Protein 8SAO (pdb70)

Organism: NCBI:txid257985

Sequence (1718 aa):
AMNTVLELQKLAHDAMNTVLELQKLAHDNMLYHRYLKPNSEYYKKIEVIYELNDIPDTYAVFLDNESVWKHYHVKGSTLPEQGWKIHVTSSLEDSKDVLDKVARLCIDKKIEFKHLKDKDSFMKMNSKNANRASSGKFITIYPTNNEVFVELLEMISLAIQDFKKGPYILNDKRWKNSNVFYRYGGFKGIFNEHGEHCIRDKEGNLIKDQRNPFYQVPDFVKDFDDYLNTINNSRLGKYKIETALSFSNAGGVYLATRKKDNLKVIIKEARPSAGLDGAAQDALARQKIEYDALKKLKDVSGVVNLIEYFQEWEHYFLVEEFIEGRDLRQWIAQEFPFFEDNNGMSNHIKDVKMILLQLLDLIDSMHNQGVAMGDLQPANIMVTEDLTVRIIDFETAMPVNSDDRPAMLTTGFVSHEMKVSGARDWFGFKRLVRYLALPVLTSEDLEGYLQYNHLNWIKENYGYEFYSFIVDLQEKCDKRIKDYQTFIPKEINLNDQTSDFNLTSIINKLIIGVESSLTNDERFINGDIRQFEMNGGKFNFLTGGSGAAFTLTKNKSSIAEVDKWIQSVLLDNLPLIEEDGLFTGKTGILALLYDKGYKEVVLNELKILKDNINQTDISIRSGLSGIGLFVISLYLETENKEYLKLAKDLERMIKLNRAKDKQLKVKDWMAVDIGVIDGLSGVSLFYSALYSVTQNQKYLEEAEVLIKEDLESTKKDDVTGVLQTVDNKNRLLPYLSGGSIGVAISIWFLNHVSGQDLYREEMNSILKLSKTRCTISGGLFDGAGSFLLIPSMVKNDKNREVILNEVLNLLNIFLIEKNSYYVYPGQFSYRLADDVYTGSSGIILALMGVIKGNPLYWLPLVNSDEFLARTKVNMLYHRYLKPNSEYYKKIEVIYELNDIPDTYAVFLDNESVWKHYHVKGSTLPEQGWKIHVTSSLEDSKDVLDKVARLCIDKKIEFKHLKDKDSFMKMNSKNANRASSGKFITIYPTNNEVFVELLEMISLAIQDFKKGPYILNDKRWKNSNVFYRYGGFKGIFNEHGEHCIRDKEGNLIKDQRNPFYQVPDFVKDFDDYLNTINNSRLGKYKIETALSFSNAGGVYLATRKKDNLKVIIKEARPSAGLDGAAQDALARQKIEYDALKKLKDVSGVVNLIEYFQEWEHYFLVEEFIEGRDLRQWIAQEFPFFEDNNGMSNHIKDVKMILLQLLDLIDSMHNQGVAMGDLQPANIMVTEDLTVRIIDFETAMPVNSDDRPAMLTTGFVSHEMKVSGARDWFGFKRLVRYLALPVLTSEDLEGYLQYNHLNWIKENYGYEFYSFIVDLQEKCDKRIKDYQTFIPKEINLNDQTSDFNLTSIINKLIIGVESSLTNDERFINGDIRQFEMNGGKFNFLTGGSGAAFTLTKNKSSIAEVDKWIQSVLLDNLPLIEEDGLFTGKTGILALLYDKGYKEVVLNELKILKDNINQTDISIRSGLSGIGLFVISLYLETENKEYLKLAKDLERMIKLNRAKDKQLKVKDWMAVDIGVIDGLSGVSLFYSALYSVTQNQKYLEEAEVLIKEDLESTKKDDVTGVLQTVDNKNRLLPYLSGGSIGVAISIWFLNHVSGQDLYREEMNSILKLSKTRCTISGGLFDGAGSFLLIPSMVKNDKNREVILNEVLNLLNIFLIEKNSYYVYPGQFSYRLADDVYTGSSGIILALMGVIKGNPLYWLPLVNSDEFLARTKV

Secondary structure (DSSP, 8-state):
-HHHHTTGGG----/-GGGGGGB-TT-SB-B------------TT-EEE--SS-SEEEEE-SS----SSEEEEEE---TTTHHHHHHHHHHHHHTTT-EEEEE-SHHHHHHHHBTTS-TTTTT--EEEE-SSHHHHHHHHHHHHTTTTTS---PPPSSSEE-TTSSEEEEEE-SS--B-TTSSBB---SSS---B---SSS----STTHHHHHHHHTT----SSSEEEEEE----TT--EEEEEETTTTB--EEEE--TT-SB-TTS--TTHHHHHHHHHHHTTSS-SSS--B------TTS-EEEE----SEEHHHHHHHHS--B--SS-SHHHHHHHHHHHHHHHHHHHHHTTTTEE----STTSEEE-SS--EEE---TT-EETT--PPPSS--TTS--TT--SHHHHHHHHHHHHHHHHHS-----TTTHHHHHHHHHHHHHHHH-HHHHHHHHHHHHHHHHHHHTTS--------GGG------HHHHHHHHHHHHHT---SSTTSS---THHHHSTTTTTSTTTSHHHHHHHHHHTT--HHHHHHHIIIIIHHHGGG-----TTTSHHHHHHHHHHTT-HHHHHHHHHHHHHH---S---TTTSHHHHHHHHHHHHHHH--HHHHHHHHHHHHHHHHHHHH-S-----STT--SSSTTTSHHHHHHHHHHHHHHH--HHHHHHHHHHHHHHHTTEEE-SSS--EEEE-TT--EE-STTTSHHHHHHHHHHHHHHHT--TTHHHHHHHHGGGGB---S---TTTSGGGGGGGGGG---SHHHHHHHHHHHHHHHTT-EEETTEEE-B-GGGSSB--SSSSSHHHHHHHHHHHHHT-TTTTS--TTTTTHHHHH--/-TTHHHHTTS----/-GGGGGGB-TT-SB-B--------S---TTEEEEE-TTSSEEEEEETT----SEEEEEEE---TTTHHHHHHHHHHTTTTTT-EEEEE-SHHHHHHHHBTTS-TTTTT--EEEE-STTTTHHHHHHHHHHHTSSS---PPPSSSEE-TTSSEEEEEEESS----SSS-S--EE-SSSEE----SSS----GGGHHHHHHHHHH---TTSSEEEEEEEEEETTEEEEEEEETTT--EEEEE---TT-SB-TTS--TTHHHHHTTTTTSTTSSSSSS--EEEEE--TTS-EEEEE---SEEHHHHHHHHS--B--SS-HHHHHHHHHHHHHHHHHHHHHHHTTTEE-S--STTSEEE-TT--EEE---TT-EETT--SPPS---TTS--TT--SHHHHHHHHHHHHHHHHHS-----TTTHHHHHHHHHHHHHHHH-HHHHHHHHHHHHHHHHHHHTTS---PPP--GGG------HHHHHHHHHHHHHT---SSTTSS---THHHHSTTTTTSTTTSHHHHHHHHHHTT--HHHHHHHIIIIIHHHGGG-----TTTSHHHHHHHHHHTT-HHHHHHHHHHHTTTT-SS---TTTSHHHHHHHHHHHHHHS--HHHHHHHHHHHHHHHHHHHH-SS----STT--SSSTTTSHHHHHHHHHHHHHHH--HHHHHHHHHHHHHHHTTEEE-SSS--EEEE-SS--EE-STTTSHHHHHHHHHHHHHHHS--TTHHHHHHHHGGGGB---S---TTTSGGGGGGGGGG---SHHHHHHHHHHHHHHHTT-EEETTEEE-B-GGGSSB--SSSSSHHHHHHHHHHHHHT-TTTTS--TTTTTHHHHH--

Structure (mmCIF, N/CA/C/O backbone):
data_8SAO
#
_entry.id   8SAO
#
_cell.length_a   81.028
_cell.length_b   52.899
_cell.length_c   233.417
_cell.angle_alpha   90.000
_cell.angle_beta   95.728
_cell.angle_gamma   90.000
#
_symmetry.space_group_name_H-M   'P 1 21 1'
#
loop_
_entity.id
_entity.type
_entity.pdbx_description
1 polymer 'Class III lanthipeptide'
2 polymer 'Class III lanthionine synthetase LanKC'
#
loop_
_atom_site.group_PDB
_atom_site.id
_atom_site.type_symbol
_atom_site.label_atom_id
_atom_site.label_alt_id
_atom_site.label_comp_id
_atom_site.label_asym_id
_atom_site.label_entity_id
_atom_site.label_seq_id
_atom_site.pdbx_PDB_ins_code
_atom_site.Cartn_x
_atom_site.Cartn_y
_atom_site.Cartn_z
_atom_site.occupancy
_atom_site.B_iso_or_equiv
_atom_site.auth_seq_id
_atom_site.auth_comp_id
_atom_site.auth_asym_id
_atom_site.auth_atom_id
_atom_site.pdbx_PDB_model_num
ATOM 1 N N . ALA A 1 1 ? 51.634 -7.849 53.371 1.000 79.649 -29 ALA A N 1
ATOM 2 C CA . ALA A 1 1 ? 50.405 -7.037 53.631 1.000 85.549 -29 ALA A CA 1
ATOM 3 C C . ALA A 1 1 ? 49.765 -6.625 52.303 1.000 89.175 -29 ALA A C 1
ATOM 4 O O . ALA A 1 1 ? 48.667 -7.075 51.974 1.000 85.793 -29 ALA A O 1
ATOM 6 N N . MET A 1 2 ? 50.465 -5.775 51.536 1.000 87.540 -28 MET A N 1
ATOM 7 C CA . MET A 1 2 ? 49.911 -5.269 50.292 1.000 89.131 -28 MET A CA 1
ATOM 8 C C . MET A 1 2 ? 50.047 -6.316 49.190 1.000 89.873 -28 MET A C 1
ATOM 9 O O . MET A 1 2 ? 49.631 -6.081 48.059 1.000 85.378 -28 MET A O 1
ATOM 14 N N . ASN A 1 3 ? 50.610 -7.479 49.543 1.000 98.135 -27 ASN A N 1
ATOM 15 C CA . ASN A 1 3 ? 50.640 -8.630 48.654 1.000 102.310 -27 ASN A CA 1
ATOM 16 C C . ASN A 1 3 ? 49.267 -9.302 48.590 1.000 104.830 -27 ASN A C 1
ATOM 17 O O . ASN A 1 3 ? 48.981 -9.983 47.610 1.000 103.383 -27 ASN A O 1
ATOM 22 N N . THR A 1 4 ? 48.436 -9.108 49.630 1.000 104.752 -26 THR A N 1
ATOM 23 C CA . THR A 1 4 ? 47.066 -9.603 49.618 1.000 98.790 -26 THR A CA 1
ATOM 24 C C . THR A 1 4 ? 46.130 -8.538 49.052 1.000 95.450 -26 THR A C 1
ATOM 25 O O . THR A 1 4 ? 45.407 -8.807 48.093 1.000 98.273 -26 THR A O 1
ATOM 29 N N . VAL A 1 5 ? 46.154 -7.340 49.656 1.000 83.389 -25 VAL A N 1
ATOM 30 C CA . VAL A 1 5 ? 45.273 -6.231 49.312 1.000 79.460 -25 VAL A CA 1
ATOM 31 C C . VAL A 1 5 ? 45.281 -5.968 47.803 1.000 81.633 -25 VAL A C 1
ATOM 32 O O . VAL A 1 5 ? 44.244 -5.664 47.218 1.000 82.658 -25 VAL A O 1
ATOM 36 N N . LEU A 1 6 ? 46.456 -6.104 47.177 1.000 81.333 -24 LEU A N 1
ATOM 37 C CA . LEU A 1 6 ? 46.596 -5.945 45.739 1.000 76.950 -24 LEU A CA 1
ATOM 38 C C . LEU A 1 6 ? 46.336 -7.262 45.018 1.000 78.369 -24 LEU A C 1
ATOM 39 O O . LEU A 1 6 ? 45.893 -7.245 43.873 1.000 82.844 -24 LEU A O 1
ATOM 44 N N . GLU A 1 7 ? 46.575 -8.393 45.691 1.000 81.294 -23 GLU A N 1
ATOM 45 C CA . GLU A 1 7 ? 46.355 -9.692 45.069 1.000 87.179 -23 GLU A CA 1
ATOM 46 C C . GLU A 1 7 ? 44.857 -9.989 44.973 1.000 87.874 -23 GLU A C 1
ATOM 47 O O . GLU A 1 7 ? 44.456 -10.895 44.242 1.000 91.394 -23 GLU A O 1
ATOM 53 N N . LEU A 1 8 ? 44.040 -9.226 45.718 1.000 83.452 -22 LEU A N 1
ATOM 54 C CA . LEU A 1 8 ? 42.596 -9.413 45.720 1.000 86.384 -22 LEU A CA 1
ATOM 55 C C . LEU A 1 8 ? 42.022 -8.951 44.381 1.000 87.091 -22 LEU A C 1
ATOM 56 O O . LEU A 1 8 ? 41.158 -9.613 43.797 1.000 78.495 -22 LEU A O 1
ATOM 61 N N . GLN A 1 9 ? 42.531 -7.805 43.915 1.000 86.214 -21 GLN A N 1
ATOM 62 C CA . GLN A 1 9 ? 42.182 -7.216 42.635 1.000 81.648 -21 GLN A CA 1
ATOM 63 C C . GLN A 1 9 ? 42.393 -8.234 41.517 1.000 75.993 -21 GLN A C 1
ATOM 64 O O . GLN A 1 9 ? 41.950 -8.025 40.390 1.000 75.877 -21 GLN A O 1
ATOM 70 N N . LYS A 1 10 ? 43.058 -9.342 41.858 1.000 79.050 -20 LYS A N 1
ATOM 71 C CA . LYS A 1 10 ? 43.490 -10.322 40.880 1.000 83.168 -20 LYS A CA 1
ATOM 72 C C . LYS A 1 10 ? 42.459 -11.445 40.802 1.000 90.434 -20 LYS A C 1
ATOM 73 O O . LYS A 1 10 ? 42.535 -12.273 39.896 1.000 89.458 -20 LYS A O 1
ATOM 79 N N . LEU A 1 11 ? 41.494 -11.447 41.734 1.000 105.306 -19 LEU A N 1
ATOM 80 C CA . LEU A 1 11 ? 40.780 -12.672 42.068 1.000 115.960 -19 LEU A CA 1
ATOM 81 C C . LEU A 1 11 ? 39.605 -12.975 41.136 1.000 122.420 -19 LEU A C 1
ATOM 82 O O . LEU A 1 11 ? 39.450 -12.368 40.077 1.000 120.294 -19 LEU A O 1
ATOM 87 N N . ALA A 1 12 ? 38.802 -13.955 41.574 1.000 130.162 -18 ALA A N 1
ATOM 88 C CA . ALA A 1 12 ? 37.950 -14.780 40.732 1.000 136.749 -18 ALA A CA 1
ATOM 89 C C . ALA A 1 12 ? 36.784 -13.975 40.165 1.000 143.781 -18 ALA A C 1
ATOM 90 O O . ALA A 1 12 ? 36.439 -12.916 40.682 1.000 141.056 -18 ALA A O 1
ATOM 92 N N . HIS A 1 13 ? 36.195 -14.510 39.087 1.000 149.866 -17 HIS A N 1
ATOM 93 C CA . HIS A 1 13 ? 35.107 -13.885 38.354 1.000 149.770 -17 HIS A CA 1
ATOM 94 C C . HIS A 1 13 ? 34.145 -14.972 37.872 1.000 147.037 -17 HIS A C 1
ATOM 95 O O . HIS A 1 13 ? 33.780 -15.867 38.638 1.000 136.156 -17 HIS A O 1
ATOM 102 N N . ASP A 1 14 ? 33.738 -14.886 36.600 1.000 141.290 -16 ASP A N 1
ATOM 103 C CA . ASP A 1 14 ? 32.905 -15.901 35.970 1.000 134.487 -16 ASP A CA 1
ATOM 104 C C . ASP A 1 14 ? 33.346 -16.085 34.512 1.000 130.817 -16 ASP A C 1
ATOM 105 O O . ASP A 1 14 ? 33.288 -17.240 34.036 1.000 120.563 -16 ASP A O 1
ATOM 110 N N . ALA B 1 1 ? 80.302 32.718 63.389 1.000 86.801 -29 ALA C N 1
ATOM 111 C CA . ALA B 1 1 ? 78.939 32.445 62.829 1.000 89.101 -29 ALA C CA 1
ATOM 112 C C . ALA B 1 1 ? 78.298 31.281 63.584 1.000 93.678 -29 ALA C C 1
ATOM 113 O O . ALA B 1 1 ? 77.325 31.474 64.312 1.000 100.695 -29 ALA C O 1
ATOM 115 N N . MET B 1 2 ? 78.862 30.079 63.427 1.000 96.847 -28 MET C N 1
ATOM 116 C CA . MET B 1 2 ? 78.513 28.943 64.267 1.000 100.415 -28 MET C CA 1
ATOM 117 C C . MET B 1 2 ? 78.694 29.310 65.743 1.000 101.445 -28 MET C C 1
ATOM 118 O O . MET B 1 2 ? 78.516 28.485 66.638 1.000 93.768 -28 MET C O 1
ATOM 123 N N . ASN B 1 3 ? 79.034 30.582 65.970 1.000 104.160 -27 ASN C N 1
ATOM 124 C CA . ASN B 1 3 ? 79.237 31.149 67.289 1.000 104.900 -27 ASN C CA 1
ATOM 125 C C . ASN B 1 3 ? 77.877 31.501 67.885 1.000 100.957 -27 ASN C C 1
ATOM 126 O O . ASN B 1 3 ? 77.602 31.188 69.041 1.000 102.515 -27 ASN C O 1
ATOM 131 N N . THR B 1 4 ? 77.028 32.148 67.078 1.000 96.418 -26 THR C N 1
ATOM 132 C CA . THR B 1 4 ? 75.894 32.922 67.568 1.000 93.711 -26 THR C CA 1
ATOM 133 C C . THR B 1 4 ? 74.785 32.000 68.078 1.000 85.165 -26 THR C C 1
ATOM 134 O O . THR B 1 4 ? 73.985 32.386 68.925 1.000 78.067 -26 THR C O 1
ATOM 138 N N . VAL B 1 5 ? 74.778 30.771 67.554 1.000 82.282 -25 VAL C N 1
ATOM 139 C CA . VAL B 1 5 ? 73.783 29.750 67.836 1.000 80.704 -25 VAL C CA 1
ATOM 140 C C . VAL B 1 5 ? 73.641 29.548 69.345 1.000 83.621 -25 VAL C C 1
ATOM 141 O O . VAL B 1 5 ? 72.523 29.385 69.839 1.000 92.731 -25 VAL C O 1
ATOM 145 N N . LEU B 1 6 ? 74.777 29.544 70.056 1.000 79.013 -24 LEU C N 1
ATOM 146 C CA . LEU B 1 6 ? 74.835 29.135 71.452 1.000 79.058 -24 LEU C CA 1
ATOM 147 C C . LEU B 1 6 ? 74.559 30.322 72.371 1.000 84.269 -24 LEU C C 1
ATOM 148 O O . LEU B 1 6 ? 74.060 30.137 73.478 1.000 94.100 -24 LEU C O 1
ATOM 153 N N . GLU B 1 7 ? 74.908 31.528 71.911 1.000 81.192 -23 GLU C N 1
ATOM 154 C CA . GLU B 1 7 ? 74.821 32.718 72.741 1.000 83.973 -23 GLU C CA 1
ATOM 155 C C . GLU B 1 7 ? 73.361 33.141 72.917 1.000 82.410 -23 GLU C C 1
ATOM 156 O O . GLU B 1 7 ? 73.052 33.940 73.801 1.000 73.395 -23 GLU C O 1
ATOM 162 N N . LEU B 1 8 ? 72.473 32.588 72.078 1.000 80.338 -22 LEU C N 1
ATOM 163 C CA . LEU B 1 8 ? 71.054 32.914 72.102 1.000 82.062 -22 LEU C CA 1
ATOM 164 C C . LEU B 1 8 ? 70.402 32.398 73.384 1.000 83.115 -22 LEU C C 1
ATOM 165 O O . LEU B 1 8 ? 69.196 32.540 73.560 1.000 83.503 -22 LEU C O 1
ATOM 170 N N . GLN B 1 9 ? 71.215 31.821 74.279 1.000 80.240 -21 GLN C N 1
ATOM 171 C CA . GLN B 1 9 ? 70.733 31.091 75.442 1.000 76.604 -21 GLN C CA 1
ATOM 172 C C . GLN B 1 9 ? 71.047 31.877 76.712 1.000 76.801 -21 GLN C C 1
ATOM 173 O O . GLN B 1 9 ? 70.567 31.545 77.794 1.000 85.353 -21 GLN C O 1
ATOM 179 N N . LYS B 1 10 ? 71.857 32.928 76.560 1.000 80.865 -20 LYS C N 1
ATOM 180 C CA . LYS B 1 10 ? 72.045 33.941 77.588 1.000 82.918 -20 LYS C CA 1
ATOM 181 C C . LYS B 1 10 ? 70.945 34.995 77.457 1.000 81.637 -20 LYS C C 1
ATOM 182 O O . LYS B 1 10 ? 70.907 35.979 78.197 1.000 79.282 -20 LYS C O 1
ATOM 188 N N . LEU B 1 11 ? 70.034 34.757 76.506 1.000 81.826 -19 LEU C N 1
ATOM 189 C CA . LEU B 1 11 ? 68.937 35.663 76.212 1.000 81.631 -19 LEU C CA 1
ATOM 190 C C . LEU B 1 11 ? 67.811 35.441 77.210 1.000 83.505 -19 LEU C C 1
ATOM 191 O O . LEU B 1 11 ? 67.224 34.361 77.241 1.000 73.258 -19 LEU C O 1
ATOM 196 N N . ALA B 1 12 ? 67.526 36.488 78.002 1.000 86.372 -18 ALA C N 1
ATOM 197 C CA . ALA B 1 12 ? 66.520 36.461 79.053 1.000 84.718 -18 ALA C CA 1
ATOM 198 C C . ALA B 1 12 ? 65.118 36.399 78.448 1.000 88.290 -18 ALA C C 1
ATOM 199 O O . ALA B 1 12 ? 64.923 36.745 77.280 1.000 85.022 -18 ALA C O 1
ATOM 201 N N . HIS B 1 13 ? 64.153 35.965 79.273 1.000 94.284 -17 HIS C N 1
ATOM 202 C CA . HIS B 1 13 ? 62.761 35.819 78.868 1.000 102.038 -17 HIS C CA 1
ATOM 203 C C . HIS B 1 13 ? 62.063 37.181 78.820 1.000 100.488 -17 HIS C C 1
ATOM 204 O O . HIS B 1 13 ? 62.299 37.961 77.900 1.000 99.504 -17 HIS C O 1
ATOM 211 N N . ASP B 1 14 ? 61.196 37.446 79.805 1.000 98.601 -16 ASP C N 1
ATOM 212 C CA . ASP B 1 14 ? 60.442 38.688 79.879 1.000 98.513 -16 ASP C CA 1
ATOM 213 C C . ASP B 1 14 ? 60.326 39.111 81.349 1.000 93.646 -16 ASP C C 1
ATOM 214 O O . ASP B 1 14 ? 59.349 39.811 81.670 1.000 88.069 -16 ASP C O 1
ATOM 219 N N . ASN C 2 1 ? 27.982 0.661 27.531 1.000 50.870 4 ASN B N 1
ATOM 220 C CA . ASN C 2 1 ? 26.521 0.716 27.832 1.000 58.414 4 ASN B CA 1
ATOM 221 C C . ASN C 2 1 ? 26.251 1.876 28.788 1.000 61.603 4 ASN B C 1
ATOM 222 O O . ASN C 2 1 ? 25.226 2.545 28.679 1.000 61.507 4 ASN B O 1
ATOM 227 N N . MET C 2 2 ? 27.191 2.114 29.710 1.000 66.725 5 MET B N 1
ATOM 228 C CA . MET C 2 2 ? 27.132 3.273 30.587 1.000 66.796 5 MET B CA 1
ATOM 229 C C . MET C 2 2 ? 27.366 4.552 29.782 1.000 59.665 5 MET B C 1
ATOM 230 O O . MET C 2 2 ? 27.245 5.656 30.312 1.000 56.251 5 MET B O 1
ATOM 235 N N . LEU C 2 3 ? 27.678 4.402 28.488 1.000 57.498 6 LEU B N 1
ATOM 236 C CA . LEU C 2 3 ? 28.050 5.528 27.649 1.000 54.283 6 LEU B CA 1
ATOM 237 C C . LEU C 2 3 ? 26.830 6.398 27.376 1.000 51.615 6 LEU B C 1
ATOM 238 O O . LEU C 2 3 ? 26.974 7.568 27.023 1.000 48.288 6 LEU B O 1
ATOM 243 N N . TYR C 2 4 ? 25.638 5.820 27.562 1.000 57.521 7 TYR B N 1
ATOM 244 C CA . TYR C 2 4 ? 24.392 6.504 27.235 1.000 57.279 7 TYR B CA 1
ATOM 245 C C . TYR C 2 4 ? 24.215 7.755 28.100 1.000 56.930 7 TYR B C 1
ATOM 246 O O . TYR C 2 4 ? 23.668 8.758 27.637 1.000 56.255 7 TYR B O 1
ATOM 255 N N . HIS C 2 5 ? 24.739 7.699 29.333 1.000 58.827 8 HIS B N 1
ATOM 256 C CA . HIS C 2 5 ? 24.735 8.818 30.268 1.000 62.695 8 HIS B CA 1
ATOM 257 C C . HIS C 2 5 ? 25.393 10.037 29.628 1.000 62.652 8 HIS B C 1
ATOM 258 O O . HIS C 2 5 ? 25.000 11.174 29.877 1.000 64.049 8 HIS B O 1
ATOM 265 N N . ARG C 2 6 ? 26.413 9.774 28.806 1.000 63.490 9 ARG B N 1
ATOM 266 C CA . ARG C 2 6 ? 27.263 10.802 28.228 1.000 56.859 9 ARG B CA 1
ATOM 267 C C . ARG C 2 6 ? 26.490 11.567 27.160 1.000 50.420 9 ARG B C 1
ATOM 268 O O . ARG C 2 6 ? 26.925 12.639 26.749 1.000 55.468 9 ARG B O 1
ATOM 276 N N . TYR C 2 7 ? 25.355 11.019 26.707 1.000 47.079 10 TYR B N 1
ATOM 277 C CA . TYR C 2 7 ? 24.715 11.575 25.522 1.000 48.444 10 TYR B CA 1
ATOM 278 C C . TYR C 2 7 ? 23.378 12.244 25.841 1.000 49.016 10 TYR B C 1
ATOM 279 O O . TYR C 2 7 ? 22.604 12.533 24.917 1.000 42.624 10 TYR B O 1
ATOM 288 N N . LEU C 2 8 ? 23.141 12.528 27.136 1.000 46.825 11 LEU B N 1
ATOM 289 C CA . LEU C 2 8 ? 21.875 13.100 27.572 1.000 47.980 11 LEU B CA 1
ATOM 290 C C . LEU C 2 8 ? 21.936 14.627 27.639 1.000 51.090 11 LEU B C 1
ATOM 291 O O . LEU C 2 8 ? 21.618 15.202 28.674 1.000 52.072 11 LEU B O 1
ATOM 296 N N . LYS C 2 9 ? 22.330 15.286 26.545 1.000 56.729 12 LYS B N 1
ATOM 297 C CA . LYS C 2 9 ? 22.233 16.737 26.503 1.000 64.906 12 LYS B CA 1
ATOM 298 C C . LYS C 2 9 ? 20.845 17.131 27.009 1.000 70.177 12 LYS B C 1
ATOM 299 O O . LYS C 2 9 ? 19.834 16.652 26.495 1.000 76.649 12 LYS B O 1
ATOM 305 N N . PRO C 2 10 ? 20.746 17.962 28.071 1.000 74.282 13 PRO B N 1
ATOM 306 C CA . PRO C 2 10 ? 19.443 18.386 28.594 1.000 73.081 13 PRO B CA 1
ATOM 307 C C . PRO C 2 10 ? 18.646 19.193 27.571 1.000 68.086 13 PRO B C 1
ATOM 308 O O . PRO C 2 10 ? 19.213 19.997 26.837 1.000 67.093 13 PRO B O 1
ATOM 312 N N . ASN C 2 11 ? 17.328 18.948 27.521 1.000 64.951 14 ASN B N 1
ATOM 313 C CA . ASN C 2 11 ? 16.393 19.704 26.693 1.000 65.652 14 ASN B CA 1
ATOM 314 C C . ASN C 2 11 ? 16.459 19.256 25.232 1.000 63.962 14 ASN B C 1
ATOM 315 O O . ASN C 2 11 ? 16.141 20.016 24.316 1.000 63.469 14 ASN B O 1
ATOM 320 N N . SER C 2 12 ? 16.929 18.029 25.018 1.000 66.227 15 SER B N 1
ATOM 321 C CA . SER C 2 12 ? 16.904 17.423 23.696 1.000 64.774 15 SER B CA 1
ATOM 322 C C . SER C 2 12 ? 16.155 16.105 23.799 1.000 61.545 15 SER B C 1
ATOM 323 O O . SER C 2 12 ? 16.196 15.442 24.837 1.000 64.018 15 SER B O 1
ATOM 326 N N . GLU C 2 13 ? 15.487 15.737 22.705 1.000 60.834 16 GLU B N 1
ATOM 327 C CA . GLU C 2 13 ? 14.751 14.484 22.657 1.000 60.697 16 GLU B CA 1
ATOM 328 C C . GLU C 2 13 ? 15.634 13.382 22.077 1.000 58.806 16 GLU B C 1
ATOM 329 O O . GLU C 2 13 ? 15.212 12.230 22.019 1.000 58.233 16 GLU B O 1
ATOM 335 N N . TYR C 2 14 ? 16.859 13.756 21.672 1.000 58.100 17 TYR B N 1
ATOM 336 C CA . TYR C 2 14 ? 17.798 12.886 20.980 1.000 56.611 17 TYR B CA 1
ATOM 337 C C . TYR C 2 14 ? 19.071 12.708 21.808 1.000 57.767 17 TYR B C 1
ATOM 338 O O . TYR C 2 14 ? 19.365 13.528 22.677 1.000 63.603 17 TYR B O 1
ATOM 347 N N . TYR C 2 15 ? 19.818 11.630 21.527 1.000 49.744 18 TYR B N 1
ATOM 348 C CA . TYR C 2 15 ? 21.144 11.424 22.087 1.000 47.448 18 TYR B CA 1
ATOM 349 C C . TYR C 2 15 ? 22.100 12.451 21.491 1.000 51.820 18 TYR B C 1
ATOM 350 O O . TYR C 2 15 ? 22.236 12.537 20.277 1.000 57.348 18 TYR B O 1
ATOM 359 N N . LYS C 2 16 ? 22.713 13.265 22.355 1.000 58.590 19 LYS B N 1
ATOM 360 C CA . LYS C 2 16 ? 23.568 14.352 21.916 1.000 62.423 19 LYS B CA 1
ATOM 361 C C . LYS C 2 16 ? 24.660 14.577 22.954 1.000 62.837 19 LYS B C 1
ATOM 362 O O . LYS C 2 16 ? 24.402 14.536 24.153 1.000 65.692 19 LYS B O 1
ATOM 368 N N . LYS C 2 17 ? 25.872 14.823 22.452 1.000 61.007 20 LYS B N 1
ATOM 369 C CA . LYS C 2 17 ? 27.088 14.917 23.243 1.000 62.694 20 LYS B CA 1
ATOM 370 C C . LYS C 2 17 ? 26.943 16.024 24.286 1.000 63.037 20 LYS B C 1
ATOM 371 O O . LYS C 2 17 ? 26.729 17.185 23.931 1.000 59.038 20 LYS B O 1
ATOM 377 N N . ILE C 2 18 ? 27.028 15.638 25.570 1.000 64.816 21 ILE B N 1
ATOM 378 C CA . ILE C 2 18 ? 27.129 16.578 26.681 1.000 66.744 21 ILE B CA 1
ATOM 379 C C . ILE C 2 18 ? 28.473 17.297 26.582 1.000 69.530 21 ILE B C 1
ATOM 380 O O . ILE C 2 18 ? 29.529 16.690 26.730 1.000 68.091 21 ILE B O 1
ATOM 385 N N . GLU C 2 19 ? 28.424 18.600 26.305 1.000 74.196 22 GLU B N 1
ATOM 386 C CA . GLU C 2 19 ? 29.626 19.419 26.320 1.000 79.984 22 GLU B CA 1
ATOM 387 C C . GLU C 2 19 ? 29.871 19.883 27.753 1.000 82.512 22 GLU B C 1
ATOM 388 O O . GLU C 2 19 ? 28.943 19.889 28.562 1.000 84.180 22 GLU B O 1
ATOM 394 N N . VAL C 2 20 ? 31.119 20.249 28.073 1.000 86.902 23 VAL B N 1
ATOM 395 C CA . VAL C 2 20 ? 31.458 20.552 29.458 1.000 88.502 23 VAL B CA 1
ATOM 396 C C . VAL C 2 20 ? 31.174 22.030 29.769 1.000 89.813 23 VAL B C 1
ATOM 397 O O . VAL C 2 20 ? 31.435 22.871 28.889 1.000 91.810 23 VAL B O 1
ATOM 401 N N . ILE C 2 26 ? 39.671 22.953 32.310 1.000 93.197 29 ILE B N 1
ATOM 402 C CA . ILE C 2 26 ? 41.002 23.216 31.674 1.000 97.969 29 ILE B CA 1
ATOM 403 C C . ILE C 2 26 ? 42.088 23.258 32.749 1.000 103.651 29 ILE B C 1
ATOM 404 O O . ILE C 2 26 ? 42.011 24.071 33.671 1.000 105.333 29 ILE B O 1
ATOM 409 N N . TYR C 2 27 ? 43.084 22.364 32.616 1.000 101.602 30 TYR B N 1
ATOM 410 C CA . TYR C 2 27 ? 44.303 22.423 33.410 1.000 101.071 30 TYR B CA 1
ATOM 411 C C . TYR C 2 27 ? 45.286 23.374 32.740 1.000 101.774 30 TYR B C 1
ATOM 412 O O . TYR C 2 27 ? 46.002 22.986 31.816 1.000 103.995 30 TYR B O 1
ATOM 421 N N . GLU C 2 28 ? 45.299 24.622 33.220 1.000 101.998 31 GLU B N 1
ATOM 422 C CA . GLU C 2 28 ? 46.107 25.667 32.613 1.000 101.347 31 GLU B CA 1
ATOM 423 C C . GLU C 2 28 ? 47.583 25.469 32.948 1.000 102.147 31 GLU B C 1
ATOM 424 O O . GLU C 2 28 ? 47.961 24.498 33.611 1.000 97.278 31 GLU B O 1
ATOM 430 N N . LEU C 2 29 ? 48.401 26.402 32.444 1.000 103.409 32 LEU B N 1
ATOM 431 C CA . LEU C 2 29 ? 49.847 26.431 32.617 1.000 105.625 32 LEU B CA 1
ATOM 432 C C . LEU C 2 29 ? 50.475 27.088 31.391 1.000 109.457 32 LEU B C 1
ATOM 433 O O . LEU C 2 29 ? 50.061 26.814 30.265 1.000 112.951 32 LEU B O 1
ATOM 438 N N . ASN C 2 30 ? 51.448 27.978 31.636 1.000 114.756 33 ASN B N 1
ATOM 439 C CA . ASN C 2 30 ? 52.347 28.470 30.598 1.000 119.169 33 ASN B CA 1
ATOM 440 C C . ASN C 2 30 ? 53.730 28.757 31.193 1.000 119.228 33 ASN B C 1
ATOM 441 O O . ASN C 2 30 ? 54.154 28.030 32.089 1.000 118.841 33 ASN B O 1
ATOM 446 N N . ASP C 2 31 ? 54.421 29.797 30.696 1.000 114.434 34 ASP B N 1
ATOM 447 C CA . ASP C 2 31 ? 55.871 29.923 30.792 1.000 108.870 34 ASP B CA 1
ATOM 448 C C . ASP C 2 31 ? 56.508 28.793 29.983 1.000 112.993 34 ASP B C 1
ATOM 449 O O . ASP C 2 31 ? 57.354 28.049 30.483 1.000 122.963 34 ASP B O 1
ATOM 454 N N . ILE C 2 32 ? 56.075 28.692 28.719 1.000 106.228 35 ILE B N 1
ATOM 455 C CA . ILE C 2 32 ? 56.361 27.572 27.836 1.000 96.035 35 ILE B CA 1
ATOM 456 C C . ILE C 2 32 ? 57.646 27.880 27.075 1.000 95.038 35 ILE B C 1
ATOM 457 O O . ILE C 2 32 ? 57.681 28.817 26.286 1.000 89.395 35 ILE B O 1
ATOM 462 N N . PRO C 2 33 ? 58.742 27.117 27.292 1.000 102.004 36 PRO B N 1
ATOM 463 C CA . PRO C 2 33 ? 59.935 27.217 26.446 1.000 109.001 36 PRO B CA 1
ATOM 464 C C . PRO C 2 33 ? 59.728 26.785 24.992 1.000 115.317 36 PRO B C 1
ATOM 465 O O . PRO C 2 33 ? 58.614 26.482 24.569 1.000 116.619 36 PRO B O 1
ATOM 469 N N . ASP C 2 34 ? 60.845 26.725 24.253 1.000 116.314 37 ASP B N 1
ATOM 470 C CA . ASP C 2 34 ? 60.876 26.568 22.805 1.000 113.289 37 ASP B CA 1
ATOM 471 C C . ASP C 2 34 ? 60.900 25.096 22.404 1.000 111.969 37 ASP B C 1
ATOM 472 O O . ASP C 2 34 ? 61.300 24.235 23.184 1.000 99.932 37 ASP B O 1
ATOM 477 N N . THR C 2 35 ? 60.535 24.848 21.136 1.000 121.662 38 THR B N 1
ATOM 478 C CA . THR C 2 35 ? 60.191 23.541 20.592 1.000 126.910 38 THR B CA 1
ATOM 479 C C . THR C 2 35 ? 59.417 22.718 21.620 1.000 127.591 38 THR B C 1
ATOM 480 O O . THR C 2 35 ? 59.234 21.517 21.438 1.000 130.198 38 THR B O 1
ATOM 484 N N . TYR C 2 36 ? 58.971 23.382 22.696 1.000 117.499 39 TYR B N 1
ATOM 485 C CA . TYR C 2 36 ? 57.808 22.899 23.419 1.000 114.131 39 TYR B CA 1
ATOM 486 C C . TYR C 2 36 ? 56.578 23.147 22.553 1.000 113.258 39 TYR B C 1
ATOM 487 O O . TYR C 2 36 ? 55.953 24.211 22.599 1.000 112.727 39 TYR B O 1
ATOM 496 N N . ALA C 2 37 ? 56.299 22.136 21.722 1.000 110.006 40 ALA B N 1
ATOM 497 C CA . ALA C 2 37 ? 55.082 22.078 20.940 1.000 100.824 40 ALA B CA 1
ATOM 498 C C . ALA C 2 37 ? 53.989 21.505 21.833 1.000 98.116 40 ALA B C 1
ATOM 499 O O . ALA C 2 37 ? 54.161 20.455 22.460 1.000 102.059 40 ALA B O 1
ATOM 501 N N . VAL C 2 38 ? 52.902 22.267 21.943 1.000 91.494 41 VAL B N 1
ATOM 502 C CA . VAL C 2 38 ? 51.787 21.880 22.788 1.000 94.252 41 VAL B CA 1
ATOM 503 C C . VAL C 2 38 ? 50.609 21.572 21.872 1.000 93.817 41 VAL B C 1
ATOM 504 O O . VAL C 2 38 ? 50.164 22.433 21.118 1.000 93.318 41 VAL B O 1
ATOM 508 N N . PHE C 2 39 ? 50.144 20.323 21.919 1.000 100.884 42 PHE B N 1
ATOM 509 C CA . PHE C 2 39 ? 49.050 19.889 21.069 1.000 111.490 42 PHE B CA 1
ATOM 510 C C . PHE C 2 39 ? 48.103 19.013 21.882 1.000 115.507 42 PHE B C 1
ATOM 511 O O . PHE C 2 39 ? 48.429 18.613 23.001 1.000 114.205 42 PHE B O 1
ATOM 519 N N . LEU C 2 40 ? 46.919 18.765 21.306 1.000 120.763 43 LEU B N 1
ATOM 520 C CA . LEU C 2 40 ? 45.960 17.782 21.787 1.000 115.854 43 LEU B CA 1
ATOM 521 C C . LEU C 2 40 ? 46.085 16.494 20.966 1.000 115.861 43 LEU B C 1
ATOM 522 O O . LEU C 2 40 ? 47.196 16.044 20.668 1.000 111.508 43 LEU B O 1
ATOM 527 N N . ASP C 2 41 ? 44.948 15.877 20.631 1.000 111.811 44 ASP B N 1
ATOM 528 C CA . ASP C 2 41 ? 44.966 14.690 19.790 1.000 113.890 44 ASP B CA 1
ATOM 529 C C . ASP C 2 41 ? 43.789 14.754 18.818 1.000 115.327 44 ASP B C 1
ATOM 530 O O . ASP C 2 41 ? 43.264 15.834 18.544 1.000 114.536 44 ASP B O 1
ATOM 535 N N . ASN C 2 42 ? 43.395 13.588 18.288 1.000 118.218 45 ASN B N 1
ATOM 536 C CA . ASN C 2 42 ? 42.208 13.467 17.451 1.000 117.693 45 ASN B CA 1
ATOM 537 C C . ASN C 2 42 ? 40.994 13.938 18.257 1.000 115.288 45 ASN B C 1
ATOM 538 O O . ASN C 2 42 ? 40.189 14.746 17.785 1.000 103.661 45 ASN B O 1
ATOM 543 N N . GLU C 2 43 ? 40.896 13.415 19.486 1.000 109.606 46 GLU B N 1
ATOM 544 C CA . GLU C 2 43 ? 40.023 13.937 20.526 1.000 98.319 46 GLU B CA 1
ATOM 545 C C . GLU C 2 43 ? 40.190 13.076 21.773 1.000 96.120 46 GLU B C 1
ATOM 546 O O . GLU C 2 43 ? 39.243 12.443 22.236 1.000 106.157 46 GLU B O 1
ATOM 552 N N . SER C 2 44 ? 41.422 13.038 22.289 1.000 90.930 47 SER B N 1
ATOM 553 C CA . SER C 2 44 ? 41.731 12.227 23.456 1.000 87.399 47 SER B CA 1
ATOM 554 C C . SER C 2 44 ? 41.848 13.101 24.700 1.000 80.404 47 SER B C 1
ATOM 555 O O . SER C 2 44 ? 41.562 14.297 24.668 1.000 76.832 47 SER B O 1
ATOM 558 N N . VAL C 2 45 ? 42.295 12.461 25.782 1.000 73.809 48 VAL B N 1
ATOM 559 C CA . VAL C 2 45 ? 42.271 13.017 27.119 1.000 68.251 48 VAL B CA 1
ATOM 560 C C . VAL C 2 45 ? 43.555 13.814 27.321 1.000 67.980 48 VAL B C 1
ATOM 561 O O . VAL C 2 45 ? 43.592 14.724 28.149 1.000 71.792 48 VAL B O 1
ATOM 565 N N . TRP C 2 46 ? 44.565 13.477 26.508 1.000 64.997 49 TRP B N 1
ATOM 566 C CA . TRP C 2 46 ? 45.943 13.843 26.778 1.000 63.094 49 TRP B CA 1
ATOM 567 C C . TRP C 2 46 ? 46.307 15.183 26.146 1.000 69.086 49 TRP B C 1
ATOM 568 O O . TRP C 2 46 ? 45.756 15.567 25.117 1.000 79.997 49 TRP B O 1
ATOM 579 N N . LYS C 2 47 ? 47.220 15.895 26.810 1.000 71.863 50 LYS B N 1
ATOM 580 C CA . LYS C 2 47 ? 47.845 17.088 26.271 1.000 73.432 50 LYS B CA 1
ATOM 581 C C . LYS C 2 47 ? 49.352 16.853 26.284 1.000 75.693 50 LYS B C 1
ATOM 582 O O . LYS C 2 47 ? 49.954 16.738 27.354 1.000 75.064 50 LYS B O 1
ATOM 588 N N . HIS C 2 48 ? 49.930 16.749 25.079 1.000 77.118 51 HIS B N 1
ATOM 589 C CA . HIS C 2 48 ? 51.328 16.394 24.885 1.000 78.464 51 HIS B CA 1
ATOM 590 C C . HIS C 2 48 ? 52.196 17.648 24.977 1.000 79.296 51 HIS B C 1
ATOM 591 O O . HIS C 2 48 ? 51.934 18.641 24.296 1.000 78.453 51 HIS B O 1
ATOM 598 N N . TYR C 2 49 ? 53.218 17.588 25.842 1.000 78.261 52 TYR B N 1
ATOM 599 C CA . TYR C 2 49 ? 54.277 18.581 25.863 1.000 82.039 52 TYR B CA 1
ATOM 600 C C . TYR C 2 49 ? 55.529 17.988 25.225 1.000 82.851 52 TYR B C 1
ATOM 601 O O . TYR C 2 49 ? 56.195 17.138 25.815 1.000 79.648 52 TYR B O 1
ATOM 610 N N . HIS C 2 50 ? 55.827 18.467 24.011 1.000 89.785 53 HIS B N 1
ATOM 611 C CA . HIS C 2 50 ? 56.840 17.889 23.142 1.000 89.519 53 HIS B CA 1
ATOM 612 C C . HIS C 2 50 ? 58.079 18.781 23.069 1.000 86.538 53 HIS B C 1
ATOM 613 O O . HIS C 2 50 ? 57.957 20.002 23.052 1.000 81.342 53 HIS B O 1
ATOM 620 N N . VAL C 2 51 ? 59.269 18.163 23.030 1.000 87.777 54 VAL B N 1
ATOM 621 C CA . VAL C 2 51 ? 60.534 18.884 22.940 1.000 86.472 54 VAL B CA 1
ATOM 622 C C . VAL C 2 51 ? 61.226 18.524 21.622 1.000 95.627 54 VAL B C 1
ATOM 623 O O . VAL C 2 51 ? 61.052 17.412 21.122 1.000 94.508 54 VAL B O 1
ATOM 627 N N . LYS C 2 52 ? 61.977 19.488 21.055 1.000 105.970 55 LYS B N 1
ATOM 628 C CA . LYS C 2 52 ? 63.070 19.246 20.114 1.000 106.164 55 LYS B CA 1
ATOM 629 C C . LYS C 2 52 ? 62.610 18.348 18.971 1.000 109.375 55 LYS B C 1
ATOM 630 O O . LYS C 2 52 ? 61.562 18.591 18.376 1.000 116.649 55 LYS B O 1
ATOM 636 N N . GLY C 2 53 ? 63.431 17.334 18.668 1.000 106.219 56 GLY B N 1
ATOM 637 C CA . GLY C 2 53 ? 63.032 16.222 17.828 1.000 106.344 56 GLY B CA 1
ATOM 638 C C . GLY C 2 53 ? 63.995 15.058 18.010 1.000 104.988 56 GLY B C 1
ATOM 639 O O . GLY C 2 53 ? 65.091 15.074 17.457 1.000 99.745 56 GLY B O 1
ATOM 640 N N . SER C 2 54 ? 63.578 14.066 18.807 1.000 105.537 57 SER B N 1
ATOM 641 C CA . SER C 2 54 ? 64.475 13.007 19.244 1.000 104.336 57 SER B CA 1
ATOM 642 C C . SER C 2 54 ? 63.712 11.703 19.457 1.000 106.466 57 SER B C 1
ATOM 643 O O . SER C 2 54 ? 62.766 11.662 20.242 1.000 102.647 57 SER B O 1
ATOM 646 N N . THR C 2 55 ? 64.154 10.647 18.757 1.000 113.880 58 THR B N 1
ATOM 647 C CA . THR C 2 55 ? 63.636 9.296 18.922 1.000 111.834 58 THR B CA 1
ATOM 648 C C . THR C 2 55 ? 63.548 8.971 20.414 1.000 109.928 58 THR B C 1
ATOM 649 O O . THR C 2 55 ? 64.564 8.720 21.068 1.000 114.284 58 THR B O 1
ATOM 653 N N . LEU C 2 56 ? 62.322 9.013 20.948 1.000 96.345 59 LEU B N 1
ATOM 654 C CA . LEU C 2 56 ? 62.060 8.433 22.255 1.000 91.923 59 LEU B CA 1
ATOM 655 C C . LEU C 2 56 ? 61.794 6.944 22.050 1.000 88.378 59 LEU B C 1
ATOM 656 O O . LEU C 2 56 ? 61.016 6.574 21.177 1.000 87.938 59 LEU B O 1
ATOM 661 N N . PRO C 2 57 ? 62.491 6.060 22.802 1.000 86.877 60 PRO B N 1
ATOM 662 C CA . PRO C 2 57 ? 62.604 4.637 22.477 1.000 96.114 60 PRO B CA 1
ATOM 663 C C . PRO C 2 57 ? 61.371 3.882 21.975 1.000 105.738 60 PRO B C 1
ATOM 664 O O . PRO C 2 57 ? 60.229 4.289 22.211 1.000 97.324 60 PRO B O 1
ATOM 668 N N . GLU C 2 58 ? 61.654 2.761 21.292 1.000 112.453 61 GLU B N 1
ATOM 669 C CA . GLU C 2 58 ? 60.683 1.870 20.672 1.000 115.125 61 GLU B CA 1
ATOM 670 C C . GLU C 2 58 ? 59.743 1.312 21.736 1.000 107.987 61 GLU B C 1
ATOM 671 O O . GLU C 2 58 ? 59.009 0.356 21.502 1.000 97.323 61 GLU B O 1
ATOM 677 N N . GLN C 2 59 ? 59.784 1.951 22.911 1.000 100.693 62 GLN B N 1
ATOM 678 C CA . GLN C 2 59 ? 59.247 1.501 24.183 1.000 99.927 62 GLN B CA 1
ATOM 679 C C . GLN C 2 59 ? 60.281 1.847 25.253 1.000 98.459 62 GLN B C 1
ATOM 680 O O . GLN C 2 59 ? 61.460 1.985 24.941 1.000 106.662 62 GLN B O 1
ATOM 686 N N . GLY C 2 60 ? 59.850 1.933 26.513 1.000 87.965 63 GLY B N 1
ATOM 687 C CA . GLY C 2 60 ? 60.823 1.990 27.591 1.000 86.423 63 GLY B CA 1
ATOM 688 C C . GLY C 2 60 ? 60.180 1.984 28.971 1.000 81.585 63 GLY B C 1
ATOM 689 O O . GLY C 2 60 ? 59.019 1.597 29.126 1.000 90.774 63 GLY B O 1
ATOM 690 N N . TRP C 2 61 ? 60.977 2.403 29.961 1.000 70.504 64 TRP B N 1
ATOM 691 C CA . TRP C 2 61 ? 60.508 2.612 31.319 1.000 66.693 64 TRP B CA 1
ATOM 692 C C . TRP C 2 61 ? 59.914 4.011 31.436 1.000 62.127 64 TRP B C 1
ATOM 693 O O . TRP C 2 61 ? 60.584 5.014 31.211 1.000 60.298 64 TRP B O 1
ATOM 704 N N . LYS C 2 62 ? 58.628 4.058 31.787 1.000 63.844 65 LYS B N 1
ATOM 705 C CA . LYS C 2 62 ? 57.885 5.308 31.843 1.000 65.556 65 LYS B CA 1
ATOM 706 C C . LYS C 2 62 ? 57.420 5.537 33.281 1.000 60.877 65 LYS B C 1
ATOM 707 O O . LYS C 2 62 ? 57.239 4.579 34.039 1.000 58.667 65 LYS B O 1
ATOM 713 N N . ILE C 2 63 ? 57.263 6.820 33.636 1.000 53.411 66 ILE B N 1
ATOM 714 C CA . ILE C 2 63 ? 56.817 7.257 34.949 1.000 54.530 66 ILE B CA 1
ATOM 715 C C . ILE C 2 63 ? 55.408 7.833 34.831 1.000 50.390 66 ILE B C 1
ATOM 716 O O . ILE C 2 63 ? 55.136 8.618 33.930 1.000 50.484 66 ILE B O 1
ATOM 721 N N . HIS C 2 64 ? 54.528 7.449 35.765 1.000 53.109 67 HIS B N 1
ATOM 722 C CA . HIS C 2 64 ? 53.243 8.110 35.960 1.000 53.231 67 HIS B CA 1
ATOM 723 C C . HIS C 2 64 ? 53.211 8.764 37.338 1.000 53.660 67 HIS B C 1
ATOM 724 O O . HIS C 2 64 ? 53.570 8.133 38.338 1.000 57.469 67 HIS B O 1
ATOM 731 N N . VAL C 2 65 ? 52.773 10.029 37.363 1.000 51.625 68 VAL B N 1
ATOM 732 C CA . VAL C 2 65 ? 52.446 10.725 38.597 1.000 57.235 68 VAL B CA 1
ATOM 733 C C . VAL C 2 65 ? 50.936 10.643 38.815 1.000 61.232 68 VAL B C 1
ATOM 734 O O . VAL C 2 65 ? 50.155 11.010 37.932 1.000 64.200 68 VAL B O 1
ATOM 738 N N . THR C 2 66 ? 50.539 10.168 40.004 1.000 67.511 69 THR B N 1
ATOM 739 C CA . THR C 2 66 ? 49.145 10.207 40.417 1.000 66.332 69 THR B CA 1
ATOM 740 C C . THR C 2 66 ? 48.909 11.430 41.298 1.000 69.355 69 THR B C 1
ATOM 741 O O . THR C 2 66 ? 49.793 11.852 42.037 1.000 75.567 69 THR B O 1
ATOM 745 N N . SER C 2 67 ? 47.706 11.995 41.188 1.000 72.548 70 SER B N 1
ATOM 746 C CA . SER C 2 67 ? 47.340 13.209 41.897 1.000 75.936 70 SER B CA 1
ATOM 747 C C . SER C 2 67 ? 45.868 13.130 42.293 1.000 79.027 70 SER B C 1
ATOM 748 O O . SER C 2 67 ? 45.143 12.254 41.828 1.000 82.855 70 SER B O 1
ATOM 751 N N . SER C 2 68 ? 45.432 14.054 43.157 1.000 80.403 71 SER B N 1
ATOM 752 C CA . SER C 2 68 ? 44.019 14.185 43.472 1.000 80.652 71 SER B CA 1
ATOM 753 C C . SER C 2 68 ? 43.506 15.524 42.942 1.000 81.666 71 SER B C 1
ATOM 754 O O . SER C 2 68 ? 44.294 16.428 42.650 1.000 75.881 71 SER B O 1
ATOM 757 N N . LEU C 2 69 ? 42.174 15.620 42.859 1.000 82.880 72 LEU B N 1
ATOM 758 C CA . LEU C 2 69 ? 41.476 16.520 41.956 1.000 86.193 72 LEU B CA 1
ATOM 759 C C . LEU C 2 69 ? 41.901 17.971 42.159 1.000 82.504 72 LEU B C 1
ATOM 760 O O . LEU C 2 69 ? 42.134 18.675 41.183 1.000 82.649 72 LEU B O 1
ATOM 765 N N . GLU C 2 70 ? 41.991 18.407 43.418 1.000 84.942 73 GLU B N 1
ATOM 766 C CA . GLU C 2 70 ? 42.250 19.804 43.742 1.000 92.086 73 GLU B CA 1
ATOM 767 C C . GLU C 2 70 ? 43.742 20.098 43.598 1.000 98.424 73 GLU B C 1
ATOM 768 O O . GLU C 2 70 ? 44.124 21.038 42.904 1.000 97.438 73 GLU B O 1
ATOM 774 N N . ASP C 2 71 ? 44.563 19.283 44.276 1.000 105.534 74 ASP B N 1
ATOM 775 C CA . ASP C 2 71 ? 46.015 19.354 44.231 1.000 104.636 74 ASP B CA 1
ATOM 776 C C . ASP C 2 71 ? 46.454 19.478 42.775 1.000 101.780 74 ASP B C 1
ATOM 777 O O . ASP C 2 71 ? 47.159 20.419 42.419 1.000 96.022 74 ASP B O 1
ATOM 782 N N . SER C 2 72 ? 46.018 18.504 41.966 1.000 98.220 75 SER B N 1
ATOM 783 C CA . SER C 2 72 ? 46.165 18.450 40.519 1.000 97.585 75 SER B CA 1
ATOM 784 C C . SER C 2 72 ? 46.748 19.724 39.917 1.000 94.562 75 SER B C 1
ATOM 785 O O . SER C 2 72 ? 47.749 19.638 39.215 1.000 93.890 75 SER B O 1
ATOM 788 N N . LYS C 2 73 ? 46.114 20.881 40.154 1.000 98.231 76 LYS B N 1
ATOM 789 C CA . LYS C 2 73 ? 46.500 22.138 39.524 1.000 101.097 76 LYS B CA 1
ATOM 790 C C . LYS C 2 73 ? 47.936 22.509 39.902 1.000 101.590 76 LYS B C 1
ATOM 791 O O . LYS C 2 73 ? 48.686 23.031 39.079 1.000 97.918 76 LYS B O 1
ATOM 797 N N . ASP C 2 74 ? 48.310 22.226 41.155 1.000 104.218 77 ASP B N 1
ATOM 798 C CA . ASP C 2 74 ? 49.653 22.496 41.638 1.000 104.333 77 ASP B CA 1
ATOM 799 C C . ASP C 2 74 ? 50.582 21.372 41.201 1.000 98.788 77 ASP B C 1
ATOM 800 O O . ASP C 2 74 ? 51.686 21.650 40.738 1.000 93.188 77 ASP B O 1
ATOM 805 N N . VAL C 2 75 ? 50.102 20.124 41.325 1.000 92.020 78 VAL B N 1
ATOM 806 C CA . VAL C 2 75 ? 50.876 18.933 40.998 1.000 88.976 78 VAL B CA 1
ATOM 807 C C . VAL C 2 75 ? 51.385 19.010 39.557 1.000 92.954 78 VAL B C 1
ATOM 808 O O . VAL C 2 75 ? 52.482 18.541 39.264 1.000 99.633 78 VAL B O 1
ATOM 812 N N . LEU C 2 76 ? 50.598 19.626 38.666 1.000 92.552 79 LEU B N 1
ATOM 813 C CA . LEU C 2 76 ? 51.026 19.814 37.289 1.000 94.285 79 LEU B CA 1
ATOM 814 C C . LEU C 2 76 ? 52.119 20.878 37.211 1.000 99.959 79 LEU B C 1
ATOM 815 O O . LEU C 2 76 ? 53.134 20.656 36.564 1.000 100.641 79 LEU B O 1
ATOM 820 N N . ASP C 2 77 ? 51.912 22.019 37.875 1.000 103.769 80 ASP B N 1
ATOM 821 C CA . ASP C 2 77 ? 52.854 23.130 37.813 1.000 103.228 80 ASP B CA 1
ATOM 822 C C . ASP C 2 77 ? 54.201 22.710 38.405 1.000 99.905 80 ASP B C 1
ATOM 823 O O . ASP C 2 77 ? 55.250 23.168 37.953 1.000 98.220 80 ASP B O 1
ATOM 828 N N . LYS C 2 78 ? 54.154 21.847 39.429 1.000 93.994 81 LYS B N 1
ATOM 829 C CA . LYS C 2 78 ? 55.342 21.424 40.154 1.000 88.957 81 LYS B CA 1
ATOM 830 C C . LYS C 2 78 ? 56.139 20.423 39.319 1.000 84.938 81 LYS B C 1
ATOM 831 O O . LYS C 2 78 ? 57.360 20.527 39.244 1.000 86.843 81 LYS B O 1
ATOM 837 N N . VAL C 2 79 ? 55.438 19.471 38.688 1.000 79.647 82 VAL B N 1
ATOM 838 C CA . VAL C 2 79 ? 56.073 18.414 37.916 1.000 75.850 82 VAL B CA 1
ATOM 839 C C . VAL C 2 79 ? 56.478 18.954 36.547 1.000 73.727 82 VAL B C 1
ATOM 840 O O . VAL C 2 79 ? 57.494 18.542 36.007 1.000 78.612 82 VAL B O 1
ATOM 844 N N . ALA C 2 80 ? 55.674 19.872 35.998 1.000 75.273 83 ALA B N 1
ATOM 845 C CA . ALA C 2 80 ? 55.913 20.431 34.679 1.000 79.217 83 ALA B CA 1
ATOM 846 C C . ALA C 2 80 ? 57.218 21.221 34.667 1.000 82.960 83 ALA B C 1
ATOM 847 O O . ALA C 2 80 ? 57.898 21.260 33.646 1.000 80.010 83 ALA B O 1
ATOM 849 N N . ARG C 2 81 ? 57.565 21.836 35.801 1.000 90.916 84 ARG B N 1
ATOM 850 C CA . ARG C 2 81 ? 58.778 22.632 35.876 1.000 99.069 84 ARG B CA 1
ATOM 851 C C . ARG C 2 81 ? 59.989 21.726 36.080 1.000 103.726 84 ARG B C 1
ATOM 852 O O . ARG C 2 81 ? 61.019 21.926 35.441 1.000 110.080 84 ARG B O 1
ATOM 860 N N . LEU C 2 82 ? 59.858 20.723 36.959 1.000 104.234 85 LEU B N 1
ATOM 861 C CA . LEU C 2 82 ? 60.929 19.748 37.124 1.000 100.581 85 LEU B CA 1
ATOM 862 C C . LEU C 2 82 ? 60.939 18.784 35.937 1.000 95.694 85 LEU B C 1
ATOM 863 O O . LEU C 2 82 ? 61.481 17.684 36.018 1.000 99.186 85 LEU B O 1
ATOM 868 N N . CYS C 2 83 ? 60.349 19.237 34.831 1.000 85.976 86 CYS B N 1
ATOM 869 C CA . CYS C 2 83 ? 60.328 18.510 33.573 1.000 85.812 86 CYS B CA 1
ATOM 870 C C . CYS C 2 83 ? 60.675 19.482 32.455 1.000 88.287 86 CYS B C 1
ATOM 871 O O . CYS C 2 83 ? 61.187 19.077 31.417 1.000 96.033 86 CYS B O 1
ATOM 874 N N . ILE C 2 84 ? 60.325 20.755 32.652 1.000 83.000 87 ILE B N 1
ATOM 875 C CA . ILE C 2 84 ? 60.583 21.789 31.668 1.000 84.306 87 ILE B CA 1
ATOM 876 C C . ILE C 2 84 ? 62.029 22.239 31.834 1.000 86.495 87 ILE B C 1
ATOM 877 O O . ILE C 2 84 ? 62.731 22.492 30.854 1.000 89.760 87 ILE B O 1
ATOM 882 N N . ASP C 2 85 ? 62.450 22.350 33.099 1.000 92.187 88 ASP B N 1
ATOM 883 C CA . ASP C 2 85 ? 63.800 22.788 33.411 1.000 92.787 88 ASP B CA 1
ATOM 884 C C . ASP C 2 85 ? 64.784 21.661 33.113 1.000 90.962 88 ASP B C 1
ATOM 885 O O . ASP C 2 85 ? 65.944 21.927 32.800 1.000 94.647 88 ASP B O 1
ATOM 890 N N . LYS C 2 86 ? 64.309 20.411 33.198 1.000 86.062 89 LYS B N 1
ATOM 891 C CA . LYS C 2 86 ? 65.146 19.264 32.868 1.000 84.098 89 LYS B CA 1
ATOM 892 C C . LYS C 2 86 ? 64.872 18.812 31.432 1.000 79.622 89 LYS B C 1
ATOM 893 O O . LYS C 2 86 ? 65.405 17.798 30.988 1.000 75.326 89 LYS B O 1
ATOM 899 N N . LYS C 2 87 ? 64.052 19.599 30.721 1.000 78.950 90 LYS B N 1
ATOM 900 C CA . LYS C 2 87 ? 63.756 19.443 29.304 1.000 83.613 90 LYS B CA 1
ATOM 901 C C . LYS C 2 87 ? 63.338 18.005 28.998 1.000 87.004 90 LYS B C 1
ATOM 902 O O . LYS C 2 87 ? 63.927 17.363 28.132 1.000 88.036 90 LYS B O 1
ATOM 908 N N . ILE C 2 88 ? 62.323 17.515 29.723 1.000 86.368 91 ILE B N 1
ATOM 909 C CA . ILE C 2 88 ? 61.800 16.164 29.593 1.000 84.139 91 ILE B CA 1
ATOM 910 C C . ILE C 2 88 ? 60.436 16.229 28.901 1.000 79.499 91 ILE B C 1
ATOM 911 O O . ILE C 2 88 ? 59.797 17.280 28.885 1.000 82.342 91 ILE B O 1
ATOM 916 N N . GLU C 2 89 ? 60.015 15.098 28.319 1.000 73.989 92 GLU B N 1
ATOM 917 C CA . GLU C 2 89 ? 58.795 14.997 27.534 1.000 74.588 92 GLU B CA 1
ATOM 918 C C . GLU C 2 89 ? 57.689 14.316 28.338 1.000 73.706 92 GLU B C 1
ATOM 919 O O . GLU C 2 89 ? 57.913 13.275 28.948 1.000 62.830 92 GLU B O 1
ATOM 925 N N . PHE C 2 90 ? 56.491 14.916 28.311 1.000 71.507 93 PHE B N 1
ATOM 926 C CA . PHE C 2 90 ? 55.385 14.481 29.147 1.000 69.195 93 PHE B CA 1
ATOM 927 C C . PHE C 2 90 ? 54.046 14.896 28.542 1.000 69.729 93 PHE B C 1
ATOM 928 O O . PHE C 2 90 ? 53.980 15.809 27.714 1.000 70.923 93 PHE B O 1
ATOM 936 N N . LYS C 2 91 ? 52.996 14.204 29.007 1.000 67.049 94 LYS B N 1
ATOM 937 C CA . LYS C 2 91 ? 51.605 14.477 28.676 1.000 65.068 94 LYS B CA 1
ATOM 938 C C . LYS C 2 91 ? 50.773 14.467 29.961 1.000 64.647 94 LYS B C 1
ATOM 939 O O . LYS C 2 91 ? 51.107 13.759 30.914 1.000 64.469 94 LYS B O 1
ATOM 945 N N . HIS C 2 92 ? 49.692 15.259 29.970 1.000 63.924 95 HIS B N 1
ATOM 946 C CA . HIS C 2 92 ? 48.756 15.272 31.082 1.000 63.694 95 HIS B CA 1
ATOM 947 C C . HIS C 2 92 ? 47.318 15.360 30.577 1.000 59.503 95 HIS B C 1
ATOM 948 O O . HIS C 2 92 ? 47.066 15.853 29.484 1.000 60.663 95 HIS B O 1
ATOM 955 N N . LEU C 2 93 ? 46.388 14.886 31.410 1.000 58.203 96 LEU B N 1
ATOM 956 C CA . LEU C 2 93 ? 44.966 14.955 31.124 1.000 57.900 96 LEU B CA 1
ATOM 957 C C . LEU C 2 93 ? 44.568 16.418 30.968 1.000 60.473 96 LEU B C 1
ATOM 958 O O . LEU C 2 93 ? 44.882 17.246 31.823 1.000 64.217 96 LEU B O 1
ATOM 963 N N . LYS C 2 94 ? 43.878 16.715 29.862 1.000 62.363 97 LYS B N 1
ATOM 964 C CA . LYS C 2 94 ? 43.841 18.065 29.324 1.000 66.149 97 LYS B CA 1
ATOM 965 C C . LYS C 2 94 ? 42.956 18.978 30.170 1.000 66.790 97 LYS B C 1
ATOM 966 O O . LYS C 2 94 ? 43.205 20.177 30.226 1.000 72.705 97 LYS B O 1
ATOM 972 N N . ASP C 2 95 ? 41.945 18.409 30.837 1.000 70.272 98 ASP B N 1
ATOM 973 C CA . ASP C 2 95 ? 40.995 19.210 31.599 1.000 71.592 98 ASP B CA 1
ATOM 974 C C . ASP C 2 95 ? 40.364 18.404 32.735 1.000 67.777 98 ASP B C 1
ATOM 975 O O . ASP C 2 95 ? 40.644 17.217 32.898 1.000 66.213 98 ASP B O 1
ATOM 980 N N . LYS C 2 96 ? 39.491 19.080 33.495 1.000 67.645 99 LYS B N 1
ATOM 981 C CA . LYS C 2 96 ? 38.766 18.522 34.628 1.000 78.074 99 LYS B CA 1
ATOM 982 C C . LYS C 2 96 ? 37.910 17.327 34.193 1.000 79.168 99 LYS B C 1
ATOM 983 O O . LYS C 2 96 ? 37.910 16.294 34.863 1.000 73.846 99 LYS B O 1
ATOM 989 N N . ASP C 2 97 ? 37.182 17.482 33.077 1.000 78.948 100 ASP B N 1
ATOM 990 C CA . ASP C 2 97 ? 36.321 16.428 32.562 1.000 75.433 100 ASP B CA 1
ATOM 991 C C . ASP C 2 97 ? 37.151 15.171 32.312 1.000 68.706 100 ASP B C 1
ATOM 992 O O . ASP C 2 97 ? 36.722 14.067 32.639 1.000 64.308 100 ASP B O 1
ATOM 997 N N . SER C 2 98 ? 38.354 15.364 31.761 1.000 67.644 101 SER B N 1
ATOM 998 C CA . SER C 2 98 ? 39.267 14.271 31.468 1.000 70.875 101 SER B CA 1
ATOM 999 C C . SER C 2 98 ? 39.669 13.531 32.744 1.000 68.615 101 SER B C 1
ATOM 1000 O O . SER C 2 98 ? 39.631 12.298 32.778 1.000 61.050 101 SER B O 1
ATOM 1003 N N . PHE C 2 99 ? 40.042 14.298 33.783 1.000 69.218 102 PHE B N 1
ATOM 1004 C CA . PHE C 2 99 ? 40.476 13.744 35.060 1.000 66.166 102 PHE B CA 1
ATOM 1005 C C . PHE C 2 99 ? 39.352 12.903 35.659 1.000 67.374 102 PHE B C 1
ATOM 1006 O O . PHE C 2 99 ? 39.600 11.795 36.133 1.000 67.870 102 PHE B O 1
ATOM 1014 N N . MET C 2 100 ? 38.124 13.446 35.621 1.000 67.220 103 MET B N 1
ATOM 1015 C CA . MET C 2 100 ? 36.929 12.794 36.128 1.000 67.934 103 MET B CA 1
ATOM 1016 C C . MET C 2 100 ? 36.727 11.436 35.464 1.000 68.926 103 MET B C 1
ATOM 1017 O O . MET C 2 100 ? 36.449 10.462 36.151 1.000 65.611 103 MET B O 1
ATOM 1022 N N . LYS C 2 101 ? 36.870 11.375 34.134 1.000 75.685 104 LYS B N 1
ATOM 1023 C CA . LYS C 2 101 ? 36.522 10.183 33.372 1.000 77.111 104 LYS B CA 1
ATOM 1024 C C . LYS C 2 101 ? 37.553 9.077 33.581 1.000 78.063 104 LYS B C 1
ATOM 1025 O O . LYS C 2 101 ? 37.200 7.902 33.534 1.000 81.268 104 LYS B O 1
ATOM 1031 N N . MET C 2 102 ? 38.809 9.464 33.836 1.000 75.092 105 MET B N 1
ATOM 1032 C CA . MET C 2 102 ? 39.900 8.513 33.991 1.000 73.351 105 MET B CA 1
ATOM 1033 C C . MET C 2 102 ? 39.970 7.982 35.424 1.000 73.906 105 MET B C 1
ATOM 1034 O O . MET C 2 102 ? 40.643 6.987 35.676 1.000 74.639 105 MET B O 1
ATOM 1039 N N . ASN C 2 103 ? 39.260 8.642 36.348 1.000 70.866 106 ASN B N 1
ATOM 1040 C CA . ASN C 2 103 ? 39.374 8.359 37.770 1.000 63.488 106 ASN B CA 1
ATOM 1041 C C . ASN C 2 103 ? 38.007 8.045 38.380 1.000 66.324 106 ASN B C 1
ATOM 1042 O O . ASN C 2 103 ? 37.934 7.690 39.557 1.000 69.682 106 ASN B O 1
ATOM 1047 N N . SER C 2 104 ? 36.941 8.161 37.573 1.000 60.141 107 SER B N 1
ATOM 1048 C CA . SER C 2 104 ? 35.573 8.022 38.047 1.000 58.510 107 SER B CA 1
ATOM 1049 C C . SER C 2 104 ? 35.334 6.614 38.579 1.000 61.035 107 SER B C 1
ATOM 1050 O O . SER C 2 104 ? 36.176 5.733 38.406 1.000 59.028 107 SER B O 1
ATOM 1053 N N . LYS C 2 105 ? 34.182 6.426 39.238 1.000 63.837 108 LYS B N 1
ATOM 1054 C CA . LYS C 2 105 ? 33.797 5.147 39.815 1.000 71.820 108 LYS B CA 1
ATOM 1055 C C . LYS C 2 105 ? 33.938 4.042 38.767 1.000 70.821 108 LYS B C 1
ATOM 1056 O O . LYS C 2 105 ? 34.348 2.926 39.076 1.000 70.278 108 LYS B O 1
ATOM 1062 N N . ASN C 2 106 ? 33.619 4.371 37.514 1.000 71.886 109 ASN B N 1
ATOM 1063 C CA . ASN C 2 106 ? 33.460 3.332 36.510 1.000 72.194 109 ASN B CA 1
ATOM 1064 C C . ASN C 2 106 ? 34.489 3.483 35.392 1.000 70.017 109 ASN B C 1
ATOM 1065 O O . ASN C 2 106 ? 34.217 3.132 34.246 1.000 76.935 109 ASN B O 1
ATOM 1070 N N . ALA C 2 107 ? 35.677 3.998 35.735 1.000 66.971 110 ALA B N 1
ATOM 1071 C CA . ALA C 2 107 ? 36.805 3.994 34.818 1.000 59.278 110 ALA B CA 1
ATOM 1072 C C . ALA C 2 107 ? 37.446 2.610 34.832 1.000 62.408 110 ALA B C 1
ATOM 1073 O O . ALA C 2 107 ? 37.283 1.868 35.798 1.000 64.965 110 ALA B O 1
ATOM 1075 N N . ASN C 2 108 ? 38.156 2.267 33.746 1.000 63.285 111 ASN B N 1
ATOM 1076 C CA . ASN C 2 108 ? 38.885 1.010 33.662 1.000 62.591 111 ASN B CA 1
ATOM 1077 C C . ASN C 2 108 ? 40.030 1.043 34.673 1.000 66.278 111 ASN B C 1
ATOM 1078 O O . ASN C 2 108 ? 40.712 2.061 34.812 1.000 61.902 111 ASN B O 1
ATOM 1083 N N . ARG C 2 109 ? 40.227 -0.088 35.365 1.000 64.158 112 ARG B N 1
ATOM 1084 C CA . ARG C 2 109 ? 41.144 -0.136 36.491 1.000 64.858 112 ARG B CA 1
ATOM 1085 C C . ARG C 2 109 ? 42.579 0.044 36.004 1.000 66.861 112 ARG B C 1
ATOM 1086 O O . ARG C 2 109 ? 43.393 0.685 36.672 1.000 69.042 112 ARG B O 1
ATOM 1094 N N . ALA C 2 110 ? 42.852 -0.493 34.810 1.000 63.453 113 ALA B N 1
ATOM 1095 C CA . ALA C 2 110 ? 44.204 -0.571 34.279 1.000 58.757 113 ALA B CA 1
ATOM 1096 C C . ALA C 2 110 ? 44.732 0.808 33.881 1.000 56.245 113 ALA B C 1
ATOM 1097 O O . ALA C 2 110 ? 45.938 0.969 33.693 1.000 60.209 113 ALA B O 1
ATOM 1099 N N . SER C 2 111 ? 43.843 1.804 33.788 1.000 49.003 114 SER B N 1
ATOM 1100 C CA . SER C 2 111 ? 44.259 3.077 33.226 1.000 51.109 114 SER B CA 1
ATOM 1101 C C . SER C 2 111 ? 44.119 4.241 34.208 1.000 51.589 114 SER B C 1
ATOM 1102 O O . SER C 2 111 ? 44.617 5.335 33.939 1.000 53.911 114 SER B O 1
ATOM 1105 N N . SER C 2 112 ? 43.470 3.989 35.351 1.000 53.442 115 SER B N 1
ATOM 1106 C CA . SER C 2 112 ? 43.084 5.049 36.273 1.000 51.656 115 SER B CA 1
ATOM 1107 C C . SER C 2 112 ? 44.288 5.526 37.078 1.000 51.221 115 SER B C 1
ATOM 1108 O O . SER C 2 112 ? 45.289 4.811 37.182 1.000 48.579 115 SER B O 1
ATOM 1111 N N . GLY C 2 113 ? 44.173 6.752 37.606 1.000 47.681 116 GLY B N 1
ATOM 1112 C CA . GLY C 2 113 ? 45.207 7.340 38.433 1.000 47.414 116 GLY B CA 1
ATOM 1113 C C . GLY C 2 113 ? 46.309 8.006 37.621 1.000 48.697 116 GLY B C 1
ATOM 1114 O O . GLY C 2 113 ? 47.015 8.867 38.132 1.000 53.952 116 GLY B O 1
ATOM 1115 N N . LYS C 2 114 ? 46.447 7.598 36.360 1.000 50.783 117 LYS B N 1
ATOM 1116 C CA . LYS C 2 114 ? 47.520 8.077 35.505 1.000 51.740 117 LYS B CA 1
ATOM 1117 C C . LYS C 2 114 ? 47.236 9.520 35.105 1.000 50.520 117 LYS B C 1
ATOM 1118 O O . LYS C 2 114 ? 46.525 9.752 34.136 1.000 55.760 117 LYS B O 1
ATOM 1124 N N . PHE C 2 115 ? 47.795 10.486 35.840 1.000 51.397 118 PHE B N 1
ATOM 1125 C CA . PHE C 2 115 ? 47.480 11.886 35.581 1.000 56.312 118 PHE B CA 1
ATOM 1126 C C . PHE C 2 115 ? 48.485 12.522 34.622 1.000 56.961 118 PHE B C 1
ATOM 1127 O O . PHE C 2 115 ? 48.094 13.204 33.671 1.000 54.589 118 PHE B O 1
ATOM 1135 N N . ILE C 2 116 ? 49.776 12.350 34.933 1.000 58.300 119 ILE B N 1
ATOM 1136 C CA . ILE C 2 116 ? 50.866 12.834 34.104 1.000 55.840 119 ILE B CA 1
ATOM 1137 C C . ILE C 2 116 ? 51.717 11.629 33.729 1.000 53.384 119 ILE B C 1
ATOM 1138 O O . ILE C 2 116 ? 52.045 10.814 34.591 1.000 52.978 119 ILE B O 1
ATOM 1143 N N . THR C 2 117 ? 52.059 11.521 32.438 1.000 52.096 120 THR B N 1
ATOM 1144 C CA . THR C 2 117 ? 53.015 10.512 32.009 1.000 53.435 120 THR B CA 1
ATOM 1145 C C . THR C 2 117 ? 54.329 11.198 31.650 1.000 59.628 120 THR B C 1
ATOM 1146 O O . THR C 2 117 ? 54.314 12.262 31.044 1.000 62.295 120 THR B O 1
ATOM 1150 N N . ILE C 2 118 ? 55.444 10.569 32.047 1.000 65.988 121 ILE B N 1
ATOM 1151 C CA . ILE C 2 118 ? 56.785 11.111 31.894 1.000 62.589 121 ILE B CA 1
ATOM 1152 C C . ILE C 2 118 ? 57.644 10.103 31.132 1.000 62.906 121 ILE B C 1
ATOM 1153 O O . ILE C 2 118 ? 57.671 8.914 31.459 1.000 63.234 121 ILE B O 1
ATOM 1158 N N . TYR C 2 119 ? 58.324 10.609 30.096 1.000 67.801 122 TYR B N 1
ATOM 1159 C CA . TYR C 2 119 ? 59.153 9.823 29.194 1.000 67.891 122 TYR B CA 1
ATOM 1160 C C . TYR C 2 119 ? 60.610 10.265 29.308 1.000 65.913 122 TYR B C 1
ATOM 1161 O O . TYR C 2 119 ? 61.036 11.213 28.649 1.000 64.171 122 TYR B O 1
ATOM 1170 N N . PRO C 2 120 ? 61.425 9.581 30.143 1.000 65.400 123 PRO B N 1
ATOM 1171 C CA . PRO C 2 120 ? 62.842 9.923 30.290 1.000 61.493 123 PRO B CA 1
ATOM 1172 C C . PRO C 2 120 ? 63.651 9.255 29.177 1.000 59.260 123 PRO B C 1
ATOM 1173 O O . PRO C 2 120 ? 63.328 8.130 28.781 1.000 52.283 123 PRO B O 1
ATOM 1177 N N . THR C 2 121 ? 64.676 9.961 28.666 1.000 57.055 124 THR B N 1
ATOM 1178 C CA . THR C 2 121 ? 65.499 9.495 27.551 1.000 59.535 124 THR B CA 1
ATOM 1179 C C . THR C 2 121 ? 65.907 8.027 27.717 1.000 61.610 124 THR B C 1
ATOM 1180 O O . THR C 2 121 ? 65.738 7.242 26.782 1.000 61.159 124 THR B O 1
ATOM 1184 N N . ASN C 2 122 ? 66.447 7.668 28.897 1.000 72.211 125 ASN B N 1
ATOM 1185 C CA . ASN C 2 122 ? 66.627 6.269 29.292 1.000 74.774 125 ASN B CA 1
ATOM 1186 C C . ASN C 2 122 ? 66.888 6.111 30.798 1.000 70.745 125 ASN B C 1
ATOM 1187 O O . ASN C 2 122 ? 66.763 7.070 31.558 1.000 65.018 125 ASN B O 1
ATOM 1192 N N . ASN C 2 123 ? 67.295 4.881 31.166 1.000 68.051 126 ASN B N 1
ATOM 1193 C CA . ASN C 2 123 ? 67.177 4.230 32.466 1.000 64.348 126 ASN B CA 1
ATOM 1194 C C . ASN C 2 123 ? 67.830 5.004 33.605 1.000 67.870 126 ASN B C 1
ATOM 1195 O O . ASN C 2 123 ? 67.489 4.778 34.769 1.000 69.060 126 ASN B O 1
ATOM 1200 N N . GLU C 2 124 ? 68.787 5.876 33.280 1.000 72.881 127 GLU B N 1
ATOM 1201 C CA . GLU C 2 124 ? 69.491 6.634 34.301 1.000 77.328 127 GLU B CA 1
ATOM 1202 C C . GLU C 2 124 ? 68.604 7.795 34.732 1.000 76.064 127 GLU B C 1
ATOM 1203 O O . GLU C 2 124 ? 68.336 7.948 35.917 1.000 76.617 127 GLU B O 1
ATOM 1209 N N . VAL C 2 125 ? 68.142 8.580 33.749 1.000 75.428 128 VAL B N 1
ATOM 1210 C CA . VAL C 2 125 ? 67.238 9.699 33.973 1.000 71.686 128 VAL B CA 1
ATOM 1211 C C . VAL C 2 125 ? 65.893 9.179 34.477 1.000 71.871 128 VAL B C 1
ATOM 1212 O O . VAL C 2 125 ? 65.123 9.940 35.054 1.000 73.886 128 VAL B O 1
ATOM 1216 N N . PHE C 2 126 ? 65.618 7.888 34.253 1.000 68.444 129 PHE B N 1
ATOM 1217 C CA . PHE C 2 126 ? 64.440 7.245 34.807 1.000 66.568 129 PHE B CA 1
ATOM 1218 C C . PHE C 2 126 ? 64.624 7.086 36.313 1.000 67.751 129 PHE B C 1
ATOM 1219 O O . PHE C 2 126 ? 63.922 7.728 37.095 1.000 67.891 129 PHE B O 1
ATOM 1227 N N . VAL C 2 127 ? 65.605 6.254 36.684 1.000 69.760 130 VAL B N 1
ATOM 1228 C CA . VAL C 2 127 ? 65.933 5.934 38.064 1.000 70.086 130 VAL B CA 1
ATOM 1229 C C . VAL C 2 127 ? 66.482 7.184 38.744 1.000 70.966 130 VAL B C 1
ATOM 1230 O O . VAL C 2 127 ? 67.245 7.084 39.697 1.000 77.929 130 VAL B O 1
ATOM 1234 N N . GLU C 2 128 ? 66.083 8.359 38.246 1.000 70.392 131 GLU B N 1
ATOM 1235 C CA . GLU C 2 128 ? 66.579 9.625 38.758 1.000 75.055 131 GLU B CA 1
ATOM 1236 C C . GLU C 2 128 ? 65.470 10.669 38.685 1.000 73.232 131 GLU B C 1
ATOM 1237 O O . GLU C 2 128 ? 65.486 11.656 39.416 1.000 72.181 131 GLU B O 1
ATOM 1243 N N . LEU C 2 129 ? 64.518 10.465 37.770 1.000 71.064 132 LEU B N 1
ATOM 1244 C CA . LEU C 2 129 ? 63.300 11.251 37.821 1.000 66.140 132 LEU B CA 1
ATOM 1245 C C . LEU C 2 129 ? 62.399 10.693 38.918 1.000 66.470 132 LEU B C 1
ATOM 1246 O O . LEU C 2 129 ? 61.757 11.462 39.632 1.000 68.431 132 LEU B O 1
ATOM 1251 N N . LEU C 2 130 ? 62.401 9.361 39.077 1.000 61.991 133 LEU B N 1
ATOM 1252 C CA . LEU C 2 130 ? 61.844 8.714 40.257 1.000 61.609 133 LEU B CA 1
ATOM 1253 C C . LEU C 2 130 ? 62.187 9.561 41.480 1.000 68.510 133 LEU B C 1
ATOM 1254 O O . LEU C 2 130 ? 61.314 9.885 42.270 1.000 80.046 133 LEU B O 1
ATOM 1259 N N . GLU C 2 131 ? 63.467 9.933 41.597 1.000 75.953 134 GLU B N 1
ATOM 1260 C CA . GLU C 2 131 ? 63.993 10.693 42.719 1.000 77.880 134 GLU B CA 1
ATOM 1261 C C . GLU C 2 131 ? 63.485 12.131 42.681 1.000 80.680 134 GLU B C 1
ATOM 1262 O O . GLU C 2 131 ? 62.775 12.546 43.594 1.000 83.927 134 GLU B O 1
ATOM 1268 N N . MET C 2 132 ? 63.837 12.864 41.616 1.000 83.588 135 MET B N 1
ATOM 1269 C CA . MET C 2 132 ? 63.704 14.315 41.571 1.000 82.367 135 MET B CA 1
ATOM 1270 C C . MET C 2 132 ? 62.235 14.735 41.484 1.000 83.275 135 MET B C 1
ATOM 1271 O O . MET C 2 132 ? 61.939 15.930 41.485 1.000 80.262 135 MET B O 1
ATOM 1276 N N . ILE C 2 133 ? 61.318 13.758 41.397 1.000 82.863 136 ILE B N 1
ATOM 1277 C CA . ILE C 2 133 ? 59.901 14.071 41.262 1.000 83.476 136 ILE B CA 1
ATOM 1278 C C . ILE C 2 133 ? 59.170 13.762 42.570 1.000 81.907 136 ILE B C 1
ATOM 1279 O O . ILE C 2 133 ? 58.339 14.547 43.019 1.000 83.317 136 ILE B O 1
ATOM 1284 N N . SER C 2 134 ? 59.493 12.624 43.192 1.000 81.759 137 SER B N 1
ATOM 1285 C CA . SER C 2 134 ? 58.972 12.330 44.515 1.000 85.519 137 SER B CA 1
ATOM 1286 C C . SER C 2 134 ? 59.192 13.538 45.419 1.000 89.164 137 SER B C 1
ATOM 1287 O O . SER C 2 134 ? 58.340 13.858 46.243 1.000 95.799 137 SER B O 1
ATOM 1290 N N . LEU C 2 135 ? 60.340 14.203 45.239 1.000 84.741 138 LEU B N 1
ATOM 1291 C CA . LEU C 2 135 ? 60.817 15.264 46.112 1.000 83.519 138 LEU B CA 1
ATOM 1292 C C . LEU C 2 135 ? 59.963 16.524 45.969 1.000 86.379 138 LEU B C 1
ATOM 1293 O O . LEU C 2 135 ? 59.559 17.107 46.976 1.000 86.923 138 LEU B O 1
ATOM 1298 N N . ALA C 2 136 ? 59.674 16.919 44.723 1.000 82.065 139 ALA B N 1
ATOM 1299 C CA . ALA C 2 136 ? 58.938 18.141 44.435 1.000 79.084 139 ALA B CA 1
ATOM 1300 C C . ALA C 2 136 ? 57.467 18.002 44.828 1.000 76.789 139 ALA B C 1
ATOM 1301 O O . ALA C 2 136 ? 56.756 18.997 44.948 1.000 71.676 139 ALA B O 1
ATOM 1303 N N . ILE C 2 137 ? 57.021 16.759 45.033 1.000 77.024 140 ILE B N 1
ATOM 1304 C CA . ILE C 2 137 ? 55.629 16.478 45.340 1.000 79.623 140 ILE B CA 1
ATOM 1305 C C . ILE C 2 137 ? 55.531 15.663 46.632 1.000 88.512 140 ILE B C 1
ATOM 1306 O O . ILE C 2 137 ? 54.655 14.810 46.762 1.000 93.235 140 ILE B O 1
ATOM 1311 N N . GLN C 2 138 ? 56.419 15.949 47.593 1.000 94.642 141 GLN B N 1
ATOM 1312 C CA . GLN C 2 138 ? 56.399 15.267 48.877 1.000 97.255 141 GLN B CA 1
ATOM 1313 C C . GLN C 2 138 ? 55.263 15.808 49.750 1.000 95.324 141 GLN B C 1
ATOM 1314 O O . GLN C 2 138 ? 54.736 15.093 50.600 1.000 90.505 141 GLN B O 1
ATOM 1320 N N . ASP C 2 139 ? 54.913 17.081 49.536 1.000 99.462 142 ASP B N 1
ATOM 1321 C CA . ASP C 2 139 ? 53.925 17.777 50.342 1.000 102.805 142 ASP B CA 1
ATOM 1322 C C . ASP C 2 139 ? 52.582 17.803 49.609 1.000 104.727 142 ASP B C 1
ATOM 1323 O O . ASP C 2 139 ? 51.960 18.861 49.505 1.000 101.792 142 ASP B O 1
ATOM 1328 N N . PHE C 2 140 ? 52.136 16.638 49.111 1.000 100.831 143 PHE B N 1
ATOM 1329 C CA . PHE C 2 140 ? 50.880 16.578 48.376 1.000 96.586 143 PHE B CA 1
ATOM 1330 C C . PHE C 2 140 ? 50.116 15.292 48.677 1.000 95.468 143 PHE B C 1
ATOM 1331 O O . PHE C 2 140 ? 50.697 14.212 48.756 1.000 98.472 143 PHE B O 1
ATOM 1339 N N . LYS C 2 141 ? 48.800 15.460 48.833 1.000 93.002 144 LYS B N 1
ATOM 1340 C CA . LYS C 2 141 ? 47.899 14.441 49.338 1.000 87.880 144 LYS B CA 1
ATOM 1341 C C . LYS C 2 141 ? 47.959 13.216 48.430 1.000 81.353 144 LYS B C 1
ATOM 1342 O O . LYS C 2 141 ? 47.875 13.344 47.210 1.000 83.623 144 LYS B O 1
ATOM 1348 N N . LYS C 2 142 ? 48.112 12.041 49.054 1.000 75.653 145 LYS B N 1
ATOM 1349 C CA . LYS C 2 142 ? 48.368 10.785 48.366 1.000 71.754 145 LYS B CA 1
ATOM 1350 C C . LYS C 2 142 ? 47.180 10.409 47.487 1.000 72.839 145 LYS B C 1
ATOM 1351 O O . LYS C 2 142 ? 46.119 10.056 47.997 1.000 78.634 145 LYS B O 1
ATOM 1357 N N . GLY C 2 143 ? 47.402 10.461 46.168 1.000 66.598 146 GLY B N 1
ATOM 1358 C CA . GLY C 2 143 ? 46.370 10.298 45.160 1.000 62.326 146 GLY B CA 1
ATOM 1359 C C . GLY C 2 143 ? 46.083 8.831 44.855 1.000 62.308 146 GLY B C 1
ATOM 1360 O O . GLY C 2 143 ? 46.645 7.935 45.479 1.000 59.130 146 GLY B O 1
ATOM 1361 N N . PRO C 2 144 ? 45.201 8.554 43.867 1.000 63.702 147 PRO B N 1
ATOM 1362 C CA . PRO C 2 144 ? 44.807 7.182 43.538 1.000 64.321 147 PRO B CA 1
ATOM 1363 C C . PRO C 2 144 ? 45.978 6.305 43.095 1.000 62.813 147 PRO B C 1
ATOM 1364 O O . PRO C 2 144 ? 46.816 6.723 42.300 1.000 67.002 147 PRO B O 1
ATOM 1368 N N . TYR C 2 145 ? 46.014 5.079 43.630 1.000 59.794 148 TYR B N 1
ATOM 1369 C CA . TYR C 2 145 ? 47.046 4.104 43.327 1.000 55.611 148 TYR B CA 1
ATOM 1370 C C . TYR C 2 145 ? 46.792 3.535 41.936 1.000 57.999 148 TYR B C 1
ATOM 1371 O O . TYR C 2 145 ? 45.667 3.141 41.628 1.000 61.599 148 TYR B O 1
ATOM 1380 N N . ILE C 2 146 ? 47.855 3.485 41.117 1.000 54.407 149 ILE B N 1
ATOM 1381 C CA . ILE C 2 146 ? 47.805 2.916 39.777 1.000 50.883 149 ILE B CA 1
ATOM 1382 C C . ILE C 2 146 ? 48.042 1.410 39.886 1.000 51.443 149 ILE B C 1
ATOM 1383 O O . ILE C 2 146 ? 49.088 0.987 40.359 1.000 59.168 149 ILE B O 1
ATOM 1388 N N . LEU C 2 147 ? 47.078 0.608 39.430 1.000 55.544 150 LEU B N 1
ATOM 1389 C CA . LEU C 2 147 ? 47.094 -0.830 39.662 1.000 64.697 150 LEU B CA 1
ATOM 1390 C C . LEU C 2 147 ? 47.944 -1.555 38.616 1.000 70.007 150 LEU B C 1
ATOM 1391 O O . LEU C 2 147 ? 48.304 -2.719 38.812 1.000 63.135 150 LEU B O 1
ATOM 1396 N N . ASN C 2 148 ? 48.258 -0.866 37.509 1.000 70.761 151 ASN B N 1
ATOM 1397 C CA . ASN C 2 148 ? 49.000 -1.486 36.423 1.000 71.110 151 ASN B CA 1
ATOM 1398 C C . ASN C 2 148 ? 50.500 -1.279 36.615 1.000 67.813 151 ASN B C 1
ATOM 1399 O O . ASN C 2 148 ? 51.305 -1.928 35.955 1.000 60.452 151 ASN B O 1
ATOM 1404 N N . ASP C 2 149 ? 50.850 -0.370 37.530 1.000 67.185 152 ASP B N 1
ATOM 1405 C CA . ASP C 2 149 ? 52.217 0.074 37.739 1.000 68.450 152 ASP B CA 1
ATOM 1406 C C . ASP C 2 149 ? 52.729 -0.410 39.092 1.000 68.622 152 ASP B C 1
ATOM 1407 O O . ASP C 2 149 ? 51.971 -0.938 39.900 1.000 70.793 152 ASP B O 1
ATOM 1412 N N . LYS C 2 150 ? 54.040 -0.236 39.300 1.000 67.228 153 LYS B N 1
ATOM 1413 C CA . LYS C 2 150 ? 54.677 -0.397 40.596 1.000 64.126 153 LYS B CA 1
ATOM 1414 C C . LYS C 2 150 ? 54.771 0.971 41.260 1.000 59.341 153 LYS B C 1
ATOM 1415 O O . LYS C 2 150 ? 55.001 1.978 40.597 1.000 59.696 153 LYS B O 1
ATOM 1421 N N . ARG C 2 151 ? 54.564 0.989 42.576 1.000 56.703 154 ARG B N 1
ATOM 1422 C CA . ARG C 2 151 ? 54.634 2.219 43.339 1.000 57.193 154 ARG B CA 1
ATOM 1423 C C . ARG C 2 151 ? 56.091 2.455 43.727 1.000 58.691 154 ARG B C 1
ATOM 1424 O O . ARG C 2 151 ? 56.813 1.511 44.041 1.000 53.027 154 ARG B O 1
ATOM 1432 N N . TRP C 2 152 ? 56.520 3.719 43.672 1.000 56.133 155 TRP B N 1
ATOM 1433 C CA . TRP C 2 152 ? 57.880 4.011 44.086 1.000 60.735 155 TRP B CA 1
ATOM 1434 C C . TRP C 2 152 ? 57.873 4.515 45.522 1.000 65.866 155 TRP B C 1
ATOM 1435 O O . TRP C 2 152 ? 57.361 5.601 45.799 1.000 64.559 155 TRP B O 1
ATOM 1446 N N . LYS C 2 153 ? 58.453 3.694 46.403 1.000 68.889 156 LYS B N 1
ATOM 1447 C CA . LYS C 2 153 ? 58.574 3.978 47.824 1.000 73.851 156 LYS B CA 1
ATOM 1448 C C . LYS C 2 153 ? 57.195 4.279 48.405 1.000 74.612 156 LYS B C 1
ATOM 1449 O O . LYS C 2 153 ? 56.339 3.393 48.429 1.000 74.906 156 LYS B O 1
ATOM 1455 N N . ASN C 2 154 ? 56.993 5.530 48.834 1.000 71.137 157 ASN B N 1
ATOM 1456 C CA . ASN C 2 154 ? 55.775 5.929 49.520 1.000 72.760 157 ASN B CA 1
ATOM 1457 C C . ASN C 2 154 ? 55.158 7.126 48.808 1.000 72.668 157 ASN B C 1
ATOM 1458 O O . ASN C 2 154 ? 54.489 7.947 49.427 1.000 74.986 157 ASN B O 1
ATOM 1463 N N . SER C 2 155 ? 55.390 7.217 47.497 1.000 74.460 158 SER B N 1
ATOM 1464 C CA . SER C 2 155 ? 55.032 8.424 46.773 1.000 69.500 158 SER B CA 1
ATOM 1465 C C . SER C 2 155 ? 53.829 8.196 45.861 1.000 64.801 158 SER B C 1
ATOM 1466 O O . SER C 2 155 ? 53.283 7.093 45.761 1.000 60.863 158 SER B O 1
ATOM 1469 N N . ASN C 2 156 ? 53.434 9.299 45.223 1.000 61.978 159 ASN B N 1
ATOM 1470 C CA . ASN C 2 156 ? 52.459 9.341 44.152 1.000 64.748 159 ASN B CA 1
ATOM 1471 C C . ASN C 2 156 ? 53.138 9.040 42.815 1.000 65.956 159 ASN B C 1
ATOM 1472 O O . ASN C 2 156 ? 52.540 9.239 41.753 1.000 66.184 159 ASN B O 1
ATOM 1477 N N . VAL C 2 157 ? 54.392 8.571 42.863 1.000 58.944 160 VAL B N 1
ATOM 1478 C CA . VAL C 2 157 ? 55.122 8.325 41.631 1.000 54.065 160 VAL B CA 1
ATOM 1479 C C . VAL C 2 157 ? 55.128 6.822 41.349 1.000 54.598 160 VAL B C 1
ATOM 1480 O O . VAL C 2 157 ? 55.413 6.006 42.231 1.000 56.083 160 VAL B O 1
ATOM 1484 N N . PHE C 2 158 ? 54.752 6.479 40.112 1.000 49.575 161 PHE B N 1
ATOM 1485 C CA . PHE C 2 158 ? 54.617 5.094 39.699 1.000 55.350 161 PHE B CA 1
ATOM 1486 C C . PHE C 2 158 ? 55.397 4.883 38.410 1.000 52.262 161 PHE B C 1
ATOM 1487 O O . PHE C 2 158 ? 55.625 5.827 37.668 1.000 55.032 161 PHE B O 1
ATOM 1495 N N . TYR C 2 159 ? 55.789 3.635 38.156 1.000 48.713 162 TYR B N 1
ATOM 1496 C CA . TYR C 2 159 ? 56.560 3.319 36.972 1.000 53.228 162 TYR B CA 1
ATOM 1497 C C . TYR C 2 159 ? 56.112 1.974 36.420 1.000 57.975 162 TYR B C 1
ATOM 1498 O O . TYR C 2 159 ? 55.600 1.134 37.155 1.000 53.424 162 TYR B O 1
ATOM 1507 N N . ARG C 2 160 ? 56.351 1.803 35.118 1.000 66.287 163 ARG B N 1
ATOM 1508 C CA . ARG C 2 160 ? 56.014 0.604 34.372 1.000 69.163 163 ARG B CA 1
ATOM 1509 C C . ARG C 2 160 ? 56.829 0.620 33.078 1.000 69.904 163 ARG B C 1
ATOM 1510 O O . ARG C 2 160 ? 57.260 1.680 32.622 1.000 65.439 163 ARG B O 1
ATOM 1518 N N . TYR C 2 161 ? 57.065 -0.566 32.510 1.000 72.665 164 TYR B N 1
ATOM 1519 C CA . TYR C 2 161 ? 57.638 -0.669 31.179 1.000 75.146 164 TYR B CA 1
ATOM 1520 C C . TYR C 2 161 ? 56.522 -0.896 30.161 1.000 70.158 164 TYR B C 1
ATOM 1521 O O . TYR C 2 161 ? 55.681 -1.773 30.349 1.000 62.898 164 TYR B O 1
ATOM 1530 N N . GLY C 2 162 ? 56.549 -0.099 29.084 1.000 68.398 165 GLY B N 1
ATOM 1531 C CA . GLY C 2 162 ? 55.540 -0.117 28.037 1.000 65.898 165 GLY B CA 1
ATOM 1532 C C . GLY C 2 162 ? 55.879 0.857 26.911 1.000 63.473 165 GLY B C 1
ATOM 1533 O O . GLY C 2 162 ? 56.950 1.455 26.911 1.000 66.352 165 GLY B O 1
ATOM 1534 N N . GLY C 2 163 ? 54.946 1.015 25.964 1.000 61.129 166 GLY B N 1
ATOM 1535 C CA . GLY C 2 163 ? 55.176 1.780 24.747 1.000 63.251 166 GLY B CA 1
ATOM 1536 C C . GLY C 2 163 ? 55.104 3.286 24.980 1.000 62.546 166 GLY B C 1
ATOM 1537 O O . GLY C 2 163 ? 54.449 3.742 25.908 1.000 66.143 166 GLY B O 1
ATOM 1538 N N . PHE C 2 164 ? 55.809 4.049 24.138 1.000 68.061 167 PHE B N 1
ATOM 1539 C CA . PHE C 2 164 ? 55.849 5.501 24.246 1.000 67.711 167 PHE B CA 1
ATOM 1540 C C . PHE C 2 164 ? 55.009 6.120 23.128 1.000 67.705 167 PHE B C 1
ATOM 1541 O O . PHE C 2 164 ? 54.763 7.325 23.132 1.000 56.150 167 PHE B O 1
ATOM 1549 N N . LYS C 2 165 ? 54.573 5.274 22.184 1.000 72.876 168 LYS B N 1
ATOM 1550 C CA . LYS C 2 165 ? 53.751 5.725 21.067 1.000 78.210 168 LYS B CA 1
ATOM 1551 C C . LYS C 2 165 ? 52.880 4.580 20.546 1.000 78.756 168 LYS B C 1
ATOM 1552 O O . LYS C 2 165 ? 52.039 4.086 21.290 1.000 78.867 168 LYS B O 1
ATOM 1558 N N . GLY C 2 166 ? 53.072 4.166 19.283 1.000 88.133 169 GLY B N 1
ATOM 1559 C CA . GLY C 2 166 ? 52.173 3.228 18.629 1.000 96.103 169 GLY B CA 1
ATOM 1560 C C . GLY C 2 166 ? 52.836 1.890 18.312 1.000 98.131 169 GLY B C 1
ATOM 1561 O O . GLY C 2 166 ? 53.865 1.855 17.642 1.000 96.479 169 GLY B O 1
ATOM 1562 N N . ILE C 2 167 ? 52.238 0.804 18.823 1.000 104.437 170 ILE B N 1
ATOM 1563 C CA . ILE C 2 167 ? 52.674 -0.566 18.592 1.000 113.666 170 ILE B CA 1
ATOM 1564 C C . ILE C 2 167 ? 51.460 -1.488 18.705 1.000 120.649 170 ILE B C 1
ATOM 1565 O O . ILE C 2 167 ? 51.025 -1.787 19.817 1.000 115.849 170 ILE B O 1
ATOM 1570 N N . PHE C 2 168 ? 50.960 -1.977 17.558 1.000 130.033 171 PHE B N 1
ATOM 1571 C CA . PHE C 2 168 ? 49.744 -2.780 17.501 1.000 135.104 171 PHE B CA 1
ATOM 1572 C C . PHE C 2 168 ? 50.016 -4.073 16.730 1.000 137.665 171 PHE B C 1
ATOM 1573 O O . PHE C 2 168 ? 50.809 -4.082 15.790 1.000 132.670 171 PHE B O 1
ATOM 1581 N N . ASN C 2 169 ? 49.351 -5.162 17.141 1.000 143.382 172 ASN B N 1
ATOM 1582 C CA . ASN C 2 169 ? 49.540 -6.470 16.532 1.000 146.709 172 ASN B CA 1
ATOM 1583 C C . ASN C 2 169 ? 48.301 -6.823 15.714 1.000 149.243 172 ASN B C 1
ATOM 1584 O O . ASN C 2 169 ? 47.377 -7.448 16.229 1.000 151.332 172 ASN B O 1
ATOM 1589 N N . GLU C 2 170 ? 48.308 -6.422 14.435 1.000 144.913 173 GLU B N 1
ATOM 1590 C CA . GLU C 2 170 ? 47.164 -6.553 13.544 1.000 140.097 173 GLU B CA 1
ATOM 1591 C C . GLU C 2 170 ? 45.967 -5.838 14.174 1.000 137.644 173 GLU B C 1
ATOM 1592 O O . GLU C 2 170 ? 45.825 -4.621 14.041 1.000 132.111 173 GLU B O 1
ATOM 1598 N N . HIS C 2 171 ? 45.134 -6.608 14.886 1.000 136.878 174 HIS B N 1
ATOM 1599 C CA . HIS C 2 171 ? 43.992 -6.100 15.628 1.000 138.211 174 HIS B CA 1
ATOM 1600 C C . HIS C 2 171 ? 44.199 -6.343 17.122 1.000 135.447 174 HIS B C 1
ATOM 1601 O O . HIS C 2 171 ? 43.306 -6.057 17.915 1.000 123.027 174 HIS B O 1
ATOM 1608 N N . GLY C 2 172 ? 45.381 -6.858 17.492 1.000 140.497 175 GLY B N 1
ATOM 1609 C CA . GLY C 2 172 ? 45.636 -7.400 18.818 1.000 141.950 175 GLY B CA 1
ATOM 1610 C C . GLY C 2 172 ? 46.128 -6.353 19.814 1.000 145.372 175 GLY B C 1
ATOM 1611 O O . GLY C 2 172 ? 47.295 -6.372 20.209 1.000 146.433 175 GLY B O 1
ATOM 1612 N N . GLU C 2 173 ? 45.207 -5.468 20.226 1.000 146.032 176 GLU B N 1
ATOM 1613 C CA . GLU C 2 173 ? 45.394 -4.515 21.315 1.000 143.339 176 GLU B CA 1
ATOM 1614 C C . GLU C 2 173 ? 46.680 -3.709 21.110 1.000 145.399 176 GLU B C 1
ATOM 1615 O O . GLU C 2 173 ? 46.999 -3.358 19.975 1.000 150.604 176 GLU B O 1
ATOM 1621 N N . HIS C 2 174 ? 47.400 -3.425 22.211 1.000 136.916 177 HIS B N 1
ATOM 1622 C CA . HIS C 2 174 ? 48.679 -2.731 22.170 1.000 129.598 177 HIS B CA 1
ATOM 1623 C C . HIS C 2 174 ? 49.834 -3.716 22.326 1.000 123.588 177 HIS B C 1
ATOM 1624 O O . HIS C 2 174 ? 49.622 -4.853 22.744 1.000 117.067 177 HIS B O 1
ATOM 1631 N N . CYS C 2 175 ? 51.052 -3.259 21.989 1.000 117.045 178 CYS B N 1
ATOM 1632 C CA . CYS C 2 175 ? 52.242 -4.104 21.997 1.000 123.734 178 CYS B CA 1
ATOM 1633 C C . CYS C 2 175 ? 53.501 -3.305 22.353 1.000 121.632 178 CYS B C 1
ATOM 1634 O O . CYS C 2 175 ? 53.427 -2.113 22.647 1.000 123.669 178 CYS B O 1
ATOM 1637 N N . ILE C 2 176 ? 54.650 -4.001 22.348 1.000 123.704 179 ILE B N 1
ATOM 1638 C CA . ILE C 2 176 ? 55.996 -3.440 22.447 1.000 123.814 179 ILE B CA 1
ATOM 1639 C C . ILE C 2 176 ? 56.982 -4.376 21.745 1.000 123.884 179 ILE B C 1
ATOM 1640 O O . ILE C 2 176 ? 57.111 -5.541 22.128 1.000 128.553 179 ILE B O 1
ATOM 1645 N N . ARG C 2 177 ? 57.705 -3.852 20.745 1.000 117.968 180 ARG B N 1
ATOM 1646 C CA . ARG C 2 177 ? 58.558 -4.668 19.889 1.000 122.111 180 ARG B CA 1
ATOM 1647 C C . ARG C 2 177 ? 59.607 -5.382 20.743 1.000 130.684 180 ARG B C 1
ATOM 1648 O O . ARG C 2 177 ? 60.390 -4.740 21.441 1.000 129.096 180 ARG B O 1
ATOM 1656 N N . ASP C 2 178 ? 59.589 -6.719 20.690 1.000 139.737 181 ASP B N 1
ATOM 1657 C CA . ASP C 2 178 ? 60.421 -7.588 21.509 1.000 146.107 181 ASP B CA 1
ATOM 1658 C C . ASP C 2 178 ? 61.820 -7.662 20.898 1.000 149.730 181 ASP B C 1
ATOM 1659 O O . ASP C 2 178 ? 62.518 -6.655 20.807 1.000 144.967 181 ASP B O 1
ATOM 1664 N N . LYS C 2 179 ? 62.219 -8.876 20.492 1.000 150.316 182 LYS B N 1
ATOM 1665 C CA . LYS C 2 179 ? 63.548 -9.162 19.979 1.000 144.658 182 LYS B CA 1
ATOM 1666 C C . LYS C 2 179 ? 63.429 -10.209 18.869 1.000 143.967 182 LYS B C 1
ATOM 1667 O O . LYS C 2 179 ? 63.597 -9.869 17.698 1.000 136.738 182 LYS B O 1
ATOM 1673 N N . GLU C 2 180 ? 63.128 -11.465 19.244 1.000 144.292 183 GLU B N 1
ATOM 1674 C CA . GLU C 2 180 ? 62.853 -12.525 18.283 1.000 135.632 183 GLU B CA 1
ATOM 1675 C C . GLU C 2 180 ? 61.452 -12.337 17.710 1.000 137.501 183 GLU B C 1
ATOM 1676 O O . GLU C 2 180 ? 61.285 -12.284 16.493 1.000 139.457 183 GLU B O 1
ATOM 1682 N N . GLY C 2 181 ? 60.450 -12.276 18.602 1.000 134.967 184 GLY B N 1
ATOM 1683 C CA . GLY C 2 181 ? 59.065 -12.025 18.232 1.000 130.557 184 GLY B CA 1
ATOM 1684 C C . GLY C 2 181 ? 58.856 -10.590 17.751 1.000 128.554 184 GLY B C 1
ATOM 1685 O O . GLY C 2 181 ? 58.088 -10.355 16.817 1.000 127.545 184 GLY B O 1
ATOM 1686 N N . ASN C 2 182 ? 59.553 -9.650 18.411 1.000 120.697 185 ASN B N 1
ATOM 1687 C CA . ASN C 2 182 ? 59.596 -8.237 18.059 1.000 118.404 185 ASN B CA 1
ATOM 1688 C C . ASN C 2 182 ? 58.184 -7.649 18.019 1.000 124.809 185 ASN B C 1
ATOM 1689 O O . ASN C 2 182 ? 57.864 -6.881 17.113 1.000 128.258 185 ASN B O 1
ATOM 1694 N N . LEU C 2 183 ? 57.350 -8.015 19.006 1.000 133.698 186 LEU B N 1
ATOM 1695 C CA . LEU C 2 183 ? 55.955 -7.592 19.040 1.000 135.867 186 LEU B CA 1
ATOM 1696 C C . LEU C 2 183 ? 55.472 -7.396 20.476 1.000 140.439 186 LEU B C 1
ATOM 1697 O O . LEU C 2 183 ? 55.026 -6.305 20.813 1.000 149.765 186 LEU B O 1
ATOM 1699 N N . ILE C 2 184 ? 55.530 -8.463 21.291 1.000 137.820 187 ILE B N 1
ATOM 1700 C CA . ILE C 2 184 ? 55.070 -8.517 22.678 1.000 131.334 187 ILE B CA 1
ATOM 1701 C C . ILE C 2 184 ? 53.940 -7.520 22.940 1.000 126.215 187 ILE B C 1
ATOM 1702 O O . ILE C 2 184 ? 54.194 -6.329 23.114 1.000 128.948 187 ILE B O 1
ATOM 1707 N N . LYS C 2 185 ? 52.700 -8.029 23.005 1.000 123.625 188 LYS B N 1
ATOM 1708 C CA . LYS C 2 185 ? 51.525 -7.219 23.294 1.000 125.546 188 LYS B CA 1
ATOM 1709 C C . LYS C 2 185 ? 51.669 -6.580 24.677 1.000 132.217 188 LYS B C 1
ATOM 1710 O O . LYS C 2 185 ? 52.345 -7.136 25.543 1.000 137.531 188 LYS B O 1
ATOM 1716 N N . ASP C 2 186 ? 51.024 -5.421 24.873 1.000 129.671 189 ASP B N 1
ATOM 1717 C CA . ASP C 2 186 ? 51.177 -4.639 26.092 1.000 120.740 189 ASP B CA 1
ATOM 1718 C C . ASP C 2 186 ? 50.115 -5.047 27.110 1.000 119.226 189 ASP B C 1
ATOM 1719 O O . ASP C 2 186 ? 48.920 -4.974 26.835 1.000 113.277 189 ASP B O 1
ATOM 1724 N N . GLN C 2 187 ? 50.587 -5.502 28.278 1.000 121.903 190 GLN B N 1
ATOM 1725 C CA . GLN C 2 187 ? 49.748 -5.980 29.361 1.000 118.082 190 GLN B CA 1
ATOM 1726 C C . GLN C 2 187 ? 49.254 -4.784 30.167 1.000 111.283 190 GLN B C 1
ATOM 1727 O O . GLN C 2 187 ? 49.872 -4.427 31.164 1.000 108.584 190 GLN B O 1
ATOM 1733 N N . ARG C 2 188 ? 48.140 -4.188 29.729 1.000 108.532 191 ARG B N 1
ATOM 1734 C CA . ARG C 2 188 ? 47.402 -3.250 30.556 1.000 103.762 191 ARG B CA 1
ATOM 1735 C C . ARG C 2 188 ? 46.296 -4.019 31.277 1.000 97.338 191 ARG B C 1
ATOM 1736 O O . ARG C 2 188 ? 45.326 -4.467 30.665 1.000 85.762 191 ARG B O 1
ATOM 1744 N N . ASN C 2 189 ? 46.512 -4.190 32.589 1.000 93.460 192 ASN B N 1
ATOM 1745 C CA . ASN C 2 189 ? 45.770 -5.101 33.444 1.000 85.011 192 ASN B CA 1
ATOM 1746 C C . ASN C 2 189 ? 45.718 -4.521 34.855 1.000 79.507 192 ASN B C 1
ATOM 1747 O O . ASN C 2 189 ? 46.509 -3.643 35.186 1.000 73.475 192 ASN B O 1
ATOM 1752 N N . PRO C 2 190 ? 44.828 -5.016 35.750 1.000 76.505 193 PRO B N 1
ATOM 1753 C CA . PRO C 2 190 ? 44.716 -4.486 37.109 1.000 79.805 193 PRO B CA 1
ATOM 1754 C C . PRO C 2 190 ? 45.854 -4.886 38.051 1.000 83.365 193 PRO B C 1
ATOM 1755 O O . PRO C 2 190 ? 45.820 -4.550 39.235 1.000 83.725 193 PRO B O 1
ATOM 1759 N N . PHE C 2 191 ? 46.852 -5.602 37.517 1.000 86.997 194 PHE B N 1
ATOM 1760 C CA . PHE C 2 191 ? 48.061 -5.909 38.267 1.000 87.931 194 PHE B CA 1
ATOM 1761 C C . PHE C 2 191 ? 49.285 -5.413 37.501 1.000 90.825 194 PHE B C 1
ATOM 1762 O O . PHE C 2 191 ? 49.153 -4.817 36.434 1.000 84.498 194 PHE B O 1
ATOM 1770 N N . TYR C 2 192 ? 50.473 -5.661 38.067 1.000 94.559 195 TYR B N 1
ATOM 1771 C CA . TYR C 2 192 ? 51.735 -5.228 37.486 1.000 95.243 195 TYR B CA 1
ATOM 1772 C C . TYR C 2 192 ? 52.363 -6.413 36.753 1.000 97.066 195 TYR B C 1
ATOM 1773 O O . TYR C 2 192 ? 52.744 -7.391 37.392 1.000 100.585 195 TYR B O 1
ATOM 1782 N N . GLN C 2 193 ? 52.389 -6.344 35.411 1.000 100.091 196 GLN B N 1
ATOM 1783 C CA . GLN C 2 193 ? 52.786 -7.451 34.554 1.000 100.223 196 GLN B CA 1
ATOM 1784 C C . GLN C 2 193 ? 53.987 -7.025 33.707 1.000 98.735 196 GLN B C 1
ATOM 1785 O O . GLN C 2 193 ? 53.859 -6.737 32.517 1.000 96.089 196 GLN B O 1
ATOM 1791 N N . VAL C 2 194 ? 55.145 -6.985 34.373 1.000 98.682 197 VAL B N 1
ATOM 1792 C CA . VAL C 2 194 ? 56.481 -6.837 33.818 1.000 97.804 197 VAL B CA 1
ATOM 1793 C C . VAL C 2 194 ? 56.608 -7.637 32.519 1.000 102.000 197 VAL B C 1
ATOM 1794 O O . VAL C 2 194 ? 56.097 -8.751 32.416 1.000 112.405 197 VAL B O 1
ATOM 1798 N N . PRO C 2 195 ? 57.322 -7.117 31.495 1.000 98.779 198 PRO B N 1
ATOM 1799 C CA . PRO C 2 195 ? 57.767 -7.939 30.365 1.000 102.268 198 PRO B CA 1
ATOM 1800 C C . PRO C 2 195 ? 58.634 -9.118 30.819 1.000 115.032 198 PRO B C 1
ATOM 1801 O O . PRO C 2 195 ? 58.414 -9.680 31.890 1.000 121.043 198 PRO B O 1
ATOM 1805 N N . ASP C 2 196 ? 59.620 -9.505 29.992 1.000 113.985 199 ASP B N 1
ATOM 1806 C CA . ASP C 2 196 ? 60.586 -10.523 30.385 1.000 103.282 199 ASP B CA 1
ATOM 1807 C C . ASP C 2 196 ? 61.986 -10.156 29.897 1.000 96.026 199 ASP B C 1
ATOM 1808 O O . ASP C 2 196 ? 62.972 -10.468 30.560 1.000 87.800 199 ASP B O 1
ATOM 1813 N N . PHE C 2 197 ? 62.063 -9.456 28.757 1.000 95.479 200 PHE B N 1
ATOM 1814 C CA . PHE C 2 197 ? 63.331 -9.099 28.140 1.000 96.021 200 PHE B CA 1
ATOM 1815 C C . PHE C 2 197 ? 63.959 -7.881 28.821 1.000 97.123 200 PHE B C 1
ATOM 1816 O O . PHE C 2 197 ? 65.063 -7.476 28.464 1.000 95.500 200 PHE B O 1
ATOM 1824 N N . VAL C 2 198 ? 63.249 -7.276 29.779 1.000 95.161 201 VAL B N 1
ATOM 1825 C CA . VAL C 2 198 ? 63.860 -6.251 30.611 1.000 96.205 201 VAL B CA 1
ATOM 1826 C C . VAL C 2 198 ? 63.674 -6.610 32.085 1.000 96.196 201 VAL B C 1
ATOM 1827 O O . VAL C 2 198 ? 63.695 -5.735 32.951 1.000 99.654 201 VAL B O 1
ATOM 1831 N N . LYS C 2 199 ? 63.509 -7.917 32.345 1.000 95.952 202 LYS B N 1
ATOM 1832 C CA . LYS C 2 199 ? 63.401 -8.490 33.679 1.000 103.117 202 LYS B CA 1
ATOM 1833 C C . LYS C 2 199 ? 64.612 -8.068 34.514 1.000 108.855 202 LYS B C 1
ATOM 1834 O O . LYS C 2 199 ? 64.487 -7.800 35.713 1.000 107.464 202 LYS B O 1
ATOM 1840 N N . ASP C 2 200 ? 65.769 -7.996 33.839 1.000 110.236 203 ASP B N 1
ATOM 1841 C CA . ASP C 2 200 ? 67.055 -7.672 34.435 1.000 106.289 203 ASP B CA 1
ATOM 1842 C C . ASP C 2 200 ? 66.966 -6.386 35.257 1.000 100.368 203 ASP B C 1
ATOM 1843 O O . ASP C 2 200 ? 67.328 -6.374 36.434 1.000 97.379 203 ASP B O 1
ATOM 1848 N N . PHE C 2 201 ? 66.462 -5.318 34.623 1.000 96.516 204 PHE B N 1
ATOM 1849 C CA . PHE C 2 201 ? 66.435 -3.980 35.196 1.000 85.525 204 PHE B CA 1
ATOM 1850 C C . PHE C 2 201 ? 65.326 -3.869 36.238 1.000 82.448 204 PHE B C 1
ATOM 1851 O O . PHE C 2 201 ? 65.368 -2.973 37.083 1.000 78.630 204 PHE B O 1
ATOM 1859 N N . ASP C 2 202 ? 64.345 -4.782 36.159 1.000 83.378 205 ASP B N 1
ATOM 1860 C CA . ASP C 2 202 ? 63.187 -4.755 37.034 1.000 87.057 205 ASP B CA 1
ATOM 1861 C C . ASP C 2 202 ? 63.608 -5.172 38.440 1.000 87.857 205 ASP B C 1
ATOM 1862 O O . ASP C 2 202 ? 63.281 -4.476 39.405 1.000 97.144 205 ASP B O 1
ATOM 1867 N N . ASP C 2 203 ? 64.341 -6.293 38.534 1.000 85.661 206 ASP B N 1
ATOM 1868 C CA . ASP C 2 203 ? 64.758 -6.820 39.826 1.000 82.695 206 ASP B CA 1
ATOM 1869 C C . ASP C 2 203 ? 65.668 -5.811 40.522 1.000 79.135 206 ASP B C 1
ATOM 1870 O O . ASP C 2 203 ? 65.623 -5.673 41.746 1.000 70.090 206 ASP B O 1
ATOM 1875 N N . TYR C 2 204 ? 66.462 -5.088 39.717 1.000 74.979 207 TYR B N 1
ATOM 1876 C CA . TYR C 2 204 ? 67.333 -4.052 40.244 1.000 71.953 207 TYR B CA 1
ATOM 1877 C C . TYR C 2 204 ? 66.498 -3.081 41.075 1.000 78.190 207 TYR B C 1
ATOM 1878 O O . TYR C 2 204 ? 66.903 -2.676 42.166 1.000 89.800 207 TYR B O 1
ATOM 1887 N N . LEU C 2 205 ? 65.333 -2.713 40.530 1.000 78.655 208 LEU B N 1
ATOM 1888 C CA . LEU C 2 205 ? 64.483 -1.698 41.129 1.000 74.561 208 LEU B CA 1
ATOM 1889 C C . LEU C 2 205 ? 63.733 -2.265 42.330 1.000 76.432 208 LEU B C 1
ATOM 1890 O O . LEU C 2 205 ? 63.238 -1.502 43.162 1.000 78.637 208 LEU B O 1
ATOM 1895 N N . ASN C 2 206 ? 63.682 -3.602 42.419 1.000 78.244 209 ASN B N 1
ATOM 1896 C CA . ASN C 2 206 ? 62.933 -4.285 43.463 1.000 87.353 209 ASN B CA 1
ATOM 1897 C C . ASN C 2 206 ? 63.702 -4.275 44.783 1.000 92.277 209 ASN B C 1
ATOM 1898 O O . ASN C 2 206 ? 63.117 -4.505 45.842 1.000 96.454 209 ASN B O 1
ATOM 1903 N N . THR C 2 207 ? 65.013 -4.018 44.715 1.000 89.338 210 THR B N 1
ATOM 1904 C CA . THR C 2 207 ? 65.819 -3.991 45.922 1.000 90.765 210 THR B CA 1
ATOM 1905 C C . THR C 2 207 ? 66.282 -2.565 46.205 1.000 89.266 210 THR B C 1
ATOM 1906 O O . THR C 2 207 ? 66.959 -2.328 47.208 1.000 94.232 210 THR B O 1
ATOM 1910 N N . ILE C 2 208 ? 65.899 -1.619 45.338 1.000 80.355 211 ILE B N 1
ATOM 1911 C CA . ILE C 2 208 ? 66.178 -0.214 45.610 1.000 80.269 211 ILE B CA 1
ATOM 1912 C C . ILE C 2 208 ? 64.890 0.515 45.992 1.000 78.415 211 ILE B C 1
ATOM 1913 O O . ILE C 2 208 ? 64.933 1.684 46.378 1.000 68.640 211 ILE B O 1
ATOM 1918 N N . ASN C 2 209 ? 63.754 -0.190 45.882 1.000 87.208 212 ASN B N 1
ATOM 1919 C CA . ASN C 2 209 ? 62.470 0.250 46.417 1.000 96.256 212 ASN B CA 1
ATOM 1920 C C . ASN C 2 209 ? 62.429 -0.063 47.917 1.000 99.264 212 ASN B C 1
ATOM 1921 O O . ASN C 2 209 ? 61.794 -1.028 48.340 1.000 95.439 212 ASN B O 1
ATOM 1926 N N . ASN C 2 210 ? 63.119 0.788 48.696 1.000 98.635 213 ASN B N 1
ATOM 1927 C CA . ASN C 2 210 ? 63.627 0.504 50.035 1.000 92.171 213 ASN B CA 1
ATOM 1928 C C . ASN C 2 210 ? 64.614 -0.670 49.982 1.000 84.065 213 ASN B C 1
ATOM 1929 O O . ASN C 2 210 ? 64.251 -1.756 50.471 1.000 82.433 213 ASN B O 1
ATOM 1934 N N . SER C 2 220 ? 46.731 -10.516 61.630 1.000 103.152 223 SER B N 1
ATOM 1935 C CA . SER C 2 220 ? 46.035 -11.298 60.572 1.000 107.853 223 SER B CA 1
ATOM 1936 C C . SER C 2 220 ? 44.574 -10.859 60.482 1.000 108.801 223 SER B C 1
ATOM 1937 O O . SER C 2 220 ? 43.720 -11.371 61.205 1.000 107.652 223 SER B O 1
ATOM 1940 N N . ARG C 2 221 ? 44.302 -9.907 59.577 1.000 107.400 224 ARG B N 1
ATOM 1941 C CA . ARG C 2 221 ? 43.048 -9.168 59.584 1.000 104.022 224 ARG B CA 1
ATOM 1942 C C . ARG C 2 221 ? 42.203 -9.460 58.344 1.000 101.726 224 ARG B C 1
ATOM 1943 O O . ARG C 2 221 ? 41.096 -8.941 58.238 1.000 101.518 224 ARG B O 1
ATOM 1951 N N . LEU C 2 222 ? 42.715 -10.289 57.424 1.000 97.853 225 LEU B N 1
ATOM 1952 C CA . LEU C 2 222 ? 41.947 -10.701 56.261 1.000 90.705 225 LEU B CA 1
ATOM 1953 C C . LEU C 2 222 ? 42.135 -12.199 56.003 1.000 93.461 225 LEU B C 1
ATOM 1954 O O . LEU C 2 222 ? 41.502 -12.766 55.114 1.000 92.494 225 LEU B O 1
ATOM 1959 N N . GLY C 2 223 ? 43.022 -12.827 56.787 1.000 92.704 226 GLY B N 1
ATOM 1960 C CA . GLY C 2 223 ? 42.954 -14.257 57.054 1.000 87.674 226 GLY B CA 1
ATOM 1961 C C . GLY C 2 223 ? 41.860 -14.545 58.082 1.000 85.046 226 GLY B C 1
ATOM 1962 O O . GLY C 2 223 ? 41.466 -15.690 58.287 1.000 69.608 226 GLY B O 1
ATOM 1963 N N . LYS C 2 224 ? 41.404 -13.458 58.724 1.000 91.458 227 LYS B N 1
ATOM 1964 C CA . LYS C 2 224 ? 40.206 -13.356 59.543 1.000 95.725 227 LYS B CA 1
ATOM 1965 C C . LYS C 2 224 ? 39.031 -13.995 58.808 1.000 102.310 227 LYS B C 1
ATOM 1966 O O . LYS C 2 224 ? 38.218 -14.704 59.408 1.000 102.790 227 LYS B O 1
ATOM 1972 N N . TYR C 2 225 ? 38.965 -13.704 57.497 1.000 100.875 228 TYR B N 1
ATOM 1973 C CA . TYR C 2 225 ? 37.958 -14.255 56.602 1.000 90.556 228 TYR B CA 1
ATOM 1974 C C . TYR C 2 225 ? 38.644 -15.029 55.475 1.000 88.330 228 TYR B C 1
ATOM 1975 O O . TYR C 2 225 ? 39.769 -14.710 55.098 1.000 95.194 228 TYR B O 1
ATOM 1984 N N . LYS C 2 226 ? 37.987 -16.079 54.978 1.000 84.395 229 LYS B N 1
ATOM 1985 C CA . LYS C 2 226 ? 38.393 -16.648 53.706 1.000 87.085 229 LYS B CA 1
ATOM 1986 C C . LYS C 2 226 ? 37.740 -15.808 52.617 1.000 92.166 229 LYS B C 1
ATOM 1987 O O . LYS C 2 226 ? 36.692 -15.205 52.844 1.000 97.439 229 LYS B O 1
ATOM 1993 N N . ILE C 2 227 ? 38.389 -15.754 51.451 1.000 93.394 230 ILE B N 1
ATOM 1994 C CA . ILE C 2 227 ? 37.892 -14.961 50.341 1.000 93.175 230 ILE B CA 1
ATOM 1995 C C . ILE C 2 227 ? 37.989 -15.800 49.067 1.000 107.399 230 ILE B C 1
ATOM 1996 O O . ILE C 2 227 ? 39.070 -15.982 48.510 1.000 108.806 230 ILE B O 1
ATOM 2001 N N . GLU C 2 228 ? 36.839 -16.332 48.634 1.000 118.798 231 GLU B N 1
ATOM 2002 C CA . GLU C 2 228 ? 36.782 -17.099 47.401 1.000 121.551 231 GLU B CA 1
ATOM 2003 C C . GLU C 2 228 ? 36.537 -16.140 46.242 1.000 126.484 231 GLU B C 1
ATOM 2004 O O . GLU C 2 228 ? 37.450 -15.447 45.795 1.000 129.814 231 GLU B O 1
ATOM 2010 N N . THR C 2 229 ? 35.279 -16.112 45.785 1.000 127.310 232 THR B N 1
ATOM 2011 C CA . THR C 2 229 ? 34.897 -15.473 44.537 1.000 117.662 232 THR B CA 1
ATOM 2012 C C . THR C 2 229 ? 34.867 -13.957 44.719 1.000 109.115 232 THR B C 1
ATOM 2013 O O . THR C 2 229 ? 34.736 -13.448 45.837 1.000 99.838 232 THR B O 1
ATOM 2017 N N . ALA C 2 230 ? 34.997 -13.244 43.595 1.000 103.406 233 ALA B N 1
ATOM 2018 C CA . ALA C 2 230 ? 34.637 -11.838 43.526 1.000 106.145 233 ALA B CA 1
ATOM 2019 C C . ALA C 2 230 ? 33.289 -11.704 42.819 1.000 97.541 233 ALA B C 1
ATOM 2020 O O . ALA C 2 230 ? 33.059 -12.330 41.783 1.000 90.451 233 ALA B O 1
ATOM 2022 N N . LEU C 2 231 ? 32.402 -10.886 43.397 1.000 93.700 234 LEU B N 1
ATOM 2023 C CA . LEU C 2 231 ? 31.123 -10.577 42.780 1.000 99.120 234 LEU B CA 1
ATOM 2024 C C . LEU C 2 231 ? 31.376 -9.623 41.617 1.000 96.886 234 LEU B C 1
ATOM 2025 O O . LEU C 2 231 ? 31.313 -10.027 40.456 1.000 90.507 234 LEU B O 1
ATOM 2030 N N . SER C 2 232 ? 31.663 -8.363 41.957 1.000 94.769 235 SER B N 1
ATOM 2031 C CA . SER C 2 232 ? 31.968 -7.336 40.974 1.000 94.314 235 SER B CA 1
ATOM 2032 C C . SER C 2 232 ? 33.314 -6.707 41.316 1.000 91.803 235 SER B C 1
ATOM 2033 O O . SER C 2 232 ? 33.792 -6.840 42.444 1.000 92.223 235 SER B O 1
ATOM 2036 N N . PHE C 2 233 ? 33.916 -6.035 40.325 1.000 86.519 236 PHE B N 1
ATOM 2037 C CA . PHE C 2 233 ? 35.066 -5.171 40.539 1.000 84.966 236 PHE B CA 1
ATOM 2038 C C . PHE C 2 233 ? 34.574 -3.725 40.619 1.000 82.680 236 PHE B C 1
ATOM 2039 O O . PHE C 2 233 ? 33.447 -3.479 41.051 1.000 88.998 236 PHE B O 1
ATOM 2047 N N . SER C 2 234 ? 35.451 -2.781 40.249 1.000 70.800 237 SER B N 1
ATOM 2048 C CA . SER C 2 234 ? 35.130 -1.394 39.924 1.000 62.420 237 SER B CA 1
ATOM 2049 C C . SER C 2 234 ? 36.144 -0.426 40.542 1.000 64.003 237 SER B C 1
ATOM 2050 O O . SER C 2 234 ? 36.711 -0.693 41.595 1.000 67.589 237 SER B O 1
ATOM 2053 N N . ASN C 2 235 ? 36.379 0.704 39.868 1.000 59.677 238 ASN B N 1
ATOM 2054 C CA . ASN C 2 235 ? 37.541 1.538 40.151 1.000 57.328 238 ASN B CA 1
ATOM 2055 C C . ASN C 2 235 ? 37.563 1.985 41.613 1.000 62.179 238 ASN B C 1
ATOM 2056 O O . ASN C 2 235 ? 38.619 2.358 42.134 1.000 56.819 238 ASN B O 1
ATOM 2061 N N . ALA C 2 236 ? 36.384 1.988 42.251 1.000 66.036 239 ALA B N 1
ATOM 2062 C CA . ALA C 2 236 ? 36.237 2.320 43.659 1.000 65.414 239 ALA B CA 1
ATOM 2063 C C . ALA C 2 236 ? 36.851 1.221 44.524 1.000 64.771 239 ALA B C 1
ATOM 2064 O O . ALA C 2 236 ? 37.274 1.500 45.645 1.000 68.797 239 ALA B O 1
ATOM 2066 N N . GLY C 2 237 ? 36.886 -0.013 44.003 1.000 56.921 240 GLY B N 1
ATOM 2067 C CA . GLY C 2 237 ? 37.337 -1.159 44.775 1.000 60.638 240 GLY B CA 1
ATOM 2068 C C . GLY C 2 237 ? 36.776 -2.467 44.224 1.000 67.281 240 GLY B C 1
ATOM 2069 O O . GLY C 2 237 ? 36.594 -2.595 43.019 1.000 68.147 240 GLY B O 1
ATOM 2070 N N . GLY C 2 238 ? 36.519 -3.436 45.111 1.000 69.896 241 GLY B N 1
ATOM 2071 C CA . GLY C 2 238 ? 35.893 -4.695 44.741 1.000 71.195 241 GLY B CA 1
ATOM 2072 C C . GLY C 2 238 ? 34.866 -5.141 45.782 1.000 73.563 241 GLY B C 1
ATOM 2073 O O . GLY C 2 238 ? 34.689 -4.479 46.806 1.000 72.625 241 GLY B O 1
ATOM 2074 N N . VAL C 2 239 ? 34.187 -6.260 45.487 1.000 69.867 242 VAL B N 1
ATOM 2075 C CA . VAL C 2 239 ? 33.180 -6.873 46.344 1.000 69.179 242 VAL B CA 1
ATOM 2076 C C . VAL C 2 239 ? 33.342 -8.390 46.237 1.000 72.319 242 VAL B C 1
ATOM 2077 O O . VAL C 2 239 ? 33.394 -8.944 45.135 1.000 67.778 242 VAL B O 1
ATOM 2081 N N . TYR C 2 240 ? 33.434 -9.052 47.398 1.000 79.845 243 TYR B N 1
ATOM 2082 C CA . TYR C 2 240 ? 33.927 -10.418 47.449 1.000 84.739 243 TYR B CA 1
ATOM 2083 C C . TYR C 2 240 ? 32.930 -11.348 48.138 1.000 88.824 243 TYR B C 1
ATOM 2084 O O . TYR C 2 240 ? 32.150 -10.918 48.990 1.000 88.098 243 TYR B O 1
ATOM 2093 N N . LEU C 2 241 ? 33.018 -12.637 47.774 1.000 96.577 244 LEU B N 1
ATOM 2094 C CA . LEU C 2 241 ? 32.299 -13.751 48.379 1.000 100.601 244 LEU B CA 1
ATOM 2095 C C . LEU C 2 241 ? 33.112 -14.296 49.556 1.000 103.636 244 LEU B C 1
ATOM 2096 O O . LEU C 2 241 ? 33.972 -15.159 49.384 1.000 97.999 244 LEU B O 1
ATOM 2101 N N . ALA C 2 242 ? 32.814 -13.788 50.758 1.000 114.934 245 ALA B N 1
ATOM 2102 C CA . ALA C 2 242 ? 33.596 -14.054 51.955 1.000 122.982 245 ALA B CA 1
ATOM 2103 C C . ALA C 2 242 ? 32.935 -15.145 52.796 1.000 127.765 245 ALA B C 1
ATOM 2104 O O . ALA C 2 242 ? 31.807 -15.554 52.517 1.000 128.643 245 ALA B O 1
ATOM 2106 N N . THR C 2 243 ? 33.667 -15.613 53.820 1.000 125.551 246 THR B N 1
ATOM 2107 C CA . THR C 2 243 ? 33.211 -16.630 54.758 1.000 118.533 246 THR B CA 1
ATOM 2108 C C . THR C 2 243 ? 34.037 -16.520 56.041 1.000 118.045 246 THR B C 1
ATOM 2109 O O . THR C 2 243 ? 35.109 -17.116 56.143 1.000 116.980 246 THR B O 1
ATOM 2113 N N . ARG C 2 244 ? 33.528 -15.752 57.013 1.000 115.493 247 ARG B N 1
ATOM 2114 C CA . ARG C 2 244 ? 34.206 -15.504 58.278 1.000 109.896 247 ARG B CA 1
ATOM 2115 C C . ARG C 2 244 ? 34.206 -16.793 59.098 1.000 108.634 247 ARG B C 1
ATOM 2116 O O . ARG C 2 244 ? 33.150 -17.211 59.564 1.000 105.238 247 ARG B O 1
ATOM 2124 N N . LYS C 2 245 ? 35.376 -17.427 59.305 1.000 109.155 248 LYS B N 1
ATOM 2125 C CA . LYS C 2 245 ? 35.418 -18.493 60.302 1.000 110.454 248 LYS B CA 1
ATOM 2126 C C . LYS C 2 245 ? 35.618 -17.879 61.687 1.000 105.944 248 LYS B C 1
ATOM 2127 O O . LYS C 2 245 ? 36.204 -16.808 61.815 1.000 95.329 248 LYS B O 1
ATOM 2133 N N . LYS C 2 246 ? 35.194 -18.629 62.710 1.000 106.113 249 LYS B N 1
ATOM 2134 C CA . LYS C 2 246 ? 34.656 -18.125 63.964 1.000 107.377 249 LYS B CA 1
ATOM 2135 C C . LYS C 2 246 ? 33.138 -18.099 63.802 1.000 112.877 249 LYS B C 1
ATOM 2136 O O . LYS C 2 246 ? 32.435 -17.659 64.705 1.000 112.424 249 LYS B O 1
ATOM 2142 N N . ASP C 2 247 ? 32.663 -18.591 62.644 1.000 118.538 250 ASP B N 1
ATOM 2143 C CA . ASP C 2 247 ? 31.253 -18.632 62.279 1.000 117.494 250 ASP B CA 1
ATOM 2144 C C . ASP C 2 247 ? 31.038 -19.597 61.109 1.000 120.369 250 ASP B C 1
ATOM 2145 O O . ASP C 2 247 ? 30.593 -20.725 61.311 1.000 120.594 250 ASP B O 1
ATOM 2150 N N . ASN C 2 248 ? 31.380 -19.131 59.896 1.000 117.162 251 ASN B N 1
ATOM 2151 C CA . ASN C 2 248 ? 30.887 -19.625 58.612 1.000 108.841 251 ASN B CA 1
ATOM 2152 C C . ASN C 2 248 ? 29.841 -18.650 58.063 1.000 100.441 251 ASN B C 1
ATOM 2153 O O . ASN C 2 248 ? 29.130 -18.945 57.102 1.000 97.257 251 ASN B O 1
ATOM 2158 N N . LEU C 2 249 ? 29.784 -17.466 58.684 1.000 95.625 252 LEU B N 1
ATOM 2159 C CA . LEU C 2 249 ? 28.873 -16.394 58.319 1.000 97.930 252 LEU B CA 1
ATOM 2160 C C . LEU C 2 249 ? 29.329 -15.782 56.996 1.000 105.763 252 LEU B C 1
ATOM 2161 O O . LEU C 2 249 ? 30.170 -14.887 56.999 1.000 119.537 252 LEU B O 1
ATOM 2166 N N . LYS C 2 250 ? 28.793 -16.280 55.870 1.000 101.613 253 LYS B N 1
ATOM 2167 C CA . LYS C 2 250 ? 29.037 -15.704 54.551 1.000 91.457 253 LYS B CA 1
ATOM 2168 C C . LYS C 2 250 ? 28.654 -14.223 54.574 1.000 93.031 253 LYS B C 1
ATOM 2169 O O . LYS C 2 250 ? 27.571 -13.896 55.047 1.000 102.248 253 LYS B O 1
ATOM 2175 N N . VAL C 2 251 ? 29.558 -13.345 54.109 1.000 98.809 254 VAL B N 1
ATOM 2176 C CA . VAL C 2 251 ? 29.348 -11.901 54.128 1.000 102.315 254 VAL B CA 1
ATOM 2177 C C . VAL C 2 251 ? 29.996 -11.260 52.901 1.000 101.711 254 VAL B C 1
ATOM 2178 O O . VAL C 2 251 ? 30.702 -11.927 52.142 1.000 106.310 254 VAL B O 1
ATOM 2182 N N . ILE C 2 252 ? 29.752 -9.953 52.733 1.000 100.624 255 ILE B N 1
ATOM 2183 C CA . ILE C 2 252 ? 30.085 -9.218 51.522 1.000 101.311 255 ILE B CA 1
ATOM 2184 C C . ILE C 2 252 ? 31.010 -8.068 51.912 1.000 104.326 255 ILE B C 1
ATOM 2185 O O . ILE C 2 252 ? 30.630 -7.229 52.726 1.000 100.817 255 ILE B O 1
ATOM 2190 N N . ILE C 2 253 ? 32.231 -8.050 51.359 1.000 101.340 256 ILE B N 1
ATOM 2191 C CA . ILE C 2 253 ? 33.222 -7.071 51.789 1.000 100.746 256 ILE B CA 1
ATOM 2192 C C . ILE C 2 253 ? 33.384 -6.000 50.712 1.000 94.891 256 ILE B C 1
ATOM 2193 O O . ILE C 2 253 ? 33.509 -6.333 49.535 1.000 91.039 256 ILE B O 1
ATOM 2198 N N . LYS C 2 254 ? 33.373 -4.727 51.145 1.000 85.469 257 LYS B N 1
ATOM 2199 C CA . LYS C 2 254 ? 33.383 -3.571 50.261 1.000 81.322 257 LYS B CA 1
ATOM 2200 C C . LYS C 2 254 ? 34.693 -2.799 50.400 1.000 85.986 257 LYS B C 1
ATOM 2201 O O . LYS C 2 254 ? 34.851 -1.986 51.314 1.000 83.847 257 LYS B O 1
ATOM 2207 N N . GLU C 2 255 ? 35.600 -3.046 49.441 1.000 82.360 258 GLU B N 1
ATOM 2208 C CA . GLU C 2 255 ? 36.887 -2.381 49.299 1.000 78.201 258 GLU B CA 1
ATOM 2209 C C . GLU C 2 255 ? 36.666 -0.906 48.963 1.000 79.646 258 GLU B C 1
ATOM 2210 O O . GLU C 2 255 ? 35.661 -0.547 48.349 1.000 84.435 258 GLU B O 1
ATOM 2216 N N . ALA C 2 256 ? 37.606 -0.046 49.373 1.000 77.314 259 ALA B N 1
ATOM 2217 C CA . ALA C 2 256 ? 37.492 1.373 49.062 1.000 77.157 259 ALA B CA 1
ATOM 2218 C C . ALA C 2 256 ? 38.873 2.014 48.958 1.000 77.013 259 ALA B C 1
ATOM 2219 O O . ALA C 2 256 ? 39.444 2.421 49.966 1.000 87.744 259 ALA B O 1
ATOM 2221 N N . ARG C 2 257 ? 39.381 2.111 47.724 1.000 72.436 260 ARG B N 1
ATOM 2222 C CA . ARG C 2 257 ? 40.690 2.679 47.446 1.000 70.456 260 ARG B CA 1
ATOM 2223 C C . ARG C 2 257 ? 40.596 4.204 47.514 1.000 68.937 260 ARG B C 1
ATOM 2224 O O . ARG C 2 257 ? 39.829 4.802 46.769 1.000 70.271 260 ARG B O 1
ATOM 2232 N N . PRO C 2 258 ? 41.349 4.890 48.403 1.000 67.180 261 PRO B N 1
ATOM 2233 C CA . PRO C 2 258 ? 41.166 6.329 48.608 1.000 67.499 261 PRO B CA 1
ATOM 2234 C C . PRO C 2 258 ? 41.671 7.161 47.434 1.000 68.313 261 PRO B C 1
ATOM 2235 O O . PRO C 2 258 ? 42.731 6.890 46.878 1.000 66.063 261 PRO B O 1
ATOM 2239 N N . SER C 2 259 ? 40.880 8.179 47.084 1.000 77.011 262 SER B N 1
ATOM 2240 C CA . SER C 2 259 ? 41.155 9.106 45.996 1.000 79.880 262 SER B CA 1
ATOM 2241 C C . SER C 2 259 ? 40.845 8.477 44.640 1.000 79.049 262 SER B C 1
ATOM 2242 O O . SER C 2 259 ? 41.019 9.125 43.611 1.000 86.058 262 SER B O 1
ATOM 2245 N N . ALA C 2 260 ? 40.332 7.239 44.656 1.000 76.421 263 ALA B N 1
ATOM 2246 C CA . ALA C 2 260 ? 39.932 6.524 43.450 1.000 82.844 263 ALA B CA 1
ATOM 2247 C C . ALA C 2 260 ? 38.513 6.918 43.035 1.000 90.956 263 ALA B C 1
ATOM 2248 O O . ALA C 2 260 ? 38.161 8.096 43.095 1.000 95.472 263 ALA B O 1
ATOM 2250 N N . GLY C 2 261 ? 37.722 5.915 42.626 1.000 92.956 264 GLY B N 1
ATOM 2251 C CA . GLY C 2 261 ? 36.413 6.063 42.006 1.000 90.556 264 GLY B CA 1
ATOM 2252 C C . GLY C 2 261 ? 35.683 7.372 42.315 1.000 87.977 264 GLY B C 1
ATOM 2253 O O . GLY C 2 261 ? 34.752 7.376 43.114 1.000 90.497 264 GLY B O 1
ATOM 2254 N N . LEU C 2 262 ? 36.075 8.463 41.639 1.000 82.973 265 LEU B N 1
ATOM 2255 C CA . LEU C 2 262 ? 35.418 9.752 41.798 1.000 76.932 265 LEU B CA 1
ATOM 2256 C C . LEU C 2 262 ? 34.008 9.691 41.212 1.000 81.567 265 LEU B C 1
ATOM 2257 O O . LEU C 2 262 ? 33.751 8.957 40.257 1.000 85.950 265 LEU B O 1
ATOM 2262 N N . ASP C 2 263 ? 33.094 10.453 41.820 1.000 81.140 266 ASP B N 1
ATOM 2263 C CA . ASP C 2 263 ? 31.757 10.651 41.285 1.000 78.929 266 ASP B CA 1
ATOM 2264 C C . ASP C 2 263 ? 31.629 12.107 40.840 1.000 80.788 266 ASP B C 1
ATOM 2265 O O . ASP C 2 263 ? 32.631 12.820 40.765 1.000 77.738 266 ASP B O 1
ATOM 2270 N N . GLY C 2 264 ? 30.391 12.545 40.572 1.000 80.245 267 GLY B N 1
ATOM 2271 C CA . GLY C 2 264 ? 30.147 13.851 39.982 1.000 76.915 267 GLY B CA 1
ATOM 2272 C C . GLY C 2 264 ? 30.151 14.992 40.998 1.000 77.731 267 GLY B C 1
ATOM 2273 O O . GLY C 2 264 ? 29.917 16.138 40.621 1.000 71.572 267 GLY B O 1
ATOM 2274 N N . ALA C 2 265 ? 30.423 14.673 42.274 1.000 85.609 268 ALA B N 1
ATOM 2275 C CA . ALA C 2 265 ? 30.294 15.639 43.355 1.000 88.989 268 ALA B CA 1
ATOM 2276 C C . ALA C 2 265 ? 31.655 16.005 43.942 1.000 95.437 268 ALA B C 1
ATOM 2277 O O . ALA C 2 265 ? 31.719 16.859 44.827 1.000 91.778 268 ALA B O 1
ATOM 2279 N N . ALA C 2 266 ? 32.723 15.374 43.422 1.000 97.213 269 ALA B N 1
ATOM 2280 C CA . ALA C 2 266 ? 34.095 15.532 43.894 1.000 94.703 269 ALA B CA 1
ATOM 2281 C C . ALA C 2 266 ? 34.367 14.574 45.054 1.000 92.914 269 ALA B C 1
ATOM 2282 O O . ALA C 2 266 ? 35.339 14.726 45.796 1.000 88.065 269 ALA B O 1
ATOM 2284 N N . GLN C 2 267 ? 33.487 13.580 45.189 1.000 91.859 270 GLN B N 1
ATOM 2285 C CA . GLN C 2 267 ? 33.560 12.627 46.283 1.000 93.212 270 GLN B CA 1
ATOM 2286 C C . GLN C 2 267 ? 34.304 11.385 45.802 1.000 88.228 270 GLN B C 1
ATOM 2287 O O . GLN C 2 267 ? 34.036 10.874 44.716 1.000 84.761 270 GLN B O 1
ATOM 2293 N N . ASP C 2 268 ? 35.234 10.907 46.633 1.000 84.492 271 ASP B N 1
ATOM 2294 C CA . ASP C 2 268 ? 36.063 9.755 46.318 1.000 80.075 271 ASP B CA 1
ATOM 2295 C C . ASP C 2 268 ? 35.451 8.497 46.931 1.000 75.660 271 ASP B C 1
ATOM 2296 O O . ASP C 2 268 ? 34.364 8.551 47.488 1.000 74.447 271 ASP B O 1
ATOM 2301 N N . ALA C 2 269 ? 36.149 7.361 46.810 1.000 75.825 272 ALA B N 1
ATOM 2302 C CA . ALA C 2 269 ? 35.628 6.093 47.300 1.000 80.643 272 ALA B CA 1
ATOM 2303 C C . ALA C 2 269 ? 35.858 5.970 48.806 1.000 90.965 272 ALA B C 1
ATOM 2304 O O . ALA C 2 269 ? 35.609 4.916 49.390 1.000 91.898 272 ALA B O 1
ATOM 2306 N N . LEU C 2 270 ? 36.339 7.056 49.428 1.000 98.777 273 LEU B N 1
ATOM 2307 C CA . LEU C 2 270 ? 36.430 7.145 50.878 1.000 101.589 273 LEU B CA 1
ATOM 2308 C C . LEU C 2 270 ? 35.104 7.688 51.400 1.000 97.980 273 LEU B C 1
ATOM 2309 O O . LEU C 2 270 ? 34.458 7.042 52.226 1.000 99.699 273 LEU B O 1
ATOM 2314 N N . ALA C 2 271 ? 34.708 8.860 50.886 1.000 88.981 274 ALA B N 1
ATOM 2315 C CA . ALA C 2 271 ? 33.430 9.462 51.228 1.000 85.314 274 ALA B CA 1
ATOM 2316 C C . ALA C 2 271 ? 32.334 8.399 51.244 1.000 83.817 274 ALA B C 1
ATOM 2317 O O . ALA C 2 271 ? 31.722 8.182 52.285 1.000 92.026 274 ALA B O 1
ATOM 2319 N N . ARG C 2 272 ? 32.150 7.688 50.125 1.000 76.920 275 ARG B N 1
ATOM 2320 C CA . ARG C 2 272 ? 31.013 6.789 49.962 1.000 74.259 275 ARG B CA 1
ATOM 2321 C C . ARG C 2 272 ? 31.221 5.487 50.738 1.000 73.536 275 ARG B C 1
ATOM 2322 O O . ARG C 2 272 ? 30.629 4.457 50.417 1.000 66.869 275 ARG B O 1
ATOM 2330 N N . GLN C 2 273 ? 32.050 5.538 51.782 1.000 78.539 276 GLN B N 1
ATOM 2331 C CA . GLN C 2 273 ? 32.153 4.424 52.715 1.000 90.359 276 GLN B CA 1
ATOM 2332 C C . GLN C 2 273 ? 31.913 4.947 54.128 1.000 91.852 276 GLN B C 1
ATOM 2333 O O . GLN C 2 273 ? 31.414 4.221 54.982 1.000 85.243 276 GLN B O 1
ATOM 2339 N N . LYS C 2 274 ? 32.260 6.225 54.346 1.000 102.466 277 LYS B N 1
ATOM 2340 C CA . LYS C 2 274 ? 31.948 6.970 55.560 1.000 108.450 277 LYS B CA 1
ATOM 2341 C C . LYS C 2 274 ? 30.715 7.868 55.366 1.000 106.927 277 LYS B C 1
ATOM 2342 O O . LYS C 2 274 ? 30.418 8.704 56.219 1.000 109.457 277 LYS B O 1
ATOM 2348 N N . ILE C 2 275 ? 30.024 7.724 54.224 1.000 102.121 278 ILE B N 1
ATOM 2349 C CA . ILE C 2 275 ? 28.664 8.212 54.025 1.000 91.289 278 ILE B CA 1
ATOM 2350 C C . ILE C 2 275 ? 27.722 7.009 53.935 1.000 89.095 278 ILE B C 1
ATOM 2351 O O . ILE C 2 275 ? 26.596 7.069 54.419 1.000 95.870 278 ILE B O 1
ATOM 2356 N N . GLU C 2 276 ? 28.211 5.891 53.382 1.000 85.999 279 GLU B N 1
ATOM 2357 C CA . GLU C 2 276 ? 27.637 4.586 53.687 1.000 91.881 279 GLU B CA 1
ATOM 2358 C C . GLU C 2 276 ? 28.087 4.147 55.084 1.000 102.529 279 GLU B C 1
ATOM 2359 O O . GLU C 2 276 ? 28.160 2.957 55.379 1.000 104.673 279 GLU B O 1
ATOM 2365 N N . TYR C 2 277 ? 28.374 5.129 55.950 1.000 107.816 280 TYR B N 1
ATOM 2366 C CA . TYR C 2 277 ? 28.649 4.882 57.356 1.000 112.557 280 TYR B CA 1
ATOM 2367 C C . TYR C 2 277 ? 27.770 5.792 58.212 1.000 106.821 280 TYR B C 1
ATOM 2368 O O . TYR C 2 277 ? 26.969 5.304 59.002 1.000 100.782 280 TYR B O 1
ATOM 2377 N N . ASP C 2 278 ? 27.922 7.111 58.033 1.000 100.832 281 ASP B N 1
ATOM 2378 C CA . ASP C 2 278 ? 27.123 8.100 58.738 1.000 104.017 281 ASP B CA 1
ATOM 2379 C C . ASP C 2 278 ? 25.635 7.802 58.573 1.000 103.829 281 ASP B C 1
ATOM 2380 O O . ASP C 2 278 ? 24.849 8.091 59.473 1.000 110.002 281 ASP B O 1
ATOM 2385 N N . ALA C 2 279 ? 25.281 7.177 57.441 1.000 96.657 282 ALA B N 1
ATOM 2386 C CA . ALA C 2 279 ? 23.894 6.976 57.063 1.000 86.763 282 ALA B CA 1
ATOM 2387 C C . ALA C 2 279 ? 23.566 5.486 56.978 1.000 81.295 282 ALA B C 1
ATOM 2388 O O . ALA C 2 279 ? 22.453 5.121 56.627 1.000 88.815 282 ALA B O 1
ATOM 2390 N N . LEU C 2 280 ? 24.533 4.624 57.307 1.000 78.839 283 LEU B N 1
ATOM 2391 C CA . LEU C 2 280 ? 24.243 3.222 57.565 1.000 79.692 283 LEU B CA 1
ATOM 2392 C C . LEU C 2 280 ? 23.973 3.055 59.058 1.000 86.995 283 LEU B C 1
ATOM 2393 O O . LEU C 2 280 ? 23.325 2.092 59.472 1.000 92.498 283 LEU B O 1
ATOM 2398 N N . LYS C 2 281 ? 24.499 4.013 59.836 1.000 88.763 284 LYS B N 1
ATOM 2399 C CA . LYS C 2 281 ? 24.472 4.081 61.290 1.000 88.904 284 LYS B CA 1
ATOM 2400 C C . LYS C 2 281 ? 23.057 4.414 61.759 1.000 89.497 284 LYS B C 1
ATOM 2401 O O . LYS C 2 281 ? 22.468 3.716 62.588 1.000 87.056 284 LYS B O 1
ATOM 2407 N N . LYS C 2 282 ? 22.529 5.510 61.206 1.000 89.365 285 LYS B N 1
ATOM 2408 C CA . LYS C 2 282 ? 21.214 6.012 61.567 1.000 87.790 285 LYS B CA 1
ATOM 2409 C C . LYS C 2 282 ? 20.158 4.979 61.181 1.000 94.541 285 LYS B C 1
ATOM 2410 O O . LYS C 2 282 ? 19.070 4.952 61.761 1.000 107.285 285 LYS B O 1
ATOM 2416 N N . LEU C 2 283 ? 20.497 4.129 60.202 1.000 96.471 286 LEU B N 1
ATOM 2417 C CA . LEU C 2 283 ? 19.544 3.181 59.646 1.000 96.390 286 LEU B CA 1
ATOM 2418 C C . LEU C 2 283 ? 19.901 1.759 60.071 1.000 90.186 286 LEU B C 1
ATOM 2419 O O . LEU C 2 283 ? 19.671 0.799 59.334 1.000 85.418 286 LEU B O 1
ATOM 2424 N N . LYS C 2 284 ? 20.443 1.635 61.285 1.000 89.758 287 LYS B N 1
ATOM 2425 C CA . LYS C 2 284 ? 20.707 0.315 61.838 1.000 98.202 287 LYS B CA 1
ATOM 2426 C C . LYS C 2 284 ? 19.404 -0.257 62.394 1.000 99.127 287 LYS B C 1
ATOM 2427 O O . LYS C 2 284 ? 19.276 -1.473 62.552 1.000 91.188 287 LYS B O 1
ATOM 2433 N N . ASP C 2 285 ? 18.445 0.643 62.661 1.000 107.267 288 ASP B N 1
ATOM 2434 C CA . ASP C 2 285 ? 17.237 0.355 63.429 1.000 108.244 288 ASP B CA 1
ATOM 2435 C C . ASP C 2 285 ? 16.068 -0.075 62.539 1.000 113.419 288 ASP B C 1
ATOM 2436 O O . ASP C 2 285 ? 14.918 0.191 62.893 1.000 116.265 288 ASP B O 1
ATOM 2441 N N . VAL C 2 286 ? 16.350 -0.747 61.409 1.000 111.440 289 VAL B N 1
ATOM 2442 C CA . VAL C 2 286 ? 15.352 -1.153 60.425 1.000 99.610 289 VAL B CA 1
ATOM 2443 C C . VAL C 2 286 ? 15.86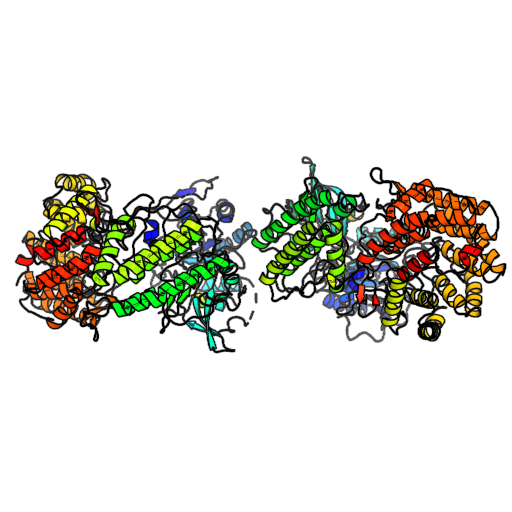2 -2.421 59.737 1.000 99.407 289 VAL B C 1
ATOM 2444 O O . VAL C 2 286 ? 16.935 -2.404 59.141 1.000 104.257 289 VAL B O 1
ATOM 2448 N N . SER C 2 287 ? 15.086 -3.512 59.813 1.000 97.886 290 SER B N 1
ATOM 2449 C CA . SER C 2 287 ? 15.584 -4.837 59.469 1.000 100.619 290 SER B CA 1
ATOM 2450 C C . SER C 2 287 ? 15.280 -5.195 58.015 1.000 97.839 290 SER B C 1
ATOM 2451 O O . SER C 2 287 ? 15.505 -6.330 57.595 1.000 89.490 290 SER B O 1
ATOM 2454 N N . GLY C 2 288 ? 14.738 -4.228 57.270 1.000 98.666 291 GLY B N 1
ATOM 2455 C CA . GLY C 2 288 ? 14.759 -4.306 55.819 1.000 100.547 291 GLY B CA 1
ATOM 2456 C C . GLY C 2 288 ? 16.143 -3.907 55.312 1.000 99.536 291 GLY B C 1
ATOM 2457 O O . GLY C 2 288 ? 16.791 -4.662 54.590 1.000 92.183 291 GLY B O 1
ATOM 2458 N N . VAL C 2 289 ? 16.582 -2.724 55.766 1.000 91.478 292 VAL B N 1
ATOM 2459 C CA . VAL C 2 289 ? 17.866 -2.111 55.466 1.000 80.596 292 VAL B CA 1
ATOM 2460 C C . VAL C 2 289 ? 18.983 -3.082 55.835 1.000 84.952 292 VAL B C 1
ATOM 2461 O O . VAL C 2 289 ? 18.774 -4.026 56.593 1.000 84.445 292 VAL B O 1
ATOM 2465 N N . VAL C 2 290 ? 20.171 -2.820 55.288 1.000 96.874 293 VAL B N 1
ATOM 2466 C CA . VAL C 2 290 ? 21.369 -3.596 55.559 1.000 107.408 293 VAL B CA 1
ATOM 2467 C C . VAL C 2 290 ? 22.058 -3.039 56.806 1.000 114.802 293 VAL B C 1
ATOM 2468 O O . VAL C 2 290 ? 21.998 -1.840 57.076 1.000 112.371 293 VAL B O 1
ATOM 2472 N N . ASN C 2 291 ? 22.689 -3.942 57.569 1.000 122.270 294 ASN B N 1
ATOM 2473 C CA . ASN C 2 291 ? 23.504 -3.593 58.722 1.000 120.857 294 ASN B CA 1
ATOM 2474 C C . ASN C 2 291 ? 24.947 -4.027 58.451 1.000 121.162 294 ASN B C 1
ATOM 2475 O O . ASN C 2 291 ? 25.191 -4.988 57.719 1.000 117.765 294 ASN B O 1
ATOM 2480 N N . LEU C 2 292 ? 25.901 -3.318 59.066 1.000 122.651 295 LEU B N 1
ATOM 2481 C CA . LEU C 2 292 ? 27.324 -3.546 58.856 1.000 126.331 295 LEU B CA 1
ATOM 2482 C C . LEU C 2 292 ? 27.872 -4.577 59.847 1.000 125.695 295 LEU B C 1
ATOM 2483 O O . LEU C 2 292 ? 27.209 -4.921 60.825 1.000 124.074 295 LEU B O 1
ATOM 2488 N N . ILE C 2 293 ? 29.089 -5.068 59.572 1.000 123.597 296 ILE B N 1
ATOM 2489 C CA . ILE C 2 293 ? 29.827 -5.907 60.502 1.000 113.257 296 ILE B CA 1
ATOM 2490 C C . ILE C 2 293 ? 30.782 -5.041 61.322 1.000 123.817 296 ILE B C 1
ATOM 2491 O O . ILE C 2 293 ? 30.736 -5.078 62.549 1.000 133.639 296 ILE B O 1
ATOM 2496 N N . GLU C 2 294 ? 31.637 -4.258 60.644 1.000 133.099 297 GLU B N 1
ATOM 2497 C CA . GLU C 2 294 ? 32.652 -3.450 61.311 1.000 127.274 297 GLU B CA 1
ATOM 2498 C C . GLU C 2 294 ? 32.938 -2.174 60.515 1.000 124.431 297 GLU B C 1
ATOM 2499 O O . GLU C 2 294 ? 32.074 -1.304 60.439 1.000 124.943 297 GLU B O 1
ATOM 2505 N N . TYR C 2 295 ? 34.127 -2.111 59.902 1.000 114.508 298 TYR B N 1
ATOM 2506 C CA . TYR C 2 295 ? 34.768 -0.933 59.336 1.000 108.721 298 TYR B CA 1
ATOM 2507 C C . TYR C 2 295 ? 36.151 -0.833 59.974 1.000 110.295 298 TYR B C 1
ATOM 2508 O O . TYR C 2 295 ? 36.314 -1.157 61.148 1.000 118.673 298 TYR B O 1
ATOM 2517 N N . PHE C 2 296 ? 37.133 -0.389 59.181 1.000 103.850 299 PHE B N 1
ATOM 2518 C CA . PHE C 2 296 ? 38.530 -0.362 59.582 1.000 93.517 299 PHE B CA 1
ATOM 2519 C C . PHE C 2 296 ? 39.392 0.132 58.422 1.000 89.807 299 PHE B C 1
ATOM 2520 O O . PHE C 2 296 ? 39.009 0.001 57.260 1.000 88.041 299 PHE B O 1
ATOM 2528 N N . GLN C 2 297 ? 40.579 0.655 58.754 1.000 87.042 300 GLN B N 1
ATOM 2529 C CA . GLN C 2 297 ? 41.521 1.128 57.756 1.000 78.749 300 GLN B CA 1
ATOM 2530 C C . GLN C 2 297 ? 42.621 0.101 57.501 1.000 77.078 300 GLN B C 1
ATOM 2531 O O . GLN C 2 297 ? 43.793 0.436 57.640 1.000 80.229 300 GLN B O 1
ATOM 2537 N N . GLU C 2 298 ? 42.256 -1.127 57.100 1.000 79.395 301 GLU B N 1
ATOM 2538 C CA . GLU C 2 298 ? 43.268 -2.141 56.847 1.000 88.164 301 GLU B CA 1
ATOM 2539 C C . GLU C 2 298 ? 44.042 -1.789 55.577 1.000 98.636 301 GLU B C 1
ATOM 2540 O O . GLU C 2 298 ? 43.448 -1.418 54.568 1.000 105.800 301 GLU B O 1
ATOM 2546 N N . TRP C 2 299 ? 45.375 -1.922 55.661 1.000 103.836 302 TRP B N 1
ATOM 2547 C CA . TRP C 2 299 ? 46.343 -1.407 54.699 1.000 97.055 302 TRP B CA 1
ATOM 2548 C C . TRP C 2 299 ? 46.201 0.106 54.518 1.000 94.913 302 TRP B C 1
ATOM 2549 O O . TRP C 2 299 ? 46.085 0.856 55.487 1.000 89.389 302 TRP B O 1
ATOM 2560 N N . GLU C 2 300 ? 46.211 0.547 53.256 1.000 90.881 303 GLU B N 1
ATOM 2561 C CA . GLU C 2 300 ? 45.950 1.927 52.882 1.000 80.428 303 GLU B CA 1
ATOM 2562 C C . GLU C 2 300 ? 44.491 2.058 52.450 1.000 73.481 303 GLU B C 1
ATOM 2563 O O . GLU C 2 300 ? 43.984 3.171 52.326 1.000 64.830 303 GLU B O 1
ATOM 2569 N N . HIS C 2 301 ? 43.847 0.900 52.228 1.000 66.680 304 HIS B N 1
ATOM 2570 C CA . HIS C 2 301 ? 42.478 0.780 51.758 1.000 74.814 304 HIS B CA 1
ATOM 2571 C C . HIS C 2 301 ? 41.477 0.966 52.906 1.000 85.448 304 HIS B C 1
ATOM 2572 O O . HIS C 2 301 ? 41.700 1.756 53.832 1.000 76.218 304 HIS B O 1
ATOM 2579 N N . TYR C 2 302 ? 40.362 0.219 52.809 1.000 90.331 305 TYR B N 1
ATOM 2580 C CA . TYR C 2 302 ? 39.270 0.172 53.768 1.000 90.439 305 TYR B CA 1
ATOM 2581 C C . TYR C 2 302 ? 38.388 -1.023 53.430 1.000 93.282 305 TYR B C 1
ATOM 2582 O O . TYR C 2 302 ? 38.126 -1.276 52.258 1.000 96.307 305 TYR B O 1
ATOM 2591 N N . PHE C 2 303 ? 37.900 -1.719 54.461 1.000 96.786 306 PHE B N 1
ATOM 2592 C CA . PHE C 2 303 ? 36.955 -2.804 54.260 1.000 106.166 306 PHE B CA 1
ATOM 2593 C C . PHE C 2 303 ? 35.788 -2.652 55.234 1.000 117.178 306 PHE B C 1
ATOM 2594 O O . PHE C 2 303 ? 35.922 -2.947 56.422 1.000 131.336 306 PHE B O 1
ATOM 2602 N N . LEU C 2 304 ? 34.660 -2.147 54.722 1.000 124.338 307 LEU B N 1
ATOM 2603 C CA . LEU C 2 304 ? 33.418 -2.108 55.473 1.000 121.940 307 LEU B CA 1
ATOM 2604 C C . LEU C 2 304 ? 32.635 -3.377 55.156 1.000 119.362 307 LEU B C 1
ATOM 2605 O O . LEU C 2 304 ? 31.985 -3.466 54.117 1.000 110.260 307 LEU B O 1
ATOM 2610 N N . VAL C 2 305 ? 32.740 -4.360 56.058 1.000 126.047 308 VAL B N 1
ATOM 2611 C CA . VAL C 2 305 ? 32.125 -5.664 55.868 1.000 124.225 308 VAL B CA 1
ATOM 2612 C C . VAL C 2 305 ? 30.615 -5.497 56.007 1.000 129.659 308 VAL B C 1
ATOM 2613 O O . VAL C 2 305 ? 30.147 -4.766 56.883 1.000 137.520 308 VAL B O 1
ATOM 2617 N N . GLU C 2 306 ? 29.868 -6.164 55.122 1.000 119.155 309 GLU B N 1
ATOM 2618 C CA . GLU C 2 306 ? 28.433 -5.962 55.011 1.000 108.850 309 GLU B CA 1
ATOM 2619 C C . GLU C 2 306 ? 27.720 -7.259 55.379 1.000 102.661 309 GLU B C 1
ATOM 2620 O O . GLU C 2 306 ? 28.232 -8.351 55.108 1.000 95.465 309 GLU B O 1
ATOM 2626 N N . GLU C 2 307 ? 26.550 -7.096 56.016 1.000 98.858 310 GLU B N 1
ATOM 2627 C CA . GLU C 2 307 ? 25.629 -8.178 56.326 1.000 98.224 310 GLU B CA 1
ATOM 2628 C C . GLU C 2 307 ? 25.190 -8.829 55.014 1.000 104.744 310 GLU B C 1
ATOM 2629 O O . GLU C 2 307 ? 24.628 -8.152 54.154 1.000 116.472 310 GLU B O 1
ATOM 2635 N N . PHE C 2 308 ? 25.480 -10.127 54.853 1.000 96.789 311 PHE B N 1
ATOM 2636 C CA . PHE C 2 308 ? 25.157 -10.787 53.598 1.000 97.035 311 PHE B CA 1
ATOM 2637 C C . PHE C 2 308 ? 23.673 -11.130 53.576 1.000 109.638 311 PHE B C 1
ATOM 2638 O O . PHE C 2 308 ? 23.092 -11.440 54.615 1.000 113.975 311 PHE B O 1
ATOM 2646 N N . ILE C 2 309 ? 23.084 -11.049 52.375 1.000 109.451 312 ILE B N 1
ATOM 2647 C CA . ILE C 2 309 ? 21.671 -11.298 52.145 1.000 102.583 312 ILE B CA 1
ATOM 2648 C C . ILE C 2 309 ? 21.541 -12.179 50.905 1.000 100.537 312 ILE B C 1
ATOM 2649 O O . ILE C 2 309 ? 21.775 -11.721 49.789 1.000 102.055 312 ILE B O 1
ATOM 2654 N N . GLU C 2 310 ? 21.170 -13.447 51.116 1.000 97.849 313 GLU B N 1
ATOM 2655 C CA . GLU C 2 310 ? 20.892 -14.363 50.023 1.000 91.619 313 GLU B CA 1
ATOM 2656 C C . GLU C 2 310 ? 19.668 -13.873 49.255 1.000 94.417 313 GLU B C 1
ATOM 2657 O O . GLU C 2 310 ? 18.864 -13.106 49.784 1.000 94.515 313 GLU B O 1
ATOM 2663 N N . GLY C 2 311 ? 19.557 -14.312 47.996 1.000 95.732 314 GLY B N 1
ATOM 2664 C CA . GLY C 2 311 ? 18.390 -14.042 47.170 1.000 92.714 314 GLY B CA 1
ATOM 2665 C C . GLY C 2 311 ? 18.763 -13.745 45.718 1.000 93.547 314 GLY B C 1
ATOM 2666 O O . GLY C 2 311 ? 19.558 -14.462 45.116 1.000 92.393 314 GLY B O 1
ATOM 2667 N N . ARG C 2 312 ? 18.146 -12.688 45.170 1.000 91.118 315 ARG B N 1
ATOM 2668 C CA . ARG C 2 312 ? 18.429 -12.118 43.859 1.000 82.357 315 ARG B CA 1
ATOM 2669 C C . ARG C 2 312 ? 18.059 -10.637 43.905 1.000 81.863 315 ARG B C 1
ATOM 2670 O O . ARG C 2 312 ? 17.164 -10.247 44.651 1.000 78.654 315 ARG B O 1
ATOM 2678 N N . ASP C 2 313 ? 18.736 -9.812 43.102 1.000 90.006 316 ASP B N 1
ATOM 2679 C CA . ASP C 2 313 ? 18.286 -8.443 42.911 1.000 96.155 316 ASP B CA 1
ATOM 2680 C C . ASP C 2 313 ? 17.028 -8.455 42.040 1.000 96.845 316 ASP B C 1
ATOM 2681 O O . ASP C 2 313 ? 16.779 -9.419 41.312 1.000 95.616 316 ASP B O 1
ATOM 2686 N N . LEU C 2 314 ? 16.236 -7.378 42.125 1.000 89.996 317 LEU B N 1
ATOM 2687 C CA . LEU C 2 314 ? 14.933 -7.354 41.481 1.000 89.526 317 LEU B CA 1
ATOM 2688 C C . LEU C 2 314 ? 15.086 -7.627 39.987 1.000 90.819 317 LEU B C 1
ATOM 2689 O O . LEU C 2 314 ? 14.310 -8.388 39.417 1.000 81.317 317 LEU B O 1
ATOM 2694 N N . ARG C 2 315 ? 16.114 -7.021 39.379 1.000 88.788 318 ARG B N 1
ATOM 2695 C CA . ARG C 2 315 ? 16.415 -7.144 37.963 1.000 83.654 318 ARG B CA 1
ATOM 2696 C C . ARG C 2 315 ? 16.540 -8.617 37.595 1.000 81.590 318 ARG B C 1
ATOM 2697 O O . ARG C 2 315 ? 16.002 -9.043 36.576 1.000 79.186 318 ARG B O 1
ATOM 2705 N N . GLN C 2 316 ? 17.249 -9.374 38.444 1.000 83.521 319 GLN B N 1
ATOM 2706 C CA . GLN C 2 316 ? 17.533 -10.783 38.222 1.000 83.452 319 GLN B CA 1
ATOM 2707 C C . GLN C 2 316 ? 16.250 -11.594 38.391 1.000 79.973 319 GLN B C 1
ATOM 2708 O O . GLN C 2 316 ? 16.047 -12.594 37.700 1.000 81.966 319 GLN B O 1
ATOM 2714 N N . TRP C 2 317 ? 15.392 -11.140 39.313 1.000 78.384 320 TRP B N 1
ATOM 2715 C CA . TRP C 2 317 ? 14.102 -11.764 39.566 1.000 86.249 320 TRP B CA 1
ATOM 2716 C C . TRP C 2 317 ? 13.172 -11.553 38.372 1.000 80.733 320 TRP B C 1
ATOM 2717 O O . TRP C 2 317 ? 12.615 -12.521 37.850 1.000 67.147 320 TRP B O 1
ATOM 2728 N N . ILE C 2 318 ? 13.052 -10.289 37.934 1.000 77.751 321 ILE B N 1
ATOM 2729 C CA . ILE C 2 318 ? 12.325 -9.911 36.729 1.000 75.359 321 ILE B CA 1
ATOM 2730 C C . ILE C 2 318 ? 12.765 -10.810 35.573 1.000 74.514 321 ILE B C 1
ATOM 2731 O O . ILE C 2 318 ? 11.938 -11.429 34.903 1.000 79.157 321 ILE B O 1
ATOM 2736 N N . ALA C 2 319 ? 14.083 -10.884 35.365 1.000 69.488 322 ALA B N 1
ATOM 2737 C CA . ALA C 2 319 ? 14.661 -11.619 34.254 1.000 72.110 322 ALA B CA 1
ATOM 2738 C C . ALA C 2 319 ? 14.201 -13.074 34.263 1.000 75.235 322 ALA B C 1
ATOM 2739 O O . ALA C 2 319 ? 13.937 -13.643 33.203 1.000 74.941 322 ALA B O 1
ATOM 2741 N N . GLN C 2 320 ? 14.100 -13.675 35.456 1.000 78.673 323 GLN B N 1
ATOM 2742 C CA . GLN C 2 320 ? 13.882 -15.112 35.517 1.000 83.425 323 GLN B CA 1
ATOM 2743 C C . GLN C 2 320 ? 12.437 -15.456 35.862 1.000 81.286 323 GLN B C 1
ATOM 2744 O O . GLN C 2 320 ? 11.999 -16.567 35.561 1.000 75.664 323 GLN B O 1
ATOM 2750 N N . GLU C 2 321 ? 11.706 -14.512 36.472 1.000 80.579 324 GLU B N 1
ATOM 2751 C CA . GLU C 2 321 ? 10.414 -14.856 37.053 1.000 85.719 324 GLU B CA 1
ATOM 2752 C C . GLU C 2 321 ? 9.247 -14.132 36.376 1.000 81.902 324 GLU B C 1
ATOM 2753 O O . GLU C 2 321 ? 8.189 -14.738 36.200 1.000 80.002 324 GLU B O 1
ATOM 2759 N N . PHE C 2 322 ? 9.439 -12.855 36.008 1.000 73.903 325 PHE B N 1
ATOM 2760 C CA . PHE C 2 322 ? 8.430 -12.130 35.250 1.000 73.645 325 PHE B CA 1
ATOM 2761 C C . PHE C 2 322 ? 8.063 -12.956 34.017 1.000 76.232 325 PHE B C 1
ATOM 2762 O O . PHE C 2 322 ? 8.943 -13.466 33.329 1.000 84.597 325 PHE B O 1
ATOM 2770 N N . PRO C 2 323 ? 6.759 -13.148 33.711 1.000 76.360 326 PRO B N 1
ATOM 2771 C CA . PRO C 2 323 ? 6.360 -13.963 32.563 1.000 74.813 326 PRO B CA 1
ATOM 2772 C C . PRO C 2 323 ? 6.412 -13.176 31.250 1.000 77.928 326 PRO B C 1
ATOM 2773 O O . PRO C 2 323 ? 5.909 -12.053 31.155 1.000 68.953 326 PRO B O 1
ATOM 2777 N N . PHE C 2 324 ? 7.079 -13.773 30.257 1.000 77.386 327 PHE B N 1
ATOM 2778 C CA . PHE C 2 324 ? 7.256 -13.158 28.950 1.000 76.803 327 PHE B CA 1
ATOM 2779 C C . PHE C 2 324 ? 6.411 -13.901 27.920 1.000 77.145 327 PHE B C 1
ATOM 2780 O O . PHE C 2 324 ? 5.869 -13.277 27.015 1.000 74.862 327 PHE B O 1
ATOM 2788 N N . PHE C 2 325 ? 6.277 -15.224 28.083 1.000 79.703 328 PHE B N 1
ATOM 2789 C CA . PHE C 2 325 ? 5.500 -16.034 27.161 1.000 87.781 328 PHE B CA 1
ATOM 2790 C C . PHE C 2 325 ? 4.009 -15.865 27.437 1.000 99.472 328 PHE B C 1
ATOM 2791 O O . PHE C 2 325 ? 3.571 -15.999 28.581 1.000 97.417 328 PHE B O 1
ATOM 2799 N N . GLU C 2 326 ? 3.248 -15.594 26.361 1.000 109.450 329 GLU B N 1
ATOM 2800 C CA . GLU C 2 326 ? 1.799 -15.434 26.426 1.000 112.801 329 GLU B CA 1
ATOM 2801 C C . GLU C 2 326 ? 1.176 -16.781 26.789 1.000 111.651 329 GLU B C 1
ATOM 2802 O O . GLU C 2 326 ? 0.901 -17.600 25.913 1.000 102.976 329 GLU B O 1
ATOM 2808 N N . ASP C 2 327 ? 0.961 -16.978 28.098 1.000 119.967 330 ASP B N 1
ATOM 2809 C CA . ASP C 2 327 ? 0.744 -18.291 28.690 1.000 127.844 330 ASP B CA 1
ATOM 2810 C C . ASP C 2 327 ? -0.728 -18.484 29.045 1.000 129.395 330 ASP B C 1
ATOM 2811 O O . ASP C 2 327 ? -1.083 -19.513 29.617 1.000 128.502 330 ASP B O 1
ATOM 2816 N N . ASN C 2 328 ? -1.557 -17.484 28.705 1.000 131.024 331 ASN B N 1
ATOM 2817 C CA . ASN C 2 328 ? -3.009 -17.587 28.757 1.000 130.812 331 ASN B CA 1
ATOM 2818 C C . ASN C 2 328 ? -3.446 -17.930 30.182 1.000 130.431 331 ASN B C 1
ATOM 2819 O O . ASN C 2 328 ? -3.635 -19.101 30.521 1.000 129.771 331 ASN B O 1
ATOM 2824 N N . ASN C 2 329 ? -3.598 -16.882 31.008 1.000 125.526 332 ASN B N 1
ATOM 2825 C CA . ASN C 2 329 ? -4.055 -16.981 32.387 1.000 123.166 332 ASN B CA 1
ATOM 2826 C C . ASN C 2 329 ? -2.858 -17.272 33.293 1.000 119.757 332 ASN B C 1
ATOM 2827 O O . ASN C 2 329 ? -2.286 -18.362 33.238 1.000 115.683 332 ASN B O 1
ATOM 2832 N N . GLY C 2 330 ? -2.474 -16.279 34.109 1.000 117.375 333 GLY B N 1
ATOM 2833 C CA . GLY C 2 330 ? -1.468 -16.495 35.137 1.000 115.887 333 GLY B CA 1
ATOM 2834 C C . GLY C 2 330 ? -0.547 -15.294 35.342 1.000 110.425 333 GLY B C 1
ATOM 2835 O O . GLY C 2 330 ? 0.577 -15.450 35.818 1.000 113.091 333 GLY B O 1
ATOM 2836 N N . MET C 2 331 ? -1.039 -14.103 34.978 1.000 100.699 334 MET B N 1
ATOM 2837 C CA . MET C 2 331 ? -0.333 -12.858 35.250 1.000 95.802 334 MET B CA 1
ATOM 2838 C C . MET C 2 331 ? -0.639 -12.386 36.673 1.000 94.528 334 MET B C 1
ATOM 2839 O O . MET C 2 331 ? 0.088 -11.575 37.250 1.000 92.324 334 MET B O 1
ATOM 2844 N N . SER C 2 332 ? -1.739 -12.910 37.226 1.000 99.089 335 SER B N 1
ATOM 2845 C CA . SER C 2 332 ? -2.152 -12.648 38.595 1.000 98.290 335 SER B CA 1
ATOM 2846 C C . SER C 2 332 ? -1.095 -13.168 39.567 1.000 104.363 335 SER B C 1
ATOM 2847 O O . SER C 2 332 ? -0.852 -12.550 40.601 1.000 97.718 335 SER B O 1
ATOM 2850 N N . ASN C 2 333 ? -0.489 -14.311 39.215 1.000 102.287 336 ASN B N 1
ATOM 2851 C CA . ASN C 2 333 ? 0.660 -14.857 39.916 1.000 94.511 336 ASN B CA 1
ATOM 2852 C C . ASN C 2 333 ? 1.657 -13.736 40.185 1.000 93.736 336 ASN B C 1
ATOM 2853 O O . ASN C 2 333 ? 2.037 -13.511 41.333 1.000 96.654 336 ASN B O 1
ATOM 2858 N N . HIS C 2 334 ? 2.026 -13.021 39.113 1.000 90.287 337 HIS B N 1
ATOM 2859 C CA . HIS C 2 334 ? 3.014 -11.955 39.178 1.000 85.550 337 HIS B CA 1
ATOM 2860 C C . HIS C 2 334 ? 2.426 -10.729 39.878 1.000 81.874 337 HIS B C 1
ATOM 2861 O O . HIS C 2 334 ? 3.172 -9.900 40.399 1.000 81.072 337 HIS B O 1
ATOM 2868 N N . ILE C 2 335 ? 1.086 -10.639 39.895 1.000 81.495 338 ILE B N 1
ATOM 2869 C CA . ILE C 2 335 ? 0.400 -9.483 40.462 1.000 84.496 338 ILE B CA 1
ATOM 2870 C C . ILE C 2 335 ? 0.618 -9.449 41.974 1.000 84.679 338 ILE B C 1
ATOM 2871 O O . ILE C 2 335 ? 0.996 -8.417 42.525 1.000 77.936 338 ILE B O 1
ATOM 2876 N N . LYS C 2 336 ? 0.368 -10.591 42.629 1.000 86.944 339 LYS B N 1
ATOM 2877 C CA . LYS C 2 336 ? 0.459 -10.684 44.078 1.000 91.018 339 LYS B CA 1
ATOM 2878 C C . LYS C 2 336 ? 1.903 -10.429 44.494 1.000 92.399 339 LYS B C 1
ATOM 2879 O O . LYS C 2 336 ? 2.152 -9.818 45.531 1.000 82.466 339 LYS B O 1
ATOM 2885 N N . ASP C 2 337 ? 2.841 -10.870 43.649 1.000 93.026 340 ASP B N 1
ATOM 2886 C CA . ASP C 2 337 ? 4.263 -10.691 43.887 1.000 84.931 340 ASP B CA 1
ATOM 2887 C C . ASP C 2 337 ? 4.602 -9.203 43.867 1.000 77.652 340 ASP B C 1
ATOM 2888 O O . ASP C 2 337 ? 5.202 -8.687 44.805 1.000 79.203 340 ASP B O 1
ATOM 2893 N N . VAL C 2 338 ? 4.169 -8.507 42.815 1.000 73.140 341 VAL B N 1
ATOM 2894 C CA . VAL C 2 338 ? 4.350 -7.065 42.773 1.000 72.641 341 VAL B CA 1
ATOM 2895 C C . VAL C 2 338 ? 3.630 -6.442 43.968 1.000 76.147 341 VAL B C 1
ATOM 2896 O O . VAL C 2 338 ? 3.933 -5.314 44.351 1.000 77.605 341 VAL B O 1
ATOM 2900 N N . LYS C 2 339 ? 2.695 -7.199 44.560 1.000 80.613 342 LYS B N 1
ATOM 2901 C CA . LYS C 2 339 ? 1.922 -6.739 45.707 1.000 81.883 342 LYS B CA 1
ATOM 2902 C C . LYS C 2 339 ? 2.702 -6.966 47.004 1.000 77.038 342 LYS B C 1
ATOM 2903 O O . LYS C 2 339 ? 2.968 -6.014 47.739 1.000 66.986 342 LYS B O 1
ATOM 2909 N N . MET C 2 340 ? 3.093 -8.222 47.253 1.000 80.046 343 MET B N 1
ATOM 2910 C CA . MET C 2 340 ? 3.984 -8.580 48.348 1.000 89.584 343 MET B CA 1
ATOM 2911 C C . MET C 2 340 ? 5.111 -7.548 48.465 1.000 91.368 343 MET B C 1
ATOM 2912 O O . MET C 2 340 ? 5.284 -6.951 49.525 1.000 92.270 343 MET B O 1
ATOM 2917 N N . ILE C 2 341 ? 5.838 -7.322 47.358 1.000 89.105 344 ILE B N 1
ATOM 2918 C CA . ILE C 2 341 ? 7.078 -6.559 47.340 1.000 83.350 344 ILE B CA 1
ATOM 2919 C C . ILE C 2 341 ? 6.804 -5.073 47.566 1.000 90.246 344 ILE B C 1
ATOM 2920 O O . ILE C 2 341 ? 7.326 -4.480 48.513 1.000 107.387 344 ILE B O 1
ATOM 2925 N N . LEU C 2 342 ? 6.036 -4.463 46.655 1.000 88.251 345 LEU B N 1
ATOM 2926 C CA . LEU C 2 342 ? 5.985 -3.013 46.549 1.000 90.236 345 LEU B CA 1
ATOM 2927 C C . LEU C 2 342 ? 5.331 -2.402 47.784 1.000 87.426 345 LEU B C 1
ATOM 2928 O O . LEU C 2 342 ? 5.651 -1.269 48.143 1.000 81.870 345 LEU B O 1
ATOM 2933 N N . LEU C 2 343 ? 4.414 -3.163 48.401 1.000 93.678 346 LEU B N 1
ATOM 2934 C CA . LEU C 2 343 ? 3.685 -2.761 49.596 1.000 99.757 346 LEU B CA 1
ATOM 2935 C C . LEU C 2 343 ? 4.672 -2.476 50.729 1.000 100.636 346 LEU B C 1
ATOM 2936 O O . LEU C 2 343 ? 4.625 -1.422 51.367 1.000 98.854 346 LEU B O 1
ATOM 2941 N N . GLN C 2 344 ? 5.546 -3.457 50.984 1.000 100.454 347 GLN B N 1
ATOM 2942 C CA . GLN C 2 344 ? 6.604 -3.332 51.974 1.000 88.364 347 GLN B CA 1
ATOM 2943 C C . GLN C 2 344 ? 7.412 -2.079 51.656 1.000 83.540 347 GLN B C 1
ATOM 2944 O O . GLN C 2 344 ? 7.290 -1.077 52.355 1.000 76.017 347 GLN B O 1
ATOM 2950 N N . LEU C 2 345 ? 8.190 -2.156 50.568 1.000 82.600 348 LEU B N 1
ATOM 2951 C CA . LEU C 2 345 ? 9.096 -1.110 50.127 1.000 84.502 348 LEU B CA 1
ATOM 2952 C C . LEU C 2 345 ? 8.520 0.274 50.409 1.000 89.788 348 LEU B C 1
ATOM 2953 O O . LEU C 2 345 ? 9.276 1.192 50.722 1.000 87.847 348 LEU B O 1
ATOM 2958 N N . LEU C 2 346 ? 7.186 0.392 50.337 1.000 92.614 349 LEU B N 1
ATOM 2959 C CA . LEU C 2 346 ? 6.472 1.652 50.503 1.000 91.689 349 LEU B CA 1
ATOM 2960 C C . LEU C 2 346 ? 6.557 2.135 51.953 1.000 92.668 349 LEU B C 1
ATOM 2961 O O . LEU C 2 346 ? 6.642 3.341 52.196 1.000 90.342 349 LEU B O 1
ATOM 2966 N N . ASP C 2 347 ? 6.525 1.189 52.906 1.000 94.816 350 ASP B N 1
ATOM 2967 C CA . ASP C 2 347 ? 6.715 1.489 54.317 1.000 95.116 350 ASP B CA 1
ATOM 2968 C C . ASP C 2 347 ? 8.200 1.479 54.679 1.000 95.261 350 ASP B C 1
ATOM 2969 O O . ASP C 2 347 ? 8.638 2.273 55.504 1.000 90.343 350 ASP B O 1
ATOM 2974 N N . LEU C 2 348 ? 8.976 0.598 54.034 1.000 99.067 351 LEU B N 1
ATOM 2975 C CA . LEU C 2 348 ? 10.415 0.531 54.244 1.000 93.656 351 LEU B CA 1
ATOM 2976 C C . LEU C 2 348 ? 11.054 1.889 53.941 1.000 88.852 351 LEU B C 1
ATOM 2977 O O . LEU C 2 348 ? 12.068 2.248 54.528 1.000 98.500 351 LEU B O 1
ATOM 2982 N N . ILE C 2 349 ? 10.438 2.653 53.034 1.000 84.659 352 ILE B N 1
ATOM 2983 C CA . ILE C 2 349 ? 10.913 3.990 52.718 1.000 86.595 352 ILE B CA 1
ATOM 2984 C C . ILE C 2 349 ? 10.348 4.971 53.742 1.000 92.800 352 ILE B C 1
ATOM 2985 O O . ILE C 2 349 ? 10.965 5.999 54.014 1.000 98.585 352 ILE B O 1
ATOM 2990 N N . ASP C 2 350 ? 9.175 4.639 54.298 1.000 95.686 353 ASP B N 1
ATOM 2991 C CA . ASP C 2 350 ? 8.572 5.413 55.373 1.000 89.242 353 ASP B CA 1
ATOM 2992 C C . ASP C 2 350 ? 9.431 5.284 56.632 1.000 90.537 353 ASP B C 1
ATOM 2993 O O . ASP C 2 350 ? 9.767 6.291 57.253 1.000 93.766 353 ASP B O 1
ATOM 2998 N N . SER C 2 351 ? 9.793 4.037 56.986 1.000 84.479 354 SER B N 1
ATOM 2999 C CA . SER C 2 351 ? 10.707 3.743 58.082 1.000 87.284 354 SER B CA 1
ATOM 3000 C C . SER C 2 351 ? 11.920 4.677 58.027 1.000 93.897 354 SER B C 1
ATOM 3001 O O . SER C 2 351 ? 12.150 5.467 58.940 1.000 101.727 354 SER B O 1
ATOM 3004 N N . MET C 2 352 ? 12.661 4.589 56.916 1.000 97.324 355 MET B N 1
ATOM 3005 C CA . MET C 2 352 ? 13.917 5.277 56.674 1.000 97.886 355 MET B CA 1
ATOM 3006 C C . MET C 2 352 ? 13.787 6.776 56.932 1.000 105.012 355 MET B C 1
ATOM 3007 O O . MET C 2 352 ? 14.731 7.393 57.413 1.000 117.894 355 MET B O 1
ATOM 3012 N N . HIS C 2 353 ? 12.627 7.346 56.588 1.000 110.764 356 HIS B N 1
ATOM 3013 C CA . HIS C 2 353 ? 12.459 8.791 56.516 1.000 115.124 356 HIS B CA 1
ATOM 3014 C C . HIS C 2 353 ? 12.314 9.424 57.901 1.000 118.231 356 HIS B C 1
ATOM 3015 O O . HIS C 2 353 ? 12.329 10.649 58.016 1.000 117.385 356 HIS B O 1
ATOM 3022 N N . ASN C 2 354 ? 12.162 8.595 58.945 1.000 119.903 357 ASN B N 1
ATOM 3023 C CA . ASN C 2 354 ? 12.094 9.100 60.311 1.000 116.126 357 ASN B CA 1
ATOM 3024 C C . ASN C 2 354 ? 13.484 9.120 60.947 1.000 110.629 357 ASN B C 1
ATOM 3025 O O . ASN C 2 354 ? 13.623 9.479 62.118 1.000 103.094 357 ASN B O 1
ATOM 3030 N N . GLN C 2 355 ? 14.507 8.766 60.154 1.000 104.039 358 GLN B N 1
ATOM 3031 C CA . GLN C 2 355 ? 15.896 8.907 60.566 1.000 94.742 358 GLN B CA 1
ATOM 3032 C C . GLN C 2 355 ? 16.456 10.211 59.994 1.000 94.049 358 GLN B C 1
ATOM 3033 O O . GLN C 2 355 ? 17.486 10.696 60.454 1.000 89.698 358 GLN B O 1
ATOM 3039 N N . GLY C 2 356 ? 15.750 10.770 58.999 1.000 105.809 359 GLY B N 1
ATOM 3040 C CA . GLY C 2 356 ? 16.134 12.015 58.341 1.000 109.142 359 GLY B CA 1
ATOM 3041 C C . GLY C 2 356 ? 17.034 11.809 57.119 1.000 112.232 359 GLY B C 1
ATOM 3042 O O . GLY C 2 356 ? 17.620 12.762 56.599 1.000 107.865 359 GLY B O 1
ATOM 3043 N N . VAL C 2 357 ? 17.111 10.556 56.647 1.000 116.760 360 VAL B N 1
ATOM 3044 C CA . VAL C 2 357 ? 18.124 10.128 55.690 1.000 119.663 360 VAL B CA 1
ATOM 3045 C C . VAL C 2 357 ? 17.480 9.500 54.449 1.000 120.918 360 VAL B C 1
ATOM 3046 O O . VAL C 2 357 ? 16.637 8.608 54.555 1.000 120.445 360 VAL B O 1
ATOM 3050 N N . ALA C 2 358 ? 17.956 9.928 53.270 1.000 119.860 361 ALA B N 1
ATOM 3051 C CA . ALA C 2 358 ? 17.420 9.540 51.974 1.000 116.281 361 ALA B CA 1
ATOM 3052 C C . ALA C 2 358 ? 18.230 8.395 51.369 1.000 117.486 361 ALA B C 1
ATOM 3053 O O . ALA C 2 358 ? 19.457 8.440 51.348 1.000 123.911 361 ALA B O 1
ATOM 3055 N N . MET C 2 359 ? 17.508 7.412 50.810 1.000 110.584 362 MET B N 1
ATOM 3056 C CA . MET C 2 359 ? 18.050 6.192 50.224 1.000 102.695 362 MET B CA 1
ATOM 3057 C C . MET C 2 359 ? 18.894 6.467 48.973 1.000 94.464 362 MET B C 1
ATOM 3058 O O . MET C 2 359 ? 19.679 5.613 48.566 1.000 85.733 362 MET B O 1
ATOM 3063 N N . GLY C 2 360 ? 18.690 7.633 48.347 1.000 96.361 363 GLY B N 1
ATOM 3064 C CA . GLY C 2 360 ? 19.650 8.218 47.423 1.000 95.529 363 GLY B CA 1
ATOM 3065 C C . GLY C 2 360 ? 19.512 7.748 45.971 1.000 94.348 363 GLY B C 1
ATOM 3066 O O . GLY C 2 360 ? 19.607 8.561 45.049 1.000 91.494 363 GLY B O 1
ATOM 3067 N N . ASP C 2 361 ? 19.349 6.432 45.779 1.000 84.844 364 ASP B N 1
ATOM 3068 C CA . ASP C 2 361 ? 19.366 5.824 44.457 1.000 80.606 364 ASP B CA 1
ATOM 3069 C C . ASP C 2 361 ? 18.516 4.551 44.469 1.000 81.635 364 ASP B C 1
ATOM 3070 O O . ASP C 2 361 ? 19.029 3.442 44.649 1.000 83.101 364 ASP B O 1
ATOM 3075 N N . LEU C 2 362 ? 17.208 4.730 44.248 1.000 81.420 365 LEU B N 1
ATOM 3076 C CA . LEU C 2 362 ? 16.231 3.657 44.372 1.000 78.214 365 LEU B CA 1
ATOM 3077 C C . LEU C 2 362 ? 15.931 3.071 42.994 1.000 71.275 365 LEU B C 1
ATOM 3078 O O . LEU C 2 362 ? 15.370 3.769 42.148 1.000 63.921 365 LEU B O 1
ATOM 3083 N N . GLN C 2 363 ? 16.305 1.797 42.789 1.000 61.273 366 GLN B N 1
ATOM 3084 C CA . GLN C 2 363 ? 16.052 1.121 41.520 1.000 61.939 366 GLN B CA 1
ATOM 3085 C C . GLN C 2 363 ? 16.224 -0.389 41.678 1.000 59.295 366 GLN B C 1
ATOM 3086 O O . GLN C 2 363 ? 16.758 -0.836 42.682 1.000 64.051 366 GLN B O 1
ATOM 3092 N N . PRO C 2 364 ? 15.756 -1.217 40.714 1.000 58.662 367 PRO B N 1
ATOM 3093 C CA . PRO C 2 364 ? 15.749 -2.679 40.854 1.000 62.831 367 PRO B CA 1
ATOM 3094 C C . PRO C 2 364 ? 17.085 -3.391 41.076 1.000 67.879 367 PRO B C 1
ATOM 3095 O O . PRO C 2 364 ? 17.110 -4.608 41.268 1.000 65.269 367 PRO B O 1
ATOM 3099 N N . ALA C 2 365 ? 18.190 -2.633 41.042 1.000 73.913 368 ALA B N 1
ATOM 3100 C CA . ALA C 2 365 ? 19.513 -3.194 41.286 1.000 75.953 368 ALA B CA 1
ATOM 3101 C C . ALA C 2 365 ? 19.778 -3.263 42.789 1.000 80.165 368 ALA B C 1
ATOM 3102 O O . ALA C 2 365 ? 20.324 -4.248 43.285 1.000 72.176 368 ALA B O 1
ATOM 3104 N N . ASN C 2 366 ? 19.357 -2.199 43.488 1.000 83.490 369 ASN B N 1
ATOM 3105 C CA . ASN C 2 366 ? 19.633 -1.948 44.893 1.000 85.420 369 ASN B CA 1
ATOM 3106 C C . ASN C 2 366 ? 18.474 -2.432 45.769 1.000 84.678 369 ASN B C 1
ATOM 3107 O O . ASN C 2 366 ? 18.251 -1.884 46.848 1.000 81.022 369 ASN B O 1
ATOM 3112 N N . ILE C 2 367 ? 17.712 -3.422 45.286 1.000 82.646 370 ILE B N 1
ATOM 3113 C CA . ILE C 2 367 ? 16.674 -4.057 46.086 1.000 81.689 370 ILE B CA 1
ATOM 3114 C C . ILE C 2 367 ? 16.707 -5.554 45.791 1.000 84.128 370 ILE B C 1
ATOM 3115 O O . ILE C 2 367 ? 16.831 -5.945 44.627 1.000 84.610 370 ILE B O 1
ATOM 3120 N N . MET C 2 368 ? 16.568 -6.382 46.836 1.000 82.442 371 MET B N 1
ATOM 3121 C CA . MET C 2 368 ? 16.759 -7.819 46.708 1.000 83.234 371 MET B CA 1
ATOM 3122 C C . MET C 2 368 ? 15.483 -8.552 47.114 1.000 84.378 371 MET B C 1
ATOM 3123 O O . MET C 2 368 ? 14.603 -7.966 47.743 1.000 82.012 371 MET B O 1
ATOM 3128 N N . VAL C 2 369 ? 15.408 -9.840 46.749 1.000 80.522 372 VAL B N 1
ATOM 3129 C CA . VAL C 2 369 ? 14.191 -10.629 46.866 1.000 79.768 372 VAL B CA 1
ATOM 3130 C C . VAL C 2 369 ? 14.559 -12.109 46.961 1.000 80.633 372 VAL B C 1
ATOM 3131 O O . VAL C 2 369 ? 15.142 -12.683 46.041 1.000 73.595 372 VAL B O 1
ATOM 3135 N N . THR C 2 370 ? 14.188 -12.716 48.095 1.000 79.721 373 THR B N 1
ATOM 3136 C CA . THR C 2 370 ? 14.593 -14.068 48.446 1.000 83.892 373 THR B CA 1
ATOM 3137 C C . THR C 2 370 ? 13.704 -15.075 47.723 1.000 84.389 373 THR B C 1
ATOM 3138 O O . THR C 2 370 ? 13.136 -14.762 46.679 1.000 88.708 373 THR B O 1
ATOM 3142 N N . GLU C 2 371 ? 13.617 -16.297 48.269 1.000 85.210 374 GLU B N 1
ATOM 3143 C CA . GLU C 2 371 ? 12.710 -17.314 47.759 1.000 95.414 374 GLU B CA 1
ATOM 3144 C C . GLU C 2 371 ? 11.413 -17.335 48.573 1.000 93.920 374 GLU B C 1
ATOM 3145 O O . GLU C 2 371 ? 10.801 -18.384 48.734 1.000 97.824 374 GLU B O 1
ATOM 3151 N N . ASP C 2 372 ? 11.002 -16.167 49.081 1.000 93.439 375 ASP B N 1
ATOM 3152 C CA . ASP C 2 372 ? 9.789 -16.000 49.864 1.000 98.219 375 ASP B CA 1
ATOM 3153 C C . ASP C 2 372 ? 9.435 -14.511 49.880 1.000 95.645 375 ASP B C 1
ATOM 3154 O O . ASP C 2 372 ? 8.619 -14.053 50.684 1.000 96.076 375 ASP B O 1
ATOM 3159 N N . LEU C 2 373 ? 10.090 -13.770 48.979 1.000 88.594 376 LEU B N 1
ATOM 3160 C CA . LEU C 2 373 ? 9.753 -12.394 48.643 1.000 90.886 376 LEU B CA 1
ATOM 3161 C C . LEU C 2 373 ? 10.026 -11.479 49.839 1.000 90.803 376 LEU B C 1
ATOM 3162 O O . LEU C 2 373 ? 9.170 -10.684 50.233 1.000 85.568 376 LEU B O 1
ATOM 3167 N N . THR C 2 374 ? 11.230 -11.600 50.410 1.000 90.210 377 THR B N 1
ATOM 3168 C CA . THR C 2 374 ? 11.667 -10.668 51.440 1.000 89.260 377 THR B CA 1
ATOM 3169 C C . THR C 2 374 ? 12.533 -9.589 50.797 1.000 89.946 377 THR B C 1
ATOM 3170 O O . THR C 2 374 ? 13.436 -9.900 50.028 1.000 89.963 377 THR B O 1
ATOM 3174 N N . VAL C 2 375 ? 12.241 -8.325 51.139 1.000 94.355 378 VAL B N 1
ATOM 3175 C CA . VAL C 2 375 ? 12.754 -7.139 50.465 1.000 104.563 378 VAL B CA 1
ATOM 3176 C C . VAL C 2 375 ? 13.732 -6.386 51.372 1.000 118.356 378 VAL B C 1
ATOM 3177 O O . VAL C 2 375 ? 13.422 -6.105 52.531 1.000 127.130 378 VAL B O 1
ATOM 3181 N N . ARG C 2 376 ? 14.906 -6.027 50.823 1.000 120.571 379 ARG B N 1
ATOM 3182 C CA . ARG C 2 376 ? 15.901 -5.254 51.557 1.000 107.538 379 ARG B CA 1
ATOM 3183 C C . ARG C 2 376 ? 16.706 -4.351 50.627 1.000 103.841 379 ARG B C 1
ATOM 3184 O O . ARG C 2 376 ? 17.053 -4.745 49.514 1.000 108.160 379 ARG B O 1
ATOM 3192 N N . ILE C 2 377 ? 17.019 -3.151 51.131 1.000 101.095 380 ILE B N 1
ATOM 3193 C CA . ILE C 2 377 ? 17.724 -2.119 50.384 1.000 107.756 380 ILE B CA 1
ATOM 3194 C C . ILE C 2 377 ? 19.215 -2.123 50.753 1.000 110.367 380 ILE B C 1
ATOM 3195 O O . ILE C 2 377 ? 19.596 -1.779 51.877 1.000 106.232 380 ILE B O 1
ATOM 3200 N N . ILE C 2 378 ? 20.062 -2.493 49.775 1.000 108.723 381 ILE B N 1
ATOM 3201 C CA . ILE C 2 378 ? 21.508 -2.537 49.949 1.000 104.221 381 ILE B CA 1
ATOM 3202 C C . ILE C 2 378 ? 22.108 -1.252 49.377 1.000 106.212 381 ILE B C 1
ATOM 3203 O O . ILE C 2 378 ? 21.360 -0.387 48.919 1.000 101.354 381 ILE B O 1
ATOM 3208 N N . ASP C 2 379 ? 23.446 -1.121 49.455 1.000 103.579 382 ASP B N 1
ATOM 3209 C CA . ASP C 2 379 ? 24.213 -0.083 48.770 1.000 98.063 382 ASP B CA 1
ATOM 3210 C C . ASP C 2 379 ? 23.758 1.304 49.241 1.000 87.195 382 ASP B C 1
ATOM 3211 O O . ASP C 2 379 ? 22.635 1.712 48.947 1.000 91.737 382 ASP B O 1
ATOM 3216 N N . PHE C 2 380 ? 24.634 2.040 49.942 1.000 76.881 383 PHE B N 1
ATOM 3217 C CA . PHE C 2 380 ? 24.257 3.343 50.475 1.000 75.727 383 PHE B CA 1
ATOM 3218 C C . PHE C 2 380 ? 25.296 4.429 50.194 1.000 81.191 383 PHE B C 1
ATOM 3219 O O . PHE C 2 380 ? 25.507 5.309 51.027 1.000 87.948 383 PHE B O 1
ATOM 3227 N N . GLU C 2 381 ? 25.847 4.433 48.977 1.000 81.621 384 GLU B N 1
ATOM 3228 C CA . GLU C 2 381 ? 26.851 5.407 48.578 1.000 80.201 384 GLU B CA 1
ATOM 3229 C C . GLU C 2 381 ? 26.209 6.785 48.377 1.000 88.635 384 GLU B C 1
ATOM 3230 O O . GLU C 2 381 ? 26.917 7.790 48.261 1.000 75.696 384 GLU B O 1
ATOM 3236 N N . THR C 2 382 ? 24.868 6.820 48.329 1.000 97.414 385 THR B N 1
ATOM 3237 C CA . THR C 2 382 ? 24.157 7.986 47.827 1.000 97.120 385 THR B CA 1
ATOM 3238 C C . THR C 2 382 ? 23.377 8.665 48.951 1.000 103.296 385 THR B C 1
ATOM 3239 O O . THR C 2 382 ? 22.842 9.762 48.764 1.000 96.528 385 THR B O 1
ATOM 3243 N N . ALA C 2 383 ? 23.311 7.982 50.103 1.000 106.198 386 ALA B N 1
ATOM 3244 C CA . ALA C 2 383 ? 22.485 8.398 51.225 1.000 107.639 386 ALA B CA 1
ATOM 3245 C C . ALA C 2 383 ? 22.755 9.862 51.556 1.000 112.079 386 ALA B C 1
ATOM 3246 O O . ALA C 2 383 ? 23.910 10.275 51.644 1.000 114.729 386 ALA B O 1
ATOM 3248 N N . MET C 2 384 ? 21.674 10.633 51.730 1.000 112.194 387 MET B N 1
ATOM 3249 C CA . MET C 2 384 ? 21.769 12.076 51.907 1.000 113.844 387 MET B CA 1
ATOM 3250 C C . MET C 2 384 ? 20.873 12.536 53.061 1.000 114.997 387 MET B C 1
ATOM 3251 O O . MET C 2 384 ? 20.221 11.712 53.702 1.000 111.006 387 MET B O 1
ATOM 3256 N N . PRO C 2 385 ? 20.851 13.849 53.408 1.000 111.200 388 PRO B N 1
ATOM 3257 C CA . PRO C 2 385 ? 19.841 14.394 54.318 1.000 110.204 388 PRO B CA 1
ATOM 3258 C C . PRO C 2 385 ? 18.581 14.867 53.593 1.000 106.330 388 PRO B C 1
ATOM 3259 O O . PRO C 2 385 ? 18.640 15.750 52.733 1.000 97.498 388 PRO B O 1
ATOM 3263 N N . VAL C 2 386 ? 17.439 14.258 53.949 1.000 97.928 389 VAL B N 1
ATOM 3264 C CA . VAL C 2 386 ? 16.141 14.687 53.449 1.000 88.323 389 VAL B CA 1
ATOM 3265 C C . VAL C 2 386 ? 15.988 16.175 53.749 1.000 89.866 389 VAL B C 1
ATOM 3266 O O . VAL C 2 386 ? 16.382 16.629 54.819 1.000 93.669 389 VAL B O 1
ATOM 3270 N N . ASN C 2 387 ? 15.441 16.918 52.781 1.000 91.666 390 ASN B N 1
ATOM 3271 C CA . ASN C 2 387 ? 15.193 18.349 52.896 1.000 96.170 390 ASN B CA 1
ATOM 3272 C C . ASN C 2 387 ? 16.356 19.126 52.273 1.000 100.213 390 ASN B C 1
ATOM 3273 O O . ASN C 2 387 ? 16.179 20.260 51.824 1.000 98.742 390 ASN B O 1
ATOM 3278 N N . SER C 2 388 ? 17.538 18.500 52.222 1.000 102.097 391 SER B N 1
ATOM 3279 C CA . SER C 2 388 ? 18.727 19.079 51.617 1.000 103.333 391 SER B CA 1
ATOM 3280 C C . SER C 2 388 ? 18.660 18.914 50.103 1.000 100.920 391 SER B C 1
ATOM 3281 O O . SER C 2 388 ? 18.292 17.849 49.607 1.000 96.542 391 SER B O 1
ATOM 3284 N N . ASP C 2 389 ? 19.019 19.979 49.375 1.000 104.697 392 ASP B N 1
ATOM 3285 C CA . ASP C 2 389 ? 19.239 19.861 47.938 1.000 113.850 392 ASP B CA 1
ATOM 3286 C C . ASP C 2 389 ? 20.686 20.155 47.542 1.000 114.179 392 ASP B C 1
ATOM 3287 O O . ASP C 2 389 ? 20.979 21.159 46.889 1.000 99.914 392 ASP B O 1
ATOM 3292 N N . ASP C 2 390 ? 21.577 19.208 47.868 1.000 125.136 393 ASP B N 1
ATOM 3293 C CA . ASP C 2 390 ? 22.820 19.025 47.126 1.000 133.841 393 ASP B CA 1
ATOM 3294 C C . ASP C 2 390 ? 22.526 18.082 45.957 1.000 132.600 393 ASP B C 1
ATOM 3295 O O . ASP C 2 390 ? 21.804 17.098 46.138 1.000 132.112 393 ASP B O 1
ATOM 3300 N N . ARG C 2 391 ? 23.062 18.398 44.768 1.000 121.206 394 ARG B N 1
ATOM 3301 C CA . ARG C 2 391 ? 22.846 17.559 43.600 1.000 115.194 394 ARG B CA 1
ATOM 3302 C C . ARG C 2 391 ? 23.312 16.146 43.936 1.000 105.854 394 ARG B C 1
ATOM 3303 O O . ARG C 2 391 ? 24.418 15.976 44.438 1.000 110.337 394 ARG B O 1
ATOM 3311 N N . PRO C 2 392 ? 22.478 15.103 43.717 1.000 96.232 395 PRO B N 1
ATOM 3312 C CA . PRO C 2 392 ? 22.820 13.729 44.096 1.000 98.550 395 PRO B CA 1
ATOM 3313 C C . PRO C 2 392 ? 24.057 13.177 43.392 1.000 99.837 395 PRO B C 1
ATOM 3314 O O . PRO C 2 392 ? 24.521 13.754 42.409 1.000 106.810 395 PRO B O 1
ATOM 3318 N N . ALA C 2 393 ? 24.578 12.057 43.915 1.000 96.582 396 ALA B N 1
ATOM 3319 C CA . ALA C 2 393 ? 25.863 11.517 43.494 1.000 92.083 396 ALA B CA 1
ATOM 3320 C C . ALA C 2 393 ? 25.750 10.861 42.119 1.000 84.978 396 ALA B C 1
ATOM 3321 O O . ALA C 2 393 ? 26.126 11.469 41.121 1.000 81.005 396 ALA B O 1
ATOM 3323 N N . MET C 2 394 ? 25.247 9.621 42.074 1.000 84.071 397 MET B N 1
ATOM 3324 C CA . MET C 2 394 ? 24.978 8.973 40.803 1.000 90.652 397 MET B CA 1
ATOM 3325 C C . MET C 2 394 ? 23.472 8.984 40.548 1.000 90.913 397 MET B C 1
ATOM 3326 O O . MET C 2 394 ? 22.703 8.523 41.386 1.000 90.346 397 MET B O 1
ATOM 3331 N N . LEU C 2 395 ? 23.070 9.547 39.398 1.000 90.090 398 LEU B N 1
ATOM 3332 C CA . LEU C 2 395 ? 21.687 9.530 38.942 1.000 84.030 398 LEU B CA 1
ATOM 3333 C C . LEU C 2 395 ? 21.431 8.266 38.126 1.000 76.940 398 LEU B C 1
ATOM 3334 O O . LEU C 2 395 ? 22.190 7.962 37.209 1.000 78.460 398 LEU B O 1
ATOM 3339 N N . THR C 2 396 ? 20.363 7.534 38.468 1.000 77.160 399 THR B N 1
ATOM 3340 C CA . THR C 2 396 ? 19.978 6.386 37.664 1.000 77.121 399 THR B CA 1
ATOM 3341 C C . THR C 2 396 ? 18.800 6.748 36.766 1.000 75.806 399 THR B C 1
ATOM 3342 O O . THR C 2 396 ? 17.649 6.462 37.089 1.000 76.001 399 THR B O 1
ATOM 3346 N N . THR C 2 397 ? 19.135 7.374 35.630 1.000 76.565 400 THR B N 1
ATOM 3347 C CA . THR C 2 397 ? 18.238 7.621 34.512 1.000 71.574 400 THR B CA 1
ATOM 3348 C C . THR C 2 397 ? 17.276 6.446 34.372 1.000 66.004 400 THR B C 1
ATOM 3349 O O . THR C 2 397 ? 17.660 5.284 34.480 1.000 67.745 400 THR B O 1
ATOM 3353 N N . GLY C 2 398 ? 16.005 6.766 34.149 1.000 63.088 401 GLY B N 1
ATOM 3354 C CA . GLY C 2 398 ? 14.998 5.729 34.033 1.000 63.854 401 GLY B CA 1
ATOM 3355 C C . GLY C 2 398 ? 14.197 5.574 35.320 1.000 63.744 401 GLY B C 1
ATOM 3356 O O . GLY C 2 398 ? 13.156 4.926 35.315 1.000 61.501 401 GLY B O 1
ATOM 3357 N N . PHE C 2 399 ? 14.718 6.147 36.413 1.000 68.124 402 PHE B N 1
ATOM 3358 C CA . PHE C 2 399 ? 14.041 6.136 37.701 1.000 67.372 402 PHE B CA 1
ATOM 3359 C C . PHE C 2 399 ? 14.252 7.463 38.428 1.000 64.893 402 PHE B C 1
ATOM 3360 O O . PHE C 2 399 ? 14.075 7.519 39.643 1.000 70.573 402 PHE B O 1
ATOM 3368 N N . VAL C 2 400 ? 14.620 8.518 37.688 1.000 58.522 403 VAL B N 1
ATOM 3369 C CA . VAL C 2 400 ? 14.814 9.830 38.287 1.000 65.626 403 VAL B CA 1
ATOM 3370 C C . VAL C 2 400 ? 14.306 10.902 37.319 1.000 70.427 403 VAL B C 1
ATOM 3371 O O . VAL C 2 400 ? 13.996 10.595 36.168 1.000 78.358 403 VAL B O 1
ATOM 3375 N N . SER C 2 401 ? 14.210 12.154 37.790 1.000 72.839 404 SER B N 1
ATOM 3376 C CA . SER C 2 401 ? 13.885 13.267 36.911 1.000 75.256 404 SER B CA 1
ATOM 3377 C C . SER C 2 401 ? 14.543 14.549 37.406 1.000 82.580 404 SER B C 1
ATOM 3378 O O . SER C 2 401 ? 14.586 14.797 38.607 1.000 77.802 404 SER B O 1
ATOM 3381 N N . HIS C 2 402 ? 15.052 15.336 36.449 1.000 93.274 405 HIS B N 1
ATOM 3382 C CA . HIS C 2 402 ? 15.840 16.522 36.752 1.000 101.387 405 HIS B CA 1
ATOM 3383 C C . HIS C 2 402 ? 14.929 17.734 36.946 1.000 102.043 405 HIS B C 1
ATOM 3384 O O . HIS C 2 402 ? 15.272 18.844 36.533 1.000 109.491 405 HIS B O 1
ATOM 3391 N N . GLU C 2 403 ? 13.765 17.514 37.569 1.000 99.956 406 GLU B N 1
ATOM 3392 C CA . GLU C 2 403 ? 12.969 18.632 38.058 1.000 99.574 406 GLU B CA 1
ATOM 3393 C C . GLU C 2 403 ? 12.623 18.448 39.536 1.000 101.902 406 GLU B C 1
ATOM 3394 O O . GLU C 2 403 ? 12.041 19.344 40.148 1.000 94.683 406 GLU B O 1
ATOM 3400 N N . MET C 2 404 ? 13.003 17.299 40.112 1.000 104.796 407 MET B N 1
ATOM 3401 C CA . MET C 2 404 ? 12.993 17.148 41.562 1.000 97.942 407 MET B CA 1
ATOM 3402 C C . MET C 2 404 ? 14.187 17.905 42.140 1.000 96.249 407 MET B C 1
ATOM 3403 O O . MET C 2 404 ? 15.326 17.679 41.726 1.000 99.020 407 MET B O 1
ATOM 3408 N N . LYS C 2 405 ? 13.911 18.796 43.098 1.000 89.648 408 LYS B N 1
ATOM 3409 C CA . LYS C 2 405 ? 14.950 19.659 43.634 1.000 93.637 408 LYS B CA 1
ATOM 3410 C C . LYS C 2 405 ? 15.429 19.147 44.989 1.000 96.292 408 LYS B C 1
ATOM 3411 O O . LYS C 2 405 ? 16.614 19.269 45.300 1.000 102.137 408 LYS B O 1
ATOM 3417 N N . VAL C 2 406 ? 14.514 18.544 45.758 1.000 89.766 409 VAL B N 1
ATOM 3418 C CA . VAL C 2 406 ? 14.789 18.231 47.153 1.000 85.714 409 VAL B CA 1
ATOM 3419 C C . VAL C 2 406 ? 15.095 16.741 47.293 1.000 79.338 409 VAL B C 1
ATOM 3420 O O . VAL C 2 406 ? 14.509 15.914 46.603 1.000 78.078 409 VAL B O 1
ATOM 3424 N N . SER C 2 407 ? 16.035 16.428 48.190 1.000 77.212 410 SER B N 1
ATOM 3425 C CA . SER C 2 407 ? 16.502 15.069 48.408 1.000 76.243 410 SER B CA 1
ATOM 3426 C C . SER C 2 407 ? 15.331 14.092 48.472 1.000 67.521 410 SER B C 1
ATOM 3427 O O . SER C 2 407 ? 15.153 13.284 47.570 1.000 60.416 410 SER B O 1
ATOM 3430 N N . GLY C 2 408 ? 14.527 14.200 49.534 1.000 77.246 411 GLY B N 1
ATOM 3431 C CA . GLY C 2 408 ? 13.490 13.226 49.848 1.000 83.341 411 GLY B CA 1
ATOM 3432 C C . GLY C 2 408 ? 12.581 12.907 48.660 1.000 81.711 411 GLY B C 1
ATOM 3433 O O . GLY C 2 408 ? 12.238 11.743 48.430 1.000 78.711 411 GLY B O 1
ATOM 3434 N N . ALA C 2 409 ? 12.174 13.965 47.941 1.000 78.789 412 ALA B N 1
ATOM 3435 C CA . ALA C 2 409 ? 11.307 13.860 46.778 1.000 79.660 412 ALA B CA 1
ATOM 3436 C C . ALA C 2 409 ? 11.844 12.796 45.824 1.000 86.530 412 ALA B C 1
ATOM 3437 O O . ALA C 2 409 ? 11.107 11.880 45.460 1.000 82.862 412 ALA B O 1
ATOM 3439 N N . ARG C 2 410 ? 13.141 12.919 45.484 1.000 88.033 413 ARG B N 1
ATOM 3440 C CA . ARG C 2 410 ? 13.856 12.078 44.533 1.000 82.001 413 ARG B CA 1
ATOM 3441 C C . ARG C 2 410 ? 13.755 10.604 44.921 1.000 82.638 413 ARG B C 1
ATOM 3442 O O . ARG C 2 410 ? 13.591 9.742 44.055 1.000 90.031 413 ARG B O 1
ATOM 3450 N N . ASP C 2 411 ? 13.851 10.324 46.223 1.000 77.314 414 ASP B N 1
ATOM 3451 C CA . ASP C 2 411 ? 13.793 8.961 46.721 1.000 77.264 414 ASP B CA 1
ATOM 3452 C C . ASP C 2 411 ? 12.435 8.349 46.387 1.000 80.417 414 ASP B C 1
ATOM 3453 O O . ASP C 2 411 ? 12.352 7.175 46.032 1.000 80.643 414 ASP B O 1
ATOM 3458 N N . TRP C 2 412 ? 11.372 9.155 46.532 1.000 85.658 415 TRP B N 1
ATOM 3459 C CA . TRP C 2 412 ? 10.019 8.669 46.324 1.000 88.344 415 TRP B CA 1
ATOM 3460 C C . TRP C 2 412 ? 9.706 8.557 44.831 1.000 91.250 415 TRP B C 1
ATOM 3461 O O . TRP C 2 412 ? 9.008 7.637 44.414 1.000 93.530 415 TRP B O 1
ATOM 3472 N N . PHE C 2 413 ? 10.232 9.493 44.032 1.000 85.541 416 PHE B N 1
ATOM 3473 C CA . PHE C 2 413 ? 10.044 9.438 42.591 1.000 82.431 416 PHE B CA 1
ATOM 3474 C C . PHE C 2 413 ? 10.633 8.143 42.034 1.000 81.538 416 PHE B C 1
ATOM 3475 O O . PHE C 2 413 ? 10.058 7.536 41.127 1.000 91.169 416 PHE B O 1
ATOM 3483 N N . GLY C 2 414 ? 11.781 7.725 42.580 1.000 75.595 417 GLY B N 1
ATOM 3484 C CA . GLY C 2 414 ? 12.384 6.457 42.200 1.000 70.624 417 GLY B CA 1
ATOM 3485 C C . GLY C 2 414 ? 11.385 5.314 42.347 1.000 67.759 417 GLY B C 1
ATOM 3486 O O . GLY C 2 414 ? 11.218 4.513 41.436 1.000 73.873 417 GLY B O 1
ATOM 3487 N N . PHE C 2 415 ? 10.716 5.276 43.504 1.000 74.714 418 PHE B N 1
ATOM 3488 C CA . PHE C 2 415 ? 9.694 4.291 43.823 1.000 73.997 418 PHE B CA 1
ATOM 3489 C C . PHE C 2 415 ? 8.530 4.381 42.834 1.000 67.955 418 PHE B C 1
ATOM 3490 O O . PHE C 2 415 ? 8.062 3.362 42.325 1.000 60.436 418 PHE B O 1
ATOM 3498 N N . LYS C 2 416 ? 8.084 5.614 42.568 1.000 65.947 419 LYS B N 1
ATOM 3499 C CA . LYS C 2 416 ? 7.000 5.886 41.631 1.000 71.772 419 LYS B CA 1
ATOM 3500 C C . LYS C 2 416 ? 7.260 5.159 40.310 1.000 76.842 419 LYS B C 1
ATOM 3501 O O . LYS C 2 416 ? 6.521 4.237 39.950 1.000 76.403 419 LYS B O 1
ATOM 3507 N N . ARG C 2 417 ? 8.344 5.557 39.624 1.000 79.560 420 ARG B N 1
ATOM 3508 C CA . ARG C 2 417 ? 8.725 4.968 38.350 1.000 80.323 420 ARG B CA 1
ATOM 3509 C C . ARG C 2 417 ? 8.886 3.451 38.484 1.000 76.987 420 ARG B C 1
ATOM 3510 O O . ARG C 2 417 ? 8.485 2.699 37.592 1.000 84.453 420 ARG B O 1
ATOM 3518 N N . LEU C 2 418 ? 9.438 3.014 39.621 1.000 72.933 421 LEU B N 1
ATOM 3519 C CA . LEU C 2 418 ? 9.719 1.607 39.890 1.000 69.245 421 LEU B CA 1
ATOM 3520 C C . LEU C 2 418 ? 8.424 0.820 40.090 1.000 67.529 421 LEU B C 1
ATOM 3521 O O . LEU C 2 418 ? 8.403 -0.395 39.866 1.000 61.667 421 LEU B O 1
ATOM 3526 N N . VAL C 2 419 ? 7.355 1.519 40.519 1.000 69.764 422 VAL B N 1
ATOM 3527 C CA . VAL C 2 419 ? 6.055 0.895 40.735 1.000 72.882 422 VAL B CA 1
ATOM 3528 C C . VAL C 2 419 ? 5.596 0.259 39.422 1.000 71.247 422 VAL B C 1
ATOM 3529 O O . VAL C 2 419 ? 5.313 -0.942 39.366 1.000 66.214 422 VAL B O 1
ATOM 3533 N N . ARG C 2 420 ? 5.556 1.081 38.365 1.000 70.928 423 ARG B N 1
ATOM 3534 C CA . ARG C 2 420 ? 5.130 0.609 37.059 1.000 68.305 423 ARG B CA 1
ATOM 3535 C C . ARG C 2 420 ? 6.142 -0.393 36.505 1.000 70.878 423 ARG B C 1
ATOM 3536 O O . ARG C 2 420 ? 5.741 -1.390 35.898 1.000 71.008 423 ARG B O 1
ATOM 3544 N N . TYR C 2 421 ? 7.443 -0.129 36.740 1.000 64.695 424 TYR B N 1
ATOM 3545 C CA . TYR C 2 421 ? 8.501 -0.963 36.189 1.000 59.930 424 TYR B CA 1
ATOM 3546 C C . TYR C 2 421 ? 8.266 -2.446 36.493 1.000 57.800 424 TYR B C 1
ATOM 3547 O O . TYR C 2 421 ? 8.506 -3.296 35.639 1.000 58.491 424 TYR B O 1
ATOM 3556 N N . LEU C 2 422 ? 7.812 -2.767 37.708 1.000 59.791 425 LEU B N 1
ATOM 3557 C CA . LEU C 2 422 ? 7.692 -4.173 38.058 1.000 58.483 425 LEU B CA 1
ATOM 3558 C C . LEU C 2 422 ? 6.497 -4.784 37.336 1.000 56.828 425 LEU B C 1
ATOM 3559 O O . LEU C 2 422 ? 6.453 -5.993 37.123 1.000 57.895 425 LEU B O 1
ATOM 3564 N N . ALA C 2 423 ? 5.539 -3.933 36.956 1.000 57.770 426 ALA B N 1
ATOM 3565 C CA . ALA C 2 423 ? 4.346 -4.372 36.243 1.000 57.504 426 ALA B CA 1
ATOM 3566 C C . ALA C 2 423 ? 4.661 -4.555 34.761 1.000 52.355 426 ALA B C 1
ATOM 3567 O O . ALA C 2 423 ? 4.327 -5.590 34.186 1.000 47.420 426 ALA B O 1
ATOM 3569 N N . LEU C 2 424 ? 5.302 -3.541 34.159 1.000 46.973 427 LEU B N 1
ATOM 3570 C CA . LEU C 2 424 ? 5.849 -3.663 32.815 1.000 43.767 427 LEU B CA 1
ATOM 3571 C C . LEU C 2 424 ? 7.311 -3.218 32.820 1.000 42.137 427 LEU B C 1
ATOM 3572 O O . LEU C 2 424 ? 7.585 -2.017 32.923 1.000 43.978 427 LEU B O 1
ATOM 3577 N N . PRO C 2 425 ? 8.278 -4.165 32.695 1.000 42.088 428 PRO B N 1
ATOM 3578 C CA . PRO C 2 425 ? 9.704 -3.865 32.799 1.000 45.242 428 PRO B CA 1
ATOM 3579 C C . PRO C 2 425 ? 10.245 -3.386 31.455 1.000 50.497 428 PRO B C 1
ATOM 3580 O O . PRO C 2 425 ? 10.765 -4.168 30.650 1.000 49.563 428 PRO B O 1
ATOM 3584 N N . VAL C 2 426 ? 10.080 -2.080 31.232 1.000 49.901 429 VAL B N 1
ATOM 3585 C CA . VAL C 2 426 ? 10.564 -1.400 30.051 1.000 49.268 429 VAL B CA 1
ATOM 3586 C C . VAL C 2 426 ? 11.138 -0.080 30.540 1.000 48.336 429 VAL B C 1
ATOM 3587 O O . VAL C 2 426 ? 10.416 0.740 31.099 1.000 51.775 429 VAL B O 1
ATOM 3591 N N . LEU C 2 427 ? 12.451 0.084 30.368 1.000 53.152 430 LEU B N 1
ATOM 3592 C CA . LEU C 2 427 ? 13.112 1.287 30.840 1.000 56.816 430 LEU B CA 1
ATOM 3593 C C . LEU C 2 427 ? 12.546 2.479 30.077 1.000 58.762 430 LEU B C 1
ATOM 3594 O O . LEU C 2 427 ? 12.015 2.329 28.975 1.000 60.185 430 LEU B O 1
ATOM 3599 N N . THR C 2 428 ? 12.670 3.655 30.691 1.000 57.382 431 THR B N 1
ATOM 3600 C CA . THR C 2 428 ? 12.309 4.908 30.060 1.000 58.182 431 THR B CA 1
ATOM 3601 C C . THR C 2 428 ? 13.101 5.994 30.773 1.000 56.021 431 THR B C 1
ATOM 3602 O O . THR C 2 428 ? 13.563 5.760 31.885 1.000 56.856 431 THR B O 1
ATOM 3606 N N . SER C 2 429 ? 13.264 7.154 30.128 1.000 54.656 432 SER B N 1
ATOM 3607 C CA . SER C 2 429 ? 13.876 8.304 30.773 1.000 57.704 432 SER B CA 1
ATOM 3608 C C . SER C 2 429 ? 12.877 9.458 30.826 1.000 62.419 432 SER B C 1
ATOM 3609 O O . SER C 2 429 ? 11.937 9.505 30.039 1.000 62.733 432 SER B O 1
ATOM 3612 N N . GLU C 2 430 ? 13.112 10.399 31.745 1.000 63.622 433 GLU B N 1
ATOM 3613 C CA . GLU C 2 430 ? 12.228 11.527 31.989 1.000 63.778 433 GLU B CA 1
ATOM 3614 C C . GLU C 2 430 ? 12.134 12.413 30.750 1.000 63.067 433 GLU B C 1
ATOM 3615 O O . GLU C 2 430 ? 11.514 13.472 30.790 1.000 70.143 433 GLU B O 1
ATOM 3621 N N . ASP C 2 431 ? 12.750 11.980 29.650 1.000 63.345 434 ASP B N 1
ATOM 3622 C CA . ASP C 2 431 ? 12.688 12.731 28.407 1.000 60.536 434 ASP B CA 1
ATOM 3623 C C . ASP C 2 431 ? 11.564 12.202 27.520 1.000 56.715 434 ASP B C 1
ATOM 3624 O O . ASP C 2 431 ? 11.037 12.942 26.695 1.000 53.699 434 ASP B O 1
ATOM 3629 N N . LEU C 2 432 ? 11.229 10.919 27.694 1.000 52.300 435 LEU B N 1
ATOM 3630 C CA . LEU C 2 432 ? 10.308 10.219 26.815 1.000 55.367 435 LEU B CA 1
ATOM 3631 C C . LEU C 2 432 ? 9.112 9.692 27.609 1.000 58.607 435 LEU B C 1
ATOM 3632 O O . LEU C 2 432 ? 8.083 9.336 27.029 1.000 59.940 435 LEU B O 1
ATOM 3637 N N . GLU C 2 433 ? 9.267 9.649 28.939 1.000 60.373 436 GLU B N 1
ATOM 3638 C CA . GLU C 2 433 ? 8.284 9.119 29.873 1.000 59.787 436 GLU B CA 1
ATOM 3639 C C . GLU C 2 433 ? 6.965 9.872 29.718 1.000 60.135 436 GLU B C 1
ATOM 3640 O O . GLU C 2 433 ? 5.896 9.285 29.857 1.000 58.613 436 GLU B O 1
ATOM 3646 N N . GLY C 2 434 ? 7.054 11.171 29.405 1.000 59.016 437 GLY B N 1
ATOM 3647 C CA . GLY C 2 434 ? 5.893 11.967 29.044 1.000 57.356 437 GLY B CA 1
ATOM 3648 C C . GLY C 2 434 ? 4.986 11.237 28.056 1.000 57.173 437 GLY B C 1
ATOM 3649 O O . GLY C 2 434 ? 3.775 11.163 28.258 1.000 61.035 437 GLY B O 1
ATOM 3650 N N . TYR C 2 435 ? 5.589 10.680 26.998 1.000 51.452 438 TYR B N 1
ATOM 3651 C CA . TYR C 2 435 ? 4.823 10.065 25.929 1.000 48.097 438 TYR B CA 1
ATOM 3652 C C . TYR C 2 435 ? 4.479 8.623 26.283 1.000 48.934 438 TYR B C 1
ATOM 3653 O O . TYR C 2 435 ? 3.379 8.164 25.982 1.000 45.479 438 TYR B O 1
ATOM 3662 N N . LEU C 2 436 ? 5.430 7.916 26.905 1.000 48.937 439 LEU B N 1
ATOM 3663 C CA . LEU C 2 436 ? 5.316 6.470 27.008 1.000 52.383 439 LEU B CA 1
ATOM 3664 C C . LEU C 2 436 ? 4.524 6.044 28.247 1.000 51.230 439 LEU B C 1
ATOM 3665 O O . LEU C 2 436 ? 4.104 4.892 28.338 1.000 52.797 439 LEU B O 1
ATOM 3670 N N . GLN C 2 437 ? 4.319 6.963 29.198 1.000 49.617 440 GLN B N 1
ATOM 3671 C CA . GLN C 2 437 ? 3.473 6.664 30.345 1.000 50.754 440 GLN B CA 1
ATOM 3672 C C . GLN C 2 437 ? 2.136 6.154 29.820 1.000 50.011 440 GLN B C 1
ATOM 3673 O O . GLN C 2 437 ? 1.667 5.087 30.221 1.000 52.730 440 GLN B O 1
ATOM 3679 N N . TYR C 2 438 ? 1.580 6.912 28.865 1.000 47.383 441 TYR B N 1
ATOM 3680 C CA . TYR C 2 438 ? 0.366 6.542 28.168 1.000 43.800 441 TYR B CA 1
ATOM 3681 C C . TYR C 2 438 ? 0.490 5.100 27.688 1.000 42.641 441 TYR B C 1
ATOM 3682 O O . TYR C 2 438 ? -0.396 4.284 27.937 1.000 41.320 441 TYR B O 1
ATOM 3691 N N . ASN C 2 439 ? 1.604 4.798 27.013 1.000 43.104 442 ASN B N 1
ATOM 3692 C CA . ASN C 2 439 ? 1.781 3.497 26.385 1.000 47.471 442 ASN B CA 1
ATOM 3693 C C . ASN C 2 439 ? 1.737 2.386 27.437 1.000 46.825 442 ASN B C 1
ATOM 3694 O O . ASN C 2 439 ? 1.026 1.403 27.257 1.000 40.670 442 ASN B O 1
ATOM 3699 N N . HIS C 2 440 ? 2.470 2.550 28.549 1.000 52.796 443 HIS B N 1
ATOM 3700 C CA . HIS C 2 440 ? 2.633 1.449 29.492 1.000 57.171 443 HIS B CA 1
ATOM 3701 C C . HIS C 2 440 ? 1.384 1.265 30.352 1.000 58.077 443 HIS B C 1
ATOM 3702 O O . HIS C 2 440 ? 1.004 0.135 30.661 1.000 57.910 443 HIS B O 1
ATOM 3709 N N . LEU C 2 441 ? 0.763 2.377 30.761 1.000 52.578 444 LEU B N 1
ATOM 3710 C CA . LEU C 2 441 ? -0.430 2.275 31.583 1.000 53.568 444 LEU B CA 1
ATOM 3711 C C . LEU C 2 441 ? -1.515 1.524 30.809 1.000 58.121 444 LEU B C 1
ATOM 3712 O O . LEU C 2 441 ? -2.119 0.589 31.332 1.000 61.821 444 LEU B O 1
ATOM 3717 N N . ASN C 2 442 ? -1.718 1.909 29.541 1.000 60.335 445 ASN B N 1
ATOM 3718 C CA . ASN C 2 442 ? -2.693 1.258 28.680 1.000 59.117 445 ASN B CA 1
ATOM 3719 C C . ASN C 2 442 ? -2.335 -0.212 28.497 1.000 60.567 445 ASN B C 1
ATOM 3720 O O . ASN C 2 442 ? -3.232 -1.051 28.466 1.000 61.649 445 ASN B O 1
ATOM 3725 N N . TRP C 2 443 ? -1.029 -0.514 28.399 1.000 57.813 446 TRP B N 1
ATOM 3726 C CA . TRP C 2 443 ? -0.583 -1.896 28.272 1.000 52.527 446 TRP B CA 1
ATOM 3727 C C . TRP C 2 443 ? -0.985 -2.681 29.517 1.000 55.266 446 TRP B C 1
ATOM 3728 O O . TRP C 2 443 ? -1.439 -3.818 29.403 1.000 56.773 446 TRP B O 1
ATOM 3739 N N . ILE C 2 444 ? -0.781 -2.069 30.693 1.000 54.988 447 ILE B N 1
ATOM 3740 C CA . ILE C 2 444 ? -0.998 -2.716 31.977 1.000 56.829 447 ILE B CA 1
ATOM 3741 C C . ILE C 2 444 ? -2.495 -2.995 32.132 1.000 61.700 447 ILE B C 1
ATOM 3742 O O . ILE C 2 444 ? -2.897 -4.132 32.386 1.000 56.379 447 ILE B O 1
ATOM 3747 N N . LYS C 2 445 ? -3.306 -1.949 31.929 1.000 63.690 448 LYS B N 1
ATOM 3748 C CA . LYS C 2 445 ? -4.757 -2.032 31.951 1.000 63.784 448 LYS B CA 1
ATOM 3749 C C . LYS C 2 445 ? -5.221 -3.202 31.084 1.000 65.889 448 LYS B C 1
ATOM 3750 O O . LYS C 2 445 ? -6.125 -3.942 31.470 1.000 65.935 448 LYS B O 1
ATOM 3756 N N . GLU C 2 446 ? -4.554 -3.387 29.937 1.000 63.583 449 GLU B N 1
ATOM 3757 C CA . GLU C 2 446 ? -4.968 -4.346 28.928 1.000 70.283 449 GLU B CA 1
ATOM 3758 C C . GLU C 2 446 ? -4.600 -5.781 29.306 1.000 69.561 449 GLU B C 1
ATOM 3759 O O . GLU C 2 446 ? -5.232 -6.718 28.825 1.000 73.817 449 GLU B O 1
ATOM 3765 N N . ASN C 2 447 ? -3.559 -5.965 30.125 1.000 71.573 450 ASN B N 1
ATOM 3766 C CA . ASN C 2 447 ? -3.004 -7.299 30.297 1.000 73.372 450 ASN B CA 1
ATOM 3767 C C . ASN C 2 447 ? -3.212 -7.793 31.724 1.000 72.127 450 ASN B C 1
ATOM 3768 O O . ASN C 2 447 ? -3.150 -8.995 31.972 1.000 71.967 450 ASN B O 1
ATOM 3773 N N . TYR C 2 448 ? -3.460 -6.857 32.642 1.000 70.206 451 TYR B N 1
ATOM 3774 C CA . TYR C 2 448 ? -3.598 -7.187 34.049 1.000 73.962 451 TYR B CA 1
ATOM 3775 C C . TYR C 2 448 ? -5.051 -7.041 34.501 1.000 77.568 451 TYR B C 1
ATOM 3776 O O . TYR C 2 448 ? -5.523 -7.819 35.332 1.000 83.708 451 TYR B O 1
ATOM 3785 N N . GLY C 2 449 ? -5.743 -6.031 33.955 1.000 74.430 452 GLY B N 1
ATOM 3786 C CA . GLY C 2 449 ? -7.082 -5.658 34.373 1.000 65.668 452 GLY B CA 1
ATOM 3787 C C . GLY C 2 449 ? -7.098 -4.252 34.966 1.000 64.918 452 GLY B C 1
ATOM 3788 O O . GLY C 2 449 ? -6.046 -3.677 35.236 1.000 64.768 452 GLY B O 1
ATOM 3789 N N . TYR C 2 450 ? -8.303 -3.715 35.195 1.000 69.273 453 TYR B N 1
ATOM 3790 C CA . TYR C 2 450 ? -8.444 -2.409 35.822 1.000 66.949 453 TYR B CA 1
ATOM 3791 C C . TYR C 2 450 ? -7.961 -2.458 37.275 1.000 69.076 453 TYR B C 1
ATOM 3792 O O . TYR C 2 450 ? -7.517 -1.445 37.809 1.000 60.720 453 TYR B O 1
ATOM 3801 N N . GLU C 2 451 ? -8.038 -3.647 37.890 1.000 70.615 454 GLU B N 1
ATOM 3802 C CA . GLU C 2 451 ? -7.620 -3.895 39.263 1.000 77.184 454 GLU B CA 1
ATOM 3803 C C . GLU C 2 451 ? -6.171 -3.449 39.464 1.000 76.846 454 GLU B C 1
ATOM 3804 O O . GLU C 2 451 ? -5.892 -2.546 40.259 1.000 68.192 454 GLU B O 1
ATOM 3810 N N . PHE C 2 452 ? -5.254 -4.091 38.726 1.000 74.307 455 PHE B N 1
ATOM 3811 C CA . PHE C 2 452 ? -3.829 -3.838 38.876 1.000 70.454 455 PHE B CA 1
ATOM 3812 C C . PHE C 2 452 ? -3.512 -2.419 38.420 1.000 67.796 455 PHE B C 1
ATOM 3813 O O . PHE C 2 452 ? -2.684 -1.738 39.028 1.000 78.037 455 PHE B O 1
ATOM 3821 N N . TYR C 2 453 ? -4.186 -1.971 37.354 1.000 57.528 456 TYR B N 1
ATOM 3822 C CA . TYR C 2 453 ? -3.986 -0.608 36.905 1.000 56.102 456 TYR B CA 1
ATOM 3823 C C . TYR C 2 453 ? -4.228 0.369 38.063 1.000 59.224 456 TYR B C 1
ATOM 3824 O O . TYR C 2 453 ? -3.440 1.289 38.266 1.000 56.965 456 TYR B O 1
ATOM 3833 N N . SER C 2 454 ? -5.307 0.147 38.830 1.000 68.789 457 SER B N 1
ATOM 3834 C CA . SER C 2 454 ? -5.744 1.059 39.883 1.000 70.782 457 SER B CA 1
ATOM 3835 C C . SER C 2 454 ? -4.737 1.102 41.028 1.000 70.860 457 SER B C 1
ATOM 3836 O O . SER C 2 454 ? -4.349 2.184 41.476 1.000 67.499 457 SER B O 1
ATOM 3839 N N . PHE C 2 455 ? -4.324 -0.087 41.489 1.000 74.078 458 PHE B N 1
ATOM 3840 C CA . PHE C 2 455 ? -3.228 -0.265 42.433 1.000 76.728 458 PHE B CA 1
ATOM 3841 C C . PHE C 2 455 ? -2.069 0.670 42.075 1.000 79.504 458 PHE B C 1
ATOM 3842 O O . PHE C 2 455 ? -1.625 1.470 42.908 1.000 74.683 458 PHE B O 1
ATOM 3850 N N . ILE C 2 456 ? -1.616 0.569 40.814 1.000 73.674 459 ILE B N 1
ATOM 3851 C CA . ILE C 2 456 ? -0.478 1.324 40.320 1.000 69.158 459 ILE B CA 1
ATOM 3852 C C . ILE C 2 456 ? -0.760 2.817 40.446 1.000 71.968 459 ILE B C 1
ATOM 3853 O O . ILE C 2 456 ? 0.040 3.526 41.045 1.000 83.435 459 ILE B O 1
ATOM 3858 N N . VAL C 2 457 ? -1.896 3.279 39.904 1.000 68.660 460 VAL B N 1
ATOM 3859 C CA . VAL C 2 457 ? -2.187 4.705 39.793 1.000 65.274 460 VAL B CA 1
ATOM 3860 C C . VAL C 2 457 ? -2.051 5.381 41.154 1.000 62.911 460 VAL B C 1
ATOM 3861 O O . VAL C 2 457 ? -1.482 6.473 41.245 1.000 62.110 460 VAL B O 1
ATOM 3865 N N . ASP C 2 458 ? -2.598 4.716 42.185 1.000 66.014 461 ASP B N 1
ATOM 3866 C CA . ASP C 2 458 ? -2.743 5.267 43.526 1.000 68.865 461 ASP B CA 1
ATOM 3867 C C . ASP C 2 458 ? -1.379 5.318 44.211 1.000 68.010 461 ASP B C 1
ATOM 3868 O O . ASP C 2 458 ? -0.976 6.351 44.743 1.000 54.023 461 ASP B O 1
ATOM 3873 N N . LEU C 2 459 ? -0.697 4.164 44.206 1.000 73.413 462 LEU B N 1
ATOM 3874 C CA . LEU C 2 459 ? 0.646 4.013 44.742 1.000 70.473 462 LEU B CA 1
ATOM 3875 C C . LEU C 2 459 ? 1.530 5.115 44.175 1.000 73.180 462 LEU B C 1
ATOM 3876 O O . LEU C 2 459 ? 2.464 5.553 44.846 1.000 73.849 462 LEU B O 1
ATOM 3881 N N . GLN C 2 460 ? 1.187 5.559 42.954 1.000 77.094 463 GLN B N 1
ATOM 3882 C CA . GLN C 2 460 ? 1.946 6.565 42.227 1.000 81.739 463 GLN B CA 1
ATOM 3883 C C . GLN C 2 460 ? 1.453 7.962 42.597 1.000 86.517 463 GLN B C 1
ATOM 3884 O O . GLN C 2 460 ? 2.176 8.941 42.424 1.000 87.589 463 GLN B O 1
ATOM 3890 N N . GLU C 2 461 ? 0.208 8.033 43.080 1.000 97.832 464 GLU B N 1
ATOM 3891 C CA . GLU C 2 461 ? -0.343 9.267 43.609 1.000 104.017 464 GLU B CA 1
ATOM 3892 C C . GLU C 2 461 ? 0.046 9.394 45.081 1.000 101.699 464 GLU B C 1
ATOM 3893 O O . GLU C 2 461 ? 0.178 10.499 45.601 1.000 98.940 464 GLU B O 1
ATOM 3899 N N . LYS C 2 462 ? 0.237 8.238 45.724 1.000 100.113 465 LYS B N 1
ATOM 3900 C CA . LYS C 2 462 ? 0.790 8.122 47.064 1.000 107.408 465 LYS B CA 1
ATOM 3901 C C . LYS C 2 462 ? 2.151 8.810 47.124 1.000 106.690 465 LYS B C 1
ATOM 3902 O O . LYS C 2 462 ? 2.346 9.713 47.933 1.000 104.374 465 LYS B O 1
ATOM 3908 N N . CYS C 2 463 ? 3.063 8.403 46.228 1.000 101.820 466 CYS B N 1
ATOM 3909 C CA . CYS C 2 463 ? 4.393 8.983 46.110 1.000 94.875 466 CYS B CA 1
ATOM 3910 C C . CYS C 2 463 ? 4.289 10.485 45.868 1.000 100.319 466 CYS B C 1
ATOM 3911 O O . CYS C 2 463 ? 5.107 11.242 46.376 1.000 100.427 466 CYS B O 1
ATOM 3914 N N . ASP C 2 464 ? 3.272 10.893 45.100 1.000 107.998 467 ASP B N 1
ATOM 3915 C CA . ASP C 2 464 ? 3.017 12.297 44.818 1.000 113.961 467 ASP B CA 1
ATOM 3916 C C . ASP C 2 464 ? 2.727 13.057 46.111 1.000 116.623 467 ASP B C 1
ATOM 3917 O O . ASP C 2 464 ? 3.050 14.239 46.210 1.000 116.692 467 ASP B O 1
ATOM 3922 N N . LYS C 2 465 ? 2.128 12.367 47.092 1.000 114.111 468 LYS B N 1
ATOM 3923 C CA . LYS C 2 465 ? 1.852 12.929 48.407 1.000 108.135 468 LYS B CA 1
ATOM 3924 C C . LYS C 2 465 ? 3.172 13.207 49.118 1.000 104.329 468 LYS B C 1
ATOM 3925 O O . LYS C 2 465 ? 3.480 14.336 49.495 1.000 98.045 468 LYS B O 1
ATOM 3931 N N . ARG C 2 466 ? 3.932 12.119 49.271 1.000 101.198 469 ARG B N 1
ATOM 3932 C CA . ARG C 2 466 ? 5.169 12.055 50.028 1.000 93.855 469 ARG B CA 1
ATOM 3933 C C . ARG C 2 466 ? 6.232 12.928 49.358 1.000 93.300 469 ARG B C 1
ATOM 3934 O O . ARG C 2 466 ? 7.355 13.003 49.850 1.000 99.487 469 ARG B O 1
ATOM 3942 N N . ILE C 2 467 ? 5.887 13.551 48.222 1.000 85.325 470 ILE B N 1
ATOM 3943 C CA . ILE C 2 467 ? 6.778 14.478 47.539 1.000 86.473 470 ILE B CA 1
ATOM 3944 C C . ILE C 2 467 ? 6.319 15.900 47.845 1.000 93.371 470 ILE B C 1
ATOM 3945 O O . ILE C 2 467 ? 7.142 16.799 48.023 1.000 98.076 470 ILE B O 1
ATOM 3950 N N . LYS C 2 468 ? 4.992 16.072 47.917 1.000 98.464 471 LYS B N 1
ATOM 3951 C CA . LYS C 2 468 ? 4.385 17.363 48.202 1.000 91.313 471 LYS B CA 1
ATOM 3952 C C . LYS C 2 468 ? 4.725 17.776 49.631 1.000 87.412 471 LYS B C 1
ATOM 3953 O O . LYS C 2 468 ? 4.736 18.964 49.949 1.000 76.490 471 LYS B O 1
ATOM 3959 N N . ASP C 2 469 ? 5.022 16.768 50.462 1.000 87.883 472 ASP B N 1
ATOM 3960 C CA . ASP C 2 469 ? 5.536 16.958 51.811 1.000 86.891 472 ASP B CA 1
ATOM 3961 C C . ASP C 2 469 ? 6.828 17.771 51.744 1.000 91.572 472 ASP B C 1
ATOM 3962 O O . ASP C 2 469 ? 7.080 18.609 52.613 1.000 95.554 472 ASP B O 1
ATOM 3967 N N . TYR C 2 470 ? 7.621 17.551 50.680 1.000 87.762 473 TYR B N 1
ATOM 3968 C CA . TYR C 2 470 ? 8.975 18.084 50.611 1.000 79.980 473 TYR B CA 1
ATOM 3969 C C . TYR C 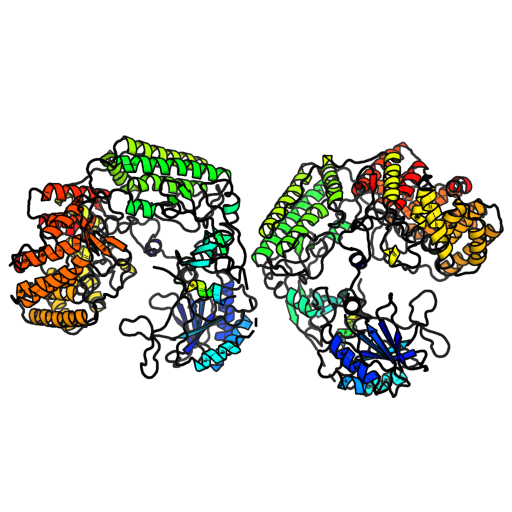2 470 ? 9.049 19.341 49.744 1.000 88.915 473 TYR B C 1
ATOM 3970 O O . TYR C 2 470 ? 9.743 20.286 50.107 1.000 98.958 473 TYR B O 1
ATOM 3979 N N . GLN C 2 471 ? 8.360 19.360 48.592 1.000 92.001 474 GLN B N 1
ATOM 3980 C CA . GLN C 2 471 ? 8.481 20.520 47.717 1.000 92.477 474 GLN B CA 1
ATOM 3981 C C . GLN C 2 471 ? 7.300 20.643 46.756 1.000 89.515 474 GLN B C 1
ATOM 3982 O O . GLN C 2 471 ? 6.558 19.691 46.530 1.000 81.716 474 GLN B O 1
ATOM 3988 N N . THR C 2 472 ? 7.153 21.863 46.229 1.000 88.972 475 THR B N 1
ATOM 3989 C CA . THR C 2 472 ? 6.286 22.249 45.130 1.000 96.473 475 THR B CA 1
ATOM 3990 C C . THR C 2 472 ? 6.432 21.269 43.962 1.000 102.861 475 THR B C 1
ATOM 3991 O O . THR C 2 472 ? 7.485 21.209 43.326 1.000 105.375 475 THR B O 1
ATOM 3995 N N . PHE C 2 473 ? 5.357 20.516 43.685 1.000 104.992 476 PHE B N 1
ATOM 3996 C CA . PHE C 2 473 ? 5.357 19.472 42.668 1.000 104.855 476 PHE B CA 1
ATOM 3997 C C . PHE C 2 473 ? 3.930 19.176 42.208 1.000 106.303 476 PHE B C 1
ATOM 3998 O O . PHE C 2 473 ? 3.274 18.247 42.680 1.000 114.611 476 PHE B O 1
ATOM 4006 N N . ILE C 2 474 ? 3.424 20.015 41.297 1.000 98.583 477 ILE B N 1
ATOM 4007 C CA . ILE C 2 474 ? 2.119 19.764 40.700 1.000 96.774 477 ILE B CA 1
ATOM 4008 C C . ILE C 2 474 ? 2.322 19.058 39.357 1.000 91.975 477 ILE B C 1
ATOM 4009 O O . ILE C 2 474 ? 2.723 19.681 38.374 1.000 87.015 477 ILE B O 1
ATOM 4014 N N . PRO C 2 475 ? 2.082 17.727 39.272 1.000 85.211 478 PRO B N 1
ATOM 4015 C CA . PRO C 2 475 ? 2.210 17.006 38.006 1.000 87.410 478 PRO B CA 1
ATOM 4016 C C . PRO C 2 475 ? 0.997 17.268 37.111 1.000 95.658 478 PRO B C 1
ATOM 4017 O O . PRO C 2 475 ? -0.003 17.834 37.558 1.000 93.386 478 PRO B O 1
ATOM 4021 N N . LYS C 2 476 ? 1.102 16.873 35.837 1.000 102.579 479 LYS B N 1
ATOM 4022 C CA . LYS C 2 476 ? -0.049 16.893 34.943 1.000 107.437 479 LYS B CA 1
ATOM 4023 C C . LYS C 2 476 ? -0.814 15.572 35.052 1.000 111.027 479 LYS B C 1
ATOM 4024 O O . LYS C 2 476 ? -0.277 14.580 35.543 1.000 107.645 479 LYS B O 1
ATOM 4030 N N . GLU C 2 477 ? -2.070 15.574 34.574 1.000 115.966 480 GLU B N 1
ATOM 4031 C CA . GLU C 2 477 ? -3.046 14.535 34.870 1.000 112.442 480 GLU B CA 1
ATOM 4032 C C . GLU C 2 477 ? -3.264 13.586 33.692 1.000 102.554 480 GLU B C 1
ATOM 4033 O O . GLU C 2 477 ? -2.715 13.762 32.610 1.000 97.849 480 GLU B O 1
ATOM 4039 N N . ILE C 2 478 ? -4.156 12.620 33.925 1.000 99.412 481 ILE B N 1
ATOM 4040 C CA . ILE C 2 478 ? -4.387 11.424 33.126 1.000 100.835 481 ILE B CA 1
ATOM 4041 C C . ILE C 2 478 ? -4.930 11.755 31.730 1.000 91.992 481 ILE B C 1
ATOM 4042 O O . ILE C 2 478 ? -4.615 12.793 31.148 1.000 75.314 481 ILE B O 1
ATOM 4047 N N . ASN C 2 479 ? -5.733 10.815 31.207 1.000 88.602 482 ASN B N 1
ATOM 4048 C CA . ASN C 2 479 ? -6.410 10.829 29.914 1.000 80.175 482 ASN B CA 1
ATOM 4049 C C . ASN C 2 479 ? -5.748 9.836 28.956 1.000 72.869 482 ASN B C 1
ATOM 4050 O O . ASN C 2 479 ? -5.216 10.212 27.909 1.000 70.139 482 ASN B O 1
ATOM 4055 N N . LEU C 2 480 ? -5.844 8.552 29.320 1.000 67.764 483 LEU B N 1
ATOM 4056 C CA . LEU C 2 480 ? -5.291 7.453 28.546 1.000 63.664 483 LEU B CA 1
ATOM 4057 C C . LEU C 2 480 ? -5.848 7.454 27.125 1.000 61.390 483 LEU B C 1
ATOM 4058 O O . LEU C 2 480 ? -5.150 7.059 26.196 1.000 69.339 483 LEU B O 1
ATOM 4063 N N . ASN C 2 481 ? -7.085 7.938 26.962 1.000 60.052 484 ASN B N 1
ATOM 4064 C CA . ASN C 2 481 ? -7.783 7.871 25.687 1.000 56.810 484 ASN B CA 1
ATOM 4065 C C . ASN C 2 481 ? -7.040 8.657 24.609 1.000 55.848 484 ASN B C 1
ATOM 4066 O O . ASN C 2 481 ? -7.388 8.570 23.431 1.000 53.687 484 ASN B O 1
ATOM 4071 N N . ASP C 2 482 ? -6.002 9.395 25.028 1.000 63.639 485 ASP B N 1
ATOM 4072 C CA . ASP C 2 482 ? -5.279 10.303 24.150 1.000 62.041 485 ASP B CA 1
ATOM 4073 C C . ASP C 2 482 ? -4.279 9.539 23.285 1.000 61.775 485 ASP B C 1
ATOM 4074 O O . ASP C 2 482 ? -3.694 10.092 22.355 1.000 60.424 485 ASP B O 1
ATOM 4079 N N . GLN C 2 483 ? -4.113 8.255 23.616 1.000 59.595 486 GLN B N 1
ATOM 4080 C CA . GLN C 2 483 ? -3.170 7.348 22.994 1.000 56.022 486 GLN B CA 1
ATOM 4081 C C . GLN C 2 483 ? -3.908 6.045 22.718 1.000 56.388 486 GLN B C 1
ATOM 4082 O O . GLN C 2 483 ? -4.484 5.453 23.629 1.000 57.458 486 GLN B O 1
ATOM 4088 N N . THR C 2 484 ? -3.874 5.614 21.454 1.000 58.751 487 THR B N 1
ATOM 4089 C CA . THR C 2 484 ? -4.459 4.353 21.033 1.000 58.101 487 THR B CA 1
ATOM 4090 C C . THR C 2 484 ? -3.480 3.629 20.118 1.000 59.022 487 THR B C 1
ATOM 4091 O O . THR C 2 484 ? -2.686 4.260 19.428 1.000 60.666 487 THR B O 1
ATOM 4095 N N . SER C 2 485 ? -3.595 2.299 20.104 1.000 56.353 488 SER B N 1
ATOM 4096 C CA . SER C 2 485 ? -2.784 1.425 19.282 1.000 53.675 488 SER B CA 1
ATOM 4097 C C . SER C 2 485 ? -3.080 1.647 17.805 1.000 54.046 488 SER B C 1
ATOM 4098 O O . SER C 2 485 ? -4.186 2.035 17.439 1.000 55.106 488 SER B O 1
ATOM 4101 N N . ASP C 2 486 ? -2.061 1.385 16.976 1.000 53.236 489 ASP B N 1
ATOM 4102 C CA . ASP C 2 486 ? -2.198 1.372 15.530 1.000 48.346 489 ASP B CA 1
ATOM 4103 C C . ASP C 2 486 ? -1.742 0.001 15.044 1.000 48.279 489 ASP B C 1
ATOM 4104 O O . ASP C 2 486 ? -0.634 -0.422 15.354 1.000 51.231 489 ASP B O 1
ATOM 4109 N N . PHE C 2 487 ? -2.609 -0.704 14.309 1.000 50.044 490 PHE B N 1
ATOM 4110 C CA . PHE C 2 487 ? -2.335 -2.065 13.863 1.000 47.689 490 PHE B CA 1
ATOM 4111 C C . PHE C 2 487 ? -2.304 -2.124 12.340 1.000 49.015 490 PHE B C 1
ATOM 4112 O O . PHE C 2 487 ? -2.198 -3.205 11.760 1.000 51.765 490 PHE B O 1
ATOM 4120 N N . ASN C 2 488 ? -2.411 -0.960 11.698 1.000 44.215 491 ASN B N 1
ATOM 4121 C CA . ASN C 2 488 ? -2.357 -0.921 10.250 1.000 44.292 491 ASN B CA 1
ATOM 4122 C C . ASN C 2 488 ? -0.924 -0.601 9.818 1.000 46.271 491 ASN B C 1
ATOM 4123 O O . ASN C 2 488 ? -0.427 0.495 10.084 1.000 48.187 491 ASN B O 1
ATOM 4128 N N . LEU C 2 489 ? -0.297 -1.562 9.121 1.000 42.200 492 LEU B N 1
ATOM 4129 C CA . LEU C 2 489 ? 1.123 -1.519 8.789 1.000 41.393 492 LEU B CA 1
ATOM 4130 C C . LEU C 2 489 ? 1.463 -0.265 7.989 1.000 43.172 492 LEU B C 1
ATOM 4131 O O . LEU C 2 489 ? 2.479 0.375 8.263 1.000 41.767 492 LEU B O 1
ATOM 4136 N N . THR C 2 490 ? 0.608 0.056 7.004 1.000 40.232 493 THR B N 1
ATOM 4137 C CA . THR C 2 490 ? 0.789 1.189 6.110 1.000 41.309 493 THR B CA 1
ATOM 4138 C C . THR C 2 490 ? 0.634 2.490 6.900 1.000 42.213 493 THR B C 1
ATOM 4139 O O . THR C 2 490 ? 1.342 3.470 6.668 1.000 45.030 493 THR B O 1
ATOM 4143 N N . SER C 2 491 ? -0.294 2.491 7.854 1.000 38.668 494 SER B N 1
ATOM 4144 C CA . SER C 2 491 ? -0.496 3.643 8.708 1.000 38.003 494 SER B CA 1
ATOM 4145 C C . SER C 2 491 ? 0.782 3.926 9.512 1.000 38.507 494 SER B C 1
ATOM 4146 O O . SER C 2 491 ? 1.218 5.074 9.611 1.000 34.906 494 SER B O 1
ATOM 4149 N N . ILE C 2 492 ? 1.394 2.869 10.072 1.000 37.625 495 ILE B N 1
ATOM 4150 C CA . ILE C 2 492 ? 2.592 3.016 10.890 1.000 34.370 495 ILE B CA 1
ATOM 4151 C C . ILE C 2 492 ? 3.772 3.485 10.047 1.000 34.375 495 ILE B C 1
ATOM 4152 O O . ILE C 2 492 ? 4.468 4.415 10.439 1.000 41.574 495 ILE B O 1
ATOM 4157 N N . ILE C 2 493 ? 4.010 2.828 8.906 1.000 34.166 496 ILE B N 1
ATOM 4158 C CA . ILE C 2 493 ? 5.107 3.202 8.025 1.000 34.228 496 ILE B CA 1
ATOM 4159 C C . ILE C 2 493 ? 5.040 4.708 7.756 1.000 35.682 496 ILE B C 1
ATOM 4160 O O . ILE C 2 493 ? 5.963 5.440 8.113 1.000 42.112 496 ILE B O 1
ATOM 4165 N N . ASN C 2 494 ? 3.925 5.158 7.169 1.000 35.794 497 ASN B N 1
ATOM 4166 C CA . ASN C 2 494 ? 3.713 6.529 6.718 1.000 33.915 497 ASN B CA 1
ATOM 4167 C C . ASN C 2 494 ? 3.995 7.516 7.838 1.000 33.188 497 ASN B C 1
ATOM 4168 O O . ASN C 2 494 ? 4.617 8.545 7.608 1.000 36.125 497 ASN B O 1
ATOM 4173 N N . LYS C 2 495 ? 3.545 7.186 9.045 1.000 34.863 498 LYS B N 1
ATOM 4174 C CA . LYS C 2 495 ? 3.655 8.128 10.143 1.000 38.102 498 LYS B CA 1
ATOM 4175 C C . LYS C 2 495 ? 5.073 8.105 10.710 1.000 37.549 498 LYS B C 1
ATOM 4176 O O . LYS C 2 495 ? 5.552 9.120 11.222 1.000 37.030 498 LYS B O 1
ATOM 4182 N N . LEU C 2 496 ? 5.759 6.960 10.594 1.000 34.359 499 LEU B N 1
ATOM 4183 C CA . LEU C 2 496 ? 7.156 6.940 10.996 1.000 34.024 499 LEU B CA 1
ATOM 4184 C C . LEU C 2 496 ? 7.997 7.735 9.990 1.000 37.183 499 LEU B C 1
ATOM 4185 O O . LEU C 2 496 ? 8.888 8.486 10.397 1.000 37.150 499 LEU B O 1
ATOM 4190 N N . ILE C 2 497 ? 7.692 7.581 8.684 1.000 34.722 500 ILE B N 1
ATOM 4191 C CA . ILE C 2 497 ? 8.363 8.329 7.632 1.000 34.284 500 ILE B CA 1
ATOM 4192 C C . ILE C 2 497 ? 8.262 9.824 7.931 1.000 35.903 500 ILE B C 1
ATOM 4193 O O . ILE C 2 497 ? 9.278 10.517 8.001 1.000 39.473 500 ILE B O 1
ATOM 4198 N N . ILE C 2 498 ? 7.028 10.316 8.073 1.000 35.004 501 ILE B N 1
ATOM 4199 C CA . ILE C 2 498 ? 6.803 11.730 8.296 1.000 34.135 501 ILE B CA 1
ATOM 4200 C C . ILE C 2 498 ? 7.647 12.149 9.493 1.000 34.612 501 ILE B C 1
ATOM 4201 O O . ILE C 2 498 ? 8.279 13.204 9.467 1.000 40.686 501 ILE B O 1
ATOM 4206 N N . GLY C 2 499 ? 7.687 11.287 10.513 1.000 33.873 502 GLY B N 1
ATOM 4207 C CA . GLY C 2 499 ? 8.516 11.522 11.685 1.000 34.140 502 GLY B CA 1
ATOM 4208 C C . GLY C 2 499 ? 9.965 11.792 11.292 1.000 34.469 502 GLY B C 1
ATOM 4209 O O . GLY C 2 499 ? 10.560 12.760 11.746 1.000 38.531 502 GLY B O 1
ATOM 4210 N N . VAL C 2 500 ? 10.524 10.936 10.431 1.000 37.489 503 VAL B N 1
ATOM 4211 C CA . VAL C 2 500 ? 11.915 11.060 10.021 1.000 38.082 503 VAL B CA 1
ATOM 4212 C C . VAL C 2 500 ? 12.088 12.375 9.265 1.000 40.458 503 VAL B C 1
ATOM 4213 O O . VAL C 2 500 ? 13.009 13.137 9.536 1.000 40.046 503 VAL B O 1
ATOM 4217 N N . GLU C 2 501 ? 11.178 12.630 8.318 1.000 41.576 504 GLU B N 1
ATOM 4218 C CA . GLU C 2 501 ? 11.185 13.846 7.522 1.000 45.443 504 GLU B CA 1
ATOM 4219 C C . GLU C 2 501 ? 11.093 15.076 8.428 1.000 50.981 504 GLU B C 1
ATOM 4220 O O . GLU C 2 501 ? 11.540 16.156 8.049 1.000 56.449 504 GLU B O 1
ATOM 4226 N N . SER C 2 502 ? 10.509 14.903 9.621 1.000 48.891 505 SER B N 1
ATOM 4227 C CA . SER C 2 502 ? 10.288 16.003 10.549 1.000 48.181 505 SER B CA 1
ATOM 4228 C C . SER C 2 502 ? 11.484 16.222 11.478 1.000 50.359 505 SER B C 1
ATOM 4229 O O . SER C 2 502 ? 11.465 17.138 12.297 1.000 52.180 505 SER B O 1
ATOM 4232 N N . SER C 2 503 ? 12.534 15.403 11.339 1.000 48.809 506 SER B N 1
ATOM 4233 C CA . SER C 2 503 ? 13.651 15.458 12.268 1.000 44.838 506 SER B CA 1
ATOM 4234 C C . SER C 2 503 ? 14.993 15.399 11.538 1.000 44.524 506 SER B C 1
ATOM 4235 O O . SER C 2 503 ? 16.011 15.069 12.142 1.000 48.014 506 SER B O 1
ATOM 4238 N N . LEU C 2 504 ? 15.002 15.712 10.239 1.000 40.965 507 LEU B N 1
ATOM 4239 C CA . LEU C 2 504 ? 16.269 15.864 9.547 1.000 42.819 507 LEU B CA 1
ATOM 4240 C C . LEU C 2 504 ? 17.078 16.932 10.268 1.000 44.111 507 LEU B C 1
ATOM 4241 O O . LEU C 2 504 ? 16.701 18.099 10.257 1.000 54.453 507 LEU B O 1
ATOM 4246 N N . THR C 2 505 ? 18.158 16.508 10.928 1.000 45.075 508 THR B N 1
ATOM 4247 C CA . THR C 2 505 ? 19.297 17.382 11.140 1.000 51.243 508 THR B CA 1
ATOM 4248 C C . THR C 2 505 ? 19.650 17.962 9.769 1.000 60.260 508 THR B C 1
ATOM 4249 O O . THR C 2 505 ? 19.222 17.423 8.746 1.000 67.025 508 THR B O 1
ATOM 4253 N N . ASN C 2 506 ? 20.440 19.038 9.727 1.000 55.067 509 ASN B N 1
ATOM 4254 C CA . ASN C 2 506 ? 21.027 19.390 8.443 1.000 58.213 509 ASN B CA 1
ATOM 4255 C C . ASN C 2 506 ? 22.545 19.338 8.592 1.000 59.581 509 ASN B C 1
ATOM 4256 O O . ASN C 2 506 ? 23.284 20.000 7.867 1.000 61.256 509 ASN B O 1
ATOM 4261 N N . ASP C 2 507 ? 22.990 18.519 9.551 1.000 55.327 510 ASP B N 1
ATOM 4262 C CA . ASP C 2 507 ? 24.396 18.208 9.712 1.000 50.394 510 ASP B CA 1
ATOM 4263 C C . ASP C 2 507 ? 24.716 16.920 8.951 1.000 48.117 510 ASP B C 1
ATOM 4264 O O . ASP C 2 507 ? 23.861 16.341 8.287 1.000 48.479 510 ASP B O 1
ATOM 4269 N N . GLU C 2 508 ? 25.975 16.490 9.064 1.000 46.072 511 GLU B N 1
ATOM 4270 C CA . GLU C 2 508 ? 26.583 15.433 8.271 1.000 42.691 511 GLU B CA 1
ATOM 4271 C C . GLU C 2 508 ? 25.865 14.099 8.479 1.000 40.640 511 GLU B C 1
ATOM 4272 O O . GLU C 2 508 ? 25.853 13.267 7.578 1.000 41.789 511 GLU B O 1
ATOM 4278 N N . ARG C 2 509 ? 25.237 13.927 9.650 1.000 38.083 512 ARG B N 1
ATOM 4279 C CA . ARG C 2 509 ? 24.631 12.682 10.091 1.000 31.296 512 ARG B CA 1
ATOM 4280 C C . ARG C 2 509 ? 23.325 12.391 9.358 1.000 31.023 512 ARG B C 1
ATOM 4281 O O . ARG C 2 509 ? 22.958 11.228 9.210 1.000 32.068 512 ARG B O 1
ATOM 4289 N N . PHE C 2 510 ? 22.623 13.444 8.928 1.000 28.636 513 PHE B N 1
ATOM 4290 C CA . PHE C 2 510 ? 21.325 13.369 8.268 1.000 27.918 513 PHE B CA 1
ATOM 4291 C C . PHE C 2 510 ? 20.218 13.054 9.276 1.000 29.230 513 PHE B C 1
ATOM 4292 O O . PHE C 2 510 ? 19.099 13.542 9.153 1.000 30.759 513 PHE B O 1
ATOM 4300 N N . ILE C 2 511 ? 20.531 12.285 10.320 1.000 28.963 514 ILE B N 1
ATOM 4301 C CA . ILE C 2 511 ? 19.498 11.908 11.271 1.000 29.158 514 ILE B CA 1
ATOM 4302 C C . ILE C 2 511 ? 20.148 11.738 12.642 1.000 30.418 514 ILE B C 1
ATOM 4303 O O . ILE C 2 511 ? 21.346 11.509 12.735 1.000 32.390 514 ILE B O 1
ATOM 4308 N N . ASN C 2 512 ? 19.333 11.818 13.697 1.000 31.784 515 ASN B N 1
ATOM 4309 C CA . ASN C 2 512 ? 19.740 11.490 15.054 1.000 32.305 515 ASN B CA 1
ATOM 4310 C C . ASN C 2 512 ? 19.591 9.985 15.244 1.000 33.098 515 ASN B C 1
ATOM 4311 O O . ASN C 2 512 ? 18.525 9.416 15.057 1.000 39.472 515 ASN B O 1
ATOM 4316 N N . GLY C 2 513 ? 20.683 9.321 15.597 1.000 35.114 516 GLY B N 1
ATOM 4317 C CA . GLY C 2 513 ? 20.610 7.898 15.851 1.000 33.062 516 GLY B CA 1
ATOM 4318 C C . GLY C 2 513 ? 21.205 7.562 17.211 1.000 34.662 516 GLY B C 1
ATOM 4319 O O . GLY C 2 513 ? 21.296 8.425 18.086 1.000 37.428 516 GLY B O 1
ATOM 4320 N N . ASP C 2 514 ? 21.619 6.299 17.344 1.000 34.435 517 ASP B N 1
ATOM 4321 C CA . ASP C 2 514 ? 22.244 5.752 18.533 1.000 35.353 517 ASP B CA 1
ATOM 4322 C C . ASP C 2 514 ? 23.537 6.518 18.817 1.000 37.671 517 ASP B C 1
ATOM 4323 O O . ASP C 2 514 ? 23.990 7.350 18.027 1.000 39.240 517 ASP B O 1
ATOM 4328 N N . ILE C 2 515 ? 24.147 6.228 19.963 1.000 37.841 518 ILE B N 1
ATOM 4329 C CA . ILE C 2 515 ? 25.355 6.925 20.367 1.000 37.709 518 ILE B CA 1
ATOM 4330 C C . ILE C 2 515 ? 26.546 6.450 19.522 1.000 40.580 518 ILE B C 1
ATOM 4331 O O . ILE C 2 515 ? 27.521 7.178 19.316 1.000 38.732 518 ILE B O 1
ATOM 4336 N N . ARG C 2 516 ? 26.439 5.230 18.981 1.000 40.856 519 ARG B N 1
ATOM 4337 C CA . ARG C 2 516 ? 27.458 4.680 18.102 1.000 37.610 519 ARG B CA 1
ATOM 4338 C C . ARG C 2 516 ? 27.693 5.626 16.919 1.000 38.504 519 ARG B C 1
ATOM 4339 O O . ARG C 2 516 ? 28.695 5.521 16.217 1.000 38.952 519 ARG B O 1
ATOM 4347 N N . GLN C 2 517 ? 26.785 6.590 16.718 1.000 39.979 520 GLN B N 1
ATOM 4348 C CA . GLN C 2 517 ? 26.981 7.639 15.727 1.000 38.348 520 GLN B CA 1
ATOM 4349 C C . GLN C 2 517 ? 28.254 8.431 16.048 1.000 36.722 520 GLN B C 1
ATOM 4350 O O . GLN C 2 517 ? 28.991 8.819 15.140 1.000 33.369 520 GLN B O 1
ATOM 4356 N N . PHE C 2 518 ? 28.506 8.668 17.345 1.000 34.679 521 PHE B N 1
ATOM 4357 C CA . PHE C 2 518 ? 29.639 9.484 17.754 1.000 37.578 521 PHE B CA 1
ATOM 4358 C C . PHE C 2 518 ? 30.780 8.612 18.270 1.000 40.089 521 PHE B C 1
ATOM 4359 O O . PHE C 2 518 ? 31.928 9.044 18.293 1.000 40.657 521 PHE B O 1
ATOM 4367 N N . GLU C 2 519 ? 30.456 7.387 18.692 1.000 44.905 522 GLU B N 1
ATOM 4368 C CA . GLU C 2 519 ? 31.413 6.557 19.406 1.000 51.031 522 GLU B CA 1
ATOM 4369 C C . GLU C 2 519 ? 32.180 5.642 18.446 1.000 52.079 522 GLU B C 1
ATOM 4370 O O . GLU C 2 519 ? 33.260 5.159 18.800 1.000 53.030 522 GLU B O 1
ATOM 4376 N N . MET C 2 520 ? 31.627 5.395 17.249 1.000 47.472 523 MET B N 1
ATOM 4377 C CA . MET C 2 520 ? 32.177 4.346 16.400 1.000 52.386 523 MET B CA 1
ATOM 4378 C C . MET C 2 520 ? 32.552 4.889 15.030 1.000 49.990 523 MET B C 1
ATOM 4379 O O . MET C 2 520 ? 31.851 5.730 14.483 1.000 55.255 523 MET B O 1
ATOM 4384 N N . ASN C 2 521 ? 33.669 4.377 14.500 1.000 49.756 524 ASN B N 1
ATOM 4385 C CA . ASN C 2 521 ? 34.177 4.694 13.178 1.000 48.725 524 ASN B CA 1
ATOM 4386 C C . ASN C 2 521 ? 33.071 4.648 12.130 1.000 42.226 524 ASN B C 1
ATOM 4387 O O . ASN C 2 521 ? 32.462 3.603 11.916 1.000 45.546 524 ASN B O 1
ATOM 4392 N N . GLY C 2 522 ? 32.841 5.791 11.481 1.000 35.179 525 GLY B N 1
ATOM 4393 C CA . GLY C 2 522 ? 31.965 5.880 10.324 1.000 31.424 525 GLY B CA 1
ATOM 4394 C C . GLY C 2 522 ? 30.485 5.946 10.681 1.000 29.712 525 GLY B C 1
ATOM 4395 O O . GLY C 2 522 ? 29.636 5.934 9.792 1.000 31.647 525 GLY B O 1
ATOM 4396 N N . GLY C 2 523 ? 30.191 6.031 11.982 1.000 27.997 526 GLY B N 1
ATOM 4397 C CA . GLY C 2 523 ? 28.840 5.923 12.511 1.000 26.989 526 GLY B CA 1
ATOM 4398 C C . GLY C 2 523 ? 27.927 7.062 12.075 1.000 28.607 526 GLY B C 1
ATOM 4399 O O . GLY C 2 523 ? 26.712 6.933 12.186 1.000 29.300 526 GLY B O 1
ATOM 4400 N N . LYS C 2 524 ? 28.511 8.173 11.600 1.000 29.340 527 LYS B N 1
ATOM 4401 C CA . LYS C 2 524 ? 27.715 9.286 11.115 1.000 33.199 527 LYS B CA 1
ATOM 4402 C C . LYS C 2 524 ? 27.204 9.015 9.697 1.000 33.255 527 LYS B C 1
ATOM 4403 O O . LYS C 2 524 ? 26.307 9.708 9.222 1.000 31.314 527 LYS B O 1
ATOM 4409 N N . PHE C 2 525 ? 27.734 7.987 9.025 1.000 31.029 528 PHE B N 1
ATOM 4410 C CA . PHE C 2 525 ? 27.458 7.877 7.602 1.000 30.400 528 PHE B CA 1
ATOM 4411 C C . PHE C 2 525 ? 26.862 6.526 7.238 1.000 29.775 528 PHE B C 1
ATOM 4412 O O . PHE C 2 525 ? 26.062 6.448 6.303 1.000 29.024 528 PHE B O 1
ATOM 4420 N N . ASN C 2 526 ? 27.261 5.493 7.990 1.000 30.312 529 ASN B N 1
ATOM 4421 C CA . ASN C 2 526 ? 27.052 4.103 7.607 1.000 28.992 529 ASN B CA 1
ATOM 4422 C C . ASN C 2 526 ? 25.594 3.700 7.797 1.000 30.589 529 ASN B C 1
ATOM 4423 O O . ASN C 2 526 ? 24.784 4.406 8.396 1.000 34.882 529 ASN B O 1
ATOM 4428 N N . PHE C 2 527 ? 25.261 2.522 7.283 1.000 33.921 530 PHE B N 1
ATOM 4429 C CA . PHE C 2 527 ? 23.871 2.103 7.189 1.000 30.699 530 PHE B CA 1
ATOM 4430 C C . PHE C 2 527 ? 23.269 1.845 8.570 1.000 26.670 530 PHE B C 1
ATOM 4431 O O . PHE C 2 527 ? 22.059 1.923 8.728 1.000 28.649 530 PHE B O 1
ATOM 4439 N N . LEU C 2 528 ? 24.103 1.544 9.568 1.000 26.656 531 LEU B N 1
ATOM 4440 C CA . LEU C 2 528 ? 23.610 1.030 10.841 1.000 28.298 531 LEU B CA 1
ATOM 4441 C C . LEU C 2 528 ? 23.096 2.148 11.752 1.000 28.371 531 LEU B C 1
ATOM 4442 O O . LEU C 2 528 ? 21.997 2.039 12.302 1.000 28.443 531 LEU B O 1
ATOM 4447 N N . THR C 2 529 ? 23.882 3.216 11.920 1.000 27.953 532 THR B N 1
ATOM 4448 C CA . THR C 2 529 ? 23.433 4.338 12.734 1.000 30.522 532 THR B CA 1
ATOM 4449 C C . THR C 2 529 ? 23.479 5.661 11.957 1.000 30.756 532 THR B C 1
ATOM 4450 O O . THR C 2 529 ? 22.990 6.686 12.448 1.000 29.722 532 THR B O 1
ATOM 4454 N N . GLY C 2 530 ? 24.050 5.634 10.745 1.000 26.919 533 GLY B N 1
ATOM 4455 C CA . GLY C 2 530 ? 24.396 6.860 10.042 1.000 26.048 533 GLY B CA 1
ATOM 4456 C C . GLY C 2 530 ? 23.278 7.361 9.138 1.000 23.904 533 GLY B C 1
ATOM 4457 O O . GLY C 2 530 ? 22.135 6.994 9.293 1.000 25.938 533 GLY B O 1
ATOM 4458 N N . GLY C 2 531 ? 23.612 8.210 8.175 1.000 26.335 534 GLY B N 1
ATOM 4459 C CA . GLY C 2 531 ? 22.591 8.829 7.347 1.000 27.100 534 GLY B CA 1
ATOM 4460 C C . GLY C 2 531 ? 22.134 7.920 6.213 1.000 26.835 534 GLY B C 1
ATOM 4461 O O . GLY C 2 531 ? 20.976 7.965 5.806 1.000 28.254 534 GLY B O 1
ATOM 4462 N N . SER C 2 532 ? 23.072 7.114 5.705 1.000 27.089 535 SER B N 1
ATOM 4463 C CA . SER C 2 532 ? 22.795 6.125 4.674 1.000 26.052 535 SER B CA 1
ATOM 4464 C C . SER C 2 532 ? 21.572 5.271 5.007 1.000 25.395 535 SER B C 1
ATOM 4465 O O . SER C 2 532 ? 20.803 4.939 4.110 1.000 25.273 535 SER B O 1
ATOM 4468 N N . GLY C 2 533 ? 21.385 4.944 6.292 1.000 23.453 536 GLY B N 1
ATOM 4469 C CA . GLY C 2 533 ? 20.294 4.091 6.723 1.000 22.708 536 GLY B CA 1
ATOM 4470 C C . GLY C 2 533 ? 18.925 4.757 6.600 1.000 24.160 536 GLY B C 1
ATOM 4471 O O . GLY C 2 533 ? 17.947 4.113 6.221 1.000 26.017 536 GLY B O 1
ATOM 4472 N N . ALA C 2 534 ? 18.839 6.047 6.953 1.000 26.793 537 ALA B N 1
ATOM 4473 C CA . ALA C 2 534 ? 17.595 6.782 6.767 1.000 22.544 537 ALA B CA 1
ATOM 4474 C C . ALA C 2 534 ? 17.455 7.177 5.301 1.000 22.465 537 ALA B C 1
ATOM 4475 O O . ALA C 2 534 ? 16.370 7.058 4.741 1.000 23.792 537 ALA B O 1
ATOM 4477 N N . ALA C 2 535 ? 18.566 7.573 4.665 1.000 22.201 538 ALA B N 1
ATOM 4478 C CA . ALA C 2 535 ? 18.553 7.922 3.249 1.000 23.552 538 ALA B CA 1
ATOM 4479 C C . ALA C 2 535 ? 17.938 6.790 2.436 1.000 25.291 538 ALA B C 1
ATOM 4480 O O . ALA C 2 535 ? 16.988 7.006 1.681 1.000 25.123 538 ALA B O 1
ATOM 4482 N N . PHE C 2 536 ? 18.486 5.579 2.643 1.000 30.745 539 PHE B N 1
ATOM 4483 C CA . PHE C 2 536 ? 18.044 4.327 2.041 1.000 30.600 539 PHE B CA 1
ATOM 4484 C C . PHE C 2 536 ? 16.547 4.104 2.245 1.000 30.678 539 PHE B C 1
ATOM 4485 O O . PHE C 2 536 ? 15.827 3.879 1.276 1.000 29.933 539 PHE B O 1
ATOM 4493 N N . THR C 2 537 ? 16.090 4.148 3.508 1.000 30.015 540 THR B N 1
ATOM 4494 C CA . THR C 2 537 ? 14.693 3.910 3.844 1.000 31.000 540 THR B CA 1
ATOM 4495 C C . THR C 2 537 ? 13.754 4.930 3.191 1.000 34.306 540 THR B C 1
ATOM 4496 O O . THR C 2 537 ? 12.672 4.552 2.733 1.000 37.891 540 THR B O 1
ATOM 4500 N N . LEU C 2 538 ? 14.140 6.221 3.183 1.000 31.800 541 LEU B N 1
ATOM 4501 C CA . LEU C 2 538 ? 13.350 7.255 2.515 1.000 32.523 541 LEU B CA 1
ATOM 4502 C C . LEU C 2 538 ? 13.238 6.997 1.008 1.000 31.387 541 LEU B C 1
ATOM 4503 O O . LEU C 2 538 ? 12.204 7.257 0.411 1.000 32.908 541 LEU B O 1
ATOM 4508 N N . THR C 2 539 ? 14.311 6.493 0.400 1.000 35.132 542 THR B N 1
ATOM 4509 C CA . THR C 2 539 ? 14.310 6.097 -0.999 1.000 38.783 542 THR B CA 1
ATOM 4510 C C . THR C 2 539 ? 13.388 4.910 -1.282 1.000 42.990 542 THR B C 1
ATOM 4511 O O . THR C 2 539 ? 12.909 4.791 -2.414 1.000 51.309 542 THR B O 1
ATOM 4515 N N . LYS C 2 540 ? 13.139 4.044 -0.285 1.000 39.782 543 LYS B N 1
ATOM 4516 C CA . LYS C 2 540 ? 12.253 2.899 -0.502 1.000 40.807 543 LYS B CA 1
ATOM 4517 C C . LYS C 2 540 ? 10.803 3.375 -0.546 1.000 42.755 543 LYS B C 1
ATOM 4518 O O . LYS C 2 540 ? 10.003 2.897 -1.348 1.000 43.415 543 LYS B O 1
ATOM 4524 N N . ASN C 2 541 ? 10.474 4.333 0.326 1.000 44.470 544 ASN B N 1
ATOM 4525 C CA . ASN C 2 541 ? 9.136 4.887 0.337 1.000 44.547 544 ASN B CA 1
ATOM 4526 C C . ASN C 2 541 ? 9.026 6.086 -0.607 1.000 41.442 544 ASN B C 1
ATOM 4527 O O . ASN C 2 541 ? 8.023 6.791 -0.540 1.000 41.799 544 ASN B O 1
ATOM 4532 N N . LYS C 2 542 ? 10.012 6.279 -1.501 1.000 38.553 545 LYS B N 1
ATOM 4533 C CA . LYS C 2 542 ? 9.970 7.347 -2.499 1.000 41.162 545 LYS B CA 1
ATOM 4534 C C . LYS C 2 542 ? 9.634 8.683 -1.827 1.000 39.108 545 LYS B C 1
ATOM 4535 O O . LYS C 2 542 ? 8.740 9.420 -2.252 1.000 34.930 545 LYS B O 1
ATOM 4541 N N . SER C 2 543 ? 10.369 8.979 -0.756 1.000 37.868 546 SER B N 1
ATOM 4542 C CA . SER C 2 543 ? 10.073 10.126 0.070 1.000 37.247 546 SER B CA 1
ATOM 4543 C C . SER C 2 543 ? 11.360 10.929 0.298 1.000 38.924 546 SER B C 1
ATOM 4544 O O . SER C 2 543 ? 12.457 10.353 0.284 1.000 32.653 546 SER B O 1
ATOM 4547 N N . SER C 2 544 ? 11.198 12.267 0.400 1.000 33.397 547 SER B N 1
ATOM 4548 C CA . SER C 2 544 ? 12.256 13.244 0.628 1.000 30.188 547 SER B CA 1
ATOM 4549 C C . SER C 2 544 ? 13.402 13.189 -0.384 1.000 28.624 547 SER B C 1
ATOM 4550 O O . SER C 2 544 ? 14.554 13.394 -0.003 1.000 30.948 547 SER B O 1
ATOM 4553 N N . ILE C 2 545 ? 13.096 13.003 -1.669 1.000 29.509 548 ILE B N 1
ATOM 4554 C CA . ILE C 2 545 ? 14.136 12.822 -2.681 1.000 32.933 548 ILE B CA 1
ATOM 4555 C C . ILE C 2 545 ? 15.200 13.935 -2.666 1.000 35.966 548 ILE B C 1
ATOM 4556 O O . ILE C 2 545 ? 16.396 13.635 -2.681 1.000 35.569 548 ILE B O 1
ATOM 4561 N N . ALA C 2 546 ? 14.795 15.219 -2.635 1.000 37.470 549 ALA B N 1
ATOM 4562 C CA . ALA C 2 546 ? 15.766 16.307 -2.715 1.000 35.825 549 ALA B CA 1
ATOM 4563 C C . ALA C 2 546 ? 16.623 16.394 -1.451 1.000 36.217 549 ALA B C 1
ATOM 4564 O O . ALA C 2 546 ? 17.804 16.730 -1.521 1.000 35.596 549 ALA B O 1
ATOM 4566 N N . GLU C 2 547 ? 16.029 16.118 -0.287 1.000 37.118 550 GLU B N 1
ATOM 4567 C CA . GLU C 2 547 ? 16.796 16.057 0.946 1.000 39.268 550 GLU B CA 1
ATOM 4568 C C . GLU C 2 547 ? 17.860 14.968 0.826 1.000 42.351 550 GLU B C 1
ATOM 4569 O O . GLU C 2 547 ? 19.008 15.191 1.211 1.000 47.512 550 GLU B O 1
ATOM 4575 N N . VAL C 2 548 ? 17.469 13.794 0.296 1.000 40.003 551 VAL B N 1
ATOM 4576 C CA . VAL C 2 548 ? 18.415 12.695 0.143 1.000 38.520 551 VAL B CA 1
ATOM 4577 C C . VAL C 2 548 ? 19.525 13.125 -0.821 1.000 37.664 551 VAL B C 1
ATOM 4578 O O . VAL C 2 548 ? 20.704 12.980 -0.511 1.000 43.134 551 VAL B O 1
ATOM 4582 N N . ASP C 2 549 ? 19.141 13.663 -1.982 1.000 36.994 552 ASP B N 1
ATOM 4583 C CA . ASP C 2 549 ? 20.119 14.125 -2.956 1.000 38.227 552 ASP B CA 1
ATOM 4584 C C . ASP C 2 549 ? 21.030 15.191 -2.356 1.000 38.963 552 ASP B C 1
ATOM 4585 O O . ASP C 2 549 ? 22.244 15.043 -2.434 1.000 39.294 552 ASP B O 1
ATOM 4590 N N . LYS C 2 550 ? 20.459 16.223 -1.717 1.000 38.539 553 LYS B N 1
ATOM 4591 C CA . LYS C 2 550 ? 21.305 17.230 -1.092 1.000 42.047 553 LYS B CA 1
ATOM 4592 C C . LYS C 2 550 ? 22.347 16.545 -0.209 1.000 42.923 553 LYS B C 1
ATOM 4593 O O . LYS C 2 550 ? 23.544 16.804 -0.342 1.000 42.659 553 LYS B O 1
ATOM 4599 N N . TRP C 2 551 ? 21.895 15.649 0.679 1.000 39.586 554 TRP B N 1
ATOM 4600 C CA . TRP C 2 551 ? 22.830 15.043 1.618 1.000 37.400 554 TRP B CA 1
ATOM 4601 C C . TRP C 2 551 ? 23.849 14.164 0.896 1.000 35.349 554 TRP B C 1
ATOM 4602 O O . TRP C 2 551 ? 25.038 14.233 1.187 1.000 34.458 554 TRP B O 1
ATOM 4613 N N . ILE C 2 552 ? 23.395 13.363 -0.069 1.000 34.975 555 ILE B N 1
ATOM 4614 C CA . ILE C 2 552 ? 24.334 12.534 -0.809 1.000 38.033 555 ILE B CA 1
ATOM 4615 C C . ILE C 2 552 ? 25.402 13.432 -1.439 1.000 39.983 555 ILE B C 1
ATOM 4616 O O . ILE C 2 552 ? 26.601 13.198 -1.288 1.000 39.659 555 ILE B O 1
ATOM 4621 N N . GLN C 2 553 ? 24.945 14.503 -2.090 1.000 42.814 556 GLN B N 1
ATOM 4622 C CA . GLN C 2 553 ? 25.774 15.342 -2.941 1.000 44.985 556 GLN B CA 1
ATOM 4623 C C . GLN C 2 553 ? 26.839 16.111 -2.143 1.000 45.857 556 GLN B C 1
ATOM 4624 O O . GLN C 2 553 ? 27.976 16.241 -2.596 1.000 50.519 556 GLN B O 1
ATOM 4630 N N . SER C 2 554 ? 26.490 16.606 -0.949 1.000 44.057 557 SER B N 1
ATOM 4631 C CA . SER C 2 554 ? 27.301 17.625 -0.303 1.000 46.232 557 SER B CA 1
ATOM 4632 C C . SER C 2 554 ? 27.977 17.100 0.960 1.000 50.590 557 SER B C 1
ATOM 4633 O O . SER C 2 554 ? 28.736 17.833 1.604 1.000 56.606 557 SER B O 1
ATOM 4636 N N . VAL C 2 555 ? 27.696 15.833 1.304 1.000 49.857 558 VAL B N 1
ATOM 4637 C CA . VAL C 2 555 ? 28.240 15.209 2.502 1.000 46.253 558 VAL B CA 1
ATOM 4638 C C . VAL C 2 555 ? 28.797 13.820 2.175 1.000 46.569 558 VAL B C 1
ATOM 4639 O O . VAL C 2 555 ? 29.983 13.559 2.373 1.000 45.594 558 VAL B O 1
ATOM 4643 N N . LEU C 2 556 ? 27.932 12.930 1.674 1.000 42.205 559 LEU B N 1
ATOM 4644 C CA . LEU C 2 556 ? 28.273 11.523 1.593 1.000 39.813 559 LEU B CA 1
ATOM 4645 C C . LEU C 2 556 ? 29.430 11.287 0.617 1.000 39.919 559 LEU B C 1
ATOM 4646 O O . LEU C 2 556 ? 30.422 10.658 1.003 1.000 40.069 559 LEU B O 1
ATOM 4651 N N . LEU C 2 557 ? 29.324 11.798 -0.622 1.000 35.222 560 LEU B N 1
ATOM 4652 C CA . LEU C 2 557 ? 30.341 11.512 -1.629 1.000 39.551 560 LEU B CA 1
ATOM 4653 C C . LEU C 2 557 ? 31.715 11.972 -1.159 1.000 41.776 560 LEU B C 1
ATOM 4654 O O . LEU C 2 557 ? 32.727 11.309 -1.390 1.000 42.151 560 LEU B O 1
ATOM 4659 N N . ASP C 2 558 ? 31.732 13.145 -0.526 1.000 47.799 561 ASP B N 1
ATOM 4660 C CA . ASP C 2 558 ? 32.973 13.759 -0.093 1.000 48.206 561 ASP B CA 1
ATOM 4661 C C . ASP C 2 558 ? 33.624 12.881 0.965 1.000 42.946 561 ASP B C 1
ATOM 4662 O O . ASP C 2 558 ? 34.844 12.791 1.025 1.000 41.537 561 ASP B O 1
ATOM 4667 N N . ASN C 2 559 ? 32.785 12.220 1.763 1.000 41.723 562 ASN B N 1
ATOM 4668 C CA . ASN C 2 559 ? 33.242 11.484 2.927 1.000 42.596 562 ASN B CA 1
ATOM 4669 C C . ASN C 2 559 ? 33.530 10.027 2.582 1.000 37.726 562 ASN B C 1
ATOM 4670 O O . ASN C 2 559 ? 34.280 9.382 3.299 1.000 38.175 562 ASN B O 1
ATOM 4675 N N . LEU C 2 560 ? 32.930 9.528 1.498 1.000 36.403 563 LEU B N 1
ATOM 4676 C CA . LEU C 2 560 ? 32.983 8.117 1.145 1.000 38.154 563 LEU B CA 1
ATOM 4677 C C . LEU C 2 560 ? 34.427 7.620 1.179 1.000 38.337 563 LEU B C 1
ATOM 4678 O O . LEU C 2 560 ? 34.724 6.673 1.903 1.000 42.042 563 LEU B O 1
ATOM 4683 N N . PRO C 2 561 ? 35.376 8.275 0.467 1.000 36.923 564 PRO B N 1
ATOM 4684 C CA . PRO C 2 561 ? 36.737 7.753 0.328 1.000 35.811 564 PRO B CA 1
ATOM 4685 C C . PRO C 2 561 ? 37.495 7.738 1.655 1.000 38.463 564 PRO B C 1
ATOM 4686 O O . PRO C 2 561 ? 38.653 7.305 1.706 1.000 40.591 564 PRO B O 1
ATOM 4690 N N . LEU C 2 562 ? 36.834 8.226 2.711 1.000 33.093 565 LEU B N 1
ATOM 4691 C CA . LEU C 2 562 ? 37.465 8.443 4.000 1.000 36.690 565 LEU B CA 1
ATOM 4692 C C . LEU C 2 562 ? 36.913 7.466 5.039 1.000 37.032 565 LEU B C 1
ATOM 4693 O O . LEU C 2 562 ? 37.446 7.382 6.141 1.000 38.280 565 LEU B O 1
ATOM 4698 N N . ILE C 2 563 ? 35.851 6.731 4.697 1.000 35.033 566 ILE B N 1
ATOM 4699 C CA . ILE C 2 563 ? 35.377 5.682 5.585 1.000 38.137 566 ILE B CA 1
ATOM 4700 C C . ILE C 2 563 ? 36.339 4.493 5.518 1.000 41.110 566 ILE B C 1
ATOM 4701 O O . ILE C 2 563 ? 36.560 3.923 4.455 1.000 42.325 566 ILE B O 1
ATOM 4706 N N . GLU C 2 564 ? 36.938 4.135 6.659 1.000 47.070 567 GLU B N 1
ATOM 4707 C CA . GLU C 2 564 ? 38.010 3.150 6.653 1.000 53.186 567 GLU B CA 1
ATOM 4708 C C . GLU C 2 564 ? 37.452 1.731 6.524 1.000 52.313 567 GLU B C 1
ATOM 4709 O O . GLU C 2 564 ? 38.075 0.897 5.873 1.000 59.690 567 GLU B O 1
ATOM 4715 N N . GLU C 2 565 ? 36.272 1.472 7.104 1.000 48.221 568 GLU B N 1
ATOM 4716 C CA . GLU C 2 565 ? 35.727 0.124 7.156 1.000 46.614 568 GLU B CA 1
ATOM 4717 C C . GLU C 2 565 ? 34.939 -0.198 5.890 1.000 41.899 568 GLU B C 1
ATOM 4718 O O . GLU C 2 565 ? 34.307 0.686 5.300 1.000 41.826 568 GLU B O 1
ATOM 4724 N N . ASP C 2 566 ? 34.967 -1.485 5.509 1.000 36.984 569 ASP B N 1
ATOM 4725 C CA . ASP C 2 566 ? 34.266 -1.930 4.310 1.000 36.358 569 ASP B CA 1
ATOM 4726 C C . ASP C 2 566 ? 32.915 -2.541 4.667 1.000 32.287 569 ASP B C 1
ATOM 4727 O O . ASP C 2 566 ? 32.125 -2.813 3.769 1.000 31.510 569 ASP B O 1
ATOM 4732 N N . GLY C 2 567 ? 32.656 -2.660 5.979 1.000 29.892 570 GLY B N 1
ATOM 4733 C CA . GLY C 2 567 ? 31.556 -3.399 6.573 1.000 27.753 570 GLY B CA 1
ATOM 4734 C C . GLY C 2 567 ? 30.205 -3.078 5.947 1.000 29.079 570 GLY B C 1
ATOM 4735 O O . GLY C 2 567 ? 29.983 -1.960 5.500 1.000 31.188 570 GLY B O 1
ATOM 4736 N N . LEU C 2 568 ? 29.307 -4.072 5.933 1.000 28.236 571 LEU B N 1
ATOM 4737 C CA . LEU C 2 568 ? 27.983 -3.907 5.355 1.000 28.454 571 LEU B CA 1
ATOM 4738 C C . LEU C 2 568 ? 27.144 -2.968 6.217 1.000 29.047 571 LEU B C 1
ATOM 4739 O O . LEU C 2 568 ? 26.438 -2.132 5.684 1.000 30.147 571 LEU B O 1
ATOM 4744 N N . PHE C 2 569 ? 27.196 -3.120 7.543 1.000 30.969 572 PHE B N 1
ATOM 4745 C CA . PHE C 2 569 ? 26.423 -2.229 8.393 1.000 32.778 572 PHE B CA 1
ATOM 4746 C C . PHE C 2 569 ? 27.297 -1.070 8.872 1.000 36.907 572 PHE B C 1
ATOM 4747 O O . PHE C 2 569 ? 26.802 0.041 9.070 1.000 40.603 572 PHE B O 1
ATOM 4755 N N . THR C 2 570 ? 28.600 -1.331 9.016 1.000 35.728 573 THR B N 1
ATOM 4756 C CA . THR C 2 570 ? 29.516 -0.441 9.710 1.000 38.731 573 THR B CA 1
ATOM 4757 C C . THR C 2 570 ? 30.283 0.462 8.734 1.000 41.153 573 THR B C 1
ATOM 4758 O O . THR C 2 570 ? 30.832 1.484 9.153 1.000 45.877 573 THR B O 1
ATOM 4762 N N . GLY C 2 571 ? 30.328 0.108 7.440 1.000 37.536 574 GLY B N 1
ATOM 4763 C CA . GLY C 2 571 ? 31.264 0.759 6.535 1.000 34.698 574 GLY B CA 1
ATOM 4764 C C . GLY C 2 571 ? 30.716 1.015 5.134 1.000 33.563 574 GLY B C 1
ATOM 4765 O O . GLY C 2 571 ? 29.543 1.322 4.974 1.000 38.084 574 GLY B O 1
ATOM 4766 N N . LYS C 2 572 ? 31.578 0.867 4.121 1.000 35.334 575 LYS B N 1
ATOM 4767 C CA . LYS C 2 572 ? 31.310 1.373 2.781 1.000 36.865 575 LYS B CA 1
ATOM 4768 C C . LYS C 2 572 ? 30.244 0.581 2.026 1.000 38.421 575 LYS B C 1
ATOM 4769 O O . LYS C 2 572 ? 29.587 1.166 1.167 1.000 36.234 575 LYS B O 1
ATOM 4775 N N . THR C 2 573 ? 30.111 -0.738 2.274 1.000 39.608 576 THR B N 1
ATOM 4776 C CA . THR C 2 573 ? 29.336 -1.566 1.356 1.000 38.550 576 THR B CA 1
ATOM 4777 C C . THR C 2 573 ? 27.842 -1.265 1.452 1.000 37.701 576 THR B C 1
ATOM 4778 O O . THR C 2 573 ? 27.167 -1.228 0.425 1.000 40.523 576 THR B O 1
ATOM 4782 N N . GLY C 2 574 ? 27.329 -1.075 2.676 1.000 33.802 577 GLY B N 1
ATOM 4783 C CA . GLY C 2 574 ? 25.961 -0.613 2.849 1.000 32.354 577 GLY B CA 1
ATOM 4784 C C . GLY C 2 574 ? 25.713 0.694 2.090 1.000 33.069 577 GLY B C 1
ATOM 4785 O O . GLY C 2 574 ? 24.724 0.813 1.362 1.000 32.719 577 GLY B O 1
ATOM 4786 N N . ILE C 2 575 ? 26.641 1.654 2.247 1.000 30.441 578 ILE B N 1
ATOM 4787 C CA . ILE C 2 575 ? 26.585 2.952 1.586 1.000 29.032 578 ILE B CA 1
ATOM 4788 C C . ILE C 2 575 ? 26.567 2.783 0.062 1.000 27.766 578 ILE B C 1
ATOM 4789 O O . ILE C 2 575 ? 25.768 3.429 -0.605 1.000 27.258 578 ILE B O 1
ATOM 4794 N N . LEU C 2 576 ? 27.419 1.901 -0.484 1.000 29.046 579 LEU B N 1
ATOM 4795 C CA . LEU C 2 576 ? 27.511 1.637 -1.920 1.000 30.273 579 LEU B CA 1
ATOM 4796 C C . LEU C 2 576 ? 26.191 1.109 -2.478 1.000 33.209 579 LEU B C 1
ATOM 4797 O O . LEU C 2 576 ? 25.849 1.388 -3.635 1.000 33.147 579 LEU B O 1
ATOM 4802 N N . ALA C 2 577 ? 25.453 0.346 -1.651 1.000 31.421 580 ALA B N 1
ATOM 4803 C CA . ALA C 2 577 ? 24.126 -0.097 -2.049 1.000 28.711 580 ALA B CA 1
ATOM 4804 C C . ALA C 2 577 ? 23.215 1.106 -2.278 1.000 28.023 580 ALA B C 1
ATOM 4805 O O . ALA C 2 577 ? 22.558 1.191 -3.308 1.000 30.842 580 ALA B O 1
ATOM 4807 N N . LEU C 2 578 ? 23.153 2.012 -1.300 1.000 29.042 581 LEU B N 1
ATOM 4808 C CA . LEU C 2 578 ? 22.415 3.259 -1.453 1.000 33.680 581 LEU B CA 1
ATOM 4809 C C . LEU C 2 578 ? 22.865 4.014 -2.707 1.000 32.048 581 LEU B C 1
ATOM 4810 O O . LEU C 2 578 ? 22.040 4.388 -3.531 1.000 30.784 581 LEU B O 1
ATOM 4815 N N . LEU C 2 579 ? 24.178 4.237 -2.841 1.000 32.452 582 LEU B N 1
ATOM 4816 C CA . LEU C 2 579 ? 24.699 5.004 -3.961 1.000 34.823 582 LEU B CA 1
ATOM 4817 C C . LEU C 2 579 ? 24.285 4.396 -5.306 1.000 38.088 582 LEU B C 1
ATOM 4818 O O . LEU C 2 579 ? 23.879 5.142 -6.201 1.000 36.838 582 LEU B O 1
ATOM 4823 N N . TYR C 2 580 ? 24.366 3.060 -5.444 1.000 38.383 583 TYR B N 1
ATOM 4824 C CA . TYR C 2 580 ? 24.040 2.405 -6.706 1.000 41.017 583 TYR B CA 1
ATOM 4825 C C . TYR C 2 580 ? 22.556 2.570 -7.026 1.000 43.917 583 TYR B C 1
ATOM 4826 O O . TYR C 2 580 ? 22.187 2.832 -8.174 1.000 50.067 583 TYR B O 1
ATOM 4835 N N . ASP C 2 581 ? 21.710 2.381 -6.009 1.000 41.762 584 ASP B N 1
ATOM 4836 C CA . ASP C 2 581 ? 20.271 2.486 -6.182 1.000 40.592 584 ASP B CA 1
ATOM 4837 C C . ASP C 2 581 ? 19.864 3.925 -6.475 1.000 40.186 584 ASP B C 1
ATOM 4838 O O . ASP C 2 581 ? 18.702 4.177 -6.778 1.000 40.332 584 ASP B O 1
ATOM 4843 N N . LYS C 2 582 ? 20.802 4.863 -6.314 1.000 39.573 585 LYS B N 1
ATOM 4844 C CA . LYS C 2 582 ? 20.480 6.263 -6.519 1.000 42.232 585 LYS B CA 1
ATOM 4845 C C . LYS C 2 582 ? 21.003 6.716 -7.878 1.000 41.942 585 LYS B C 1
ATOM 4846 O O . LYS C 2 582 ? 20.822 7.874 -8.231 1.000 45.440 585 LYS B O 1
ATOM 4852 N N . GLY C 2 583 ? 21.677 5.805 -8.593 1.000 38.936 586 GLY B N 1
ATOM 4853 C CA . GLY C 2 583 ? 22.163 6.040 -9.942 1.000 37.646 586 GLY B CA 1
ATOM 4854 C C . GLY C 2 583 ? 23.665 6.326 -10.047 1.000 38.444 586 GLY B C 1
ATOM 4855 O O . GLY C 2 583 ? 24.154 6.611 -11.144 1.000 38.549 586 GLY B O 1
ATOM 4856 N N . TYR C 2 584 ? 24.400 6.236 -8.927 1.000 38.447 587 TYR B N 1
ATOM 4857 C CA . TYR C 2 584 ? 25.817 6.591 -8.900 1.000 38.217 587 TYR B CA 1
ATOM 4858 C C . TYR C 2 584 ? 26.695 5.398 -9.254 1.000 38.910 587 TYR B C 1
ATOM 4859 O O . TYR C 2 584 ? 27.593 5.056 -8.485 1.000 39.158 587 TYR B O 1
ATOM 4868 N N . LYS C 2 585 ? 26.470 4.813 -10.435 1.000 40.498 588 LYS B N 1
ATOM 4869 C CA . LYS C 2 585 ? 27.090 3.546 -10.783 1.000 44.195 588 LYS B CA 1
ATOM 4870 C C . LYS C 2 585 ? 28.611 3.702 -10.823 1.000 48.805 588 LYS B C 1
ATOM 4871 O O . LYS C 2 585 ? 29.343 2.889 -10.265 1.000 50.404 588 LYS B O 1
ATOM 4877 N N . GLU C 2 586 ? 29.071 4.779 -11.464 1.000 51.258 589 GLU B N 1
ATOM 4878 C CA . GLU C 2 586 ? 30.481 5.089 -11.629 1.000 48.170 589 GLU B CA 1
ATOM 4879 C C . GLU C 2 586 ? 31.211 4.998 -10.292 1.000 44.115 589 GLU B C 1
ATOM 4880 O O . GLU C 2 586 ? 32.298 4.426 -10.202 1.000 38.557 589 GLU B O 1
ATOM 4886 N N . VAL C 2 587 ? 30.598 5.598 -9.263 1.000 43.805 590 VAL B N 1
ATOM 4887 C CA . VAL C 2 587 ? 31.232 5.767 -7.966 1.000 42.797 590 VAL B CA 1
ATOM 4888 C C . VAL C 2 587 ? 31.372 4.404 -7.297 1.000 40.851 590 VAL B C 1
ATOM 4889 O O . VAL C 2 587 ? 32.443 4.089 -6.776 1.000 39.137 590 VAL B O 1
ATOM 4893 N N . VAL C 2 588 ? 30.297 3.600 -7.342 1.000 36.832 591 VAL B N 1
ATOM 4894 C CA . VAL C 2 588 ? 30.341 2.237 -6.833 1.000 34.227 591 VAL B CA 1
ATOM 4895 C C . VAL C 2 588 ? 31.426 1.486 -7.602 1.000 34.704 591 VAL B C 1
ATOM 4896 O O . VAL C 2 588 ? 32.277 0.812 -7.023 1.000 31.604 591 VAL B O 1
ATOM 4900 N N . LEU C 2 589 ? 31.387 1.636 -8.923 1.000 35.573 592 LEU B N 1
ATOM 4901 C CA . LEU C 2 589 ? 32.314 0.953 -9.805 1.000 42.092 592 LEU B CA 1
ATOM 4902 C C . LEU C 2 589 ? 33.738 1.205 -9.330 1.000 44.539 592 LEU B C 1
ATOM 4903 O O . LEU C 2 589 ? 34.472 0.254 -9.080 1.000 48.581 592 LEU B O 1
ATOM 4908 N N . ASN C 2 590 ? 34.110 2.485 -9.195 1.000 47.039 593 ASN B N 1
ATOM 4909 C CA . ASN C 2 590 ? 35.458 2.846 -8.780 1.000 47.725 593 ASN B CA 1
ATOM 4910 C C . ASN C 2 590 ? 35.742 2.268 -7.402 1.000 41.658 593 ASN B C 1
ATOM 4911 O O . ASN C 2 590 ? 36.840 1.784 -7.155 1.000 43.762 593 ASN B O 1
ATOM 4916 N N . GLU C 2 591 ? 34.740 2.293 -6.524 1.000 42.546 594 GLU B N 1
ATOM 4917 C CA . GLU C 2 591 ? 34.934 1.846 -5.154 1.000 48.866 594 GLU B CA 1
ATOM 4918 C C . GLU C 2 591 ? 35.157 0.335 -5.087 1.000 47.885 594 GLU B C 1
ATOM 4919 O O . GLU C 2 591 ? 35.871 -0.132 -4.201 1.000 46.676 594 GLU B O 1
ATOM 4925 N N . LEU C 2 592 ? 34.564 -0.411 -6.031 1.000 50.606 595 LEU B N 1
ATOM 4926 C CA . LEU C 2 592 ? 34.687 -1.865 -6.070 1.000 53.255 595 LEU B CA 1
ATOM 4927 C C . LEU C 2 592 ? 36.064 -2.258 -6.582 1.000 53.800 595 LEU B C 1
ATOM 4928 O O . LEU C 2 592 ? 36.603 -3.281 -6.171 1.000 62.000 595 LEU B O 1
ATOM 4933 N N . LYS C 2 593 ? 36.594 -1.451 -7.507 1.000 49.482 596 LYS B N 1
ATOM 4934 C CA . LYS C 2 593 ? 37.933 -1.633 -8.038 1.000 47.135 596 LYS B CA 1
ATOM 4935 C C . LYS C 2 593 ? 38.926 -1.621 -6.879 1.000 45.277 596 LYS B C 1
ATOM 4936 O O . LYS C 2 593 ? 39.962 -2.279 -6.937 1.000 47.791 596 LYS B O 1
ATOM 4942 N N . ILE C 2 594 ? 38.580 -0.882 -5.819 1.000 47.208 597 ILE B N 1
ATOM 4943 C CA . ILE C 2 594 ? 39.468 -0.664 -4.693 1.000 46.948 597 ILE B CA 1
ATOM 4944 C C . ILE C 2 594 ? 39.166 -1.681 -3.597 1.000 50.314 597 ILE B C 1
ATOM 4945 O O . ILE C 2 594 ? 40.002 -1.917 -2.734 1.000 56.572 597 ILE B O 1
ATOM 4950 N N . LEU C 2 595 ? 37.966 -2.264 -3.620 1.000 52.744 598 LEU B N 1
ATOM 4951 C CA . LEU C 2 595 ? 37.567 -3.229 -2.608 1.000 51.200 598 LEU B CA 1
ATOM 4952 C C . LEU C 2 595 ? 38.239 -4.577 -2.874 1.000 54.546 598 LEU B C 1
ATOM 4953 O O . LEU C 2 595 ? 38.687 -5.252 -1.949 1.000 56.767 598 LEU B O 1
ATOM 4958 N N . LYS C 2 596 ? 38.308 -4.954 -4.153 1.000 53.385 599 LYS B N 1
ATOM 4959 C CA . LYS C 2 596 ? 38.856 -6.225 -4.605 1.000 57.572 599 LYS B CA 1
ATOM 4960 C C . LYS C 2 596 ? 40.218 -6.495 -3.957 1.000 60.767 599 LYS B C 1
ATOM 4961 O O . LYS C 2 596 ? 40.657 -7.648 -3.878 1.000 64.074 599 LYS B O 1
ATOM 4967 N N . ASP C 2 597 ? 40.866 -5.424 -3.483 1.000 57.168 600 ASP B N 1
ATOM 4968 C CA . ASP C 2 597 ? 42.175 -5.533 -2.852 1.000 60.754 600 ASP B CA 1
ATOM 4969 C C . ASP C 2 597 ? 42.122 -5.014 -1.418 1.000 66.476 600 ASP B C 1
ATOM 4970 O O . ASP C 2 597 ? 42.830 -5.530 -0.558 1.000 59.966 600 ASP B O 1
ATOM 4975 N N . ASN C 2 598 ? 41.270 -3.996 -1.196 1.000 80.597 601 ASN B N 1
ATOM 4976 C CA . ASN C 2 598 ? 41.149 -3.239 0.041 1.000 89.224 601 ASN B CA 1
ATOM 4977 C C . ASN C 2 598 ? 41.771 -4.040 1.175 1.000 92.795 601 ASN B C 1
ATOM 4978 O O . ASN C 2 598 ? 42.854 -3.696 1.646 1.000 83.596 601 ASN B O 1
ATOM 4983 N N . ILE C 2 599 ? 41.097 -5.137 1.545 1.000 96.148 602 ILE B N 1
ATOM 4984 C CA . ILE C 2 599 ? 41.589 -6.039 2.571 1.000 97.818 602 ILE B CA 1
ATOM 4985 C C . ILE C 2 599 ? 40.758 -7.322 2.516 1.000 95.710 602 ILE B C 1
ATOM 4986 O O . ILE C 2 599 ? 39.598 -7.286 2.111 1.000 88.084 602 ILE B O 1
ATOM 4991 N N . ASN C 2 600 ? 41.405 -8.453 2.825 1.000 92.479 603 ASN B N 1
ATOM 4992 C CA . ASN C 2 600 ? 40.731 -9.693 3.163 1.000 86.743 603 ASN B CA 1
ATOM 4993 C C . ASN C 2 600 ? 40.991 -9.957 4.643 1.000 85.015 603 ASN B C 1
ATOM 4994 O O . ASN C 2 600 ? 41.983 -10.584 5.005 1.000 88.560 603 ASN B O 1
ATOM 4999 N N . GLN C 2 601 ? 40.078 -9.453 5.482 1.000 78.265 604 GLN B N 1
ATOM 5000 C CA . GLN C 2 601 ? 40.267 -9.334 6.917 1.000 65.868 604 GLN B CA 1
ATOM 5001 C C . GLN C 2 601 ? 39.962 -10.682 7.571 1.000 55.468 604 GLN B C 1
ATOM 5002 O O . GLN C 2 601 ? 39.654 -11.664 6.891 1.000 55.107 604 GLN B O 1
ATOM 5008 N N . THR C 2 602 ? 40.048 -10.710 8.900 1.000 45.187 605 THR B N 1
ATOM 5009 C CA . THR C 2 602 ? 39.750 -11.908 9.669 1.000 46.838 605 THR B CA 1
ATOM 5010 C C . THR C 2 602 ? 38.308 -11.905 10.185 1.000 47.020 605 THR B C 1
ATOM 5011 O O . THR C 2 602 ? 37.891 -12.836 10.870 1.000 44.661 605 THR B O 1
ATOM 5015 N N . ASP C 2 603 ? 37.552 -10.853 9.855 1.000 45.564 606 ASP B N 1
ATOM 5016 C CA . ASP C 2 603 ? 36.196 -10.663 10.333 1.000 40.705 606 ASP B CA 1
ATOM 5017 C C . ASP C 2 603 ? 35.265 -11.168 9.237 1.000 39.187 606 ASP B C 1
ATOM 5018 O O . ASP C 2 603 ? 35.372 -10.766 8.076 1.000 38.229 606 ASP B O 1
ATOM 5023 N N . ILE C 2 604 ? 34.360 -12.075 9.613 1.000 36.979 607 ILE B N 1
ATOM 5024 C CA . ILE C 2 604 ? 33.545 -12.732 8.608 1.000 37.820 607 ILE B CA 1
ATOM 5025 C C . ILE C 2 604 ? 32.071 -12.399 8.821 1.000 36.404 607 ILE B C 1
ATOM 5026 O O . ILE C 2 604 ? 31.232 -12.808 8.023 1.000 41.801 607 ILE B O 1
ATOM 5031 N N . SER C 2 605 ? 31.775 -11.622 9.863 1.000 34.419 608 SER B N 1
ATOM 5032 C CA . SER C 2 605 ? 30.413 -11.302 10.272 1.000 35.258 608 SER B CA 1
ATOM 5033 C C . SER C 2 605 ? 29.635 -10.618 9.147 1.000 33.460 608 SER B C 1
ATOM 5034 O O . SER C 2 605 ? 30.208 -10.070 8.211 1.000 33.590 608 SER B O 1
ATOM 5037 N N . ILE C 2 606 ? 28.305 -10.659 9.249 1.000 32.809 609 ILE B N 1
ATOM 5038 C CA . ILE C 2 606 ? 27.447 -9.886 8.371 1.000 30.512 609 ILE B CA 1
ATOM 5039 C C . ILE C 2 606 ? 27.624 -8.406 8.699 1.000 33.313 609 ILE B C 1
ATOM 5040 O O . ILE C 2 606 ? 27.817 -7.587 7.801 1.000 36.507 609 ILE B O 1
ATOM 5045 N N . ARG C 2 607 ? 27.588 -8.089 9.999 1.000 33.012 610 ARG B N 1
ATOM 5046 C CA . ARG C 2 607 ? 27.668 -6.727 10.490 1.000 33.519 610 ARG B CA 1
ATOM 5047 C C . ARG C 2 607 ? 28.812 -5.990 9.795 1.000 35.131 610 ARG B C 1
ATOM 5048 O O . ARG C 2 607 ? 28.563 -4.981 9.129 1.000 38.558 610 ARG B O 1
ATOM 5056 N N . SER C 2 608 ? 30.047 -6.499 9.946 1.000 32.769 611 SER B N 1
ATOM 5057 C CA . SER C 2 608 ? 31.215 -5.740 9.532 1.000 30.478 611 SER B CA 1
ATOM 5058 C C . SER C 2 608 ? 32.239 -6.554 8.742 1.000 29.930 611 SER B C 1
ATOM 5059 O O . SER C 2 608 ? 33.281 -6.010 8.414 1.000 32.090 611 SER B O 1
ATOM 5062 N N . GLY C 2 609 ? 31.956 -7.827 8.425 1.000 29.351 612 GLY B N 1
ATOM 5063 C CA . GLY C 2 609 ? 32.983 -8.719 7.904 1.000 26.734 612 GLY B CA 1
ATOM 5064 C C . GLY C 2 609 ? 32.761 -9.148 6.455 1.000 30.482 612 GLY B C 1
ATOM 5065 O O . GLY C 2 609 ? 31.888 -8.631 5.745 1.000 32.268 612 GLY B O 1
ATOM 5066 N N . LEU C 2 610 ? 33.563 -10.130 6.031 1.000 31.154 613 LEU B N 1
ATOM 5067 C CA . LEU C 2 610 ? 33.594 -10.593 4.652 1.000 30.041 613 LEU B CA 1
ATOM 5068 C C . LEU C 2 610 ? 32.236 -11.123 4.188 1.000 30.652 613 LEU B C 1
ATOM 5069 O O . LEU C 2 610 ? 31.904 -10.989 3.008 1.000 28.490 613 LEU B O 1
ATOM 5074 N N . SER C 2 611 ? 31.434 -11.693 5.106 1.000 31.807 614 SER B N 1
ATOM 5075 C CA . SER C 2 611 ? 30.134 -12.242 4.724 1.000 34.524 614 SER B CA 1
ATOM 5076 C C . SER C 2 611 ? 29.169 -11.149 4.275 1.000 34.935 614 SER B C 1
ATOM 5077 O O . SER C 2 611 ? 28.509 -11.284 3.245 1.000 32.832 614 SER B O 1
ATOM 5080 N N . GLY C 2 612 ? 29.082 -10.081 5.083 1.000 35.274 615 GLY B N 1
ATOM 5081 C CA . GLY C 2 612 ? 28.230 -8.941 4.785 1.000 33.399 615 GLY B CA 1
ATOM 5082 C C . GLY C 2 612 ? 28.653 -8.265 3.487 1.000 32.171 615 GLY B C 1
ATOM 5083 O O . GLY C 2 612 ? 27.802 -7.892 2.693 1.000 34.767 615 GLY B O 1
ATOM 5084 N N . ILE C 2 613 ? 29.973 -8.129 3.297 1.000 32.112 616 ILE B N 1
ATOM 5085 C CA . ILE C 2 613 ? 30.597 -7.571 2.108 1.000 30.876 616 ILE B CA 1
ATOM 5086 C C . ILE C 2 613 ? 30.306 -8.489 0.919 1.000 32.323 616 ILE B C 1
ATOM 5087 O O . ILE C 2 613 ? 29.846 -8.028 -0.129 1.000 34.560 616 ILE B O 1
ATOM 5092 N N . GLY C 2 614 ? 30.571 -9.796 1.089 1.000 29.243 617 GLY B N 1
ATOM 5093 C CA . GLY C 2 614 ? 30.259 -10.782 0.064 1.000 27.824 617 GLY B CA 1
ATOM 5094 C C . GLY C 2 614 ? 28.781 -10.808 -0.337 1.000 26.786 617 GLY B C 1
ATOM 5095 O O . GLY C 2 614 ? 28.447 -10.943 -1.520 1.000 24.448 617 GLY B O 1
ATOM 5096 N N . LEU C 2 615 ? 27.887 -10.699 0.656 1.000 25.533 618 LEU B N 1
ATOM 5097 C CA . LEU C 2 615 ? 26.460 -10.596 0.362 1.000 28.261 618 LEU B CA 1
ATOM 5098 C C . LEU C 2 615 ? 26.174 -9.378 -0.527 1.000 27.313 618 LEU B C 1
ATOM 5099 O O . LEU C 2 615 ? 25.506 -9.479 -1.547 1.000 27.387 618 LEU B O 1
ATOM 5104 N N . PHE C 2 616 ? 26.732 -8.224 -0.169 1.000 26.828 619 PHE B N 1
ATOM 5105 C CA . PHE C 2 616 ? 26.562 -7.064 -1.019 1.000 29.922 619 PHE B CA 1
ATOM 5106 C C . PHE C 2 616 ? 27.100 -7.365 -2.418 1.000 31.486 619 PHE B C 1
ATOM 5107 O O . PHE C 2 616 ? 26.396 -7.120 -3.397 1.000 29.688 619 PHE B O 1
ATOM 5115 N N . VAL C 2 617 ? 28.338 -7.899 -2.492 1.000 29.031 620 VAL B N 1
ATOM 5116 C CA . VAL C 2 617 ? 28.976 -8.183 -3.767 1.000 28.653 620 VAL B CA 1
ATOM 5117 C C . VAL C 2 617 ? 28.084 -9.066 -4.643 1.000 31.564 620 VAL B C 1
ATOM 5118 O O . VAL C 2 617 ? 27.922 -8.788 -5.833 1.000 35.848 620 VAL B O 1
ATOM 5122 N N . ILE C 2 618 ? 27.511 -10.131 -4.064 1.000 32.056 621 ILE B N 1
ATOM 5123 C CA . ILE C 2 618 ? 26.587 -10.974 -4.810 1.000 30.512 621 ILE B CA 1
ATOM 5124 C C . ILE C 2 618 ? 25.405 -10.156 -5.323 1.000 30.136 621 ILE B C 1
ATOM 5125 O O . ILE C 2 618 ? 25.016 -10.298 -6.483 1.000 30.804 621 ILE B O 1
ATOM 5130 N N . SER C 2 619 ? 24.830 -9.305 -4.467 1.000 29.832 622 SER B N 1
ATOM 5131 C CA . SER C 2 619 ? 23.638 -8.575 -4.876 1.000 34.306 622 SER B CA 1
ATOM 5132 C C . SER C 2 619 ? 23.944 -7.613 -6.032 1.000 37.102 622 SER B C 1
ATOM 5133 O O . SER C 2 619 ? 23.049 -7.333 -6.832 1.000 41.017 622 SER B O 1
ATOM 5136 N N . LEU C 2 620 ? 25.188 -7.104 -6.100 1.000 34.169 623 LEU B N 1
ATOM 5137 C CA . LEU C 2 620 ? 25.662 -6.251 -7.184 1.000 36.677 623 LEU B CA 1
ATOM 5138 C C . LEU C 2 620 ? 25.886 -7.061 -8.458 1.000 39.940 623 LEU B C 1
ATOM 5139 O O . LEU C 2 620 ? 25.637 -6.558 -9.557 1.000 35.354 623 LEU B O 1
ATOM 5144 N N . TYR C 2 621 ? 26.368 -8.307 -8.299 1.000 46.259 624 TYR B N 1
ATOM 5145 C CA . TYR C 2 621 ? 26.492 -9.231 -9.415 1.000 43.556 624 TYR B CA 1
ATOM 5146 C C . TYR C 2 621 ? 25.123 -9.495 -10.028 1.000 43.436 624 TYR B C 1
ATOM 5147 O O . TYR C 2 621 ? 24.984 -9.498 -11.249 1.000 45.313 624 TYR B O 1
ATOM 5156 N N . LEU C 2 622 ? 24.119 -9.711 -9.172 1.000 39.796 625 LEU B N 1
ATOM 5157 C CA . LEU C 2 622 ? 22.777 -9.970 -9.664 1.000 42.174 625 LEU B CA 1
ATOM 5158 C C . LEU C 2 622 ? 22.263 -8.774 -10.458 1.000 46.088 625 LEU B C 1
ATOM 5159 O O . LEU C 2 622 ? 21.623 -8.954 -11.491 1.000 45.644 625 LEU B O 1
ATOM 5164 N N . GLU C 2 623 ? 22.571 -7.563 -9.976 1.000 49.278 626 GLU B N 1
ATOM 5165 C CA . GLU C 2 623 ? 22.056 -6.351 -10.590 1.000 49.533 626 GLU B CA 1
ATOM 5166 C C . GLU C 2 623 ? 22.752 -6.093 -11.925 1.000 49.747 626 GLU B C 1
ATOM 5167 O O . GLU C 2 623 ? 22.094 -5.722 -12.890 1.000 45.947 626 GLU B O 1
ATOM 5173 N N . THR C 2 624 ? 24.077 -6.300 -11.976 1.000 54.185 627 THR B N 1
ATOM 5174 C CA . THR C 2 624 ? 24.876 -5.902 -13.130 1.000 57.072 627 THR B CA 1
ATOM 5175 C C . THR C 2 624 ? 25.101 -7.034 -14.137 1.000 55.342 627 THR B C 1
ATOM 5176 O O . THR C 2 624 ? 25.318 -6.747 -15.308 1.000 53.891 627 THR B O 1
ATOM 5180 N N . GLU C 2 625 ? 25.004 -8.304 -13.706 1.000 57.897 628 GLU B N 1
ATOM 5181 C CA . GLU C 2 625 ? 25.306 -9.465 -14.535 1.000 54.740 628 GLU B CA 1
ATOM 5182 C C . GLU C 2 625 ? 26.754 -9.421 -15.035 1.000 57.051 628 GLU B C 1
ATOM 5183 O O . GLU C 2 625 ? 27.052 -9.925 -16.118 1.000 60.743 628 GLU B O 1
ATOM 5189 N N . ASN C 2 626 ? 27.656 -8.853 -14.223 1.000 52.166 629 ASN B N 1
ATOM 5190 C CA . ASN C 2 626 ? 29.054 -8.663 -14.571 1.000 51.465 629 ASN B CA 1
ATOM 5191 C C . ASN C 2 626 ? 29.894 -9.652 -13.768 1.000 57.708 629 ASN B C 1
ATOM 5192 O O . ASN C 2 626 ? 29.975 -9.559 -12.545 1.000 61.785 629 ASN B O 1
ATOM 5197 N N . LYS C 2 627 ? 30.561 -10.566 -14.487 1.000 58.953 630 LYS B N 1
ATOM 5198 C CA . LYS C 2 627 ? 31.132 -11.784 -13.927 1.000 57.185 630 LYS B CA 1
ATOM 5199 C C . LYS C 2 627 ? 32.327 -11.490 -13.023 1.000 51.995 630 LYS B C 1
ATOM 5200 O O . LYS C 2 627 ? 32.725 -12.350 -12.234 1.000 49.120 630 LYS B O 1
ATOM 5206 N N . GLU C 2 628 ? 32.880 -10.276 -13.150 1.000 50.709 631 GLU B N 1
ATOM 5207 C CA . GLU C 2 628 ? 33.986 -9.849 -12.312 1.000 51.610 631 GLU B CA 1
ATOM 5208 C C . GLU C 2 628 ? 33.569 -9.915 -10.847 1.000 50.106 631 GLU B C 1
ATOM 5209 O O . GLU C 2 628 ? 34.392 -10.232 -9.993 1.000 47.176 631 GLU B O 1
ATOM 5215 N N . TYR C 2 629 ? 32.281 -9.641 -10.584 1.000 48.878 632 TYR B N 1
ATOM 5216 C CA . TYR C 2 629 ? 31.745 -9.606 -9.233 1.000 43.230 632 TYR B CA 1
ATOM 5217 C C . TYR C 2 629 ? 31.458 -11.013 -8.714 1.000 43.013 632 TYR B C 1
ATOM 5218 O O . TYR C 2 629 ? 31.537 -11.264 -7.510 1.000 42.440 632 TYR B O 1
ATOM 5227 N N . LEU C 2 630 ? 31.110 -11.925 -9.625 1.000 44.057 633 LEU B N 1
ATOM 5228 C CA . LEU C 2 630 ? 30.983 -13.323 -9.253 1.000 41.907 633 LEU B CA 1
ATOM 5229 C C . LEU C 2 630 ? 32.353 -13.842 -8.830 1.000 43.500 633 LEU B C 1
ATOM 5230 O O . LEU C 2 630 ? 32.479 -14.514 -7.805 1.000 42.039 633 LEU B O 1
ATOM 5235 N N . LYS C 2 631 ? 33.373 -13.483 -9.621 1.000 44.115 634 LYS B N 1
ATOM 5236 C CA . LYS C 2 631 ? 34.736 -13.906 -9.356 1.000 47.288 634 LYS B CA 1
ATOM 5237 C C . LYS C 2 631 ? 35.173 -13.357 -7.999 1.000 45.182 634 LYS B C 1
ATOM 5238 O O . LYS C 2 631 ? 35.917 -13.995 -7.256 1.000 46.348 634 LYS B O 1
ATOM 5244 N N . LEU C 2 632 ? 34.653 -12.178 -7.659 1.000 45.593 635 LEU B N 1
ATOM 5245 C CA . LEU C 2 632 ? 35.017 -11.530 -6.411 1.000 42.364 635 LEU B CA 1
ATOM 5246 C C . LEU C 2 632 ? 34.328 -12.249 -5.256 1.000 39.943 635 LEU B C 1
ATOM 5247 O O . LEU C 2 632 ? 34.901 -12.374 -4.177 1.000 41.072 635 LEU B O 1
ATOM 5252 N N . ALA C 2 633 ? 33.093 -12.706 -5.490 1.000 39.528 636 ALA B N 1
ATOM 5253 C CA . ALA C 2 633 ? 32.328 -13.402 -4.469 1.000 39.128 636 ALA B CA 1
ATOM 5254 C C . ALA C 2 633 ? 33.010 -14.729 -4.142 1.000 41.359 636 ALA B C 1
ATOM 5255 O O . ALA C 2 633 ? 33.077 -15.118 -2.979 1.000 38.814 636 ALA B O 1
ATOM 5257 N N . LYS C 2 634 ? 33.554 -15.393 -5.172 1.000 42.282 637 LYS B N 1
ATOM 5258 C CA . LYS C 2 634 ? 34.204 -16.683 -4.975 1.000 43.453 637 LYS B CA 1
ATOM 5259 C C . LYS C 2 634 ? 35.504 -16.490 -4.202 1.000 45.067 637 LYS B C 1
ATOM 5260 O O . LYS C 2 634 ? 35.793 -17.260 -3.288 1.000 48.810 637 LYS B O 1
ATOM 5266 N N . ASP C 2 635 ? 36.268 -15.447 -4.556 1.000 43.289 638 ASP B N 1
ATOM 5267 C CA . ASP C 2 635 ? 37.506 -15.152 -3.848 1.000 43.127 638 ASP B CA 1
ATOM 5268 C C . ASP C 2 635 ? 37.224 -14.856 -2.373 1.000 40.108 638 ASP B C 1
ATOM 5269 O O . ASP C 2 635 ? 37.988 -15.253 -1.503 1.000 37.697 638 ASP B O 1
ATOM 5274 N N . LEU C 2 636 ? 36.108 -14.176 -2.084 1.000 43.272 639 LEU B N 1
ATOM 5275 C CA . LEU C 2 636 ? 35.747 -13.807 -0.719 1.000 41.204 639 LEU B CA 1
ATOM 5276 C C . LEU C 2 636 ? 35.398 -15.060 0.081 1.000 38.537 639 LEU B C 1
ATOM 5277 O O . LEU C 2 636 ? 35.723 -15.166 1.269 1.000 35.611 639 LEU B O 1
ATOM 5282 N N . GLU C 2 637 ? 34.714 -15.994 -0.588 1.000 39.544 640 GLU B N 1
ATOM 5283 C CA . GLU C 2 637 ? 34.385 -17.280 0.004 1.000 39.707 640 GLU B CA 1
ATOM 5284 C C . GLU C 2 637 ? 35.668 -17.964 0.467 1.000 38.524 640 GLU B C 1
ATOM 5285 O O . GLU C 2 637 ? 35.766 -18.329 1.632 1.000 38.805 640 GLU B O 1
ATOM 5291 N N . ARG C 2 638 ? 36.664 -18.063 -0.423 1.000 38.583 641 ARG B N 1
ATOM 5292 C CA . ARG C 2 638 ? 37.938 -18.701 -0.109 1.000 39.523 641 ARG B CA 1
ATOM 5293 C C . ARG C 2 638 ? 38.561 -18.074 1.136 1.000 40.403 641 ARG B C 1
ATOM 5294 O O . ARG C 2 638 ? 39.075 -18.786 1.997 1.000 41.837 641 ARG B O 1
ATOM 5302 N N . MET C 2 639 ? 38.456 -16.749 1.260 1.000 39.681 642 MET B N 1
ATOM 5303 C CA . MET C 2 639 ? 38.939 -16.058 2.447 1.000 41.117 642 MET B CA 1
ATOM 5304 C C . MET C 2 639 ? 38.127 -16.423 3.696 1.000 38.939 642 MET B C 1
ATOM 5305 O O . MET C 2 639 ? 38.684 -16.499 4.792 1.000 33.047 642 MET B O 1
ATOM 5310 N N . ILE C 2 640 ? 36.805 -16.618 3.537 1.000 36.832 643 ILE B N 1
ATOM 5311 C CA . ILE C 2 640 ? 35.942 -16.881 4.680 1.000 38.387 643 ILE B CA 1
ATOM 5312 C C . ILE C 2 640 ? 36.269 -18.266 5.222 1.000 37.234 643 ILE B C 1
ATOM 5313 O O . ILE C 2 640 ? 36.471 -18.444 6.426 1.000 33.556 643 ILE B O 1
ATOM 5318 N N . LYS C 2 641 ? 36.322 -19.215 4.286 1.000 39.324 644 LYS B N 1
ATOM 5319 C CA . LYS C 2 641 ? 36.657 -20.606 4.532 1.000 41.814 644 LYS B CA 1
ATOM 5320 C C . LYS C 2 641 ? 37.909 -20.684 5.394 1.000 41.847 644 LYS B C 1
ATOM 5321 O O . LYS C 2 641 ? 37.899 -21.345 6.426 1.000 42.960 644 LYS B O 1
ATOM 5327 N N . LEU C 2 642 ? 38.963 -19.988 4.965 1.000 40.912 645 LEU B N 1
ATOM 5328 C CA . LEU C 2 642 ? 40.240 -20.055 5.646 1.000 47.315 645 LEU B CA 1
ATOM 5329 C C . LEU C 2 642 ? 40.094 -19.463 7.039 1.000 54.862 645 LEU B C 1
ATOM 5330 O O . LEU C 2 642 ? 40.642 -20.005 7.994 1.000 54.238 645 LEU B O 1
ATOM 5335 N N . ASN C 2 643 ? 39.380 -18.329 7.114 1.000 58.397 646 ASN B N 1
ATOM 5336 C CA . ASN C 2 643 ? 39.178 -17.611 8.362 1.000 55.076 646 ASN B CA 1
ATOM 5337 C C . ASN C 2 643 ? 38.421 -18.489 9.349 1.000 50.394 646 ASN B C 1
ATOM 5338 O O . ASN C 2 643 ? 38.783 -18.521 10.521 1.000 48.586 646 ASN B O 1
ATOM 5343 N N . ARG C 2 644 ? 37.406 -19.207 8.839 1.000 53.401 647 ARG B N 1
ATOM 5344 C CA . ARG C 2 644 ? 36.666 -20.231 9.569 1.000 53.980 647 ARG B CA 1
ATOM 5345 C C . ARG C 2 644 ? 37.609 -21.298 10.127 1.000 58.986 647 ARG B C 1
ATOM 5346 O O . ARG C 2 644 ? 37.336 -21.888 11.173 1.000 63.680 647 ARG B O 1
ATOM 5354 N N . ALA C 2 645 ? 38.723 -21.537 9.425 1.000 57.915 648 ALA B N 1
ATOM 5355 C CA . ALA C 2 645 ? 39.684 -22.548 9.831 1.000 57.505 648 ALA B CA 1
ATOM 5356 C C . ALA C 2 645 ? 40.606 -22.021 10.929 1.000 57.948 648 ALA B C 1
ATOM 5357 O O . ALA C 2 645 ? 41.091 -22.819 11.726 1.000 60.711 648 ALA B O 1
ATOM 5359 N N . LYS C 2 646 ? 40.831 -20.695 10.965 1.000 60.957 649 LYS B N 1
ATOM 5360 C CA . LYS C 2 646 ? 41.830 -20.072 11.830 1.000 68.081 649 LYS B CA 1
ATOM 5361 C C . LYS C 2 646 ? 41.530 -20.353 13.301 1.000 77.589 649 LYS B C 1
ATOM 5362 O O . LYS C 2 646 ? 42.461 -20.451 14.103 1.000 84.549 649 LYS B O 1
ATOM 5368 N N . ASP C 2 647 ? 40.234 -20.430 13.640 1.000 86.039 650 ASP B N 1
ATOM 5369 C CA . ASP C 2 647 ? 39.759 -20.888 14.941 1.000 98.763 650 ASP B CA 1
ATOM 5370 C C . ASP C 2 647 ? 38.236 -20.773 15.007 1.000 106.296 650 ASP B C 1
ATOM 5371 O O . ASP C 2 647 ? 37.655 -19.825 14.475 1.000 110.452 650 ASP B O 1
ATOM 5376 N N . LYS C 2 648 ? 37.606 -21.740 15.693 1.000 112.491 651 LYS B N 1
ATOM 5377 C CA . LYS C 2 648 ? 36.158 -21.808 15.841 1.000 117.344 651 LYS B CA 1
ATOM 5378 C C . LYS C 2 648 ? 35.690 -20.845 16.935 1.000 127.221 651 LYS B C 1
ATOM 5379 O O . LYS C 2 648 ? 34.766 -21.157 17.686 1.000 130.612 651 LYS B O 1
ATOM 5385 N N . GLN C 2 649 ? 36.330 -19.665 16.994 1.000 131.042 652 GLN B N 1
ATOM 5386 C CA . GLN C 2 649 ? 35.990 -18.581 17.905 1.000 126.097 652 GLN B CA 1
ATOM 5387 C C . GLN C 2 649 ? 35.684 -17.319 17.098 1.000 130.010 652 GLN B C 1
ATOM 5388 O O . GLN C 2 649 ? 36.098 -17.205 15.942 1.000 133.550 652 GLN B O 1
ATOM 5394 N N . LEU C 2 650 ? 34.961 -16.377 17.727 1.000 133.430 653 LEU B N 1
ATOM 5395 C CA . LEU C 2 650 ? 34.762 -15.047 17.167 1.000 132.991 653 LEU B CA 1
ATOM 5396 C C . LEU C 2 650 ? 35.163 -13.974 18.182 1.000 130.365 653 LEU B C 1
ATOM 5397 O O . LEU C 2 650 ? 34.594 -13.892 19.271 1.000 130.537 653 LEU B O 1
ATOM 5399 N N . LYS C 2 651 ? 36.150 -13.148 17.803 1.000 125.549 654 LYS B N 1
ATOM 5400 C CA . LYS C 2 651 ? 36.546 -11.961 18.551 1.000 122.544 654 LYS B CA 1
ATOM 5401 C C . LYS C 2 651 ? 35.488 -10.875 18.340 1.000 133.066 654 LYS B C 1
ATOM 5402 O O . LYS C 2 651 ? 34.762 -10.920 17.345 1.000 148.488 654 LYS B O 1
ATOM 5408 N N . VAL C 2 652 ? 35.386 -9.910 19.270 1.000 124.799 655 VAL B N 1
ATOM 5409 C CA . VAL C 2 652 ? 34.270 -8.970 19.285 1.000 111.051 655 VAL B CA 1
ATOM 5410 C C . VAL C 2 652 ? 34.753 -7.526 19.461 1.000 98.162 655 VAL B C 1
ATOM 5411 O O . VAL C 2 652 ? 35.833 -7.283 19.991 1.000 90.875 655 VAL B O 1
ATOM 5415 N N . LYS C 2 653 ? 33.925 -6.575 18.998 1.000 85.918 656 LYS B N 1
ATOM 5416 C CA . LYS C 2 653 ? 34.218 -5.148 19.020 1.000 77.632 656 LYS B CA 1
ATOM 5417 C C . LYS C 2 653 ? 33.086 -4.396 19.725 1.000 71.496 656 LYS B C 1
ATOM 5418 O O . LYS C 2 653 ? 33.308 -3.792 20.770 1.000 64.848 656 LYS B O 1
ATOM 5424 N N . ASP C 2 654 ? 31.883 -4.415 19.127 1.000 66.961 657 ASP B N 1
ATOM 5425 C CA . ASP C 2 654 ? 30.698 -3.772 19.677 1.000 58.490 657 ASP B CA 1
ATOM 5426 C C . ASP C 2 654 ? 30.266 -4.491 20.955 1.000 57.379 657 ASP B C 1
ATOM 5427 O O . ASP C 2 654 ? 30.120 -5.715 20.965 1.000 56.389 657 ASP B O 1
ATOM 5432 N N . TRP C 2 655 ? 30.011 -3.708 22.016 1.000 53.648 658 TRP B N 1
ATOM 5433 C CA . TRP C 2 655 ? 29.748 -4.261 23.337 1.000 50.569 658 TRP B CA 1
ATOM 5434 C C . TRP C 2 655 ? 28.424 -5.025 23.392 1.000 56.174 658 TRP B C 1
ATOM 5435 O O . TRP C 2 655 ? 28.209 -5.810 24.318 1.000 56.403 658 TRP B O 1
ATOM 5446 N N . MET C 2 656 ? 27.555 -4.812 22.391 1.000 56.352 659 MET B N 1
ATOM 5447 C CA . MET C 2 656 ? 26.261 -5.479 22.341 1.000 55.558 659 MET B CA 1
ATOM 5448 C C . MET C 2 656 ? 26.331 -6.711 21.445 1.000 50.267 659 MET B C 1
ATOM 5449 O O . MET C 2 656 ? 25.384 -7.490 21.396 1.000 51.102 659 MET B O 1
ATOM 5454 N N . ALA C 2 657 ? 27.444 -6.884 20.734 1.000 47.230 660 ALA B N 1
ATOM 5455 C CA . ALA C 2 657 ? 27.565 -8.030 19.849 1.000 52.352 660 ALA B CA 1
ATOM 5456 C C . ALA C 2 657 ? 27.639 -9.321 20.667 1.000 50.249 660 ALA B C 1
ATOM 5457 O O . ALA C 2 657 ? 27.983 -9.281 21.844 1.000 54.674 660 ALA B O 1
ATOM 5459 N N . VAL C 2 658 ? 27.297 -10.451 20.040 1.000 51.142 661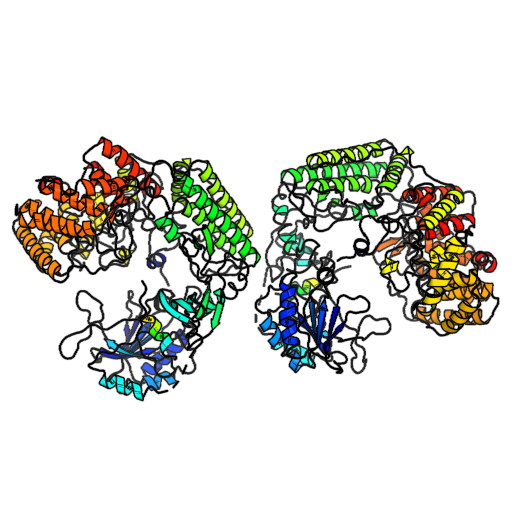 VAL B N 1
ATOM 5460 C CA . VAL C 2 658 ? 27.668 -11.774 20.524 1.000 52.272 661 VAL B CA 1
ATOM 5461 C C . VAL C 2 658 ? 27.897 -12.687 19.323 1.000 54.526 661 VAL B C 1
ATOM 5462 O O . VAL C 2 658 ? 27.370 -12.431 18.245 1.000 58.132 661 VAL B O 1
ATOM 5466 N N . ASP C 2 659 ? 28.644 -13.779 19.543 1.000 57.204 662 ASP B N 1
ATOM 5467 C CA . ASP C 2 659 ? 29.199 -14.614 18.488 1.000 53.632 662 ASP B CA 1
ATOM 5468 C C . ASP C 2 659 ? 28.234 -15.743 18.134 1.000 51.598 662 ASP B C 1
ATOM 5469 O O . ASP C 2 659 ? 28.659 -16.839 17.750 1.000 51.612 662 ASP B O 1
ATOM 5474 N N . ILE C 2 660 ? 26.933 -15.454 18.240 1.000 48.443 663 ILE B N 1
ATOM 5475 C CA . ILE C 2 660 ? 25.877 -16.338 17.776 1.000 45.539 663 ILE B CA 1
ATOM 5476 C C . ILE C 2 660 ? 24.914 -15.515 16.927 1.000 40.570 663 ILE B C 1
ATOM 5477 O O . ILE C 2 660 ? 24.626 -14.369 17.245 1.000 40.130 663 ILE B O 1
ATOM 5482 N N . GLY C 2 661 ? 24.383 -16.127 15.872 1.000 37.481 664 GLY B N 1
ATOM 5483 C CA . GLY C 2 661 ? 23.261 -15.515 15.181 1.000 37.106 664 GLY B CA 1
ATOM 5484 C C . GLY C 2 661 ? 23.683 -14.764 13.922 1.000 34.404 664 GLY B C 1
ATOM 5485 O O . GLY C 2 661 ? 24.841 -14.817 13.512 1.000 33.088 664 GLY B O 1
ATOM 5486 N N . VAL C 2 662 ? 22.718 -14.054 13.331 1.000 34.489 665 VAL B N 1
ATOM 5487 C CA . VAL C 2 662 ? 22.777 -13.681 11.925 1.000 32.774 665 VAL B CA 1
ATOM 5488 C C . VAL C 2 662 ? 23.634 -12.432 11.746 1.000 31.496 665 VAL B C 1
ATOM 5489 O O . VAL C 2 662 ? 24.131 -12.211 10.650 1.000 32.417 665 VAL B O 1
ATOM 5493 N N . ILE C 2 663 ? 23.804 -11.642 12.819 1.000 31.496 666 ILE B N 1
ATOM 5494 C CA . ILE C 2 663 ? 24.468 -10.347 12.765 1.000 33.192 666 ILE B CA 1
ATOM 5495 C C . ILE C 2 663 ? 25.980 -10.520 12.930 1.000 34.843 666 ILE B C 1
ATOM 5496 O O . ILE C 2 663 ? 26.748 -9.996 12.127 1.000 37.387 666 ILE B O 1
ATOM 5501 N N . ASP C 2 664 ? 26.398 -11.218 13.992 1.000 34.257 667 ASP B N 1
ATOM 5502 C CA . ASP C 2 664 ? 27.800 -11.371 14.334 1.000 34.117 667 ASP B CA 1
ATOM 5503 C C . ASP C 2 664 ? 28.212 -12.845 14.391 1.000 38.595 667 ASP B C 1
ATOM 5504 O O . ASP C 2 664 ? 29.356 -13.142 14.742 1.000 41.090 667 ASP B O 1
ATOM 5509 N N . GLY C 2 665 ? 27.292 -13.760 14.048 1.000 37.269 668 GLY B N 1
ATOM 5510 C CA . GLY C 2 665 ? 27.514 -15.182 14.224 1.000 36.732 668 GLY B CA 1
ATOM 5511 C C . GLY C 2 665 ? 27.576 -15.940 12.904 1.000 41.636 668 GLY B C 1
ATOM 5512 O O . GLY C 2 665 ? 27.495 -15.353 11.827 1.000 48.857 668 GLY B O 1
ATOM 5513 N N . LEU C 2 666 ? 27.687 -17.268 13.014 1.000 40.839 669 LEU B N 1
ATOM 5514 C CA . LEU C 2 666 ? 27.894 -18.150 11.878 1.000 40.538 669 LEU B CA 1
ATOM 5515 C C . LEU C 2 666 ? 26.628 -18.291 11.039 1.000 41.205 669 LEU B C 1
ATOM 5516 O O . LEU C 2 666 ? 26.697 -18.628 9.855 1.000 44.250 669 LEU B O 1
ATOM 5521 N N . SER C 2 667 ? 25.478 -18.007 11.660 1.000 42.947 670 SER B N 1
ATOM 5522 C CA . SER C 2 667 ? 24.190 -17.955 10.983 1.000 40.728 670 SER B CA 1
ATOM 5523 C C . SER C 2 667 ? 24.202 -16.925 9.856 1.000 35.470 670 SER B C 1
ATOM 5524 O O . SER C 2 667 ? 23.643 -17.148 8.783 1.000 32.731 670 SER B O 1
ATOM 5527 N N . GLY C 2 668 ? 24.844 -15.791 10.131 1.000 34.191 671 GLY B N 1
ATOM 5528 C CA . GLY C 2 668 ? 24.987 -14.733 9.149 1.000 32.729 671 GLY B CA 1
ATOM 5529 C C . GLY C 2 668 ? 25.986 -15.116 8.066 1.000 31.955 671 GLY B C 1
ATOM 5530 O O . GLY C 2 668 ? 25.770 -14.825 6.892 1.000 30.786 671 GLY B O 1
ATOM 5531 N N . VAL C 2 669 ? 27.052 -15.826 8.464 1.000 32.789 672 VAL B N 1
ATOM 5532 C CA . VAL C 2 669 ? 27.993 -16.343 7.481 1.000 31.628 672 VAL B CA 1
ATOM 5533 C C . VAL C 2 669 ? 27.263 -17.236 6.474 1.000 32.362 672 VAL B C 1
ATOM 5534 O O . VAL C 2 669 ? 27.608 -17.241 5.294 1.000 32.893 672 VAL B O 1
ATOM 5538 N N . SER C 2 670 ? 26.220 -17.940 6.939 1.000 32.112 673 SER B N 1
ATOM 5539 C CA . SER C 2 670 ? 25.475 -18.870 6.099 1.000 33.273 673 SER B CA 1
ATOM 5540 C C . SER C 2 670 ? 24.684 -18.149 5.010 1.000 33.302 673 SER B C 1
ATOM 5541 O O . SER C 2 670 ? 24.521 -18.694 3.915 1.000 35.023 673 SER B O 1
ATOM 5544 N N . LEU C 2 671 ? 24.174 -16.943 5.325 1.000 33.132 674 LEU B N 1
ATOM 5545 C CA . LEU C 2 671 ? 23.470 -16.113 4.355 1.000 28.483 674 LEU B CA 1
ATOM 5546 C C . LEU C 2 671 ? 24.322 -15.985 3.101 1.000 27.652 674 LEU B C 1
ATOM 5547 O O . LEU C 2 671 ? 23.809 -16.058 1.996 1.000 31.733 674 LEU B O 1
ATOM 5552 N N . PHE C 2 672 ? 25.621 -15.747 3.289 1.000 30.134 675 PHE B N 1
ATOM 5553 C CA . PHE C 2 672 ? 26.517 -15.563 2.162 1.000 33.504 675 PHE B CA 1
ATOM 5554 C C . PHE C 2 672 ? 26.533 -16.828 1.307 1.000 33.480 675 PHE B C 1
ATOM 5555 O O . PHE C 2 672 ? 26.461 -16.761 0.076 1.000 30.480 675 PHE B O 1
ATOM 5563 N N . TYR C 2 673 ? 26.610 -17.976 1.990 1.000 33.950 676 TYR B N 1
ATOM 5564 C CA . TYR C 2 673 ? 26.748 -19.262 1.317 1.000 32.925 676 TYR B CA 1
ATOM 5565 C C . TYR C 2 673 ? 25.472 -19.581 0.558 1.000 33.671 676 TYR B C 1
ATOM 5566 O O . TYR C 2 673 ? 25.539 -19.986 -0.599 1.000 32.859 676 TYR B O 1
ATOM 5575 N N . SER C 2 674 ? 24.321 -19.349 1.203 1.000 32.540 677 SER B N 1
ATOM 5576 C CA . SER C 2 674 ? 23.069 -19.549 0.492 1.000 35.353 677 SER B CA 1
ATOM 5577 C C . SER C 2 674 ? 23.090 -18.708 -0.779 1.000 37.277 677 SER B C 1
ATOM 5578 O O . SER C 2 674 ? 22.833 -19.215 -1.869 1.000 41.795 677 SER B O 1
ATOM 5581 N N . ALA C 2 675 ? 23.416 -17.419 -0.614 1.000 38.373 678 ALA B N 1
ATOM 5582 C CA . ALA C 2 675 ? 23.316 -16.462 -1.699 1.000 39.310 678 ALA B CA 1
ATOM 5583 C C . ALA C 2 675 ? 24.235 -16.898 -2.829 1.000 39.199 678 ALA B C 1
ATOM 5584 O O . ALA C 2 675 ? 23.816 -16.913 -3.981 1.000 39.097 678 ALA B O 1
ATOM 5586 N N . LEU C 2 676 ? 25.479 -17.252 -2.473 1.000 39.165 679 LEU B N 1
ATOM 5587 C CA . LEU C 2 676 ? 26.443 -17.766 -3.433 1.000 40.354 679 LEU B CA 1
ATOM 5588 C C . LEU C 2 676 ? 25.913 -19.051 -4.083 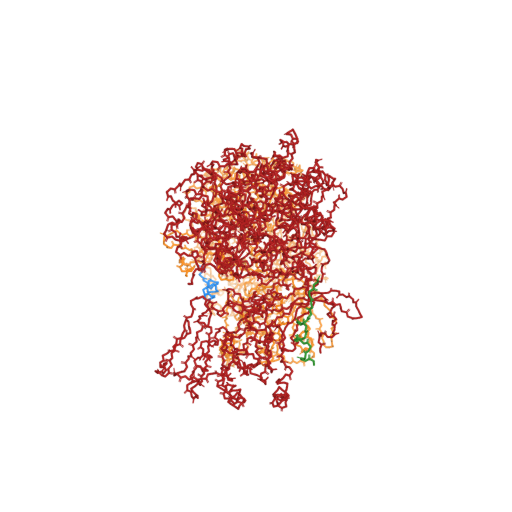1.000 42.230 679 LEU B C 1
ATOM 5589 O O . LEU C 2 676 ? 26.122 -19.265 -5.276 1.000 39.306 679 LEU B O 1
ATOM 5594 N N . TYR C 2 677 ? 25.190 -19.881 -3.313 1.000 41.523 680 TYR B N 1
ATOM 5595 C CA . TYR C 2 677 ? 24.557 -21.042 -3.914 1.000 43.515 680 TYR B CA 1
ATOM 5596 C C . TYR C 2 677 ? 23.659 -20.589 -5.057 1.000 43.657 680 TYR B C 1
ATOM 5597 O O . TYR C 2 677 ? 23.783 -21.083 -6.175 1.000 42.829 680 TYR B O 1
ATOM 5606 N N . SER C 2 678 ? 22.754 -19.653 -4.764 1.000 45.322 681 SER B N 1
ATOM 5607 C CA . SER C 2 678 ? 21.781 -19.211 -5.751 1.000 46.966 681 SER B CA 1
ATOM 5608 C C . SER C 2 678 ? 22.419 -18.862 -7.099 1.000 46.369 681 SER B C 1
ATOM 5609 O O . SER C 2 678 ? 21.758 -19.006 -8.120 1.000 52.573 681 SER B O 1
ATOM 5612 N N . VAL C 2 679 ? 23.690 -18.425 -7.129 1.000 47.643 682 VAL B N 1
ATOM 5613 C CA . VAL C 2 679 ? 24.253 -17.875 -8.359 1.000 45.751 682 VAL B CA 1
ATOM 5614 C C . VAL C 2 679 ? 25.297 -18.803 -8.984 1.000 48.583 682 VAL B C 1
ATOM 5615 O O . VAL C 2 679 ? 25.634 -18.646 -10.154 1.000 51.525 682 VAL B O 1
ATOM 5619 N N . THR C 2 680 ? 25.828 -19.753 -8.208 1.000 49.213 683 THR B N 1
ATOM 5620 C CA . THR C 2 680 ? 26.757 -20.729 -8.762 1.000 46.104 683 THR B CA 1
ATOM 5621 C C . THR C 2 680 ? 26.010 -21.985 -9.221 1.000 51.532 683 THR B C 1
ATOM 5622 O O . THR C 2 680 ? 26.219 -22.441 -10.340 1.000 53.176 683 THR B O 1
ATOM 5626 N N . GLN C 2 681 ? 25.116 -22.505 -8.364 1.000 55.938 684 GLN B N 1
ATOM 5627 C CA . GLN C 2 681 ? 24.414 -23.775 -8.533 1.000 57.089 684 GLN B CA 1
ATOM 5628 C C . GLN C 2 681 ? 25.318 -24.915 -8.073 1.000 60.175 684 GLN B C 1
ATOM 5629 O O . GLN C 2 681 ? 25.077 -26.092 -8.346 1.000 63.852 684 GLN B O 1
ATOM 5635 N N . ASN C 2 682 ? 26.335 -24.515 -7.315 1.000 55.250 685 ASN B N 1
ATOM 5636 C CA . ASN C 2 682 ? 27.349 -25.372 -6.745 1.000 54.010 685 ASN B CA 1
ATOM 5637 C C . ASN C 2 682 ? 26.891 -25.832 -5.361 1.000 52.435 685 ASN B C 1
ATOM 5638 O O . ASN C 2 682 ? 26.832 -25.038 -4.421 1.000 50.801 685 ASN B O 1
ATOM 5643 N N . GLN C 2 683 ? 26.650 -27.146 -5.241 1.000 55.241 686 GLN B N 1
ATOM 5644 C CA . GLN C 2 683 ? 26.027 -27.753 -4.074 1.000 51.896 686 GLN B CA 1
ATOM 5645 C C . GLN C 2 683 ? 26.940 -27.632 -2.855 1.000 49.803 686 GLN B C 1
ATOM 5646 O O . GLN C 2 683 ? 26.456 -27.662 -1.724 1.000 45.472 686 GLN B O 1
ATOM 5652 N N . LYS C 2 684 ? 28.250 -27.475 -3.093 1.000 47.172 687 LYS B N 1
ATOM 5653 C CA . LYS C 2 684 ? 29.212 -27.412 -2.000 1.000 48.960 687 LYS B CA 1
ATOM 5654 C C . LYS C 2 684 ? 28.872 -26.276 -1.036 1.000 48.432 687 LYS B C 1
ATOM 5655 O O . LYS C 2 684 ? 28.939 -26.476 0.183 1.000 49.035 687 LYS B O 1
ATOM 5661 N N . TYR C 2 685 ? 28.489 -25.106 -1.587 1.000 44.213 688 TYR B N 1
ATOM 5662 C CA . TYR C 2 685 ? 28.141 -23.936 -0.784 1.000 43.831 688 TYR B CA 1
ATOM 5663 C C . TYR C 2 685 ? 26.894 -24.199 0.059 1.000 42.718 688 TYR B C 1
ATOM 5664 O O . TYR C 2 685 ? 26.830 -23.820 1.234 1.000 42.840 688 TYR B O 1
ATOM 5673 N N . LEU C 2 686 ? 25.922 -24.890 -0.541 1.000 40.527 689 LEU B N 1
ATOM 5674 C CA . LEU C 2 686 ? 24.712 -25.219 0.190 1.000 42.226 689 LEU B CA 1
ATOM 5675 C C . LEU C 2 686 ? 25.009 -26.010 1.466 1.000 47.518 689 LEU B C 1
ATOM 5676 O O . LEU C 2 686 ? 24.362 -25.771 2.485 1.000 51.110 689 LEU B O 1
ATOM 5681 N N . GLU C 2 687 ? 25.986 -26.931 1.437 1.000 51.022 690 GLU B N 1
ATOM 5682 C CA . GLU C 2 687 ? 26.265 -27.734 2.622 1.000 54.204 690 GLU B CA 1
ATOM 5683 C C . GLU C 2 687 ? 27.015 -26.916 3.672 1.000 56.067 690 GLU B C 1
ATOM 5684 O O . GLU C 2 687 ? 26.878 -27.160 4.871 1.000 58.661 690 GLU B O 1
ATOM 5690 N N . GLU C 2 688 ? 27.817 -25.947 3.219 1.000 59.245 691 GLU B N 1
ATOM 5691 C CA . GLU C 2 688 ? 28.492 -25.066 4.160 1.000 56.127 691 GLU B CA 1
ATOM 5692 C C . GLU C 2 688 ? 27.456 -24.198 4.878 1.000 49.671 691 GLU B C 1
ATOM 5693 O O . GLU C 2 688 ? 27.566 -23.981 6.088 1.000 51.257 691 GLU B O 1
ATOM 5699 N N . ALA C 2 689 ? 26.423 -23.759 4.141 1.000 43.368 692 ALA B N 1
ATOM 5700 C CA . ALA C 2 689 ? 25.341 -22.969 4.718 1.000 43.326 692 ALA B CA 1
ATOM 5701 C C . ALA C 2 689 ? 24.642 -23.746 5.833 1.000 45.035 692 ALA B C 1
ATOM 5702 O O . ALA C 2 689 ? 24.576 -23.271 6.975 1.000 46.143 692 ALA B O 1
ATOM 5704 N N . GLU C 2 690 ? 24.187 -24.967 5.500 1.000 49.146 693 GLU B N 1
ATOM 5705 C CA . GLU C 2 690 ? 23.497 -25.853 6.431 1.000 50.044 693 GLU B CA 1
ATOM 5706 C C . GLU C 2 690 ? 24.320 -26.078 7.700 1.000 46.329 693 GLU B C 1
ATOM 5707 O O . GLU C 2 690 ? 23.779 -26.035 8.809 1.000 45.757 693 GLU B O 1
ATOM 5713 N N . VAL C 2 691 ? 25.626 -26.311 7.515 1.000 45.026 694 VAL B N 1
ATOM 5714 C CA . VAL C 2 691 ? 26.561 -26.582 8.596 1.000 46.887 694 VAL B CA 1
ATOM 5715 C C . VAL C 2 691 ? 26.711 -25.353 9.490 1.000 45.326 694 VAL B C 1
ATOM 5716 O O . VAL C 2 691 ? 26.793 -25.474 10.711 1.000 41.575 694 VAL B O 1
ATOM 5720 N N . LEU C 2 692 ? 26.762 -24.166 8.879 1.000 49.117 695 LEU B N 1
ATOM 5721 C CA . LEU C 2 692 ? 27.004 -22.971 9.675 1.000 48.054 695 LEU B CA 1
ATOM 5722 C C . LEU C 2 692 ? 25.786 -22.682 10.546 1.000 44.952 695 LEU B C 1
ATOM 5723 O O . LEU C 2 692 ? 25.934 -22.270 11.692 1.000 40.926 695 LEU B O 1
ATOM 5728 N N . ILE C 2 693 ? 24.593 -22.949 9.993 1.000 48.223 696 ILE B N 1
ATOM 5729 C CA . ILE C 2 693 ? 23.345 -22.883 10.736 1.000 49.246 696 ILE B CA 1
ATOM 5730 C C . ILE C 2 693 ? 23.447 -23.876 11.886 1.000 50.426 696 ILE B C 1
ATOM 5731 O O . ILE C 2 693 ? 23.328 -23.499 13.054 1.000 46.182 696 ILE B O 1
ATOM 5736 N N . LYS C 2 694 ? 23.697 -25.138 11.514 1.000 48.311 697 LYS B N 1
ATOM 5737 C CA . LYS C 2 694 ? 23.748 -26.241 12.456 1.000 52.603 697 LYS B CA 1
ATOM 5738 C C . LYS C 2 694 ? 24.596 -25.866 13.673 1.000 50.313 697 LYS B C 1
ATOM 5739 O O . LYS C 2 694 ? 24.115 -25.935 14.805 1.000 45.044 697 LYS B O 1
ATOM 5745 N N . GLU C 2 695 ? 25.837 -25.415 13.436 1.000 54.619 698 GLU B N 1
ATOM 5746 C CA . GLU C 2 695 ? 26.733 -25.057 14.532 1.000 57.290 698 GLU B CA 1
ATOM 5747 C C . GLU C 2 695 ? 26.111 -23.994 15.447 1.000 58.159 698 GLU B C 1
ATOM 5748 O O . GLU C 2 695 ? 26.446 -23.946 16.625 1.000 59.731 698 GLU B O 1
ATOM 5754 N N . ASP C 2 696 ? 25.201 -23.159 14.914 1.000 57.045 699 ASP B N 1
ATOM 5755 C CA . ASP C 2 696 ? 24.536 -22.127 15.702 1.000 55.048 699 ASP B CA 1
ATOM 5756 C C . ASP C 2 696 ? 23.356 -22.706 16.481 1.000 52.548 699 ASP B C 1
ATOM 5757 O O . ASP C 2 696 ? 23.118 -22.316 17.621 1.000 50.172 699 ASP B O 1
ATOM 5762 N N . LEU C 2 697 ? 22.610 -23.618 15.850 1.000 55.035 700 LEU B N 1
ATOM 5763 C CA . LEU C 2 697 ? 21.481 -24.255 16.509 1.000 54.965 700 LEU B CA 1
ATOM 5764 C C . LEU C 2 697 ? 21.949 -25.016 17.751 1.000 60.945 700 LEU B C 1
ATOM 5765 O O . LEU C 2 697 ? 21.188 -25.142 18.707 1.000 63.065 700 LEU B O 1
ATOM 5770 N N . GLU C 2 698 ? 23.206 -25.488 17.740 1.000 64.387 701 GLU B N 1
ATOM 5771 C CA . GLU C 2 698 ? 23.772 -26.253 18.844 1.000 68.379 701 GLU B CA 1
ATOM 5772 C C . GLU C 2 698 ? 23.801 -25.411 20.118 1.000 69.406 701 GLU B C 1
ATOM 5773 O O . GLU C 2 698 ? 23.764 -25.960 21.217 1.000 74.949 701 GLU B O 1
ATOM 5779 N N . SER C 2 699 ? 23.882 -24.083 19.956 1.000 68.534 702 SER B N 1
ATOM 5780 C CA . SER C 2 699 ? 23.959 -23.152 21.070 1.000 66.694 702 SER B CA 1
ATOM 5781 C C . SER C 2 699 ? 22.611 -22.471 21.305 1.000 70.443 702 SER B C 1
ATOM 5782 O O . SER C 2 699 ? 22.536 -21.317 21.732 1.000 73.945 702 SER B O 1
ATOM 5785 N N . THR C 2 700 ? 21.534 -23.208 21.036 1.000 70.594 703 THR B N 1
ATOM 5786 C CA . THR C 2 700 ? 20.201 -22.746 21.378 1.000 75.020 703 THR B CA 1
ATOM 5787 C C . THR C 2 700 ? 19.767 -23.431 22.674 1.000 83.436 703 THR B C 1
ATOM 5788 O O . THR C 2 700 ? 20.322 -24.468 23.050 1.000 83.893 703 THR B O 1
ATOM 5792 N N . LYS C 2 701 ? 18.778 -22.837 23.359 1.000 81.799 704 LYS B N 1
ATOM 5793 C CA . LYS C 2 701 ? 18.139 -23.497 24.487 1.000 76.855 704 LYS B CA 1
ATOM 5794 C C . LYS C 2 701 ? 16.625 -23.518 24.277 1.000 76.863 704 LYS B C 1
ATOM 5795 O O . LYS C 2 701 ? 15.971 -22.474 24.352 1.000 70.634 704 LYS B O 1
ATOM 5801 N N . LYS C 2 702 ? 16.090 -24.717 24.011 1.000 71.875 705 LYS B N 1
ATOM 5802 C CA . LYS C 2 702 ? 14.648 -24.884 23.971 1.000 74.935 705 LYS B CA 1
ATOM 5803 C C . LYS C 2 702 ? 14.104 -24.915 25.392 1.000 74.680 705 LYS B C 1
ATOM 5804 O O . LYS C 2 702 ? 14.726 -25.482 26.289 1.000 80.874 705 LYS B O 1
ATOM 5810 N N . ASP C 2 703 ? 12.951 -24.269 25.581 1.000 78.539 706 ASP B N 1
ATOM 5811 C CA . ASP C 2 703 ? 12.368 -24.187 26.908 1.000 88.079 706 ASP B CA 1
ATOM 5812 C C . ASP C 2 703 ? 11.320 -25.288 27.032 1.000 93.476 706 ASP B C 1
ATOM 5813 O O . ASP C 2 703 ? 10.480 -25.439 26.148 1.000 96.586 706 ASP B O 1
ATOM 5818 N N . ASP C 2 704 ? 11.366 -26.046 28.136 1.000 96.791 707 ASP B N 1
ATOM 5819 C CA . ASP C 2 704 ? 10.445 -27.157 28.340 1.000 92.721 707 ASP B CA 1
ATOM 5820 C C . ASP C 2 704 ? 9.081 -26.613 28.767 1.000 88.503 707 ASP B C 1
ATOM 5821 O O . ASP C 2 704 ? 8.061 -26.976 28.186 1.000 82.528 707 ASP B O 1
ATOM 5826 N N . VAL C 2 705 ? 9.091 -25.740 29.786 1.000 89.674 708 VAL B N 1
ATOM 5827 C CA . VAL C 2 705 ? 7.914 -25.064 30.312 1.000 96.647 708 VAL B CA 1
ATOM 5828 C C . VAL C 2 705 ? 7.162 -24.424 29.143 1.000 100.417 708 VAL B C 1
ATOM 5829 O O . VAL C 2 705 ? 6.201 -24.986 28.618 1.000 99.839 708 VAL B O 1
ATOM 5833 N N . THR C 2 706 ? 7.621 -23.229 28.749 1.000 96.309 709 THR B N 1
ATOM 5834 C CA . THR C 2 706 ? 7.166 -22.542 27.552 1.000 91.397 709 THR B CA 1
ATOM 5835 C C . THR C 2 706 ? 7.860 -23.171 26.344 1.000 90.009 709 THR B C 1
ATOM 5836 O O . THR C 2 706 ? 8.970 -23.669 26.468 1.000 86.343 709 THR B O 1
ATOM 5840 N N . GLY C 2 707 ? 7.217 -23.139 25.171 1.000 81.884 710 GLY B N 1
ATOM 5841 C CA . GLY C 2 707 ? 7.680 -23.955 24.053 1.000 79.914 710 GLY B CA 1
ATOM 5842 C C . GLY C 2 707 ? 8.719 -23.301 23.132 1.000 79.479 710 GLY B C 1
ATOM 5843 O O . GLY C 2 707 ? 8.880 -23.739 21.997 1.000 78.630 710 GLY B O 1
ATOM 5844 N N . VAL C 2 708 ? 9.469 -22.310 23.638 1.000 74.705 711 VAL B N 1
ATOM 5845 C CA . VAL C 2 708 ? 10.224 -21.390 22.792 1.000 67.778 711 VAL B CA 1
ATOM 5846 C C . VAL C 2 708 ? 11.715 -21.741 22.760 1.000 61.566 711 VAL B C 1
ATOM 5847 O O . VAL C 2 708 ? 12.358 -21.908 23.797 1.000 58.083 711 VAL B O 1
ATOM 5851 N N . LEU C 2 709 ? 12.254 -21.793 21.535 1.000 57.356 712 LEU B N 1
ATOM 5852 C CA . LEU C 2 709 ? 13.687 -21.791 21.274 1.000 52.702 712 LEU B CA 1
ATOM 5853 C C . LEU C 2 709 ? 14.232 -20.358 21.298 1.000 51.414 712 LEU B C 1
ATOM 5854 O O . LEU C 2 709 ? 13.755 -19.479 20.578 1.000 47.192 712 LEU B O 1
ATOM 5859 N N . GLN C 2 710 ? 15.233 -20.145 22.161 1.000 49.305 713 GLN B N 1
ATOM 5860 C CA . GLN C 2 710 ? 16.091 -18.980 22.129 1.000 46.947 713 GLN B CA 1
ATOM 5861 C C . GLN C 2 710 ? 17.530 -19.463 21.998 1.000 53.792 713 GLN B C 1
ATOM 5862 O O . GLN C 2 710 ? 17.800 -20.642 22.213 1.000 62.925 713 GLN B O 1
ATOM 5868 N N . THR C 2 711 ? 18.448 -18.562 21.614 1.000 52.652 714 THR B N 1
ATOM 5869 C CA . THR C 2 711 ? 19.862 -18.894 21.681 1.000 48.359 714 THR B CA 1
ATOM 5870 C C . THR C 2 711 ? 20.337 -18.687 23.116 1.000 50.193 714 THR B C 1
ATOM 5871 O O . THR C 2 711 ? 19.636 -18.074 23.937 1.000 45.276 714 THR B O 1
ATOM 5875 N N . VAL C 2 712 ? 21.547 -19.193 23.378 1.000 50.555 715 VAL B N 1
ATOM 5876 C CA . VAL C 2 712 ? 22.168 -19.110 24.687 1.000 56.095 715 VAL B CA 1
ATOM 5877 C C . VAL C 2 712 ? 23.576 -18.559 24.490 1.000 59.326 715 VAL B C 1
ATOM 5878 O O . VAL C 2 712 ? 24.361 -19.137 23.738 1.000 61.952 715 VAL B O 1
ATOM 5882 N N . ASP C 2 713 ? 23.880 -17.423 25.128 1.000 62.382 716 ASP B N 1
ATOM 5883 C CA . ASP C 2 713 ? 25.204 -16.864 24.917 1.000 71.666 716 ASP B CA 1
ATOM 5884 C C . ASP C 2 713 ? 26.172 -17.411 25.967 1.000 80.341 716 ASP B C 1
ATOM 5885 O O . ASP C 2 713 ? 25.792 -18.156 26.874 1.000 83.737 716 ASP B O 1
ATOM 5890 N N . ASN C 2 714 ? 27.437 -17.011 25.820 1.000 88.895 717 ASN B N 1
ATOM 5891 C CA . ASN C 2 714 ? 28.512 -17.372 26.728 1.000 90.887 717 ASN B CA 1
ATOM 5892 C C . ASN C 2 714 ? 28.187 -16.858 28.127 1.000 93.719 717 ASN B C 1
ATOM 5893 O O . ASN C 2 714 ? 28.444 -17.537 29.123 1.000 99.637 717 ASN B O 1
ATOM 5898 N N . LYS C 2 715 ? 27.600 -15.654 28.171 1.000 93.748 718 LYS B N 1
ATOM 5899 C CA . LYS C 2 715 ? 27.413 -14.910 29.405 1.000 91.748 718 LYS B CA 1
ATOM 5900 C C . LYS C 2 715 ? 26.135 -15.402 30.082 1.000 93.385 718 LYS B C 1
ATOM 5901 O O . LYS C 2 715 ? 25.672 -14.817 31.057 1.000 98.640 718 LYS B O 1
ATOM 5907 N N . ASN C 2 716 ? 25.593 -16.500 29.544 1.000 91.995 719 ASN B N 1
ATOM 5908 C CA . ASN C 2 716 ? 24.386 -17.160 30.017 1.000 94.543 719 ASN B CA 1
ATOM 5909 C C . ASN C 2 716 ? 23.193 -16.207 30.058 1.000 97.673 719 ASN B C 1
ATOM 5910 O O . ASN C 2 716 ? 22.434 -16.166 31.029 1.000 93.930 719 ASN B O 1
ATOM 5915 N N . ARG C 2 717 ? 23.048 -15.471 28.951 1.000 90.054 720 ARG B N 1
ATOM 5916 C CA . ARG C 2 717 ? 21.815 -14.813 28.558 1.000 79.703 720 ARG B CA 1
ATOM 5917 C C . ARG C 2 717 ? 21.074 -15.745 27.597 1.000 69.143 720 ARG B C 1
ATOM 5918 O O . ARG C 2 717 ? 21.700 -16.480 26.830 1.000 61.398 720 ARG B O 1
ATOM 5926 N N . LEU C 2 718 ? 19.734 -15.712 27.659 1.000 62.004 721 LEU B N 1
ATOM 5927 C CA . LEU C 2 718 ? 18.882 -16.305 26.637 1.000 61.122 721 LEU B CA 1
ATOM 5928 C C . LEU C 2 718 ? 18.389 -15.189 25.710 1.000 58.904 721 LEU B C 1
ATOM 5929 O O . LEU C 2 718 ? 17.871 -14.174 26.184 1.000 63.071 721 LEU B O 1
ATOM 5934 N N . LEU C 2 719 ? 18.552 -15.387 24.393 1.000 56.501 722 LEU B N 1
ATOM 5935 C CA . LEU C 2 719 ? 18.431 -14.300 23.428 1.000 52.429 722 LEU B CA 1
ATOM 5936 C C . LEU C 2 719 ? 17.383 -14.609 22.359 1.000 46.356 722 LEU B C 1
ATOM 5937 O O . LEU C 2 719 ? 17.493 -15.605 21.647 1.000 47.936 722 LEU B O 1
ATOM 5942 N N . PRO C 2 720 ? 16.328 -13.771 22.219 1.000 39.467 723 PRO B N 1
ATOM 5943 C CA . PRO C 2 720 ? 15.397 -13.888 21.096 1.000 37.708 723 PRO B CA 1
ATOM 5944 C C . PRO C 2 720 ? 15.696 -13.086 19.823 1.000 36.241 723 PRO B C 1
ATOM 5945 O O . PRO C 2 720 ? 15.161 -13.403 18.759 1.000 34.592 723 PRO B O 1
ATOM 5949 N N . TYR C 2 721 ? 16.570 -12.074 19.932 1.000 34.905 724 TYR B N 1
ATOM 5950 C CA . TYR C 2 721 ? 16.593 -10.937 19.020 1.000 37.188 724 TYR B CA 1
ATOM 5951 C C . TYR C 2 721 ? 17.296 -11.240 17.697 1.000 36.793 724 TYR B C 1
ATOM 5952 O O . TYR C 2 721 ? 17.820 -12.326 17.499 1.000 41.950 724 TYR B O 1
ATOM 5961 N N . LEU C 2 722 ? 17.311 -10.261 16.787 1.000 36.727 725 LEU B N 1
ATOM 5962 C CA . LEU C 2 722 ? 17.975 -10.417 15.500 1.000 36.642 725 LEU B CA 1
ATOM 5963 C C . LEU C 2 722 ? 19.489 -10.400 15.690 1.000 35.156 725 LEU B C 1
ATOM 5964 O O . LEU C 2 722 ? 20.229 -11.049 14.963 1.000 38.374 725 LEU B O 1
ATOM 5969 N N . SER C 2 723 ? 19.943 -9.595 16.643 1.000 36.908 726 SER B N 1
ATOM 5970 C CA . SER C 2 723 ? 21.343 -9.546 17.003 1.000 37.575 726 SER B CA 1
ATOM 5971 C C . SER C 2 723 ? 21.562 -10.514 18.158 1.000 40.699 726 SER B C 1
ATOM 5972 O O . SER C 2 723 ? 21.257 -10.190 19.302 1.000 41.432 726 SER B O 1
ATOM 5975 N N . GLY C 2 724 ? 22.029 -11.722 17.829 1.000 41.948 727 GLY B N 1
ATOM 5976 C CA . GLY C 2 724 ? 22.482 -12.667 18.832 1.000 44.219 727 GLY B CA 1
ATOM 5977 C C . GLY C 2 724 ? 21.493 -13.798 19.118 1.000 50.561 727 GLY B C 1
ATOM 5978 O O . GLY C 2 724 ? 21.900 -14.800 19.700 1.000 53.963 727 GLY B O 1
ATOM 5979 N N . GLY C 2 725 ? 20.224 -13.655 18.700 1.000 45.780 728 GLY B N 1
ATOM 5980 C CA . GLY C 2 725 ? 19.173 -14.547 19.162 1.000 42.259 728 GLY B CA 1
ATOM 5981 C C . GLY C 2 725 ? 18.514 -15.365 18.054 1.000 44.217 728 GLY B C 1
ATOM 5982 O O . GLY C 2 725 ? 18.931 -15.324 16.898 1.000 50.111 728 GLY B O 1
ATOM 5983 N N . SER C 2 726 ? 17.450 -16.087 18.426 1.000 42.080 729 SER B N 1
ATOM 5984 C CA . SER C 2 726 ? 16.868 -17.129 17.594 1.000 41.593 729 SER B CA 1
ATOM 5985 C C . SER C 2 726 ? 16.140 -16.577 16.367 1.000 39.839 729 SER B C 1
ATOM 5986 O O . SER C 2 726 ? 16.004 -17.292 15.362 1.000 40.709 729 SER B O 1
ATOM 5989 N N . ILE C 2 727 ? 15.626 -15.337 16.453 1.000 34.174 730 ILE B N 1
ATOM 5990 C CA . ILE C 2 727 ? 14.916 -14.777 15.307 1.000 33.110 730 ILE B CA 1
ATOM 5991 C C . ILE C 2 727 ? 15.861 -14.741 14.102 1.000 31.593 730 ILE B C 1
ATOM 5992 O O . ILE C 2 727 ? 15.476 -15.112 12.998 1.000 30.513 730 ILE B O 1
ATOM 5997 N N . GLY C 2 728 ? 17.122 -14.369 14.355 1.000 31.466 731 GLY B N 1
ATOM 5998 C CA . GLY C 2 728 ? 18.161 -14.307 13.342 1.000 31.193 731 GLY B CA 1
ATOM 5999 C C . GLY C 2 728 ? 18.448 -15.676 12.740 1.000 33.322 731 GLY B C 1
ATOM 6000 O O . GLY C 2 728 ? 18.489 -15.834 11.515 1.000 38.146 731 GLY B O 1
ATOM 6001 N N . VAL C 2 729 ? 18.610 -16.664 13.627 1.000 33.941 732 VAL B N 1
ATOM 6002 C CA . VAL C 2 729 ? 18.822 -18.055 13.248 1.000 29.811 732 VAL B CA 1
ATOM 6003 C C . VAL C 2 729 ? 17.733 -18.457 12.262 1.000 30.796 732 VAL B C 1
ATOM 6004 O O . VAL C 2 729 ? 18.032 -19.017 11.210 1.000 29.316 732 VAL B O 1
ATOM 6008 N N . ALA C 2 730 ? 16.474 -18.138 12.600 1.000 32.348 733 ALA B N 1
ATOM 6009 C CA . ALA C 2 730 ? 15.334 -18.476 11.766 1.000 32.604 733 ALA B CA 1
ATOM 6010 C C . ALA C 2 730 ? 15.445 -17.832 10.381 1.000 37.701 733 ALA B C 1
ATOM 6011 O O . ALA C 2 730 ? 15.185 -18.483 9.373 1.000 36.778 733 ALA B O 1
ATOM 6013 N N . ILE C 2 731 ? 15.814 -16.540 10.335 1.000 40.232 734 ILE B N 1
ATOM 6014 C CA . ILE C 2 731 ? 16.002 -15.830 9.077 1.000 35.997 734 ILE B CA 1
ATOM 6015 C C . ILE C 2 731 ? 17.001 -16.594 8.207 1.000 33.766 734 ILE B C 1
ATOM 6016 O O . ILE C 2 731 ? 16.810 -16.709 7.000 1.000 32.376 734 ILE B O 1
ATOM 6021 N N . SER C 2 732 ? 18.079 -17.101 8.817 1.000 34.875 735 SER B N 1
ATOM 6022 C CA . SER C 2 732 ? 19.068 -17.861 8.060 1.000 36.583 735 SER B CA 1
ATOM 6023 C C . SER C 2 732 ? 18.479 -19.169 7.512 1.000 39.061 735 SER B C 1
ATOM 6024 O O . SER C 2 732 ? 18.709 -19.511 6.347 1.000 45.885 735 SER B O 1
ATOM 6027 N N . ILE C 2 733 ? 17.657 -19.861 8.320 1.000 35.872 736 ILE B N 1
ATOM 6028 C CA . ILE C 2 733 ? 16.952 -21.054 7.863 1.000 34.374 736 ILE B CA 1
ATOM 6029 C C . ILE C 2 733 ? 15.989 -20.674 6.738 1.000 35.763 736 ILE B C 1
ATOM 6030 O O . ILE C 2 733 ? 15.874 -21.382 5.725 1.000 34.849 736 ILE B O 1
ATOM 6035 N N . TRP C 2 734 ? 15.250 -19.573 6.936 1.000 32.193 737 TRP B N 1
ATOM 6036 C CA . TRP C 2 734 ? 14.229 -19.250 5.961 1.000 30.471 737 TRP B CA 1
ATOM 6037 C C . TRP C 2 734 ? 14.898 -19.043 4.606 1.000 32.141 737 TRP B C 1
ATOM 6038 O O . TRP C 2 734 ? 14.328 -19.355 3.565 1.000 34.413 737 TRP B O 1
ATOM 6049 N N . PHE C 2 735 ? 16.149 -18.570 4.634 1.000 34.690 738 PHE B N 1
ATOM 6050 C CA . PHE C 2 735 ? 16.787 -18.110 3.416 1.000 32.710 738 PHE B CA 1
ATOM 6051 C C . PHE C 2 735 ? 17.467 -19.277 2.697 1.000 35.696 738 PHE B C 1
ATOM 6052 O O . PHE C 2 735 ? 17.360 -19.391 1.468 1.000 35.448 738 PHE B O 1
ATOM 6060 N N . LEU C 2 736 ? 18.159 -20.136 3.465 1.000 37.089 739 LEU B N 1
ATOM 6061 C CA . LEU C 2 736 ? 18.591 -21.435 2.964 1.000 37.411 739 LEU B CA 1
ATOM 6062 C C . LEU C 2 736 ? 17.444 -22.126 2.218 1.000 38.157 739 LEU B C 1
ATOM 6063 O O . LEU C 2 736 ? 17.576 -22.463 1.045 1.000 35.432 739 LEU B O 1
ATOM 6068 N N . ASN C 2 737 ? 16.286 -22.255 2.877 1.000 39.624 740 ASN B N 1
ATOM 6069 C CA . ASN C 2 737 ? 15.140 -22.925 2.274 1.000 44.541 740 ASN B CA 1
ATOM 6070 C C . ASN C 2 737 ? 14.741 -22.236 0.966 1.000 51.023 740 ASN B C 1
ATOM 6071 O O . ASN C 2 737 ? 14.535 -22.883 -0.068 1.000 54.901 740 ASN B O 1
ATOM 6076 N N . HIS C 2 738 ? 14.734 -20.906 1.002 1.000 51.185 741 HIS B N 1
ATOM 6077 C CA . HIS C 2 738 ? 14.303 -20.094 -0.122 1.000 49.214 741 HIS B CA 1
ATOM 6078 C C . HIS C 2 738 ? 15.184 -20.321 -1.354 1.000 41.794 741 HIS B C 1
ATOM 6079 O O . HIS C 2 738 ? 14.691 -20.310 -2.484 1.000 37.320 741 HIS B O 1
ATOM 6086 N N . VAL C 2 739 ? 16.492 -20.509 -1.145 1.000 44.848 742 VAL B N 1
ATOM 6087 C CA . VAL C 2 739 ? 17.398 -20.640 -2.281 1.000 47.352 742 VAL B CA 1
ATOM 6088 C C . VAL C 2 739 ? 17.406 -22.074 -2.815 1.000 49.802 742 VAL B C 1
ATOM 6089 O O . VAL C 2 739 ? 17.618 -22.269 -4.008 1.000 49.493 742 VAL B O 1
ATOM 6093 N N . SER C 2 740 ? 17.176 -23.062 -1.935 1.000 52.396 743 SER B N 1
ATOM 6094 C CA . SER C 2 740 ? 17.420 -24.461 -2.267 1.000 53.053 743 SER B CA 1
ATOM 6095 C C . SER C 2 740 ? 16.137 -25.202 -2.648 1.000 61.454 743 SER B C 1
ATOM 6096 O O . SER C 2 740 ? 16.192 -26.161 -3.417 1.000 62.334 743 SER B O 1
ATOM 6099 N N . GLY C 2 741 ? 14.995 -24.767 -2.101 1.000 62.359 744 GLY B N 1
ATOM 6100 C CA . GLY C 2 741 ? 13.723 -25.427 -2.350 1.000 62.017 744 GLY B CA 1
ATOM 6101 C C . GLY C 2 741 ? 13.347 -26.437 -1.265 1.000 59.566 744 GLY B C 1
ATOM 6102 O O . GLY C 2 741 ? 12.419 -27.217 -1.445 1.000 62.934 744 GLY B O 1
ATOM 6103 N N . GLN C 2 742 ? 14.094 -26.443 -0.159 1.000 61.026 745 GLN B N 1
ATOM 6104 C CA . GLN C 2 742 ? 13.875 -27.417 0.902 1.000 63.141 745 GLN B CA 1
ATOM 6105 C C . GLN C 2 742 ? 12.987 -26.828 1.998 1.000 66.571 745 GLN B C 1
ATOM 6106 O O . GLN C 2 742 ? 12.485 -25.715 1.845 1.000 79.027 745 GLN B O 1
ATOM 6112 N N . ASP C 2 743 ? 12.782 -27.588 3.091 1.000 59.550 746 ASP B N 1
ATOM 6113 C CA . ASP C 2 743 ? 12.100 -27.085 4.275 1.000 54.824 746 ASP B CA 1
ATOM 6114 C C . ASP C 2 743 ? 12.808 -27.579 5.535 1.000 53.489 746 ASP B C 1
ATOM 6115 O O . ASP C 2 743 ? 12.165 -28.000 6.493 1.000 59.732 746 ASP B O 1
ATOM 6120 N N . LEU C 2 744 ? 14.139 -27.479 5.547 1.000 48.904 747 LEU B N 1
ATOM 6121 C CA . LEU C 2 744 ? 14.951 -27.913 6.674 1.000 49.851 747 LEU B CA 1
ATOM 6122 C C . LEU C 2 744 ? 14.463 -27.288 7.978 1.000 50.009 747 LEU B C 1
ATOM 6123 O O . LEU C 2 744 ? 13.597 -26.423 7.974 1.000 59.598 747 LEU B O 1
ATOM 6128 N N . TYR C 2 745 ? 14.977 -27.820 9.092 1.000 51.309 748 TYR B N 1
ATOM 6129 C CA . TYR C 2 745 ? 14.827 -27.337 10.459 1.000 52.301 748 TYR B CA 1
ATOM 6130 C C . TYR C 2 745 ? 13.423 -26.812 10.765 1.000 48.171 748 TYR B C 1
ATOM 6131 O O . TYR C 2 745 ? 13.254 -26.000 11.673 1.000 50.651 748 TYR B O 1
ATOM 6140 N N . ARG C 2 746 ? 12.426 -27.326 10.036 1.000 46.766 749 ARG B N 1
ATOM 6141 C CA . ARG C 2 746 ? 11.035 -26.904 10.149 1.000 51.342 749 ARG B CA 1
ATOM 6142 C C . ARG C 2 746 ? 10.548 -26.931 11.605 1.000 58.327 749 ARG B C 1
ATOM 6143 O O . ARG C 2 746 ? 9.695 -26.140 12.002 1.000 60.212 749 ARG B O 1
ATOM 6151 N N . GLU C 2 747 ? 11.104 -27.827 12.419 1.000 64.085 750 GLU B N 1
ATOM 6152 C CA . GLU C 2 747 ? 10.644 -28.022 13.782 1.000 64.188 750 GLU B CA 1
ATOM 6153 C C . GLU C 2 747 ? 11.270 -26.982 14.720 1.000 60.366 750 GLU B C 1
ATOM 6154 O O . GLU C 2 747 ? 10.636 -26.536 15.678 1.000 58.489 750 GLU B O 1
ATOM 6160 N N . GLU C 2 748 ? 12.531 -26.625 14.456 1.000 59.558 751 GLU B N 1
ATOM 6161 C CA . GLU C 2 748 ? 13.214 -25.577 15.206 1.000 61.432 751 GLU B CA 1
ATOM 6162 C C . GLU C 2 748 ? 12.687 -24.206 14.764 1.000 59.757 751 GLU B C 1
ATOM 6163 O O . GLU C 2 748 ? 12.624 -23.271 15.564 1.000 48.324 751 GLU B O 1
ATOM 6169 N N . MET C 2 749 ? 12.310 -24.111 13.480 1.000 55.168 752 MET B N 1
ATOM 6170 C CA . MET C 2 749 ? 11.701 -22.921 12.917 1.000 59.558 752 MET B CA 1
ATOM 6171 C C . MET C 2 749 ? 10.399 -22.623 13.662 1.000 63.630 752 MET B C 1
ATOM 6172 O O . MET C 2 749 ? 10.202 -21.503 14.137 1.000 66.385 752 MET B O 1
ATOM 6177 N N . ASN C 2 750 ? 9.546 -23.650 13.801 1.000 62.332 753 ASN B N 1
ATOM 6178 C CA . ASN C 2 750 ? 8.268 -23.523 14.488 1.000 55.441 753 ASN B CA 1
ATOM 6179 C C . ASN C 2 750 ? 8.484 -23.066 15.930 1.000 51.025 753 ASN B C 1
ATOM 6180 O O . ASN C 2 750 ? 7.744 -22.234 16.439 1.000 53.947 753 ASN B O 1
ATOM 6185 N N . SER C 2 751 ? 9.521 -23.586 16.581 1.000 49.028 754 SER B N 1
ATOM 6186 C CA . SER C 2 751 ? 9.741 -23.266 17.982 1.000 52.956 754 SER B CA 1
ATOM 6187 C C . SER C 2 751 ? 10.219 -21.820 18.156 1.000 50.182 754 SER B C 1
ATOM 6188 O O . SER C 2 751 ? 10.145 -21.268 19.252 1.000 47.812 754 SER B O 1
ATOM 6191 N N . ILE C 2 752 ? 10.722 -21.208 17.078 1.000 54.852 755 ILE B N 1
ATOM 6192 C CA . ILE C 2 752 ? 11.243 -19.853 17.182 1.000 52.099 755 ILE B CA 1
ATOM 6193 C C . ILE C 2 752 ? 10.082 -18.878 17.005 1.000 52.924 755 ILE B C 1
ATOM 6194 O O . ILE C 2 752 ? 9.977 -17.906 17.752 1.000 49.850 755 ILE B O 1
ATOM 6199 N N . LEU C 2 753 ? 9.198 -19.181 16.045 1.000 50.665 756 LEU B N 1
ATOM 6200 C CA . LEU C 2 753 ? 8.042 -18.343 15.758 1.000 55.172 756 LEU B CA 1
ATOM 6201 C C . LEU C 2 753 ? 7.131 -18.224 16.981 1.000 55.433 756 LEU B C 1
ATOM 6202 O O . LEU C 2 753 ? 6.340 -17.283 17.055 1.000 58.647 756 LEU B O 1
ATOM 6207 N N . LYS C 2 754 ? 7.256 -19.164 17.932 1.000 54.120 757 LYS B N 1
ATOM 6208 C CA . LYS C 2 754 ? 6.511 -19.126 19.187 1.000 53.502 757 LYS B CA 1
ATOM 6209 C C . LYS C 2 754 ? 6.904 -17.900 20.008 1.000 52.806 757 LYS B C 1
ATOM 6210 O O . LYS C 2 754 ? 6.174 -17.512 20.917 1.000 54.172 757 LYS B O 1
ATOM 6216 N N . LEU C 2 755 ? 8.050 -17.292 19.672 1.000 52.509 758 LEU B N 1
ATOM 6217 C CA . LEU C 2 755 ? 8.498 -16.056 20.298 1.000 52.973 758 LEU B CA 1
ATOM 6218 C C . LEU C 2 755 ? 7.554 -14.907 19.947 1.000 51.797 758 LEU B C 1
ATOM 6219 O O . LEU C 2 755 ? 7.671 -13.812 20.493 1.000 47.180 758 LEU B O 1
ATOM 6224 N N . SER C 2 756 ? 6.634 -15.168 19.015 1.000 50.193 759 SER B N 1
ATOM 6225 C CA . SER C 2 756 ? 5.637 -14.189 18.633 1.000 53.150 759 SER B CA 1
ATOM 6226 C C . SER C 2 756 ? 4.799 -13.813 19.850 1.000 59.881 759 SER B C 1
ATOM 6227 O O . SER C 2 756 ? 4.270 -12.704 19.916 1.000 63.074 759 SER B O 1
ATOM 6230 N N . LYS C 2 757 ? 4.705 -14.742 20.812 1.000 62.884 760 LYS B N 1
ATOM 6231 C CA . LYS C 2 757 ? 3.775 -14.587 21.927 1.000 62.216 760 LYS B CA 1
ATOM 6232 C C . LYS C 2 757 ? 4.429 -13.788 23.056 1.000 60.366 760 LYS B C 1
ATOM 6233 O O . LYS C 2 757 ? 3.866 -13.696 24.141 1.000 70.055 760 LYS B O 1
ATOM 6239 N N . THR C 2 758 ? 5.602 -13.187 22.799 1.000 54.921 761 THR B N 1
ATOM 6240 C CA . THR C 2 758 ? 6.301 -12.414 23.818 1.000 50.626 761 THR B CA 1
ATOM 6241 C C . THR C 2 758 ? 5.476 -11.191 24.214 1.000 52.941 761 THR B C 1
ATOM 6242 O O . THR C 2 758 ? 4.940 -10.492 23.362 1.000 56.713 761 THR B O 1
ATOM 6246 N N . ARG C 2 759 ? 5.415 -10.922 25.522 1.000 57.858 762 ARG B N 1
ATOM 6247 C CA . ARG C 2 759 ? 4.583 -9.869 26.080 1.000 61.761 762 ARG B CA 1
ATOM 6248 C C . ARG C 2 759 ? 5.291 -8.515 26.021 1.000 60.416 762 ARG B C 1
ATOM 6249 O O . ARG C 2 759 ? 4.664 -7.509 25.686 1.000 62.361 762 ARG B O 1
ATOM 6257 N N . CYS C 2 760 ? 6.581 -8.491 26.378 1.000 53.247 763 CYS B N 1
ATOM 6258 C CA . CYS C 2 760 ? 7.325 -7.245 26.376 1.000 49.485 763 CYS B CA 1
ATOM 6259 C C . CYS C 2 760 ? 8.824 -7.507 26.215 1.000 50.246 763 CYS B C 1
ATOM 6260 O O . CYS C 2 760 ? 9.276 -8.644 26.333 1.000 53.959 763 CYS B O 1
ATOM 6263 N N . THR C 2 761 ? 9.566 -6.429 25.921 1.000 43.995 764 THR B N 1
ATOM 6264 C CA . THR C 2 761 ? 11.013 -6.403 25.775 1.000 39.737 764 THR B CA 1
ATOM 6265 C C . THR C 2 761 ? 11.473 -5.125 26.459 1.000 39.646 764 THR B C 1
ATOM 6266 O O . THR C 2 761 ? 10.665 -4.207 26.581 1.000 41.395 764 THR B O 1
ATOM 6270 N N . ILE C 2 762 ? 12.743 -5.073 26.905 1.000 40.136 765 ILE B N 1
ATOM 6271 C CA . ILE C 2 762 ? 13.252 -3.951 27.686 1.000 39.700 765 ILE B CA 1
ATOM 6272 C C . ILE C 2 762 ? 13.422 -2.717 26.799 1.000 39.143 765 ILE B C 1
ATOM 6273 O O . ILE C 2 762 ? 13.372 -1.591 27.302 1.000 40.461 765 ILE B O 1
ATOM 6278 N N . SER C 2 763 ? 13.602 -2.950 25.486 1.000 39.539 766 SER B N 1
ATOM 6279 C CA . SER C 2 763 ? 13.976 -1.939 24.505 1.000 37.292 766 SER B CA 1
ATOM 6280 C C . SER C 2 763 ? 13.261 -2.223 23.184 1.000 34.450 766 SER B C 1
ATOM 6281 O O . SER C 2 763 ? 12.715 -3.304 22.994 1.000 32.426 766 SER B O 1
ATOM 6284 N N . GLY C 2 764 ? 13.270 -1.250 22.268 1.000 31.676 767 GLY B N 1
ATOM 6285 C CA . GLY C 2 764 ? 12.270 -1.246 21.212 1.000 32.629 767 GLY B CA 1
ATOM 6286 C C . GLY C 2 764 ? 12.778 -1.658 19.831 1.000 33.587 767 GLY B C 1
ATOM 6287 O O . GLY C 2 764 ? 11.965 -1.961 18.952 1.000 34.057 767 GLY B O 1
ATOM 6288 N N . GLY C 2 765 ? 14.112 -1.709 19.681 1.000 30.573 768 GLY B N 1
ATOM 6289 C CA . GLY C 2 765 ? 14.806 -1.555 18.412 1.000 30.739 768 GLY B CA 1
ATOM 6290 C C . GLY C 2 765 ? 14.854 -2.824 17.570 1.000 31.944 768 GLY B C 1
ATOM 6291 O O . GLY C 2 765 ? 14.566 -3.917 18.064 1.000 36.601 768 GLY B O 1
ATOM 6292 N N . LEU C 2 766 ? 15.241 -2.650 16.298 1.000 28.473 769 LEU B N 1
ATOM 6293 C CA . LEU C 2 766 ? 15.255 -3.726 15.318 1.000 28.166 769 LEU B CA 1
ATOM 6294 C C . LEU C 2 766 ? 16.194 -4.845 15.769 1.000 28.374 769 LEU B C 1
ATOM 6295 O O . LEU C 2 766 ? 15.848 -6.012 15.646 1.000 28.132 769 LEU B O 1
ATOM 6300 N N . PHE C 2 767 ? 17.388 -4.475 16.251 1.000 30.354 770 PHE B N 1
ATOM 6301 C CA . PHE C 2 767 ? 18.477 -5.406 16.514 1.000 32.530 770 PHE B CA 1
ATOM 6302 C C . PHE C 2 767 ? 18.346 -5.990 17.923 1.000 34.799 770 PHE B C 1
ATOM 6303 O O . PHE C 2 767 ? 18.528 -7.188 18.101 1.000 36.057 770 PHE B O 1
ATOM 6311 N N . ASP C 2 768 ? 18.024 -5.138 18.904 1.000 34.843 771 ASP B N 1
ATOM 6312 C CA . ASP C 2 768 ? 18.137 -5.490 20.313 1.000 38.199 771 ASP B CA 1
ATOM 6313 C C . ASP C 2 768 ? 16.803 -5.421 21.065 1.000 38.417 771 ASP B C 1
ATOM 6314 O O . ASP C 2 768 ? 16.788 -5.591 22.276 1.000 45.510 771 ASP B O 1
ATOM 6319 N N . GLY C 2 769 ? 15.680 -5.179 20.381 1.000 36.457 772 GLY B N 1
ATOM 6320 C CA . GLY C 2 769 ? 14.444 -4.936 21.107 1.000 33.850 772 GLY B CA 1
ATOM 6321 C C . GLY C 2 769 ? 13.212 -5.493 20.406 1.000 34.722 772 GLY B C 1
ATOM 6322 O O . GLY C 2 769 ? 13.303 -6.466 19.655 1.000 36.758 772 GLY B O 1
ATOM 6323 N N . ALA C 2 770 ? 12.068 -4.838 20.650 1.000 35.823 773 ALA B N 1
ATOM 6324 C CA . ALA C 2 770 ? 10.758 -5.239 20.147 1.000 36.441 773 ALA B CA 1
ATOM 6325 C C . ALA C 2 770 ? 10.748 -5.359 18.626 1.000 36.036 773 ALA B C 1
ATOM 6326 O O . ALA C 2 770 ? 10.087 -6.239 18.092 1.000 37.715 773 ALA B O 1
ATOM 6328 N N . GLY C 2 771 ? 11.487 -4.471 17.950 1.000 37.030 774 GLY B N 1
ATOM 6329 C CA . GLY C 2 771 ? 11.607 -4.444 16.500 1.000 37.659 774 GLY B CA 1
ATOM 6330 C C . GLY C 2 771 ? 12.030 -5.776 15.878 1.000 37.404 774 GLY B C 1
ATOM 6331 O O . GLY C 2 771 ? 11.750 -6.028 14.709 1.000 32.700 774 GLY B O 1
ATOM 6332 N N . SER C 2 772 ? 12.731 -6.612 16.655 1.000 38.622 775 SER B N 1
ATOM 6333 C CA . SER C 2 772 ? 13.182 -7.915 16.179 1.000 40.696 775 SER B CA 1
ATOM 6334 C C . SER C 2 772 ? 11.991 -8.771 15.759 1.000 38.301 775 SER B C 1
ATOM 6335 O O . SER C 2 772 ? 12.018 -9.413 14.716 1.000 42.447 775 SER B O 1
ATOM 6338 N N . PHE C 2 773 ? 10.941 -8.735 16.578 1.000 37.412 776 PHE B N 1
ATOM 6339 C CA . PHE C 2 773 ? 9.813 -9.647 16.504 1.000 37.601 776 PHE B CA 1
ATOM 6340 C C . PHE C 2 773 ? 8.995 -9.389 15.249 1.000 36.427 776 PHE B C 1
ATOM 6341 O O . PHE C 2 773 ? 8.388 -10.309 14.716 1.000 35.845 776 PHE B O 1
ATOM 6349 N N . LEU C 2 774 ? 9.011 -8.136 14.783 1.000 35.782 777 LEU B N 1
ATOM 6350 C CA . LEU C 2 774 ? 8.390 -7.755 13.526 1.000 32.761 777 LEU B CA 1
ATOM 6351 C C . LEU C 2 774 ? 8.813 -8.719 12.421 1.000 33.586 777 LEU B C 1
ATOM 6352 O O . LEU C 2 774 ? 8.031 -9.015 11.525 1.000 36.459 777 LEU B O 1
ATOM 6357 N N . LEU C 2 775 ? 10.043 -9.231 12.502 1.000 31.878 778 LEU B N 1
ATOM 6358 C CA . LEU C 2 775 ? 10.557 -10.101 11.458 1.000 35.190 778 LEU B CA 1
ATOM 6359 C C . LEU C 2 775 ? 9.841 -11.458 11.446 1.000 36.665 778 LEU B C 1
ATOM 6360 O O . LEU C 2 775 ? 9.739 -12.080 10.379 1.000 37.037 778 LEU B O 1
ATOM 6365 N N . ILE C 2 776 ? 9.341 -11.901 12.614 1.000 34.810 779 ILE B N 1
ATOM 6366 C CA . ILE C 2 776 ? 8.699 -13.207 12.745 1.000 36.749 779 ILE B CA 1
ATOM 6367 C C . ILE C 2 776 ? 7.610 -13.390 11.686 1.000 36.169 779 ILE B C 1
ATOM 6368 O O . ILE C 2 776 ? 7.645 -14.380 10.965 1.000 33.571 779 ILE B O 1
ATOM 6373 N N . PRO C 2 777 ? 6.593 -12.493 11.577 1.000 39.831 780 PRO B N 1
ATOM 6374 C CA . PRO C 2 777 ? 5.569 -12.604 10.532 1.000 40.514 780 PRO B CA 1
ATOM 6375 C C . PRO C 2 777 ? 6.040 -12.712 9.081 1.000 42.758 780 PRO B C 1
ATOM 6376 O O . PRO C 2 777 ? 5.401 -13.363 8.260 1.000 46.579 780 PRO B O 1
ATOM 6380 N N . SER C 2 778 ? 7.156 -12.071 8.744 1.000 47.610 781 SER B N 1
ATOM 6381 C CA . SER C 2 778 ? 7.593 -12.098 7.357 1.000 49.493 781 SER B CA 1
ATOM 6382 C C . SER C 2 778 ? 8.060 -13.503 6.968 1.000 50.675 781 SER B C 1
ATOM 6383 O O . SER C 2 778 ? 8.303 -13.773 5.787 1.000 50.744 781 SER B O 1
ATOM 6386 N N . MET C 2 779 ? 8.159 -14.400 7.957 1.000 50.859 782 MET B N 1
ATOM 6387 C CA . MET C 2 779 ? 8.704 -15.731 7.718 1.000 57.409 782 MET B CA 1
ATOM 6388 C C . MET C 2 779 ? 7.594 -16.781 7.671 1.000 58.859 782 MET B C 1
ATOM 6389 O O . MET C 2 779 ? 7.825 -17.874 7.161 1.000 65.571 782 MET B O 1
ATOM 6394 N N . VAL C 2 780 ? 6.402 -16.431 8.175 1.000 57.736 783 VAL B N 1
ATOM 6395 C CA . VAL C 2 780 ? 5.272 -17.340 8.271 1.000 56.880 783 VAL B CA 1
ATOM 6396 C C . VAL C 2 780 ? 4.593 -17.427 6.908 1.000 61.969 783 VAL B C 1
ATOM 6397 O O . VAL C 2 780 ? 4.251 -16.408 6.309 1.000 62.819 783 VAL B O 1
ATOM 6401 N N . LYS C 2 781 ? 4.387 -18.663 6.447 1.000 70.024 784 LYS B N 1
ATOM 6402 C CA . LYS C 2 781 ? 3.993 -18.919 5.070 1.000 77.599 784 LYS B CA 1
ATOM 6403 C C . LYS C 2 781 ? 2.474 -18.874 4.944 1.000 84.980 784 LYS B C 1
ATOM 6404 O O . LYS C 2 781 ? 1.947 -18.370 3.957 1.000 87.781 784 LYS B O 1
ATOM 6410 N N . ASN C 2 782 ? 1.792 -19.387 5.974 1.000 91.455 785 ASN B N 1
ATOM 6411 C CA . ASN C 2 782 ? 0.371 -19.199 6.208 1.000 90.113 785 ASN B CA 1
ATOM 6412 C C . ASN C 2 782 ? 0.045 -17.703 6.178 1.000 93.630 785 ASN B C 1
ATOM 6413 O O . ASN C 2 782 ? 0.848 -16.877 6.618 1.000 93.829 785 ASN B O 1
ATOM 6418 N N . ASP C 2 783 ? -1.140 -17.377 5.644 1.000 91.973 786 ASP B N 1
ATOM 6419 C CA . ASP C 2 783 ? -1.758 -16.069 5.811 1.000 82.387 786 ASP B CA 1
ATOM 6420 C C . ASP C 2 783 ? -2.517 -16.050 7.140 1.000 82.126 786 ASP B C 1
ATOM 6421 O O . ASP C 2 783 ? -2.665 -15.001 7.765 1.000 84.357 786 ASP B O 1
ATOM 6426 N N . LYS C 2 784 ? -2.934 -17.243 7.582 1.000 72.949 787 LYS B N 1
ATOM 6427 C CA . LYS C 2 784 ? -3.992 -17.421 8.554 1.000 69.731 787 LYS B CA 1
ATOM 6428 C C . LYS C 2 784 ? -3.402 -17.313 9.956 1.000 72.581 787 LYS B C 1
ATOM 6429 O O . LYS C 2 784 ? -4.071 -16.868 10.889 1.000 73.938 787 LYS B O 1
ATOM 6435 N N . ASN C 2 785 ? -2.162 -17.786 10.101 1.000 75.803 788 ASN B N 1
ATOM 6436 C CA . ASN C 2 785 ? -1.442 -17.681 11.361 1.000 73.797 788 ASN B CA 1
ATOM 6437 C C . ASN C 2 785 ? -0.558 -16.436 11.349 1.000 66.961 788 ASN B C 1
ATOM 6438 O O . ASN C 2 785 ? -0.104 -15.982 12.393 1.000 70.865 788 ASN B O 1
ATOM 6443 N N . ARG C 2 786 ? -0.346 -15.868 10.157 1.000 58.631 789 ARG B N 1
ATOM 6444 C CA . ARG C 2 786 ? 0.387 -14.624 9.983 1.000 57.721 789 ARG B CA 1
ATOM 6445 C C . ARG C 2 786 ? -0.328 -13.499 10.735 1.000 57.377 789 ARG B C 1
ATOM 6446 O O . ARG C 2 786 ? 0.325 -12.678 11.368 1.000 55.303 789 ARG B O 1
ATOM 6454 N N . GLU C 2 787 ? -1.669 -13.512 10.708 1.000 61.259 790 GLU B N 1
ATOM 6455 C CA . GLU C 2 787 ? -2.499 -12.444 11.245 1.000 62.336 790 GLU B CA 1
ATOM 6456 C C . GLU C 2 787 ? -2.429 -12.425 12.771 1.000 61.631 790 GLU B C 1
ATOM 6457 O O . GLU C 2 787 ? -2.202 -11.379 13.371 1.000 63.875 790 GLU B O 1
ATOM 6463 N N . VAL C 2 788 ? -2.645 -13.587 13.393 1.000 64.281 791 VAL B N 1
ATOM 6464 C CA . VAL C 2 788 ? -2.535 -13.753 14.836 1.000 56.777 791 VAL B CA 1
ATOM 6465 C C . VAL C 2 788 ? -1.140 -13.302 15.258 1.000 53.978 791 VAL B C 1
ATOM 6466 O O . VAL C 2 788 ? -0.986 -12.597 16.253 1.000 49.651 791 VAL B O 1
ATOM 6470 N N . ILE C 2 789 ? -0.133 -13.710 14.470 1.000 51.825 792 ILE B N 1
ATOM 6471 C CA . ILE C 2 789 ? 1.256 -13.472 14.819 1.000 49.615 792 ILE B CA 1
ATOM 6472 C C . ILE C 2 789 ? 1.576 -11.991 14.650 1.000 50.491 792 ILE B C 1
ATOM 6473 O O . ILE C 2 789 ? 2.052 -11.349 15.587 1.000 52.104 792 ILE B O 1
ATOM 6478 N N . LEU C 2 790 ? 1.268 -11.453 13.465 1.000 45.625 793 LEU B N 1
ATOM 6479 C CA . LEU C 2 790 ? 1.422 -10.035 13.203 1.000 43.732 793 LEU B CA 1
ATOM 6480 C C . LEU C 2 790 ? 0.779 -9.250 14.342 1.000 45.701 793 LEU B C 1
ATOM 6481 O O . LEU C 2 790 ? 1.390 -8.334 14.897 1.000 45.640 793 LEU B O 1
ATOM 6486 N N . ASN C 2 791 ? -0.447 -9.644 14.703 1.000 44.454 794 ASN B N 1
ATOM 6487 C CA . ASN C 2 791 ? -1.206 -8.886 15.676 1.000 46.388 794 ASN B CA 1
ATOM 6488 C C . ASN C 2 791 ? -0.548 -8.937 17.052 1.000 46.594 794 ASN B C 1
ATOM 6489 O O . ASN C 2 791 ? -0.622 -7.967 17.796 1.000 49.938 794 ASN B O 1
ATOM 6494 N N . GLU C 2 792 ? 0.170 -10.022 17.358 1.000 49.182 795 GLU B N 1
ATOM 6495 C CA . GLU C 2 792 ? 0.829 -10.137 18.653 1.000 51.710 795 GLU B CA 1
ATOM 6496 C C . GLU C 2 792 ? 2.040 -9.212 18.728 1.000 45.839 795 GLU B C 1
ATOM 6497 O O . GLU C 2 792 ? 2.249 -8.558 19.746 1.000 47.805 795 GLU B O 1
ATOM 6503 N N . VAL C 2 793 ? 2.845 -9.192 17.659 1.000 40.513 796 VAL B N 1
ATOM 6504 C CA . VAL C 2 793 ? 4.088 -8.435 17.631 1.000 40.141 796 VAL B CA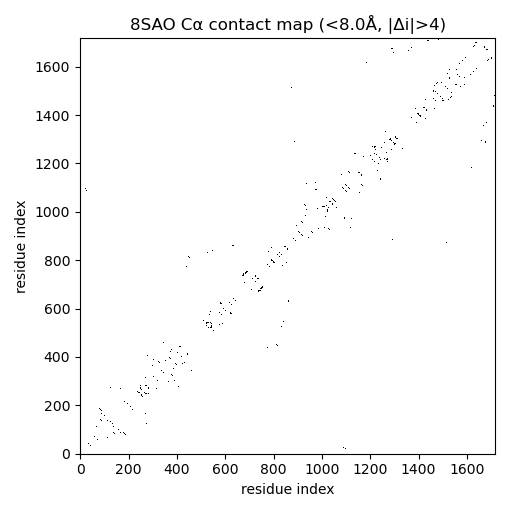 1
ATOM 6505 C C . VAL C 2 793 ? 3.798 -6.933 17.528 1.000 39.289 796 VAL B C 1
ATOM 6506 O O . VAL C 2 793 ? 4.576 -6.117 18.019 1.000 37.626 796 VAL B O 1
ATOM 6510 N N . LEU C 2 794 ? 2.655 -6.568 16.933 1.000 40.768 797 LEU B N 1
ATOM 6511 C CA . LEU C 2 794 ? 2.185 -5.188 16.932 1.000 39.354 797 LEU B CA 1
ATOM 6512 C C . LEU C 2 794 ? 1.791 -4.755 18.342 1.000 38.934 797 LEU B C 1
ATOM 6513 O O . LEU C 2 794 ? 1.904 -3.584 18.681 1.000 39.394 797 LEU B O 1
ATOM 6518 N N . ASN C 2 795 ? 1.325 -5.696 19.166 1.000 44.354 798 ASN B N 1
ATOM 6519 C CA . ASN C 2 795 ? 1.047 -5.375 20.559 1.000 47.198 798 ASN B CA 1
ATOM 6520 C C . ASN C 2 795 ? 2.351 -4.992 21.240 1.000 46.261 798 ASN B C 1
ATOM 6521 O O . ASN C 2 795 ? 2.433 -3.962 21.905 1.000 44.972 798 ASN B O 1
ATOM 6526 N N . LEU C 2 796 ? 3.369 -5.827 21.023 1.000 45.654 799 LEU B N 1
ATOM 6527 C CA . LEU C 2 796 ? 4.705 -5.553 21.513 1.000 41.862 799 LEU B CA 1
ATOM 6528 C C . LEU C 2 796 ? 5.145 -4.163 21.056 1.000 39.971 799 LEU B C 1
ATOM 6529 O O . LEU C 2 796 ? 5.491 -3.328 21.880 1.000 42.351 799 LEU B O 1
ATOM 6534 N N . LEU C 2 797 ? 5.067 -3.903 19.746 1.000 38.862 800 LEU B N 1
ATOM 6535 C CA . LEU C 2 797 ? 5.524 -2.656 19.149 1.000 39.152 800 LEU B CA 1
ATOM 6536 C C . LEU C 2 797 ? 4.792 -1.441 19.723 1.000 35.701 800 LEU B C 1
ATOM 6537 O O . LEU C 2 797 ? 5.380 -0.373 19.862 1.000 36.659 800 LEU B O 1
ATOM 6542 N N . ASN C 2 798 ? 3.508 -1.582 20.055 1.000 36.085 801 ASN B N 1
ATOM 6543 C CA . ASN C 2 798 ? 2.722 -0.438 20.496 1.000 35.187 801 ASN B CA 1
ATOM 6544 C C . ASN C 2 798 ? 3.164 0.019 21.885 1.000 38.302 801 ASN B C 1
ATOM 6545 O O . ASN C 2 798 ? 2.822 1.120 22.309 1.000 40.092 801 ASN B O 1
ATOM 6550 N N . ILE C 2 799 ? 3.964 -0.803 22.574 1.000 38.164 802 ILE B N 1
ATOM 6551 C CA . ILE C 2 799 ? 4.608 -0.373 23.806 1.000 38.629 802 ILE B CA 1
ATOM 6552 C C . ILE C 2 799 ? 5.573 0.775 23.505 1.000 37.058 802 ILE B C 1
ATOM 6553 O O . ILE C 2 799 ? 5.873 1.576 24.388 1.000 40.744 802 ILE B O 1
ATOM 6558 N N . PHE C 2 800 ? 6.018 0.878 22.245 1.000 36.122 803 PHE B N 1
ATOM 6559 C CA . PHE C 2 800 ? 7.154 1.725 21.906 1.000 35.376 803 PHE B CA 1
ATOM 6560 C C . PHE C 2 800 ? 6.768 2.852 20.952 1.000 36.639 803 PHE B C 1
ATOM 6561 O O . PHE C 2 800 ? 7.451 3.869 20.899 1.000 35.940 803 PHE B O 1
ATOM 6569 N N . LEU C 2 801 ? 5.674 2.671 20.207 1.000 37.223 804 LEU B N 1
ATOM 6570 C CA . LEU C 2 801 ? 5.240 3.672 19.250 1.000 39.157 804 LEU B CA 1
ATOM 6571 C C . LEU C 2 801 ? 4.829 4.931 20.007 1.000 42.856 804 LEU B C 1
ATOM 6572 O O . LEU C 2 801 ? 4.106 4.846 20.995 1.000 42.467 804 LEU B O 1
ATOM 6577 N N . ILE C 2 802 ? 5.298 6.090 19.524 1.000 45.093 805 ILE B N 1
ATOM 6578 C CA . ILE C 2 802 ? 5.012 7.375 20.139 1.000 42.588 805 ILE B CA 1
ATOM 6579 C C . ILE C 2 802 ? 4.267 8.266 19.145 1.000 46.098 805 ILE B C 1
ATOM 6580 O O . ILE C 2 802 ? 4.795 8.599 18.088 1.000 44.321 805 ILE B O 1
ATOM 6585 N N . GLU C 2 803 ? 3.039 8.657 19.513 1.000 49.477 806 GLU B N 1
ATOM 6586 C CA . GLU C 2 803 ? 2.287 9.706 18.839 1.000 49.286 806 GLU B CA 1
ATOM 6587 C C . GLU C 2 803 ? 2.948 11.042 19.161 1.000 49.338 806 GLU B C 1
ATOM 6588 O O . GLU C 2 803 ? 3.211 11.334 20.322 1.000 59.173 806 GLU B O 1
ATOM 6594 N N . LYS C 2 804 ? 3.249 11.822 18.123 1.000 46.958 807 LYS B N 1
ATOM 6595 C CA . LYS C 2 804 ? 3.805 13.154 18.269 1.000 51.550 807 LYS B CA 1
ATOM 6596 C C . LYS C 2 804 ? 3.316 13.990 17.090 1.000 56.178 807 LYS B C 1
ATOM 6597 O O . LYS C 2 804 ? 3.528 13.635 15.928 1.000 63.305 807 LYS B O 1
ATOM 6603 N N . ASN C 2 805 ? 2.643 15.100 17.410 1.000 61.686 808 ASN B N 1
ATOM 6604 C CA . ASN C 2 805 ? 1.868 15.863 16.442 1.000 65.562 808 ASN B CA 1
ATOM 6605 C C . ASN C 2 805 ? 0.994 14.901 15.634 1.000 65.509 808 ASN B C 1
ATOM 6606 O O . ASN C 2 805 ? 0.192 14.158 16.197 1.000 69.806 808 ASN B O 1
ATOM 6611 N N . SER C 2 806 ? 1.175 14.888 14.314 1.000 57.746 809 SER B N 1
ATOM 6612 C CA . SER C 2 806 ? 0.332 14.067 13.460 1.000 57.985 809 SER B CA 1
ATOM 6613 C C . SER C 2 806 ? 0.954 12.682 13.216 1.000 52.498 809 SER B C 1
ATOM 6614 O O . SER C 2 806 ? 0.341 11.817 12.587 1.000 44.408 809 SER B O 1
ATOM 6617 N N . TYR C 2 807 ? 2.191 12.475 13.688 1.000 45.694 810 TYR B N 1
ATOM 6618 C CA . TYR C 2 807 ? 3.005 11.378 13.181 1.000 44.721 810 TYR B CA 1
ATOM 6619 C C . TYR C 2 807 ? 3.568 10.548 14.330 1.000 43.788 810 TYR B C 1
ATOM 6620 O O . TYR C 2 807 ? 3.218 10.755 15.489 1.000 47.450 810 TYR B O 1
ATOM 6629 N N . TYR C 2 808 ? 4.421 9.582 13.988 1.000 38.334 811 TYR B N 1
ATOM 6630 C CA . TYR C 2 808 ? 5.092 8.767 14.982 1.000 37.528 811 TYR B CA 1
ATOM 6631 C C . TYR C 2 808 ? 6.585 9.065 14.956 1.000 37.557 811 TYR B C 1
ATOM 6632 O O . TYR C 2 808 ? 7.143 9.401 13.914 1.000 37.450 811 TYR B O 1
ATOM 6641 N N . VAL C 2 809 ? 7.204 8.951 16.135 1.000 38.046 812 VAL B N 1
ATOM 6642 C CA . VAL C 2 809 ? 8.647 8.866 16.281 1.000 37.475 812 VAL B CA 1
ATOM 6643 C C . VAL C 2 809 ? 8.964 7.582 17.051 1.000 38.631 812 VAL B C 1
ATOM 6644 O O . VAL C 2 809 ? 8.070 6.856 17.493 1.000 37.984 812 VAL B O 1
ATOM 6648 N N . TYR C 2 810 ? 10.250 7.271 17.198 1.000 37.885 813 TYR B N 1
ATOM 6649 C CA . TYR C 2 810 ? 10.575 6.008 17.836 1.000 34.631 813 TYR B CA 1
ATOM 6650 C C . TYR C 2 810 ? 11.694 6.217 18.844 1.000 35.514 813 TYR B C 1
ATOM 6651 O O . TYR C 2 810 ? 12.656 6.943 18.579 1.000 37.687 813 TYR B O 1
ATOM 6660 N N . PRO C 2 811 ? 11.589 5.587 20.034 1.000 34.726 814 PRO B N 1
ATOM 6661 C CA . PRO C 2 811 ? 12.639 5.685 21.045 1.000 35.182 814 PRO B CA 1
ATOM 6662 C C . PRO C 2 811 ? 13.831 4.841 20.613 1.000 34.100 814 PRO B C 1
ATOM 6663 O O . PRO C 2 811 ? 13.654 3.790 20.001 1.000 35.579 814 PRO B O 1
ATOM 6667 N N . GLY C 2 812 ? 15.038 5.336 20.910 1.000 35.344 815 GLY B N 1
ATOM 6668 C CA . GLY C 2 812 ? 16.261 4.568 20.750 1.000 33.432 815 GLY B CA 1
ATOM 6669 C C . GLY C 2 812 ? 16.429 3.577 21.896 1.000 33.741 815 GLY B C 1
ATOM 6670 O O . GLY C 2 812 ? 15.461 3.219 22.561 1.000 36.412 815 GLY B O 1
ATOM 6671 N N . GLN C 2 813 ? 17.670 3.143 22.111 1.000 39.120 816 GLN B N 1
ATOM 6672 C CA . GLN C 2 813 ? 17.992 2.125 23.100 1.000 41.711 816 GLN B CA 1
ATOM 6673 C C . GLN C 2 813 ? 17.538 2.593 24.479 1.000 42.647 816 GLN B C 1
ATOM 6674 O O . GLN C 2 813 ? 17.767 3.741 24.856 1.000 43.569 816 GLN B O 1
ATOM 6680 N N . PHE C 2 814 ? 16.880 1.688 25.211 1.000 42.213 817 PHE B N 1
ATOM 6681 C CA . PHE C 2 814 ? 16.463 1.917 26.589 1.000 45.538 817 PHE B CA 1
ATOM 6682 C C . PHE C 2 814 ? 15.414 3.028 26.681 1.000 47.916 817 PHE B C 1
ATOM 6683 O O . PHE C 2 814 ? 15.041 3.437 27.777 1.000 54.608 817 PHE B O 1
ATOM 6691 N N . SER C 2 815 ? 14.921 3.492 25.526 1.000 46.997 818 SER B N 1
ATOM 6692 C CA . SER C 2 815 ? 13.939 4.566 25.426 1.000 43.544 818 SER B CA 1
ATOM 6693 C C . SER C 2 815 ? 14.341 5.770 26.279 1.000 43.007 818 SER B C 1
ATOM 6694 O O . SER C 2 815 ? 13.488 6.383 26.916 1.000 48.627 818 SER B O 1
ATOM 6697 N N . TYR C 2 816 ? 15.627 6.129 26.279 1.000 41.950 819 TYR B N 1
ATOM 6698 C CA . TYR C 2 816 ? 16.038 7.356 26.948 1.000 42.569 819 TYR B CA 1
ATOM 6699 C C . TYR C 2 816 ? 15.924 8.551 26.012 1.000 40.614 819 TYR B C 1
ATOM 6700 O O . TYR C 2 816 ? 15.767 9.670 26.486 1.000 48.809 819 TYR B O 1
ATOM 6709 N N . ARG C 2 817 ? 16.044 8.314 24.699 1.000 40.850 820 ARG B N 1
ATOM 6710 C CA . ARG C 2 817 ? 16.015 9.358 23.680 1.000 39.212 820 ARG B CA 1
ATOM 6711 C C . ARG C 2 817 ? 15.525 8.790 22.344 1.000 39.037 820 ARG B C 1
ATOM 6712 O O . ARG C 2 817 ? 15.593 7.587 22.098 1.000 40.393 820 ARG B O 1
ATOM 6720 N N . LEU C 2 818 ? 15.030 9.671 21.471 1.000 38.359 821 LEU B N 1
ATOM 6721 C CA . LEU C 2 818 ? 14.550 9.282 20.154 1.000 39.211 821 LEU B CA 1
ATOM 6722 C C . LEU C 2 818 ? 15.726 8.915 19.250 1.000 39.045 821 LEU B C 1
ATOM 6723 O O . LEU C 2 818 ? 16.850 9.345 19.479 1.000 38.324 821 LEU B O 1
ATOM 6728 N N . ALA C 2 819 ? 15.441 8.152 18.185 1.000 41.037 822 ALA B N 1
ATOM 6729 C CA . ALA C 2 819 ? 16.436 7.844 17.168 1.000 37.949 822 ALA B CA 1
ATOM 6730 C C . ALA C 2 819 ? 15.751 7.442 15.862 1.000 36.101 822 ALA B C 1
ATOM 6731 O O . ALA C 2 819 ? 14.710 6.797 15.876 1.000 35.586 822 ALA B O 1
ATOM 6733 N N . ASP C 2 820 ? 16.358 7.811 14.732 1.000 33.995 823 ASP B N 1
ATOM 6734 C CA . ASP C 2 820 ? 15.761 7.573 13.432 1.000 34.189 823 ASP B CA 1
ATOM 6735 C C . ASP C 2 820 ? 16.550 6.535 12.627 1.000 34.961 823 ASP B C 1
ATOM 6736 O O . ASP C 2 820 ? 16.224 6.268 11.466 1.000 34.925 823 ASP B O 1
ATOM 6741 N N . ASP C 2 821 ? 17.568 5.933 13.253 1.000 33.059 824 ASP B N 1
ATOM 6742 C CA . ASP C 2 821 ? 18.541 5.090 12.574 1.000 33.692 824 ASP B CA 1
ATOM 6743 C C . ASP C 2 821 ? 18.005 3.668 12.365 1.000 34.235 824 ASP B C 1
ATOM 6744 O O . ASP C 2 821 ? 16.918 3.311 12.819 1.000 36.508 824 ASP B O 1
ATOM 6749 N N . VAL C 2 822 ? 18.791 2.846 11.664 1.000 31.883 825 VAL B N 1
ATOM 6750 C CA . VAL C 2 822 ? 18.389 1.490 11.342 1.000 32.272 825 VAL B CA 1
ATOM 6751 C C . VAL C 2 822 ? 18.548 0.608 12.584 1.000 36.322 825 VAL B C 1
ATOM 6752 O O . VAL C 2 822 ? 17.644 -0.154 12.897 1.000 38.032 825 VAL B O 1
ATOM 6756 N N . TYR C 2 823 ? 19.668 0.762 13.311 1.000 38.606 826 TYR B N 1
ATOM 6757 C CA . TYR C 2 823 ? 20.025 -0.037 14.477 1.000 36.408 826 TYR B CA 1
ATOM 6758 C C . TYR C 2 823 ? 18.959 0.003 15.580 1.000 34.320 826 TYR B C 1
ATOM 6759 O O . TYR C 2 823 ? 18.659 -1.036 16.171 1.000 33.484 826 TYR B O 1
ATOM 6768 N N . THR C 2 824 ? 18.399 1.181 15.874 1.000 31.332 827 THR B N 1
ATOM 6769 C CA . THR C 2 824 ? 17.510 1.305 17.025 1.000 34.216 827 THR B CA 1
ATOM 6770 C C . THR C 2 824 ? 16.268 2.130 16.691 1.000 37.834 827 THR B C 1
ATOM 6771 O O . THR C 2 824 ? 15.239 2.025 17.359 1.000 40.209 827 THR B O 1
ATOM 6775 N N . GLY C 2 825 ? 16.380 2.962 15.654 1.000 38.804 828 GLY B N 1
ATOM 6776 C CA . GLY C 2 825 ? 15.403 4.005 15.435 1.000 34.889 828 GLY B CA 1
ATOM 6777 C C . GLY C 2 825 ? 14.361 3.589 14.418 1.000 33.078 828 GLY B C 1
ATOM 6778 O O . GLY C 2 825 ? 14.300 2.430 14.032 1.000 34.315 828 GLY B O 1
ATOM 6779 N N . SER C 2 826 ? 13.597 4.580 13.956 1.000 31.817 829 SER B N 1
ATOM 6780 C CA . SER C 2 826 ? 12.407 4.332 13.173 1.000 30.514 829 SER B CA 1
ATOM 6781 C C . SER C 2 826 ? 12.719 3.687 11.820 1.000 29.797 829 SER B C 1
ATOM 6782 O O . SER C 2 826 ? 11.881 2.945 11.314 1.000 31.010 829 SER B O 1
ATOM 6785 N N . SER C 2 827 ? 13.902 3.944 11.247 1.000 28.211 830 SER B N 1
ATOM 6786 C CA . SER C 2 827 ? 14.261 3.380 9.951 1.000 29.263 830 SER B CA 1
ATOM 6787 C C . SER C 2 827 ? 14.335 1.855 10.019 1.000 29.070 830 SER B C 1
ATOM 6788 O O . SER C 2 827 ? 13.888 1.162 9.113 1.000 27.544 830 SER B O 1
ATOM 6791 N N . GLY C 2 828 ? 14.899 1.346 11.114 1.000 30.688 831 GLY B N 1
ATOM 6792 C CA . GLY C 2 828 ? 14.991 -0.084 11.335 1.000 30.817 831 GLY B CA 1
ATOM 6793 C C . GLY C 2 828 ? 13.609 -0.704 11.296 1.000 30.578 831 GLY B C 1
ATOM 6794 O O . GLY C 2 828 ? 13.401 -1.728 10.644 1.000 34.924 831 GLY B O 1
ATOM 6795 N N . ILE C 2 829 ? 12.678 -0.019 11.963 1.000 29.513 832 ILE B N 1
ATOM 6796 C CA . ILE C 2 829 ? 11.296 -0.452 12.111 1.000 28.782 832 ILE B CA 1
ATOM 6797 C C . ILE C 2 829 ? 10.553 -0.311 10.784 1.000 28.720 832 ILE B C 1
ATOM 6798 O O . ILE C 2 829 ? 9.779 -1.193 10.427 1.000 34.858 832 ILE B O 1
ATOM 6803 N N . ILE C 2 830 ? 10.769 0.796 10.063 1.000 27.709 833 ILE B N 1
ATOM 6804 C CA . ILE C 2 830 ? 10.101 0.999 8.786 1.000 26.196 833 ILE B CA 1
ATOM 6805 C C . ILE C 2 830 ? 10.476 -0.158 7.866 1.000 24.315 833 ILE B C 1
ATOM 6806 O O . ILE C 2 830 ? 9.612 -0.721 7.208 1.000 25.077 833 ILE B O 1
ATOM 6811 N N . LEU C 2 831 ? 11.761 -0.504 7.841 1.000 24.388 834 LEU B N 1
ATOM 6812 C CA . LEU C 2 831 ? 12.268 -1.578 6.997 1.000 26.675 834 LEU B CA 1
ATOM 6813 C C . LEU C 2 831 ? 11.620 -2.912 7.372 1.000 27.900 834 LEU B C 1
ATOM 6814 O O . LEU C 2 831 ? 11.302 -3.720 6.503 1.000 29.047 834 LEU B O 1
ATOM 6819 N N . ALA C 2 832 ? 11.392 -3.117 8.669 1.000 29.201 835 ALA B N 1
ATOM 6820 C CA . ALA C 2 832 ? 10.854 -4.368 9.159 1.000 30.738 835 ALA B CA 1
ATOM 6821 C C . ALA C 2 832 ? 9.399 -4.497 8.740 1.000 33.269 835 ALA B C 1
ATOM 6822 O O . ALA C 2 832 ? 8.954 -5.590 8.368 1.000 34.346 835 ALA B O 1
ATOM 6824 N N . LEU C 2 833 ? 8.673 -3.371 8.828 1.000 33.339 836 LEU B N 1
ATOM 6825 C CA . LEU C 2 833 ? 7.247 -3.345 8.525 1.000 31.033 836 LEU B CA 1
ATOM 6826 C C . LEU C 2 833 ? 7.046 -3.541 7.026 1.000 31.521 836 LEU B C 1
ATOM 6827 O O . LEU C 2 833 ? 6.064 -4.137 6.599 1.000 37.958 836 LEU B O 1
ATOM 6832 N N . MET C 2 834 ? 7.989 -3.036 6.232 1.000 29.898 837 MET B N 1
ATOM 6833 C CA . MET C 2 834 ? 7.928 -3.183 4.790 1.000 29.671 837 MET B CA 1
ATOM 6834 C C . MET C 2 834 ? 8.239 -4.633 4.417 1.000 32.123 837 MET B C 1
ATOM 6835 O O . MET C 2 834 ? 7.721 -5.145 3.426 1.000 30.115 837 MET B O 1
ATOM 6840 N N . GLY C 2 835 ? 9.097 -5.283 5.216 1.000 30.754 838 GLY B N 1
ATOM 6841 C CA . GLY C 2 835 ? 9.346 -6.708 5.082 1.000 33.615 838 GLY B CA 1
ATOM 6842 C C . GLY C 2 835 ? 8.060 -7.524 5.227 1.000 34.874 838 GLY B C 1
ATOM 6843 O O . GLY C 2 835 ? 7.698 -8.292 4.338 1.000 33.113 838 GLY B O 1
ATOM 6844 N N . VAL C 2 836 ? 7.347 -7.300 6.333 1.000 36.927 839 VAL B N 1
ATOM 6845 C CA . VAL C 2 836 ? 6.069 -7.943 6.588 1.000 38.236 839 VAL B CA 1
ATOM 6846 C C . VAL C 2 836 ? 5.192 -7.865 5.338 1.000 39.127 839 VAL B C 1
ATOM 6847 O O . VAL C 2 836 ? 4.799 -8.900 4.802 1.000 37.579 839 VAL B O 1
ATOM 6851 N N . ILE C 2 837 ? 4.915 -6.635 4.877 1.000 40.362 840 ILE B N 1
ATOM 6852 C CA . ILE C 2 837 ? 4.153 -6.404 3.660 1.000 40.200 840 ILE B CA 1
ATOM 6853 C C . ILE C 2 837 ? 4.669 -7.336 2.567 1.000 37.961 840 ILE B C 1
ATOM 6854 O O . ILE C 2 837 ? 3.927 -8.174 2.078 1.000 43.275 840 ILE B O 1
ATOM 6859 N N . LYS C 2 838 ? 5.957 -7.223 2.247 1.000 40.639 841 LYS B N 1
ATOM 6860 C CA . LYS C 2 838 ? 6.587 -7.905 1.124 1.000 42.212 841 LYS B CA 1
ATOM 6861 C C . LYS C 2 838 ? 6.807 -9.397 1.391 1.000 40.577 841 LYS B C 1
ATOM 6862 O O . LYS C 2 838 ? 7.200 -10.123 0.484 1.000 37.105 841 LYS B O 1
ATOM 6868 N N . GLY C 2 839 ? 6.571 -9.850 2.631 1.000 43.562 842 GLY B N 1
ATOM 6869 C CA . GLY C 2 839 ? 6.914 -11.204 3.042 1.000 40.522 842 GLY B CA 1
ATOM 6870 C C . GLY C 2 839 ? 8.399 -11.475 2.820 1.000 41.699 842 GLY B C 1
ATOM 6871 O O . GLY C 2 839 ? 8.775 -12.536 2.336 1.000 48.808 842 GLY B O 1
ATOM 6872 N N . ASN C 2 840 ? 9.225 -10.483 3.171 1.000 39.251 843 ASN B N 1
ATOM 6873 C CA . ASN C 2 840 ? 10.668 -10.522 3.022 1.000 33.621 843 ASN B CA 1
ATOM 6874 C C . ASN C 2 840 ? 11.329 -10.252 4.378 1.000 34.568 843 ASN B C 1
ATOM 6875 O O . ASN C 2 840 ? 11.465 -9.104 4.800 1.000 35.569 843 ASN B O 1
ATOM 6880 N N . PRO C 2 841 ? 11.798 -11.300 5.091 1.000 32.246 844 PRO B N 1
ATOM 6881 C CA . PRO C 2 841 ? 12.508 -11.106 6.361 1.000 29.797 844 PRO B CA 1
ATOM 6882 C C . PRO C 2 841 ? 13.962 -10.645 6.218 1.000 28.426 844 PRO B C 1
ATOM 6883 O O . PRO C 2 841 ? 14.670 -10.579 7.214 1.000 27.521 844 PRO B O 1
ATOM 6887 N N . LEU C 2 842 ? 14.406 -10.321 4.996 1.000 29.218 845 LEU B N 1
ATOM 6888 C CA . LEU C 2 842 ? 15.774 -9.843 4.779 1.000 33.870 845 LEU B CA 1
ATOM 6889 C C . LEU C 2 842 ? 15.811 -8.366 4.357 1.000 32.451 845 LEU B C 1
ATOM 6890 O O . LEU C 2 842 ? 16.853 -7.857 3.947 1.000 34.792 845 LEU B O 1
ATOM 6895 N N . TYR C 2 843 ? 14.688 -7.659 4.456 1.000 30.084 846 TYR B N 1
ATOM 6896 C CA . TYR C 2 843 ? 14.569 -6.375 3.783 1.000 31.279 846 TYR B CA 1
ATOM 6897 C C . TYR C 2 843 ? 15.367 -5.292 4.509 1.000 30.030 846 TYR B C 1
ATOM 6898 O O . TYR C 2 843 ? 15.558 -4.210 3.974 1.000 30.516 846 TYR B O 1
ATOM 6907 N N . TRP C 2 844 ? 15.817 -5.590 5.733 1.000 30.516 847 TRP B N 1
ATOM 6908 C CA . TRP C 2 844 ? 16.605 -4.681 6.547 1.000 29.730 847 TRP B CA 1
ATOM 6909 C C . TRP C 2 844 ? 18.076 -4.756 6.137 1.000 29.782 847 TRP B C 1
ATOM 6910 O O . TRP C 2 844 ? 18.902 -4.050 6.701 1.000 30.174 847 TRP B O 1
ATOM 6921 N N . LEU C 2 845 ? 18.402 -5.608 5.155 1.000 31.136 848 LEU B N 1
ATOM 6922 C CA . LEU C 2 845 ? 19.767 -5.725 4.647 1.000 31.566 848 LEU B CA 1
ATOM 6923 C C . LEU C 2 845 ? 19.988 -4.661 3.570 1.000 29.343 848 LEU B C 1
ATOM 6924 O O . LEU C 2 845 ? 19.143 -4.482 2.692 1.000 26.256 848 LEU B O 1
ATOM 6929 N N . PRO C 2 846 ? 21.122 -3.924 3.590 1.000 28.249 849 PRO B N 1
ATOM 6930 C CA . PRO C 2 846 ? 21.395 -2.920 2.562 1.000 28.596 849 PRO B CA 1
ATOM 6931 C C . PRO C 2 846 ? 22.020 -3.524 1.309 1.000 28.839 849 PRO B C 1
ATOM 6932 O O . PRO C 2 846 ? 23.227 -3.351 1.073 1.000 28.193 849 PRO B O 1
ATOM 6936 N N . LEU C 2 847 ? 21.181 -4.209 0.515 1.000 26.852 850 LEU B N 1
ATOM 6937 C CA . LEU C 2 847 ? 21.629 -4.802 -0.740 1.000 27.929 850 LEU B CA 1
ATOM 6938 C C . LEU C 2 847 ? 21.196 -3.960 -1.951 1.000 27.688 850 LEU B C 1
ATOM 6939 O O . LEU C 2 847 ? 20.246 -3.193 -1.887 1.000 27.815 850 LEU B O 1
ATOM 6944 N N . VAL C 2 848 ? 21.943 -4.081 -3.049 1.000 28.904 851 VAL B N 1
ATOM 6945 C CA . VAL C 2 848 ? 21.620 -3.487 -4.334 1.000 31.436 851 VAL B CA 1
ATOM 6946 C C . VAL C 2 848 ? 20.256 -4.016 -4.775 1.000 34.949 851 VAL B C 1
ATOM 6947 O O . VAL C 2 848 ? 20.007 -5.216 -4.684 1.000 41.799 851 VAL B O 1
ATOM 6951 N N . ASN C 2 849 ? 19.382 -3.101 -5.224 1.000 36.213 852 ASN B N 1
ATOM 6952 C CA . ASN C 2 849 ? 18.073 -3.410 -5.781 1.000 37.075 852 ASN B CA 1
ATOM 6953 C C . ASN C 2 849 ? 17.462 -4.610 -5.068 1.000 37.317 852 ASN B C 1
ATOM 6954 O O . ASN C 2 849 ? 17.109 -5.599 -5.707 1.000 41.651 852 ASN B O 1
ATOM 6959 N N . SER C 2 850 ? 17.326 -4.476 -3.750 1.000 35.198 853 SER B N 1
ATOM 6960 C CA . SER C 2 850 ? 16.906 -5.521 -2.841 1.000 35.520 853 SER B CA 1
ATOM 6961 C C . SER C 2 850 ? 15.413 -5.792 -2.999 1.000 38.198 853 SER B C 1
ATOM 6962 O O . SER C 2 850 ? 14.860 -6.628 -2.290 1.000 41.365 853 SER B O 1
ATOM 6965 N N . ASP C 2 851 ? 14.765 -5.064 -3.910 1.000 38.491 854 ASP B N 1
ATOM 6966 C CA . ASP C 2 851 ? 13.362 -5.286 -4.221 1.000 41.352 854 ASP B CA 1
ATOM 6967 C C . ASP C 2 851 ? 13.232 -6.396 -5.260 1.000 44.392 854 ASP B C 1
ATOM 6968 O O . ASP C 2 851 ? 12.134 -6.900 -5.462 1.000 52.648 854 ASP B O 1
ATOM 6973 N N . GLU C 2 852 ? 14.339 -6.761 -5.920 1.000 42.256 855 GLU B N 1
ATOM 6974 C CA . GLU C 2 852 ? 14.328 -7.881 -6.850 1.000 42.599 855 GLU B CA 1
ATOM 6975 C C . GLU C 2 852 ? 15.059 -9.082 -6.250 1.000 41.873 855 GLU B C 1
ATOM 6976 O O . GLU C 2 852 ? 14.930 -10.181 -6.768 1.000 38.494 855 GLU B O 1
ATOM 6982 N N . PHE C 2 853 ? 15.794 -8.864 -5.150 1.000 39.601 856 PHE B N 1
ATOM 6983 C CA . PHE C 2 853 ? 16.749 -9.821 -4.610 1.000 36.979 856 PHE B CA 1
ATOM 6984 C C . PHE C 2 853 ? 16.138 -11.203 -4.349 1.000 37.722 856 PHE B C 1
ATOM 6985 O O . PHE C 2 853 ? 16.699 -12.212 -4.779 1.000 40.399 856 PHE B O 1
ATOM 6993 N N . LEU C 2 854 ? 15.007 -11.254 -3.630 1.000 36.240 857 LEU B N 1
ATOM 6994 C CA . LEU C 2 854 ? 14.364 -12.515 -3.303 1.000 35.653 857 LEU B CA 1
ATOM 6995 C C . LEU C 2 854 ? 14.033 -13.299 -4.572 1.000 38.370 857 LEU B C 1
ATOM 6996 O O . LEU C 2 854 ? 14.331 -14.487 -4.638 1.000 42.210 857 LEU B O 1
ATOM 7001 N N . ALA C 2 855 ? 13.411 -12.636 -5.559 1.000 39.254 858 ALA B N 1
ATOM 7002 C CA . ALA C 2 855 ? 12.994 -13.284 -6.796 1.000 37.242 858 ALA B CA 1
ATOM 7003 C C . ALA C 2 855 ? 14.203 -13.843 -7.527 1.000 39.099 858 ALA B C 1
ATOM 7004 O O . ALA C 2 855 ? 14.089 -14.867 -8.192 1.000 48.580 858 ALA B O 1
ATOM 7006 N N . ARG C 2 856 ? 15.354 -13.174 -7.380 1.000 41.763 859 ARG B N 1
ATOM 7007 C CA . ARG C 2 856 ? 16.559 -13.493 -8.132 1.000 43.088 859 ARG B CA 1
ATOM 7008 C C . ARG C 2 856 ? 17.363 -14.597 -7.452 1.000 44.223 859 ARG B C 1
ATOM 7009 O O . ARG C 2 856 ? 18.225 -15.199 -8.084 1.000 43.497 859 ARG B O 1
ATOM 7017 N N . THR C 2 857 ? 17.101 -14.824 -6.159 1.000 46.743 860 THR B N 1
ATOM 7018 C CA . THR C 2 857 ? 17.800 -15.849 -5.404 1.000 43.944 860 THR B CA 1
ATOM 7019 C C . THR C 2 857 ? 16.903 -17.075 -5.229 1.000 45.966 860 THR B C 1
ATOM 7020 O O . THR C 2 857 ? 17.363 -18.109 -4.770 1.000 45.065 860 THR B O 1
ATOM 7024 N N . LYS C 2 858 ? 15.614 -16.961 -5.566 1.000 52.190 861 LYS B N 1
ATOM 7025 C CA . LYS C 2 858 ? 14.687 -18.067 -5.366 1.000 58.180 861 LYS B CA 1
ATOM 7026 C C . LYS C 2 858 ? 15.127 -19.261 -6.214 1.000 56.624 861 LYS B C 1
ATOM 7027 O O . LYS C 2 858 ? 15.809 -19.083 -7.219 1.000 61.053 861 LYS B O 1
ATOM 7033 N N . VAL C 2 859 ? 14.734 -20.471 -5.797 1.000 56.904 862 VAL B N 1
ATOM 7034 C CA . VAL C 2 859 ? 15.343 -21.710 -6.264 1.000 55.121 862 VAL B CA 1
ATOM 7035 C C . VAL C 2 859 ? 15.346 -21.820 -7.803 1.000 47.564 862 VAL B C 1
ATOM 7036 O O . VAL C 2 859 ? 14.280 -21.672 -8.409 1.000 36.639 862 VAL B O 1
ATOM 7040 N N . ASN D 2 1 ? 55.977 21.968 88.981 1.000 48.141 4 ASN D N 1
ATOM 7041 C CA . ASN D 2 1 ? 54.559 21.791 88.477 1.000 55.082 4 ASN D CA 1
ATOM 7042 C C . ASN D 2 1 ? 54.533 20.668 87.447 1.000 54.240 4 ASN D C 1
ATOM 7043 O O . ASN D 2 1 ? 53.579 19.903 87.411 1.000 53.681 4 ASN D O 1
ATOM 7048 N N . MET D 2 2 ? 55.605 20.564 86.647 1.000 60.726 5 MET D N 1
ATOM 7049 C CA . MET D 2 2 ? 55.852 19.429 85.765 1.000 60.426 5 MET D CA 1
ATOM 7050 C C . MET D 2 2 ? 55.882 18.137 86.582 1.000 53.157 5 MET D C 1
ATOM 7051 O O . MET D 2 2 ? 55.645 17.057 86.053 1.000 52.873 5 MET D O 1
ATOM 7056 N N . LEU D 2 3 ? 56.166 18.279 87.878 1.000 47.411 6 LEU D N 1
ATOM 7057 C CA . LEU D 2 3 ? 56.526 17.165 88.735 1.000 44.097 6 LEU D CA 1
ATOM 7058 C C . LEU D 2 3 ? 55.303 16.307 89.005 1.000 40.561 6 LEU D C 1
ATOM 7059 O O . LEU D 2 3 ? 55.437 15.129 89.349 1.000 37.897 6 LEU D O 1
ATOM 7064 N N . TYR D 2 4 ? 54.126 16.919 88.828 1.000 38.342 7 TYR D N 1
ATOM 7065 C CA . TYR D 2 4 ? 52.857 16.272 89.127 1.000 40.426 7 TYR D CA 1
ATOM 7066 C C . TYR D 2 4 ? 52.675 15.015 88.281 1.000 39.289 7 TYR D C 1
ATOM 7067 O O . TYR D 2 4 ? 52.108 14.046 88.765 1.000 37.021 7 TYR D O 1
ATOM 7076 N N . HIS D 2 5 ? 53.205 15.040 87.047 1.000 46.206 8 HIS D N 1
ATOM 7077 C CA . HIS D 2 5 ? 53.185 13.916 86.120 1.000 48.344 8 HIS D CA 1
ATOM 7078 C C . HIS D 2 5 ? 53.780 12.681 86.782 1.000 48.764 8 HIS D C 1
ATOM 7079 O O . HIS D 2 5 ? 53.328 11.561 86.543 1.000 46.263 8 HIS D O 1
ATOM 7086 N N . ARG D 2 6 ? 54.803 12.918 87.612 1.000 47.769 9 ARG D N 1
ATOM 7087 C CA . ARG D 2 6 ? 55.606 11.856 88.190 1.000 44.718 9 ARG D CA 1
ATOM 7088 C C . ARG D 2 6 ? 54.807 11.130 89.263 1.000 42.716 9 ARG D C 1
ATOM 7089 O O . ARG D 2 6 ? 55.190 10.039 89.680 1.000 41.075 9 ARG D O 1
ATOM 7097 N N . TYR D 2 7 ? 53.704 11.741 89.713 1.000 43.356 10 TYR D N 1
ATOM 7098 C CA . TYR D 2 7 ? 53.041 11.221 90.899 1.000 45.443 10 TYR D CA 1
ATOM 7099 C C . TYR D 2 7 ? 51.671 10.622 90.586 1.000 45.308 10 TYR D C 1
ATOM 7100 O O . TYR D 2 7 ? 50.939 10.279 91.512 1.000 45.731 10 TYR D O 1
ATOM 7109 N N . LEU D 2 8 ? 51.395 10.411 89.293 1.000 43.245 11 LEU D N 1
ATOM 7110 C CA . LEU D 2 8 ? 50.131 9.861 88.830 1.000 42.945 11 LEU D CA 1
ATOM 7111 C C . LEU D 2 8 ? 50.213 8.340 88.695 1.000 43.299 11 LEU D C 1
ATOM 7112 O O . LEU D 2 8 ? 49.865 7.799 87.649 1.000 48.169 11 LEU D O 1
ATOM 7117 N N . LYS D 2 9 ? 50.630 7.645 89.759 1.000 43.852 12 LYS D N 1
ATOM 7118 C CA . LYS D 2 9 ? 50.515 6.198 89.803 1.000 46.789 12 LYS D CA 1
ATOM 7119 C C . LYS D 2 9 ? 49.146 5.824 89.245 1.000 51.382 12 LYS D C 1
ATOM 7120 O O . LYS D 2 9 ? 48.122 6.278 89.752 1.000 52.167 12 LYS D O 1
ATOM 7126 N N . PRO D 2 10 ? 49.077 5.006 88.169 1.000 55.527 13 PRO D N 1
ATOM 7127 C CA . PRO D 2 10 ? 47.794 4.509 87.663 1.000 53.035 13 PRO D CA 1
ATOM 7128 C C . PRO D 2 10 ? 47.033 3.687 88.706 1.000 50.207 13 PRO D C 1
ATOM 7129 O O . PRO D 2 10 ? 47.640 2.940 89.476 1.000 46.327 13 PRO D O 1
ATOM 7133 N N . ASN D 2 11 ? 45.706 3.872 88.736 1.000 51.441 14 ASN D N 1
ATOM 7134 C CA . ASN D 2 11 ? 44.778 3.117 89.567 1.000 54.426 14 ASN D CA 1
ATOM 7135 C C . ASN D 2 11 ? 44.605 3.731 90.954 1.000 54.232 14 ASN D C 1
ATOM 7136 O O . ASN D 2 11 ? 43.800 3.218 91.726 1.000 57.623 14 ASN D O 1
ATOM 7141 N N . SER D 2 12 ? 45.312 4.828 91.265 1.000 57.146 15 SER D N 1
ATOM 7142 C CA . SER D 2 12 ? 45.270 5.402 92.602 1.000 55.960 15 SER D CA 1
ATOM 7143 C C . SER D 2 12 ? 44.549 6.738 92.554 1.000 56.395 15 SER D C 1
ATOM 7144 O O . SER D 2 12 ? 44.607 7.434 91.546 1.000 60.334 15 SER D O 1
ATOM 7147 N N . GLU D 2 13 ? 43.865 7.072 93.649 1.000 55.582 16 GLU D N 1
ATOM 7148 C CA . GLU D 2 13 ? 43.150 8.334 93.732 1.000 55.478 16 GLU D CA 1
ATOM 7149 C C . GLU D 2 13 ? 44.034 9.407 94.371 1.000 57.432 16 GLU D C 1
ATOM 7150 O O . GLU D 2 13 ? 43.629 10.566 94.462 1.000 57.329 16 GLU D O 1
ATOM 7156 N N . TYR D 2 14 ? 45.246 9.003 94.781 1.000 52.683 17 TYR D N 1
ATOM 7157 C CA . TYR D 2 14 ? 46.204 9.849 95.477 1.000 48.099 17 TYR D CA 1
ATOM 7158 C C . TYR D 2 14 ? 47.465 10.039 94.636 1.000 44.749 17 TYR D C 1
ATOM 7159 O O . TYR D 2 14 ? 47.738 9.238 93.744 1.000 49.439 17 TYR D O 1
ATOM 7168 N N . TYR D 2 15 ? 48.218 11.109 94.930 1.000 39.864 18 TYR D N 1
ATOM 7169 C CA . TYR D 2 15 ? 49.550 11.313 94.380 1.000 36.231 18 TYR D CA 1
ATOM 7170 C C . TYR D 2 15 ? 50.487 10.245 94.940 1.000 38.786 18 TYR D C 1
ATOM 7171 O O . TYR D 2 15 ? 50.647 10.124 96.146 1.000 37.460 18 TYR D O 1
ATOM 7180 N N . LYS D 2 16 ? 51.090 9.454 94.050 1.000 46.260 19 LYS D N 1
ATOM 7181 C CA . LYS D 2 16 ? 51.995 8.390 94.462 1.000 50.306 19 LYS D CA 1
ATOM 7182 C C . LYS D 2 16 ? 53.045 8.199 93.376 1.000 49.798 19 LYS D C 1
ATOM 7183 O O . LYS D 2 16 ? 52.726 8.269 92.193 1.000 50.298 19 LYS D O 1
ATOM 7189 N N . LYS D 2 17 ? 54.294 7.969 93.796 1.000 50.937 20 LYS D N 1
ATOM 7190 C CA . LYS D 2 17 ? 55.427 7.866 92.891 1.000 56.058 20 LYS D CA 1
ATOM 7191 C C . LYS D 2 17 ? 55.193 6.713 91.906 1.000 59.301 20 LYS D C 1
ATOM 7192 O O . LYS D 2 17 ? 55.030 5.566 92.319 1.000 53.321 20 LYS D O 1
ATOM 7198 N N . ILE D 2 18 ? 55.154 7.049 90.604 1.000 63.530 21 ILE D N 1
ATOM 7199 C CA . ILE D 2 18 ? 55.278 6.123 89.483 1.000 66.157 21 ILE D CA 1
ATOM 7200 C C . ILE D 2 18 ? 56.635 5.427 89.578 1.000 68.543 21 ILE D C 1
ATOM 7201 O O . ILE D 2 18 ? 57.681 6.060 89.403 1.000 69.693 21 ILE D O 1
ATOM 7206 N N . GLU D 2 19 ? 56.605 4.125 89.879 1.000 76.153 22 GLU D N 1
ATOM 7207 C CA . GLU D 2 19 ? 57.839 3.366 89.994 1.000 81.378 22 GLU D CA 1
ATOM 7208 C C . GLU D 2 19 ? 58.229 2.818 88.621 1.000 80.009 22 GLU D C 1
ATOM 7209 O O . GLU D 2 19 ? 57.456 2.885 87.666 1.000 79.107 22 GLU D O 1
ATOM 7215 N N . VAL D 2 20 ? 59.459 2.307 88.537 1.000 80.783 23 VAL D N 1
ATOM 7216 C CA . VAL D 2 20 ? 60.108 2.041 87.265 1.000 82.824 23 VAL D CA 1
ATOM 7217 C C . VAL D 2 20 ? 59.735 0.628 86.801 1.000 83.009 23 VAL D C 1
ATOM 7218 O O . VAL D 2 20 ? 59.612 0.444 85.573 1.000 82.688 23 VAL D O 1
ATOM 7222 N N . ILE D 2 26 ? 69.029 -1.680 80.675 1.000 84.837 29 ILE D N 1
ATOM 7223 C CA . ILE D 2 26 ? 69.812 -0.930 81.700 1.000 83.993 29 ILE D CA 1
ATOM 7224 C C . ILE D 2 26 ? 71.278 -0.861 81.268 1.000 87.228 29 ILE D C 1
ATOM 7225 O O . ILE D 2 26 ? 71.656 -1.329 80.191 1.000 78.356 29 ILE D O 1
ATOM 7230 N N . TYR D 2 27 ? 72.083 -0.217 82.121 1.000 89.809 30 TYR D N 1
ATOM 7231 C CA . TYR D 2 27 ? 73.513 -0.032 81.944 1.000 84.801 30 TYR D CA 1
ATOM 7232 C C . TYR D 2 27 ? 74.229 -0.654 83.137 1.000 91.174 30 TYR D C 1
ATOM 7233 O O . TYR D 2 27 ? 73.919 -0.327 84.283 1.000 97.729 30 TYR D O 1
ATOM 7242 N N . GLU D 2 28 ? 75.212 -1.517 82.858 1.000 90.541 31 GLU D N 1
ATOM 7243 C CA . GLU D 2 28 ? 75.883 -2.269 83.905 1.000 89.739 31 GLU D CA 1
ATOM 7244 C C . GLU D 2 28 ? 77.299 -2.599 83.448 1.000 88.953 31 GLU D C 1
ATOM 7245 O O . GLU D 2 28 ? 78.028 -1.712 83.015 1.000 85.461 31 GLU D O 1
ATOM 7251 N N . LEU D 2 29 ? 77.663 -3.881 83.585 1.000 89.077 32 LEU D N 1
ATOM 7252 C CA . LEU D 2 29 ? 78.841 -4.490 82.990 1.000 96.008 32 LEU D CA 1
ATOM 7253 C C . LEU D 2 29 ? 79.365 -5.582 83.915 1.000 98.507 32 LEU D C 1
ATOM 7254 O O . LEU D 2 29 ? 79.324 -5.441 85.135 1.000 95.989 32 LEU D O 1
ATOM 7259 N N . ASN D 2 30 ? 79.816 -6.681 83.301 1.000 105.535 33 ASN D N 1
ATOM 7260 C CA . ASN D 2 30 ? 80.587 -7.711 83.975 1.000 109.870 33 ASN D CA 1
ATOM 7261 C C . ASN D 2 30 ? 82.068 -7.359 83.872 1.000 114.936 33 ASN D C 1
ATOM 7262 O O . ASN D 2 30 ? 82.449 -6.443 83.136 1.000 121.304 33 ASN D O 1
ATOM 7267 N N . ASP D 2 31 ? 82.888 -8.127 84.602 1.000 110.227 34 ASP D N 1
ATOM 7268 C CA . ASP D 2 31 ? 84.331 -7.942 84.648 1.000 103.991 34 ASP D CA 1
ATOM 7269 C C . ASP D 2 31 ? 84.623 -6.545 85.189 1.000 97.024 34 ASP D C 1
ATOM 7270 O O . ASP D 2 31 ? 85.460 -5.830 84.641 1.000 99.852 34 ASP D O 1
ATOM 7275 N N . ILE D 2 32 ? 83.879 -6.167 86.240 1.000 85.101 35 ILE D N 1
ATOM 7276 C CA . ILE D 2 32 ? 84.142 -4.980 87.032 1.000 76.577 35 ILE D CA 1
ATOM 7277 C C . ILE D 2 32 ? 85.276 -5.327 87.993 1.000 73.371 35 ILE D C 1
ATOM 7278 O O . ILE D 2 32 ? 85.093 -6.143 88.893 1.000 71.023 35 ILE D O 1
ATOM 7283 N N . PRO D 2 33 ? 86.490 -4.762 87.800 1.000 74.929 36 PRO D N 1
ATOM 7284 C CA . PRO D 2 33 ? 87.673 -5.206 88.544 1.000 78.023 36 PRO D CA 1
ATOM 7285 C C . PRO D 2 33 ? 87.510 -5.075 90.058 1.000 84.376 36 PRO D C 1
ATOM 7286 O O . PRO D 2 33 ? 86.804 -4.189 90.543 1.000 86.942 36 PRO D O 1
ATOM 7290 N N . ASP D 2 34 ? 88.153 -5.996 90.788 1.000 83.972 37 ASP D N 1
ATOM 7291 C CA . ASP D 2 34 ? 88.025 -6.116 92.232 1.000 82.667 37 ASP D CA 1
ATOM 7292 C C . ASP D 2 34 ? 88.565 -4.854 92.908 1.000 82.160 37 ASP D C 1
ATOM 7293 O O . ASP D 2 34 ? 88.231 -4.557 94.058 1.000 83.806 37 ASP D O 1
ATOM 7298 N N . THR D 2 35 ? 89.363 -4.100 92.145 1.000 72.293 38 THR D N 1
ATOM 7299 C CA . THR D 2 35 ? 89.987 -2.868 92.595 1.000 65.643 38 THR D CA 1
ATOM 7300 C C . THR D 2 35 ? 88.964 -1.735 92.567 1.000 61.453 38 THR D C 1
ATOM 7301 O O . THR D 2 35 ? 89.335 -0.569 92.669 1.000 62.472 38 THR D O 1
ATOM 7305 N N . TYR D 2 36 ? 87.681 -2.082 92.408 1.000 54.262 39 TYR D N 1
ATOM 7306 C CA . TYR D 2 36 ? 86.620 -1.093 92.316 1.000 48.859 39 TYR D CA 1
ATOM 7307 C C . TYR D 2 36 ? 85.578 -1.366 93.392 1.000 48.165 39 TYR D C 1
ATOM 7308 O O . TYR D 2 36 ? 85.260 -2.526 93.657 1.000 40.810 39 TYR D O 1
ATOM 7317 N N . ALA D 2 37 ? 85.107 -0.296 94.044 1.000 51.001 40 ALA D N 1
ATOM 7318 C CA . ALA D 2 37 ? 83.828 -0.324 94.737 1.000 54.699 40 ALA D CA 1
ATOM 7319 C C . ALA D 2 37 ? 82.782 0.330 93.835 1.000 56.115 40 ALA D C 1
ATOM 7320 O O . ALA D 2 37 ? 83.063 1.325 93.170 1.000 54.484 40 ALA D O 1
ATOM 7322 N N . VAL D 2 38 ? 81.584 -0.258 93.796 1.000 58.885 41 VAL D N 1
ATOM 7323 C CA . VAL D 2 38 ? 80.494 0.267 92.989 1.000 64.374 41 VAL D CA 1
ATOM 7324 C C . VAL D 2 38 ? 79.433 0.828 93.933 1.000 65.284 41 VAL D C 1
ATOM 7325 O O . VAL D 2 38 ? 78.925 0.114 94.802 1.000 63.132 41 VAL D O 1
ATOM 7329 N N . PHE D 2 39 ? 79.105 2.114 93.739 1.000 64.295 42 PHE D N 1
ATOM 7330 C CA . PHE D 2 39 ? 78.135 2.781 94.597 1.000 64.873 42 PHE D CA 1
ATOM 7331 C C . PHE D 2 39 ? 76.846 3.120 93.849 1.000 67.950 42 PHE D C 1
ATOM 7332 O O . PHE D 2 39 ? 76.847 3.351 92.641 1.000 70.905 42 PHE D O 1
ATOM 7340 N N . LEU D 2 40 ? 75.747 3.112 94.613 1.000 68.236 43 LEU D N 1
ATOM 7341 C CA . LEU D 2 40 ? 74.389 3.282 94.132 1.000 67.411 43 LEU D CA 1
ATOM 7342 C C . LEU D 2 40 ? 73.635 4.105 95.170 1.000 75.872 43 LEU D C 1
ATOM 7343 O O . LEU D 2 40 ? 73.372 3.607 96.262 1.000 80.896 43 LEU D O 1
ATOM 7348 N N . ASP D 2 41 ? 73.294 5.356 94.839 1.000 81.425 44 ASP D N 1
ATOM 7349 C CA . ASP D 2 41 ? 72.348 6.097 95.659 1.000 78.526 44 ASP D CA 1
ATOM 7350 C C . ASP D 2 41 ? 70.966 5.935 95.031 1.000 73.833 44 ASP D C 1
ATOM 7351 O O . ASP D 2 41 ? 70.803 6.159 93.834 1.000 74.821 44 ASP D O 1
ATOM 7356 N N . ASN D 2 42 ? 69.992 5.515 95.848 1.000 75.388 45 ASN D N 1
ATOM 7357 C CA . ASN D 2 42 ? 68.658 5.208 95.361 1.000 76.978 45 ASN D CA 1
ATOM 7358 C C . ASN D 2 42 ? 67.900 6.493 95.042 1.000 78.082 45 ASN D C 1
ATOM 7359 O O . ASN D 2 42 ? 67.039 6.481 94.168 1.000 84.490 45 ASN D O 1
ATOM 7364 N N . GLU D 2 43 ? 68.239 7.590 95.739 1.000 78.174 46 GLU D N 1
ATOM 7365 C CA . GLU D 2 43 ? 67.668 8.899 95.470 1.000 70.727 46 GLU D CA 1
ATOM 7366 C C . GLU D 2 43 ? 68.620 9.728 94.604 1.000 64.528 46 GLU D C 1
ATOM 7367 O O . GLU D 2 43 ? 68.459 10.940 94.493 1.000 63.076 46 GLU D O 1
ATOM 7373 N N . SER D 2 44 ? 69.593 9.064 93.969 1.000 60.628 47 SER D N 1
ATOM 7374 C CA . SER D 2 44 ? 70.473 9.710 93.008 1.000 63.860 47 SER D CA 1
ATOM 7375 C C . SER D 2 44 ? 70.021 9.380 91.585 1.000 64.483 47 SER D C 1
ATOM 7376 O O . SER D 2 44 ? 68.885 8.972 91.360 1.000 69.609 47 SER D O 1
ATOM 7379 N N . VAL D 2 45 ? 70.918 9.602 90.628 1.000 62.271 48 VAL D N 1
ATOM 7380 C CA . VAL D 2 45 ? 70.718 9.271 89.230 1.000 59.285 48 VAL D CA 1
ATOM 7381 C C . VAL D 2 45 ? 71.998 8.583 88.765 1.000 58.275 48 VAL D C 1
ATOM 7382 O O . VAL D 2 45 ? 72.006 7.821 87.806 1.000 55.437 48 VAL D O 1
ATOM 7386 N N . TRP D 2 46 ? 73.074 8.810 89.524 1.000 59.058 49 TRP D N 1
ATOM 7387 C CA . TRP D 2 46 ? 74.416 8.411 89.148 1.000 57.029 49 TRP D CA 1
ATOM 7388 C C . TRP D 2 46 ? 74.730 7.021 89.703 1.000 59.998 49 TRP D C 1
ATOM 7389 O O . TRP D 2 46 ? 74.169 6.580 90.704 1.000 64.229 49 TRP D O 1
ATOM 7400 N N . LYS D 2 47 ? 75.628 6.322 89.009 1.000 63.705 50 LYS D N 1
ATOM 7401 C CA . LYS D 2 47 ? 76.273 5.117 89.497 1.000 66.389 50 LYS D CA 1
ATOM 7402 C C . LYS D 2 47 ? 77.779 5.384 89.534 1.000 69.194 50 LYS D C 1
ATOM 7403 O O . LYS D 2 47 ? 78.406 5.588 88.497 1.000 63.882 50 LYS D O 1
ATOM 7409 N N . HIS D 2 48 ? 78.327 5.426 90.756 1.000 76.614 51 HIS D N 1
ATOM 7410 C CA . HIS D 2 48 ? 79.709 5.804 91.009 1.000 68.344 51 HIS D CA 1
ATOM 7411 C C . HIS D 2 48 ? 80.597 4.568 90.904 1.000 61.021 51 HIS D C 1
ATOM 7412 O O . HIS D 2 48 ? 80.327 3.550 91.544 1.000 50.899 51 HIS D O 1
ATOM 7419 N N . TYR D 2 49 ? 81.638 4.668 90.069 1.000 59.201 52 TYR D N 1
ATOM 7420 C CA . TYR D 2 49 ? 82.689 3.662 90.030 1.000 62.130 52 TYR D CA 1
ATOM 7421 C C . TYR D 2 49 ? 83.943 4.231 90.685 1.000 58.593 52 TYR D C 1
ATOM 7422 O O . TYR D 2 49 ? 84.636 5.061 90.092 1.000 57.312 52 TYR D O 1
ATOM 7431 N N . HIS D 2 50 ? 84.210 3.765 91.909 1.000 54.446 53 HIS D N 1
ATOM 7432 C CA . HIS D 2 50 ? 85.287 4.281 92.738 1.000 59.318 53 HIS D CA 1
ATOM 7433 C C . HIS D 2 50 ? 86.447 3.287 92.763 1.000 63.376 53 HIS D C 1
ATOM 7434 O O . HIS D 2 50 ? 86.239 2.084 92.921 1.000 68.020 53 HIS D O 1
ATOM 7441 N N . VAL D 2 51 ? 87.666 3.834 92.677 1.000 64.333 54 VAL D N 1
ATOM 7442 C CA . VAL D 2 51 ? 88.882 3.048 92.572 1.000 70.006 54 VAL D CA 1
ATOM 7443 C C . VAL D 2 51 ? 89.448 2.787 93.969 1.000 66.672 54 VAL D C 1
ATOM 7444 O O . VAL D 2 51 ? 89.521 3.691 94.798 1.000 64.986 54 VAL D O 1
ATOM 7448 N N . LYS D 2 52 ? 89.836 1.525 94.191 1.000 71.045 55 LYS D N 1
ATOM 7449 C CA . LYS D 2 52 ? 90.771 1.099 95.219 1.000 73.778 55 LYS D CA 1
ATOM 7450 C C . LYS D 2 52 ? 90.372 1.675 96.573 1.000 76.612 55 LYS D C 1
ATOM 7451 O O . LYS D 2 52 ? 89.215 1.610 96.979 1.000 79.893 55 LYS D O 1
ATOM 7457 N N . GLY D 2 53 ? 91.400 2.159 97.276 1.000 78.690 56 GLY D N 1
ATOM 7458 C CA . GLY D 2 53 ? 91.372 3.221 98.268 1.000 72.493 56 GLY D CA 1
ATOM 7459 C C . GLY D 2 53 ? 92.437 4.240 97.865 1.000 74.463 56 GLY D C 1
ATOM 7460 O O . GLY D 2 53 ? 93.634 3.972 97.963 1.000 69.561 56 GLY D O 1
ATOM 7461 N N . SER D 2 54 ? 91.983 5.379 97.339 1.000 79.175 57 SER D N 1
ATOM 7462 C CA . SER D 2 54 ? 92.871 6.352 96.730 1.000 75.798 57 SER D CA 1
ATOM 7463 C C . SER D 2 54 ? 92.349 7.764 96.976 1.000 78.761 57 SER D C 1
ATOM 7464 O O . SER D 2 54 ? 91.402 7.956 97.740 1.000 86.689 57 SER D O 1
ATOM 7467 N N . THR D 2 55 ? 92.962 8.732 96.284 1.000 73.704 58 THR D N 1
ATOM 7468 C CA . THR D 2 55 ? 92.890 10.134 96.665 1.000 71.063 58 THR D CA 1
ATOM 7469 C C . THR D 2 55 ? 92.561 10.993 95.446 1.000 72.032 58 THR D C 1
ATOM 7470 O O . THR D 2 55 ? 93.422 11.265 94.613 1.000 80.997 58 THR D O 1
ATOM 7474 N N . LEU D 2 56 ? 91.292 11.400 95.353 1.000 64.344 59 LEU D N 1
ATOM 7475 C CA . LEU D 2 56 ? 90.843 12.321 94.327 1.000 61.357 59 LEU D CA 1
ATOM 7476 C C . LEU D 2 56 ? 90.923 13.740 94.882 1.000 61.117 59 LEU D C 1
ATOM 7477 O O . LEU D 2 56 ? 90.646 13.954 96.063 1.000 64.302 59 LEU D O 1
ATOM 7482 N N . PRO D 2 57 ? 91.277 14.754 94.054 1.000 57.875 60 PRO D N 1
ATOM 7483 C CA . PRO D 2 57 ? 91.198 16.153 94.481 1.000 56.697 60 PRO D CA 1
ATOM 7484 C C . PRO D 2 57 ? 89.786 16.609 94.852 1.000 57.343 60 PRO D C 1
ATOM 7485 O O . PRO D 2 57 ? 88.793 15.966 94.512 1.000 48.319 60 PRO D O 1
ATOM 7489 N N . GLU D 2 58 ? 89.746 17.744 95.556 1.000 62.464 61 GLU D N 1
ATOM 7490 C CA . GLU D 2 58 ? 88.562 18.479 95.973 1.000 67.607 61 GLU D CA 1
ATOM 7491 C C . GLU D 2 58 ? 87.672 18.791 94.764 1.000 60.728 61 GLU D C 1
ATOM 7492 O O . GLU D 2 58 ? 86.442 18.784 94.870 1.000 59.715 61 GLU D O 1
ATOM 7498 N N . GLN D 2 59 ? 88.315 19.030 93.619 1.000 56.629 62 GLN D N 1
ATOM 7499 C CA . GLN D 2 59 ? 87.721 19.726 92.486 1.000 56.208 62 GLN D CA 1
ATOM 7500 C C . GLN D 2 59 ? 88.768 19.774 91.378 1.000 53.574 62 GLN D C 1
ATOM 7501 O O . GLN D 2 59 ? 89.924 19.415 91.616 1.000 60.331 62 GLN D O 1
ATOM 7507 N N . GLY D 2 60 ? 88.374 20.188 90.167 1.000 48.111 63 GLY D N 1
ATOM 7508 C CA . GLY D 2 60 ? 89.339 20.257 89.079 1.000 48.463 63 GLY D CA 1
ATOM 7509 C C . GLY D 2 60 ? 88.694 20.325 87.700 1.000 46.193 63 GLY D C 1
ATOM 7510 O O . GLY D 2 60 ? 87.533 20.701 87.575 1.000 46.433 63 GLY D O 1
ATOM 7511 N N . TRP D 2 61 ? 89.482 19.981 86.677 1.000 49.086 64 TRP D N 1
ATOM 7512 C CA . TRP D 2 61 ? 88.993 19.831 85.316 1.000 50.147 64 TRP D CA 1
ATOM 7513 C C . TRP D 2 61 ? 88.433 18.425 85.121 1.000 52.459 64 TRP D C 1
ATOM 7514 O O . TRP D 2 61 ? 89.161 17.440 85.255 1.000 55.438 64 TRP D O 1
ATOM 7525 N N . LYS D 2 62 ? 87.131 18.347 84.815 1.000 51.965 65 LYS D N 1
ATOM 7526 C CA . LYS D 2 62 ? 86.517 17.053 84.578 1.000 50.376 65 LYS D CA 1
ATOM 7527 C C . LYS D 2 62 ? 85.990 16.944 83.152 1.000 50.636 65 LYS D C 1
ATOM 7528 O O . LYS D 2 62 ? 85.783 17.951 82.473 1.000 50.147 65 LYS D O 1
ATOM 7534 N N . ILE D 2 63 ? 85.767 15.687 82.747 1.000 47.105 66 ILE D N 1
ATOM 7535 C CA . ILE D 2 63 ? 85.290 15.308 81.429 1.000 44.992 66 ILE D CA 1
ATOM 7536 C C . ILE D 2 63 ? 83.860 14.789 81.546 1.000 44.048 66 ILE D C 1
ATOM 7537 O O . ILE D 2 63 ? 83.563 13.988 82.436 1.000 41.698 66 ILE D O 1
ATOM 7542 N N . HIS D 2 64 ? 83.000 15.240 80.620 1.000 45.067 67 HIS D N 1
ATOM 7543 C CA . HIS D 2 64 ? 81.695 14.641 80.391 1.000 49.710 67 HIS D CA 1
ATOM 7544 C C . HIS D 2 64 ? 81.634 14.033 78.990 1.000 53.344 67 HIS D C 1
ATOM 7545 O O . HIS D 2 64 ? 82.017 14.677 78.016 1.000 53.871 67 HIS D O 1
ATOM 7552 N N . VAL D 2 65 ? 81.144 12.791 78.912 1.000 51.613 68 VAL D N 1
ATOM 7553 C CA . VAL D 2 65 ? 80.817 12.139 77.654 1.000 50.871 68 VAL D CA 1
ATOM 7554 C C . VAL D 2 65 ? 79.307 12.248 77.432 1.000 51.904 68 VAL D C 1
ATOM 7555 O O . VAL D 2 65 ? 78.521 11.873 78.299 1.000 50.558 68 VAL D O 1
ATOM 7559 N N . THR D 2 66 ? 78.901 12.756 76.260 1.000 53.964 69 THR D N 1
ATOM 7560 C CA . THR D 2 66 ? 77.501 12.704 75.851 1.000 49.308 69 THR D CA 1
ATOM 7561 C C . THR D 2 66 ? 77.277 11.523 74.908 1.000 53.021 69 THR D C 1
ATOM 7562 O O . THR D 2 66 ? 78.165 11.145 74.148 1.000 55.762 69 THR D O 1
ATOM 7566 N N . SER D 2 67 ? 76.079 10.938 74.975 1.000 57.538 70 SER D N 1
ATOM 7567 C CA . SER D 2 67 ? 75.676 9.859 74.089 1.000 60.142 70 SER D CA 1
ATOM 7568 C C . SER D 2 67 ? 74.203 10.026 73.728 1.000 65.661 70 SER D C 1
ATOM 7569 O O . SER D 2 67 ? 73.495 10.807 74.357 1.000 73.147 70 SER D O 1
ATOM 7572 N N . SER D 2 68 ? 73.761 9.326 72.680 1.000 65.825 71 SER D N 1
ATOM 7573 C CA . SER D 2 68 ? 72.342 9.307 72.359 1.000 65.288 71 SER D CA 1
ATOM 7574 C C . SER D 2 68 ? 71.691 8.154 73.116 1.000 66.545 71 SER D C 1
ATOM 7575 O O . SER D 2 68 ? 72.396 7.288 73.630 1.000 62.326 71 SER D O 1
ATOM 7578 N N . LEU D 2 69 ? 70.352 8.143 73.173 1.000 68.693 72 LEU D N 1
ATOM 7579 C CA . LEU D 2 69 ? 69.603 7.158 73.943 1.000 69.176 72 LEU D CA 1
ATOM 7580 C C . LEU D 2 69 ? 69.991 5.730 73.544 1.000 68.277 72 LEU D C 1
ATOM 7581 O O . LEU D 2 69 ? 70.141 4.856 74.398 1.000 65.276 72 LEU D O 1
ATOM 7586 N N . GLU D 2 70 ? 70.167 5.510 72.236 1.000 70.775 73 GLU D N 1
ATOM 7587 C CA . GLU D 2 70 ? 70.493 4.203 71.690 1.000 76.066 73 GLU D CA 1
ATOM 7588 C C . GLU D 2 70 ? 71.971 3.895 71.917 1.000 83.493 73 GLU D C 1
ATOM 7589 O O . GLU D 2 70 ? 72.302 2.847 72.477 1.000 91.493 73 GLU D O 1
ATOM 7595 N N . ASP D 2 71 ? 72.838 4.820 71.468 1.000 86.452 74 ASP D N 1
ATOM 7596 C CA . ASP D 2 71 ? 74.283 4.739 71.626 1.000 81.593 74 ASP D CA 1
ATOM 7597 C C . ASP D 2 71 ? 74.605 4.343 73.065 1.000 80.516 74 ASP D C 1
ATOM 7598 O O . ASP D 2 71 ? 75.260 3.327 73.301 1.000 75.222 74 ASP D O 1
ATOM 7603 N N . SER D 2 72 ? 74.094 5.159 74.001 1.000 76.274 75 SER D N 1
ATOM 7604 C CA . SER D 2 72 ? 74.147 4.964 75.442 1.000 80.510 75 SER D CA 1
ATOM 7605 C C . SER D 2 72 ? 74.848 3.657 75.810 1.000 77.936 75 SER D C 1
ATOM 7606 O O . SER D 2 72 ? 75.948 3.659 76.364 1.000 72.210 75 SER D O 1
ATOM 7609 N N . LYS D 2 73 ? 74.174 2.549 75.473 1.000 77.803 76 LYS D N 1
ATOM 7610 C CA . LYS D 2 73 ? 74.539 1.241 75.988 1.000 81.880 76 LYS D CA 1
ATOM 7611 C C . LYS D 2 73 ? 75.923 0.835 75.487 1.000 82.035 76 LYS D C 1
ATOM 7612 O O . LYS D 2 73 ? 76.686 0.201 76.216 1.000 82.143 76 LYS D O 1
ATOM 7618 N N . ASP D 2 74 ? 76.235 1.218 74.245 1.000 78.356 77 ASP D N 1
ATOM 7619 C CA . ASP D 2 74 ? 77.507 0.875 73.631 1.000 73.220 77 ASP D CA 1
ATOM 7620 C C . ASP D 2 74 ? 78.577 1.843 74.128 1.000 67.937 77 ASP D C 1
ATOM 7621 O O . ASP D 2 74 ? 79.688 1.429 74.455 1.000 70.602 77 ASP D O 1
ATOM 7626 N N . VAL D 2 75 ? 78.212 3.129 74.187 1.000 62.457 78 VAL D N 1
ATOM 7627 C CA . VAL D 2 75 ? 79.116 4.202 74.564 1.000 62.833 78 VAL D CA 1
ATOM 7628 C C . VAL D 2 75 ? 79.652 3.964 75.973 1.000 61.768 78 VAL D C 1
ATOM 7629 O O . VAL D 2 75 ? 80.813 4.271 76.239 1.000 63.750 78 VAL D O 1
ATOM 7633 N N . LEU D 2 76 ? 78.810 3.422 76.863 1.000 65.603 79 LEU D N 1
ATOM 7634 C CA . LEU D 2 76 ? 79.214 3.205 78.246 1.000 67.969 79 LEU D CA 1
ATOM 7635 C C . LEU D 2 76 ? 80.219 2.056 78.319 1.000 70.529 79 LEU D C 1
ATOM 7636 O O . LEU D 2 76 ? 81.243 2.177 78.991 1.000 78.835 79 LEU D O 1
ATOM 7641 N N . ASP D 2 77 ? 79.921 0.959 77.607 1.000 69.566 80 ASP D N 1
ATOM 7642 C CA . ASP D 2 77 ? 80.820 -0.179 77.515 1.000 69.147 80 ASP D CA 1
ATOM 7643 C C . ASP D 2 77 ? 82.184 0.261 76.994 1.000 65.191 80 ASP D C 1
ATOM 7644 O O . ASP D 2 77 ? 83.200 -0.323 77.357 1.000 72.647 80 ASP D O 1
ATOM 7649 N N . LYS D 2 78 ? 82.203 1.315 76.173 1.000 63.656 81 LYS D N 1
ATOM 7650 C CA . LYS D 2 78 ? 83.432 1.756 75.534 1.000 65.916 81 LYS D CA 1
ATOM 7651 C C . LYS D 2 78 ? 84.278 2.569 76.512 1.000 67.313 81 LYS D C 1
ATOM 7652 O O . LYS D 2 78 ? 85.478 2.332 76.632 1.000 66.429 81 LYS D O 1
ATOM 7658 N N . VAL D 2 79 ? 83.648 3.531 77.197 1.000 66.872 82 VAL D N 1
ATOM 7659 C CA . VAL D 2 79 ? 84.382 4.451 78.055 1.000 63.575 82 VAL D CA 1
ATOM 7660 C C . VAL D 2 79 ? 84.664 3.794 79.404 1.000 59.242 82 VAL D C 1
ATOM 7661 O O . VAL D 2 79 ? 85.717 4.021 79.998 1.000 55.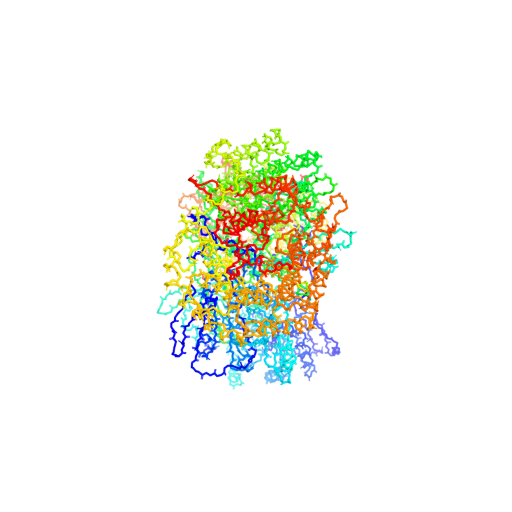164 82 VAL D O 1
ATOM 7665 N N . ALA D 2 80 ? 83.719 2.977 79.871 1.000 62.051 83 ALA D N 1
ATOM 7666 C CA . ALA D 2 80 ? 83.841 2.321 81.164 1.000 71.694 83 ALA D CA 1
ATOM 7667 C C . ALA D 2 80 ? 85.023 1.355 81.167 1.000 76.356 83 ALA D C 1
ATOM 7668 O O . ALA D 2 80 ? 85.673 1.172 82.197 1.000 82.714 83 ALA D O 1
ATOM 7670 N N . ARG D 2 81 ? 85.300 0.746 80.006 1.000 78.930 84 ARG D N 1
ATOM 7671 C CA . ARG D 2 81 ? 86.388 -0.215 79.901 1.000 76.928 84 ARG D CA 1
ATOM 7672 C C . ARG D 2 81 ? 87.721 0.525 79.770 1.000 68.013 84 ARG D C 1
ATOM 7673 O O . ARG D 2 81 ? 88.699 0.156 80.415 1.000 62.759 84 ARG D O 1
ATOM 7681 N N . LEU D 2 82 ? 87.733 1.571 78.933 1.000 63.238 85 LEU D N 1
ATOM 7682 C CA . LEU D 2 82 ? 88.853 2.477 78.754 1.000 62.450 85 LEU D CA 1
ATOM 7683 C C . LEU D 2 82 ? 89.085 3.262 80.046 1.000 67.403 85 LEU D C 1
ATOM 7684 O O . LEU D 2 82 ? 89.825 4.240 80.049 1.000 66.662 85 LEU D O 1
ATOM 7689 N N . CYS D 2 83 ? 88.442 2.832 81.144 1.000 68.276 86 CYS D N 1
ATOM 7690 C CA . CYS D 2 83 ? 88.544 3.534 82.411 1.000 66.107 86 CYS D CA 1
ATOM 7691 C C . CYS D 2 83 ? 89.206 2.663 83.479 1.000 69.375 86 CYS D C 1
ATOM 7692 O O . CYS D 2 83 ? 89.606 3.165 84.527 1.000 71.737 86 CYS D O 1
ATOM 7695 N N . ILE D 2 84 ? 89.369 1.366 83.171 1.000 73.550 87 ILE D N 1
ATOM 7696 C CA . ILE D 2 84 ? 90.284 0.507 83.910 1.000 71.803 87 ILE D CA 1
ATOM 7697 C C . ILE D 2 84 ? 91.582 0.319 83.123 1.000 77.821 87 ILE D C 1
ATOM 7698 O O . ILE D 2 84 ? 92.492 -0.363 83.585 1.000 83.648 87 ILE D O 1
ATOM 7703 N N . ASP D 2 85 ? 91.671 0.933 81.939 1.000 84.929 88 ASP D N 1
ATOM 7704 C CA . ASP D 2 85 ? 92.909 0.985 81.180 1.000 92.642 88 ASP D CA 1
ATOM 7705 C C . ASP D 2 85 ? 93.900 1.907 81.890 1.000 97.239 88 ASP D C 1
ATOM 7706 O O . ASP D 2 85 ? 95.109 1.729 81.752 1.000 110.558 88 ASP D O 1
ATOM 7711 N N . LYS D 2 86 ? 93.376 2.880 82.651 1.000 86.986 89 LYS D N 1
ATOM 7712 C CA . LYS D 2 86 ? 94.214 3.811 83.389 1.000 84.431 89 LYS D CA 1
ATOM 7713 C C . LYS D 2 86 ? 93.742 3.910 84.839 1.000 78.557 89 LYS D C 1
ATOM 7714 O O . LYS D 2 86 ? 94.200 4.781 85.579 1.000 72.916 89 LYS D O 1
ATOM 7720 N N . LYS D 2 87 ? 92.839 2.996 85.228 1.000 79.466 90 LYS D N 1
ATOM 7721 C CA . LYS D 2 87 ? 92.302 2.886 86.583 1.000 73.853 90 LYS D CA 1
ATOM 7722 C C . LYS D 2 87 ? 91.798 4.247 87.062 1.000 69.706 90 LYS D C 1
ATOM 7723 O O . LYS D 2 87 ? 92.235 4.758 88.098 1.000 73.295 90 LYS D O 1
ATOM 7729 N N . ILE D 2 88 ? 90.843 4.794 86.298 1.000 63.891 91 ILE D N 1
ATOM 7730 C CA . ILE D 2 88 ? 90.324 6.144 86.474 1.000 55.162 91 ILE D CA 1
ATOM 7731 C C . ILE D 2 88 ? 88.930 6.071 87.102 1.000 54.389 91 ILE D C 1
ATOM 7732 O O . ILE D 2 88 ? 88.280 5.025 87.049 1.000 51.308 91 ILE D O 1
ATOM 7737 N N . GLU D 2 89 ? 88.505 7.184 87.729 1.000 55.500 92 GLU D N 1
ATOM 7738 C CA . GLU D 2 89 ? 87.276 7.258 88.511 1.000 53.392 92 GLU D CA 1
ATOM 7739 C C . GLU D 2 89 ? 86.187 7.976 87.714 1.000 49.012 92 GLU D C 1
ATOM 7740 O O . GLU D 2 89 ? 86.424 9.047 87.153 1.000 48.820 92 GLU D O 1
ATOM 7746 N N . PHE D 2 90 ? 84.983 7.384 87.716 1.000 47.592 93 PHE D N 1
ATOM 7747 C CA . PHE D 2 90 ? 83.878 7.846 86.888 1.000 48.496 93 PHE D CA 1
ATOM 7748 C C . PHE D 2 90 ? 82.535 7.442 87.490 1.000 47.944 93 PHE D C 1
ATOM 7749 O O . PHE D 2 90 ? 82.459 6.521 88.304 1.000 47.961 93 PHE D O 1
ATOM 7757 N N . LYS D 2 91 ? 81.488 8.148 87.043 1.000 46.883 94 LYS D N 1
ATOM 7758 C CA . LYS D 2 91 ? 80.092 7.881 87.340 1.000 46.795 94 LYS D CA 1
ATOM 7759 C C . LYS D 2 91 ? 79.275 7.992 86.049 1.000 50.517 94 LYS D C 1
ATOM 7760 O O . LYS D 2 91 ? 79.634 8.740 85.140 1.000 49.135 94 LYS D O 1
ATOM 7766 N N . HIS D 2 92 ? 78.157 7.257 85.985 1.000 50.255 95 HIS D N 1
ATOM 7767 C CA . HIS D 2 92 ? 77.214 7.356 84.877 1.000 50.751 95 HIS D CA 1
ATOM 7768 C C . HIS D 2 92 ? 75.775 7.243 85.378 1.000 51.896 95 HIS D C 1
ATOM 7769 O O . HIS D 2 92 ? 75.525 6.694 86.448 1.000 56.846 95 HIS D O 1
ATOM 7776 N N . LEU D 2 93 ? 74.829 7.747 84.580 1.000 49.002 96 LEU D N 1
ATOM 7777 C CA . LEU D 2 93 ? 73.405 7.633 84.852 1.000 46.973 96 LEU D CA 1
ATOM 7778 C C . LEU D 2 93 ? 73.029 6.166 85.001 1.000 50.814 96 LEU D C 1
ATOM 7779 O O . LEU D 2 93 ? 73.353 5.350 84.144 1.000 55.545 96 LEU D O 1
ATOM 7784 N N . LYS D 2 94 ? 72.315 5.857 86.087 1.000 53.962 97 LYS D N 1
ATOM 7785 C CA . LYS D 2 94 ? 72.238 4.497 86.593 1.000 54.062 97 LYS D CA 1
ATOM 7786 C C . LYS D 2 94 ? 71.370 3.616 85.695 1.000 56.487 97 LYS D C 1
ATOM 7787 O O . LYS D 2 94 ? 71.617 2.413 85.614 1.000 62.585 97 LYS D O 1
ATOM 7793 N N . ASP D 2 95 ? 70.379 4.214 85.012 1.000 58.607 98 ASP D N 1
ATOM 7794 C CA . ASP D 2 95 ? 69.415 3.451 84.227 1.000 60.145 98 ASP D CA 1
ATOM 7795 C C . ASP D 2 95 ? 68.771 4.315 83.139 1.000 61.658 98 ASP D C 1
ATOM 7796 O O . ASP D 2 95 ? 69.059 5.509 83.017 1.000 63.714 98 ASP D O 1
ATOM 7801 N N . LYS D 2 96 ? 67.885 3.682 82.356 1.000 61.765 99 LYS D N 1
ATOM 7802 C CA . LYS D 2 96 ? 67.170 4.305 81.249 1.000 61.336 99 LYS D CA 1
ATOM 7803 C C . LYS D 2 96 ? 66.293 5.453 81.749 1.000 59.548 99 LYS D C 1
ATOM 7804 O O . LYS D 2 96 ? 66.261 6.525 81.142 1.000 60.574 99 LYS D O 1
ATOM 7810 N N . ASP D 2 97 ? 65.577 5.225 82.859 1.000 57.885 100 ASP D N 1
ATOM 7811 C CA . ASP D 2 97 ? 64.718 6.242 83.451 1.000 57.602 100 ASP D CA 1
ATOM 7812 C C . ASP D 2 97 ? 65.542 7.493 83.753 1.000 56.362 100 ASP D C 1
ATOM 7813 O O . ASP D 2 97 ? 65.094 8.610 83.500 1.000 53.569 100 ASP D O 1
ATOM 7818 N N . SER D 2 98 ? 66.758 7.285 84.270 1.000 55.163 101 SER D N 1
ATOM 7819 C CA . SER D 2 98 ? 67.663 8.371 84.608 1.000 56.432 101 SER D CA 1
ATOM 7820 C C . SER D 2 98 ? 68.030 9.185 83.366 1.000 53.450 101 SER D C 1
ATOM 7821 O O . SER D 2 98 ? 67.993 10.414 83.391 1.000 48.587 101 SER D O 1
ATOM 7824 N N . PHE D 2 99 ? 68.380 8.480 82.286 1.000 54.590 102 PHE D N 1
ATOM 7825 C CA . PHE D 2 99 ? 68.768 9.110 81.035 1.000 60.905 102 PHE D CA 1
ATOM 7826 C C . PHE D 2 99 ? 67.635 9.989 80.504 1.000 58.938 102 PHE D C 1
ATOM 7827 O O . PHE D 2 99 ? 67.871 11.127 80.095 1.000 54.205 102 PHE D O 1
ATOM 7835 N N . MET D 2 100 ? 66.414 9.439 80.534 1.000 63.626 103 MET D N 1
ATOM 7836 C CA . MET D 2 100 ? 65.196 10.114 80.102 1.000 64.954 103 MET D CA 1
ATOM 7837 C C . MET D 2 100 ? 65.000 11.438 80.849 1.000 66.745 103 MET D C 1
ATOM 7838 O O . MET D 2 100 ? 64.708 12.462 80.223 1.000 58.417 103 MET D O 1
ATOM 7843 N N . LYS D 2 101 ? 65.164 11.403 82.186 1.000 63.669 104 LYS D N 1
ATOM 7844 C CA . LYS D 2 101 ? 64.859 12.537 83.048 1.000 59.800 104 LYS D CA 1
ATOM 7845 C C . LYS D 2 101 ? 65.864 13.668 82.840 1.000 57.299 104 LYS D C 1
ATOM 7846 O O . LYS D 2 101 ? 65.514 14.839 82.974 1.000 60.184 104 LYS D O 1
ATOM 7852 N N . MET D 2 102 ? 67.114 13.307 82.525 1.000 57.133 105 MET D N 1
ATOM 7853 C CA . MET D 2 102 ? 68.194 14.278 82.431 1.000 57.765 105 MET D CA 1
ATOM 7854 C C . MET D 2 102 ? 68.252 14.903 81.039 1.000 58.391 105 MET D C 1
ATOM 7855 O O . MET D 2 102 ? 68.943 15.899 80.841 1.000 63.622 105 MET D O 1
ATOM 7860 N N . ASN D 2 103 ? 67.527 14.308 80.084 1.000 56.442 106 ASN D N 1
ATOM 7861 C CA . ASN D 2 103 ? 67.628 14.665 78.677 1.000 56.031 106 ASN D CA 1
ATOM 7862 C C . ASN D 2 103 ? 66.251 15.002 78.101 1.000 57.962 106 ASN D C 1
ATOM 7863 O O . ASN D 2 103 ? 66.140 15.375 76.934 1.000 57.366 106 ASN D O 1
ATOM 7868 N N . SER D 2 104 ? 65.205 14.876 78.928 1.000 59.132 107 SER D N 1
ATOM 7869 C CA . SER D 2 104 ? 63.832 15.080 78.491 1.000 56.645 107 SER D CA 1
ATOM 7870 C C . SER D 2 104 ? 63.612 16.531 78.061 1.000 55.745 107 SER D C 1
ATOM 7871 O O . SER D 2 104 ? 64.464 17.384 78.280 1.000 50.767 107 SER D O 1
ATOM 7874 N N . LYS D 2 105 ? 62.453 16.788 77.442 1.000 57.403 108 LYS D N 1
ATOM 7875 C CA . LYS D 2 105 ? 62.062 18.108 76.966 1.000 56.271 108 LYS D CA 1
ATOM 7876 C C . LYS D 2 105 ? 62.234 19.131 78.087 1.000 56.863 108 LYS D C 1
ATOM 7877 O O . LYS D 2 105 ? 62.649 20.269 77.846 1.000 53.000 108 LYS D O 1
ATOM 7883 N N . ASN D 2 106 ? 61.940 18.705 79.320 1.000 62.401 109 ASN D N 1
ATOM 7884 C CA . ASN D 2 106 ? 61.796 19.662 80.402 1.000 70.895 109 ASN D CA 1
ATOM 7885 C C . ASN D 2 106 ? 62.866 19.467 81.474 1.000 67.675 109 ASN D C 1
ATOM 7886 O O . ASN D 2 106 ? 62.645 19.832 82.628 1.000 70.723 109 ASN D O 1
ATOM 7891 N N . ALA D 2 107 ? 64.028 18.937 81.076 1.000 58.430 110 ALA D N 1
ATOM 7892 C CA . ALA D 2 107 ? 65.190 18.916 81.949 1.000 57.752 110 ALA D CA 1
ATOM 7893 C C . ALA D 2 107 ? 65.860 20.287 81.911 1.000 57.489 110 ALA D C 1
ATOM 7894 O O . ALA D 2 107 ? 65.668 21.038 80.959 1.000 61.916 110 ALA D O 1
ATOM 7896 N N . ASN D 2 108 ? 66.618 20.612 82.965 1.000 56.289 111 ASN D N 1
ATOM 7897 C CA . ASN D 2 108 ? 67.311 21.887 83.052 1.000 56.224 111 ASN D CA 1
ATOM 7898 C C . ASN D 2 108 ? 68.424 21.908 82.012 1.000 56.014 111 ASN D C 1
ATOM 7899 O O . ASN D 2 108 ? 69.124 20.916 81.819 1.000 54.182 111 ASN D O 1
ATOM 7904 N N . ARG D 2 109 ? 68.574 23.064 81.362 1.000 57.096 112 ARG D N 1
ATOM 7905 C CA . ARG D 2 109 ? 69.489 23.237 80.248 1.000 58.967 112 ARG D CA 1
ATOM 7906 C C . ARG D 2 109 ? 70.927 23.053 80.722 1.000 61.699 112 ARG D C 1
ATOM 7907 O O . ARG D 2 109 ? 71.751 22.498 79.998 1.000 67.420 112 ARG D O 1
ATOM 7915 N N . ALA D 2 110 ? 71.196 23.489 81.959 1.000 64.836 113 ALA D N 1
ATOM 7916 C CA . ALA D 2 110 ? 72.533 23.539 82.526 1.000 62.899 113 ALA D CA 1
ATOM 7917 C C . ALA D 2 110 ? 73.109 22.142 82.755 1.000 63.711 113 ALA D C 1
ATOM 7918 O O . ALA D 2 110 ? 74.312 21.994 82.943 1.000 66.877 113 ALA D O 1
ATOM 7920 N N . SER D 2 111 ? 72.257 21.117 82.749 1.000 62.059 114 SER D N 1
ATOM 7921 C CA . SER D 2 111 ? 72.646 19.853 83.352 1.000 60.538 114 SER D CA 1
ATOM 7922 C C . SER D 2 111 ? 72.525 18.689 82.367 1.000 62.657 114 SER D C 1
ATOM 7923 O O . SER D 2 111 ? 73.070 17.614 82.613 1.000 68.136 114 SER D O 1
ATOM 7926 N N . SER D 2 112 ? 71.819 18.907 81.249 1.000 64.863 115 SER D N 1
ATOM 7927 C CA . SER D 2 112 ? 71.431 17.837 80.335 1.000 58.589 115 SER D CA 1
ATOM 7928 C C . SER D 2 112 ? 72.621 17.382 79.491 1.000 54.349 115 SER D C 1
ATOM 7929 O O . SER D 2 112 ? 73.622 18.088 79.385 1.000 55.511 115 SER D O 1
ATOM 7932 N N . GLY D 2 113 ? 72.496 16.180 78.915 1.000 53.799 116 GLY D N 1
ATOM 7933 C CA . GLY D 2 113 ? 73.497 15.611 78.025 1.000 55.721 116 GLY D CA 1
ATOM 7934 C C . GLY D 2 113 ? 74.621 14.912 78.786 1.000 61.068 116 GLY D C 1
ATOM 7935 O O . GLY D 2 113 ? 75.364 14.110 78.211 1.000 69.112 116 GLY D O 1
ATOM 7936 N N . LYS D 2 114 ? 74.747 15.241 80.080 1.000 53.575 117 LYS D N 1
ATOM 7937 C CA . LYS D 2 114 ? 75.839 14.739 80.893 1.000 50.170 117 LYS D CA 1
ATOM 7938 C C . LYS D 2 114 ? 75.583 13.268 81.203 1.000 48.107 117 LYS D C 1
ATOM 7939 O O . LYS D 2 114 ? 74.903 12.965 82.180 1.000 53.613 117 LYS D O 1
ATOM 7945 N N . PHE D 2 115 ? 76.141 12.359 80.394 1.000 44.442 118 PHE D N 1
ATOM 7946 C CA . PHE D 2 115 ? 75.846 10.942 80.571 1.000 49.313 118 PHE D CA 1
ATOM 7947 C C . PHE D 2 115 ? 76.866 10.258 81.483 1.000 55.470 118 PHE D C 1
ATOM 7948 O O . PHE D 2 115 ? 76.484 9.534 82.404 1.000 55.063 118 PHE D O 1
ATOM 7956 N N . ILE D 2 116 ? 78.157 10.460 81.193 1.000 55.579 119 ILE D N 1
ATOM 7957 C CA . ILE D 2 116 ? 79.235 9.925 82.011 1.000 57.441 119 ILE D CA 1
ATOM 7958 C C . ILE D 2 116 ? 80.077 11.103 82.484 1.000 57.587 119 ILE D C 1
ATOM 7959 O O . ILE D 2 116 ? 80.387 11.977 81.679 1.000 60.499 119 ILE D O 1
ATOM 7964 N N . THR D 2 117 ? 80.426 11.123 83.775 1.000 53.344 120 THR D N 1
ATOM 7965 C CA . THR D 2 117 ? 81.404 12.080 84.268 1.000 58.753 120 THR D CA 1
ATOM 7966 C C . THR D 2 117 ? 82.696 11.340 84.602 1.000 56.698 120 THR D C 1
ATOM 7967 O O . THR D 2 117 ? 82.659 10.258 85.180 1.000 57.598 120 THR D O 1
ATOM 7971 N N . ILE D 2 118 ? 83.830 11.949 84.228 1.000 56.022 121 ILE D N 1
ATOM 7972 C CA . ILE D 2 118 ? 85.155 11.373 84.397 1.000 52.912 121 ILE D CA 1
ATOM 7973 C C . ILE D 2 118 ? 86.032 12.346 85.189 1.000 51.033 121 ILE D C 1
ATOM 7974 O O . ILE D 2 118 ? 86.077 13.531 84.879 1.000 45.951 121 ILE D O 1
ATOM 7979 N N . TYR D 2 119 ? 86.725 11.824 86.215 1.000 52.614 122 TYR D N 1
ATOM 7980 C CA . TYR D 2 119 ? 87.573 12.619 87.097 1.000 57.726 122 TYR D CA 1
ATOM 7981 C C . TYR D 2 119 ? 89.029 12.170 86.969 1.000 60.765 122 TYR D C 1
ATOM 7982 O O . TYR D 2 119 ? 89.447 11.215 87.631 1.000 66.238 122 TYR D O 1
ATOM 7991 N N . PRO D 2 120 ? 89.839 12.836 86.115 1.000 62.183 123 PRO D N 1
ATOM 7992 C CA . PRO D 2 120 ? 91.238 12.445 85.923 1.000 66.907 123 PRO D CA 1
ATOM 7993 C C . PRO D 2 120 ? 92.193 12.654 87.107 1.000 71.011 123 PRO D C 1
ATOM 7994 O O . PRO D 2 120 ? 92.331 11.773 87.956 1.000 72.542 123 PRO D O 1
ATOM 7998 N N . THR D 2 121 ? 92.866 13.810 87.145 1.000 77.225 124 THR D N 1
ATOM 7999 C CA . THR D 2 121 ? 94.076 14.056 87.926 1.000 77.826 124 THR D CA 1
ATOM 8000 C C . THR D 2 121 ? 94.965 14.995 87.104 1.000 76.675 124 THR D C 1
ATOM 8001 O O . THR D 2 121 ? 94.832 15.067 85.878 1.000 62.100 124 THR D O 1
ATOM 8005 N N . ASN D 2 122 ? 95.877 15.693 87.792 1.000 83.325 125 ASN D N 1
ATOM 8006 C CA . ASN D 2 122 ? 96.498 16.912 87.293 1.000 85.305 125 ASN D CA 1
ATOM 8007 C C . ASN D 2 122 ? 96.574 16.902 85.768 1.000 79.119 125 ASN D C 1
ATOM 8008 O O . ASN D 2 122 ? 97.323 16.135 85.168 1.000 87.957 125 ASN D O 1
ATOM 8013 N N . ASN D 2 123 ? 95.629 17.647 85.179 1.000 63.834 126 ASN D N 1
ATOM 8014 C CA . ASN D 2 123 ? 95.679 18.355 83.906 1.000 59.138 126 ASN D CA 1
ATOM 8015 C C . ASN D 2 123 ? 96.330 17.570 82.769 1.000 60.003 126 ASN D C 1
ATOM 8016 O O . ASN D 2 123 ? 95.991 17.793 81.612 1.000 61.884 126 ASN D O 1
ATOM 8021 N N . GLU D 2 124 ? 97.281 16.691 83.095 1.000 58.592 127 GLU D N 1
ATOM 8022 C CA . GLU D 2 124 ? 97.978 15.929 82.073 1.000 58.891 127 GLU D CA 1
ATOM 8023 C C . GLU D 2 124 ? 97.097 14.767 81.631 1.000 55.205 127 GLU D C 1
ATOM 8024 O O . GLU D 2 124 ? 96.843 14.614 80.436 1.000 60.354 127 GLU D O 1
ATOM 8030 N N . VAL D 2 125 ? 96.626 13.974 82.601 1.000 54.321 128 VAL D N 1
ATOM 8031 C CA . VAL D 2 125 ? 95.732 12.858 82.315 1.000 58.446 128 VAL D CA 1
ATOM 8032 C C . VAL D 2 125 ? 94.378 13.386 81.831 1.000 56.113 128 VAL D C 1
ATOM 8033 O O . VAL D 2 125 ? 93.595 12.649 81.240 1.000 58.066 128 VAL D O 1
ATOM 8037 N N . PHE D 2 126 ? 94.113 14.673 82.085 1.000 57.370 129 PHE D N 1
ATOM 8038 C CA . PHE D 2 126 ? 92.937 15.337 81.540 1.000 58.511 129 PHE D CA 1
ATOM 8039 C C . PHE D 2 126 ? 93.126 15.524 80.037 1.000 58.212 129 PHE D C 1
ATOM 8040 O O . PHE D 2 126 ? 92.406 14.925 79.243 1.000 54.990 129 PHE D O 1
ATOM 8048 N N . VAL D 2 127 ? 94.123 16.341 79.678 1.000 59.353 130 VAL D N 1
ATOM 8049 C CA . VAL D 2 127 ? 94.460 16.673 78.303 1.000 58.037 130 VAL D CA 1
ATOM 8050 C C . VAL D 2 127 ? 94.993 15.427 77.606 1.000 59.201 130 VAL D C 1
ATOM 8051 O O . VAL D 2 127 ? 95.772 15.527 76.660 1.000 62.076 130 VAL D O 1
ATOM 8055 N N . GLU D 2 128 ? 94.561 14.257 78.084 1.000 58.966 131 GLU D N 1
ATOM 8056 C CA . GLU D 2 128 ? 95.009 12.988 77.543 1.000 58.477 131 GLU D CA 1
ATOM 8057 C C . GLU D 2 128 ? 93.859 11.990 77.567 1.000 55.330 131 GLU D C 1
ATOM 8058 O O . GLU D 2 128 ? 93.844 11.049 76.778 1.000 55.384 131 GLU D O 1
ATOM 8064 N N . LEU D 2 129 ? 92.899 12.198 78.470 1.000 55.587 132 LEU D N 1
ATOM 8065 C CA . LEU D 2 129 ? 91.646 11.473 78.352 1.000 53.234 132 LEU D CA 1
ATOM 8066 C C . LEU D 2 129 ? 90.811 12.123 77.248 1.000 52.493 132 LEU D C 1
ATOM 8067 O O . LEU D 2 129 ? 90.174 11.421 76.459 1.000 55.937 132 LEU D O 1
ATOM 8072 N N . LEU D 2 130 ? 90.856 13.461 77.178 1.000 46.565 133 LEU D N 1
ATOM 8073 C CA . LEU D 2 130 ? 90.288 14.183 76.054 1.000 52.706 133 LEU D CA 1
ATOM 8074 C C . LEU D 2 130 ? 90.680 13.461 74.768 1.000 60.731 133 LEU D C 1
ATOM 8075 O O . LEU D 2 130 ? 89.825 13.201 73.921 1.000 64.386 133 LEU D O 1
ATOM 8080 N N . GLU D 2 131 ? 91.966 13.089 74.669 1.000 68.290 134 GLU D N 1
ATOM 8081 C CA . GLU D 2 131 ? 92.515 12.409 73.503 1.000 71.127 134 GLU D CA 1
ATOM 8082 C C . GLU D 2 131 ? 91.966 10.985 73.403 1.000 67.082 134 GLU D C 1
ATOM 8083 O O . GLU D 2 131 ? 91.275 10.654 72.445 1.000 70.512 134 GLU D O 1
ATOM 8089 N N . MET D 2 132 ? 92.273 10.152 74.406 1.000 74.179 135 MET D N 1
ATOM 8090 C CA . MET D 2 132 ? 92.128 8.706 74.309 1.000 77.200 135 MET D CA 1
ATOM 8091 C C . MET D 2 132 ? 90.656 8.300 74.353 1.000 79.230 135 MET D C 1
ATOM 8092 O O . MET D 2 132 ? 90.348 7.115 74.261 1.000 84.722 135 MET D O 1
ATOM 8097 N N . ILE D 2 133 ? 89.750 9.279 74.483 1.000 80.891 136 ILE D N 1
ATOM 8098 C CA . ILE D 2 133 ? 88.326 8.979 74.575 1.000 74.674 136 ILE D CA 1
ATOM 8099 C C . ILE D 2 133 ? 87.618 9.375 73.281 1.000 68.238 136 ILE D C 1
ATOM 8100 O O . ILE D 2 133 ? 86.752 8.636 72.818 1.000 63.049 136 ILE D O 1
ATOM 8105 N N . SER D 2 134 ? 87.992 10.525 72.701 1.000 64.119 137 SER D N 1
ATOM 8106 C CA . SER D 2 134 ? 87.517 10.882 71.373 1.000 65.971 137 SER D CA 1
ATOM 8107 C C . SER D 2 134 ? 87.580 9.655 70.470 1.000 68.336 137 SER D C 1
ATOM 8108 O O . SER D 2 134 ? 86.617 9.363 69.766 1.000 71.804 137 SER D O 1
ATOM 8111 N N . LEU D 2 135 ? 88.707 8.930 70.568 1.000 74.508 138 LEU D N 1
ATOM 8112 C CA . LEU D 2 135 ? 89.097 7.858 69.663 1.000 73.575 138 LEU D CA 1
ATOM 8113 C C . LEU D 2 135 ? 88.164 6.657 69.817 1.000 74.780 138 LEU D C 1
ATOM 8114 O O . LEU D 2 135 ? 87.673 6.122 68.823 1.000 82.744 138 LEU D O 1
ATOM 8119 N N . ALA D 2 136 ? 87.945 6.236 71.070 1.000 70.770 139 ALA D N 1
ATOM 8120 C CA . ALA D 2 136 ? 87.212 5.017 71.373 1.000 70.596 139 ALA D CA 1
ATOM 8121 C C . ALA D 2 136 ? 85.723 5.186 71.068 1.000 73.034 139 ALA D C 1
ATOM 8122 O O . ALA D 2 136 ? 84.993 4.201 70.968 1.000 77.170 139 ALA D O 1
ATOM 8124 N N . ILE D 2 137 ? 85.284 6.441 70.925 1.000 69.500 140 ILE D N 1
ATOM 8125 C CA . ILE D 2 137 ? 83.879 6.743 70.711 1.000 68.742 140 ILE D CA 1
ATOM 8126 C C . ILE D 2 137 ? 83.730 7.606 69.457 1.000 75.363 140 ILE D C 1
ATOM 8127 O O . ILE D 2 137 ? 82.897 8.513 69.419 1.000 83.459 140 ILE D O 1
ATOM 8132 N N . GLN D 2 138 ? 84.525 7.309 68.420 1.000 69.931 141 GLN D N 1
ATOM 8133 C CA . GLN D 2 138 ? 84.548 8.158 67.234 1.000 73.117 141 GLN D CA 1
ATOM 8134 C C . GLN D 2 138 ? 83.585 7.652 66.160 1.000 69.623 141 GLN D C 1
ATOM 8135 O O . GLN D 2 138 ? 83.147 8.437 65.318 1.000 59.445 141 GLN D O 1
ATOM 8141 N N . ASP D 2 139 ? 83.282 6.345 66.192 1.000 67.755 142 ASP D N 1
ATOM 8142 C CA . ASP D 2 139 ? 82.287 5.764 65.296 1.000 74.846 142 ASP D CA 1
ATOM 8143 C C . ASP D 2 139 ? 80.930 5.682 66.000 1.000 74.415 142 ASP D C 1
ATOM 8144 O O . ASP D 2 139 ? 80.356 4.602 66.158 1.000 77.223 142 ASP D O 1
ATOM 8149 N N . PHE D 2 140 ? 80.429 6.847 66.432 1.000 65.225 143 PHE D N 1
ATOM 8150 C CA . PHE D 2 140 ? 79.181 6.912 67.172 1.000 57.158 143 PHE D CA 1
ATOM 8151 C C . PHE D 2 140 ? 78.423 8.191 66.858 1.000 61.355 143 PHE D C 1
ATOM 8152 O O . PHE D 2 140 ? 79.000 9.274 66.770 1.000 60.387 143 PHE D O 1
ATOM 8160 N N . LYS D 2 141 ? 77.102 8.025 66.736 1.000 70.392 144 LYS D N 1
ATOM 8161 C CA . LYS D 2 141 ? 76.139 9.085 66.496 1.000 70.287 144 LYS D CA 1
ATOM 8162 C C . LYS D 2 141 ? 76.331 10.196 67.535 1.000 69.018 144 LYS D C 1
ATOM 8163 O O . LYS D 2 141 ? 76.355 9.949 68.745 1.000 61.664 144 LYS D O 1
ATOM 8169 N N . LYS D 2 142 ? 76.475 11.430 67.033 1.000 63.080 145 LYS D N 1
ATOM 8170 C CA . LYS D 2 142 ? 76.755 12.594 67.857 1.000 61.820 145 LYS D CA 1
ATOM 8171 C C . LYS D 2 142 ? 75.552 12.883 68.753 1.000 63.911 145 LYS D C 1
ATOM 8172 O O . LYS D 2 142 ? 74.494 13.274 68.259 1.000 69.458 145 LYS D O 1
ATOM 8178 N N . GLY D 2 143 ? 75.745 12.703 70.070 1.000 62.321 146 GLY D N 1
ATOM 8179 C CA . GLY D 2 143 ? 74.684 12.820 71.063 1.000 55.028 146 GLY D CA 1
ATOM 8180 C C . GLY D 2 143 ? 74.407 14.265 71.484 1.000 51.542 146 GLY D C 1
ATOM 8181 O O . GLY D 2 143 ? 74.979 15.195 70.922 1.000 52.997 146 GLY D O 1
ATOM 8182 N N . PRO D 2 144 ? 73.520 14.509 72.477 1.000 50.115 147 PRO D N 1
ATOM 8183 C CA . PRO D 2 144 ? 73.148 15.871 72.864 1.000 51.159 147 PRO D CA 1
ATOM 8184 C C . PRO D 2 144 ? 74.325 16.705 73.378 1.000 55.702 147 PRO D C 1
ATOM 8185 O O . PRO D 2 144 ? 75.144 16.233 74.162 1.000 56.782 147 PRO D O 1
ATOM 8189 N N . TYR D 2 145 ? 74.394 17.954 72.910 1.000 53.289 148 TYR D N 1
ATOM 8190 C CA . TYR D 2 145 ? 75.429 18.899 73.277 1.000 53.305 148 TYR D CA 1
ATOM 8191 C C . TYR D 2 145 ? 75.184 19.400 74.699 1.000 58.520 148 TYR D C 1
ATOM 8192 O O . TYR D 2 145 ? 74.070 19.779 75.036 1.000 66.239 148 TYR D O 1
ATOM 8201 N N . ILE D 2 146 ? 76.245 19.411 75.516 1.000 56.386 149 ILE D N 1
ATOM 8202 C CA . ILE D 2 146 ? 76.211 19.921 76.878 1.000 51.527 149 ILE D CA 1
ATOM 8203 C C . ILE D 2 146 ? 76.464 21.430 76.843 1.000 53.698 149 ILE D C 1
ATOM 8204 O O . ILE D 2 146 ? 77.510 21.877 76.391 1.000 60.964 149 ILE D O 1
ATOM 8209 N N . LEU D 2 147 ? 75.513 22.217 77.351 1.000 57.069 150 LEU D N 1
ATOM 8210 C CA . LEU D 2 147 ? 75.562 23.666 77.219 1.000 58.102 150 LEU D CA 1
ATOM 8211 C C . LEU D 2 147 ? 76.413 24.310 78.316 1.000 63.603 150 LEU D C 1
ATOM 8212 O O . LEU D 2 147 ? 76.786 25.484 78.213 1.000 63.277 150 LEU D O 1
ATOM 8217 N N . ASN D 2 148 ? 76.699 23.547 79.379 1.000 65.111 151 ASN D N 1
ATOM 8218 C CA . ASN D 2 148 ? 77.402 24.077 80.540 1.000 63.689 151 ASN D CA 1
ATOM 8219 C C . ASN D 2 148 ? 78.908 23.901 80.343 1.000 62.497 151 ASN D C 1
ATOM 8220 O O . ASN D 2 148 ? 79.704 24.525 81.044 1.000 63.030 151 ASN D O 1
ATOM 8225 N N . ASP D 2 149 ? 79.279 23.062 79.364 1.000 62.808 152 ASP D N 1
ATOM 8226 C CA . ASP D 2 149 ? 80.659 22.677 79.128 1.000 57.949 152 ASP D CA 1
ATOM 8227 C C . ASP D 2 149 ? 81.145 23.269 77.811 1.000 60.995 152 ASP D C 1
ATOM 8228 O O . ASP D 2 149 ? 80.363 23.833 77.043 1.000 62.777 152 ASP D O 1
ATOM 8233 N N . LYS D 2 150 ? 82.455 23.113 77.573 1.000 63.055 153 LYS D N 1
ATOM 8234 C CA . LYS D 2 150 ? 83.060 23.344 76.274 1.000 61.957 153 LYS D CA 1
ATOM 8235 C C . LYS D 2 150 ? 83.128 22.012 75.539 1.000 61.941 153 LYS D C 1
ATOM 8236 O O . LYS D 2 150 ? 83.370 20.975 76.154 1.000 60.440 153 LYS D O 1
ATOM 8242 N N . ARG D 2 151 ? 82.906 22.058 74.222 1.000 61.642 154 ARG D N 1
ATOM 8243 C CA . ARG D 2 151 ? 83.012 20.863 73.406 1.000 61.490 154 ARG D CA 1
ATOM 8244 C C . ARG D 2 151 ? 84.476 20.662 73.031 1.000 63.382 154 ARG D C 1
ATOM 8245 O O . ARG D 2 151 ? 85.181 21.632 72.747 1.000 57.446 154 ARG D O 1
ATOM 8253 N N . TRP D 2 152 ? 84.929 19.403 73.046 1.000 68.221 155 TRP D N 1
ATOM 8254 C CA . TRP D 2 152 ? 86.279 19.133 72.593 1.000 71.104 155 TRP D CA 1
ATOM 8255 C C . TRP D 2 152 ? 86.257 18.695 71.137 1.000 72.507 155 TRP D C 1
ATOM 8256 O O . TRP D 2 152 ? 85.764 17.616 70.798 1.000 68.776 155 TRP D O 1
ATOM 8267 N N . LYS D 2 153 ? 86.820 19.580 70.306 1.000 73.904 156 LYS D N 1
ATOM 8268 C CA . LYS D 2 153 ? 86.922 19.418 68.867 1.000 72.695 156 LYS D CA 1
ATOM 8269 C C . LYS D 2 153 ? 85.535 19.133 68.293 1.000 69.106 156 LYS D C 1
ATOM 8270 O O . LYS D 2 153 ? 84.661 20.001 68.329 1.000 62.910 156 LYS D O 1
ATOM 8276 N N . ASN D 2 154 ? 85.346 17.906 67.796 1.000 69.675 157 ASN D N 1
ATOM 8277 C CA . ASN D 2 154 ? 84.158 17.524 67.058 1.000 65.265 157 ASN D CA 1
ATOM 8278 C C . ASN D 2 154 ? 83.546 16.282 67.699 1.000 65.451 157 ASN D C 1
ATOM 8279 O O . ASN D 2 154 ? 82.897 15.486 67.019 1.000 69.628 157 ASN D O 1
ATOM 8284 N N . SER D 2 155 ? 83.764 16.112 69.008 1.000 59.859 158 SER D N 1
ATOM 8285 C CA . SER D 2 155 ? 83.418 14.844 69.630 1.000 56.031 158 SER D CA 1
ATOM 8286 C C . SER D 2 155 ? 82.203 14.979 70.545 1.000 51.172 158 SER D C 1
ATOM 8287 O O . SER D 2 155 ? 81.640 16.060 70.717 1.000 46.341 158 SER D O 1
ATOM 8290 N N . ASN D 2 156 ? 81.819 13.831 71.106 1.000 49.122 159 ASN D N 1
ATOM 8291 C CA . ASN D 2 156 ? 80.845 13.726 72.175 1.000 50.478 159 ASN D CA 1
ATOM 8292 C C . ASN D 2 156 ? 81.526 13.965 73.525 1.000 54.876 159 ASN D C 1
ATOM 8293 O O . ASN D 2 156 ? 80.919 13.723 74.573 1.000 57.041 159 ASN D O 1
ATOM 8298 N N . VAL D 2 157 ? 82.790 14.419 73.500 1.000 50.962 160 VAL D N 1
ATOM 8299 C CA . VAL D 2 157 ? 83.515 14.628 74.741 1.000 51.264 160 VAL D CA 1
ATOM 8300 C C . VAL D 2 157 ? 83.539 16.117 75.082 1.000 51.853 160 VAL D C 1
ATOM 8301 O O . VAL D 2 157 ? 83.818 16.975 74.242 1.000 52.458 160 VAL D O 1
ATOM 8305 N N . PHE D 2 158 ? 83.177 16.408 76.333 1.000 49.669 161 PHE D N 1
ATOM 8306 C CA . PHE D 2 158 ? 83.066 17.773 76.821 1.000 50.670 161 PHE D CA 1
ATOM 8307 C C . PHE D 2 158 ? 83.893 17.905 78.097 1.000 48.595 161 PHE D C 1
ATOM 8308 O O . PHE D 2 158 ? 84.164 16.909 78.771 1.000 50.470 161 PHE D O 1
ATOM 8316 N N . TYR D 2 159 ? 84.265 19.141 78.429 1.000 48.314 162 TYR D N 1
ATOM 8317 C CA . TYR D 2 159 ? 85.040 19.397 79.627 1.000 49.252 162 TYR D CA 1
ATOM 8318 C C . TYR D 2 159 ? 84.575 20.698 80.267 1.000 53.362 162 TYR D C 1
ATOM 8319 O O . TYR D 2 159 ? 84.053 21.590 79.595 1.000 51.533 162 TYR D O 1
ATOM 8328 N N . ARG D 2 160 ? 84.819 20.782 81.577 1.000 60.814 163 ARG D N 1
ATOM 8329 C CA . ARG D 2 160 ? 84.469 21.922 82.403 1.000 61.554 163 ARG D CA 1
ATOM 8330 C C . ARG D 2 160 ? 85.307 21.840 83.680 1.000 60.792 163 ARG D C 1
ATOM 8331 O O . ARG D 2 160 ? 85.756 20.755 84.072 1.000 52.816 163 ARG D O 1
ATOM 8339 N N . TYR D 2 161 ? 85.530 23.002 84.303 1.000 61.193 164 TYR D N 1
ATOM 8340 C CA . TYR D 2 161 ? 86.117 23.044 85.633 1.000 65.119 164 TYR D CA 1
ATOM 8341 C C . TYR D 2 161 ? 85.009 23.210 86.669 1.000 62.292 164 TYR D C 1
ATOM 8342 O O . TYR D 2 161 ? 84.163 24.095 86.532 1.000 59.504 164 TYR D O 1
ATOM 8351 N N . GLY D 2 162 ? 85.043 22.351 87.698 1.000 56.545 165 GLY D N 1
ATOM 8352 C CA . GLY D 2 162 ? 84.101 22.379 88.806 1.000 52.119 165 GLY D CA 1
ATOM 8353 C C . GLY D 2 162 ? 84.414 21.290 89.831 1.000 51.903 165 GLY D C 1
ATOM 8354 O O . GLY D 2 162 ? 85.479 20.678 89.774 1.000 59.831 165 GLY D O 1
ATOM 8355 N N . GLY D 2 163 ? 83.468 21.040 90.742 1.000 46.415 166 GLY D N 1
ATOM 8356 C CA . GLY D 2 163 ? 83.696 20.198 91.904 1.000 46.661 166 GLY D CA 1
ATOM 8357 C C . GLY D 2 163 ? 83.663 18.714 91.557 1.000 46.208 166 GLY D C 1
ATOM 8358 O O . GLY D 2 163 ? 82.994 18.317 90.625 1.000 43.610 166 GLY D O 1
ATOM 8359 N N . PHE D 2 164 ? 84.400 17.905 92.322 1.000 53.688 167 PHE D N 1
ATOM 8360 C CA . PHE D 2 164 ? 84.458 16.466 92.121 1.000 53.203 167 PHE D CA 1
ATOM 8361 C C . PHE D 2 164 ? 83.734 15.773 93.272 1.000 54.697 167 PHE D C 1
ATOM 8362 O O . PHE D 2 164 ? 83.718 14.550 93.361 1.000 58.559 167 PHE D O 1
ATOM 8370 N N . LYS D 2 165 ? 83.185 16.571 94.190 1.000 57.469 168 LYS D N 1
ATOM 8371 C CA . LYS D 2 165 ? 82.556 16.048 95.385 1.000 65.315 168 LYS D CA 1
ATOM 8372 C C . LYS D 2 165 ? 81.683 17.148 95.973 1.000 68.851 168 LYS D C 1
ATOM 8373 O O . LYS D 2 165 ? 81.918 18.332 95.729 1.000 67.671 168 LYS D O 1
ATOM 8379 N N . GLY D 2 166 ? 80.645 16.729 96.704 1.000 72.829 169 GLY D N 1
ATOM 8380 C CA . GLY D 2 166 ? 79.795 17.648 97.441 1.000 70.805 169 GLY D CA 1
ATOM 8381 C C . GLY D 2 166 ? 80.620 18.526 98.377 1.000 73.442 169 GLY D C 1
ATOM 8382 O O . GLY D 2 166 ? 81.403 18.014 99.180 1.000 72.122 169 GLY D O 1
ATOM 8383 N N . ILE D 2 167 ? 80.460 19.850 98.223 1.000 77.628 170 ILE D N 1
ATOM 8384 C CA . ILE D 2 167 ? 80.993 20.827 99.163 1.000 83.618 170 ILE D CA 1
ATOM 8385 C C . ILE D 2 167 ? 79.970 21.957 99.288 1.000 90.375 170 ILE D C 1
ATOM 8386 O O . ILE D 2 167 ? 80.270 23.125 99.057 1.000 91.803 170 ILE D O 1
ATOM 8391 N N . PHE D 2 168 ? 78.738 21.566 99.640 1.000 98.691 171 PHE D N 1
ATOM 8392 C CA . PHE D 2 168 ? 77.591 22.456 99.756 1.000 107.390 171 PHE D CA 1
ATOM 8393 C C . PHE D 2 168 ? 77.809 23.431 100.913 1.000 112.116 171 PHE D C 1
ATOM 8394 O O . PHE D 2 168 ? 78.463 23.085 101.896 1.000 116.009 171 PHE D O 1
ATOM 8402 N N . ASN D 2 169 ? 77.266 24.649 100.776 1.000 112.903 172 ASN D N 1
ATOM 8403 C CA . ASN D 2 169 ? 77.439 25.692 101.779 1.000 112.816 172 ASN D CA 1
ATOM 8404 C C . ASN D 2 169 ? 76.147 25.903 102.573 1.000 112.336 172 ASN D C 1
ATOM 8405 O O . ASN D 2 169 ? 75.739 25.036 103.349 1.000 103.736 172 ASN D O 1
ATOM 8410 N N . GLU D 2 170 ? 75.529 27.074 102.378 1.000 112.279 173 GLU D N 1
ATOM 8411 C CA . GLU D 2 170 ? 74.438 27.538 103.219 1.000 108.699 173 GLU D CA 1
ATOM 8412 C C . GLU D 2 170 ? 73.173 27.747 102.385 1.000 113.640 173 GLU D C 1
ATOM 8413 O O . GLU D 2 170 ? 72.539 26.780 101.966 1.000 109.672 173 GLU D O 1
ATOM 8419 N N . HIS D 2 171 ? 72.809 29.018 102.174 1.000 123.504 174 HIS D N 1
ATOM 8420 C CA . HIS D 2 171 ? 71.588 29.382 101.472 1.000 129.945 174 HIS D CA 1
ATOM 8421 C C . HIS D 2 171 ? 71.891 29.667 100.000 1.000 136.607 174 HIS D C 1
ATOM 8422 O O . HIS D 2 171 ? 72.148 30.804 99.602 1.000 133.989 174 HIS D O 1
ATOM 8429 N N . GLY D 2 172 ? 71.862 28.589 99.212 1.000 136.875 175 GLY D N 1
ATOM 8430 C CA . GLY D 2 172 ? 72.192 28.609 97.796 1.000 139.737 175 GLY D CA 1
ATOM 8431 C C . GLY D 2 172 ? 72.389 27.191 97.266 1.000 145.995 175 GLY D C 1
ATOM 8432 O O . GLY D 2 172 ? 71.986 26.226 97.917 1.000 146.395 175 GLY D O 1
ATOM 8433 N N . GLU D 2 173 ? 73.042 27.082 96.101 1.000 151.852 176 GLU D N 1
ATOM 8434 C CA . GLU D 2 173 ? 73.232 25.815 95.411 1.000 156.549 176 GLU D CA 1
ATOM 8435 C C . GLU D 2 173 ? 74.136 24.878 96.217 1.000 158.071 176 GLU D C 1
ATOM 8436 O O . GLU D 2 173 ? 74.784 25.275 97.189 1.000 157.686 176 GLU D O 1
ATOM 8438 N N . HIS D 2 174 ? 74.182 23.618 95.768 1.000 152.198 177 HIS D N 1
ATOM 8439 C CA . HIS D 2 174 ? 74.988 22.568 96.376 1.000 137.619 177 HIS D CA 1
ATOM 8440 C C . HIS D 2 174 ? 76.407 22.594 95.808 1.000 134.068 177 HIS D C 1
ATOM 8441 O O . HIS D 2 174 ? 77.277 21.851 96.262 1.000 130.320 177 HIS D O 1
ATOM 8448 N N . CYS D 2 175 ? 76.614 23.457 94.807 1.000 131.780 178 CYS D N 1
ATOM 8449 C CA . CYS D 2 175 ? 77.870 23.562 94.085 1.000 125.282 178 CYS D CA 1
ATOM 8450 C C . CYS D 2 175 ? 78.977 23.973 95.054 1.000 121.913 178 CYS D C 1
ATOM 8451 O O . CYS D 2 175 ? 79.497 23.123 95.769 1.000 129.096 178 CYS D O 1
ATOM 8454 N N . ILE D 2 176 ? 79.290 25.276 95.098 1.000 112.490 179 ILE D N 1
ATOM 8455 C CA . ILE D 2 176 ? 80.346 25.867 95.909 1.000 109.725 179 ILE D CA 1
ATOM 8456 C C . ILE D 2 176 ? 81.670 25.115 95.733 1.000 102.944 179 ILE D C 1
ATOM 8457 O O . ILE D 2 176 ? 81.746 23.900 95.895 1.000 92.859 179 ILE D O 1
ATOM 8462 N N . ARG D 2 177 ? 82.711 25.879 95.390 1.000 95.931 180 ARG D N 1
ATOM 8463 C CA . ARG D 2 177 ? 84.049 25.374 95.146 1.000 93.338 180 ARG D CA 1
ATOM 8464 C C . ARG D 2 177 ? 85.046 26.399 95.678 1.000 95.900 180 ARG D C 1
ATOM 8465 O O . ARG D 2 177 ? 84.907 27.593 95.423 1.000 101.104 180 ARG D O 1
ATOM 8473 N N . ASP D 2 178 ? 86.041 25.910 96.426 1.000 99.540 181 ASP D N 1
ATOM 8474 C CA . ASP D 2 178 ? 87.015 26.717 97.144 1.000 96.995 181 ASP D CA 1
ATOM 8475 C C . ASP D 2 178 ? 87.938 27.441 96.162 1.000 91.597 181 ASP D C 1
ATOM 8476 O O . ASP D 2 178 ? 88.544 26.810 95.298 1.000 83.442 181 ASP D O 1
ATOM 8481 N N . LYS D 2 179 ? 88.004 28.772 96.291 1.000 92.130 182 LYS D N 1
ATOM 8482 C CA . LYS D 2 179 ? 88.945 29.589 95.535 1.000 103.686 182 LYS D CA 1
ATOM 8483 C C . LYS D 2 179 ? 90.265 29.633 96.304 1.000 106.008 182 LYS D C 1
ATOM 8484 O O . LYS D 2 179 ? 90.398 28.969 97.329 1.000 111.165 182 LYS D O 1
ATOM 8490 N N . GLU D 2 180 ? 91.240 30.387 95.781 1.000 105.396 183 GLU D N 1
ATOM 8491 C CA . GLU D 2 180 ? 92.493 30.712 96.456 1.000 109.941 183 GLU D CA 1
ATOM 8492 C C . GLU D 2 180 ? 92.213 31.437 97.781 1.000 109.003 183 GLU D C 1
ATOM 8493 O O . GLU D 2 180 ? 92.184 32.668 97.841 1.000 118.836 183 GLU D O 1
ATOM 8499 N N . GLY D 2 181 ? 92.009 30.646 98.844 1.000 96.283 184 GLY D N 1
ATOM 8500 C CA . GLY D 2 181 ? 91.445 31.125 100.096 1.000 86.248 184 GLY D CA 1
ATOM 8501 C C . GLY D 2 181 ? 89.968 30.749 100.216 1.000 91.481 184 GLY D C 1
ATOM 8502 O O . GLY D 2 181 ? 89.643 29.578 100.419 1.000 78.439 184 GLY D O 1
ATOM 8503 N N . ASN D 2 182 ? 89.094 31.756 100.052 1.000 96.128 185 ASN D N 1
ATOM 8504 C CA . ASN D 2 182 ? 87.651 31.655 100.247 1.000 100.742 185 ASN D CA 1
ATOM 8505 C C . ASN D 2 182 ? 87.056 30.588 99.327 1.000 105.816 185 ASN D C 1
ATOM 8506 O O . ASN D 2 182 ? 87.744 30.075 98.447 1.000 111.566 185 ASN D O 1
ATOM 8511 N N . LEU D 2 183 ? 85.761 30.276 99.521 1.000 101.882 186 LEU D N 1
ATOM 8512 C CA . LEU D 2 183 ? 85.117 29.124 98.894 1.000 99.597 186 LEU D CA 1
ATOM 8513 C C . LEU D 2 183 ? 83.866 29.541 98.104 1.000 99.795 186 LEU D C 1
ATOM 8514 O O . LEU D 2 183 ? 82.769 29.604 98.662 1.000 95.057 186 LEU D O 1
ATOM 8519 N N . ILE D 2 184 ? 84.040 29.764 96.789 1.000 99.581 187 ILE D N 1
ATOM 8520 C CA . ILE D 2 184 ? 83.078 30.456 95.934 1.000 100.131 187 ILE D CA 1
ATOM 8521 C C . ILE D 2 184 ? 82.032 29.485 95.376 1.000 98.979 187 ILE D C 1
ATOM 8522 O O . ILE D 2 184 ? 82.046 28.304 95.707 1.000 98.200 187 ILE D O 1
ATOM 8527 N N . LYS D 2 185 ? 81.119 30.005 94.534 1.000 94.673 188 LYS D N 1
ATOM 8528 C CA . LYS D 2 185 ? 80.020 29.238 93.955 1.000 89.313 188 LYS D CA 1
ATOM 8529 C C . LYS D 2 185 ? 80.410 28.684 92.584 1.000 91.825 188 LYS D C 1
ATOM 8530 O O . LYS D 2 185 ? 81.072 29.353 91.789 1.000 86.606 188 LYS D O 1
ATOM 8536 N N . ASP D 2 186 ? 79.967 27.448 92.321 1.000 94.520 189 ASP D N 1
ATOM 8537 C CA . ASP D 2 186 ? 80.182 26.756 91.058 1.000 97.952 189 ASP D CA 1
ATOM 8538 C C . ASP D 2 186 ? 78.986 27.047 90.148 1.000 98.714 189 ASP D C 1
ATOM 8539 O O . ASP D 2 186 ? 77.846 26.733 90.491 1.000 99.160 189 ASP D O 1
ATOM 8544 N N . GLN D 2 187 ? 79.274 27.618 88.971 1.000 98.406 190 GLN D N 1
ATOM 8545 C CA . GLN D 2 187 ? 78.260 28.231 88.120 1.000 96.386 190 GLN D CA 1
ATOM 8546 C C . GLN D 2 187 ? 77.574 27.210 87.214 1.000 95.761 190 GLN D C 1
ATOM 8547 O O . GLN D 2 187 ? 78.128 26.768 86.202 1.000 94.477 190 GLN D O 1
ATOM 8553 N N . ARG D 2 188 ? 76.345 26.847 87.600 1.000 93.796 191 ARG D N 1
ATOM 8554 C CA . ARG D 2 188 ? 75.531 25.932 86.816 1.000 91.932 191 ARG D CA 1
ATOM 8555 C C . ARG D 2 188 ? 74.523 26.740 86.001 1.000 89.408 191 ARG D C 1
ATOM 8556 O O . ARG D 2 188 ? 73.499 27.172 86.524 1.000 91.150 191 ARG D O 1
ATOM 8564 N N . ASN D 2 189 ? 74.836 26.919 84.713 1.000 80.127 192 ASN D N 1
ATOM 8565 C CA . ASN D 2 189 ? 74.170 27.836 83.804 1.000 72.690 192 ASN D CA 1
ATOM 8566 C C . ASN D 2 189 ? 74.239 27.259 82.394 1.000 70.247 192 ASN D C 1
ATOM 8567 O O . ASN D 2 189 ? 75.102 26.430 82.115 1.000 70.544 192 ASN D O 1
ATOM 8572 N N . PRO D 2 190 ? 73.337 27.669 81.469 1.000 67.661 193 PRO D N 1
ATOM 8573 C CA . PRO D 2 190 ? 73.275 27.065 80.135 1.000 65.265 193 PRO D CA 1
ATOM 8574 C C . PRO D 2 190 ? 74.356 27.563 79.174 1.000 69.669 193 PRO D C 1
ATOM 8575 O O . PRO D 2 190 ? 74.283 27.338 77.967 1.000 73.089 193 PRO D O 1
ATOM 8579 N N . PHE D 2 191 ? 75.356 28.258 79.719 1.000 69.589 194 PHE D N 1
ATOM 8580 C CA . PHE D 2 191 ? 76.536 28.660 78.973 1.000 74.716 194 PHE D CA 1
ATOM 8581 C C . PHE D 2 191 ? 77.773 28.116 79.683 1.000 80.020 194 PHE D C 1
ATOM 8582 O O . PHE D 2 191 ? 77.664 27.448 80.711 1.000 89.148 194 PHE D O 1
ATOM 8590 N N . TYR D 2 192 ? 78.945 28.423 79.122 1.000 80.198 195 TYR D N 1
ATOM 8591 C CA . TYR D 2 192 ? 80.197 27.894 79.629 1.000 76.644 195 TYR D CA 1
ATOM 8592 C C . TYR D 2 192 ? 80.918 28.956 80.451 1.000 78.748 195 TYR D C 1
ATOM 8593 O O . TYR D 2 192 ? 81.183 30.057 79.973 1.000 79.114 195 TYR D O 1
ATOM 8602 N N . GLN D 2 193 ? 81.298 28.556 81.667 1.000 84.421 196 GLN D N 1
ATOM 8603 C CA . GLN D 2 193 ? 82.003 29.417 82.604 1.000 84.912 196 GLN D CA 1
ATOM 8604 C C . GLN D 2 193 ? 83.347 28.792 82.975 1.000 82.061 196 GLN D C 1
ATOM 8605 O O . GLN D 2 193 ? 83.493 27.570 82.909 1.000 82.891 196 GLN D O 1
ATOM 8611 N N . VAL D 2 194 ? 84.328 29.641 83.331 1.000 76.552 197 VAL D N 1
ATOM 8612 C CA . VAL D 2 194 ? 85.492 29.247 84.122 1.000 69.199 197 VAL D CA 1
ATOM 8613 C C . VAL D 2 194 ? 85.890 30.385 85.054 1.000 67.740 197 VAL D C 1
ATOM 8614 O O . VAL D 2 194 ? 85.994 31.528 84.621 1.000 64.746 197 VAL D O 1
ATOM 8618 N N . PRO D 2 195 ? 86.125 30.113 86.360 1.000 76.117 198 PRO D N 1
ATOM 8619 C CA . PRO D 2 195 ? 86.673 31.127 87.265 1.000 73.603 198 PRO D CA 1
ATOM 8620 C C . PRO D 2 195 ? 87.997 31.691 86.745 1.000 78.815 198 PRO D C 1
ATOM 8621 O O . PRO D 2 195 ? 88.633 31.095 85.870 1.000 78.870 198 PRO D O 1
ATOM 8625 N N . ASP D 2 196 ? 88.376 32.868 87.260 1.000 80.038 199 ASP D N 1
ATOM 8626 C CA . ASP D 2 196 ? 89.532 33.599 86.758 1.000 83.166 199 ASP D CA 1
ATOM 8627 C C . ASP D 2 196 ? 90.839 32.917 87.169 1.000 82.741 199 ASP D C 1
ATOM 8628 O O . ASP D 2 196 ? 91.848 33.058 86.479 1.000 76.142 199 ASP D O 1
ATOM 8633 N N . PHE D 2 197 ? 90.796 32.172 88.283 1.000 79.702 200 PHE D N 1
ATOM 8634 C CA . PHE D 2 197 ? 91.991 31.643 88.921 1.000 79.739 200 PHE D CA 1
ATOM 8635 C C . PHE D 2 197 ? 92.524 30.412 88.199 1.000 74.097 200 PHE D C 1
ATOM 8636 O O . PHE D 2 197 ? 93.630 29.968 88.501 1.000 80.458 200 PHE D O 1
ATOM 8644 N N . VAL D 2 198 ? 91.747 29.866 87.257 1.000 70.067 201 VAL D N 1
ATOM 8645 C CA . VAL D 2 198 ? 92.289 28.818 86.406 1.000 74.662 201 VAL D CA 1
ATOM 8646 C C . VAL D 2 198 ? 92.089 29.186 84.935 1.000 71.394 201 VAL D C 1
ATOM 8647 O O . VAL D 2 198 ? 92.087 28.316 84.069 1.000 74.398 201 VAL D O 1
ATOM 8651 N N . LYS D 2 199 ? 91.975 30.496 84.678 1.000 66.293 202 LYS D N 1
ATOM 8652 C CA . LYS D 2 199 ? 91.921 31.079 83.344 1.000 68.200 202 LYS D CA 1
ATOM 8653 C C . LYS D 2 199 ? 93.145 30.629 82.547 1.000 69.160 202 LYS D C 1
ATOM 8654 O O . LYS D 2 199 ? 93.055 30.380 81.349 1.000 66.256 202 LYS D O 1
ATOM 8660 N N . ASP D 2 200 ? 94.281 30.521 83.246 1.000 69.473 203 ASP D N 1
ATOM 8661 C CA . ASP D 2 200 ? 95.576 30.102 82.726 1.000 66.526 203 ASP D CA 1
ATOM 8662 C C . ASP D 2 200 ? 95.436 28.844 81.868 1.000 60.242 203 ASP D C 1
ATOM 8663 O O . ASP D 2 200 ? 95.840 28.831 80.708 1.000 54.307 203 ASP D O 1
ATOM 8668 N N . PHE D 2 201 ? 94.873 27.787 82.466 1.000 59.764 204 PHE D N 1
ATOM 8669 C CA . PHE D 2 201 ? 94.814 26.475 81.844 1.000 56.328 204 PHE D CA 1
ATOM 8670 C C . PHE D 2 201 ? 93.697 26.423 80.804 1.000 56.442 204 PHE D C 1
ATOM 8671 O O . PHE D 2 201 ? 93.690 25.551 79.938 1.000 56.399 204 PHE D O 1
ATOM 8679 N N . ASP D 2 202 ? 92.756 27.367 80.892 1.000 57.179 205 ASP D N 1
ATOM 8680 C CA . ASP D 2 202 ? 91.659 27.448 79.938 1.000 60.554 205 ASP D CA 1
ATOM 8681 C C . ASP D 2 202 ? 92.181 27.930 78.583 1.000 62.548 205 ASP D C 1
ATOM 8682 O O . ASP D 2 202 ? 91.864 27.353 77.549 1.000 60.428 205 ASP D O 1
ATOM 8687 N N . ASP D 2 203 ? 93.004 28.985 78.606 1.000 63.787 206 ASP D N 1
ATOM 8688 C CA . ASP D 2 203 ? 93.639 29.526 77.414 1.000 62.344 206 ASP D CA 1
ATOM 8689 C C . ASP D 2 203 ? 94.487 28.450 76.739 1.000 60.647 206 ASP D C 1
ATOM 8690 O O . ASP D 2 203 ? 94.547 28.391 75.513 1.000 63.960 206 ASP D O 1
ATOM 8695 N N . TYR D 2 204 ? 95.125 27.590 77.541 1.000 59.466 207 TYR D N 1
ATOM 8696 C CA . TYR D 2 204 ? 95.924 26.508 76.993 1.000 59.442 207 TYR D CA 1
ATOM 8697 C C . TYR D 2 204 ? 95.065 25.666 76.062 1.000 64.245 207 TYR D C 1
ATOM 8698 O O . TYR D 2 204 ? 95.492 25.298 74.971 1.000 67.924 207 TYR D O 1
ATOM 8707 N N . LEU D 2 205 ? 93.830 25.414 76.501 1.000 70.668 208 LEU D N 1
ATOM 8708 C CA . LEU D 2 205 ? 92.899 24.558 75.786 1.000 69.919 208 LEU D CA 1
ATOM 8709 C C . LEU D 2 205 ? 92.318 25.288 74.574 1.000 72.384 208 LEU D C 1
ATOM 8710 O O . LEU D 2 205 ? 91.782 24.647 73.679 1.000 77.613 208 LEU D O 1
ATOM 8715 N N . ASN D 2 206 ? 92.460 26.618 74.537 1.000 72.370 209 ASN D N 1
ATOM 8716 C CA . ASN D 2 206 ? 91.923 27.433 73.459 1.000 76.334 209 ASN D CA 1
ATOM 8717 C C . ASN D 2 206 ? 92.814 27.368 72.218 1.000 83.511 209 ASN D C 1
ATOM 8718 O O . ASN D 2 206 ? 92.362 27.699 71.120 1.000 90.145 209 ASN D O 1
ATOM 8723 N N . THR D 2 207 ? 94.076 26.954 72.387 1.000 82.487 210 THR D N 1
ATOM 8724 C CA . THR D 2 207 ? 94.953 26.839 71.230 1.000 84.341 210 THR D CA 1
ATOM 8725 C C . THR D 2 207 ? 95.219 25.368 70.914 1.000 81.731 210 THR D C 1
ATOM 8726 O O . THR D 2 207 ? 95.861 25.056 69.913 1.000 78.913 210 THR D O 1
ATOM 8730 N N . ILE D 2 208 ? 94.704 24.472 71.766 1.000 75.343 211 ILE D N 1
ATOM 8731 C CA . ILE D 2 208 ? 94.836 23.044 71.526 1.000 78.130 211 ILE D CA 1
ATOM 8732 C C . ILE D 2 208 ? 93.495 22.489 71.040 1.000 73.690 211 ILE D C 1
ATOM 8733 O O . ILE D 2 208 ? 93.444 21.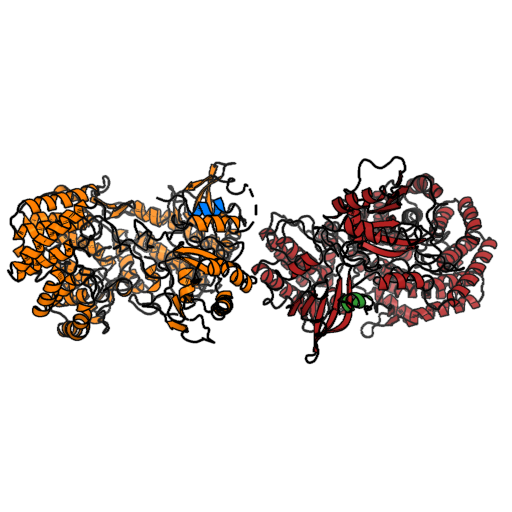418 70.438 1.000 68.134 211 ILE D O 1
ATOM 8738 N N . ASN D 2 209 ? 92.423 23.257 71.284 1.000 74.887 212 ASN D N 1
ATOM 8739 C CA . ASN D 2 209 ? 91.094 22.952 70.773 1.000 81.595 212 ASN D CA 1
ATOM 8740 C C . ASN D 2 209 ? 90.943 23.649 69.423 1.000 85.213 212 ASN D C 1
ATOM 8741 O O . ASN D 2 209 ? 90.299 24.695 69.333 1.000 85.580 212 ASN D O 1
ATOM 8746 N N . ASN D 2 210 ? 91.546 23.037 68.389 1.000 89.677 213 ASN D N 1
ATOM 8747 C CA . ASN D 2 210 ? 91.650 23.545 67.027 1.000 88.258 213 ASN D CA 1
ATOM 8748 C C . ASN D 2 210 ? 91.279 25.036 66.954 1.000 95.503 213 ASN D C 1
ATOM 8749 O O . ASN D 2 210 ? 90.216 25.351 66.372 1.000 88.276 213 ASN D O 1
ATOM 8754 N N . SER D 2 220 ? 74.282 32.636 56.603 1.000 77.515 223 SER D N 1
ATOM 8755 C CA . SER D 2 220 ? 73.513 32.847 57.859 1.000 76.997 223 SER D CA 1
ATOM 8756 C C . SER D 2 220 ? 72.073 33.233 57.527 1.000 76.356 223 SER D C 1
ATOM 8757 O O . SER D 2 220 ? 71.761 34.416 57.382 1.000 69.405 223 SER D O 1
ATOM 8760 N N . ARG D 2 221 ? 71.209 32.216 57.417 1.000 80.818 224 ARG D N 1
ATOM 8761 C CA . ARG D 2 221 ? 69.781 32.436 57.240 1.000 86.936 224 ARG D CA 1
ATOM 8762 C C . ARG D 2 221 ? 69.145 32.814 58.580 1.000 90.242 224 ARG D C 1
ATOM 8763 O O . ARG D 2 221 ? 68.019 32.421 58.891 1.000 91.926 224 ARG D O 1
ATOM 8771 N N . LEU D 2 222 ? 69.886 33.593 59.373 1.000 88.463 225 LEU D N 1
ATOM 8772 C CA . LEU D 2 222 ? 69.479 33.911 60.733 1.000 82.021 225 LEU D CA 1
ATOM 8773 C C . LEU D 2 222 ? 69.873 35.342 61.075 1.000 81.299 225 LEU D C 1
ATOM 8774 O O . LEU D 2 222 ? 69.447 35.874 62.098 1.000 75.890 225 LEU D O 1
ATOM 8779 N N . GLY D 2 223 ? 70.724 35.929 60.228 1.000 85.608 226 GLY D N 1
ATOM 8780 C CA . GLY D 2 223 ? 70.881 37.372 60.168 1.000 94.298 226 GLY D CA 1
ATOM 8781 C C . GLY D 2 223 ? 69.754 37.961 59.325 1.000 96.595 226 GLY D C 1
ATOM 8782 O O . GLY D 2 223 ? 69.533 39.172 59.325 1.000 92.426 226 GLY D O 1
ATOM 8783 N N . LYS D 2 224 ? 69.051 37.059 58.625 1.000 103.249 227 LYS D N 1
ATOM 8784 C CA . LYS D 2 224 ? 67.856 37.382 57.863 1.000 108.080 227 LYS D CA 1
ATOM 8785 C C . LYS D 2 224 ? 66.704 37.724 58.813 1.000 113.247 227 LYS D C 1
ATOM 8786 O O . LYS D 2 224 ? 65.707 38.291 58.378 1.000 122.125 227 LYS D O 1
ATOM 8792 N N . TYR D 2 225 ? 66.848 37.383 60.103 1.000 106.990 228 TYR D N 1
ATOM 8793 C CA . TYR D 2 225 ? 65.965 37.830 61.172 1.000 94.600 228 TYR D CA 1
ATOM 8794 C C . TYR D 2 225 ? 66.809 38.402 62.305 1.000 87.847 228 TYR D C 1
ATOM 8795 O O . TYR D 2 225 ? 67.957 38.004 62.491 1.000 89.091 228 TYR D O 1
ATOM 8804 N N . LYS D 2 226 ? 66.216 39.324 63.074 1.000 78.563 229 LYS D N 1
ATOM 8805 C CA . LYS D 2 226 ? 66.833 39.847 64.284 1.000 82.012 229 LYS D CA 1
ATOM 8806 C C . LYS D 2 226 ? 66.049 39.352 65.501 1.000 84.741 229 LYS D C 1
ATOM 8807 O O . LYS D 2 226 ? 64.896 39.728 65.696 1.000 90.400 229 LYS D O 1
ATOM 8813 N N . ILE D 2 227 ? 66.689 38.500 66.311 1.000 79.727 230 ILE D N 1
ATOM 8814 C CA . ILE D 2 227 ? 66.122 38.028 67.560 1.000 80.413 230 ILE D CA 1
ATOM 8815 C C . ILE D 2 227 ? 66.023 39.214 68.518 1.000 95.465 230 ILE D C 1
ATOM 8816 O O . ILE D 2 227 ? 67.036 39.683 69.041 1.000 107.235 230 ILE D O 1
ATOM 8821 N N . GLU D 2 228 ? 64.798 39.722 68.708 1.000 103.686 231 GLU D N 1
ATOM 8822 C CA . GLU D 2 228 ? 64.573 40.872 69.573 1.000 106.701 231 GLU D CA 1
ATOM 8823 C C . GLU D 2 228 ? 64.431 40.417 71.025 1.000 112.106 231 GLU D C 1
ATOM 8824 O O . GLU D 2 228 ? 64.681 41.198 71.944 1.000 112.643 231 GLU D O 1
ATOM 8830 N N . THR D 2 229 ? 64.051 39.142 71.211 1.000 110.722 232 THR D N 1
ATOM 8831 C CA . THR D 2 229 ? 63.888 38.544 72.530 1.000 104.587 232 THR D CA 1
ATOM 8832 C C . THR D 2 229 ? 63.463 37.081 72.404 1.000 98.238 232 THR D C 1
ATOM 8833 O O . THR D 2 229 ? 62.982 36.662 71.358 1.000 92.518 232 THR D O 1
ATOM 8837 N N . ALA D 2 230 ? 63.665 36.322 73.487 1.000 96.673 233 ALA D N 1
ATOM 8838 C CA . ALA D 2 230 ? 63.246 34.931 73.560 1.000 93.226 233 ALA D CA 1
ATOM 8839 C C . ALA D 2 230 ? 62.002 34.818 74.438 1.000 87.132 233 ALA D C 1
ATOM 8840 O O . ALA D 2 230 ? 61.939 35.407 75.515 1.000 84.271 233 ALA D O 1
ATOM 8842 N N . LEU D 2 231 ? 61.007 34.078 73.942 1.000 81.444 234 LEU D N 1
ATOM 8843 C CA . LEU D 2 231 ? 59.764 33.894 74.673 1.000 79.220 234 LEU D CA 1
ATOM 8844 C C . LEU D 2 231 ? 60.006 32.872 75.776 1.000 73.247 234 LEU D C 1
ATOM 8845 O O . LEU D 2 231 ? 60.087 33.227 76.948 1.000 75.310 234 LEU D O 1
ATOM 8850 N N . SER D 2 232 ? 60.161 31.611 75.358 1.000 66.355 235 SER D N 1
ATOM 8851 C CA . SER D 2 232 ? 60.419 30.497 76.248 1.000 64.779 235 SER D CA 1
ATOM 8852 C C . SER D 2 232 ? 61.785 29.884 75.941 1.000 62.734 235 SER D C 1
ATOM 8853 O O . SER D 2 232 ? 62.371 30.164 74.901 1.000 63.258 235 SER D O 1
ATOM 8856 N N . PHE D 2 233 ? 62.297 29.098 76.898 1.000 61.535 236 PHE D N 1
ATOM 8857 C CA . PHE D 2 233 ? 63.417 28.192 76.695 1.000 56.275 236 PHE D CA 1
ATOM 8858 C C . PHE D 2 233 ? 63.016 26.806 77.188 1.000 55.150 236 PHE D C 1
ATOM 8859 O O . PHE D 2 233 ? 62.311 26.698 78.189 1.000 62.297 236 PHE D O 1
ATOM 8867 N N . SER D 2 234 ? 63.478 25.761 76.493 1.000 49.309 237 SER D N 1
ATOM 8868 C CA . SER D 2 234 ? 63.358 24.395 76.970 1.000 44.643 237 SER D CA 1
ATOM 8869 C C . SER D 2 234 ? 64.594 23.609 76.544 1.000 45.457 237 SER D C 1
ATOM 8870 O O . SER D 2 234 ? 65.350 24.073 75.700 1.000 49.787 237 SER D O 1
ATOM 8873 N N . ASN D 2 235 ? 64.793 22.420 77.124 1.000 49.577 238 ASN D N 1
ATOM 8874 C CA . ASN D 2 235 ? 65.977 21.623 76.858 1.000 52.077 238 ASN D CA 1
ATOM 8875 C C . ASN D 2 235 ? 66.110 21.441 75.350 1.000 58.387 238 ASN D C 1
ATOM 8876 O O . ASN D 2 235 ? 67.170 21.697 74.780 1.000 65.921 238 ASN D O 1
ATOM 8881 N N . ALA D 2 236 ? 64.984 21.078 74.728 1.000 56.136 239 ALA D N 1
ATOM 8882 C CA . ALA D 2 236 ? 64.871 20.811 73.303 1.000 48.961 239 ALA D CA 1
ATOM 8883 C C . ALA D 2 236 ? 65.290 22.022 72.471 1.000 46.469 239 ALA D C 1
ATOM 8884 O O . ALA D 2 236 ? 65.653 21.882 71.306 1.000 45.472 239 ALA D O 1
ATOM 8886 N N . GLY D 2 237 ? 65.223 23.211 73.081 1.000 41.838 240 GLY D N 1
ATOM 8887 C CA . GLY D 2 237 ? 65.677 24.438 72.455 1.000 44.413 240 GLY D CA 1
ATOM 8888 C C . GLY D 2 237 ? 64.877 25.644 72.930 1.000 51.483 240 GLY D C 1
ATOM 8889 O O . GLY D 2 237 ? 64.084 25.559 73.871 1.000 60.083 240 GLY D O 1
ATOM 8890 N N . GLY D 2 238 ? 65.079 26.769 72.240 1.000 52.919 241 GLY D N 1
ATOM 8891 C CA . GLY D 2 238 ? 64.375 27.998 72.561 1.000 53.389 241 GLY D CA 1
ATOM 8892 C C . GLY D 2 238 ? 63.190 28.250 71.630 1.000 58.095 241 GLY D C 1
ATOM 8893 O O . GLY D 2 238 ? 62.887 27.428 70.757 1.000 56.841 241 GLY D O 1
ATOM 8894 N N . VAL D 2 239 ? 62.525 29.391 71.871 1.000 55.754 242 VAL D N 1
ATOM 8895 C CA . VAL D 2 239 ? 61.522 29.973 70.997 1.000 58.338 242 VAL D CA 1
ATOM 8896 C C . VAL D 2 239 ? 61.701 31.488 71.067 1.000 66.502 242 VAL D C 1
ATOM 8897 O O . VAL D 2 239 ? 61.661 32.071 72.150 1.000 64.826 242 VAL D O 1
ATOM 8901 N N . TYR D 2 240 ? 61.900 32.123 69.904 1.000 68.938 243 TYR D N 1
ATOM 8902 C CA . TYR D 2 240 ? 62.394 33.491 69.888 1.000 71.413 243 TYR D CA 1
ATOM 8903 C C . TYR D 2 240 ? 61.439 34.380 69.091 1.000 74.232 243 TYR D C 1
ATOM 8904 O O . TYR D 2 240 ? 60.857 33.937 68.104 1.000 76.613 243 TYR D O 1
ATOM 8913 N N . LEU D 2 241 ? 61.286 35.629 69.555 1.000 75.537 244 LEU D N 1
ATOM 8914 C CA . LEU D 2 241 ? 60.448 36.636 68.924 1.000 83.512 244 LEU D CA 1
ATOM 8915 C C . LEU D 2 241 ? 61.307 37.468 67.974 1.000 94.581 244 LEU D C 1
ATOM 8916 O O . LEU D 2 241 ? 61.942 38.437 68.396 1.000 93.863 244 LEU D O 1
ATOM 8921 N N . ALA D 2 242 ? 61.292 37.092 66.687 1.000 102.726 245 ALA D N 1
ATOM 8922 C CA . ALA D 2 242 ? 62.133 37.729 65.683 1.000 107.862 245 ALA D CA 1
ATOM 8923 C C . ALA D 2 242 ? 61.371 38.811 64.912 1.000 116.308 245 ALA D C 1
ATOM 8924 O O . ALA D 2 242 ? 60.160 38.958 65.063 1.000 121.830 245 ALA D O 1
ATOM 8926 N N . THR D 2 243 ? 62.122 39.568 64.096 1.000 119.703 246 THR D N 1
ATOM 8927 C CA . THR D 2 243 ? 61.610 40.572 63.174 1.000 111.189 246 THR D CA 1
ATOM 8928 C C . THR D 2 243 ? 62.495 40.618 61.928 1.000 111.435 246 THR D C 1
ATOM 8929 O O . THR D 2 243 ? 63.639 41.065 61.990 1.000 120.431 246 THR D O 1
ATOM 8933 N N . ARG D 2 244 ? 61.944 40.147 60.803 1.000 104.548 247 ARG D N 1
ATOM 8934 C CA . ARG D 2 244 ? 62.599 40.135 59.503 1.000 98.133 247 ARG D CA 1
ATOM 8935 C C . ARG D 2 244 ? 62.930 41.566 59.081 1.000 96.350 247 ARG D C 1
ATOM 8936 O O . ARG D 2 244 ? 62.030 42.401 59.028 1.000 99.599 247 ARG D O 1
ATOM 8944 N N . LYS D 2 245 ? 64.224 41.833 58.836 1.000 91.990 248 LYS D N 1
ATOM 8945 C CA . LYS D 2 245 ? 64.720 43.154 58.471 1.000 92.228 248 LYS D CA 1
ATOM 8946 C C . LYS D 2 245 ? 64.368 43.497 57.027 1.000 92.013 248 LYS D C 1
ATOM 8947 O O . LYS D 2 245 ? 64.274 42.612 56.174 1.000 84.161 248 LYS D O 1
ATOM 8953 N N . LYS D 2 246 ? 64.219 44.812 56.794 1.000 96.502 249 LYS D N 1
ATOM 8954 C CA . LYS D 2 246 ? 63.604 45.409 55.615 1.000 97.284 249 LYS D CA 1
ATOM 8955 C C . LYS D 2 246 ? 62.300 44.683 55.269 1.000 89.361 249 LYS D C 1
ATOM 8956 O O . LYS D 2 246 ? 62.041 44.342 54.112 1.000 87.029 249 LYS D O 1
ATOM 8962 N N . ASP D 2 247 ? 61.482 44.467 56.311 1.000 84.478 250 ASP D N 1
ATOM 8963 C CA . ASP D 2 247 ? 60.204 43.770 56.232 1.000 86.932 250 ASP D CA 1
ATOM 8964 C C . ASP D 2 247 ? 59.364 44.115 57.462 1.000 84.558 250 ASP D C 1
ATOM 8965 O O . ASP D 2 247 ? 58.415 44.891 57.368 1.000 82.667 250 ASP D O 1
ATOM 8970 N N . ASN D 2 248 ? 59.738 43.511 58.598 1.000 85.306 251 ASN D N 1
ATOM 8971 C CA . ASN D 2 248 ? 59.269 43.841 59.938 1.000 79.504 251 ASN D CA 1
ATOM 8972 C C . ASN D 2 248 ? 58.300 42.765 60.420 1.000 77.566 251 ASN D C 1
ATOM 8973 O O . ASN D 2 248 ? 57.664 42.929 61.462 1.000 78.369 251 ASN D O 1
ATOM 8978 N N . LEU D 2 249 ? 58.224 41.665 59.658 1.000 69.230 252 LEU D N 1
ATOM 8979 C CA . LEU D 2 249 ? 57.343 40.544 59.935 1.000 69.298 252 LEU D CA 1
ATOM 8980 C C . LEU D 2 249 ? 57.820 39.817 61.193 1.000 75.715 252 LEU D C 1
ATOM 8981 O O . LEU D 2 249 ? 58.715 38.971 61.132 1.000 74.894 252 LEU D O 1
ATOM 8986 N N . LYS D 2 250 ? 57.190 40.160 62.326 1.000 82.812 253 LYS D N 1
ATOM 8987 C CA . LYS D 2 250 ? 57.343 39.424 63.571 1.000 83.932 253 LYS D CA 1
ATOM 8988 C C . LYS D 2 250 ? 57.030 37.953 63.325 1.000 84.016 253 LYS D C 1
ATOM 8989 O O . LYS D 2 250 ? 56.038 37.616 62.676 1.000 86.841 253 LYS D O 1
ATOM 8995 N N . VAL D 2 251 ? 57.896 37.088 63.864 1.000 82.716 254 VAL D N 1
ATOM 8996 C CA . VAL D 2 251 ? 57.769 35.649 63.698 1.000 76.482 254 VAL D CA 1
ATOM 8997 C C . VAL D 2 251 ? 58.181 34.937 64.986 1.000 74.121 254 VAL D C 1
ATOM 8998 O O . VAL D 2 251 ? 58.661 35.553 65.934 1.000 73.480 254 VAL D O 1
ATOM 9002 N N . ILE D 2 252 ? 57.949 33.623 64.989 1.000 73.035 255 ILE D N 1
ATOM 9003 C CA . ILE D 2 252 ? 58.374 32.690 66.018 1.000 69.002 255 ILE D CA 1
ATOM 9004 C C . ILE D 2 252 ? 59.426 31.783 65.386 1.000 70.367 255 ILE D C 1
ATOM 9005 O O . ILE D 2 252 ? 59.156 31.096 64.397 1.000 69.797 255 ILE D O 1
ATOM 9010 N N . ILE D 2 253 ? 60.628 31.794 65.969 1.000 69.323 256 ILE D N 1
ATOM 9011 C CA . ILE D 2 253 ? 61.639 30.821 65.594 1.000 67.547 256 ILE D CA 1
ATOM 9012 C C . ILE D 2 253 ? 61.667 29.731 66.665 1.000 65.329 256 ILE D C 1
ATOM 9013 O O . ILE D 2 253 ? 61.756 30.029 67.855 1.000 66.247 256 ILE D O 1
ATOM 9018 N N . LYS D 2 254 ? 61.593 28.472 66.215 1.000 68.162 257 LYS D N 1
ATOM 9019 C CA . LYS D 2 254 ? 61.530 27.295 67.071 1.000 70.036 257 LYS D CA 1
ATOM 9020 C C . LYS D 2 254 ? 62.805 26.472 66.899 1.000 71.601 257 LYS D C 1
ATOM 9021 O O . LYS D 2 254 ? 62.926 25.703 65.947 1.000 70.688 257 LYS D O 1
ATOM 9027 N N . GLU D 2 255 ? 63.746 26.660 67.835 1.000 70.965 258 GLU D N 1
ATOM 9028 C CA . GLU D 2 255 ? 65.054 26.024 67.822 1.000 65.493 258 GLU D CA 1
ATOM 9029 C C . GLU D 2 255 ? 64.889 24.541 68.141 1.000 60.778 258 GLU D C 1
ATOM 9030 O O . GLU D 2 255 ? 63.952 24.157 68.833 1.000 60.426 258 GLU D O 1
ATOM 9036 N N . ALA D 2 256 ? 65.819 23.714 67.656 1.000 58.490 259 ALA D N 1
ATOM 9037 C CA . ALA D 2 256 ? 65.762 22.286 67.921 1.000 64.987 259 ALA D CA 1
ATOM 9038 C C . ALA D 2 256 ? 67.158 21.665 67.915 1.000 71.369 259 ALA D C 1
ATOM 9039 O O . ALA D 2 256 ? 67.717 21.367 66.859 1.000 74.585 259 ALA D O 1
ATOM 9041 N N . ARG D 2 257 ? 67.693 21.436 69.121 1.000 70.167 260 ARG D N 1
ATOM 9042 C CA . ARG D 2 257 ? 68.985 20.799 69.309 1.000 64.957 260 ARG D CA 1
ATOM 9043 C C . ARG D 2 257 ? 68.818 19.294 69.111 1.000 63.709 260 ARG D C 1
ATOM 9044 O O . ARG D 2 257 ? 68.022 18.661 69.801 1.000 65.225 260 ARG D O 1
ATOM 9052 N N . PRO D 2 258 ? 69.567 18.666 68.171 1.000 63.581 261 PRO D N 1
ATOM 9053 C CA . PRO D 2 258 ? 69.422 17.235 67.902 1.000 62.804 261 PRO D CA 1
ATOM 9054 C C . PRO D 2 258 ? 69.888 16.355 69.059 1.000 61.693 261 PRO D C 1
ATOM 9055 O O . PRO D 2 258 ? 70.928 16.609 69.666 1.000 61.562 261 PRO D O 1
ATOM 9059 N N . SER D 2 259 ? 69.091 15.314 69.334 1.000 64.012 262 SER D N 1
ATOM 9060 C CA . SER D 2 259 ? 69.347 14.313 70.357 1.000 60.779 262 SER D CA 1
ATOM 9061 C C . SER D 2 259 ? 69.022 14.857 71.747 1.000 56.965 262 SER D C 1
ATOM 9062 O O . SER D 2 259 ? 69.211 14.153 72.733 1.000 53.467 262 SER D O 1
ATOM 9065 N N . ALA D 2 260 ? 68.546 16.110 71.811 1.000 60.646 263 ALA D N 1
ATOM 9066 C CA . ALA D 2 260 ? 68.133 16.745 73.054 1.000 62.815 263 ALA D CA 1
ATOM 9067 C C . ALA D 2 260 ? 66.672 16.415 73.383 1.000 68.318 263 ALA D C 1
ATOM 9068 O O . ALA D 2 260 ? 66.183 15.328 73.074 1.000 70.242 263 ALA D O 1
ATOM 9070 N N . GLY D 2 261 ? 65.989 17.392 74.006 1.000 67.327 264 GLY D N 1
ATOM 9071 C CA . GLY D 2 261 ? 64.674 17.290 74.634 1.000 63.132 264 GLY D CA 1
ATOM 9072 C C . GLY D 2 261 ? 63.865 16.048 74.264 1.000 60.778 264 GLY D C 1
ATOM 9073 O O . GLY D 2 261 ? 62.901 16.124 73.503 1.000 66.297 264 GLY D O 1
ATOM 9074 N N . LEU D 2 262 ? 64.249 14.912 74.851 1.000 60.015 265 LEU D N 1
ATOM 9075 C CA . LEU D 2 262 ? 63.583 13.643 74.617 1.000 61.243 265 LEU D CA 1
ATOM 9076 C C . LEU D 2 262 ? 62.191 13.670 75.247 1.000 64.407 265 LEU D C 1
ATOM 9077 O O . LEU D 2 262 ? 61.961 14.335 76.257 1.000 64.121 265 LEU D O 1
ATOM 9082 N N . ASP D 2 263 ? 61.261 12.958 74.606 1.000 61.101 266 ASP D N 1
ATOM 9083 C CA . ASP D 2 263 ? 59.942 12.709 75.161 1.000 57.953 266 ASP D CA 1
ATOM 9084 C C . ASP D 2 263 ? 59.839 11.214 75.446 1.000 59.853 266 ASP D C 1
ATOM 9085 O O . ASP D 2 263 ? 60.839 10.497 75.374 1.000 60.497 266 ASP D O 1
ATOM 9090 N N . GLY D 2 264 ? 58.618 10.758 75.747 1.000 61.632 267 GLY D N 1
ATOM 9091 C CA . GLY D 2 264 ? 58.388 9.404 76.228 1.000 65.896 267 GLY D CA 1
ATOM 9092 C C . GLY D 2 264 ? 58.304 8.372 75.106 1.000 70.950 267 GLY D C 1
ATOM 9093 O O . GLY D 2 264 ? 58.094 7.190 75.377 1.000 70.974 267 GLY D O 1
ATOM 9094 N N . ALA D 2 265 ? 58.475 8.826 73.856 1.000 73.346 268 ALA D N 1
ATOM 9095 C CA . ALA D 2 265 ? 58.412 7.959 72.688 1.000 78.724 268 ALA D CA 1
ATOM 9096 C C . ALA D 2 265 ? 59.804 7.782 72.076 1.000 86.116 268 ALA D C 1
ATOM 9097 O O . ALA D 2 265 ? 59.940 7.258 70.968 1.000 90.467 268 ALA D O 1
ATOM 9099 N N . ALA D 2 266 ? 60.828 8.239 72.815 1.000 86.007 269 ALA D N 1
ATOM 9100 C CA . ALA D 2 266 ? 62.228 8.190 72.413 1.000 82.385 269 ALA D CA 1
ATOM 9101 C C . ALA D 2 266 ? 62.486 9.212 71.309 1.000 82.926 269 ALA D C 1
ATOM 9102 O O . ALA D 2 266 ? 63.560 9.227 70.708 1.000 82.283 269 ALA D O 1
ATOM 9104 N N . GLN D 2 267 ? 61.494 10.076 71.071 1.000 82.245 270 GLN D N 1
ATOM 9105 C CA . GLN D 2 267 ? 61.572 11.080 70.027 1.000 81.116 270 GLN D CA 1
ATOM 9106 C C . GLN D 2 267 ? 62.352 12.276 70.562 1.000 80.441 270 GLN D C 1
ATOM 9107 O O . GLN D 2 267 ? 62.111 12.725 71.684 1.000 77.557 270 GLN D O 1
ATOM 9113 N N . ASP D 2 268 ? 63.279 12.781 69.736 1.000 73.629 271 ASP D N 1
ATOM 9114 C CA . ASP D 2 268 ? 64.093 13.923 70.113 1.000 72.189 271 ASP D CA 1
ATOM 9115 C C . ASP D 2 268 ? 63.445 15.195 69.575 1.000 65.131 271 ASP D C 1
ATOM 9116 O O . ASP D 2 268 ? 62.373 15.138 68.982 1.000 67.270 271 ASP D O 1
ATOM 9121 N N . ALA D 2 269 ? 64.110 16.334 69.785 1.000 64.366 272 ALA D N 1
ATOM 9122 C CA . ALA D 2 269 ? 63.601 17.636 69.389 1.000 66.452 272 ALA D CA 1
ATOM 9123 C C . ALA D 2 269 ? 63.720 17.821 67.881 1.000 71.504 272 ALA D C 1
ATOM 9124 O O . ALA D 2 269 ? 63.314 18.853 67.354 1.000 74.193 272 ALA D O 1
ATOM 9126 N N . LEU D 2 270 ? 64.341 16.844 67.213 1.000 76.481 273 LEU D N 1
ATOM 9127 C CA . LEU D 2 270 ? 64.492 16.867 65.768 1.000 71.846 273 LEU D CA 1
ATOM 9128 C C . LEU D 2 270 ? 63.297 16.135 65.172 1.000 67.395 273 LEU D C 1
ATOM 9129 O O . LEU D 2 270 ? 62.555 16.715 64.386 1.000 74.438 273 LEU D O 1
ATOM 9134 N N . ALA D 2 271 ? 63.108 14.878 65.597 1.000 62.564 274 ALA D N 1
ATOM 9135 C CA . ALA D 2 271 ? 61.991 14.044 65.190 1.000 63.404 274 ALA D CA 1
ATOM 9136 C C . ALA D 2 271 ? 60.700 14.860 65.232 1.000 68.522 274 ALA D C 1
ATOM 9137 O O . ALA D 2 271 ? 59.981 14.947 64.238 1.000 77.646 274 ALA D O 1
ATOM 9139 N N . ARG D 2 272 ? 60.436 15.480 66.389 1.000 68.800 275 ARG D N 1
ATOM 9140 C CA . ARG D 2 272 ? 59.196 16.186 66.656 1.000 68.936 275 ARG D CA 1
ATOM 9141 C C . ARG D 2 272 ? 59.126 17.504 65.892 1.000 64.482 275 ARG D C 1
ATOM 9142 O O . ARG D 2 272 ? 58.031 17.991 65.636 1.000 69.622 275 ARG D O 1
ATOM 9150 N N . GLN D 2 273 ? 60.282 18.110 65.596 1.000 63.992 276 GLN D N 1
ATOM 9151 C CA . GLN D 2 273 ? 60.283 19.369 64.868 1.000 69.064 276 GLN D CA 1
ATOM 9152 C C . GLN D 2 273 ? 59.989 19.088 63.394 1.000 75.581 276 GLN D C 1
ATOM 9153 O O . GLN D 2 273 ? 59.419 19.933 62.693 1.000 67.360 276 GLN D O 1
ATOM 9159 N N . LYS D 2 274 ? 60.415 17.900 62.941 1.000 78.995 277 LYS D N 1
ATOM 9160 C CA . LYS D 2 274 ? 60.007 17.403 61.642 1.000 79.354 277 LYS D CA 1
ATOM 9161 C C . LYS D 2 274 ? 58.499 17.237 61.712 1.000 75.665 277 LYS D C 1
ATOM 9162 O O . LYS D 2 274 ? 57.778 17.971 61.050 1.000 74.714 277 LYS D O 1
ATOM 9168 N N . ILE D 2 275 ? 58.051 16.355 62.612 1.000 72.112 278 ILE D N 1
ATOM 9169 C CA . ILE D 2 275 ? 56.667 15.917 62.715 1.000 66.345 278 ILE D CA 1
ATOM 9170 C C . ILE D 2 275 ? 55.728 17.124 62.653 1.000 70.031 278 ILE D C 1
ATOM 9171 O O . ILE D 2 275 ? 54.639 17.035 62.087 1.000 77.511 278 ILE D O 1
ATOM 9176 N N . GLU D 2 276 ? 56.177 18.252 63.216 1.000 69.033 279 GLU D N 1
ATOM 9177 C CA . GLU D 2 276 ? 55.464 19.514 63.117 1.000 71.502 279 GLU D CA 1
ATOM 9178 C C . GLU D 2 276 ? 55.768 20.156 61.761 1.000 77.892 279 GLU D C 1
ATOM 9179 O O . GLU D 2 276 ? 55.794 21.382 61.632 1.000 83.156 279 GLU D O 1
ATOM 9185 N N . TYR D 2 277 ? 56.016 19.319 60.747 1.000 84.223 280 TYR D N 1
ATOM 9186 C CA . TYR D 2 277 ? 56.286 19.802 59.399 1.000 83.684 280 TYR D CA 1
ATOM 9187 C C . TYR D 2 277 ? 55.428 19.040 58.393 1.000 77.956 280 TYR D C 1
ATOM 9188 O O . TYR D 2 277 ? 54.643 19.661 57.677 1.000 79.058 280 TYR D O 1
ATOM 9197 N N . ASP D 2 278 ? 55.569 17.704 58.371 1.000 78.120 281 ASP D N 1
ATOM 9198 C CA . ASP D 2 278 ? 54.651 16.834 57.640 1.000 84.560 281 ASP D CA 1
ATOM 9199 C C . ASP D 2 278 ? 53.334 16.715 58.413 1.000 83.973 281 ASP D C 1
ATOM 9200 O O . ASP D 2 278 ? 52.727 15.645 58.505 1.000 77.402 281 ASP D O 1
ATOM 9205 N N . ALA D 2 279 ? 52.916 17.851 58.976 1.000 82.591 282 ALA D N 1
ATOM 9206 C CA . ALA D 2 279 ? 51.638 18.028 59.641 1.000 78.891 282 ALA D CA 1
ATOM 9207 C C . ALA D 2 279 ? 51.266 19.512 59.619 1.000 78.572 282 ALA D C 1
ATOM 9208 O O . ALA D 2 279 ? 50.094 19.861 59.753 1.000 79.525 282 ALA D O 1
ATOM 9210 N N . LEU D 2 280 ? 52.276 20.378 59.464 1.000 69.243 283 LEU D N 1
ATOM 9211 C CA . LEU D 2 280 ? 52.044 21.810 59.408 1.000 70.455 283 LEU D CA 1
ATOM 9212 C C . LEU D 2 280 ? 51.875 22.223 57.953 1.000 75.807 283 LEU D C 1
ATOM 9213 O O . LEU D 2 280 ? 51.246 23.238 57.664 1.000 75.663 283 LEU D O 1
ATOM 9218 N N . LYS D 2 281 ? 52.444 21.412 57.051 1.000 80.362 284 LYS D N 1
ATOM 9219 C CA . LYS D 2 281 ? 52.350 21.668 55.622 1.000 75.527 284 LYS D CA 1
ATOM 9220 C C . LYS D 2 281 ? 51.035 21.126 55.066 1.000 77.212 284 LYS D C 1
ATOM 9221 O O . LYS D 2 281 ? 50.439 21.762 54.204 1.000 83.416 284 LYS D O 1
ATOM 9227 N N . LYS D 2 282 ? 50.562 19.990 55.592 1.000 75.372 285 LYS D N 1
ATOM 9228 C CA . LYS D 2 282 ? 49.257 19.447 55.256 1.000 70.499 285 LYS D CA 1
ATOM 9229 C C . LYS D 2 282 ? 48.165 20.460 55.595 1.000 72.663 285 LYS D C 1
ATOM 9230 O O . LYS D 2 282 ? 47.069 20.399 55.044 1.000 81.781 285 LYS D O 1
ATOM 9236 N N . LEU D 2 283 ? 48.488 21.404 56.485 1.000 75.082 286 LEU D N 1
ATOM 9237 C CA . LEU D 2 283 ? 47.523 22.360 57.009 1.000 76.919 286 LEU D CA 1
ATOM 9238 C C . LEU D 2 283 ? 48.021 23.788 56.766 1.000 75.591 286 LEU D C 1
ATOM 9239 O O . LEU D 2 283 ? 47.722 24.691 57.548 1.000 70.359 286 LEU D O 1
ATOM 9244 N N . LYS D 2 284 ? 48.764 23.994 55.668 1.000 80.632 287 LYS D N 1
ATOM 9245 C CA . LYS D 2 284 ? 49.251 25.311 55.279 1.000 87.499 287 LYS D CA 1
ATOM 9246 C C . LYS D 2 284 ? 48.098 26.144 54.716 1.000 92.745 287 LYS D C 1
ATOM 9247 O O . LYS D 2 284 ? 48.177 27.372 54.655 1.000 86.748 287 LYS D O 1
ATOM 9253 N N . ASP D 2 285 ? 47.038 25.435 54.300 1.000 95.012 288 ASP D N 1
ATOM 9254 C CA . ASP D 2 285 ? 45.789 25.997 53.813 1.000 97.048 288 ASP D CA 1
ATOM 9255 C C . ASP D 2 285 ? 44.892 26.345 55.003 1.000 92.132 288 ASP D C 1
ATOM 9256 O O . ASP D 2 285 ? 44.674 27.527 55.279 1.000 88.633 288 ASP D O 1
ATOM 9261 N N . VAL D 2 286 ? 44.427 25.305 55.717 1.000 84.617 289 VAL D N 1
ATOM 9262 C CA . VAL D 2 286 ? 43.517 25.461 56.846 1.000 77.911 289 VAL D CA 1
ATOM 9263 C C . VAL D 2 286 ? 44.029 26.618 57.699 1.000 71.648 289 VAL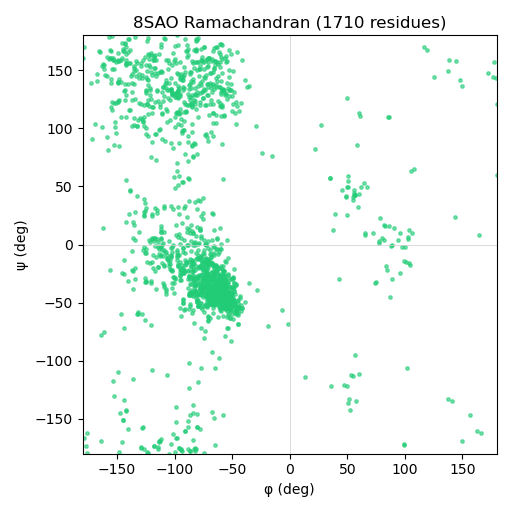 D C 1
ATOM 9264 O O . VAL D 2 286 ? 45.135 26.567 58.234 1.000 78.336 289 VAL D O 1
ATOM 9268 N N . SER D 2 287 ? 43.227 27.685 57.760 1.000 67.971 290 SER D N 1
ATOM 9269 C CA . SER D 2 287 ? 43.712 28.991 58.187 1.000 68.255 290 SER D CA 1
ATOM 9270 C C . SER D 2 287 ? 43.424 29.218 59.670 1.000 70.345 290 SER D C 1
ATOM 9271 O O . SER D 2 287 ? 43.563 30.332 60.176 1.000 68.731 290 SER D O 1
ATOM 9274 N N . GLY D 2 288 ? 42.980 28.156 60.350 1.000 72.122 291 GLY D N 1
ATOM 9275 C CA . GLY D 2 288 ? 43.076 28.081 61.796 1.000 70.266 291 GLY D CA 1
ATOM 9276 C C . GLY D 2 288 ? 44.518 27.800 62.208 1.000 72.084 291 GLY D C 1
ATOM 9277 O O . GLY D 2 288 ? 45.094 28.556 62.990 1.000 70.571 291 GLY D O 1
ATOM 9278 N N . VAL D 2 289 ? 45.084 26.728 61.626 1.000 69.390 292 VAL D N 1
ATOM 9279 C CA . VAL D 2 289 ? 46.474 26.329 61.790 1.000 63.508 292 VAL D CA 1
ATOM 9280 C C . VAL D 2 289 ? 47.385 27.492 61.411 1.000 61.147 292 VAL D C 1
ATOM 9281 O O . VAL D 2 289 ? 46.993 28.388 60.671 1.000 64.465 292 VAL D O 1
ATOM 9285 N N . VAL D 2 290 ? 48.604 27.457 61.954 1.000 62.570 293 VAL D N 1
ATOM 9286 C CA . VAL D 2 290 ? 49.579 28.519 61.772 1.000 68.415 293 VAL D CA 1
ATOM 9287 C C . VAL D 2 290 ? 50.424 28.152 60.555 1.000 72.250 293 VAL D C 1
ATOM 9288 O O . VAL D 2 290 ? 50.650 26.972 60.284 1.000 77.593 293 VAL D O 1
ATOM 9292 N N . ASN D 2 291 ? 50.854 29.166 59.800 1.000 74.409 294 ASN D N 1
ATOM 9293 C CA . ASN D 2 291 ? 51.517 28.882 58.537 1.000 73.336 294 ASN D CA 1
ATOM 9294 C C . ASN D 2 291 ? 53.007 29.183 58.672 1.000 75.360 294 ASN D C 1
ATOM 9295 O O . ASN D 2 291 ? 53.394 30.190 59.258 1.000 71.521 294 ASN D O 1
ATOM 9300 N N . LEU D 2 292 ? 53.818 28.250 58.163 1.000 79.950 295 LEU D N 1
ATOM 9301 C CA . LEU D 2 292 ? 55.252 28.214 58.408 1.000 80.934 295 LEU D CA 1
ATOM 9302 C C . LEU D 2 292 ? 55.968 28.918 57.264 1.000 82.315 295 LEU D C 1
ATOM 9303 O O . LEU D 2 292 ? 55.540 28.822 56.113 1.000 91.711 295 LEU D O 1
ATOM 9308 N N . ILE D 2 293 ? 57.052 29.625 57.601 1.000 82.231 296 ILE D N 1
ATOM 9309 C CA . ILE D 2 293 ? 57.749 30.452 56.628 1.000 82.979 296 ILE D CA 1
ATOM 9310 C C . ILE D 2 293 ? 58.896 29.649 56.012 1.000 95.277 296 ILE D C 1
ATOM 9311 O O . ILE D 2 293 ? 58.905 29.426 54.802 1.000 108.467 296 ILE D O 1
ATOM 9316 N N . GLU D 2 294 ? 59.858 29.230 56.848 1.000 100.860 297 GLU D N 1
ATOM 9317 C CA . GLU D 2 294 ? 61.028 28.505 56.370 1.000 95.865 297 GLU D CA 1
ATOM 9318 C C . GLU D 2 294 ? 61.641 27.631 57.462 1.000 93.698 297 GLU D C 1
ATOM 9319 O O . GLU D 2 294 ? 61.776 28.042 58.615 1.000 103.541 297 GLU D O 1
ATOM 9325 N N . TYR D 2 295 ? 62.045 26.428 57.034 1.000 83.218 298 TYR D N 1
ATOM 9326 C CA . TYR D 2 295 ? 62.931 25.508 57.732 1.000 80.574 298 TYR D CA 1
ATOM 9327 C C . TYR D 2 295 ? 64.352 25.731 57.219 1.000 82.883 298 TYR D C 1
ATOM 9328 O O . TYR D 2 295 ? 64.526 26.261 56.122 1.000 87.175 298 TYR D O 1
ATOM 9337 N N . PHE D 2 296 ? 65.355 25.347 58.019 1.000 87.474 299 PHE D N 1
ATOM 9338 C CA . PHE D 2 296 ? 66.759 25.404 57.620 1.000 88.957 299 PHE D CA 1
ATOM 9339 C C . PHE D 2 296 ? 67.666 25.076 58.805 1.000 91.446 299 PHE D C 1
ATOM 9340 O O . PHE D 2 296 ? 67.346 25.401 59.943 1.000 100.131 299 PHE D O 1
ATOM 9348 N N . GLN D 2 297 ? 68.812 24.453 58.512 1.000 87.607 300 GLN D N 1
ATOM 9349 C CA . GLN D 2 297 ? 69.743 23.967 59.522 1.000 73.831 300 GLN D CA 1
ATOM 9350 C C . GLN D 2 297 ? 70.922 24.935 59.614 1.000 70.566 300 GLN D C 1
ATOM 9351 O O . GLN D 2 297 ? 71.928 24.765 58.930 1.000 71.556 300 GLN D O 1
ATOM 9357 N N . GLU D 2 298 ? 70.781 25.967 60.453 1.000 67.485 301 GLU D N 1
ATOM 9358 C CA . GLU D 2 298 ? 71.926 26.774 60.852 1.000 69.546 301 GLU D CA 1
ATOM 9359 C C . GLU D 2 298 ? 72.806 25.963 61.804 1.000 70.817 301 GLU D C 1
ATOM 9360 O O . GLU D 2 298 ? 72.304 25.089 62.512 1.000 76.142 301 GLU D O 1
ATOM 9366 N N . TRP D 2 299 ? 74.112 26.280 61.827 1.000 73.738 302 TRP D N 1
ATOM 9367 C CA . TRP D 2 299 ? 75.128 25.601 62.628 1.000 72.489 302 TRP D CA 1
ATOM 9368 C C . TRP D 2 299 ? 74.825 24.105 62.716 1.000 71.728 302 TRP D C 1
ATOM 9369 O O . TRP D 2 299 ? 74.746 23.435 61.687 1.000 73.088 302 TRP D O 1
ATOM 9380 N N . GLU D 2 300 ? 74.675 23.599 63.947 1.000 69.189 303 GLU D N 1
ATOM 9381 C CA . GLU D 2 300 ? 74.460 22.183 64.183 1.000 68.471 303 GLU D CA 1
ATOM 9382 C C . GLU D 2 300 ? 72.992 21.944 64.509 1.000 70.600 303 GLU D C 1
ATOM 9383 O O . GLU D 2 300 ? 72.563 20.791 64.593 1.000 66.060 303 GLU D O 1
ATOM 9389 N N . HIS D 2 301 ? 72.255 23.048 64.712 1.000 69.227 304 HIS D N 1
ATOM 9390 C CA . HIS D 2 301 ? 70.870 23.014 65.166 1.000 78.837 304 HIS D CA 1
ATOM 9391 C C . HIS D 2 301 ? 69.908 22.810 63.993 1.000 86.124 304 HIS D C 1
ATOM 9392 O O . HIS D 2 301 ? 70.208 22.075 63.055 1.000 91.195 304 HIS D O 1
ATOM 9399 N N . TYR D 2 302 ? 68.732 23.445 64.097 1.000 88.642 305 TYR D N 1
ATOM 9400 C CA . TYR D 2 302 ? 67.617 23.388 63.158 1.000 82.756 305 TYR D CA 1
ATOM 9401 C C . TYR D 2 302 ? 66.582 24.418 63.606 1.000 82.592 305 TYR D C 1
ATOM 9402 O O . TYR D 2 302 ? 66.368 24.602 64.803 1.000 88.868 305 TYR D O 1
ATOM 9411 N N . PHE D 2 303 ? 65.989 25.138 62.646 1.000 82.946 306 PHE D N 1
ATOM 9412 C CA . PHE D 2 303 ? 65.097 26.244 62.967 1.000 82.630 306 PHE D CA 1
ATOM 9413 C C . PHE D 2 303 ? 63.860 26.198 62.070 1.000 85.991 306 PHE D C 1
ATOM 9414 O O . PHE D 2 303 ? 63.930 25.780 60.917 1.000 87.324 306 PHE D O 1
ATOM 9422 N N . LEU D 2 304 ? 62.720 26.623 62.631 1.000 83.861 307 LEU D N 1
ATOM 9423 C CA . LEU D 2 304 ? 61.450 26.655 61.925 1.000 81.942 307 LEU D CA 1
ATOM 9424 C C . LEU D 2 304 ? 60.756 27.975 62.246 1.000 80.547 307 LEU D C 1
ATOM 9425 O O . LEU D 2 304 ? 60.200 28.139 63.330 1.000 80.549 307 LEU D O 1
ATOM 9430 N N . VAL D 2 305 ? 60.825 28.922 61.302 1.000 82.508 308 VAL D N 1
ATOM 9431 C CA . VAL D 2 305 ? 60.119 30.184 61.451 1.000 84.593 308 VAL D CA 1
ATOM 9432 C C . VAL D 2 305 ? 58.635 29.956 61.166 1.000 84.542 308 VAL D C 1
ATOM 9433 O O . VAL D 2 305 ? 58.273 29.330 60.175 1.000 81.404 308 VAL D O 1
ATOM 9437 N N . GLU D 2 306 ? 57.801 30.470 62.077 1.000 78.704 309 GLU D N 1
ATOM 9438 C CA . GLU D 2 306 ? 56.359 30.333 62.019 1.000 72.244 309 GLU D CA 1
ATOM 9439 C C . GLU D 2 306 ? 55.743 31.727 62.010 1.000 72.148 309 GLU D C 1
ATOM 9440 O O . GLU D 2 306 ? 56.351 32.678 62.487 1.000 69.244 309 GLU D O 1
ATOM 9446 N N . GLU D 2 307 ? 54.533 31.820 61.447 1.000 69.500 310 GLU D N 1
ATOM 9447 C CA . GLU D 2 307 ? 53.737 33.032 61.404 1.000 69.802 310 GLU D CA 1
ATOM 9448 C C . GLU D 2 307 ? 53.405 33.454 62.835 1.000 74.639 310 GLU D C 1
ATOM 9449 O O . GLU D 2 307 ? 52.824 32.677 63.596 1.000 72.945 310 GLU D O 1
ATOM 9455 N N . PHE D 2 308 ? 53.785 34.689 63.194 1.000 71.987 311 PHE D N 1
ATOM 9456 C CA . PHE D 2 308 ? 53.415 35.247 64.485 1.000 74.803 311 PHE D CA 1
ATOM 9457 C C . PHE D 2 308 ? 51.929 35.595 64.494 1.000 81.730 311 PHE D C 1
ATOM 9458 O O . PHE D 2 308 ? 51.371 36.003 63.473 1.000 96.153 311 PHE D O 1
ATOM 9466 N N . ILE D 2 309 ? 51.311 35.424 65.671 1.000 77.329 312 ILE D N 1
ATOM 9467 C CA . ILE D 2 309 ? 49.899 35.687 65.882 1.000 69.205 312 ILE D CA 1
ATOM 9468 C C . ILE D 2 309 ? 49.740 36.530 67.145 1.000 69.227 312 ILE D C 1
ATOM 9469 O O . ILE D 2 309 ? 49.917 36.025 68.248 1.000 75.727 312 ILE D O 1
ATOM 9474 N N . GLU D 2 310 ? 49.408 37.816 66.976 1.000 71.188 313 GLU D N 1
ATOM 9475 C CA . GLU D 2 310 ? 49.043 38.670 68.099 1.000 72.032 313 GLU D CA 1
ATOM 9476 C C . GLU D 2 310 ? 47.748 38.140 68.709 1.000 70.336 313 GLU D C 1
ATOM 9477 O O . GLU D 2 310 ? 46.968 37.475 68.026 1.000 70.041 313 GLU D O 1
ATOM 9483 N N . GLY D 2 311 ? 47.539 38.422 70.003 1.000 68.881 314 GLY D N 1
ATOM 9484 C CA . GLY D 2 311 ? 46.382 37.903 70.719 1.000 69.839 314 GLY D CA 1
ATOM 9485 C C . GLY D 2 311 ? 46.736 37.414 72.122 1.000 66.140 314 GLY D C 1
ATOM 9486 O O . GLY D 2 311 ? 47.400 38.135 72.865 1.000 70.259 314 GLY D O 1
ATOM 9487 N N . ARG D 2 312 ? 46.251 36.211 72.471 1.000 57.088 315 ARG D N 1
ATOM 9488 C CA . ARG D 2 312 ? 46.536 35.559 73.739 1.000 55.076 315 ARG D CA 1
ATOM 9489 C C . ARG D 2 312 ? 46.227 34.074 73.617 1.000 58.427 315 ARG D C 1
ATOM 9490 O O . ARG D 2 312 ? 45.339 33.691 72.859 1.000 65.470 315 ARG D O 1
ATOM 9498 N N . ASP D 2 313 ? 46.939 33.243 74.387 1.000 57.895 316 ASP D N 1
ATOM 9499 C CA . ASP D 2 313 ? 46.521 31.852 74.504 1.000 62.334 316 ASP D CA 1
ATOM 9500 C C . ASP D 2 313 ? 45.308 31.789 75.430 1.000 61.686 316 ASP D C 1
ATOM 9501 O O . ASP D 2 313 ? 45.065 32.720 76.189 1.000 60.214 316 ASP D O 1
ATOM 9506 N N . LEU D 2 314 ? 44.529 30.708 75.330 1.000 64.280 317 LEU D N 1
ATOM 9507 C CA . LEU D 2 314 ? 43.233 30.654 75.989 1.000 67.793 317 LEU D CA 1
ATOM 9508 C C . LEU D 2 314 ? 43.381 30.895 77.488 1.000 70.241 317 LEU D C 1
ATOM 9509 O O . LEU D 2 314 ? 42.594 31.650 78.064 1.000 76.921 317 LEU D O 1
ATOM 9514 N N . ARG D 2 315 ? 44.409 30.270 78.083 1.000 68.805 318 ARG D N 1
ATOM 9515 C CA . ARG D 2 315 ? 44.721 30.412 79.500 1.000 64.956 318 ARG D CA 1
ATOM 9516 C C . ARG D 2 315 ? 44.814 31.891 79.878 1.000 63.899 318 ARG D C 1
ATOM 9517 O O . ARG D 2 315 ? 44.268 32.312 80.901 1.000 61.817 318 ARG D O 1
ATOM 9525 N N . GLN D 2 316 ? 45.515 32.663 79.035 1.000 63.491 319 GLN D N 1
ATOM 9526 C CA . GLN D 2 316 ? 45.781 34.074 79.274 1.000 64.178 319 GLN D CA 1
ATOM 9527 C C . GLN D 2 316 ? 44.492 34.877 79.112 1.000 60.841 319 GLN D C 1
ATOM 9528 O O . GLN D 2 316 ? 44.279 35.866 79.816 1.000 59.954 319 GLN D O 1
ATOM 9534 N N . TRP D 2 317 ? 43.642 34.429 78.179 1.000 61.785 320 TRP D N 1
ATOM 9535 C CA . TRP D 2 317 ? 42.343 35.040 77.927 1.000 58.853 320 TRP D CA 1
ATOM 9536 C C . TRP D 2 317 ? 41.424 34.830 79.132 1.000 53.875 320 TRP D C 1
ATOM 9537 O O . TRP D 2 317 ? 40.853 35.791 79.656 1.000 47.940 320 TRP D O 1
ATOM 9548 N N . ILE D 2 318 ? 41.318 33.564 79.565 1.000 51.016 321 ILE D N 1
ATOM 9549 C CA . ILE D 2 318 ? 40.598 33.180 80.770 1.000 50.155 321 ILE D CA 1
ATOM 9550 C C . ILE D 2 318 ? 41.038 34.073 81.929 1.000 53.978 321 ILE D C 1
ATOM 9551 O O . ILE D 2 318 ? 40.207 34.672 82.609 1.000 52.762 321 ILE D O 1
ATOM 9556 N N . ALA D 2 319 ? 42.356 34.164 82.132 1.000 53.495 322 ALA D N 1
ATOM 9557 C CA . ALA D 2 319 ? 42.919 34.906 83.246 1.000 52.806 322 ALA D CA 1
ATOM 9558 C C . ALA D 2 319 ? 42.451 36.359 83.231 1.000 52.934 322 ALA D C 1
ATOM 9559 O O . ALA D 2 319 ? 42.194 36.923 84.286 1.000 53.462 322 ALA D O 1
ATOM 9561 N N . GLN D 2 320 ? 42.314 36.957 82.041 1.000 62.064 323 GLN D N 1
ATOM 9562 C CA . GLN D 2 320 ? 42.046 38.388 81.972 1.000 60.592 323 GLN D CA 1
ATOM 9563 C C . GLN D 2 320 ? 40.577 38.697 81.675 1.000 55.744 323 GLN D C 1
ATOM 9564 O O . GLN D 2 320 ? 40.113 39.791 81.992 1.000 50.179 323 GLN D O 1
ATOM 9570 N N . GLU D 2 321 ? 39.850 37.737 81.083 1.000 54.636 324 GLU D N 1
ATOM 9571 C CA . GLU D 2 321 ? 38.558 38.056 80.489 1.000 59.650 324 GLU D CA 1
ATOM 9572 C C . GLU D 2 321 ? 37.401 37.271 81.112 1.000 60.746 324 GLU D C 1
ATOM 9573 O O . GLU D 2 321 ? 36.273 37.765 81.146 1.000 60.395 324 GLU D O 1
ATOM 9579 N N . PHE D 2 322 ? 37.666 36.045 81.579 1.000 58.251 325 PHE D N 1
ATOM 9580 C CA . PHE D 2 322 ? 36.675 35.298 82.337 1.000 49.181 325 PHE D CA 1
ATOM 9581 C C . PHE D 2 322 ? 36.167 36.169 83.482 1.000 47.347 325 PHE D C 1
ATOM 9582 O O . PHE D 2 322 ? 36.954 36.815 84.160 1.000 47.945 325 PHE D O 1
ATOM 9590 N N . PRO D 2 323 ? 34.839 36.267 83.709 1.000 47.582 326 PRO D N 1
ATOM 9591 C CA . PRO D 2 323 ? 34.306 37.161 84.736 1.000 47.670 326 PRO D CA 1
ATOM 9592 C C . PRO D 2 323 ? 34.320 36.551 86.137 1.000 52.122 326 PRO D C 1
ATOM 9593 O O . PRO D 2 323 ? 33.315 36.000 86.584 1.000 56.123 326 PRO D O 1
ATOM 9597 N N . PHE D 2 324 ? 35.443 36.708 86.853 1.000 53.506 327 PHE D N 1
ATOM 9598 C CA . PHE D 2 324 ? 35.637 36.036 88.131 1.000 47.272 327 PHE D CA 1
ATOM 9599 C C . PHE D 2 324 ? 34.829 36.717 89.233 1.000 48.613 327 PHE D C 1
ATOM 9600 O O . PHE D 2 324 ? 34.255 36.040 90.084 1.000 49.249 327 PHE D O 1
ATOM 9608 N N . PHE D 2 325 ? 34.806 38.055 89.223 1.000 52.675 328 PHE D N 1
ATOM 9609 C CA . PHE D 2 325 ? 34.121 38.786 90.277 1.000 64.041 328 PHE D CA 1
ATOM 9610 C C . PHE D 2 325 ? 32.621 38.819 89.999 1.000 68.362 328 PHE D C 1
ATOM 9611 O O . PHE D 2 325 ? 32.205 39.170 88.895 1.000 68.478 328 PHE D O 1
ATOM 9619 N N . GLU D 2 326 ? 31.832 38.474 91.028 1.000 76.520 329 GLU D N 1
ATOM 9620 C CA . GLU D 2 326 ? 30.377 38.455 90.976 1.000 80.016 329 GLU D CA 1
ATOM 9621 C C . GLU D 2 326 ? 29.821 39.860 90.755 1.000 80.870 329 GLU D C 1
ATOM 9622 O O . GLU D 2 326 ? 29.706 40.662 91.684 1.000 70.752 329 GLU D O 1
ATOM 9628 N N . ASP D 2 327 ? 29.381 40.053 89.507 1.000 86.936 330 ASP D N 1
ATOM 9629 C CA . ASP D 2 327 ? 29.093 41.321 88.863 1.000 91.214 330 ASP D CA 1
ATOM 9630 C C . ASP D 2 327 ? 27.598 41.409 88.555 1.000 94.660 330 ASP D C 1
ATOM 9631 O O . ASP D 2 327 ? 27.197 42.052 87.581 1.000 89.079 330 ASP D O 1
ATOM 9636 N N . ASN D 2 328 ? 26.789 40.745 89.394 1.000 105.017 331 ASN D N 1
ATOM 9637 C CA . ASN D 2 328 ? 25.347 40.606 89.240 1.000 112.588 331 ASN D CA 1
ATOM 9638 C C . ASN D 2 328 ? 24.904 40.814 87.792 1.000 115.645 331 ASN D C 1
ATOM 9639 O O . ASN D 2 328 ? 24.473 41.905 87.425 1.000 113.823 331 ASN D O 1
ATOM 9644 N N . ASN D 2 329 ? 25.021 39.742 86.995 1.000 112.756 332 ASN D N 1
ATOM 9645 C CA . ASN D 2 329 ? 24.542 39.684 85.621 1.000 105.812 332 ASN D CA 1
ATOM 9646 C C . ASN D 2 329 ? 25.618 40.238 84.690 1.000 95.874 332 ASN D C 1
ATOM 9647 O O . ASN D 2 329 ? 25.894 41.436 84.692 1.000 94.157 332 ASN D O 1
ATOM 9652 N N . GLY D 2 330 ? 26.224 39.345 83.905 1.000 85.398 333 GLY D N 1
ATOM 9653 C CA . GLY D 2 330 ? 27.321 39.699 83.020 1.000 84.825 333 GLY D CA 1
ATOM 9654 C C . GLY D 2 330 ? 28.078 38.469 82.523 1.000 84.344 333 GLY D C 1
ATOM 9655 O O . GLY D 2 330 ? 29.122 38.608 81.884 1.000 80.841 333 GLY D O 1
ATOM 9656 N N . MET D 2 331 ? 27.541 37.277 82.824 1.000 73.267 334 MET D N 1
ATOM 9657 C CA . MET D 2 331 ? 28.096 36.015 82.364 1.000 72.452 334 MET D CA 1
ATOM 9658 C C . MET D 2 331 ? 27.575 35.730 80.959 1.000 77.089 334 MET D C 1
ATOM 9659 O O . MET D 2 331 ? 28.185 34.958 80.224 1.000 82.385 334 MET D O 1
ATOM 9664 N N . SER D 2 332 ? 26.442 36.344 80.602 1.000 78.427 335 SER D N 1
ATOM 9665 C CA . SER D 2 332 ? 25.856 36.185 79.277 1.000 78.864 335 SER D CA 1
ATOM 9666 C C . SER D 2 332 ? 26.783 36.810 78.237 1.000 76.246 335 SER D C 1
ATOM 9667 O O . SER D 2 332 ? 26.959 36.278 77.139 1.000 69.194 335 SER D O 1
ATOM 9670 N N . ASN D 2 333 ? 27.383 37.947 78.618 1.000 73.223 336 ASN D N 1
ATOM 9671 C CA . ASN D 2 333 ? 28.410 38.596 77.822 1.000 71.088 336 ASN D CA 1
ATOM 9672 C C . ASN D 2 333 ? 29.446 37.537 77.444 1.000 70.069 336 ASN D C 1
ATOM 9673 O O . ASN D 2 333 ? 29.780 37.371 76.276 1.000 74.934 336 ASN D O 1
ATOM 9678 N N . HIS D 2 334 ? 29.911 36.796 78.454 1.000 61.714 337 HIS D N 1
ATOM 9679 C CA . HIS D 2 334 ? 30.936 35.780 78.309 1.000 55.606 337 HIS D CA 1
ATOM 9680 C C . HIS D 2 334 ? 30.361 34.543 77.624 1.000 55.753 337 HIS D C 1
ATOM 9681 O O . HIS D 2 334 ? 31.125 33.729 77.109 1.000 54.695 337 HIS D O 1
ATOM 9688 N N . ILE D 2 335 ? 29.024 34.406 77.602 1.000 62.075 338 ILE D N 1
ATOM 9689 C CA . ILE D 2 335 ? 28.366 33.255 76.990 1.000 62.460 338 ILE D CA 1
ATOM 9690 C C . ILE D 2 335 ? 28.618 33.239 75.480 1.000 62.121 338 ILE D C 1
ATOM 9691 O O . ILE D 2 335 ? 29.029 32.213 74.935 1.000 63.252 338 ILE D O 1
ATOM 9696 N N . LYS D 2 336 ? 28.403 34.388 74.827 1.000 65.230 339 LYS D N 1
ATOM 9697 C CA . LYS D 2 336 ? 28.661 34.570 73.404 1.000 71.076 339 LYS D CA 1
ATOM 9698 C C . LYS D 2 336 ? 30.092 34.150 73.058 1.000 67.754 339 LYS D C 1
ATOM 9699 O O . LYS D 2 336 ? 30.330 33.551 72.008 1.000 67.492 339 LYS D O 1
ATOM 9705 N N . ASP D 2 337 ? 31.035 34.500 73.947 1.000 61.176 340 ASP D N 1
ATOM 9706 C CA . ASP D 2 337 ? 32.453 34.305 73.696 1.000 52.265 340 ASP D CA 1
ATOM 9707 C C . ASP D 2 337 ? 32.753 32.816 73.690 1.000 50.752 340 ASP D C 1
ATOM 9708 O O . ASP D 2 337 ? 33.322 32.304 72.728 1.000 49.873 340 ASP D O 1
ATOM 9713 N N . VAL D 2 338 ? 32.310 32.116 74.736 1.000 54.520 341 VAL D N 1
ATOM 9714 C CA . VAL D 2 338 ? 32.511 30.679 74.793 1.000 57.324 341 VAL D CA 1
ATOM 9715 C C . VAL D 2 338 ? 31.856 30.048 73.564 1.000 61.996 341 VAL D C 1
ATOM 9716 O O . VAL D 2 338 ? 32.180 28.913 73.196 1.000 62.788 341 VAL D O 1
ATOM 9720 N N . LYS D 2 339 ? 30.940 30.812 72.943 1.000 65.630 342 LYS D N 1
ATOM 9721 C CA . LYS D 2 339 ? 30.185 30.365 71.784 1.000 64.929 342 LYS D CA 1
ATOM 9722 C C . LYS D 2 339 ? 30.995 30.607 70.510 1.000 60.887 342 LYS D C 1
ATOM 9723 O O . LYS D 2 339 ? 31.292 29.667 69.777 1.000 60.651 342 LYS D O 1
ATOM 9729 N N . MET D 2 340 ? 31.350 31.870 70.257 1.000 58.949 343 MET D N 1
ATOM 9730 C CA . MET D 2 340 ? 32.201 32.236 69.132 1.000 68.342 343 MET D CA 1
ATOM 9731 C C . MET D 2 340 ? 33.379 31.268 69.018 1.000 74.733 343 MET D C 1
ATOM 9732 O O . MET D 2 340 ? 33.571 30.655 67.967 1.000 82.715 343 MET D O 1
ATOM 9737 N N . ILE D 2 341 ? 34.118 31.105 70.128 1.000 69.671 344 ILE D N 1
ATOM 9738 C CA . ILE D 2 341 ? 35.377 30.377 70.182 1.000 64.084 344 ILE D CA 1
ATOM 9739 C C . ILE D 2 341 ? 35.154 28.887 69.930 1.000 62.959 344 ILE D C 1
ATOM 9740 O O . ILE D 2 341 ? 35.759 28.317 69.025 1.000 64.305 344 ILE D O 1
ATOM 9745 N N . LEU D 2 342 ? 34.261 28.270 70.708 1.000 64.168 345 LEU D N 1
ATOM 9746 C CA . LEU D 2 342 ? 34.114 26.825 70.671 1.000 64.843 345 LEU D CA 1
ATOM 9747 C C . LEU D 2 342 ? 33.524 26.378 69.337 1.000 64.831 345 LEU D C 1
ATOM 9748 O O . LEU D 2 342 ? 33.789 25.266 68.886 1.000 65.202 345 LEU D O 1
ATOM 9753 N N . LEU D 2 343 ? 32.706 27.231 68.713 1.000 67.212 346 LEU D N 1
ATOM 9754 C CA . LEU D 2 343 ? 32.080 26.810 67.466 1.000 69.557 346 LEU D CA 1
ATOM 9755 C C . LEU D 2 343 ? 33.117 26.769 66.345 1.000 65.279 346 LEU D C 1
ATOM 9756 O O . LEU D 2 343 ? 33.137 25.812 65.575 1.000 68.628 346 LEU D O 1
ATOM 9761 N N . GLN D 2 344 ? 34.005 27.771 66.296 1.000 60.810 347 GLN D N 1
ATOM 9762 C CA . GLN D 2 344 ? 35.162 27.722 65.414 1.000 60.545 347 GLN D CA 1
ATOM 9763 C C . GLN D 2 344 ? 35.928 26.429 65.677 1.000 65.456 347 GLN D C 1
ATOM 9764 O O . GLN D 2 344 ? 35.878 25.509 64.868 1.000 71.630 347 GLN D O 1
ATOM 9770 N N . LEU D 2 345 ? 36.597 26.372 66.837 1.000 65.430 348 LEU D N 1
ATOM 9771 C CA . LEU D 2 345 ? 37.393 25.246 67.310 1.000 65.762 348 LEU D CA 1
ATOM 9772 C C . LEU D 2 345 ? 36.845 23.936 66.743 1.000 66.673 348 LEU D C 1
ATOM 9773 O O . LEU D 2 345 ? 37.605 23.029 66.421 1.000 76.742 348 LEU D O 1
ATOM 9778 N N . LEU D 2 346 ? 35.513 23.840 66.673 1.000 70.930 349 LEU D N 1
ATOM 9779 C CA . LEU D 2 346 ? 34.814 22.616 66.315 1.000 73.748 349 LEU D CA 1
ATOM 9780 C C . LEU D 2 346 ? 34.953 22.337 64.822 1.000 74.450 349 LEU D C 1
ATOM 9781 O O . LEU D 2 346 ? 35.052 21.176 64.422 1.000 71.583 349 LEU D O 1
ATOM 9786 N N . ASP D 2 347 ? 34.926 23.405 64.011 1.000 75.271 350 ASP D N 1
ATOM 9787 C CA . ASP D 2 347 ? 35.250 23.305 62.593 1.000 75.895 350 ASP D CA 1
ATOM 9788 C C . ASP D 2 347 ? 36.632 22.674 62.483 1.000 76.126 350 ASP D C 1
ATOM 9789 O O . ASP D 2 347 ? 36.819 21.656 61.806 1.000 69.591 350 ASP D O 1
ATOM 9794 N N . LEU D 2 348 ? 37.572 23.320 63.191 1.000 74.317 351 LEU D N 1
ATOM 9795 C CA . LEU D 2 348 ? 39.002 23.172 63.003 1.000 67.560 351 LEU D CA 1
ATOM 9796 C C . LEU D 2 348 ? 39.403 21.716 63.162 1.000 64.653 351 LEU D C 1
ATOM 9797 O O . LEU D 2 348 ? 40.302 21.260 62.460 1.000 63.581 351 LEU D O 1
ATOM 9802 N N . ILE D 2 349 ? 38.716 20.992 64.049 1.000 61.782 352 ILE D N 1
ATOM 9803 C CA . ILE D 2 349 ? 39.091 19.611 64.306 1.000 67.368 352 ILE D CA 1
ATOM 9804 C C . ILE D 2 349 ? 38.458 18.712 63.248 1.000 71.707 352 ILE D C 1
ATOM 9805 O O . ILE D 2 349 ? 39.017 17.671 62.904 1.000 70.695 352 ILE D O 1
ATOM 9810 N N . ASP D 2 350 ? 37.303 19.136 62.719 1.000 75.227 353 ASP D N 1
ATOM 9811 C CA . ASP D 2 350 ? 36.740 18.497 61.540 1.000 72.631 353 ASP D CA 1
ATOM 9812 C C . ASP D 2 350 ? 37.631 18.794 60.333 1.000 69.649 353 ASP D C 1
ATOM 9813 O O . ASP D 2 350 ? 38.020 17.869 59.618 1.000 65.624 353 ASP D O 1
ATOM 9818 N N . SER D 2 351 ? 37.978 20.075 60.146 1.000 63.868 354 SER D N 1
ATOM 9819 C CA . SER D 2 351 ? 38.852 20.502 59.061 1.000 66.727 354 SER D CA 1
ATOM 9820 C C . SER D 2 351 ? 40.129 19.663 59.062 1.000 72.016 354 SER D C 1
ATOM 9821 O O . SER D 2 351 ? 40.379 18.926 58.109 1.000 67.650 354 SER D O 1
ATOM 9824 N N . MET D 2 352 ? 40.910 19.766 60.152 1.000 79.593 355 MET D N 1
ATOM 9825 C CA . MET D 2 352 ? 42.211 19.117 60.268 1.000 80.657 355 MET D CA 1
ATOM 9826 C C . MET D 2 352 ? 42.062 17.610 60.070 1.000 84.185 355 MET D C 1
ATOM 9827 O O . MET D 2 352 ? 42.937 16.973 59.488 1.000 91.664 355 MET D O 1
ATOM 9832 N N . HIS D 2 353 ? 40.952 17.046 60.562 1.000 82.288 356 HIS D N 1
ATOM 9833 C CA . HIS D 2 353 ? 40.741 15.604 60.552 1.000 87.528 356 HIS D CA 1
ATOM 9834 C C . HIS D 2 353 ? 40.346 15.107 59.160 1.000 95.447 356 HIS D C 1
ATOM 9835 O O . HIS D 2 353 ? 40.378 13.903 58.909 1.000 93.161 356 HIS D O 1
ATOM 9842 N N . ASN D 2 354 ? 39.995 16.040 58.261 1.000 103.304 357 ASN D N 1
ATOM 9843 C CA . ASN D 2 354 ? 39.698 15.733 56.867 1.000 100.383 357 ASN D CA 1
ATOM 9844 C C . ASN D 2 354 ? 40.997 15.648 56.068 1.000 103.700 357 ASN D C 1
ATOM 9845 O O . ASN D 2 354 ? 41.001 15.155 54.943 1.000 109.604 357 ASN D O 1
ATOM 9850 N N . GLN D 2 355 ? 42.082 16.174 56.656 1.000 100.231 358 GLN D N 1
ATOM 9851 C CA . GLN D 2 355 ? 43.405 16.189 56.051 1.000 91.336 358 GLN D CA 1
ATOM 9852 C C . GLN D 2 355 ? 44.233 15.028 56.601 1.000 88.282 358 GLN D C 1
ATOM 9853 O O . GLN D 2 355 ? 45.311 14.731 56.089 1.000 89.787 358 GLN D O 1
ATOM 9859 N N . GLY D 2 356 ? 43.720 14.381 57.654 1.000 89.941 359 GLY D N 1
ATOM 9860 C CA . GLY D 2 356 ? 44.306 13.182 58.229 1.000 85.694 359 GLY D CA 1
ATOM 9861 C C . GLY D 2 356 ? 45.188 13.472 59.441 1.000 80.847 359 GLY D C 1
ATOM 9862 O O . GLY D 2 356 ? 45.699 12.538 60.048 1.000 84.344 359 GLY D O 1
ATOM 9863 N N . VAL D 2 357 ? 45.347 14.754 59.794 1.000 74.368 360 VAL D N 1
ATOM 9864 C CA . VAL D 2 357 ? 46.318 15.161 60.796 1.000 78.686 360 VAL D CA 1
ATOM 9865 C C . VAL D 2 357 ? 45.615 15.644 62.065 1.000 82.985 360 VAL D C 1
ATOM 9866 O O . VAL D 2 357 ? 44.954 16.686 62.073 1.000 81.494 360 VAL D O 1
ATOM 9870 N N . ALA D 2 358 ? 45.784 14.851 63.132 1.000 82.050 361 ALA D N 1
ATOM 9871 C CA . ALA D 2 358 ? 45.200 15.106 64.444 1.000 79.450 361 ALA D CA 1
ATOM 9872 C C . ALA D 2 358 ? 46.237 15.796 65.328 1.000 71.887 361 ALA D C 1
ATOM 9873 O O . ALA D 2 358 ? 47.349 15.288 65.446 1.000 70.288 361 ALA D O 1
ATOM 9875 N N . MET D 2 359 ? 45.853 16.916 65.963 1.000 72.170 362 MET D N 1
ATOM 9876 C CA . MET D 2 359 ? 46.814 17.883 66.484 1.000 76.736 362 MET D CA 1
ATOM 9877 C C . MET D 2 359 ? 47.515 17.382 67.753 1.000 79.660 362 MET D C 1
ATOM 9878 O O . MET D 2 359 ? 48.539 17.938 68.149 1.000 77.664 362 MET D O 1
ATOM 9883 N N . GLY D 2 360 ? 46.973 16.330 68.386 1.000 77.336 363 GLY D N 1
ATOM 9884 C CA . GLY D 2 360 ? 47.751 15.471 69.273 1.000 74.730 363 GLY D CA 1
ATOM 9885 C C . GLY D 2 360 ? 47.791 15.927 70.730 1.000 76.013 363 GLY D C 1
ATOM 9886 O O . GLY D 2 360 ? 47.911 15.095 71.630 1.000 70.983 363 GLY D O 1
ATOM 9887 N N . ASP D 2 361 ? 47.690 17.245 70.953 1.000 72.626 364 ASP D N 1
ATOM 9888 C CA . ASP D 2 361 ? 47.671 17.792 72.299 1.000 68.824 364 ASP D CA 1
ATOM 9889 C C . ASP D 2 361 ? 46.818 19.060 72.337 1.000 64.022 364 ASP D C 1
ATOM 9890 O O . ASP D 2 361 ? 47.334 20.172 72.233 1.000 52.671 364 ASP D O 1
ATOM 9895 N N . LEU D 2 362 ? 45.504 18.865 72.504 1.000 62.030 365 LEU D N 1
ATOM 9896 C CA . LEU D 2 362 ? 44.526 19.937 72.439 1.000 61.744 365 LEU D CA 1
ATOM 9897 C C . LEU D 2 362 ? 44.200 20.400 73.854 1.000 57.997 365 LEU D C 1
ATOM 9898 O O . LEU D 2 362 ? 43.633 19.637 74.633 1.000 53.333 365 LEU D O 1
ATOM 9903 N N . GLN D 2 363 ? 44.567 21.653 74.166 1.000 54.583 366 GLN D N 1
ATOM 9904 C CA . GLN D 2 363 ? 44.329 22.235 75.479 1.000 51.013 366 GLN D CA 1
ATOM 9905 C C . GLN D 2 363 ? 44.526 23.747 75.408 1.000 50.324 366 GLN D C 1
ATOM 9906 O O . GLN D 2 363 ? 45.074 24.244 74.427 1.000 55.604 366 GLN D O 1
ATOM 9912 N N . PRO D 2 364 ? 44.083 24.512 76.436 1.000 50.134 367 PRO D N 1
ATOM 9913 C CA . PRO D 2 364 ? 44.066 25.978 76.371 1.000 51.923 367 PRO D CA 1
ATOM 9914 C C . PRO D 2 364 ? 45.403 26.699 76.173 1.000 57.182 367 PRO D C 1
ATOM 9915 O O . PRO D 2 364 ? 45.429 27.926 76.050 1.000 57.028 367 PRO D O 1
ATOM 9919 N N . ALA D 2 365 ? 46.505 25.935 76.158 1.000 60.945 368 ALA D N 1
ATOM 9920 C CA . ALA D 2 365 ? 47.831 26.501 75.951 1.000 66.804 368 ALA D CA 1
ATOM 9921 C C . ALA D 2 365 ? 48.107 26.643 74.458 1.000 64.397 368 ALA D C 1
ATOM 9922 O O . ALA D 2 365 ? 48.646 27.661 74.022 1.000 60.870 368 ALA D O 1
ATOM 9924 N N . ASN D 2 366 ? 47.693 25.614 73.704 1.000 64.536 369 ASN D N 1
ATOM 9925 C CA . ASN D 2 366 ? 47.995 25.441 72.291 1.000 65.683 369 ASN D CA 1
ATOM 9926 C C . ASN D 2 366 ? 46.899 26.014 71.395 1.000 64.657 369 ASN D C 1
ATOM 9927 O O . ASN D 2 366 ? 46.813 25.655 70.223 1.000 63.557 369 ASN D O 1
ATOM 9932 N N . ILE D 2 367 ? 46.066 26.898 71.956 1.000 61.003 370 ILE D N 1
ATOM 9933 C CA . ILE D 2 367 ? 44.983 27.522 71.219 1.000 55.700 370 ILE D CA 1
ATOM 9934 C C . ILE D 2 367 ? 44.981 28.993 71.607 1.000 55.297 370 ILE D C 1
ATOM 9935 O O . ILE D 2 367 ? 45.082 29.338 72.780 1.000 54.192 370 ILE D O 1
ATOM 9940 N N . MET D 2 368 ? 44.921 29.837 70.578 1.000 60.354 371 MET D N 1
ATOM 9941 C CA . MET D 2 368 ? 45.086 31.270 70.737 1.000 65.067 371 MET D CA 1
ATOM 9942 C C . MET D 2 368 ? 43.827 31.980 70.251 1.000 71.029 371 MET D C 1
ATOM 9943 O O . MET D 2 368 ? 43.002 31.396 69.543 1.000 74.875 371 MET D O 1
ATOM 9948 N N . VAL D 2 369 ? 43.693 33.245 70.658 1.000 67.662 372 VAL D N 1
ATOM 9949 C CA . VAL D 2 369 ? 42.450 33.977 70.509 1.000 65.866 372 VAL D CA 1
ATOM 9950 C C . VAL D 2 369 ? 42.768 35.471 70.454 1.000 64.711 372 VAL D C 1
ATOM 9951 O O . VAL D 2 369 ? 43.284 36.062 71.414 1.000 55.274 372 VAL D O 1
ATOM 9955 N N . THR D 2 370 ? 42.468 36.052 69.285 1.000 63.853 373 THR D N 1
ATOM 9956 C CA . THR D 2 370 ? 42.788 37.439 68.994 1.000 68.083 373 THR D CA 1
ATOM 9957 C C . THR D 2 370 ? 41.713 38.321 69.624 1.000 68.817 373 THR D C 1
ATOM 9958 O O . THR D 2 370 ? 40.838 37.815 70.328 1.000 70.585 373 THR D O 1
ATOM 9962 N N . GLU D 2 371 ? 41.803 39.628 69.381 1.000 71.210 374 GLU D N 1
ATOM 9963 C CA . GLU D 2 371 ? 40.745 40.538 69.792 1.000 79.036 374 GLU D CA 1
ATOM 9964 C C . GLU D 2 371 ? 39.438 40.104 69.127 1.000 76.973 374 GLU D C 1
ATOM 9965 O O . GLU D 2 371 ? 38.422 39.902 69.796 1.000 71.620 374 GLU D O 1
ATOM 9971 N N . ASP D 2 372 ? 39.498 39.915 67.805 1.000 74.586 375 ASP D N 1
ATOM 9972 C CA . ASP D 2 372 ? 38.310 39.649 67.009 1.000 73.925 375 ASP D CA 1
ATOM 9973 C C . ASP D 2 372 ? 37.821 38.241 67.333 1.000 77.003 375 ASP D C 1
ATOM 9974 O O . ASP D 2 372 ? 36.849 37.771 66.745 1.000 79.151 375 ASP D O 1
ATOM 9979 N N . LEU D 2 373 ? 38.516 37.592 68.281 1.000 66.726 376 LEU D N 1
ATOM 9980 C CA . LEU D 2 373 ? 38.184 36.270 68.787 1.000 65.794 376 LEU D CA 1
ATOM 9981 C C . LEU D 2 373 ? 38.267 35.236 67.668 1.000 68.128 376 LEU D C 1
ATOM 9982 O O . LEU D 2 373 ? 37.347 34.439 67.485 1.000 70.378 376 LEU D O 1
ATOM 9987 N N . THR D 2 374 ? 39.390 35.253 66.937 1.000 72.118 377 THR D N 1
ATOM 9988 C CA . THR D 2 374 ? 39.678 34.224 65.952 1.000 77.743 377 THR D CA 1
ATOM 9989 C C . THR D 2 374 ? 40.507 33.125 66.619 1.000 78.771 377 THR D C 1
ATOM 9990 O O . THR D 2 374 ? 41.448 33.400 67.365 1.000 80.714 377 THR D O 1
ATOM 9994 N N . VAL D 2 375 ? 40.128 31.878 66.336 1.000 78.580 378 VAL D N 1
ATOM 9995 C CA . VAL D 2 375 ? 40.732 30.734 66.985 1.000 74.731 378 VAL D CA 1
ATOM 9996 C C . VAL D 2 375 ? 41.855 30.238 66.080 1.000 80.170 378 VAL D C 1
ATOM 9997 O O . VAL D 2 375 ? 41.609 29.629 65.041 1.000 78.702 378 VAL D O 1
ATOM 10001 N N . ARG D 2 376 ? 43.085 30.577 66.485 1.000 80.521 379 ARG D N 1
ATOM 10002 C CA . ARG D 2 376 ? 44.296 30.133 65.817 1.000 74.311 379 ARG D CA 1
ATOM 10003 C C . ARG D 2 376 ? 45.001 29.114 66.708 1.000 72.033 379 ARG D C 1
ATOM 10004 O O . ARG D 2 376 ? 45.230 29.374 67.886 1.000 71.665 379 ARG D O 1
ATOM 10012 N N . ILE D 2 377 ? 45.309 27.949 66.128 1.000 70.666 380 ILE D N 1
ATOM 10013 C CA . ILE D 2 377 ? 46.045 26.894 66.803 1.000 72.535 380 ILE D CA 1
ATOM 10014 C C . ILE D 2 377 ? 47.524 27.069 66.468 1.000 74.936 380 ILE D C 1
ATOM 10015 O O . ILE D 2 377 ? 47.853 27.512 65.373 1.000 78.751 380 ILE D O 1
ATOM 10020 N N . ILE D 2 378 ? 48.400 26.763 67.432 1.000 75.737 381 ILE D N 1
ATOM 10021 C CA . ILE D 2 378 ? 49.838 26.660 67.219 1.000 68.120 381 ILE D CA 1
ATOM 10022 C C . ILE D 2 378 ? 50.305 25.301 67.742 1.000 67.698 381 ILE D C 1
ATOM 10023 O O . ILE D 2 378 ? 49.473 24.483 68.131 1.000 60.280 381 ILE D O 1
ATOM 10028 N N . ASP D 2 379 ? 51.630 25.060 67.710 1.000 69.903 382 ASP D N 1
ATOM 10029 C CA . ASP D 2 379 ? 52.285 23.940 68.379 1.000 70.465 382 ASP D CA 1
ATOM 10030 C C . ASP D 2 379 ? 51.739 22.625 67.822 1.000 71.314 382 ASP D C 1
ATOM 10031 O O . ASP D 2 379 ? 50.584 22.284 68.062 1.000 71.084 382 ASP D O 1
ATOM 10036 N N . PHE D 2 380 ? 52.574 21.886 67.073 1.000 73.216 383 PHE D N 1
ATOM 10037 C CA . PHE D 2 380 ? 52.110 20.696 66.369 1.000 68.408 383 PHE D CA 1
ATOM 10038 C C . PHE D 2 380 ? 53.078 19.531 66.557 1.000 67.615 383 PHE D C 1
ATOM 10039 O O . PHE D 2 380 ? 53.180 18.670 65.686 1.000 68.149 383 PHE D O 1
ATOM 10047 N N . GLU D 2 381 ? 53.794 19.523 67.693 1.000 67.788 384 GLU D N 1
ATOM 10048 C CA . GLU D 2 381 ? 54.906 18.604 67.900 1.000 64.111 384 GLU D CA 1
ATOM 10049 C C . GLU D 2 381 ? 54.356 17.219 68.223 1.000 64.157 384 GLU D C 1
ATOM 10050 O O . GLU D 2 381 ? 55.085 16.226 68.212 1.000 56.307 384 GLU D O 1
ATOM 10056 N N . THR D 2 382 ? 53.042 17.169 68.464 1.000 63.004 385 THR D N 1
ATOM 10057 C CA . THR D 2 382 ? 52.345 15.922 68.731 1.000 68.947 385 THR D CA 1
ATOM 10058 C C . THR D 2 382 ? 51.461 15.556 67.543 1.000 71.079 385 THR D C 1
ATOM 10059 O O . THR D 2 382 ? 50.885 14.468 67.522 1.000 69.754 385 THR D O 1
ATOM 10063 N N . ALA D 2 383 ? 51.377 16.472 66.564 1.000 71.598 386 ALA D N 1
ATOM 10064 C CA . ALA D 2 383 ? 50.560 16.290 65.373 1.000 73.895 386 ALA D CA 1
ATOM 10065 C C . ALA D 2 383 ? 50.833 14.917 64.765 1.000 75.158 386 ALA D C 1
ATOM 10066 O O . ALA D 2 383 ? 51.984 14.522 64.601 1.000 77.769 386 ALA D O 1
ATOM 10068 N N . MET D 2 384 ? 49.754 14.191 64.458 1.000 78.508 387 MET D N 1
ATOM 10069 C CA . MET D 2 384 ? 49.832 12.756 64.251 1.000 79.520 387 MET D CA 1
ATOM 10070 C C . MET D 2 384 ? 48.931 12.334 63.093 1.000 85.656 387 MET D C 1
ATOM 10071 O O . MET D 2 384 ? 48.244 13.166 62.501 1.000 90.006 387 MET D O 1
ATOM 10076 N N . PRO D 2 385 ? 48.938 11.029 62.721 1.000 87.063 388 PRO D N 1
ATOM 10077 C CA . PRO D 2 385 ? 47.909 10.465 61.852 1.000 80.984 388 PRO D CA 1
ATOM 10078 C C . PRO D 2 385 ? 46.686 9.962 62.624 1.000 75.152 388 PRO D C 1
ATOM 10079 O O . PRO D 2 385 ? 46.791 9.069 63.461 1.000 65.917 388 PRO D O 1
ATOM 10083 N N . VAL D 2 386 ? 45.521 10.543 62.314 1.000 77.919 389 VAL D N 1
ATOM 10084 C CA . VAL D 2 386 ? 44.242 10.039 62.791 1.000 77.345 389 VAL D CA 1
ATOM 10085 C C . VAL D 2 386 ? 44.162 8.546 62.466 1.000 78.756 389 VAL D C 1
ATOM 10086 O O . VAL D 2 386 ? 44.577 8.120 61.389 1.000 78.136 389 VAL D O 1
ATOM 10090 N N . ASN D 2 387 ? 43.642 7.762 63.420 1.000 75.306 390 ASN D N 1
ATOM 10091 C CA . ASN D 2 387 ? 43.477 6.322 63.270 1.000 75.104 390 ASN D CA 1
ATOM 10092 C C . ASN D 2 387 ? 44.723 5.577 63.733 1.000 76.694 390 ASN D C 1
ATOM 10093 O O . ASN D 2 387 ? 44.752 4.353 63.642 1.000 77.338 390 ASN D O 1
ATOM 10098 N N . SER D 2 388 ? 45.743 6.329 64.182 1.000 79.068 391 SER D N 1
ATOM 10099 C CA . SER D 2 388 ? 46.980 5.757 64.700 1.000 78.211 391 SER D CA 1
ATOM 10100 C C . SER D 2 388 ? 46.764 5.171 66.094 1.000 83.417 391 SER D C 1
ATOM 10101 O O . SER D 2 388 ? 46.161 5.811 66.950 1.000 86.760 391 SER D O 1
ATOM 10104 N N . ASP D 2 389 ? 47.281 3.955 66.307 1.000 86.518 392 ASP D N 1
ATOM 10105 C CA . ASP D 2 389 ? 47.029 3.196 67.521 1.000 88.761 392 ASP D CA 1
ATOM 10106 C C . ASP D 2 389 ? 48.313 3.149 68.344 1.000 92.712 392 ASP D C 1
ATOM 10107 O O . ASP D 2 389 ? 48.601 2.147 68.993 1.000 90.556 392 ASP D O 1
ATOM 10112 N N . ASP D 2 390 ? 49.091 4.228 68.224 1.000 96.879 393 ASP D N 1
ATOM 10113 C CA . ASP D 2 390 ? 50.397 4.354 68.833 1.000 99.537 393 ASP D CA 1
ATOM 10114 C C . ASP D 2 390 ? 50.227 5.033 70.185 1.000 104.291 393 ASP D C 1
ATOM 10115 O O . ASP D 2 390 ? 49.434 5.962 70.317 1.000 111.036 393 ASP D O 1
ATOM 10120 N N . ARG D 2 391 ? 51.004 4.574 71.175 1.000 105.253 394 ARG D N 1
ATOM 10121 C CA . ARG D 2 391 ? 51.140 5.280 72.440 1.000 95.660 394 ARG D CA 1
ATOM 10122 C C . ARG D 2 391 ? 51.475 6.740 72.140 1.000 86.396 394 ARG D C 1
ATOM 10123 O O . ARG D 2 391 ? 52.400 7.026 71.378 1.000 82.299 394 ARG D O 1
ATOM 10131 N N . PRO D 2 392 ? 50.717 7.706 72.705 1.000 80.716 395 PRO D N 1
ATOM 10132 C CA . PRO D 2 392 ? 50.976 9.124 72.438 1.000 78.116 395 PRO D CA 1
ATOM 10133 C C . PRO D 2 392 ? 52.319 9.589 73.006 1.000 83.477 395 PRO D C 1
ATOM 10134 O O . PRO D 2 392 ? 52.935 8.891 73.812 1.000 80.955 395 PRO D O 1
ATOM 10138 N N . ALA D 2 393 ? 52.759 10.776 72.570 1.000 86.129 396 ALA D N 1
ATOM 10139 C CA . ALA D 2 393 ? 54.075 11.302 72.901 1.000 88.948 396 ALA D CA 1
ATOM 10140 C C . ALA D 2 393 ? 54.100 11.780 74.352 1.000 92.156 396 ALA D C 1
ATOM 10141 O O . ALA D 2 393 ? 54.900 11.307 75.158 1.000 90.801 396 ALA D O 1
ATOM 10143 N N . MET D 2 394 ? 53.204 12.722 74.664 1.000 91.021 397 MET D N 1
ATOM 10144 C CA . MET D 2 394 ? 53.159 13.369 75.963 1.000 84.380 397 MET D CA 1
ATOM 10145 C C . MET D 2 394 ? 51.736 13.872 76.211 1.000 79.248 397 MET D C 1
ATOM 10146 O O . MET D 2 394 ? 51.183 14.620 75.405 1.000 80.046 397 MET D O 1
ATOM 10151 N N . LEU D 2 395 ? 51.141 13.405 77.315 1.000 69.192 398 LEU D N 1
ATOM 10152 C CA . LEU D 2 395 ? 49.754 13.688 77.660 1.000 65.481 398 LEU D CA 1
ATOM 10153 C C . LEU D 2 395 ? 49.703 14.924 78.557 1.000 60.010 398 LEU D C 1
ATOM 10154 O O . LEU D 2 395 ? 50.448 15.026 79.528 1.000 63.852 398 LEU D O 1
ATOM 10159 N N . THR D 2 396 ? 48.799 15.851 78.233 1.000 53.966 399 THR D N 1
ATOM 10160 C CA . THR D 2 396 ? 48.417 16.946 79.110 1.000 50.383 399 THR D CA 1
ATOM 10161 C C . THR D 2 396 ? 47.269 16.519 80.029 1.000 54.365 399 THR D C 1
ATOM 10162 O O . THR D 2 396 ? 46.095 16.691 79.709 1.000 57.047 399 THR D O 1
ATOM 10166 N N . THR D 2 397 ? 47.647 15.948 81.175 1.000 58.230 400 THR D N 1
ATOM 10167 C CA . THR D 2 397 ? 46.751 15.595 82.261 1.000 55.333 400 THR D CA 1
ATOM 10168 C C . THR D 2 397 ? 45.673 16.667 82.387 1.000 55.408 400 THR D C 1
ATOM 10169 O O . THR D 2 397 ? 45.965 17.860 82.310 1.000 62.763 400 THR D O 1
ATOM 10173 N N . GLY D 2 398 ? 44.422 16.238 82.557 1.000 50.605 401 GLY D N 1
ATOM 10174 C CA . GLY D 2 398 ? 43.341 17.199 82.699 1.000 53.151 401 GLY D CA 1
ATOM 10175 C C . GLY D 2 398 ? 42.565 17.424 81.403 1.000 53.098 401 GLY D C 1
ATOM 10176 O O . GLY D 2 398 ? 41.482 18.019 81.409 1.000 52.462 401 GLY D O 1
ATOM 10177 N N . PHE D 2 399 ? 43.153 16.953 80.296 1.000 51.787 402 PHE D N 1
ATOM 10178 C CA . PHE D 2 399 ? 42.532 17.026 78.983 1.000 50.083 402 PHE D CA 1
ATOM 10179 C C . PHE D 2 399 ? 42.769 15.733 78.208 1.000 46.740 402 PHE D C 1
ATOM 10180 O O . PHE D 2 399 ? 42.764 15.732 76.985 1.000 51.873 402 PHE D O 1
ATOM 10188 N N . VAL D 2 400 ? 42.959 14.636 78.942 1.000 43.434 403 VAL D N 1
ATOM 10189 C CA . VAL D 2 400 ? 43.190 13.333 78.346 1.000 45.297 403 VAL D CA 1
ATOM 10190 C C . VAL D 2 400 ? 42.497 12.270 79.201 1.000 50.109 403 VAL D C 1
ATOM 10191 O O . VAL D 2 400 ? 41.966 12.570 80.268 1.000 53.014 403 VAL D O 1
ATOM 10195 N N . SER D 2 401 ? 42.490 11.024 78.709 1.000 48.637 404 SER D N 1
ATOM 10196 C CA . SER D 2 401 ? 41.903 9.900 79.415 1.000 52.504 404 SER D CA 1
ATOM 10197 C C . SER D 2 401 ? 42.571 8.623 78.921 1.000 54.508 404 SER D C 1
ATOM 10198 O O . SER D 2 401 ? 42.831 8.480 77.727 1.000 54.784 404 SER D O 1
ATOM 10201 N N . HIS D 2 402 ? 42.795 7.685 79.849 1.000 61.732 405 HIS D N 1
ATOM 10202 C CA . HIS D 2 402 ? 43.531 6.450 79.620 1.000 72.776 405 HIS D CA 1
ATOM 10203 C C . HIS D 2 402 ? 42.636 5.406 78.942 1.000 77.497 405 HIS D C 1
ATOM 10204 O O . HIS D 2 402 ? 42.994 4.238 78.848 1.000 78.342 405 HIS D O 1
ATOM 10211 N N . GLU D 2 403 ? 41.491 5.854 78.405 1.000 76.245 406 GLU D N 1
ATOM 10212 C CA . GLU D 2 403 ? 40.537 4.974 77.750 1.000 74.547 406 GLU D CA 1
ATOM 10213 C C . GLU D 2 403 ? 40.502 5.252 76.245 1.000 69.788 406 GLU D C 1
ATOM 10214 O O . GLU D 2 403 ? 39.961 4.451 75.484 1.000 63.649 406 GLU D O 1
ATOM 10220 N N . MET D 2 404 ? 41.050 6.402 75.829 1.000 63.755 407 MET D N 1
ATOM 10221 C CA . MET D 2 404 ? 41.249 6.688 74.419 1.000 65.131 407 MET D CA 1
ATOM 10222 C C . MET D 2 404 ? 42.445 5.877 73.926 1.000 72.256 407 MET D C 1
ATOM 10223 O O . MET D 2 404 ? 43.534 5.939 74.498 1.000 78.080 407 MET D O 1
ATOM 10228 N N . LYS D 2 405 ? 42.220 5.106 72.857 1.000 71.147 408 LYS D N 1
ATOM 10229 C CA . LYS D 2 405 ? 43.237 4.214 72.327 1.000 69.089 408 LYS D CA 1
ATOM 10230 C C . LYS D 2 405 ? 43.879 4.841 71.088 1.000 64.959 408 LYS D C 1
ATOM 10231 O O . LYS D 2 405 ? 45.041 4.573 70.783 1.000 62.312 408 LYS D O 1
ATOM 10237 N N . VAL D 2 406 ? 43.110 5.689 70.393 1.000 58.465 409 VAL D N 1
ATOM 10238 C CA . VAL D 2 406 ? 43.359 6.058 69.009 1.000 58.291 409 VAL D CA 1
ATOM 10239 C C . VAL D 2 406 ? 43.575 7.567 68.950 1.000 55.129 409 VAL D C 1
ATOM 10240 O O . VAL D 2 406 ? 42.938 8.312 69.689 1.000 57.687 409 VAL D O 1
ATOM 10244 N N . SER D 2 407 ? 44.456 8.005 68.041 1.000 57.977 410 SER D N 1
ATOM 10245 C CA . SER D 2 407 ? 44.802 9.408 67.879 1.000 56.058 410 SER D CA 1
ATOM 10246 C C . SER D 2 407 ? 43.546 10.272 67.903 1.000 55.508 410 SER D C 1
ATOM 10247 O O . SER D 2 407 ? 43.340 11.020 68.845 1.000 53.650 410 SER D O 1
ATOM 10250 N N . GLY D 2 408 ? 42.707 10.144 66.869 1.000 60.532 411 GLY D N 1
ATOM 10251 C CA . GLY D 2 408 ? 41.573 11.030 66.645 1.000 57.207 411 GLY D CA 1
ATOM 10252 C C . GLY D 2 408 ? 40.685 11.222 67.874 1.000 53.221 411 GLY D C 1
ATOM 10253 O O . GLY D 2 408 ? 40.285 12.349 68.171 1.000 55.698 411 GLY D O 1
ATOM 10254 N N . ALA D 2 409 ? 40.409 10.121 68.584 1.000 51.226 412 ALA D N 1
ATOM 10255 C CA . ALA D 2 409 ? 39.583 10.130 69.784 1.000 54.405 412 ALA D CA 1
ATOM 10256 C C . ALA D 2 409 ? 40.089 11.197 70.754 1.000 59.456 412 ALA D C 1
ATOM 10257 O O . ALA D 2 409 ? 39.315 12.061 71.184 1.000 60.270 412 ALA D O 1
ATOM 10259 N N . ARG D 2 410 ? 41.406 11.136 71.027 1.000 58.417 413 ARG D N 1
ATOM 10260 C CA . ARG D 2 410 ? 42.119 11.981 71.976 1.000 57.876 413 ARG D CA 1
ATOM 10261 C C . ARG D 2 410 ? 41.919 13.457 71.637 1.000 56.244 413 ARG D C 1
ATOM 10262 O O . ARG D 2 410 ? 41.759 14.286 72.529 1.000 59.116 413 ARG D O 1
ATOM 10270 N N . ASP D 2 411 ? 41.942 13.775 70.343 1.000 57.455 414 ASP D N 1
ATOM 10271 C CA . ASP D 2 411 ? 41.799 15.146 69.890 1.000 67.230 414 ASP D CA 1
ATOM 10272 C C . ASP D 2 411 ? 40.430 15.685 70.284 1.000 73.904 414 ASP D C 1
ATOM 10273 O O . ASP D 2 411 ? 40.313 16.848 70.664 1.000 71.521 414 ASP D O 1
ATOM 10278 N N . TRP D 2 412 ? 39.404 14.830 70.178 1.000 76.299 415 TRP D N 1
ATOM 10279 C CA . TRP D 2 412 ? 38.033 15.250 70.438 1.000 75.454 415 TRP D CA 1
ATOM 10280 C C . TRP D 2 412 ? 37.793 15.334 71.944 1.000 72.672 415 TRP D C 1
ATOM 10281 O O . TRP D 2 412 ? 37.107 16.247 72.411 1.000 68.378 415 TRP D O 1
ATOM 10292 N N . PHE D 2 413 ? 38.386 14.398 72.700 1.000 68.010 416 PHE D N 1
ATOM 10293 C CA . PHE D 2 413 ? 38.269 14.426 74.149 1.000 63.549 416 PHE D CA 1
ATOM 10294 C C . PHE D 2 413 ? 38.838 15.734 74.700 1.000 64.814 416 PHE D C 1
ATOM 10295 O O . PHE D 2 413 ? 38.265 16.315 75.616 1.000 67.272 416 PHE D O 1
ATOM 10303 N N . GLY D 2 414 ? 39.946 16.201 74.119 1.000 55.516 417 GLY D N 1
ATOM 10304 C CA . GLY D 2 414 ? 40.557 17.445 74.550 1.000 53.718 417 GLY D CA 1
ATOM 10305 C C . GLY D 2 414 ? 39.575 18.602 74.450 1.000 55.756 417 GLY D C 1
ATOM 10306 O O . GLY D 2 414 ? 39.404 19.370 75.389 1.000 62.581 417 GLY D O 1
ATOM 10307 N N . PHE D 2 415 ? 38.916 18.690 73.294 1.000 60.508 418 PHE D N 1
ATOM 10308 C CA . PHE D 2 415 ? 37.899 19.687 72.998 1.000 56.480 418 PHE D CA 1
ATOM 10309 C C . PHE D 2 415 ? 36.732 19.538 73.976 1.000 55.886 418 PHE D C 1
ATOM 10310 O O . PHE D 2 415 ? 36.245 20.524 74.524 1.000 61.059 418 PHE D O 1
ATOM 10318 N N . LYS D 2 416 ? 36.292 18.291 74.190 1.000 50.926 419 LYS D N 1
ATOM 10319 C CA . LYS D 2 416 ? 35.197 17.972 75.090 1.000 52.414 419 LYS D CA 1
ATOM 10320 C C . LYS D 2 416 ? 35.450 18.613 76.454 1.000 58.636 419 LYS D C 1
ATOM 10321 O O . LYS D 2 416 ? 34.695 19.492 76.852 1.000 60.252 419 LYS D O 1
ATOM 10327 N N . ARG D 2 417 ? 36.534 18.199 77.134 1.000 58.282 420 ARG D N 1
ATOM 10328 C CA . ARG D 2 417 ? 36.914 18.736 78.435 1.000 56.730 420 ARG D CA 1
ATOM 10329 C C . ARG D 2 417 ? 37.061 20.255 78.367 1.000 54.174 420 ARG D C 1
ATOM 10330 O O . ARG D 2 417 ? 36.669 20.949 79.301 1.000 59.605 420 ARG D O 1
ATOM 10338 N N . LEU D 2 418 ? 37.588 20.762 77.246 1.000 45.994 421 LEU D N 1
ATOM 10339 C CA . LEU D 2 418 ? 37.824 22.185 77.053 1.000 42.990 421 LEU D CA 1
ATOM 10340 C C . LEU D 2 418 ? 36.504 22.941 76.868 1.000 46.368 421 LEU D C 1
ATOM 10341 O O . LEU D 2 418 ? 36.426 24.140 77.142 1.000 44.803 421 LEU D O 1
ATOM 10346 N N . VAL D 2 419 ? 35.457 22.236 76.413 1.000 47.303 422 VAL D N 1
ATOM 10347 C CA . VAL D 2 419 ? 34.138 22.841 76.257 1.000 47.026 422 VAL D CA 1
ATOM 10348 C C . VAL D 2 419 ? 33.661 23.324 77.629 1.000 43.615 422 VAL D C 1
ATOM 10349 O O . VAL D 2 419 ? 33.340 24.495 77.805 1.000 43.258 422 VAL D O 1
ATOM 10353 N N . ARG D 2 420 ? 33.648 22.414 78.606 1.000 40.193 423 ARG D N 1
ATOM 10354 C CA . ARG D 2 420 ? 33.302 22.743 79.979 1.000 42.262 423 ARG D CA 1
ATOM 10355 C C . ARG D 2 420 ? 34.332 23.707 80.557 1.000 43.188 423 ARG D C 1
ATOM 10356 O O . ARG D 2 420 ? 33.954 24.675 81.215 1.000 43.066 423 ARG D O 1
ATOM 10364 N N . TYR D 2 421 ? 35.620 23.462 80.270 1.000 45.506 424 TYR D N 1
ATOM 10365 C CA . TYR D 2 421 ? 36.697 24.263 80.833 1.000 47.356 424 TYR D CA 1
ATOM 10366 C C . TYR D 2 421 ? 36.483 25.751 80.570 1.000 46.034 424 TYR D C 1
ATOM 10367 O O . TYR D 2 421 ? 36.743 26.565 81.448 1.000 49.950 424 TYR D O 1
ATOM 10376 N N . LEU D 2 422 ? 36.020 26.110 79.369 1.000 43.183 425 LEU D N 1
ATOM 10377 C CA . LEU D 2 422 ? 35.861 27.515 79.040 1.000 43.035 425 LEU D CA 1
ATOM 10378 C C . LEU D 2 422 ? 34.721 28.112 79.859 1.000 44.780 425 LEU D C 1
ATOM 10379 O O . LEU D 2 422 ? 34.711 29.319 80.132 1.000 50.221 425 LEU D O 1
ATOM 10384 N N . ALA D 2 423 ? 33.759 27.253 80.218 1.000 41.442 426 ALA D N 1
ATOM 10385 C CA . ALA D 2 423 ? 32.577 27.667 80.955 1.000 43.504 426 ALA D CA 1
ATOM 10386 C C . ALA D 2 423 ? 32.919 27.798 82.439 1.000 43.311 426 ALA D C 1
ATOM 10387 O O . ALA D 2 423 ? 32.587 28.803 83.063 1.000 42.184 426 ALA D O 1
ATOM 10389 N N . LEU D 2 424 ? 33.557 26.753 82.990 1.000 38.469 427 LEU D N 1
ATOM 10390 C CA . LEU D 2 424 ? 34.127 26.796 84.327 1.000 38.587 427 LEU D CA 1
ATOM 10391 C C . LEU D 2 424 ? 35.593 26.361 84.286 1.000 35.429 427 LEU D C 1
ATOM 10392 O O . LEU D 2 424 ? 35.879 25.175 84.133 1.000 37.298 427 LEU D O 1
ATOM 10397 N N . PRO D 2 425 ? 36.558 27.302 84.431 1.000 32.341 428 PRO D N 1
ATOM 10398 C CA . PRO D 2 425 ? 37.983 27.002 84.292 1.000 31.119 428 PRO D CA 1
ATOM 10399 C C . PRO D 2 425 ? 38.549 26.484 85.607 1.000 32.662 428 PRO D C 1
ATOM 10400 O O . PRO D 2 425 ? 39.058 27.246 86.430 1.000 31.212 428 PRO D O 1
ATOM 10404 N N . VAL D 2 426 ? 38.405 25.168 85.787 1.000 33.664 429 VAL D N 1
ATOM 10405 C CA . VAL D 2 426 ? 38.896 24.442 86.942 1.000 35.204 429 VAL D CA 1
ATOM 10406 C C . VAL D 2 426 ? 39.459 23.133 86.408 1.000 35.787 429 VAL D C 1
ATOM 10407 O O . VAL D 2 426 ? 38.726 22.341 85.826 1.000 38.917 429 VAL D O 1
ATOM 10411 N N . LEU D 2 427 ? 40.765 22.931 86.565 1.000 36.567 430 LEU D N 1
ATOM 10412 C CA . LEU D 2 427 ? 41.403 21.753 86.008 1.000 37.828 430 LEU D CA 1
ATOM 10413 C C . LEU D 2 427 ? 40.834 20.530 86.712 1.000 41.011 430 LEU D C 1
ATOM 10414 O O . LEU D 2 427 ? 40.286 20.628 87.804 1.000 46.326 430 LEU D O 1
ATOM 10419 N N . THR D 2 428 ? 40.941 19.378 86.052 1.000 42.890 431 THR D N 1
ATOM 10420 C CA . THR D 2 428 ? 40.601 18.099 86.650 1.000 41.136 431 THR D CA 1
ATOM 10421 C C . THR D 2 428 ? 41.428 17.054 85.918 1.000 41.756 431 THR D C 1
ATOM 10422 O O . THR D 2 428 ? 41.904 17.337 84.825 1.000 42.147 431 THR D O 1
ATOM 10426 N N . SER D 2 429 ? 41.609 15.876 86.524 1.000 40.140 432 SER D N 1
ATOM 10427 C CA . SER D 2 429 ? 42.212 14.755 85.827 1.000 41.455 432 SER D CA 1
ATOM 10428 C C . SER D 2 429 ? 41.207 13.604 85.738 1.000 45.158 432 SER D C 1
ATOM 10429 O O . SER D 2 429 ? 40.267 13.525 86.533 1.000 44.525 432 SER D O 1
ATOM 10432 N N . GLU D 2 430 ? 41.464 12.693 84.788 1.000 48.721 433 GLU D N 1
ATOM 10433 C CA . GLU D 2 430 ? 40.614 11.554 84.483 1.000 51.070 433 GLU D CA 1
ATOM 10434 C C . GLU D 2 430 ? 40.468 10.660 85.710 1.000 54.086 433 GLU D C 1
ATOM 10435 O O . GLU D 2 430 ? 39.799 9.630 85.643 1.000 67.166 433 GLU D O 1
ATOM 10441 N N . ASP D 2 431 ? 41.103 11.048 86.823 1.000 49.805 434 ASP D N 1
ATOM 10442 C CA . ASP D 2 431 ? 41.068 10.243 88.033 1.000 46.743 434 ASP D CA 1
ATOM 10443 C C . ASP D 2 431 ? 39.966 10.731 88.965 1.000 42.296 434 ASP D C 1
ATOM 10444 O O . ASP D 2 431 ? 39.451 9.954 89.765 1.000 42.538 434 ASP D O 1
ATOM 10449 N N . LEU D 2 432 ? 39.614 12.017 88.845 1.000 40.751 435 LEU D N 1
ATOM 10450 C CA . LEU D 2 432 ? 38.676 12.664 89.751 1.000 40.417 435 LEU D CA 1
ATOM 10451 C C . LEU D 2 432 ? 37.455 13.171 88.978 1.000 41.439 435 LEU D C 1
ATOM 10452 O O . LEU D 2 432 ? 36.431 13.505 89.572 1.000 42.115 435 LEU D O 1
ATOM 10457 N N . GLU D 2 433 ? 37.591 13.226 87.647 1.000 42.082 436 GLU D N 1
ATOM 10458 C CA . GLU D 2 433 ? 36.587 13.772 86.748 1.000 44.420 436 GLU D CA 1
ATOM 10459 C C . GLU D 2 433 ? 35.259 13.028 86.920 1.000 45.636 436 GLU D C 1
ATOM 10460 O O . GLU D 2 433 ? 34.186 13.628 86.821 1.000 44.362 436 GLU D O 1
ATOM 10466 N N . GLY D 2 434 ? 35.353 11.721 87.201 1.000 41.797 437 GLY D N 1
ATOM 10467 C CA . GLY D 2 434 ? 34.195 10.917 87.554 1.000 41.066 437 GLY D CA 1
ATOM 10468 C C . GLY D 2 434 ? 33.306 11.616 88.580 1.000 41.238 437 GLY D C 1
ATOM 10469 O O . GLY D 2 434 ? 32.094 11.706 88.389 1.000 44.436 437 GLY D O 1
ATOM 10470 N N . TYR D 2 435 ? 33.929 12.132 89.648 1.000 40.623 438 TYR D N 1
ATOM 10471 C CA . TYR D 2 435 ? 33.205 12.733 90.752 1.000 41.145 438 TYR D CA 1
ATOM 10472 C C . TYR D 2 435 ? 32.835 14.177 90.425 1.000 41.104 438 TYR D C 1
ATOM 10473 O O . TYR D 2 435 ? 31.743 14.627 90.767 1.000 43.776 438 TYR D O 1
ATOM 10482 N N . LEU D 2 436 ? 33.761 14.909 89.797 1.000 39.251 439 LEU D N 1
ATOM 10483 C CA . LEU D 2 436 ? 33.648 16.359 89.766 1.000 43.379 439 LEU D CA 1
ATOM 10484 C C . LEU D 2 436 ? 32.841 16.844 88.561 1.000 44.572 439 LEU D C 1
ATOM 10485 O O . LEU D 2 436 ? 32.431 18.008 88.512 1.000 52.316 439 LEU D O 1
ATOM 10490 N N . GLN D 2 437 ? 32.626 15.962 87.578 1.000 46.379 440 GLN D N 1
ATOM 10491 C CA . GLN D 2 437 ? 31.747 16.298 86.465 1.000 46.164 440 GLN D CA 1
ATOM 10492 C C . GLN D 2 437 ? 30.417 16.789 87.043 1.000 44.500 440 GLN D C 1
ATOM 10493 O O . GLN D 2 437 ? 29.936 17.869 86.690 1.000 41.948 440 GLN D O 1
ATOM 10499 N N . TYR D 2 438 ? 29.883 16.000 87.985 1.000 41.024 441 TYR D N 1
ATOM 10500 C CA . TYR D 2 438 ? 28.685 16.350 88.725 1.000 43.259 441 TYR D CA 1
ATOM 10501 C C . TYR D 2 438 ? 28.818 17.775 89.253 1.000 43.863 441 TYR D C 1
ATOM 10502 O O . TYR D 2 438 ? 27.929 18.602 89.053 1.000 48.861 441 TYR D O 1
ATOM 10511 N N . ASN D 2 439 ? 29.951 18.061 89.904 1.000 44.722 442 ASN D N 1
ATOM 10512 C CA . ASN D 2 439 ? 30.148 19.350 90.555 1.000 41.487 442 ASN D CA 1
ATOM 10513 C C . ASN D 2 439 ? 30.065 20.488 89.533 1.000 39.736 442 ASN D C 1
ATOM 10514 O O . ASN D 2 439 ? 29.358 21.465 89.754 1.000 41.092 442 ASN D O 1
ATOM 10519 N N . HIS D 2 440 ? 30.767 20.356 88.400 1.000 40.709 443 HIS D N 1
ATOM 10520 C CA . HIS D 2 440 ? 30.907 21.488 87.489 1.000 41.283 443 HIS D CA 1
ATOM 10521 C C . HIS D 2 440 ? 29.644 21.697 86.662 1.000 43.572 443 HIS D C 1
ATOM 10522 O O . HIS D 2 440 ? 29.262 22.833 86.375 1.000 45.202 443 HIS D O 1
ATOM 10529 N N . LEU D 2 441 ? 29.017 20.594 86.247 1.000 45.439 444 LEU D N 1
ATOM 10530 C CA . LEU D 2 441 ? 27.825 20.733 85.430 1.000 49.745 444 LEU D CA 1
ATOM 10531 C C . LEU D 2 441 ? 26.736 21.447 86.235 1.000 49.675 444 LEU D C 1
ATOM 10532 O O . LEU D 2 441 ? 26.129 22.406 85.744 1.000 47.593 444 LEU D O 1
ATOM 10537 N N . ASN D 2 442 ? 26.556 21.020 87.496 1.000 46.918 445 ASN D N 1
ATOM 10538 C CA . ASN D 2 442 ? 25.596 21.647 88.389 1.000 45.049 445 ASN D CA 1
ATOM 10539 C C . ASN D 2 442 ? 25.949 23.118 88.591 1.000 46.999 445 ASN D C 1
ATOM 10540 O O . ASN D 2 442 ? 25.048 23.955 88.649 1.000 49.907 445 ASN D O 1
ATOM 10545 N N . TRP D 2 443 ? 27.259 23.420 88.690 1.000 43.105 446 TRP D N 1
ATOM 10546 C CA . TRP D 2 443 ? 27.709 24.796 88.846 1.000 36.912 446 TRP D CA 1
ATOM 10547 C C . TRP D 2 443 ? 27.283 25.614 87.629 1.000 37.557 446 TRP D C 1
ATOM 10548 O O . TRP D 2 443 ? 26.841 26.751 87.784 1.000 36.191 446 TRP D O 1
ATOM 10559 N N . ILE D 2 444 ? 27.464 25.032 86.430 1.000 38.896 447 ILE D N 1
ATOM 10560 C CA . ILE D 2 444 ? 27.243 25.729 85.172 1.000 41.234 447 ILE D CA 1
ATOM 10561 C C . ILE D 2 444 ? 25.753 26.027 85.030 1.000 40.699 447 ILE D C 1
ATOM 10562 O O . ILE D 2 444 ? 25.357 27.175 84.830 1.000 40.411 447 ILE D O 1
ATOM 10567 N N . LYS D 2 445 ? 24.942 24.979 85.206 1.000 45.354 448 LYS D N 1
ATOM 10568 C CA . LYS D 2 445 ? 23.493 25.069 85.206 1.000 44.932 448 LYS D CA 1
ATOM 10569 C C . LYS D 2 445 ? 23.050 26.216 86.110 1.000 48.013 448 LYS D C 1
ATOM 10570 O O . LYS D 2 445 ? 22.144 26.966 85.762 1.000 52.829 448 LYS D O 1
ATOM 10576 N N . GLU D 2 446 ? 23.723 26.356 87.256 1.000 49.767 449 GLU D N 1
ATOM 10577 C CA . GLU D 2 446 ? 23.321 27.275 88.310 1.000 53.100 449 GLU D CA 1
ATOM 10578 C C . GLU D 2 446 ? 23.684 28.723 87.987 1.000 50.417 449 GLU D C 1
ATOM 10579 O O . GLU D 2 446 ? 23.049 29.636 88.505 1.000 50.471 449 GLU D O 1
ATOM 10585 N N . ASN D 2 447 ? 24.718 28.941 87.166 1.000 48.090 450 ASN D N 1
ATOM 10586 C CA . ASN D 2 447 ? 25.272 30.282 87.047 1.000 46.125 450 ASN D CA 1
ATOM 10587 C C . ASN D 2 447 ? 25.058 30.831 85.644 1.000 45.251 450 ASN D C 1
ATOM 10588 O O . ASN D 2 447 ? 25.144 32.040 85.430 1.000 40.074 450 ASN D O 1
ATOM 10593 N N . TYR D 2 448 ? 24.798 29.925 84.697 1.000 48.987 451 TYR D N 1
ATOM 10594 C CA . TYR D 2 448 ? 24.645 30.301 83.305 1.000 52.581 451 TYR D CA 1
ATOM 10595 C C . TYR D 2 448 ? 23.181 30.204 82.883 1.000 51.585 451 TYR D C 1
ATOM 10596 O O . TYR D 2 448 ? 22.697 31.055 82.139 1.000 55.983 451 TYR D O 1
ATOM 10605 N N . GLY D 2 449 ? 22.490 29.172 83.382 1.000 47.891 452 GLY D N 1
ATOM 10606 C CA . GLY D 2 449 ? 21.120 28.876 82.986 1.000 46.259 452 GLY D CA 1
ATOM 10607 C C . GLY D 2 449 ? 21.044 27.494 82.346 1.000 42.815 452 GLY D C 1
ATOM 10608 O O . GLY D 2 449 ? 22.075 26.914 82.037 1.000 41.124 452 GLY D O 1
ATOM 10609 N N . TYR D 2 450 ? 19.828 26.971 82.157 1.000 44.842 453 TYR D N 1
ATOM 10610 C CA . TYR D 2 450 ? 19.671 25.655 81.555 1.000 51.035 453 TYR D CA 1
ATOM 10611 C C . TYR D 2 450 ? 20.086 25.678 80.079 1.000 58.720 453 TYR D C 1
ATOM 10612 O O . TYR D 2 450 ? 20.557 24.669 79.538 1.000 64.222 453 TYR D O 1
ATOM 10621 N N . GLU D 2 451 ? 19.893 26.840 79.441 1.000 57.946 454 GLU D N 1
ATOM 10622 C CA . GLU D 2 451 ? 20.231 27.070 78.045 1.000 59.915 454 GLU D CA 1
ATOM 10623 C C . GLU D 2 451 ? 21.694 26.698 77.813 1.000 62.052 454 GLU D C 1
ATOM 10624 O O . GLU D 2 451 ? 21.992 25.808 77.018 1.000 64.234 454 GLU D O 1
ATOM 10630 N N . PHE D 2 452 ? 22.596 27.393 78.521 1.000 62.270 455 PHE D N 1
ATOM 10631 C CA . PHE D 2 452 ? 24.027 27.228 78.333 1.000 59.815 455 PHE D CA 1
ATOM 10632 C C . PHE D 2 452 ? 24.463 25.835 78.778 1.000 54.386 455 PHE D C 1
ATOM 10633 O O . PHE D 2 452 ? 25.306 25.217 78.140 1.000 47.851 455 PHE D O 1
ATOM 10641 N N . TYR D 2 453 ? 23.865 25.330 79.860 1.000 55.355 456 TYR D N 1
ATOM 10642 C CA . TYR D 2 453 ? 24.151 23.968 80.287 1.000 53.524 456 TYR D CA 1
ATOM 10643 C C . TYR D 2 453 ? 23.933 23.002 79.123 1.000 58.147 456 TYR D C 1
ATOM 10644 O O . TYR D 2 453 ? 24.783 22.145 78.878 1.000 58.686 456 TYR D O 1
ATOM 10653 N N . SER D 2 454 ? 22.806 23.165 78.404 1.000 60.499 457 SER D N 1
ATOM 10654 C CA . SER D 2 454 ? 22.392 22.228 77.363 1.000 57.780 457 SER D CA 1
ATOM 10655 C C . SER D 2 454 ? 23.357 22.267 76.178 1.000 52.824 457 SER D C 1
ATOM 10656 O O . SER D 2 454 ? 23.801 21.220 75.708 1.000 49.438 457 SER D O 1
ATOM 10659 N N . PHE D 2 455 ? 23.664 23.486 75.720 1.000 46.424 458 PHE D N 1
ATOM 10660 C CA . PHE D 2 455 ? 24.708 23.749 74.741 1.000 55.037 458 PHE D CA 1
ATOM 10661 C C . PHE D 2 455 ? 25.964 22.921 75.040 1.000 60.009 458 PHE D C 1
ATOM 10662 O O . PHE D 2 455 ? 26.474 22.217 74.163 1.000 55.815 458 PHE D O 1
ATOM 10670 N N . ILE D 2 456 ? 26.449 23.015 76.290 1.000 57.777 459 ILE D N 1
ATOM 10671 C CA . ILE D 2 456 ? 27.659 22.334 76.718 1.000 52.261 459 ILE D CA 1
ATOM 10672 C C . ILE D 2 456 ? 27.475 20.826 76.570 1.000 51.626 459 ILE D C 1
ATOM 10673 O O . ILE D 2 456 ? 28.270 20.166 75.907 1.000 57.612 459 ILE D O 1
ATOM 10678 N N . VAL D 2 457 ? 26.403 20.290 77.161 1.000 55.176 460 VAL D N 1
ATOM 10679 C CA . VAL D 2 457 ? 26.210 18.848 77.233 1.000 55.680 460 VAL D CA 1
ATOM 10680 C C . VAL D 2 457 ? 26.229 18.244 75.832 1.000 57.697 460 VAL D C 1
ATOM 10681 O O . VAL D 2 457 ? 26.766 17.156 75.660 1.000 59.025 460 VAL D O 1
ATOM 10685 N N . ASP D 2 458 ? 25.615 18.942 74.860 1.000 58.028 461 ASP D N 1
ATOM 10686 C CA . ASP D 2 458 ? 25.403 18.459 73.502 1.000 58.684 461 ASP D CA 1
ATOM 10687 C C . ASP D 2 458 ? 26.722 18.447 72.736 1.000 58.051 461 ASP D C 1
ATOM 10688 O O . ASP D 2 458 ? 27.084 17.438 72.131 1.000 53.551 461 ASP D O 1
ATOM 10693 N N . LEU D 2 459 ? 27.419 19.589 72.762 1.000 59.348 462 LEU D N 1
ATOM 10694 C CA . LEU D 2 459 ? 28.738 19.729 72.167 1.000 54.489 462 LEU D CA 1
ATOM 10695 C C . LEU D 2 459 ? 29.624 18.579 72.638 1.000 52.129 462 LEU D C 1
ATOM 10696 O O . LEU D 2 459 ? 30.531 18.161 71.933 1.000 56.240 462 LEU D O 1
ATOM 10701 N N . GLN D 2 460 ? 29.330 18.071 73.836 1.000 55.323 463 GLN D N 1
ATOM 10702 C CA . GLN D 2 460 ? 30.087 17.012 74.481 1.000 60.025 463 GLN D CA 1
ATOM 10703 C C . GLN D 2 460 ? 29.477 15.648 74.163 1.000 61.121 463 GLN D C 1
ATOM 10704 O O . GLN D 2 460 ? 30.124 14.617 74.342 1.000 60.144 463 GLN D O 1
ATOM 10710 N N . GLU D 2 461 ? 28.219 15.646 73.707 1.000 68.950 464 GLU D N 1
ATOM 10711 C CA . GLU D 2 461 ? 27.572 14.460 73.158 1.000 72.576 464 GLU D CA 1
ATOM 10712 C C . GLU D 2 461 ? 27.974 14.347 71.684 1.000 68.356 464 GLU D C 1
ATOM 10713 O O . GLU D 2 461 ? 28.105 13.243 71.153 1.000 69.352 464 GLU D O 1
ATOM 10719 N N . LYS D 2 462 ? 28.208 15.509 71.059 1.000 58.873 465 LYS D N 1
ATOM 10720 C CA . LYS D 2 462 ? 28.811 15.620 69.743 1.000 61.895 465 LYS D CA 1
ATOM 10721 C C . LYS D 2 462 ? 30.189 14.953 69.752 1.000 68.142 465 LYS D C 1
ATOM 10722 O O . LYS D 2 462 ? 30.421 14.003 68.999 1.000 67.345 465 LYS D O 1
ATOM 10728 N N . CYS D 2 463 ? 31.096 15.482 70.597 1.000 67.009 466 CYS D N 1
ATOM 10729 C CA . CYS D 2 463 ? 32.489 15.050 70.668 1.000 63.051 466 CYS D CA 1
ATOM 10730 C C . CYS D 2 463 ? 32.555 13.555 70.981 1.000 66.876 466 CYS D C 1
ATOM 10731 O O . CYS D 2 463 ? 33.402 12.830 70.458 1.000 67.245 466 CYS D O 1
ATOM 10734 N N . ASP D 2 464 ? 31.623 13.111 71.833 1.000 70.792 467 ASP D N 1
ATOM 10735 C CA . ASP D 2 464 ? 31.463 11.726 72.238 1.000 78.466 467 ASP D CA 1
ATOM 10736 C C . ASP D 2 464 ? 31.237 10.855 71.005 1.000 81.078 467 ASP D C 1
ATOM 10737 O O . ASP D 2 464 ? 31.660 9.702 70.976 1.000 87.067 467 ASP D O 1
ATOM 10742 N N . LYS D 2 465 ? 30.526 11.412 70.014 1.000 84.026 468 LYS D N 1
ATOM 10743 C CA . LYS D 2 465 ? 30.187 10.680 68.806 1.000 83.642 468 LYS D CA 1
ATOM 10744 C C . LYS D 2 465 ? 31.409 10.562 67.896 1.000 85.652 468 LYS D C 1
ATOM 10745 O O . LYS D 2 465 ? 31.694 9.464 67.412 1.000 82.377 468 LYS D O 1
ATOM 10751 N N . ARG D 2 466 ? 32.151 11.668 67.710 1.000 82.350 469 ARG D N 1
ATOM 10752 C CA . ARG D 2 466 ? 33.331 11.688 66.854 1.000 76.462 469 ARG D CA 1
ATOM 10753 C C . ARG D 2 466 ? 34.427 10.774 67.403 1.000 78.728 469 ARG D C 1
ATOM 10754 O O . ARG D 2 466 ? 35.470 10.612 66.775 1.000 85.241 469 ARG D O 1
ATOM 10762 N N . ILE D 2 467 ? 34.178 10.183 68.576 1.000 74.449 470 ILE D N 1
ATOM 10763 C CA . ILE D 2 467 ? 35.088 9.243 69.209 1.000 76.166 470 ILE D CA 1
ATOM 10764 C C . ILE D 2 467 ? 34.583 7.820 68.947 1.000 77.401 470 ILE D C 1
ATOM 10765 O O . ILE D 2 467 ? 35.368 6.880 68.804 1.000 76.866 470 ILE D O 1
ATOM 10770 N N . LYS D 2 468 ? 33.256 7.666 68.876 1.000 78.247 471 LYS D N 1
ATOM 10771 C CA . LYS D 2 468 ? 32.633 6.401 68.514 1.000 77.546 471 LYS D CA 1
ATOM 10772 C C . LYS D 2 468 ? 32.989 6.041 67.070 1.000 74.323 471 LYS D C 1
ATOM 10773 O O . LYS D 2 468 ? 32.962 4.867 66.712 1.000 73.872 471 LYS D O 1
ATOM 10779 N N . ASP D 2 469 ? 33.348 7.058 66.270 1.000 73.261 472 ASP D N 1
ATOM 10780 C CA . ASP D 2 469 ? 33.921 6.893 64.943 1.000 76.952 472 ASP D CA 1
ATOM 10781 C C . ASP D 2 469 ? 35.402 6.508 64.989 1.000 77.502 472 ASP D C 1
ATOM 10782 O O . ASP D 2 469 ? 36.087 6.631 63.974 1.000 81.171 472 ASP D O 1
ATOM 10787 N N . TYR D 2 470 ? 35.904 6.089 66.158 1.000 69.228 473 TYR D N 1
ATOM 10788 C CA . TYR D 2 470 ? 37.248 5.547 66.274 1.000 65.639 473 TYR D CA 1
ATOM 10789 C C . TYR D 2 470 ? 37.261 4.293 67.147 1.000 67.712 473 TYR D C 1
ATOM 10790 O O . TYR D 2 470 ? 38.015 3.363 66.866 1.000 72.325 473 TYR D O 1
ATOM 10799 N N . GLN D 2 471 ? 36.462 4.265 68.222 1.000 64.864 474 GLN D N 1
ATOM 10800 C CA . GLN D 2 471 ? 36.551 3.115 69.111 1.000 64.938 474 GLN D CA 1
ATOM 10801 C C . GLN D 2 471 ? 35.269 2.860 69.897 1.000 62.635 474 GLN D C 1
ATOM 10802 O O . GLN D 2 471 ? 34.488 3.763 70.202 1.000 61.621 474 GLN D O 1
ATOM 10808 N N . THR D 2 472 ? 35.110 1.571 70.206 1.000 64.021 475 THR D N 1
ATOM 10809 C CA . THR D 2 472 ? 34.253 1.024 71.242 1.000 76.027 475 THR D CA 1
ATOM 10810 C C . THR D 2 472 ? 34.521 1.754 72.559 1.000 82.575 475 THR D C 1
ATOM 10811 O O . THR D 2 472 ? 35.612 1.645 73.116 1.000 85.869 475 THR D O 1
ATOM 10815 N N . PHE D 2 473 ? 33.508 2.489 73.048 1.000 92.170 476 PHE D N 1
ATOM 10816 C CA . PHE D 2 473 ? 33.626 3.402 74.180 1.000 94.259 476 PHE D CA 1
ATOM 10817 C C . PHE D 2 473 ? 32.230 3.855 74.621 1.000 95.702 476 PHE D C 1
ATOM 10818 O O . PHE D 2 473 ? 31.656 4.738 73.985 1.000 100.367 476 PHE D O 1
ATOM 10826 N N . ILE D 2 474 ? 31.727 3.295 75.733 1.000 92.645 477 ILE D N 1
ATOM 10827 C CA . ILE D 2 474 ? 30.431 3.679 76.276 1.000 85.180 477 ILE D CA 1
ATOM 10828 C C . ILE D 2 474 ? 30.615 4.801 77.306 1.000 83.385 477 ILE D C 1
ATOM 10829 O O . ILE D 2 474 ? 31.104 4.575 78.413 1.000 86.568 477 ILE D O 1
ATOM 10834 N N . PRO D 2 475 ? 30.243 6.056 76.960 1.000 77.904 478 PRO D N 1
ATOM 10835 C CA . PRO D 2 475 ? 30.423 7.200 77.855 1.000 75.661 478 PRO D CA 1
ATOM 10836 C C . PRO D 2 475 ? 29.359 7.190 78.943 1.000 78.024 478 PRO D C 1
ATOM 10837 O O . PRO D 2 475 ? 28.189 6.971 78.644 1.000 79.853 478 PRO D O 1
ATOM 10841 N N . LYS D 2 476 ? 29.767 7.469 80.190 1.000 77.205 479 LYS D N 1
ATOM 10842 C CA . LYS D 2 476 ? 28.931 7.147 81.336 1.000 78.072 479 LYS D CA 1
ATOM 10843 C C . LYS D 2 476 ? 27.875 8.231 81.552 1.000 72.678 479 LYS D C 1
ATOM 10844 O O . LYS D 2 476 ? 28.043 9.363 81.106 1.000 74.178 479 LYS D O 1
ATOM 10850 N N . GLU D 2 477 ? 26.780 7.853 82.225 1.000 72.062 480 GLU D N 1
ATOM 10851 C CA . GLU D 2 477 ? 25.506 8.556 82.124 1.000 76.597 480 GLU D CA 1
ATOM 10852 C C . GLU D 2 477 ? 25.299 9.512 83.300 1.000 73.432 480 GLU D C 1
ATOM 10853 O O . GLU D 2 477 ? 25.875 9.337 84.372 1.000 70.840 480 GLU D O 1
ATOM 10859 N N . ILE D 2 478 ? 24.454 10.524 83.058 1.000 77.371 481 ILE D N 1
ATOM 10860 C CA . ILE D 2 478 ? 24.261 11.688 83.914 1.000 75.321 481 ILE D CA 1
ATOM 10861 C C . ILE D 2 478 ? 23.601 11.283 85.238 1.000 66.346 481 ILE D C 1
ATOM 10862 O O . ILE D 2 478 ? 23.873 10.217 85.788 1.000 69.413 481 ILE D O 1
ATOM 10867 N N . ASN D 2 479 ? 22.742 12.178 85.741 1.000 57.447 482 ASN D N 1
ATOM 10868 C CA . ASN D 2 479 ? 22.059 12.142 87.028 1.000 54.022 482 ASN D CA 1
ATOM 10869 C C . ASN D 2 479 ? 22.693 13.143 87.991 1.000 50.496 482 ASN D C 1
ATOM 10870 O O . ASN D 2 479 ? 23.205 12.763 89.037 1.000 45.695 482 ASN D O 1
ATOM 10875 N N . LEU D 2 480 ? 22.609 14.427 87.632 1.000 48.061 483 LEU D N 1
ATOM 10876 C CA . LEU D 2 480 ? 23.156 15.516 88.421 1.000 48.602 483 LEU D CA 1
ATOM 10877 C C . LEU D 2 480 ? 22.578 15.509 89.836 1.000 53.990 483 LEU D C 1
ATOM 10878 O O . LEU D 2 480 ? 23.253 15.910 90.782 1.000 63.537 483 LEU D O 1
ATOM 10883 N N . ASN D 2 481 ? 21.344 15.015 89.983 1.000 56.073 484 ASN D N 1
ATOM 10884 C CA . ASN D 2 481 ? 20.644 15.052 91.258 1.000 52.292 484 ASN D CA 1
ATOM 10885 C C . ASN D 2 481 ? 21.379 14.216 92.305 1.000 48.636 484 ASN D C 1
ATOM 10886 O O . ASN D 2 481 ? 20.996 14.203 93.466 1.000 51.919 484 ASN D O 1
ATOM 10891 N N . ASP D 2 482 ? 22.450 13.536 91.891 1.000 49.939 485 ASP D N 1
ATOM 10892 C CA . ASP D 2 482 ? 23.190 12.614 92.741 1.000 53.542 485 ASP D CA 1
ATOM 10893 C C . ASP D 2 482 ? 24.164 13.389 93.631 1.000 53.102 485 ASP D C 1
ATOM 10894 O O . ASP D 2 482 ? 24.787 12.817 94.523 1.000 56.369 485 ASP D O 1
ATOM 10899 N N . GLN D 2 483 ? 24.270 14.698 93.369 1.000 52.311 486 GLN D N 1
ATOM 10900 C CA . GLN D 2 483 ? 25.268 15.568 93.961 1.000 47.370 486 GLN D CA 1
ATOM 10901 C C . GLN D 2 483 ? 24.572 16.864 94.355 1.000 52.177 486 GLN D C 1
ATOM 10902 O O . GLN D 2 483 ? 23.949 17.505 93.511 1.000 56.788 486 GLN D O 1
ATOM 10908 N N . THR D 2 484 ? 24.695 17.232 95.637 1.000 48.998 487 THR D N 1
ATOM 10909 C CA . THR D 2 484 ? 24.054 18.418 96.171 1.000 46.353 487 THR D CA 1
ATOM 10910 C C . THR D 2 484 ? 25.045 19.217 97.004 1.000 42.941 487 THR D C 1
ATOM 10911 O O . THR D 2 484 ? 25.875 18.651 97.708 1.000 46.942 487 THR D O 1
ATOM 10915 N N . SER D 2 485 ? 24.902 20.541 96.939 1.000 38.980 488 SER D N 1
ATOM 10916 C CA . SER D 2 485 ? 25.695 21.463 97.729 1.000 39.074 488 SER D CA 1
ATOM 10917 C C . SER D 2 485 ? 25.402 21.272 99.212 1.000 39.680 488 SER D C 1
ATOM 10918 O O . SER D 2 485 ? 24.264 20.974 99.581 1.000 45.395 488 SER D O 1
ATOM 10921 N N . ASP D 2 486 ? 26.453 21.410 100.031 1.000 35.106 489 ASP D N 1
ATOM 10922 C CA . ASP D 2 486 ? 26.336 21.388 101.478 1.000 34.466 489 ASP D CA 1
ATOM 10923 C C . ASP D 2 486 ? 26.788 22.748 102.007 1.000 34.346 489 ASP D C 1
ATOM 10924 O O . ASP D 2 486 ? 27.889 23.199 101.709 1.000 37.910 489 ASP D O 1
ATOM 10929 N N . PHE D 2 487 ? 25.898 23.417 102.742 1.000 35.559 490 PHE D N 1
ATOM 10930 C CA . PHE D 2 487 ? 26.133 24.764 103.238 1.000 36.174 490 PHE D CA 1
ATOM 10931 C C . PHE D 2 487 ? 26.157 24.782 104.765 1.000 36.395 490 PHE D C 1
ATOM 10932 O O . PHE D 2 487 ? 26.238 25.841 105.378 1.000 39.007 490 PHE D O 1
ATOM 10940 N N . ASN D 2 488 ? 26.080 23.603 105.376 1.000 36.657 491 ASN D N 1
ATOM 10941 C CA . ASN D 2 488 ? 26.156 23.508 106.819 1.000 38.300 491 ASN D CA 1
ATOM 10942 C C . ASN D 2 488 ? 27.600 23.215 107.224 1.000 38.774 491 ASN D C 1
ATOM 10943 O O . ASN D 2 488 ? 28.110 22.139 106.928 1.000 39.834 491 ASN D O 1
ATOM 10948 N N . LEU D 2 489 ? 28.247 24.182 107.896 1.000 39.077 492 LEU D N 1
ATOM 10949 C CA . LEU D 2 489 ? 29.665 24.130 108.232 1.000 39.907 492 LEU D CA 1
ATOM 10950 C C . LEU D 2 489 ? 29.995 22.859 109.010 1.000 39.265 492 LEU D C 1
ATOM 10951 O O . LEU D 2 489 ? 31.021 22.231 108.732 1.000 36.016 492 LEU D O 1
ATOM 10956 N N . THR D 2 490 ? 29.139 22.530 109.995 1.000 34.854 493 THR D N 1
ATOM 10957 C CA . THR D 2 490 ? 29.343 21.383 110.863 1.000 37.001 493 THR D CA 1
ATOM 10958 C C . THR D 2 490 ? 29.191 20.089 110.064 1.000 38.205 493 THR D C 1
ATOM 10959 O O . THR D 2 490 ? 29.922 19.122 110.286 1.000 41.160 493 THR D O 1
ATOM 10963 N N . SER D 2 491 ? 28.249 20.095 109.118 1.000 35.249 494 SER D N 1
ATOM 10964 C CA . SER D 2 491 ? 28.059 18.961 108.232 1.000 34.399 494 SER D CA 1
ATOM 10965 C C . SER D 2 491 ? 29.333 18.698 107.423 1.000 34.546 494 SER D C 1
ATOM 10966 O O . SER D 2 491 ? 29.777 17.553 107.323 1.000 37.007 494 SER D O 1
ATOM 10969 N N . ILE D 2 492 ? 29.933 19.762 106.866 1.000 31.389 495 ILE D N 1
ATOM 10970 C CA . ILE D 2 492 ? 31.125 19.634 106.037 1.000 29.478 495 ILE D CA 1
ATOM 10971 C C . ILE D 2 492 ? 32.312 19.158 106.872 1.000 29.946 495 ILE D C 1
ATOM 10972 O O . ILE D 2 492 ? 33.013 18.237 106.455 1.000 35.012 495 ILE D O 1
ATOM 10977 N N . ILE D 2 493 ? 32.553 19.799 108.025 1.000 27.837 496 ILE D N 1
ATOM 10978 C CA . ILE D 2 493 ? 33.677 19.426 108.870 1.000 29.001 496 ILE D CA 1
ATOM 10979 C C . ILE D 2 493 ? 33.622 17.923 109.138 1.000 31.155 496 ILE D C 1
ATOM 10980 O O . ILE D 2 493 ? 34.551 17.206 108.769 1.000 34.271 496 ILE D O 1
ATOM 10985 N N . ASN D 2 494 ? 32.512 17.467 109.736 1.000 34.247 497 ASN D N 1
ATOM 10986 C CA . ASN D 2 494 ? 32.310 16.096 110.185 1.000 31.536 497 ASN D CA 1
ATOM 10987 C C . ASN D 2 494 ? 32.591 15.114 109.062 1.000 32.870 497 ASN D C 1
ATOM 10988 O O . ASN D 2 494 ? 33.242 14.092 109.279 1.000 34.444 497 ASN D O 1
ATOM 10993 N N . LYS D 2 495 ? 32.122 15.456 107.863 1.000 32.160 498 LYS D N 1
ATOM 10994 C CA . LYS D 2 495 ? 32.223 14.535 106.747 1.000 35.693 498 LYS D CA 1
ATOM 10995 C C . LYS D 2 495 ? 33.630 14.574 106.157 1.000 34.805 498 LYS D C 1
ATOM 10996 O O . LYS D 2 495 ? 34.096 13.568 105.624 1.000 40.014 498 LYS D O 1
ATOM 11002 N N . LEU D 2 496 ? 34.318 15.720 106.274 1.000 29.956 499 LEU D N 1
ATOM 11003 C CA . LEU D 2 496 ? 35.712 15.752 105.861 1.000 26.032 499 LEU D CA 1
ATOM 11004 C C . LEU D 2 496 ? 36.563 14.945 106.846 1.000 25.573 499 LEU D C 1
ATOM 11005 O O . LEU D 2 496 ? 37.453 14.197 106.420 1.000 24.539 499 LEU D O 1
ATOM 11010 N N . ILE D 2 497 ? 36.281 15.082 108.153 1.000 23.900 500 ILE D N 1
ATOM 11011 C CA . ILE D 2 497 ? 37.000 14.325 109.170 1.000 26.149 500 ILE D CA 1
ATOM 11012 C C . ILE D 2 497 ? 36.881 12.826 108.885 1.000 26.991 500 ILE D C 1
ATOM 11013 O O . ILE D 2 497 ? 37.879 12.136 108.769 1.000 29.517 500 ILE D O 1
ATOM 11018 N N . ILE D 2 498 ? 35.647 12.336 108.770 1.000 29.956 501 ILE D N 1
ATOM 11019 C CA . ILE D 2 498 ? 35.404 10.929 108.518 1.000 31.724 501 ILE D CA 1
ATOM 11020 C C . ILE D 2 498 ? 36.213 10.522 107.294 1.000 35.553 501 ILE D C 1
ATOM 11021 O O . ILE D 2 498 ? 36.837 9.460 107.295 1.000 38.596 501 ILE D O 1
ATOM 11026 N N . GLY D 2 499 ? 36.233 11.405 106.286 1.000 35.949 502 GLY D N 1
ATOM 11027 C CA . GLY D 2 499 ? 37.025 11.189 105.089 1.000 33.450 502 GLY D CA 1
ATOM 11028 C C . GLY D 2 499 ? 38.481 10.910 105.443 1.000 36.056 502 GLY D C 1
ATOM 11029 O O . GLY D 2 499 ? 39.058 9.945 104.957 1.000 41.403 502 GLY D O 1
ATOM 11030 N N . VAL D 2 500 ? 39.063 11.751 106.307 1.000 35.703 503 VAL D N 1
ATOM 11031 C CA . VAL D 2 500 ? 40.473 11.621 106.640 1.000 36.313 503 VAL D CA 1
ATOM 11032 C C . VAL D 2 500 ? 40.670 10.303 107.385 1.000 34.470 503 VAL D C 1
ATOM 11033 O O . VAL D 2 500 ? 41.585 9.549 107.072 1.000 35.426 503 VAL D O 1
ATOM 11037 N N . GLU D 2 501 ? 39.794 10.041 108.358 1.000 33.846 504 GLU D N 1
ATOM 11038 C CA . GLU D 2 501 ? 39.807 8.818 109.147 1.000 37.873 504 GLU D CA 1
ATOM 11039 C C . GLU D 2 501 ? 39.694 7.595 108.241 1.000 37.357 504 GLU D C 1
ATOM 11040 O O . GLU D 2 501 ? 40.185 6.529 108.592 1.000 35.230 504 GLU D O 1
ATOM 11046 N N . SER D 2 502 ? 39.078 7.776 107.069 1.000 40.008 505 SER D N 1
ATOM 11047 C CA . SER D 2 502 ? 38.832 6.689 106.135 1.000 43.853 505 SER D CA 1
ATOM 11048 C C . SER D 2 502 ? 39.996 6.492 105.161 1.000 47.446 505 SER D C 1
ATOM 11049 O O . SER D 2 502 ? 39.932 5.597 104.321 1.000 55.459 505 SER D O 1
ATOM 11052 N N . SER D 2 503 ? 41.055 7.310 105.271 1.000 44.411 506 SER D N 1
ATOM 11053 C CA . SER D 2 503 ? 42.123 7.274 104.282 1.000 36.911 506 SER D CA 1
ATOM 11054 C C . SER D 2 503 ? 43.510 7.305 104.923 1.000 34.501 506 SER D C 1
ATOM 11055 O O . SER D 2 503 ? 44.494 7.584 104.242 1.000 34.179 506 SER D O 1
ATOM 11058 N N . LEU D 2 504 ? 43.600 7.013 106.221 1.000 31.618 507 LEU D N 1
ATOM 11059 C CA . LEU D 2 504 ? 44.918 6.833 106.809 1.000 33.120 507 LEU D CA 1
ATOM 11060 C C . LEU D 2 504 ? 45.661 5.735 106.047 1.000 33.829 507 LEU D C 1
ATOM 11061 O O . LEU D 2 504 ? 45.272 4.574 106.099 1.000 39.246 507 LEU D O 1
ATOM 11066 N N . THR D 2 505 ? 46.711 6.121 105.316 1.000 34.356 508 THR D N 1
ATOM 11067 C CA . THR D 2 505 ? 47.849 5.254 105.065 1.000 34.364 508 THR D CA 1
ATOM 11068 C C . THR D 2 505 ? 48.218 4.618 106.403 1.000 38.847 508 THR D C 1
ATOM 11069 O O . THR D 2 505 ? 47.781 5.099 107.449 1.000 48.123 508 THR D O 1
ATOM 11073 N N . ASN D 2 506 ? 49.037 3.573 106.410 1.000 36.673 509 ASN D N 1
ATOM 11074 C CA . ASN D 2 506 ? 49.605 3.198 107.698 1.000 42.442 509 ASN D CA 1
ATOM 11075 C C . ASN D 2 506 ? 51.125 3.297 107.607 1.000 41.930 509 ASN D C 1
ATOM 11076 O O . ASN D 2 506 ? 51.848 2.653 108.356 1.000 38.258 509 ASN D O 1
ATOM 11081 N N . ASP D 2 507 ? 51.580 4.130 106.669 1.000 43.790 510 ASP D N 1
ATOM 11082 C CA . ASP D 2 507 ? 52.991 4.421 106.500 1.000 44.885 510 ASP D CA 1
ATOM 11083 C C . ASP D 2 507 ? 53.358 5.691 107.275 1.000 43.671 510 ASP D C 1
ATOM 11084 O O . ASP D 2 507 ? 52.524 6.265 107.969 1.000 46.324 510 ASP D O 1
ATOM 11089 N N . GLU D 2 508 ? 54.617 6.114 107.140 1.000 40.716 511 GLU D N 1
ATOM 11090 C CA . GLU D 2 508 ? 55.221 7.143 107.967 1.000 38.829 511 GLU D CA 1
ATOM 11091 C C . GLU D 2 508 ? 54.523 8.498 107.789 1.000 35.940 511 GLU D C 1
ATOM 11092 O O . GLU D 2 508 ? 54.559 9.327 108.696 1.000 30.079 511 GLU D O 1
ATOM 11098 N N . ARG D 2 509 ? 53.877 8.691 106.632 1.000 31.154 512 ARG D N 1
ATOM 11099 C CA . ARG D 2 509 ? 53.272 9.950 106.233 1.000 29.115 512 ARG D CA 1
ATOM 11100 C C . ARG D 2 509 ? 51.978 10.229 107.003 1.000 28.215 512 ARG D C 1
ATOM 11101 O O . ARG D 2 509 ? 51.609 11.389 107.167 1.000 28.547 512 ARG D O 1
ATOM 11109 N N . PHE D 2 510 ? 51.290 9.169 107.443 1.000 25.103 513 PHE D N 1
ATOM 11110 C CA . PHE D 2 510 ? 49.995 9.230 108.113 1.000 25.222 513 PHE D CA 1
ATOM 11111 C C . PHE D 2 510 ? 48.873 9.551 107.124 1.000 25.798 513 PHE D C 1
ATOM 11112 O O . PHE D 2 510 ? 47.769 9.026 107.248 1.000 26.679 513 PHE D O 1
ATOM 11120 N N . ILE D 2 511 ? 49.162 10.350 106.091 1.000 25.676 514 ILE D N 1
ATOM 11121 C CA . ILE D 2 511 ? 48.096 10.743 105.184 1.000 25.734 514 ILE D CA 1
ATOM 11122 C C . ILE D 2 511 ? 48.704 10.927 103.800 1.000 27.363 514 ILE D C 1
ATOM 11123 O O . ILE D 2 511 ? 49.907 11.166 103.690 1.000 32.747 514 ILE D O 1
ATOM 11128 N N . ASN D 2 512 ? 47.854 10.838 102.766 1.000 28.002 515 ASN D N 1
ATOM 11129 C CA . ASN D 2 512 ? 48.234 11.184 101.406 1.000 29.051 515 ASN D CA 1
ATOM 11130 C C . ASN D 2 512 ? 48.115 12.696 101.237 1.000 29.204 515 ASN D C 1
ATOM 11131 O O . ASN D 2 512 ? 47.061 13.278 101.454 1.000 32.840 515 ASN D O 1
ATOM 11136 N N . GLY D 2 513 ? 49.213 13.348 100.885 1.000 28.752 516 GLY D N 1
ATOM 11137 C CA . GLY D 2 513 ? 49.138 14.778 100.652 1.000 31.892 516 GLY D CA 1
ATOM 11138 C C . GLY D 2 513 ? 49.731 15.132 99.296 1.000 31.353 516 GLY D C 1
ATOM 11139 O O . GLY D 2 513 ? 49.822 14.279 98.413 1.000 33.430 516 GLY D O 1
ATOM 11140 N N . ASP D 2 514 ? 50.136 16.395 99.173 1.000 28.748 517 ASP D N 1
ATOM 11141 C CA . ASP D 2 514 ? 50.745 16.945 97.979 1.000 29.290 517 ASP D CA 1
ATOM 11142 C C . ASP D 2 514 ? 52.032 16.178 97.664 1.000 31.397 517 ASP D C 1
ATOM 11143 O O . ASP D 2 514 ? 52.506 15.348 98.443 1.000 34.497 517 ASP D O 1
ATOM 11148 N N . ILE D 2 515 ? 52.622 16.476 96.513 1.000 30.095 518 ILE D N 1
ATOM 11149 C CA . ILE D 2 515 ? 53.831 15.792 96.097 1.000 30.154 518 ILE D CA 1
ATOM 11150 C C . ILE D 2 515 ? 55.027 16.265 96.931 1.000 31.475 518 ILE D C 1
ATOM 11151 O O . ILE D 2 515 ? 56.009 15.540 97.113 1.000 33.269 518 ILE D O 1
ATOM 11156 N N . ARG D 2 516 ? 54.921 17.471 97.484 1.000 30.387 519 ARG D N 1
ATOM 11157 C CA . ARG D 2 516 ? 55.950 18.009 98.360 1.000 31.439 519 ARG D CA 1
ATOM 11158 C C . ARG D 2 516 ? 56.211 17.043 99.526 1.000 29.386 519 ARG D C 1
ATOM 11159 O O . ARG D 2 516 ? 57.233 17.122 100.199 1.000 28.418 519 ARG D O 1
ATOM 11167 N N . GLN D 2 517 ? 55.309 16.087 99.733 1.000 28.879 520 GLN D N 1
ATOM 11168 C CA . GLN D 2 517 ? 55.545 15.014 100.692 1.000 30.103 520 GLN D CA 1
ATOM 11169 C C . GLN D 2 517 ? 56.807 14.221 100.330 1.000 30.049 520 GLN D C 1
ATOM 11170 O O . GLN D 2 517 ? 57.559 13.825 101.216 1.000 27.623 520 GLN D O 1
ATOM 11176 N N . PHE D 2 518 ? 57.037 14.007 99.026 1.000 28.724 521 PHE D N 1
ATOM 11177 C CA . PHE D 2 518 ? 58.166 13.209 98.569 1.000 32.789 521 PHE D CA 1
ATOM 11178 C C . PHE D 2 518 ? 59.291 14.106 98.061 1.000 32.590 521 PHE D C 1
ATOM 11179 O O . PHE D 2 518 ? 60.438 13.684 98.005 1.000 32.665 521 PHE D O 1
ATOM 11187 N N . GLU D 2 519 ? 58.952 15.334 97.660 1.000 37.136 522 GLU D N 1
ATOM 11188 C CA . GLU D 2 519 ? 59.881 16.182 96.932 1.000 38.264 522 GLU D CA 1
ATOM 11189 C C . GLU D 2 519 ? 60.648 17.105 97.877 1.000 40.064 522 GLU D C 1
ATOM 11190 O O . GLU D 2 519 ? 61.702 17.614 97.507 1.000 42.227 522 GLU D O 1
ATOM 11196 N N . MET D 2 520 ? 60.120 17.335 99.085 1.000 42.932 523 MET D N 1
ATOM 11197 C CA . MET D 2 520 ? 60.669 18.376 99.944 1.000 44.117 523 MET D CA 1
ATOM 11198 C C . MET D 2 520 ? 61.104 17.798 101.282 1.000 38.449 523 MET D C 1
ATOM 11199 O O . MET D 2 520 ? 60.443 16.933 101.829 1.000 39.731 523 MET D O 1
ATOM 11204 N N . ASN D 2 521 ? 62.223 18.315 101.787 1.000 42.654 524 ASN D N 1
ATOM 11205 C CA . ASN D 2 521 ? 62.793 17.947 103.075 1.000 45.956 524 ASN D CA 1
ATOM 11206 C C . ASN D 2 521 ? 61.722 18.003 104.160 1.000 42.562 524 ASN D C 1
ATOM 11207 O O . ASN D 2 521 ? 61.129 19.056 104.387 1.000 47.111 524 ASN D O 1
ATOM 11212 N N . GLY D 2 522 ? 61.485 16.863 104.819 1.000 34.253 525 GLY D N 1
ATOM 11213 C CA . GLY D 2 522 ? 60.624 16.806 105.991 1.000 33.061 525 GLY D CA 1
ATOM 11214 C C . GLY D 2 522 ? 59.135 16.737 105.654 1.000 29.912 525 GLY D C 1
ATOM 11215 O O . GLY D 2 522 ? 58.298 16.729 106.549 1.000 28.232 525 GLY D O 1
ATOM 11216 N N . GLY D 2 523 ? 58.821 16.651 104.359 1.000 28.333 526 GLY D N 1
ATOM 11217 C CA . GLY D 2 523 ? 57.465 16.753 103.855 1.000 27.439 526 GLY D CA 1
ATOM 11218 C C . GLY D 2 523 ? 56.559 15.611 104.300 1.000 28.223 526 GLY D C 1
ATOM 11219 O O . GLY D 2 523 ? 55.337 15.738 104.224 1.000 27.546 526 GLY D O 1
ATOM 11220 N N . LYS D 2 524 ? 57.160 14.506 104.758 1.000 28.295 527 LYS D N 1
ATOM 11221 C CA . LYS D 2 524 ? 56.363 13.381 105.216 1.000 31.262 527 LYS D CA 1
ATOM 11222 C C . LYS D 2 524 ? 55.869 13.623 106.642 1.000 31.244 527 LYS D C 1
ATOM 11223 O O . LYS D 2 524 ? 54.981 12.910 107.113 1.000 33.088 527 LYS D O 1
ATOM 11229 N N . PHE D 2 525 ? 56.411 14.640 107.321 1.000 27.351 528 PHE D N 1
ATOM 11230 C CA . PHE D 2 525 ? 56.174 14.733 108.752 1.000 25.147 528 PHE D CA 1
ATOM 11231 C C . PHE D 2 525 ? 55.582 16.076 109.141 1.000 22.119 528 PHE D C 1
ATOM 11232 O O . PHE D 2 525 ? 54.791 16.135 110.081 1.000 21.603 528 PHE D O 1
ATOM 11240 N N . ASN D 2 526 ? 55.964 17.124 108.407 1.000 21.103 529 ASN D N 1
ATOM 11241 C CA . ASN D 2 526 ? 55.749 18.508 108.807 1.000 19.925 529 ASN D CA 1
ATOM 11242 C C . ASN D 2 526 ? 54.284 18.910 108.649 1.000 22.476 529 ASN D C 1
ATOM 11243 O O . ASN D 2 526 ? 53.467 18.211 108.046 1.000 23.320 529 ASN D O 1
ATOM 11248 N N . PHE D 2 527 ? 53.961 20.085 109.189 1.000 23.535 530 PHE D N 1
ATOM 11249 C CA . PHE D 2 527 ? 52.582 20.521 109.294 1.000 20.672 530 PHE D CA 1
ATOM 11250 C C . PHE D 2 527 ? 51.951 20.787 107.925 1.000 19.468 530 PHE D C 1
ATOM 11251 O O . PHE D 2 527 ? 50.739 20.702 107.780 1.000 17.825 530 PHE D O 1
ATOM 11259 N N . LEU D 2 528 ? 52.761 21.114 106.917 1.000 20.684 531 LEU D N 1
ATOM 11260 C CA . LEU D 2 528 ? 52.234 21.642 105.661 1.000 20.747 531 LEU D CA 1
ATOM 11261 C C . LEU D 2 528 ? 51.716 20.521 104.745 1.000 22.148 531 LEU D C 1
ATOM 11262 O O . LEU D 2 528 ? 50.607 20.623 104.206 1.000 25.458 531 LEU D O 1
ATOM 11267 N N . THR D 2 529 ? 52.499 19.451 104.562 1.000 19.496 532 THR D N 1
ATOM 11268 C CA . THR D 2 529 ? 52.043 18.343 103.745 1.000 20.687 532 THR D CA 1
ATOM 11269 C C . THR D 2 529 ? 52.110 17.013 104.506 1.000 21.633 532 THR D C 1
ATOM 11270 O O . THR D 2 529 ? 51.608 16.004 104.020 1.000 20.863 532 THR D O 1
ATOM 11274 N N . GLY D 2 530 ? 52.698 17.016 105.712 1.000 19.397 533 GLY D N 1
ATOM 11275 C CA . GLY D 2 530 ? 53.060 15.780 106.382 1.000 17.563 533 GLY D CA 1
ATOM 11276 C C . GLY D 2 530 ? 51.955 15.265 107.291 1.000 16.764 533 GLY D C 1
ATOM 11277 O O . GLY D 2 530 ? 50.806 15.641 107.155 1.000 17.158 533 GLY D O 1
ATOM 11278 N N . GLY D 2 531 ? 52.306 14.395 108.238 1.000 17.885 534 GLY D N 1
ATOM 11279 C CA . GLY D 2 531 ? 51.280 13.771 109.064 1.000 16.959 534 GLY D CA 1
ATOM 11280 C C . GLY D 2 531 ? 50.861 14.665 110.223 1.000 16.218 534 GLY D C 1
ATOM 11281 O O . GLY D 2 531 ? 49.719 14.616 110.671 1.000 16.809 534 GLY D O 1
ATOM 11282 N N . SER D 2 532 ? 51.810 15.455 110.723 1.000 16.989 535 SER D N 1
ATOM 11283 C CA . SER D 2 532 ? 51.557 16.431 111.776 1.000 17.520 535 SER D CA 1
ATOM 11284 C C . SER D 2 532 ? 50.343 17.304 111.471 1.000 16.501 535 SER D C 1
ATOM 11285 O O . SER D 2 532 ? 49.593 17.626 112.380 1.000 18.735 535 SER D O 1
ATOM 11288 N N . GLY D 2 533 ? 50.138 17.651 110.197 1.000 15.818 536 GLY D N 1
ATOM 11289 C CA . GLY D 2 533 ? 49.038 18.504 109.786 1.000 15.777 536 GLY D CA 1
ATOM 11290 C C . GLY D 2 533 ? 47.666 17.849 109.929 1.000 17.113 536 GLY D C 1
ATOM 11291 O O . GLY D 2 533 ? 46.688 18.494 110.326 1.000 16.157 536 GLY D O 1
ATOM 11292 N N . ALA D 2 534 ? 47.576 16.563 109.563 1.000 18.542 537 ALA D N 1
ATOM 11293 C CA . ALA D 2 534 ? 46.335 15.835 109.772 1.000 17.287 537 ALA D CA 1
ATOM 11294 C C . ALA D 2 534 ? 46.224 15.441 111.241 1.000 17.430 537 ALA D C 1
ATOM 11295 O O . ALA D 2 534 ? 45.151 15.566 111.827 1.000 17.546 537 ALA D O 1
ATOM 11297 N N . ALA D 2 535 ? 47.340 15.007 111.838 1.000 17.319 538 ALA D N 1
ATOM 11298 C CA . ALA D 2 535 ? 47.345 14.633 113.253 1.000 20.185 538 ALA D CA 1
ATOM 11299 C C . ALA D 2 535 ? 46.751 15.758 114.096 1.000 21.481 538 ALA D C 1
ATOM 11300 O O . ALA D 2 535 ? 45.810 15.539 114.857 1.000 22.676 538 ALA D O 1
ATOM 11302 N N . PHE D 2 536 ? 47.312 16.969 113.908 1.000 23.530 539 PHE D N 1
ATOM 11303 C CA . PHE D 2 536 ? 46.881 18.205 114.545 1.000 23.201 539 PHE D CA 1
ATOM 11304 C C . PHE D 2 536 ? 45.382 18.448 114.346 1.000 24.371 539 PHE D C 1
ATOM 11305 O O . PHE D 2 536 ? 44.687 18.655 115.324 1.000 24.953 539 PHE D O 1
ATOM 11313 N N . THR D 2 537 ? 44.903 18.450 113.091 1.000 22.857 540 THR D N 1
ATOM 11314 C CA . THR D 2 537 ? 43.504 18.696 112.787 1.000 23.592 540 THR D CA 1
ATOM 11315 C C . THR D 2 537 ? 42.570 17.667 113.434 1.000 27.169 540 THR D C 1
ATOM 11316 O O . THR D 2 537 ? 41.492 18.052 113.911 1.000 28.658 540 THR D O 1
ATOM 11320 N N . LEU D 2 538 ? 42.946 16.370 113.423 1.000 24.169 541 LEU D N 1
ATOM 11321 C CA . LEU D 2 538 ? 42.148 15.341 114.087 1.000 23.508 541 LEU D CA 1
ATOM 11322 C C . LEU D 2 538 ? 42.069 15.587 115.597 1.000 22.377 541 LEU D C 1
ATOM 11323 O O . LEU D 2 538 ? 41.042 15.352 116.206 1.000 21.259 541 LEU D O 1
ATOM 11328 N N . THR D 2 539 ? 43.164 16.045 116.202 1.000 24.656 542 THR D N 1
ATOM 11329 C CA . THR D 2 539 ? 43.194 16.431 117.603 1.000 27.478 542 THR D CA 1
ATOM 11330 C C . THR D 2 539 ? 42.315 17.652 117.896 1.000 29.300 542 THR D C 1
ATOM 11331 O O . THR D 2 539 ? 41.875 17.808 119.029 1.000 35.692 542 THR D O 1
ATOM 11335 N N . LYS D 2 540 ? 42.062 18.523 116.914 1.000 28.160 543 LYS D N 1
ATOM 11336 C CA . LYS D 2 540 ? 41.182 19.668 117.148 1.000 34.376 543 LYS D CA 1
ATOM 11337 C C . LYS D 2 540 ? 39.720 19.216 117.161 1.000 34.796 543 LYS D C 1
ATOM 11338 O O . LYS D 2 540 ? 38.916 19.713 117.936 1.000 35.225 543 LYS D O 1
ATOM 11344 N N . ASN D 2 541 ? 39.381 18.259 116.300 1.000 36.879 544 ASN D N 1
ATOM 11345 C CA . ASN D 2 541 ? 38.048 17.683 116.322 1.000 34.395 544 ASN D CA 1
ATOM 11346 C C . ASN D 2 541 ? 37.948 16.511 117.289 1.000 32.606 544 ASN D C 1
ATOM 11347 O O . ASN D 2 541 ? 36.933 15.834 117.287 1.000 34.416 544 ASN D O 1
ATOM 11352 N N . LYS D 2 542 ? 38.944 16.337 118.166 1.000 34.151 545 LYS D N 1
ATOM 11353 C CA . LYS D 2 542 ? 38.927 15.306 119.199 1.000 38.229 545 LYS D CA 1
ATOM 11354 C C . LYS D 2 542 ? 38.585 13.948 118.582 1.000 38.030 545 LYS D C 1
ATOM 11355 O O . LYS D 2 542 ? 37.713 13.233 119.065 1.000 37.938 545 LYS D O 1
ATOM 11361 N N . SER D 2 543 ? 39.283 13.609 117.497 1.000 35.369 546 SER D N 1
ATOM 11362 C CA . SER D 2 543 ? 38.936 12.460 116.689 1.000 33.802 546 SER D CA 1
ATOM 11363 C C . SER D 2 543 ? 40.217 11.680 116.365 1.000 31.356 546 SER D C 1
ATOM 11364 O O . SER D 2 543 ? 41.302 12.263 116.338 1.000 28.592 546 SER D O 1
ATOM 11367 N N . SER D 2 544 ? 40.083 10.348 116.204 1.000 27.865 547 SER D N 1
ATOM 11368 C CA . SER D 2 544 ? 41.150 9.396 115.912 1.000 24.737 547 SER D CA 1
ATOM 11369 C C . SER D 2 544 ? 42.307 9.426 116.905 1.000 24.546 547 SER D C 1
ATOM 11370 O O . SER D 2 544 ? 43.441 9.209 116.494 1.000 28.975 547 SER D O 1
ATOM 11373 N N . ILE D 2 545 ? 42.043 9.598 118.205 1.000 24.458 548 ILE D N 1
ATOM 11374 C CA . ILE D 2 545 ? 43.110 9.752 119.186 1.000 25.185 548 ILE D CA 1
ATOM 11375 C C . ILE D 2 545 ? 44.135 8.607 119.136 1.000 32.013 548 ILE D C 1
ATOM 11376 O O . ILE D 2 545 ? 45.339 8.888 119.131 1.000 34.142 548 ILE D O 1
ATOM 11381 N N . ALA D 2 546 ? 43.695 7.330 119.089 1.000 32.416 549 ALA D N 1
ATOM 11382 C CA . ALA D 2 546 ? 44.657 6.222 119.121 1.000 29.756 549 ALA D CA 1
ATOM 11383 C C . ALA D 2 546 ? 45.492 6.143 117.839 1.000 28.480 549 ALA D C 1
ATOM 11384 O O . ALA D 2 546 ? 46.663 5.788 117.879 1.000 30.626 549 ALA D O 1
ATOM 11386 N N . GLU D 2 547 ? 44.887 6.450 116.691 1.000 29.834 550 GLU D N 1
ATOM 11387 C CA . GLU D 2 547 ? 45.626 6.539 115.445 1.000 31.565 550 GLU D CA 1
ATOM 11388 C C . GLU D 2 547 ? 46.708 7.605 115.580 1.000 36.462 550 GLU D C 1
ATOM 11389 O O . GLU D 2 547 ? 47.842 7.377 115.163 1.000 38.738 550 GLU D O 1
ATOM 11395 N N . VAL D 2 548 ? 46.353 8.763 116.168 1.000 34.053 551 VAL D N 1
ATOM 11396 C CA . VAL D 2 548 ? 47.310 9.854 116.291 1.000 33.280 551 VAL D CA 1
ATOM 11397 C C . VAL D 2 548 ? 48.427 9.412 117.228 1.000 30.037 551 VAL D C 1
ATOM 11398 O O . VAL D 2 548 ? 49.599 9.584 116.919 1.000 30.603 551 VAL D O 1
ATOM 11402 N N . ASP D 2 549 ? 48.057 8.837 118.376 1.000 32.388 552 ASP D N 1
ATOM 11403 C CA . ASP D 2 549 ? 49.041 8.342 119.328 1.000 32.653 552 ASP D CA 1
ATOM 11404 C C . ASP D 2 549 ? 49.937 7.294 118.683 1.000 32.620 552 ASP D C 1
ATOM 11405 O O . ASP D 2 549 ? 51.160 7.447 118.743 1.000 31.850 552 ASP D O 1
ATOM 11410 N N . LYS D 2 550 ? 49.336 6.293 118.018 1.000 28.785 553 LYS D N 1
ATOM 11411 C CA . LYS D 2 550 ? 50.159 5.285 117.370 1.000 31.672 553 LYS D CA 1
ATOM 11412 C C . LYS D 2 550 ? 51.194 5.990 116.493 1.000 29.559 553 LYS D C 1
ATOM 11413 O O . LYS D 2 550 ? 52.396 5.724 116.608 1.000 32.970 553 LYS D O 1
ATOM 11419 N N . TRP D 2 551 ? 50.723 6.901 115.634 1.000 25.955 554 TRP D N 1
ATOM 11420 C CA . TRP D 2 551 ? 51.624 7.521 114.679 1.000 26.758 554 TRP D CA 1
ATOM 11421 C C . TRP D 2 551 ? 52.684 8.370 115.377 1.000 28.514 554 TRP D C 1
ATOM 11422 O O . TRP D 2 551 ? 53.871 8.273 115.039 1.000 27.980 554 TRP D O 1
ATOM 11433 N N . ILE D 2 552 ? 52.262 9.179 116.360 1.000 28.282 555 ILE D N 1
ATOM 11434 C CA . ILE D 2 552 ? 53.231 9.994 117.078 1.000 29.067 555 ILE D CA 1
ATOM 11435 C C . ILE D 2 552 ? 54.304 9.078 117.665 1.000 29.693 555 ILE D C 1
ATOM 11436 O O . ILE D 2 552 ? 55.503 9.313 117.505 1.000 31.443 555 ILE D O 1
ATOM 11441 N N . GLN D 2 553 ? 53.856 8.001 118.314 1.000 34.578 556 GLN D N 1
ATOM 11442 C CA . GLN D 2 553 ? 54.695 7.177 119.166 1.000 34.540 556 GLN D CA 1
ATOM 11443 C C . GLN D 2 553 ? 55.728 6.379 118.364 1.000 37.637 556 GLN D C 1
ATOM 11444 O O . GLN D 2 553 ? 56.858 6.212 118.819 1.000 41.255 556 GLN D O 1
ATOM 11450 N N . SER D 2 554 ? 55.359 5.902 117.167 1.000 34.193 557 SER D N 1
ATOM 11451 C CA . SER D 2 554 ? 56.162 4.890 116.501 1.000 33.631 557 SER D CA 1
ATOM 11452 C C . SER D 2 554 ? 56.848 5.434 115.256 1.000 36.053 557 SER D C 1
ATOM 11453 O O . SER D 2 554 ? 57.647 4.717 114.649 1.000 39.903 557 SER D O 1
ATOM 11456 N N . VAL D 2 555 ? 56.550 6.699 114.902 1.000 34.285 558 VAL D N 1
ATOM 11457 C CA . VAL D 2 555 ? 57.064 7.316 113.689 1.000 30.101 558 VAL D CA 1
ATOM 11458 C C . VAL D 2 555 ? 57.633 8.704 113.993 1.000 32.912 558 VAL D C 1
ATOM 11459 O O . VAL D 2 555 ? 58.819 8.968 113.758 1.000 29.849 558 VAL D O 1
ATOM 11463 N N . LEU D 2 556 ? 56.780 9.592 114.522 1.000 32.858 559 LEU D N 1
ATOM 11464 C CA . LEU D 2 556 ? 57.138 10.996 114.612 1.000 31.776 559 LEU D CA 1
ATOM 11465 C C . LEU D 2 556 ? 58.322 11.205 115.561 1.000 31.844 559 LEU D C 1
ATOM 11466 O O . LEU D 2 556 ? 59.310 11.826 115.167 1.000 33.872 559 LEU D O 1
ATOM 11471 N N . LEU D 2 557 ? 58.243 10.666 116.785 1.000 29.531 560 LEU D N 1
ATOM 11472 C CA . LEU D 2 557 ? 59.296 10.929 117.756 1.000 30.362 560 LEU D CA 1
ATOM 11473 C C . LEU D 2 557 ? 60.639 10.396 117.261 1.000 33.699 560 LEU D C 1
ATOM 11474 O O . LEU D 2 557 ? 61.660 11.036 117.501 1.000 37.268 560 LEU D O 1
ATOM 11479 N N . ASP D 2 558 ? 60.642 9.245 116.573 1.000 35.444 561 ASP D N 1
ATOM 11480 C CA . ASP D 2 558 ? 61.888 8.667 116.088 1.000 36.107 561 ASP D CA 1
ATOM 11481 C C . ASP D 2 558 ? 62.528 9.623 115.086 1.000 31.930 561 ASP D C 1
ATOM 11482 O O . ASP D 2 558 ? 63.753 9.738 115.017 1.000 28.385 561 ASP D O 1
ATOM 11487 N N . ASN D 2 559 ? 61.669 10.303 114.321 1.000 29.557 562 ASN D N 1
ATOM 11488 C CA . ASN D 2 559 ? 62.101 11.056 113.162 1.000 28.466 562 ASN D CA 1
ATOM 11489 C C . ASN D 2 559 ? 62.395 12.509 113.537 1.000 26.129 562 ASN D C 1
ATOM 11490 O O . ASN D 2 559 ? 63.173 13.163 112.851 1.000 23.228 562 ASN D O 1
ATOM 11495 N N . LEU D 2 560 ? 61.775 12.988 114.624 1.000 25.804 563 LEU D N 1
ATOM 11496 C CA . LEU D 2 560 ? 61.814 14.397 114.993 1.000 27.900 563 LEU D CA 1
ATOM 11497 C C . LEU D 2 560 ? 63.255 14.904 114.997 1.000 28.786 563 LEU D C 1
ATOM 11498 O O . LEU D 2 560 ? 63.563 15.866 114.297 1.000 29.243 563 LEU D O 1
ATOM 11503 N N . PRO D 2 561 ? 64.188 14.237 115.717 1.000 28.230 564 PRO D N 1
ATOM 11504 C CA . PRO D 2 561 ? 65.555 14.739 115.883 1.000 28.593 564 PRO D CA 1
ATOM 11505 C C . PRO D 2 561 ? 66.311 14.864 114.569 1.000 29.605 564 PRO D C 1
ATOM 11506 O O . PRO D 2 561 ? 67.434 15.371 114.552 1.000 34.488 564 PRO D O 1
ATOM 11510 N N . LEU D 2 562 ? 65.692 14.375 113.488 1.000 29.171 565 LEU D N 1
ATOM 11511 C CA . LEU D 2 562 ? 66.365 14.181 112.214 1.000 29.617 565 LEU D CA 1
ATOM 11512 C C . LEU D 2 562 ? 65.790 15.126 111.161 1.000 31.988 565 LEU D C 1
ATOM 11513 O O . LEU D 2 562 ? 66.317 15.212 110.057 1.000 33.497 565 LEU D O 1
ATOM 11518 N N . ILE D 2 563 ? 64.703 15.834 111.493 1.000 32.889 566 ILE D N 1
ATOM 11519 C CA . ILE D 2 563 ? 64.201 16.883 110.615 1.000 32.616 566 ILE D CA 1
ATOM 11520 C C . ILE D 2 563 ? 65.154 18.084 110.686 1.000 35.974 566 ILE D C 1
ATOM 11521 O O . ILE D 2 563 ? 65.387 18.649 111.756 1.000 33.767 566 ILE D O 1
ATOM 11526 N N . GLU D 2 564 ? 65.730 18.455 109.538 1.000 39.173 567 GLU D N 1
ATOM 11527 C CA . GLU D 2 564 ? 66.788 19.455 109.542 1.000 47.833 567 GLU D CA 1
ATOM 11528 C C . GLU D 2 564 ? 66.219 20.869 109.679 1.000 49.550 567 GLU D C 1
ATOM 11529 O O . GLU D 2 564 ? 66.848 21.708 110.322 1.000 58.788 567 GLU D O 1
ATOM 11535 N N . GLU D 2 565 ? 65.026 21.120 109.117 1.000 44.468 568 GLU D N 1
ATOM 11536 C CA . GLU D 2 565 ? 64.471 22.469 109.098 1.000 37.642 568 GLU D CA 1
ATOM 11537 C C . GLU D 2 565 ? 63.702 22.771 110.383 1.000 35.266 568 GLU D C 1
ATOM 11538 O O . GLU D 2 565 ? 63.084 21.887 110.988 1.000 33.425 568 GLU D O 1
ATOM 11544 N N . ASP D 2 566 ? 63.727 24.053 110.774 1.000 31.487 569 ASP D N 1
ATOM 11545 C CA . ASP D 2 566 ? 63.077 24.511 111.987 1.000 27.868 569 ASP D CA 1
ATOM 11546 C C . ASP D 2 566 ? 61.713 25.118 111.670 1.000 25.725 569 ASP D C 1
ATOM 11547 O O . ASP D 2 566 ? 60.937 25.372 112.590 1.000 27.297 569 ASP D O 1
ATOM 11552 N N . GLY D 2 567 ? 61.417 25.242 110.370 1.000 21.857 570 GLY D N 1
ATOM 11553 C CA . GLY D 2 567 ? 60.322 26.014 109.812 1.000 21.857 570 GLY D CA 1
ATOM 11554 C C . GLY D 2 567 ? 58.976 25.672 110.438 1.000 23.555 570 GLY D C 1
ATOM 11555 O O . GLY D 2 567 ? 58.763 24.545 110.864 1.000 24.211 570 GLY D O 1
ATOM 11556 N N . LEU D 2 568 ? 58.077 26.664 110.483 1.000 22.301 571 LEU D N 1
ATOM 11557 C CA . LEU D 2 568 ? 56.775 26.502 111.097 1.000 21.051 571 LEU D CA 1
ATOM 11558 C C . LEU D 2 568 ? 55.919 25.566 110.249 1.000 20.680 571 LEU D C 1
ATOM 11559 O O . LEU D 2 568 ? 55.217 24.730 110.793 1.000 20.548 571 LEU D O 1
ATOM 11564 N N . PHE D 2 569 ? 55.927 25.739 108.925 1.000 20.686 572 PHE D N 1
ATOM 11565 C CA . PHE D 2 569 ? 55.131 24.857 108.089 1.000 19.684 572 PHE D CA 1
ATOM 11566 C C . PHE D 2 569 ? 55.984 23.698 107.575 1.000 21.751 572 PHE D C 1
ATOM 11567 O O . PHE D 2 569 ? 55.476 22.595 107.387 1.000 21.910 572 PHE D O 1
ATOM 11575 N N . THR D 2 570 ? 57.285 23.957 107.391 1.000 24.222 573 THR D N 1
ATOM 11576 C CA . THR D 2 570 ? 58.188 23.083 106.671 1.000 26.170 573 THR D CA 1
ATOM 11577 C C . THR D 2 570 ? 58.975 22.166 107.620 1.000 28.732 573 THR D C 1
ATOM 11578 O O . THR D 2 570 ? 59.496 21.145 107.175 1.000 29.784 573 THR D O 1
ATOM 11582 N N . GLY D 2 571 ? 59.057 22.499 108.921 1.000 26.893 574 GLY D N 1
ATOM 11583 C CA . GLY D 2 571 ? 60.014 21.830 109.792 1.000 25.400 574 GLY D CA 1
ATOM 11584 C C . GLY D 2 571 ? 59.499 21.568 111.203 1.000 26.425 574 GLY D C 1
ATOM 11585 O O . GLY D 2 571 ? 58.329 21.263 111.395 1.000 27.906 574 GLY D O 1
ATOM 11586 N N . LYS D 2 572 ? 60.389 21.706 112.197 1.000 28.913 575 LYS D N 1
ATOM 11587 C CA . LYS D 2 572 ? 60.128 21.208 113.543 1.000 30.446 575 LYS D CA 1
ATOM 11588 C C . LYS D 2 572 ? 59.067 21.996 114.313 1.000 30.607 575 LYS D C 1
ATOM 11589 O O . LYS D 2 572 ? 58.417 21.405 115.177 1.000 30.506 575 LYS D O 1
ATOM 11595 N N . THR D 2 573 ? 58.920 23.313 114.064 1.000 26.412 576 THR D N 1
ATOM 11596 C CA . THR D 2 573 ? 58.169 24.127 115.015 1.000 26.380 576 THR D CA 1
ATOM 11597 C C . THR D 2 573 ? 56.670 23.834 114.959 1.000 25.328 576 THR D C 1
ATOM 11598 O O . THR D 2 573 ? 56.015 23.783 115.998 1.000 25.137 576 THR D O 1
ATOM 11602 N N . GLY D 2 574 ? 56.137 23.664 113.747 1.000 22.336 577 GLY D N 1
ATOM 11603 C CA . GLY D 2 574 ? 54.776 23.189 113.577 1.000 21.480 577 GLY D CA 1
ATOM 11604 C C . GLY D 2 574 ? 54.541 21.882 114.327 1.000 22.223 577 GLY D C 1
ATOM 11605 O O . GLY D 2 574 ? 53.564 21.760 115.071 1.000 22.003 577 GLY D O 1
ATOM 11606 N N . ILE D 2 575 ? 55.472 20.924 114.152 1.000 22.865 578 ILE D N 1
ATOM 11607 C CA . ILE D 2 575 ? 55.403 19.614 114.784 1.000 21.357 578 ILE D CA 1
ATOM 11608 C C . ILE D 2 575 ? 55.402 19.764 116.305 1.000 21.193 578 ILE D C 1
ATOM 11609 O O . ILE D 2 575 ? 54.601 19.111 116.967 1.000 21.984 578 ILE D O 1
ATOM 11614 N N . LEU D 2 576 ? 56.276 20.631 116.852 1.000 22.951 579 LEU D N 1
ATOM 11615 C CA . LEU D 2 576 ? 56.395 20.860 118.294 1.000 21.931 579 LEU D CA 1
ATOM 11616 C C . LEU D 2 576 ? 55.080 21.393 118.865 1.000 23.357 579 LEU D C 1
ATOM 11617 O O . LEU D 2 576 ? 54.754 21.118 120.017 1.000 26.365 579 LEU D O 1
ATOM 11622 N N . ALA D 2 577 ? 54.327 22.162 118.070 1.000 21.021 580 ALA D N 1
ATOM 11623 C CA . ALA D 2 577 ? 53.018 22.613 118.511 1.000 20.832 580 ALA D CA 1
ATOM 11624 C C . ALA D 2 577 ? 52.092 21.420 118.727 1.000 19.821 580 ALA D C 1
ATOM 11625 O O . ALA D 2 577 ? 51.451 21.328 119.764 1.000 20.935 580 ALA D O 1
ATOM 11627 N N . LEU D 2 578 ? 51.983 20.540 117.730 1.000 19.816 581 LEU D N 1
ATOM 11628 C CA . LEU D 2 578 ? 51.257 19.285 117.893 1.000 20.832 581 LEU D CA 1
ATOM 11629 C C . LEU D 2 578 ? 51.741 18.529 119.138 1.000 20.035 581 LEU D C 1
ATOM 11630 O O . LEU D 2 578 ? 50.930 18.153 119.990 1.000 17.378 581 LEU D O 1
ATOM 11635 N N . LEU D 2 579 ? 53.061 18.302 119.225 1.000 19.174 582 LEU D N 1
ATOM 11636 C CA . LEU D 2 579 ? 53.602 17.521 120.322 1.000 22.207 582 LEU D CA 1
ATOM 11637 C C . LEU D 2 579 ? 53.233 18.112 121.688 1.000 25.797 582 LEU D C 1
ATOM 11638 O O . LEU D 2 579 ? 52.857 17.355 122.578 1.000 30.792 582 LEU D O 1
ATOM 11643 N N . TYR D 2 580 ? 53.332 19.441 121.852 1.000 26.394 583 TYR D N 1
ATOM 11644 C CA . TYR D 2 580 ? 53.044 20.087 123.125 1.000 28.413 583 TYR D CA 1
ATOM 11645 C C . TYR D 2 580 ? 51.566 19.915 123.483 1.000 31.089 583 TYR D C 1
ATOM 11646 O O . TYR D 2 580 ? 51.235 19.639 124.639 1.000 28.413 583 TYR D O 1
ATOM 11655 N N . ASP D 2 581 ? 50.691 20.113 122.489 1.000 29.889 584 ASP D N 1
ATOM 11656 C CA . ASP D 2 581 ? 49.259 20.033 122.700 1.000 33.416 584 ASP D CA 1
ATOM 11657 C C . ASP D 2 581 ? 48.859 18.595 123.001 1.000 37.645 584 ASP D C 1
ATOM 11658 O O . ASP D 2 581 ? 47.709 18.349 123.359 1.000 42.753 584 ASP D O 1
ATOM 11663 N N . LYS D 2 582 ? 49.784 17.644 122.801 1.000 35.397 585 LYS D N 1
ATOM 11664 C CA . LYS D 2 582 ? 49.459 16.244 123.008 1.000 35.169 585 LYS D CA 1
ATOM 11665 C C . LYS D 2 582 ? 50.044 15.769 124.334 1.000 37.126 585 LYS D C 1
ATOM 11666 O O . LYS D 2 582 ? 49.864 14.608 124.695 1.000 43.887 585 LYS D O 1
ATOM 11672 N N . GLY D 2 583 ? 50.772 16.663 125.018 1.000 32.896 586 GLY D N 1
ATOM 11673 C CA . GLY D 2 583 ? 51.295 16.431 126.351 1.000 29.800 586 GLY D CA 1
ATOM 11674 C C . GLY D 2 583 ? 52.787 16.089 126.402 1.000 29.124 586 GLY D C 1
ATOM 11675 O O . GLY D 2 583 ? 53.298 15.765 127.485 1.000 26.035 586 GLY D O 1
ATOM 11676 N N . TYR D 2 584 ? 53.476 16.173 125.252 1.000 26.924 587 TYR D N 1
ATOM 11677 C CA . TYR D 2 584 ? 54.888 15.809 125.160 1.000 29.586 587 TYR D CA 1
ATOM 11678 C C . TYR D 2 584 ? 55.780 16.998 125.501 1.000 28.900 587 TYR D C 1
ATOM 11679 O O . TYR D 2 584 ? 56.652 17.368 124.720 1.000 30.331 587 TYR D O 1
ATOM 11688 N N . LYS D 2 585 ? 55.578 17.567 126.690 1.000 28.956 588 LYS D N 1
ATOM 11689 C CA . LYS D 2 585 ? 56.190 18.830 127.042 1.000 34.289 588 LYS D CA 1
ATOM 11690 C C . LYS D 2 585 ? 57.714 18.690 127.064 1.000 36.133 588 LYS D C 1
ATOM 11691 O O . LYS D 2 585 ? 58.429 19.546 126.541 1.000 36.931 588 LYS D O 1
ATOM 11697 N N . GLU D 2 586 ? 58.204 17.598 127.655 1.000 36.708 589 GLU D N 1
ATOM 11698 C CA . GLU D 2 586 ? 59.632 17.390 127.824 1.000 39.858 589 GLU D CA 1
ATOM 11699 C C . GLU D 2 586 ? 60.333 17.474 126.470 1.000 36.582 589 GLU D C 1
ATOM 11700 O O . GLU D 2 586 ? 61.408 18.060 126.356 1.000 33.233 589 GLU D O 1
ATOM 11706 N N . VAL D 2 587 ? 59.706 16.878 125.449 1.000 36.012 590 VAL D N 1
ATOM 11707 C CA . VAL D 2 587 ? 60.294 16.755 124.126 1.000 32.714 590 VAL D CA 1
ATOM 11708 C C . VAL D 2 587 ? 60.401 18.142 123.503 1.000 31.677 590 VAL D C 1
ATOM 11709 O O . VAL D 2 587 ? 61.450 18.489 122.978 1.000 31.058 590 VAL D O 1
ATOM 11713 N N . VAL D 2 588 ? 59.323 18.933 123.591 1.000 30.840 591 VAL D N 1
ATOM 11714 C CA . VAL D 2 588 ? 59.343 20.310 123.123 1.000 28.453 591 VAL D CA 1
ATOM 11715 C C . VAL D 2 588 ? 60.448 21.058 123.870 1.000 26.698 591 VAL D C 1
ATOM 11716 O O . VAL D 2 588 ? 61.290 21.734 123.269 1.000 23.887 591 VAL D O 1
ATOM 11720 N N . LEU D 2 589 ? 60.441 20.893 125.196 1.000 26.204 592 LEU D N 1
ATOM 11721 C CA . LEU D 2 589 ? 61.420 21.537 126.048 1.000 28.564 592 LEU D CA 1
ATOM 11722 C C . LEU D 2 589 ? 62.830 21.302 125.509 1.000 29.550 592 LEU D C 1
ATOM 11723 O O . LEU D 2 589 ? 63.549 22.261 125.228 1.000 30.004 592 LEU D O 1
ATOM 11728 N N . ASN D 2 590 ? 63.200 20.020 125.347 1.000 29.212 593 ASN D N 1
ATOM 11729 C CA . ASN D 2 590 ? 64.538 19.677 124.899 1.000 30.200 593 ASN D CA 1
ATOM 11730 C C . ASN D 2 590 ? 64.780 20.277 123.520 1.000 28.499 593 ASN D C 1
ATOM 11731 O O . ASN D 2 590 ? 65.878 20.754 123.233 1.000 27.317 593 ASN D O 1
ATOM 11736 N N . GLU D 2 591 ? 63.751 20.250 122.668 1.000 29.779 594 GLU D N 1
ATOM 11737 C CA . GLU D 2 591 ? 63.925 20.682 121.291 1.000 33.610 594 GLU D CA 1
ATOM 11738 C C . GLU D 2 591 ? 64.121 22.200 121.226 1.000 36.536 594 GLU D C 1
ATOM 11739 O O . GLU D 2 591 ? 64.813 22.674 120.326 1.000 39.689 594 GLU D O 1
ATOM 11745 N N . LEU D 2 592 ? 63.557 22.947 122.190 1.000 34.850 595 LEU D N 1
ATOM 11746 C CA . LEU D 2 592 ? 63.684 24.403 122.227 1.000 40.780 595 LEU D CA 1
ATOM 11747 C C . LEU D 2 592 ? 65.078 24.804 122.697 1.000 44.125 595 LEU D C 1
ATOM 11748 O O . LEU D 2 592 ? 65.611 25.832 122.260 1.000 47.690 595 LEU D O 1
ATOM 11753 N N . LYS D 2 593 ? 65.628 23.999 123.616 1.000 39.872 596 LYS D N 1
ATOM 11754 C CA . LYS D 2 593 ? 66.978 24.194 124.110 1.000 37.405 596 LYS D CA 1
ATOM 11755 C C . LYS D 2 593 ? 67.951 24.139 122.935 1.000 36.790 596 LYS D C 1
ATOM 11756 O O . LYS D 2 593 ? 69.004 24.778 122.962 1.000 37.712 596 LYS D O 1
ATOM 11762 N N . ILE D 2 594 ? 67.567 23.391 121.895 1.000 33.493 597 ILE D N 1
ATOM 11763 C CA . ILE D 2 594 ? 68.428 23.168 120.746 1.000 36.111 597 ILE D CA 1
ATOM 11764 C C . ILE D 2 594 ? 68.114 24.189 119.656 1.000 36.387 597 ILE D C 1
ATOM 11765 O O . ILE D 2 594 ? 68.941 24.407 118.781 1.000 39.076 597 ILE D O 1
ATOM 11770 N N . LEU D 2 595 ? 66.911 24.774 119.692 1.000 35.419 598 LEU D N 1
ATOM 11771 C CA . LEU D 2 595 ? 66.485 25.694 118.653 1.000 38.220 598 LEU D CA 1
ATOM 11772 C C . LEU D 2 595 ? 67.171 27.046 118.861 1.000 42.285 598 LEU D C 1
ATOM 11773 O O . LEU D 2 595 ? 67.619 27.695 117.906 1.000 42.810 598 LEU D O 1
ATOM 11778 N N . LYS D 2 596 ? 67.249 27.462 120.127 1.000 42.132 599 LYS D N 1
ATOM 11779 C CA . LYS D 2 596 ? 67.699 28.800 120.428 1.000 45.475 599 LYS D CA 1
ATOM 11780 C C . LYS D 2 596 ? 69.147 28.988 119.963 1.000 49.155 599 LYS D C 1
ATOM 11781 O O . LYS D 2 596 ? 69.706 30.067 120.175 1.000 53.245 599 LYS D O 1
ATOM 11787 N N . ASP D 2 597 ? 69.726 27.971 119.287 1.000 47.492 600 ASP D N 1
ATOM 11788 C CA . ASP D 2 597 ? 71.081 28.026 118.762 1.000 49.258 600 ASP D CA 1
ATOM 11789 C C . ASP D 2 597 ? 71.133 27.712 117.267 1.000 53.116 600 ASP D C 1
ATOM 11790 O O . ASP D 2 597 ? 71.993 28.258 116.586 1.000 47.336 600 ASP D O 1
ATOM 11795 N N . ASN D 2 598 ? 70.239 26.838 116.770 1.000 68.107 601 ASN D N 1
ATOM 11796 C CA . ASN D 2 598 ? 70.481 25.906 115.658 1.000 74.438 601 ASN D CA 1
ATOM 11797 C C . ASN D 2 598 ? 70.743 26.566 114.295 1.000 80.218 601 ASN D C 1
ATOM 11798 O O . ASN D 2 598 ? 71.866 26.995 114.034 1.000 91.030 601 ASN D O 1
ATOM 11803 N N . ILE D 2 599 ? 69.760 26.519 113.371 1.000 82.649 602 ILE D N 1
ATOM 11804 C CA . ILE D 2 599 ? 69.868 27.165 112.059 1.000 90.239 602 ILE D CA 1
ATOM 11805 C C . ILE D 2 599 ? 69.148 28.516 112.091 1.000 90.538 602 ILE D C 1
ATOM 11806 O O . ILE D 2 599 ? 68.197 28.759 111.345 1.000 72.569 602 ILE D O 1
ATOM 11811 N N . ASN D 2 600 ? 69.671 29.414 112.932 1.000 92.660 603 ASN D N 1
ATOM 11812 C CA . ASN D 2 600 ? 68.988 30.620 113.371 1.000 87.421 603 ASN D CA 1
ATOM 11813 C C . ASN D 2 600 ? 69.443 31.824 112.527 1.000 82.670 603 ASN D C 1
ATOM 11814 O O . ASN D 2 600 ? 70.126 32.710 113.046 1.000 68.591 603 ASN D O 1
ATOM 11819 N N . GLN D 2 601 ? 69.041 31.858 111.233 1.000 76.438 604 GLN D N 1
ATOM 11820 C CA . GLN D 2 601 ? 69.655 32.759 110.256 1.000 69.663 604 GLN D CA 1
ATOM 11821 C C . GLN D 2 601 ? 68.689 33.494 109.308 1.000 58.125 604 GLN D C 1
ATOM 11822 O O . GLN D 2 601 ? 67.980 34.372 109.769 1.000 57.228 604 GLN D O 1
ATOM 11828 N N . THR D 2 602 ? 68.725 33.245 107.982 1.000 50.211 605 THR D N 1
ATOM 11829 C CA . THR D 2 602 ? 68.466 34.320 107.023 1.000 48.216 605 THR D CA 1
ATOM 11830 C C . THR D 2 602 ? 67.074 34.328 106.385 1.000 44.109 605 THR D C 1
ATOM 11831 O O . THR D 2 602 ? 66.742 35.249 105.651 1.000 44.256 605 THR D O 1
ATOM 11835 N N . ASP D 2 603 ? 66.258 33.302 106.631 1.000 41.201 606 ASP D N 1
ATOM 11836 C CA . ASP D 2 603 ? 64.912 33.217 106.083 1.000 33.628 606 ASP D CA 1
ATOM 11837 C C . ASP D 2 603 ? 63.970 33.772 107.150 1.000 30.036 606 ASP D C 1
ATOM 11838 O O . ASP D 2 603 ? 64.060 33.383 108.311 1.000 30.946 606 ASP D O 1
ATOM 11843 N N . ILE D 2 604 ? 63.092 34.700 106.771 1.000 25.448 607 ILE D N 1
ATOM 11844 C CA . ILE D 2 604 ? 62.288 35.377 107.775 1.000 25.253 607 ILE D CA 1
ATOM 11845 C C . ILE D 2 604 ? 60.804 35.031 107.633 1.000 24.349 607 ILE D C 1
ATOM 11846 O O . ILE D 2 604 ? 59.995 35.450 108.452 1.000 28.868 607 ILE D O 1
ATOM 11851 N N . SER D 2 605 ? 60.466 34.251 106.603 1.000 21.616 608 SER D N 1
ATOM 11852 C CA . SER D 2 605 ? 59.096 33.960 106.231 1.000 21.586 608 SER D CA 1
ATOM 11853 C C . SER D 2 605 ? 58.334 33.275 107.370 1.000 21.278 608 SER D C 1
ATOM 11854 O O . SER D 2 605 ? 58.920 32.711 108.289 1.000 20.757 608 SER D O 1
ATOM 11857 N N . ILE D 2 606 ? 57.006 33.310 107.284 1.000 20.413 609 ILE D N 1
ATOM 11858 C CA . ILE D 2 606 ? 56.149 32.526 108.151 1.000 19.034 609 ILE D CA 1
ATOM 11859 C C . ILE D 2 606 ? 56.310 31.049 107.807 1.000 20.267 609 ILE D C 1
ATOM 11860 O O . ILE D 2 606 ? 56.501 30.221 108.688 1.000 21.384 609 ILE D O 1
ATOM 11865 N N . ARG D 2 607 ? 56.266 30.742 106.512 1.000 21.960 610 ARG D N 1
ATOM 11866 C CA . ARG D 2 607 ? 56.335 29.380 106.018 1.000 23.510 610 ARG D CA 1
ATOM 11867 C C . ARG D 2 607 ? 57.494 28.638 106.677 1.000 23.862 610 ARG D C 1
ATOM 11868 O O . ARG D 2 607 ? 57.269 27.606 107.316 1.000 25.369 610 ARG D O 1
ATOM 11876 N N . SER D 2 608 ? 58.720 29.164 106.521 1.000 23.793 611 SER D N 1
ATOM 11877 C CA . SER D 2 608 ? 59.902 28.394 106.892 1.000 25.192 611 SER D CA 1
ATOM 11878 C C . SER D 2 608 ? 60.947 29.205 107.652 1.000 25.154 611 SER D C 1
ATOM 11879 O O . SER D 2 608 ? 62.011 28.678 107.924 1.000 24.186 611 SER D O 1
ATOM 11882 N N . GLY D 2 609 ? 60.659 30.470 107.999 1.000 27.821 612 GLY D N 1
ATOM 11883 C CA . GLY D 2 609 ? 61.697 31.360 108.510 1.000 25.094 612 GLY D CA 1
ATOM 11884 C C . GLY D 2 609 ? 61.527 31.756 109.980 1.000 25.609 612 GLY D C 1
ATOM 11885 O O . GLY D 2 609 ? 60.682 31.229 110.713 1.000 27.511 612 GLY D O 1
ATOM 11886 N N . LEU D 2 610 ? 62.334 32.740 110.388 1.000 25.625 613 LEU D N 1
ATOM 11887 C CA . LEU D 2 610 ? 62.398 33.199 111.770 1.000 23.708 613 LEU D CA 1
ATOM 11888 C C . LEU D 2 610 ? 61.049 33.736 112.263 1.000 23.243 613 LEU D C 1
ATOM 11889 O O . LEU D 2 610 ? 60.735 33.575 113.446 1.000 22.354 613 LEU D O 1
ATOM 11894 N N . SER D 2 611 ? 60.240 34.321 111.359 1.000 23.739 614 SER D N 1
ATOM 11895 C CA . SER D 2 611 ? 58.935 34.853 111.758 1.000 26.554 614 SER D CA 1
ATOM 11896 C C . SER D 2 611 ? 57.970 33.751 112.210 1.000 26.974 614 SER D C 1
ATOM 11897 O O . SER D 2 611 ? 57.302 33.884 113.244 1.000 27.296 614 SER D O 1
ATOM 11900 N N . GLY D 2 612 ? 57.880 32.681 111.404 1.000 25.072 615 GLY D N 1
ATOM 11901 C CA . GLY D 2 612 ? 57.019 31.544 111.696 1.000 22.711 615 GLY D CA 1
ATOM 11902 C C . GLY D 2 612 ? 57.445 30.862 112.994 1.000 22.121 615 GLY D C 1
ATOM 11903 O O . GLY D 2 612 ? 56.593 30.493 113.802 1.000 21.095 615 GLY D O 1
ATOM 11904 N N . ILE D 2 613 ? 58.770 30.728 113.162 1.000 19.900 616 ILE D N 1
ATOM 11905 C CA . ILE D 2 613 ? 59.381 30.148 114.342 1.000 20.511 616 ILE D CA 1
ATOM 11906 C C . ILE D 2 613 ? 59.127 31.071 115.536 1.000 21.060 616 ILE D C 1
ATOM 11907 O O . ILE D 2 613 ? 58.701 30.612 116.594 1.000 21.471 616 ILE D O 1
ATOM 11912 N N . GLY D 2 614 ? 59.374 32.380 115.356 1.000 21.400 617 GLY D N 1
ATOM 11913 C CA . GLY D 2 614 ? 59.086 33.370 116.392 1.000 21.590 617 GLY D CA 1
ATOM 11914 C C . GLY D 2 614 ? 57.613 33.383 116.826 1.000 20.691 617 GLY D C 1
ATOM 11915 O O . GLY D 2 614 ? 57.298 33.510 118.013 1.000 22.800 617 GLY D O 1
ATOM 11916 N N . LEU D 2 615 ? 56.700 33.261 115.863 1.000 20.193 618 LEU D N 1
ATOM 11917 C CA . LEU D 2 615 ? 55.282 33.154 116.189 1.000 22.562 618 LEU D CA 1
ATOM 11918 C C . LEU D 2 615 ? 55.025 31.939 117.085 1.000 23.761 618 LEU D C 1
ATOM 11919 O O . LEU D 2 615 ? 54.374 32.046 118.127 1.000 21.871 618 LEU D O 1
ATOM 11924 N N . PHE D 2 616 ? 55.588 30.786 116.701 1.000 23.970 619 PHE D N 1
ATOM 11925 C CA . PHE D 2 616 ? 55.437 29.614 117.533 1.000 24.049 619 PHE D CA 1
ATOM 11926 C C . PHE D 2 616 ? 56.004 29.897 118.923 1.000 23.538 619 PHE D C 1
ATOM 11927 O O . PHE D 2 616 ? 55.333 29.643 119.922 1.000 25.176 619 PHE D O 1
ATOM 11935 N N . VAL D 2 617 ? 57.222 30.439 118.968 1.000 20.737 620 VAL D N 1
ATOM 11936 C CA . VAL D 2 617 ? 57.893 30.712 120.228 1.000 21.757 620 VAL D CA 1
ATOM 11937 C C . VAL D 2 617 ? 57.033 31.587 121.140 1.000 22.834 620 VAL D C 1
ATOM 11938 O O . VAL D 2 617 ? 56.887 31.289 122.334 1.000 23.070 620 VAL D O 1
ATOM 11942 N N . ILE D 2 618 ? 56.462 32.666 120.586 1.000 24.185 621 ILE D N 1
ATOM 11943 C CA . ILE D 2 618 ? 55.556 33.499 121.371 1.000 25.051 621 ILE D CA 1
ATOM 11944 C C . ILE D 2 618 ? 54.381 32.675 121.898 1.000 25.664 621 ILE D C 1
ATOM 11945 O O . ILE D 2 618 ? 54.020 32.804 123.068 1.000 27.845 621 ILE D O 1
ATOM 11950 N N . SER D 2 619 ? 53.778 31.833 121.044 1.000 24.863 622 SER D N 1
ATOM 11951 C CA . SER D 2 619 ? 52.606 31.086 121.484 1.000 26.742 622 SER D CA 1
ATOM 11952 C C . SER D 2 619 ? 52.937 30.123 122.626 1.000 27.219 622 SER D C 1
ATOM 11953 O O . SER D 2 619 ? 52.058 29.854 123.443 1.000 27.907 622 SER D O 1
ATOM 11956 N N . LEU D 2 620 ? 54.185 29.610 122.660 1.000 26.282 623 LEU D N 1
ATOM 11957 C CA . LEU D 2 620 ? 54.689 28.753 123.728 1.000 28.259 623 LEU D CA 1
ATOM 11958 C C . LEU D 2 620 ? 54.931 29.553 125.006 1.000 29.075 623 LEU D C 1
ATOM 11959 O O . LEU D 2 620 ? 54.710 29.040 126.103 1.000 24.361 623 LEU D O 1
ATOM 11964 N N . TYR D 2 621 ? 55.399 30.804 124.847 1.000 33.166 624 TYR D N 1
ATOM 11965 C CA . TYR D 2 621 ? 55.553 31.714 125.972 1.000 31.693 624 TYR D CA 1
ATOM 11966 C C . TYR D 2 621 ? 54.203 31.977 126.625 1.000 30.717 624 TYR D C 1
ATOM 11967 O O . TYR D 2 621 ? 54.084 31.971 127.853 1.000 32.237 624 TYR D O 1
ATOM 11976 N N . LEU D 2 622 ? 53.184 32.195 125.790 1.000 31.466 625 LEU D N 1
ATOM 11977 C CA . LEU D 2 622 ? 51.852 32.466 126.304 1.000 29.343 625 LEU D CA 1
ATOM 11978 C C . LEU D 2 622 ? 51.353 31.256 127.087 1.000 32.837 625 LEU D C 1
ATOM 11979 O O . LEU D 2 622 ? 50.705 31.413 128.118 1.000 37.553 625 LEU D O 1
ATOM 11984 N N . GLU D 2 623 ? 51.663 30.048 126.600 1.000 34.487 626 GLU D N 1
ATOM 11985 C CA . GLU D 2 623 ? 51.159 28.836 127.222 1.000 34.802 626 GLU D CA 1
ATOM 11986 C C . GLU D 2 623 ? 51.876 28.575 128.545 1.000 38.310 626 GLU D C 1
ATOM 11987 O O . GLU D 2 623 ? 51.230 28.208 129.518 1.000 39.847 626 GLU D O 1
ATOM 11993 N N . THR D 2 624 ? 53.203 28.739 128.551 1.000 41.315 627 THR D N 1
ATOM 11994 C CA . THR D 2 624 ? 54.038 28.363 129.678 1.000 41.199 627 THR D CA 1
ATOM 11995 C C . THR D 2 624 ? 54.715 29.641 130.128 1.000 45.294 627 THR D C 1
ATOM 11996 O O . THR D 2 624 ? 55.790 29.937 129.613 1.000 57.551 627 THR D O 1
ATOM 12000 N N . GLU D 2 625 ? 54.095 30.407 131.024 1.000 43.146 628 GLU D N 1
ATOM 12001 C CA . GLU D 2 625 ? 54.493 31.801 131.214 1.000 42.194 628 GLU D CA 1
ATOM 12002 C C . GLU D 2 625 ? 55.972 31.884 131.599 1.000 39.086 628 GLU D C 1
ATOM 12003 O O . GLU D 2 625 ? 56.322 32.414 132.643 1.000 39.788 628 GLU D O 1
ATOM 12009 N N . ASN D 2 626 ? 56.835 31.320 130.748 1.000 39.380 629 ASN D N 1
ATOM 12010 C CA . ASN D 2 626 ? 58.251 31.140 131.020 1.000 38.709 629 ASN D CA 1
ATOM 12011 C C . ASN D 2 626 ? 59.050 32.147 130.192 1.000 41.343 629 ASN D C 1
ATOM 12012 O O . ASN D 2 626 ? 59.092 32.039 128.966 1.000 43.778 629 ASN D O 1
ATOM 12017 N N . LYS D 2 627 ? 59.728 33.075 130.880 1.000 42.112 630 LYS D N 1
ATOM 12018 C CA . LYS D 2 627 ? 60.266 34.286 130.269 1.000 43.401 630 LYS D CA 1
ATOM 12019 C C . LYS D 2 627 ? 61.468 33.972 129.381 1.000 42.998 630 LYS D C 1
ATOM 12020 O O . LYS D 2 627 ? 61.866 34.814 128.576 1.000 41.111 630 LYS D O 1
ATOM 12026 N N . GLU D 2 628 ? 62.016 32.756 129.505 1.000 40.319 631 GLU D N 1
ATOM 12027 C CA . GLU D 2 628 ? 63.098 32.302 128.644 1.000 40.587 631 GLU D CA 1
ATOM 12028 C C . GLU D 2 628 ? 62.640 32.369 127.190 1.000 36.358 631 GLU D C 1
ATOM 12029 O O . GLU D 2 628 ? 63.443 32.666 126.308 1.000 35.008 631 GLU D O 1
ATOM 12035 N N . TYR D 2 629 ? 61.345 32.101 126.959 1.000 31.031 632 TYR D N 1
ATOM 12036 C CA . TYR D 2 629 ? 60.783 32.056 125.619 1.000 30.736 632 TYR D CA 1
ATOM 12037 C C . TYR D 2 629 ? 60.476 33.464 125.111 1.000 32.322 632 TYR D C 1
ATOM 12038 O O . TYR D 2 629 ? 60.521 33.722 123.904 1.000 31.789 632 TYR D O 1
ATOM 12047 N N . LEU D 2 630 ? 60.155 34.380 126.031 1.000 33.638 633 LEU D N 1
ATOM 12048 C CA . LEU D 2 630 ? 60.032 35.780 125.661 1.000 31.817 633 LEU D CA 1
ATOM 12049 C C . LEU D 2 630 ? 61.395 36.281 125.200 1.000 33.478 633 LEU D C 1
ATOM 12050 O O . LEU D 2 630 ? 61.499 36.937 124.169 1.000 37.963 633 LEU D O 1
ATOM 12055 N N . LYS D 2 631 ? 62.437 35.934 125.961 1.000 34.191 634 LYS D N 1
ATOM 12056 C CA . LYS D 2 631 ? 63.798 36.335 125.650 1.000 34.905 634 LYS D CA 1
ATOM 12057 C C . LYS D 2 631 ? 64.187 35.756 124.293 1.000 31.755 634 LYS D C 1
ATOM 12058 O O . LYS D 2 631 ? 64.928 36.365 123.530 1.000 33.460 634 LYS D O 1
ATOM 12064 N N . LEU D 2 632 ? 63.644 34.589 123.973 1.000 31.109 635 LEU D N 1
ATOM 12065 C CA . LEU D 2 632 ? 63.969 33.950 122.707 1.000 32.760 635 LEU D CA 1
ATOM 12066 C C . LEU D 2 632 ? 63.267 34.687 121.562 1.000 30.572 635 LEU D C 1
ATOM 12067 O O . LEU D 2 632 ? 63.817 34.829 120.467 1.000 28.700 635 LEU D O 1
ATOM 12072 N N . ALA D 2 633 ? 62.039 35.142 121.833 1.000 32.502 636 ALA D N 1
ATOM 12073 C CA . ALA D 2 633 ? 61.262 35.868 120.840 1.000 31.848 636 ALA D CA 1
ATOM 12074 C C . ALA D 2 633 ? 61.951 37.190 120.517 1.000 31.143 636 ALA D C 1
ATOM 12075 O O . ALA D 2 633 ? 62.007 37.579 119.351 1.000 29.594 636 ALA D O 1
ATOM 12077 N N . LYS D 2 634 ? 62.520 37.837 121.546 1.000 33.693 637 LYS D N 1
ATOM 12078 C CA . LYS D 2 634 ? 63.191 39.121 121.362 1.000 35.562 637 LYS D CA 1
ATOM 12079 C C . LYS D 2 634 ? 64.471 38.929 120.559 1.000 35.266 637 LYS D C 1
ATOM 12080 O O . LYS D 2 634 ? 64.735 39.713 119.646 1.000 42.266 637 LYS D O 1
ATOM 12086 N N . ASP D 2 635 ? 65.242 37.879 120.881 1.000 33.243 638 ASP D N 1
ATOM 12087 C CA . ASP D 2 635 ? 66.464 37.593 120.136 1.000 32.107 638 ASP D CA 1
ATOM 12088 C C . ASP D 2 635 ? 66.144 37.350 118.662 1.000 31.541 638 ASP D C 1
ATOM 12089 O O . ASP D 2 635 ? 66.889 37.795 117.794 1.000 34.197 638 ASP D O 1
ATOM 12094 N N . LEU D 2 636 ? 65.018 36.675 118.382 1.000 31.249 639 LEU D N 1
ATOM 12095 C CA . LEU D 2 636 ? 64.645 36.343 117.017 1.000 31.702 639 LEU D CA 1
ATOM 12096 C C . LEU D 2 636 ? 64.279 37.605 116.244 1.000 30.460 639 LEU D C 1
ATOM 12097 O O . LEU D 2 636 ? 64.597 37.735 115.054 1.000 24.922 639 LEU D O 1
ATOM 12102 N N . GLU D 2 637 ? 63.585 38.516 116.943 1.000 31.938 640 GLU D N 1
ATOM 12103 C CA . GLU D 2 637 ? 63.262 39.824 116.393 1.000 30.814 640 GLU D CA 1
ATOM 12104 C C . GLU D 2 637 ? 64.538 40.510 115.899 1.000 29.918 640 GLU D C 1
ATOM 12105 O O . GLU D 2 637 ? 64.612 40.879 114.730 1.000 28.073 640 GLU D O 1
ATOM 12111 N N . ARG D 2 638 ? 65.557 40.599 116.772 1.000 30.764 641 ARG D N 1
ATOM 12112 C CA . ARG D 2 638 ? 66.804 41.270 116.444 1.000 32.696 641 ARG D CA 1
ATOM 12113 C C . ARG D 2 638 ? 67.409 40.668 115.182 1.000 31.827 641 ARG D C 1
ATOM 12114 O O . ARG D 2 638 ? 67.900 41.400 114.323 1.000 34.259 641 ARG D O 1
ATOM 12122 N N . MET D 2 639 ? 67.339 39.340 115.061 1.000 31.199 642 MET D N 1
ATOM 12123 C CA . MET D 2 639 ? 67.810 38.658 113.866 1.000 30.691 642 MET D CA 1
ATOM 12124 C C . MET D 2 639 ? 66.970 39.004 112.637 1.000 27.701 642 MET D C 1
ATOM 12125 O O . MET D 2 639 ? 67.524 39.085 111.553 1.000 26.642 642 MET D O 1
ATOM 12130 N N . ILE D 2 640 ? 65.649 39.194 112.791 1.000 28.865 643 ILE D N 1
ATOM 12131 C CA . ILE D 2 640 ? 64.772 39.440 111.649 1.000 30.057 643 ILE D CA 1
ATOM 12132 C C . ILE D 2 640 ? 65.084 40.821 111.101 1.000 31.507 643 ILE D C 1
ATOM 12133 O O . ILE D 2 640 ? 65.275 40.989 109.893 1.000 31.047 643 ILE D O 1
ATOM 12138 N N . LYS D 2 641 ? 65.135 41.781 112.038 1.000 35.284 644 LYS D N 1
ATOM 12139 C CA . LYS D 2 641 ? 65.477 43.173 111.803 1.000 37.959 644 LYS D CA 1
ATOM 12140 C C . LYS D 2 641 ? 66.703 43.239 110.899 1.000 38.065 644 LYS D C 1
ATOM 12141 O O . LYS D 2 641 ? 66.687 43.884 109.846 1.000 41.885 644 LYS D O 1
ATOM 12147 N N . LEU D 2 642 ? 67.766 42.558 111.330 1.000 36.216 645 LEU D N 1
ATOM 12148 C CA . LEU D 2 642 ? 69.037 42.639 110.642 1.000 36.781 645 LEU D CA 1
ATOM 12149 C C . LEU D 2 642 ? 68.904 42.031 109.257 1.000 40.732 645 LEU D C 1
ATOM 12150 O O . LEU D 2 642 ? 69.454 42.565 108.292 1.000 35.372 645 LEU D O 1
ATOM 12155 N N . ASN D 2 643 ? 68.200 40.886 109.201 1.000 45.318 646 ASN D N 1
ATOM 12156 C CA . ASN D 2 643 ? 68.006 40.141 107.966 1.000 46.037 646 ASN D CA 1
ATOM 12157 C C . ASN D 2 643 ? 67.246 40.998 106.962 1.000 42.209 646 ASN D C 1
ATOM 12158 O O . ASN D 2 643 ? 67.607 41.016 105.788 1.000 38.766 646 ASN D O 1
ATOM 12163 N N . ARG D 2 644 ? 66.230 41.723 107.459 1.000 42.182 647 ARG D N 1
ATOM 12164 C CA . ARG D 2 644 ? 65.483 42.724 106.705 1.000 44.284 647 ARG D CA 1
ATOM 12165 C C . ARG D 2 644 ? 66.427 43.789 106.131 1.000 45.120 647 ARG D C 1
ATOM 12166 O O . ARG D 2 644 ? 66.151 44.380 105.091 1.000 43.184 647 ARG D O 1
ATOM 12174 N N . ALA D 2 645 ? 67.540 44.044 106.824 1.000 45.747 648 ALA D N 1
ATOM 12175 C CA . ALA D 2 645 ? 68.497 45.055 106.406 1.000 48.121 648 ALA D CA 1
ATOM 12176 C C . ALA D 2 645 ? 69.422 44.520 105.316 1.000 50.653 648 ALA D C 1
ATOM 12177 O O . ALA D 2 645 ? 69.910 45.311 104.513 1.000 54.929 648 ALA D O 1
ATOM 12179 N N . LYS D 2 646 ? 69.652 43.195 105.286 1.000 49.071 649 LYS D N 1
ATOM 12180 C CA . LYS D 2 646 ? 70.588 42.578 104.349 1.000 51.870 649 LYS D CA 1
ATOM 12181 C C . LYS D 2 646 ? 70.176 42.850 102.900 1.000 56.280 649 LYS D C 1
ATOM 12182 O O . LYS D 2 646 ? 71.027 42.906 102.016 1.000 62.822 649 LYS D O 1
ATOM 12188 N N . ASP D 2 647 ? 68.867 42.979 102.660 1.000 63.491 650 ASP D N 1
ATOM 12189 C CA . ASP D 2 647 ? 68.295 43.462 101.407 1.000 79.826 650 ASP D CA 1
ATOM 12190 C C . ASP D 2 647 ? 66.768 43.455 101.507 1.000 93.987 650 ASP D C 1
ATOM 12191 O O . ASP D 2 647 ? 66.189 42.566 102.131 1.000 101.923 650 ASP D O 1
ATOM 12196 N N . LYS D 2 648 ? 66.135 44.472 100.901 1.000 102.108 651 LYS D N 1
ATOM 12197 C CA . LYS D 2 648 ? 64.704 44.719 101.039 1.000 103.902 651 LYS D CA 1
ATOM 12198 C C . LYS D 2 648 ? 63.918 43.820 100.079 1.000 110.404 651 LYS D C 1
ATOM 12199 O O . LYS D 2 648 ? 62.907 44.249 99.513 1.000 103.334 651 LYS D O 1
ATOM 12205 N N . GLN D 2 649 ? 64.403 42.581 99.900 1.000 112.403 652 GLN D N 1
ATOM 12206 C CA . GLN D 2 649 ? 63.743 41.567 99.091 1.000 111.312 652 GLN D CA 1
ATOM 12207 C C . GLN D 2 649 ? 64.079 40.186 99.644 1.000 107.545 652 GLN D C 1
ATOM 12208 O O . GLN D 2 649 ? 65.108 40.008 100.291 1.000 96.431 652 GLN D O 1
ATOM 12214 N N . LEU D 2 650 ? 63.216 39.209 99.337 1.000 113.089 653 LEU D N 1
ATOM 12215 C CA . LEU D 2 650 ? 63.307 37.863 99.883 1.000 114.173 653 LEU D CA 1
ATOM 12216 C C . LEU D 2 650 ? 63.462 36.835 98.759 1.000 112.676 653 LEU D C 1
ATOM 12217 O O . LEU D 2 650 ? 62.658 36.795 97.827 1.000 114.768 653 LEU D O 1
ATOM 12219 N N . LYS D 2 651 ? 64.524 36.020 98.866 1.000 106.281 654 LYS D N 1
ATOM 12220 C CA . LYS D 2 651 ? 64.781 34.873 98.007 1.000 105.316 654 LYS D CA 1
ATOM 12221 C C . LYS D 2 651 ? 63.764 33.776 98.338 1.000 113.084 654 LYS D C 1
ATOM 12222 O O . LYS D 2 651 ? 63.227 33.739 99.445 1.000 127.511 654 LYS D O 1
ATOM 12228 N N . VAL D 2 652 ? 63.519 32.870 97.377 1.000 104.821 655 VAL D N 1
ATOM 12229 C CA . VAL D 2 652 ? 62.428 31.906 97.479 1.000 87.537 655 VAL D CA 1
ATOM 12230 C C . VAL D 2 652 ? 62.907 30.499 97.103 1.000 77.014 655 VAL D C 1
ATOM 12231 O O . VAL D 2 652 ? 63.906 30.342 96.394 1.000 68.274 655 VAL D O 1
ATOM 12235 N N . LYS D 2 653 ? 62.176 29.479 97.589 1.000 65.147 656 LYS D N 1
ATOM 12236 C CA . LYS D 2 653 ? 62.555 28.085 97.400 1.000 60.145 656 LYS D CA 1
ATOM 12237 C C . LYS D 2 653 ? 61.467 27.313 96.658 1.000 56.517 656 LYS D C 1
ATOM 12238 O O . LYS D 2 653 ? 61.687 26.912 95.518 1.000 64.057 656 LYS D O 1
ATOM 12244 N N . ASP D 2 654 ? 60.318 27.102 97.318 1.000 45.652 657 ASP D N 1
ATOM 12245 C CA . ASP D 2 654 ? 59.150 26.428 96.762 1.000 39.701 657 ASP D CA 1
ATOM 12246 C C . ASP D 2 654 ? 58.682 27.151 95.496 1.000 38.415 657 ASP D C 1
ATOM 12247 O O . ASP D 2 654 ? 58.544 28.377 95.485 1.000 44.255 657 ASP D O 1
ATOM 12252 N N . TRP D 2 655 ? 58.417 26.387 94.433 1.000 36.671 658 TRP D N 1
ATOM 12253 C CA . TRP D 2 655 ? 58.139 26.962 93.120 1.000 39.300 658 TRP D CA 1
ATOM 12254 C C . TRP D 2 655 ? 56.813 27.730 93.094 1.000 45.110 658 TRP D C 1
ATOM 12255 O O . TRP D 2 655 ? 56.583 28.525 92.180 1.000 45.945 658 TRP D O 1
ATOM 12266 N N . MET D 2 656 ? 55.958 27.508 94.106 1.000 43.606 659 MET D N 1
ATOM 12267 C CA . MET D 2 656 ? 54.672 28.182 94.189 1.000 40.983 659 MET D CA 1
ATOM 12268 C C . MET D 2 656 ? 54.765 29.386 95.116 1.000 38.610 659 MET D C 1
ATOM 12269 O O . MET D 2 656 ? 53.830 30.171 95.203 1.000 46.263 659 MET D O 1
ATOM 12274 N N . ALA D 2 657 ? 55.882 29.528 95.823 1.000 38.996 660 ALA D N 1
ATOM 12275 C CA . ALA D 2 657 ? 56.031 30.648 96.740 1.000 43.199 660 ALA D CA 1
ATOM 12276 C C . ALA D 2 657 ? 56.100 31.951 95.945 1.000 47.306 660 ALA D C 1
ATOM 12277 O O . ALA D 2 657 ? 56.410 31.936 94.753 1.000 54.576 660 ALA D O 1
ATOM 12279 N N . VAL D 2 658 ? 55.808 33.074 96.616 1.000 46.061 661 VAL D N 1
ATOM 12280 C CA . VAL D 2 658 ? 55.949 34.393 96.024 1.000 46.656 661 VAL D CA 1
ATOM 12281 C C . VAL D 2 658 ? 56.385 35.380 97.099 1.000 50.059 661 VAL D C 1
ATOM 12282 O O . VAL D 2 658 ? 56.199 35.110 98.284 1.000 62.267 661 VAL D O 1
ATOM 12286 N N . ASP D 2 659 ? 56.944 36.521 96.673 1.000 51.826 662 ASP D N 1
ATOM 12287 C CA . ASP D 2 659 ? 57.711 37.413 97.538 1.000 51.664 662 ASP D CA 1
ATOM 12288 C C . ASP D 2 659 ? 56.815 38.403 98.284 1.000 48.513 662 ASP D C 1
ATOM 12289 O O . ASP D 2 659 ? 57.308 39.424 98.756 1.000 47.199 662 ASP D O 1
ATOM 12294 N N . ILE D 2 660 ? 55.503 38.124 98.333 1.000 43.678 663 ILE D N 1
ATOM 12295 C CA . ILE D 2 660 ? 54.511 39.064 98.836 1.000 41.012 663 ILE D CA 1
ATOM 12296 C C . ILE D 2 660 ? 53.538 38.261 99.686 1.000 38.613 663 ILE D C 1
ATOM 12297 O O . ILE D 2 660 ? 53.200 37.129 99.343 1.000 32.456 663 ILE D O 1
ATOM 12302 N N . GLY D 2 661 ? 53.036 38.877 100.757 1.000 37.737 664 GLY D N 1
ATOM 12303 C CA . GLY D 2 661 ? 51.913 38.255 101.443 1.000 35.557 664 GLY D CA 1
ATOM 12304 C C . GLY D 2 661 ? 52.348 37.476 102.681 1.000 30.522 664 GLY D C 1
ATOM 12305 O O . GLY D 2 661 ? 53.502 37.537 103.083 1.000 29.506 664 GLY D O 1
ATOM 12306 N N . VAL D 2 662 ? 51.404 36.742 103.261 1.000 28.704 665 VAL D N 1
ATOM 12307 C CA . VAL D 2 662 ? 51.471 36.371 104.666 1.000 25.972 665 VAL D CA 1
ATOM 12308 C C . VAL D 2 662 ? 52.324 35.118 104.839 1.000 23.091 665 VAL D C 1
ATOM 12309 O O . VAL D 2 662 ? 52.844 34.897 105.923 1.000 22.340 665 VAL D O 1
ATOM 12313 N N . ILE D 2 663 ? 52.465 34.322 103.771 1.000 23.740 666 ILE D N 1
ATOM 12314 C CA . ILE D 2 663 ? 53.128 33.025 103.820 1.000 24.996 666 ILE D CA 1
ATOM 12315 C C . ILE D 2 663 ? 54.635 33.194 103.617 1.000 25.031 666 ILE D C 1
ATOM 12316 O O . ILE D 2 663 ? 55.408 32.648 104.400 1.000 27.600 666 ILE D O 1
ATOM 12321 N N . ASP D 2 664 ? 55.044 33.915 102.561 1.000 25.214 667 ASP D N 1
ATOM 12322 C CA . ASP D 2 664 ? 56.449 34.081 102.220 1.000 26.879 667 ASP D CA 1
ATOM 12323 C C . ASP D 2 664 ? 56.861 35.554 102.197 1.000 29.446 667 ASP D C 1
ATOM 12324 O O . ASP D 2 664 ? 58.009 35.854 101.873 1.000 31.913 667 ASP D O 1
ATOM 12329 N N . GLY D 2 665 ? 55.940 36.469 102.529 1.000 27.768 668 GLY D N 1
ATOM 12330 C CA . GLY D 2 665 ? 56.173 37.894 102.351 1.000 29.814 668 GLY D CA 1
ATOM 12331 C C . GLY D 2 665 ? 56.226 38.662 103.672 1.000 33.334 668 GLY D C 1
ATOM 12332 O O . GLY D 2 665 ? 56.155 38.068 104.750 1.000 34.621 668 GLY D O 1
ATOM 12333 N N . LEU D 2 666 ? 56.310 39.995 103.566 1.000 33.517 669 LEU D N 1
ATOM 12334 C CA . LEU D 2 666 ? 56.543 40.858 104.713 1.000 33.023 669 LEU D CA 1
ATOM 12335 C C . LEU D 2 666 ? 55.284 40.989 105.567 1.000 34.726 669 LEU D C 1
ATOM 12336 O O . LEU D 2 666 ? 55.369 41.315 106.753 1.000 38.939 669 LEU D O 1
ATOM 12341 N N . SER D 2 667 ? 54.122 40.698 104.966 1.000 37.210 670 SER D N 1
ATOM 12342 C CA . SER D 2 667 ? 52.839 40.661 105.661 1.000 33.161 670 SER D CA 1
ATOM 12343 C C . SER D 2 667 ? 52.880 39.622 106.776 1.000 29.152 670 SER D C 1
ATOM 12344 O O . SER D 2 667 ? 52.337 39.843 107.863 1.000 30.458 670 SER D O 1
ATOM 12347 N N . GLY D 2 668 ? 53.509 38.483 106.474 1.000 23.879 671 GLY D N 1
ATOM 12348 C CA . GLY D 2 668 ? 53.650 37.416 107.449 1.000 24.009 671 GLY D CA 1
ATOM 12349 C C . GLY D 2 668 ? 54.654 37.784 108.530 1.000 23.995 671 GLY D C 1
ATOM 12350 O O . GLY D 2 668 ? 54.452 37.483 109.704 1.000 23.146 671 GLY D O 1
ATOM 12351 N N . VAL D 2 669 ? 55.718 38.488 108.127 1.000 25.524 672 VAL D N 1
ATOM 12352 C CA . VAL D 2 669 ? 56.679 38.984 109.100 1.000 24.197 672 VAL D CA 1
ATOM 12353 C C . VAL D 2 669 ? 55.968 39.889 110.103 1.000 22.691 672 VAL D C 1
ATOM 12354 O O . VAL D 2 669 ? 56.322 39.889 111.270 1.000 25.860 672 VAL D O 1
ATOM 12358 N N . SER D 2 670 ? 54.933 40.607 109.663 1.000 22.673 673 SER D N 1
ATOM 12359 C CA . SER D 2 670 ? 54.192 41.521 110.528 1.000 22.242 673 SER D CA 1
ATOM 12360 C C . SER D 2 670 ? 53.417 40.791 111.625 1.000 22.111 673 SER D C 1
ATOM 12361 O O . SER D 2 670 ? 53.272 41.324 112.724 1.000 20.005 673 SER D O 1
ATOM 12364 N N . LEU D 2 671 ? 52.891 39.589 111.309 1.000 23.656 674 LEU D N 1
ATOM 12365 C CA . LEU D 2 671 ? 52.208 38.751 112.289 1.000 21.351 674 LEU D CA 1
ATOM 12366 C C . LEU D 2 671 ? 53.094 38.592 113.520 1.000 22.174 674 LEU D C 1
ATOM 12367 O O . LEU D 2 671 ? 52.612 38.627 114.649 1.000 24.538 674 LEU D O 1
ATOM 12372 N N . PHE D 2 672 ? 54.387 38.372 113.294 1.000 23.209 675 PHE D N 1
ATOM 12373 C CA . PHE D 2 672 ? 55.314 38.153 114.385 1.000 27.357 675 PHE D CA 1
ATOM 12374 C C . PHE D 2 672 ? 55.356 39.406 115.259 1.000 28.635 675 PHE D C 1
ATOM 12375 O O . PHE D 2 672 ? 55.317 39.315 116.492 1.000 27.007 675 PHE D O 1
ATOM 12383 N N . TYR D 2 673 ? 55.436 40.566 114.585 1.000 27.202 676 TYR D N 1
ATOM 12384 C CA . TYR D 2 673 ? 55.600 41.847 115.253 1.000 23.642 676 TYR D CA 1
ATOM 12385 C C . TYR D 2 673 ? 54.343 42.161 116.037 1.000 23.593 676 TYR D C 1
ATOM 12386 O O . TYR D 2 673 ? 54.438 42.577 117.188 1.000 27.718 676 TYR D O 1
ATOM 12395 N N . SER D 2 674 ? 53.175 41.925 115.433 1.000 22.174 677 SER D N 1
ATOM 12396 C CA . SER D 2 674 ? 51.941 42.123 116.180 1.000 23.320 677 SER D CA 1
ATOM 12397 C C . SER D 2 674 ? 51.988 41.284 117.450 1.000 25.257 677 SER D C 1
ATOM 12398 O O . SER D 2 674 ? 51.765 41.796 118.547 1.000 26.025 677 SER D O 1
ATOM 12401 N N . ALA D 2 675 ? 52.316 39.999 117.275 1.000 24.992 678 ALA D N 1
ATOM 12402 C CA . ALA D 2 675 ? 52.232 39.053 118.370 1.000 25.700 678 ALA D CA 1
ATOM 12403 C C . ALA D 2 675 ? 53.211 39.473 119.452 1.000 24.973 678 ALA D C 1
ATOM 12404 O O . ALA D 2 675 ? 52.860 39.450 120.627 1.000 24.382 678 ALA D O 1
ATOM 12406 N N . LEU D 2 676 ? 54.439 39.835 119.044 1.000 25.810 679 LEU D N 1
ATOM 12407 C CA . LEU D 2 676 ? 55.442 40.344 119.975 1.000 26.473 679 LEU D CA 1
ATOM 12408 C C . LEU D 2 676 ? 54.938 41.620 120.652 1.000 26.325 679 LEU D C 1
ATOM 12409 O O . LEU D 2 676 ? 55.170 41.812 121.849 1.000 24.342 679 LEU D O 1
ATOM 12414 N N . TYR D 2 677 ? 54.197 42.456 119.908 1.000 27.329 680 TYR D N 1
ATOM 12415 C CA . TYR D 2 677 ? 53.556 43.594 120.542 1.000 30.571 680 TYR D CA 1
ATOM 12416 C C . TYR D 2 677 ? 52.699 43.118 121.709 1.000 29.879 680 TYR D C 1
ATOM 12417 O O . TYR D 2 677 ? 52.843 43.611 122.825 1.000 34.605 680 TYR D O 1
ATOM 12426 N N . SER D 2 678 ? 51.800 42.175 121.440 1.000 28.216 681 SER D N 1
ATOM 12427 C CA . SER D 2 678 ? 50.862 41.719 122.450 1.000 30.361 681 SER D CA 1
ATOM 12428 C C . SER D 2 678 ? 51.535 41.366 123.782 1.000 29.426 681 SER D C 1
ATOM 12429 O O . SER D 2 678 ? 50.904 41.498 124.820 1.000 33.833 681 SER D O 1
ATOM 12432 N N . VAL D 2 679 ? 52.804 40.947 123.779 1.000 28.574 682 VAL D N 1
ATOM 12433 C CA . VAL D 2 679 ? 53.406 40.401 124.994 1.000 30.063 682 VAL D CA 1
ATOM 12434 C C . VAL D 2 679 ? 54.453 41.344 125.587 1.000 31.489 682 VAL D C 1
ATOM 12435 O O . VAL D 2 679 ? 54.809 41.199 126.749 1.000 33.062 682 VAL D O 1
ATOM 12439 N N . THR D 2 680 ? 54.949 42.297 124.794 1.000 33.364 683 THR D N 1
ATOM 12440 C CA . THR D 2 680 ? 55.883 43.281 125.313 1.000 35.965 683 THR D CA 1
ATOM 12441 C C . THR D 2 680 ? 55.145 44.530 125.792 1.000 37.961 683 THR D C 1
ATOM 12442 O O . THR D 2 680 ? 55.408 44.997 126.897 1.000 41.953 683 THR D O 1
ATOM 12446 N N . GLN D 2 681 ? 54.221 45.042 124.967 1.000 41.110 684 GLN D N 1
ATOM 12447 C CA . GLN D 2 681 ? 53.527 46.317 125.165 1.000 46.294 684 GLN D CA 1
ATOM 12448 C C . GLN D 2 681 ? 54.406 47.458 124.653 1.000 44.411 684 GLN D C 1
ATOM 12449 O O . GLN D 2 681 ? 54.177 48.631 124.937 1.000 41.020 684 GLN D O 1
ATOM 12455 N N . ASN D 2 682 ? 55.399 47.058 123.859 1.000 42.665 685 ASN D N 1
ATOM 12456 C CA . ASN D 2 682 ? 56.413 47.920 123.296 1.000 39.687 685 ASN D CA 1
ATOM 12457 C C . ASN D 2 682 ? 55.951 48.402 121.927 1.000 40.413 685 ASN D C 1
ATOM 12458 O O . ASN D 2 682 ? 55.863 47.616 120.983 1.000 38.273 685 ASN D O 1
ATOM 12463 N N . GLN D 2 683 ? 55.720 49.716 121.829 1.000 44.023 686 GLN D N 1
ATOM 12464 C CA . GLN D 2 683 ? 55.097 50.341 120.673 1.000 40.265 686 GLN D CA 1
ATOM 12465 C C . GLN D 2 683 ? 55.982 50.222 119.435 1.000 36.516 686 GLN D C 1
ATOM 12466 O O . GLN D 2 683 ? 55.467 50.270 118.320 1.000 34.337 686 GLN D O 1
ATOM 12472 N N . LYS D 2 684 ? 57.300 50.043 119.635 1.000 34.449 687 LYS D N 1
ATOM 12473 C CA . LYS D 2 684 ? 58.216 49.964 118.508 1.000 36.405 687 LYS D CA 1
ATOM 12474 C C . LYS D 2 684 ? 57.827 48.825 117.566 1.000 36.270 687 LYS D C 1
ATOM 12475 O O . LYS D 2 684 ? 57.859 49.017 116.350 1.000 34.639 687 LYS D O 1
ATOM 12481 N N . TYR D 2 685 ? 57.446 47.661 118.132 1.000 33.381 688 TYR D N 1
ATOM 12482 C CA . TYR D 2 685 ? 57.064 46.494 117.342 1.000 31.058 688 TYR D CA 1
ATOM 12483 C C . TYR D 2 685 ? 55.783 46.774 116.558 1.000 31.077 688 TYR D C 1
ATOM 12484 O O . TYR D 2 685 ? 55.667 46.389 115.388 1.000 29.770 688 TYR D O 1
ATOM 12493 N N . LEU D 2 686 ? 54.844 47.486 117.189 1.000 29.006 689 LEU D N 1
ATOM 12494 C CA . LEU D 2 686 ? 53.612 47.824 116.504 1.000 30.981 689 LEU D CA 1
ATOM 12495 C C . LEU D 2 686 ? 53.877 48.620 115.223 1.000 34.947 689 LEU D C 1
ATOM 12496 O O . LEU D 2 686 ? 53.207 48.389 114.217 1.000 30.941 689 LEU D O 1
ATOM 12501 N N . GLU D 2 687 ? 54.857 49.545 115.242 1.000 39.850 690 GLU D N 1
ATOM 12502 C CA . GLU D 2 687 ? 55.080 50.337 114.039 1.000 44.224 690 GLU D CA 1
ATOM 12503 C C . GLU D 2 687 ? 55.868 49.546 113.000 1.000 42.118 690 GLU D C 1
ATOM 12504 O O . GLU D 2 687 ? 55.725 49.798 111.810 1.000 41.045 690 GLU D O 1
ATOM 12510 N N . GLU D 2 688 ? 56.668 48.572 113.441 1.000 44.073 691 GLU D N 1
ATOM 12511 C CA . GLU D 2 688 ? 57.323 47.683 112.489 1.000 45.350 691 GLU D CA 1
ATOM 12512 C C . GLU D 2 688 ? 56.273 46.831 111.771 1.000 37.011 691 GLU D C 1
ATOM 12513 O O . GLU D 2 688 ? 56.363 46.631 110.560 1.000 37.044 691 GLU D O 1
ATOM 12519 N N . ALA D 2 689 ? 55.251 46.391 112.513 1.000 32.649 692 ALA D N 1
ATOM 12520 C CA . ALA D 2 689 ? 54.158 45.610 111.938 1.000 33.414 692 ALA D CA 1
ATOM 12521 C C . ALA D 2 689 ? 53.446 46.422 110.861 1.000 32.604 692 ALA D C 1
ATOM 12522 O O . ALA D 2 689 ? 53.337 45.967 109.730 1.000 30.586 692 ALA D O 1
ATOM 12524 N N . GLU D 2 690 ? 52.999 47.636 111.218 1.000 37.175 693 GLU D N 1
ATOM 12525 C CA . GLU D 2 690 ? 52.308 48.546 110.307 1.000 39.190 693 GLU D CA 1
ATOM 12526 C C . GLU D 2 690 ? 53.113 48.794 109.035 1.000 35.981 693 GLU D C 1
ATOM 12527 O O . GLU D 2 690 ? 52.546 48.769 107.949 1.000 37.111 693 GLU D O 1
ATOM 12533 N N . VAL D 2 691 ? 54.424 49.010 109.190 1.000 35.398 694 VAL D N 1
ATOM 12534 C CA . VAL D 2 691 ? 55.339 49.265 108.088 1.000 38.301 694 VAL D CA 1
ATOM 12535 C C . VAL D 2 691 ? 55.439 48.038 107.181 1.000 36.678 694 VAL D C 1
ATOM 12536 O O . VAL D 2 691 ? 55.475 48.160 105.956 1.000 39.237 694 VAL D O 1
ATOM 12540 N N . LEU D 2 692 ? 55.500 46.849 107.784 1.000 34.536 695 LEU D N 1
ATOM 12541 C CA . LEU D 2 692 ? 55.686 45.647 106.988 1.000 33.804 695 LEU D CA 1
ATOM 12542 C C . LEU D 2 692 ? 54.429 45.385 106.161 1.000 35.847 695 LEU D C 1
ATOM 12543 O O . LEU D 2 692 ? 54.531 44.975 105.005 1.000 35.815 695 LEU D O 1
ATOM 12548 N N . ILE D 2 693 ? 53.255 45.670 106.756 1.000 36.974 696 ILE D N 1
ATOM 12549 C CA . ILE D 2 693 ? 51.982 45.613 106.054 1.000 38.862 696 ILE D CA 1
ATOM 12550 C C . ILE D 2 693 ? 52.050 46.613 104.913 1.000 37.906 696 ILE D C 1
ATOM 12551 O O . ILE D 2 693 ? 51.890 46.246 103.753 1.000 37.828 696 ILE D O 1
ATOM 12556 N N . LYS D 2 694 ? 52.328 47.867 105.278 1.000 38.838 697 LYS D N 1
ATOM 12557 C CA . LYS D 2 694 ? 52.356 48.975 104.340 1.000 42.982 697 LYS D CA 1
ATOM 12558 C C . LYS D 2 694 ? 53.158 48.592 103.099 1.000 41.528 697 LYS D C 1
ATOM 12559 O O . LYS D 2 694 ? 52.625 48.681 101.997 1.000 40.682 697 LYS D O 1
ATOM 12565 N N . GLU D 2 695 ? 54.403 48.116 103.281 1.000 43.394 698 GLU D N 1
ATOM 12566 C CA . GLU D 2 695 ? 55.246 47.770 102.143 1.000 45.631 698 GLU D CA 1
ATOM 12567 C C . GLU D 2 695 ? 54.571 46.736 101.239 1.000 45.778 698 GLU D C 1
ATOM 12568 O O . GLU D 2 695 ? 54.839 46.715 100.038 1.000 45.096 698 GLU D O 1
ATOM 12574 N N . ASP D 2 696 ? 53.675 45.906 101.802 1.000 47.691 699 ASP D N 1
ATOM 12575 C CA . ASP D 2 696 ? 52.968 44.888 101.031 1.000 45.677 699 ASP D CA 1
ATOM 12576 C C . ASP D 2 696 ? 51.760 45.481 100.312 1.000 43.416 699 ASP D C 1
ATOM 12577 O O . ASP D 2 696 ? 51.476 45.125 99.163 1.000 42.699 699 ASP D O 1
ATOM 12582 N N . LEU D 2 697 ? 51.048 46.381 100.998 1.000 40.498 700 LEU D N 1
ATOM 12583 C CA . LEU D 2 697 ? 49.897 47.045 100.410 1.000 40.681 700 LEU D CA 1
ATOM 12584 C C . LEU D 2 697 ? 50.301 47.830 99.165 1.000 44.186 700 LEU D C 1
ATOM 12585 O O . LEU D 2 697 ? 49.485 47.986 98.261 1.000 46.812 700 LEU D O 1
ATOM 12590 N N . GLU D 2 698 ? 51.558 48.296 99.121 1.000 46.684 701 GLU D N 1
ATOM 12591 C CA . GLU D 2 698 ? 52.062 49.093 98.011 1.000 55.328 701 GLU D CA 1
ATOM 12592 C C . GLU D 2 698 ? 52.033 48.281 96.718 1.000 57.455 701 GLU D C 1
ATOM 12593 O O . GLU D 2 698 ? 51.958 48.865 95.638 1.000 62.430 701 GLU D O 1
ATOM 12599 N N . SER D 2 699 ? 52.105 46.948 96.841 1.000 54.559 702 SER D N 1
ATOM 12600 C CA . SER D 2 699 ? 52.108 46.051 95.695 1.000 55.661 702 SER D CA 1
ATOM 12601 C C . SER D 2 699 ? 50.730 45.423 95.486 1.000 56.610 702 SER D C 1
ATOM 12602 O O . SER D 2 699 ? 50.624 44.294 95.017 1.000 53.360 702 SER D O 1
ATOM 12605 N N . THR D 2 700 ? 49.676 46.155 95.851 1.000 60.875 703 THR D N 1
ATOM 12606 C CA . THR D 2 700 ? 48.326 45.681 95.600 1.000 69.735 703 THR D CA 1
ATOM 12607 C C . THR D 2 700 ? 47.770 46.387 94.365 1.000 76.033 703 THR D C 1
ATOM 12608 O O . THR D 2 700 ? 48.262 47.443 93.979 1.000 84.905 703 THR D O 1
ATOM 12612 N N . LYS D 2 701 ? 46.762 45.774 93.737 1.000 76.823 704 LYS D N 1
ATOM 12613 C CA . LYS D 2 701 ? 46.080 46.356 92.594 1.000 74.611 704 LYS D CA 1
ATOM 12614 C C . LYS D 2 701 ? 44.576 46.302 92.840 1.000 73.016 704 LYS D C 1
ATOM 12615 O O . LYS D 2 701 ? 43.967 45.235 92.814 1.000 75.301 704 LYS D O 1
ATOM 12621 N N . LYS D 2 702 ? 43.979 47.471 93.085 1.000 70.212 705 LYS D N 1
ATOM 12622 C CA . LYS D 2 702 ? 42.529 47.572 93.145 1.000 69.591 705 LYS D CA 1
ATOM 12623 C C . LYS D 2 702 ? 41.989 47.578 91.717 1.000 67.549 705 LYS D C 1
ATOM 12624 O O . LYS D 2 702 ? 42.571 48.194 90.833 1.000 69.609 705 LYS D O 1
ATOM 12630 N N . ASP D 2 703 ? 40.883 46.867 91.500 1.000 70.852 706 ASP D N 1
ATOM 12631 C CA . ASP D 2 703 ? 40.197 46.889 90.222 1.000 75.432 706 ASP D CA 1
ATOM 12632 C C . ASP D 2 703 ? 39.225 48.066 90.205 1.000 80.483 706 ASP D C 1
ATOM 12633 O O . ASP D 2 703 ? 38.570 48.345 91.210 1.000 75.314 706 ASP D O 1
ATOM 12638 N N . ASP D 2 704 ? 39.174 48.768 89.065 1.000 84.459 707 ASP D N 1
ATOM 12639 C CA . ASP D 2 704 ? 38.391 49.988 88.974 1.000 84.918 707 ASP D CA 1
ATOM 12640 C C . ASP D 2 704 ? 36.910 49.664 88.826 1.000 81.344 707 ASP D C 1
ATOM 12641 O O . ASP D 2 704 ? 36.100 50.203 89.583 1.000 75.717 707 ASP D O 1
ATOM 12646 N N . VAL D 2 705 ? 36.584 48.781 87.870 1.000 76.924 708 VAL D N 1
ATOM 12647 C CA . VAL D 2 705 ? 35.194 48.413 87.622 1.000 74.894 708 VAL D CA 1
ATOM 12648 C C . VAL D 2 705 ? 34.579 47.880 88.919 1.000 76.621 708 VAL D C 1
ATOM 12649 O O . VAL D 2 705 ? 33.876 48.611 89.617 1.000 76.606 708 VAL D O 1
ATOM 12653 N N . THR D 2 706 ? 34.874 46.621 89.254 1.000 74.718 709 THR D N 1
ATOM 12654 C CA . THR D 2 706 ? 34.574 46.081 90.572 1.000 66.807 709 THR D CA 1
ATOM 12655 C C . THR D 2 706 ? 35.665 46.532 91.544 1.000 60.351 709 THR D C 1
ATOM 12656 O O . THR D 2 706 ? 36.806 46.732 91.134 1.000 61.589 709 THR D O 1
ATOM 12660 N N . GLY D 2 707 ? 35.331 46.693 92.829 1.000 57.010 710 GLY D N 1
ATOM 12661 C CA . GLY D 2 707 ? 36.284 47.325 93.732 1.000 54.843 710 GLY D CA 1
ATOM 12662 C C . GLY D 2 707 ? 37.104 46.307 94.524 1.000 55.294 710 GLY D C 1
ATOM 12663 O O . GLY D 2 707 ? 37.190 46.429 95.747 1.000 56.041 710 GLY D O 1
ATOM 12664 N N . VAL D 2 708 ? 37.709 45.325 93.828 1.000 48.938 711 VAL D N 1
ATOM 12665 C CA . VAL D 2 708 ? 38.465 44.265 94.485 1.000 47.031 711 VAL D CA 1
ATOM 12666 C C . VAL D 2 708 ? 39.968 44.539 94.452 1.000 45.860 711 VAL D C 1
ATOM 12667 O O . VAL D 2 708 ? 40.561 44.736 93.392 1.000 44.688 711 VAL D O 1
ATOM 12671 N N . LEU D 2 709 ? 40.564 44.496 95.648 1.000 41.802 712 LEU D N 1
ATOM 12672 C CA . LEU D 2 709 ? 42.000 44.550 95.852 1.000 37.731 712 LEU D CA 1
ATOM 12673 C C . LEU D 2 709 ? 42.566 43.134 95.753 1.000 38.728 712 LEU D C 1
ATOM 12674 O O . LEU D 2 709 ? 42.114 42.217 96.442 1.000 37.082 712 LEU D O 1
ATOM 12679 N N . GLN D 2 710 ? 43.540 42.961 94.854 1.000 36.601 713 GLN D N 1
ATOM 12680 C CA . GLN D 2 710 ? 44.400 41.789 94.822 1.000 36.311 713 GLN D CA 1
ATOM 12681 C C . GLN D 2 710 ? 45.843 42.268 94.947 1.000 38.850 713 GLN D C 1
ATOM 12682 O O . GLN D 2 710 ? 46.094 43.456 94.777 1.000 43.848 713 GLN D O 1
ATOM 12688 N N . THR D 2 711 ? 46.778 41.367 95.283 1.000 36.723 714 THR D N 1
ATOM 12689 C CA . THR D 2 711 ? 48.184 41.714 95.173 1.000 36.775 714 THR D CA 1
ATOM 12690 C C . THR D 2 711 ? 48.615 41.543 93.722 1.000 40.950 714 THR D C 1
ATOM 12691 O O . THR D 2 711 ? 47.902 40.951 92.923 1.000 36.627 714 THR D O 1
ATOM 12695 N N . VAL D 2 712 ? 49.792 42.094 93.416 1.000 46.241 715 VAL D N 1
ATOM 12696 C CA . VAL D 2 712 ? 50.397 42.034 92.101 1.000 49.122 715 VAL D CA 1
ATOM 12697 C C . VAL D 2 712 ? 51.838 41.583 92.308 1.000 53.660 715 VAL D C 1
ATOM 12698 O O . VAL D 2 712 ? 52.592 42.215 93.036 1.000 57.267 715 VAL D O 1
ATOM 12702 N N . ASP D 2 713 ? 52.216 40.470 91.684 1.000 60.501 716 ASP D N 1
ATOM 12703 C CA . ASP D 2 713 ? 53.551 39.939 91.896 1.000 69.626 716 ASP D CA 1
ATOM 12704 C C . ASP D 2 713 ? 54.512 40.571 90.887 1.000 79.555 716 ASP D C 1
ATOM 12705 O O . ASP D 2 713 ? 54.243 41.676 90.415 1.000 82.587 716 ASP D O 1
ATOM 12710 N N . ASN D 2 714 ? 55.642 39.902 90.603 1.000 84.303 717 ASN D N 1
ATOM 12711 C CA . ASN D 2 714 ? 56.644 40.434 89.691 1.000 85.411 717 ASN D CA 1
ATOM 12712 C C . ASN D 2 714 ? 56.747 39.556 88.446 1.000 83.765 717 ASN D C 1
ATOM 12713 O O . ASN D 2 714 ? 57.582 39.804 87.583 1.000 89.550 717 ASN D O 1
ATOM 12718 N N . LYS D 2 715 ? 55.905 38.520 88.375 1.000 78.624 718 LYS D N 1
ATOM 12719 C CA . LYS D 2 715 ? 55.542 37.884 87.119 1.000 77.312 718 LYS D CA 1
ATOM 12720 C C . LYS D 2 715 ? 54.314 38.618 86.576 1.000 77.099 718 LYS D C 1
ATOM 12721 O O . LYS D 2 715 ? 53.673 38.174 85.625 1.000 79.339 718 LYS D O 1
ATOM 12727 N N . ASN D 2 716 ? 54.006 39.757 87.211 1.000 80.083 719 ASN D N 1
ATOM 12728 C CA . ASN D 2 716 ? 52.901 40.650 86.883 1.000 79.682 719 ASN D CA 1
ATOM 12729 C C . ASN D 2 716 ? 51.560 39.912 86.891 1.000 80.006 719 ASN D C 1
ATOM 12730 O O . ASN D 2 716 ? 50.730 40.115 86.006 1.000 80.684 719 ASN D O 1
ATOM 12735 N N . ARG D 2 717 ? 51.366 39.077 87.922 1.000 75.830 720 ARG D N 1
ATOM 12736 C CA . ARG D 2 717 ? 50.174 38.271 88.128 1.000 64.293 720 ARG D CA 1
ATOM 12737 C C . ARG D 2 717 ? 49.363 38.907 89.254 1.000 58.544 720 ARG D C 1
ATOM 12738 O O . ARG D 2 717 ? 49.936 39.581 90.106 1.000 54.460 720 ARG D O 1
ATOM 12746 N N . LEU D 2 718 ? 48.034 38.725 89.216 1.000 53.069 721 LEU D N 1
ATOM 12747 C CA . LEU D 2 718 ? 47.130 39.255 90.225 1.000 47.280 721 LEU D CA 1
ATOM 12748 C C . LEU D 2 718 ? 46.654 38.111 91.122 1.000 45.146 721 LEU D C 1
ATOM 12749 O O . LEU D 2 718 ? 46.126 37.114 90.632 1.000 42.289 721 LEU D O 1
ATOM 12754 N N . LEU D 2 719 ? 46.837 38.267 92.443 1.000 43.115 722 LEU D N 1
ATOM 12755 C CA . LEU D 2 719 ? 46.770 37.155 93.383 1.000 39.367 722 LEU D CA 1
ATOM 12756 C C . LEU D 2 719 ? 45.742 37.426 94.480 1.000 34.632 722 LEU D C 1
ATOM 12757 O O . LEU D 2 719 ? 45.843 38.414 95.198 1.000 33.358 722 LEU D O 1
ATOM 12762 N N . PRO D 2 720 ? 44.708 36.569 94.635 1.000 31.161 723 PRO D N 1
ATOM 12763 C CA . PRO D 2 720 ? 43.812 36.641 95.789 1.000 30.100 723 PRO D CA 1
ATOM 12764 C C . PRO D 2 720 ? 44.169 35.822 97.032 1.000 30.110 723 PRO D C 1
ATOM 12765 O O . PRO D 2 720 ? 43.647 36.120 98.109 1.000 30.059 723 PRO D O 1
ATOM 12769 N N . TYR D 2 721 ? 45.063 34.830 96.886 1.000 27.720 724 TYR D N 1
ATOM 12770 C CA . TYR D 2 721 ? 45.116 33.672 97.782 1.000 31.833 724 TYR D CA 1
ATOM 12771 C C . TYR D 2 721 ? 45.841 33.966 99.101 1.000 31.172 724 TYR D C 1
ATOM 12772 O O . TYR D 2 721 ? 46.369 35.056 99.294 1.000 33.637 724 TYR D O 1
ATOM 12781 N N . LEU D 2 722 ? 45.855 32.982 100.016 1.000 29.285 725 LEU D N 1
ATOM 12782 C CA . LEU D 2 722 ? 46.531 33.119 101.303 1.000 27.325 725 LEU D CA 1
ATOM 12783 C C . LEU D 2 722 ? 48.045 33.108 101.089 1.000 28.824 725 LEU D C 1
ATOM 12784 O O . LEU D 2 722 ? 48.796 33.747 101.808 1.000 31.853 725 LEU D O 1
ATOM 12789 N N . SER D 2 723 ? 48.494 32.320 100.116 1.000 30.314 726 SER D N 1
ATOM 12790 C CA . SER D 2 723 ? 49.879 32.307 99.705 1.000 28.516 726 SER D CA 1
ATOM 12791 C C . SER D 2 723 ? 50.037 33.308 98.563 1.000 31.679 726 SER D C 1
ATOM 12792 O O . SER D 2 723 ? 49.682 33.003 97.425 1.000 32.587 726 SER D O 1
ATOM 12795 N N . GLY D 2 724 ? 50.515 34.515 98.893 1.000 30.352 727 GLY D N 1
ATOM 12796 C CA . GLY D 2 724 ? 50.942 35.474 97.888 1.000 30.200 727 GLY D CA 1
ATOM 12797 C C . GLY D 2 724 ? 49.964 36.628 97.637 1.000 32.182 727 GLY D C 1
ATOM 12798 O O . GLY D 2 724 ? 50.359 37.648 97.073 1.000 30.939 727 GLY D O 1
ATOM 12799 N N . GLY D 2 725 ? 48.700 36.470 98.057 1.000 30.238 728 GLY D N 1
ATOM 12800 C CA . GLY D 2 725 ? 47.627 37.348 97.613 1.000 27.757 728 GLY D CA 1
ATOM 12801 C C . GLY D 2 725 ? 46.967 38.141 98.737 1.000 27.885 728 GLY D C 1
ATOM 12802 O O . GLY D 2 725 ? 47.384 38.073 99.885 1.000 30.373 728 GLY D O 1
ATOM 12803 N N . SER D 2 726 ? 45.895 38.857 98.392 1.000 28.400 729 SER D N 1
ATOM 12804 C CA . SER D 2 726 ? 45.304 39.876 99.254 1.000 31.793 729 SER D CA 1
ATOM 12805 C C . SER D 2 726 ? 44.614 39.302 100.493 1.000 31.761 729 SER D C 1
ATOM 12806 O O . SER D 2 726 ? 44.514 40.001 101.506 1.000 31.566 729 SER D O 1
ATOM 12809 N N . ILE D 2 727 ? 44.112 38.057 100.411 1.000 29.868 730 ILE D N 1
ATOM 12810 C CA . ILE D 2 727 ? 43.430 37.475 101.556 1.000 27.290 730 ILE D CA 1
ATOM 12811 C C . ILE D 2 727 ? 44.405 37.444 102.731 1.000 25.490 730 ILE D C 1
ATOM 12812 O O . ILE D 2 727 ? 44.034 37.780 103.848 1.000 24.500 730 ILE D O 1
ATOM 12817 N N . GLY D 2 728 ? 45.667 37.098 102.449 1.000 24.951 731 GLY D N 1
ATOM 12818 C CA . GLY D 2 728 ? 46.705 36.992 103.457 1.000 23.601 731 GLY D CA 1
ATOM 12819 C C . GLY D 2 728 ? 47.035 38.356 104.041 1.000 25.796 731 GLY D C 1
ATOM 12820 O O . GLY D 2 728 ? 47.110 38.510 105.261 1.000 30.348 731 GLY D O 1
ATOM 12821 N N . VAL D 2 729 ? 47.197 39.343 103.155 1.000 25.974 732 VAL D N 1
ATOM 12822 C CA . VAL D 2 729 ? 47.386 40.737 103.527 1.000 25.399 732 VAL D CA 1
ATOM 12823 C C . VAL D 2 729 ? 46.315 41.130 104.535 1.000 23.845 732 VAL D C 1
ATOM 12824 O O . VAL D 2 729 ? 46.641 41.698 105.567 1.000 26.406 732 VAL D O 1
ATOM 12828 N N . ALA D 2 730 ? 45.050 40.796 104.237 1.000 22.827 733 ALA D N 1
ATOM 12829 C CA . ALA D 2 730 ? 43.924 41.116 105.100 1.000 22.895 733 ALA D CA 1
ATOM 12830 C C . ALA D 2 730 ? 44.074 40.476 106.476 1.000 25.381 733 ALA D C 1
ATOM 12831 O O . ALA D 2 730 ? 43.843 41.130 107.493 1.000 29.173 733 ALA D O 1
ATOM 12833 N N . ILE D 2 731 ? 44.456 39.194 106.504 1.000 26.136 734 ILE D N 1
ATOM 12834 C CA . ILE D 2 731 ? 44.686 38.491 107.758 1.000 25.265 734 ILE D CA 1
ATOM 12835 C C . ILE D 2 731 ? 45.699 39.264 108.602 1.000 23.148 734 ILE D C 1
ATOM 12836 O O . ILE D 2 731 ? 45.529 39.377 109.811 1.000 20.965 734 ILE D O 1
ATOM 12841 N N . SER D 2 732 ? 46.758 39.777 107.966 1.000 25.072 735 SER D N 1
ATOM 12842 C CA . SER D 2 732 ? 47.762 40.546 108.695 1.000 27.602 735 SER D CA 1
ATOM 12843 C C . SER D 2 732 ? 47.184 41.853 109.258 1.000 26.823 735 SER D C 1
ATOM 12844 O O . SER D 2 732 ? 47.420 42.186 110.420 1.000 27.052 735 SER D O 1
ATOM 12847 N N . ILE D 2 733 ? 46.345 42.541 108.475 1.000 25.771 736 ILE D N 1
ATOM 12848 C CA . ILE D 2 733 ? 45.626 43.719 108.954 1.000 24.868 736 ILE D CA 1
ATOM 12849 C C . ILE D 2 733 ? 44.688 43.329 110.096 1.000 23.572 736 ILE D C 1
ATOM 12850 O O . ILE D 2 733 ? 44.595 44.038 111.111 1.000 25.499 736 ILE D O 1
ATOM 12855 N N . TRP D 2 734 ? 43.963 42.217 109.929 1.000 19.445 737 TRP D N 1
ATOM 12856 C CA . TRP D 2 734 ? 42.968 41.894 110.936 1.000 19.649 737 TRP D CA 1
ATOM 12857 C C . TRP D 2 734 ? 43.670 41.683 112.265 1.000 20.124 737 TRP D C 1
ATOM 12858 O O . TRP D 2 734 ? 43.121 42.012 113.318 1.000 22.513 737 TRP D O 1
ATOM 12869 N N . PHE D 2 735 ? 44.922 41.219 112.191 1.000 19.316 738 PHE D N 1
ATOM 12870 C CA . PHE D 2 735 ? 45.598 40.759 113.393 1.000 19.115 738 PHE D CA 1
ATOM 12871 C C . PHE D 2 735 ? 46.294 41.918 114.095 1.000 20.909 738 PHE D C 1
ATOM 12872 O O . PHE D 2 735 ? 46.221 42.028 115.322 1.000 21.170 738 PHE D O 1
ATOM 12880 N N . LEU D 2 736 ? 46.970 42.769 113.310 1.000 26.057 739 LEU D N 1
ATOM 12881 C CA . LEU D 2 736 ? 47.419 44.079 113.783 1.000 27.282 739 LEU D CA 1
ATOM 12882 C C . LEU D 2 736 ? 46.300 44.761 114.570 1.000 26.635 739 LEU D C 1
ATOM 12883 O O . LEU D 2 736 ? 46.470 45.094 115.744 1.000 27.501 739 LEU D O 1
ATOM 12888 N N . ASN D 2 737 ? 45.127 44.893 113.948 1.000 26.328 740 ASN D N 1
ATOM 12889 C CA . ASN D 2 737 ? 43.999 45.565 114.594 1.000 27.552 740 ASN D CA 1
ATOM 12890 C C . ASN D 2 737 ? 43.652 44.886 115.921 1.000 26.878 740 ASN D C 1
ATOM 12891 O O . ASN D 2 737 ? 43.511 45.543 116.958 1.000 27.193 740 ASN D O 1
ATOM 12896 N N . HIS D 2 738 ? 43.623 43.555 115.884 1.000 25.503 741 HIS D N 1
ATOM 12897 C CA . HIS D 2 738 ? 43.223 42.754 117.025 1.000 26.353 741 HIS D CA 1
ATOM 12898 C C . HIS D 2 738 ? 44.148 42.969 118.227 1.000 26.868 741 HIS D C 1
ATOM 12899 O O . HIS D 2 738 ? 43.694 42.956 119.370 1.000 28.608 741 HIS D O 1
ATOM 12906 N N . VAL D 2 739 ? 45.453 43.141 117.986 1.000 26.921 742 VAL D N 1
ATOM 12907 C CA . VAL D 2 739 ? 46.389 43.269 119.092 1.000 25.829 742 VAL D CA 1
ATOM 12908 C C . VAL D 2 739 ? 46.433 44.711 119.608 1.000 29.321 742 VAL D C 1
ATOM 12909 O O . VAL D 2 739 ? 46.687 44.927 120.789 1.000 28.829 742 VAL D O 1
ATOM 12913 N N . SER D 2 740 ? 46.181 45.696 118.734 1.000 31.483 743 SER D N 1
ATOM 12914 C CA . SER D 2 740 ? 46.460 47.092 119.055 1.000 34.388 743 SER D CA 1
ATOM 12915 C C . SER D 2 740 ? 45.204 47.856 119.466 1.000 39.688 743 SER D C 1
ATOM 12916 O O . SER D 2 740 ? 45.294 48.827 120.209 1.000 39.842 743 SER D O 1
ATOM 12919 N N . GLY D 2 741 ? 44.035 47.424 118.969 1.000 46.663 744 GLY D N 1
ATOM 12920 C CA . GLY D 2 741 ? 42.786 48.112 119.255 1.000 42.048 744 GLY D CA 1
ATOM 12921 C C . GLY D 2 741 ? 42.340 49.022 118.111 1.000 42.234 744 GLY D C 1
ATOM 12922 O O . GLY D 2 741 ? 41.243 49.567 118.140 1.000 43.575 744 GLY D O 1
ATOM 12923 N N . GLN D 2 742 ? 43.144 49.114 117.054 1.000 40.373 745 GLN D N 1
ATOM 12924 C CA . GLN D 2 742 ? 42.898 50.088 116.006 1.000 39.756 745 GLN D CA 1
ATOM 12925 C C . GLN D 2 742 ? 41.965 49.508 114.948 1.000 39.061 745 GLN D C 1
ATOM 12926 O O . GLN D 2 742 ? 41.440 48.416 115.114 1.000 40.091 745 GLN D O 1
ATOM 12932 N N . ASP D 2 743 ? 41.736 50.281 113.879 1.000 40.120 746 ASP D N 1
ATOM 12933 C CA . ASP D 2 743 ? 41.020 49.817 112.704 1.000 37.899 746 ASP D CA 1
ATOM 12934 C C . ASP D 2 743 ? 41.720 50.341 111.459 1.000 37.739 746 ASP D C 1
ATOM 12935 O O . ASP D 2 743 ? 41.060 50.839 110.550 1.000 44.010 746 ASP D O 1
ATOM 12940 N N . LEU D 2 744 ? 43.053 50.193 111.423 1.000 35.519 747 LEU D N 1
ATOM 12941 C CA . LEU D 2 744 ? 43.846 50.595 110.277 1.000 35.968 747 LEU D CA 1
ATOM 12942 C C . LEU D 2 744 ? 43.299 49.933 109.016 1.000 39.597 747 LEU D C 1
ATOM 12943 O O . LEU D 2 744 ? 42.654 48.886 109.074 1.000 47.614 747 LEU D O 1
ATOM 12948 N N . TYR D 2 745 ? 43.625 50.551 107.878 1.000 39.685 748 TYR D N 1
ATOM 12949 C CA . TYR D 2 745 ? 43.441 50.032 106.535 1.000 37.428 748 TYR D CA 1
ATOM 12950 C C . TYR D 2 745 ? 42.028 49.508 106.306 1.000 35.148 748 TYR D C 1
ATOM 12951 O O . TYR D 2 745 ? 41.829 48.699 105.402 1.000 34.729 748 TYR D O 1
ATOM 12960 N N . ARG D 2 746 ? 41.057 50.036 107.064 1.000 35.070 749 ARG D N 1
ATOM 12961 C CA . ARG D 2 746 ? 39.645 49.684 106.950 1.000 39.012 749 ARG D CA 1
ATOM 12962 C C . ARG D 2 746 ? 39.154 49.670 105.498 1.000 42.232 749 ARG D C 1
ATOM 12963 O O . ARG D 2 746 ? 38.293 48.864 105.144 1.000 49.323 749 ARG D O 1
ATOM 12971 N N . GLU D 2 747 ? 39.690 50.554 104.651 1.000 46.118 750 GLU D N 1
ATOM 12972 C CA . GLU D 2 747 ? 39.142 50.681 103.309 1.000 48.770 750 GLU D CA 1
ATOM 12973 C C . GLU D 2 747 ? 39.802 49.675 102.363 1.000 47.963 750 GLU D C 1
ATOM 12974 O O . GLU D 2 747 ? 39.157 49.223 101.417 1.000 42.400 750 GLU D O 1
ATOM 12980 N N . GLU D 2 748 ? 41.073 49.320 102.624 1.000 48.691 751 GLU D N 1
ATOM 12981 C CA . GLU D 2 748 ? 41.748 48.261 101.884 1.000 50.420 751 GLU D CA 1
ATOM 12982 C C . GLU D 2 748 ? 41.203 46.901 102.329 1.000 49.958 751 GLU D C 1
ATOM 12983 O O . GLU D 2 748 ? 41.097 45.975 101.521 1.000 44.243 751 GLU D O 1
ATOM 12989 N N . MET D 2 749 ? 40.862 46.809 103.623 1.000 46.014 752 MET D N 1
ATOM 12990 C CA . MET D 2 749 ? 40.263 45.624 104.205 1.000 47.904 752 MET D CA 1
ATOM 12991 C C . MET D 2 749 ? 38.939 45.331 103.496 1.000 51.021 752 MET D C 1
ATOM 12992 O O . MET D 2 749 ? 38.711 44.206 103.039 1.000 51.173 752 MET D O 1
ATOM 12997 N N . ASN D 2 750 ? 38.091 46.367 103.379 1.000 54.317 753 ASN D N 1
ATOM 12998 C CA . ASN D 2 750 ? 36.787 46.250 102.745 1.000 50.060 753 ASN D CA 1
ATOM 12999 C C . ASN D 2 750 ? 36.945 45.776 101.300 1.000 46.172 753 ASN D C 1
ATOM 13000 O O . ASN D 2 750 ? 36.182 44.932 100.839 1.000 43.162 753 ASN D O 1
ATOM 13005 N N . SER D 2 751 ? 37.963 46.292 100.607 1.000 40.691 754 SER D N 1
ATOM 13006 C CA . SER D 2 751 ? 38.108 45.957 99.205 1.000 39.857 754 SER D CA 1
ATOM 13007 C C . SER D 2 751 ? 38.601 44.523 99.033 1.000 37.680 754 SER D C 1
ATOM 13008 O O . SER D 2 751 ? 38.494 43.970 97.944 1.000 37.293 754 SER D O 1
ATOM 13011 N N . ILE D 2 752 ? 39.151 43.919 100.095 1.000 36.155 755 ILE D N 1
ATOM 13012 C CA . ILE D 2 752 ? 39.677 42.567 99.965 1.000 34.408 755 ILE D CA 1
ATOM 13013 C C . ILE D 2 752 ? 38.529 41.586 100.166 1.000 34.091 755 ILE D C 1
ATOM 13014 O O . ILE D 2 752 ? 38.403 40.626 99.409 1.000 30.250 755 ILE D O 1
ATOM 13019 N N . LEU D 2 753 ? 37.675 41.879 101.154 1.000 36.054 756 LEU D N 1
ATOM 13020 C CA . LEU D 2 753 ? 36.539 41.022 101.462 1.000 37.510 756 LEU D CA 1
ATOM 13021 C C . LEU D 2 753 ? 35.575 40.936 100.279 1.000 37.003 756 LEU D C 1
ATOM 13022 O O . LEU D 2 753 ? 34.800 39.983 100.196 1.000 38.634 756 LEU D O 1
ATOM 13027 N N . LYS D 2 754 ? 35.652 41.906 99.357 1.000 36.851 757 LYS D N 1
ATOM 13028 C CA . LYS D 2 754 ? 34.874 41.892 98.123 1.000 40.666 757 LYS D CA 1
ATOM 13029 C C . LYS D 2 754 ? 35.259 40.701 97.253 1.000 39.256 757 LYS D C 1
ATOM 13030 O O . LYS D 2 754 ? 34.487 40.318 96.377 1.000 40.475 757 LYS D O 1
ATOM 13036 N N . LEU D 2 755 ? 36.437 40.121 97.514 1.000 38.895 758 LEU D N 1
ATOM 13037 C CA . LEU D 2 755 ? 36.897 38.909 96.849 1.000 39.268 758 LEU D CA 1
ATOM 13038 C C . LEU D 2 755 ? 36.010 37.723 97.225 1.000 37.280 758 LEU D C 1
ATOM 13039 O O . LEU D 2 755 ? 36.157 36.638 96.673 1.000 35.378 758 LEU D O 1
ATOM 13044 N N . SER D 2 756 ? 35.103 37.935 98.182 1.000 38.128 759 SER D N 1
ATOM 13045 C CA . SER D 2 756 ? 34.145 36.913 98.556 1.000 42.614 759 SER D CA 1
ATOM 13046 C C . SER D 2 756 ? 33.295 36.542 97.345 1.000 46.712 759 SER D C 1
ATOM 13047 O O . SER D 2 756 ? 32.773 35.435 97.262 1.000 50.472 759 SER D O 1
ATOM 13050 N N . LYS D 2 757 ? 33.174 37.488 96.408 1.000 49.142 760 LYS D N 1
ATOM 13051 C CA . LYS D 2 757 ? 32.280 37.387 95.268 1.000 51.168 760 LYS D CA 1
ATOM 13052 C C . LYS D 2 757 ? 32.874 36.509 94.169 1.000 48.521 760 LYS D C 1
ATOM 13053 O O . LYS D 2 757 ? 32.251 36.370 93.119 1.000 47.229 760 LYS D O 1
ATOM 13059 N N . THR D 2 758 ? 34.078 35.955 94.390 1.000 43.746 761 THR D N 1
ATOM 13060 C CA . THR D 2 758 ? 34.770 35.216 93.345 1.000 42.204 761 THR D CA 1
ATOM 13061 C C . THR D 2 758 ? 33.974 33.966 92.974 1.000 44.344 761 THR D C 1
ATOM 13062 O O . THR D 2 758 ? 33.520 33.229 93.851 1.000 45.201 761 THR D O 1
ATOM 13066 N N . ARG D 2 759 ? 33.855 33.717 91.664 1.000 42.701 762 ARG D N 1
ATOM 13067 C CA . ARG D 2 759 ? 32.972 32.683 91.155 1.000 42.509 762 ARG D CA 1
ATOM 13068 C C . ARG D 2 759 ? 33.669 31.329 91.124 1.000 43.680 762 ARG D C 1
ATOM 13069 O O . ARG D 2 759 ? 33.051 30.314 91.436 1.000 44.875 762 ARG D O 1
ATOM 13077 N N . CYS D 2 760 ? 34.947 31.319 90.726 1.000 41.210 763 CYS D N 1
ATOM 13078 C CA . CYS D 2 760 ? 35.703 30.082 90.683 1.000 37.494 763 CYS D CA 1
ATOM 13079 C C . CYS D 2 760 ? 37.201 30.373 90.785 1.000 36.615 763 CYS D C 1
ATOM 13080 O O . CYS D 2 760 ? 37.638 31.519 90.671 1.000 39.060 763 CYS D O 1
ATOM 13083 N N . THR D 2 761 ? 37.966 29.303 91.019 1.000 32.392 764 THR D N 1
ATOM 13084 C CA . THR D 2 761 ? 39.413 29.278 91.163 1.000 30.672 764 THR D CA 1
ATOM 13085 C C . THR D 2 761 ? 39.850 27.986 90.478 1.000 32.182 764 THR D C 1
ATOM 13086 O O . THR D 2 761 ? 39.050 27.066 90.393 1.000 34.462 764 THR D O 1
ATOM 13090 N N . ILE D 2 762 ? 41.096 27.911 89.995 1.000 32.410 765 ILE D N 1
ATOM 13091 C CA . ILE D 2 762 ? 41.537 26.791 89.178 1.000 32.107 765 ILE D CA 1
ATOM 13092 C C . ILE D 2 762 ? 41.784 25.566 90.058 1.000 32.478 765 ILE D C 1
ATOM 13093 O O . ILE D 2 762 ? 41.753 24.435 89.568 1.000 35.032 765 ILE D O 1
ATOM 13098 N N . SER D 2 763 ? 42.002 25.805 91.359 1.000 30.402 766 SER D N 1
ATOM 13099 C CA . SER D 2 763 ? 42.385 24.781 92.326 1.000 28.352 766 SER D CA 1
ATOM 13100 C C . SER D 2 763 ? 41.664 25.026 93.643 1.000 28.078 766 SER D C 1
ATOM 13101 O O . SER D 2 763 ? 41.121 26.112 93.852 1.000 30.100 766 SER D O 1
ATOM 13104 N N . GLY D 2 764 ? 41.678 24.026 94.528 1.000 25.296 767 GLY D N 1
ATOM 13105 C CA . GLY D 2 764 ? 40.699 24.006 95.599 1.000 26.685 767 GLY D CA 1
ATOM 13106 C C . GLY D 2 764 ? 41.243 24.408 96.971 1.000 27.837 767 GLY D C 1
ATOM 13107 O O . GLY D 2 764 ? 40.444 24.699 97.868 1.000 29.387 767 GLY D O 1
ATOM 13108 N N . GLY D 2 765 ? 42.579 24.460 97.105 1.000 27.095 768 GLY D N 1
ATOM 13109 C CA . GLY D 2 765 ? 43.290 24.277 98.367 1.000 22.970 768 GLY D CA 1
ATOM 13110 C C . GLY D 2 765 ? 43.367 25.544 99.214 1.000 24.109 768 GLY D C 1
ATOM 13111 O O . GLY D 2 765 ? 43.085 26.638 98.731 1.000 24.719 768 GLY D O 1
ATOM 13112 N N . LEU D 2 766 ? 43.770 25.369 100.483 1.000 22.154 769 LEU D N 1
ATOM 13113 C CA . LEU D 2 766 ? 43.820 26.439 101.455 1.000 20.848 769 LEU D CA 1
ATOM 13114 C C . LEU D 2 766 ? 44.762 27.555 100.996 1.000 22.793 769 LEU D C 1
ATOM 13115 O O . LEU D 2 766 ? 44.420 28.725 101.124 1.000 21.106 769 LEU D O 1
ATOM 13120 N N . PHE D 2 767 ? 45.944 27.186 100.490 1.000 23.916 770 PHE D N 1
ATOM 13121 C CA . PHE D 2 767 ? 47.034 28.118 100.219 1.000 25.376 770 PHE D CA 1
ATOM 13122 C C . PHE D 2 767 ? 46.899 28.716 98.820 1.000 26.817 770 PHE D C 1
ATOM 13123 O O . PHE D 2 767 ? 47.078 29.920 98.650 1.000 24.761 770 PHE D O 1
ATOM 13131 N N . ASP D 2 768 ? 46.541 27.866 97.842 1.000 30.143 771 ASP D N 1
ATOM 13132 C CA . ASP D 2 768 ? 46.619 28.212 96.429 1.000 31.507 771 ASP D CA 1
ATOM 13133 C C . ASP D 2 768 ? 45.261 28.164 95.712 1.000 32.027 771 ASP D C 1
ATOM 13134 O O . ASP D 2 768 ? 45.206 28.355 94.502 1.000 39.485 771 ASP D O 1
ATOM 13139 N N . GLY D 2 769 ? 44.159 27.920 96.420 1.000 30.693 772 GLY D N 1
ATOM 13140 C CA . GLY D 2 769 ? 42.901 27.695 95.720 1.000 31.517 772 GLY D CA 1
ATOM 13141 C C . GLY D 2 769 ? 41.674 28.252 96.442 1.000 31.112 772 GLY D C 1
ATOM 13142 O O . GLY D 2 769 ? 41.769 29.223 97.184 1.000 32.891 772 GLY D O 1
ATOM 13143 N N . ALA D 2 770 ? 40.524 27.599 96.219 1.000 31.064 773 ALA D N 1
ATOM 13144 C CA . ALA D 2 770 ? 39.221 27.985 96.755 1.000 29.146 773 ALA D CA 1
ATOM 13145 C C . ALA D 2 770 ? 39.243 28.089 98.275 1.000 28.787 773 ALA D C 1
ATOM 13146 O O . ALA D 2 770 ? 38.587 28.963 98.830 1.000 30.662 773 ALA D O 1
ATOM 13148 N N . GLY D 2 771 ? 40.007 27.202 98.923 1.000 26.525 774 GLY D N 1
ATOM 13149 C CA . GLY D 2 771 ? 40.153 27.148 100.366 1.000 24.739 774 GLY D CA 1
ATOM 13150 C C . GLY D 2 771 ? 40.577 28.474 100.994 1.000 25.495 774 GLY D C 1
ATOM 13151 O O . GLY D 2 771 ? 40.278 28.708 102.163 1.000 23.542 774 GLY D O 1
ATOM 13152 N N . SER D 2 772 ? 41.264 29.323 100.213 1.000 27.438 775 SER D N 1
ATOM 13153 C CA . SER D 2 772 ? 41.730 30.620 100.686 1.000 28.384 775 SER D CA 1
ATOM 13154 C C . SER D 2 772 ? 40.553 31.472 101.152 1.000 28.426 775 SER D C 1
ATOM 13155 O O . SER D 2 772 ? 40.607 32.082 102.217 1.000 28.392 775 SER D O 1
ATOM 13158 N N . PHE D 2 773 ? 39.482 31.452 100.356 1.000 29.039 776 PHE D N 1
ATOM 13159 C CA . PHE D 2 773 ? 38.342 32.349 100.467 1.000 28.570 776 PHE D CA 1
ATOM 13160 C C . PHE D 2 773 ? 37.557 32.082 101.738 1.000 26.957 776 PHE D C 1
ATOM 13161 O O . PHE D 2 773 ? 36.962 33.002 102.290 1.000 28.983 776 PHE D O 1
ATOM 13169 N N . LEU D 2 774 ? 37.574 30.824 102.187 1.000 28.314 777 LEU D N 1
ATOM 13170 C CA . LEU D 2 774 ? 36.976 30.444 103.458 1.000 26.339 777 LEU D CA 1
ATOM 13171 C C . LEU D 2 774 ? 37.435 31.392 104.562 1.000 24.702 777 LEU D C 1
ATOM 13172 O O . LEU D 2 774 ? 36.671 31.683 105.470 1.000 25.624 777 LEU D O 1
ATOM 13177 N N . LEU D 2 775 ? 38.667 31.892 104.463 1.000 23.111 778 LEU D N 1
ATOM 13178 C CA . LEU D 2 775 ? 39.201 32.746 105.508 1.000 25.900 778 LEU D CA 1
ATOM 13179 C C . LEU D 2 775 ? 38.485 34.101 105.548 1.000 27.514 778 LEU D C 1
ATOM 13180 O O . LEU D 2 775 ? 38.416 34.717 106.615 1.000 26.406 778 LEU D O 1
ATOM 13185 N N . ILE D 2 776 ? 37.951 34.560 104.401 1.000 29.581 779 ILE D N 1
ATOM 13186 C CA . ILE D 2 776 ? 37.293 35.861 104.325 1.000 29.746 779 ILE D CA 1
ATOM 13187 C C . ILE D 2 776 ? 36.230 36.021 105.415 1.000 31.165 779 ILE D C 1
ATOM 13188 O O . ILE D 2 776 ? 36.269 36.997 106.161 1.000 30.190 779 ILE D O 1
ATOM 13193 N N . PRO D 2 777 ? 35.222 35.118 105.528 1.000 33.214 780 PRO D N 1
ATOM 13194 C CA . PRO D 2 777 ? 34.231 35.200 106.606 1.000 31.807 780 PRO D CA 1
ATOM 13195 C C . PRO D 2 777 ? 34.745 35.258 108.048 1.000 33.050 780 PRO D C 1
ATOM 13196 O O . PRO D 2 777 ? 34.137 35.884 108.916 1.000 32.460 780 PRO D O 1
ATOM 13200 N N . SER D 2 778 ? 35.877 34.617 108.323 1.000 35.279 781 SER D N 1
ATOM 13201 C CA . SER D 2 778 ? 36.375 34.626 109.687 1.000 39.468 781 SER D CA 1
ATOM 13202 C C . SER D 2 778 ? 36.837 36.033 110.093 1.000 42.694 781 SER D C 1
ATOM 13203 O O . SER D 2 778 ? 37.125 36.279 111.263 1.000 45.890 781 SER D O 1
ATOM 13206 N N . MET D 2 779 ? 36.877 36.961 109.128 1.000 37.292 782 MET D N 1
ATOM 13207 C CA . MET D 2 779 ? 37.408 38.293 109.374 1.000 39.420 782 MET D CA 1
ATOM 13208 C C . MET D 2 779 ? 36.280 39.320 109.488 1.000 39.473 782 MET D C 1
ATOM 13209 O O . MET D 2 779 ? 36.504 40.422 109.963 1.000 43.194 782 MET D O 1
ATOM 13214 N N . VAL D 2 780 ? 35.077 38.953 109.046 1.000 40.200 783 VAL D N 1
ATOM 13215 C CA . VAL D 2 780 ? 33.944 39.863 109.009 1.000 42.420 783 VAL D CA 1
ATOM 13216 C C . VAL D 2 780 ? 33.303 39.913 110.390 1.000 48.168 783 VAL D C 1
ATOM 13217 O O . VAL D 2 780 ? 32.966 38.876 110.948 1.000 50.861 783 VAL D O 1
ATOM 13221 N N . LYS D 2 781 ? 33.110 41.132 110.907 1.000 53.779 784 LYS D N 1
ATOM 13222 C CA . LYS D 2 781 ? 32.620 41.348 112.256 1.000 62.169 784 LYS D CA 1
ATOM 13223 C C . LYS D 2 781 ? 31.093 41.281 112.259 1.000 68.746 784 LYS D C 1
ATOM 13224 O O . LYS D 2 781 ? 30.483 40.657 113.139 1.000 61.585 784 LYS D O 1
ATOM 13230 N N . ASN D 2 782 ? 30.497 41.930 111.251 1.000 73.265 785 ASN D N 1
ATOM 13231 C CA . ASN D 2 782 ? 29.064 41.841 111.022 1.000 75.974 785 ASN D CA 1
ATOM 13232 C C . ASN D 2 782 ? 28.711 40.390 110.716 1.000 81.574 785 ASN D C 1
ATOM 13233 O O . ASN D 2 782 ? 29.520 39.681 110.121 1.000 80.119 785 ASN D O 1
ATOM 13238 N N . ASP D 2 783 ? 27.523 39.957 111.163 1.000 82.882 786 ASP D N 1
ATOM 13239 C CA . ASP D 2 783 ? 27.104 38.569 111.033 1.000 81.393 786 ASP D CA 1
ATOM 13240 C C . ASP D 2 783 ? 26.178 38.441 109.833 1.000 85.341 786 ASP D C 1
ATOM 13241 O O . ASP D 2 783 ? 26.120 37.387 109.197 1.000 83.669 786 ASP D O 1
ATOM 13246 N N . LYS D 2 784 ? 25.450 39.528 109.549 1.000 82.311 787 LYS D N 1
ATOM 13247 C CA . LYS D 2 784 ? 24.542 39.562 108.414 1.000 77.687 787 LYS D CA 1
ATOM 13248 C C . LYS D 2 784 ? 25.328 39.853 107.136 1.000 79.599 787 LYS D C 1
ATOM 13249 O O . LYS D 2 784 ? 24.875 39.561 106.033 1.000 83.043 787 LYS D O 1
ATOM 13255 N N . ASN D 2 785 ? 26.544 40.383 107.302 1.000 78.952 788 ASN D N 1
ATOM 13256 C CA . ASN D 2 785 ? 27.498 40.456 106.206 1.000 79.548 788 ASN D CA 1
ATOM 13257 C C . ASN D 2 785 ? 28.206 39.102 106.095 1.000 70.356 788 ASN D C 1
ATOM 13258 O O . ASN D 2 785 ? 28.526 38.654 104.993 1.000 63.707 788 ASN D O 1
ATOM 13263 N N . ARG D 2 786 ? 28.419 38.462 107.256 1.000 61.772 789 ARG D N 1
ATOM 13264 C CA . ARG D 2 786 ? 29.137 37.205 107.339 1.000 55.048 789 ARG D CA 1
ATOM 13265 C C . ARG D 2 786 ? 28.365 36.125 106.584 1.000 54.454 789 ARG D C 1
ATOM 13266 O O . ARG D 2 786 ? 28.979 35.318 105.896 1.000 47.328 789 ARG D O 1
ATOM 13274 N N . GLU D 2 787 ? 27.027 36.148 106.691 1.000 54.277 790 GLU D N 1
ATOM 13275 C CA . GLU D 2 787 ? 26.154 35.106 106.164 1.000 55.718 790 GLU D CA 1
ATOM 13276 C C . GLU D 2 787 ? 26.170 35.112 104.635 1.000 53.713 790 GLU D C 1
ATOM 13277 O O . GLU D 2 787 ? 26.365 34.075 104.006 1.000 52.234 790 GLU D O 1
ATOM 13283 N N . VAL D 2 788 ? 25.937 36.292 104.051 1.000 52.200 791 VAL D N 1
ATOM 13284 C CA . VAL D 2 788 ? 25.986 36.484 102.612 1.000 50.446 791 VAL D CA 1
ATOM 13285 C C . VAL D 2 788 ? 27.356 36.036 102.115 1.000 50.411 791 VAL D C 1
ATOM 13286 O O . VAL D 2 788 ? 27.462 35.345 101.099 1.000 58.150 791 VAL D O 1
ATOM 13290 N N . ILE D 2 789 ? 28.399 36.433 102.857 1.000 45.096 792 ILE D N 1
ATOM 13291 C CA . ILE D 2 789 ? 29.774 36.196 102.449 1.000 40.697 792 ILE D CA 1
ATOM 13292 C C . ILE D 2 789 ? 30.096 34.708 102.575 1.000 36.578 792 ILE D C 1
ATOM 13293 O O . ILE D 2 789 ? 30.544 34.087 101.622 1.000 40.434 792 ILE D O 1
ATOM 13298 N N . LEU D 2 790 ? 29.825 34.139 103.748 1.000 34.101 793 LEU D N 1
ATOM 13299 C CA . LEU D 2 790 ? 29.978 32.715 103.971 1.000 31.583 793 LEU D CA 1
ATOM 13300 C C . LEU D 2 790 ? 29.291 31.950 102.852 1.000 33.790 793 LEU D C 1
ATOM 13301 O O . LEU D 2 790 ? 29.890 31.054 102.255 1.000 33.782 793 LEU D O 1
ATOM 13306 N N . ASN D 2 791 ? 28.051 32.347 102.551 1.000 37.816 794 ASN D N 1
ATOM 13307 C CA . ASN D 2 791 ? 27.243 31.665 101.551 1.000 40.190 794 ASN D CA 1
ATOM 13308 C C . ASN D 2 791 ? 27.920 31.697 100.180 1.000 38.695 794 ASN D C 1
ATOM 13309 O O . ASN D 2 791 ? 27.837 30.735 99.422 1.000 44.919 794 ASN D O 1
ATOM 13314 N N . GLU D 2 792 ? 28.614 32.792 99.873 1.000 38.823 795 GLU D N 1
ATOM 13315 C CA . GLU D 2 792 ? 29.255 32.926 98.571 1.000 42.679 795 GLU D CA 1
ATOM 13316 C C . GLU D 2 792 ? 30.469 32.001 98.447 1.000 40.324 795 GLU D C 1
ATOM 13317 O O . GLU D 2 792 ? 30.653 31.357 97.411 1.000 39.680 795 GLU D O 1
ATOM 13323 N N . VAL D 2 793 ? 31.297 31.959 99.500 1.000 36.223 796 VAL D N 1
ATOM 13324 C CA . VAL D 2 793 ? 32.540 31.195 99.485 1.000 35.712 796 VAL D CA 1
ATOM 13325 C C . VAL D 2 793 ? 32.254 29.686 99.554 1.000 33.654 796 VAL D C 1
ATOM 13326 O O . VAL D 2 793 ? 33.027 28.883 99.032 1.000 32.520 796 VAL D O 1
ATOM 13330 N N . LEU D 2 794 ? 31.126 29.309 100.175 1.000 32.602 797 LEU D N 1
ATOM 13331 C CA . LEU D 2 794 ? 30.654 27.930 100.172 1.000 33.253 797 LEU D CA 1
ATOM 13332 C C . LEU D 2 794 ? 30.252 27.520 98.757 1.000 35.872 797 LEU D C 1
ATOM 13333 O O . LEU D 2 794 ? 30.369 26.346 98.393 1.000 38.792 797 LEU D O 1
ATOM 13338 N N . ASN D 2 795 ? 29.765 28.482 97.959 1.000 37.112 798 ASN D N 1
ATOM 13339 C CA . ASN D 2 795 ? 29.450 28.185 96.570 1.000 37.786 798 ASN D CA 1
ATOM 13340 C C . ASN D 2 795 ? 30.734 27.797 95.854 1.000 37.639 798 ASN D C 1
ATOM 13341 O O . ASN D 2 795 ? 30.802 26.764 95.183 1.000 40.479 798 ASN D O 1
ATOM 13346 N N . LEU D 2 796 ? 31.759 28.633 96.044 1.000 36.142 799 LEU D N 1
ATOM 13347 C CA . LEU D 2 796 ? 33.081 28.355 95.521 1.000 35.066 799 LEU D CA 1
ATOM 13348 C C . LEU D 2 796 ? 33.522 26.947 95.945 1.000 36.424 799 LEU D C 1
ATOM 13349 O O . LEU D 2 796 ? 33.827 26.112 95.096 1.000 35.860 799 LEU D O 1
ATOM 13354 N N . LEU D 2 797 ? 33.490 26.674 97.257 1.000 34.839 800 LEU D N 1
ATOM 13355 C CA . LEU D 2 797 ? 33.976 25.423 97.818 1.000 35.024 800 LEU D CA 1
ATOM 13356 C C . LEU D 2 797 ? 33.245 24.196 97.250 1.000 36.779 800 LEU D C 1
ATOM 13357 O O . LEU D 2 797 ? 33.837 23.126 97.085 1.000 37.259 800 LEU D O 1
ATOM 13362 N N . ASN D 2 798 ? 31.950 24.340 96.947 1.000 38.202 801 ASN D N 1
ATOM 13363 C CA . ASN D 2 798 ? 31.150 23.213 96.495 1.000 34.722 801 ASN D CA 1
ATOM 13364 C C . ASN D 2 798 ? 31.568 22.750 95.097 1.000 34.861 801 ASN D C 1
ATOM 13365 O O . ASN D 2 798 ? 31.216 21.644 94.676 1.000 34.716 801 ASN D O 1
ATOM 13370 N N . ILE D 2 799 ? 32.358 23.580 94.403 1.000 33.133 802 ILE D N 1
ATOM 13371 C CA . ILE D 2 799 ? 32.974 23.162 93.153 1.000 31.908 802 ILE D CA 1
ATOM 13372 C C . ILE D 2 799 ? 33.936 22.000 93.417 1.000 32.644 802 ILE D C 1
ATOM 13373 O O . ILE D 2 799 ? 34.222 21.210 92.503 1.000 34.144 802 ILE D O 1
ATOM 13378 N N . PHE D 2 800 ? 34.399 21.875 94.675 1.000 28.908 803 PHE D N 1
ATOM 13379 C CA . PHE D 2 800 ? 35.542 21.027 94.968 1.000 27.965 803 PHE D CA 1
ATOM 13380 C C . PHE D 2 800 ? 35.182 19.899 95.931 1.000 29.699 803 PHE D C 1
ATOM 13381 O O . PHE D 2 800 ? 35.874 18.887 96.006 1.000 29.845 803 PHE D O 1
ATOM 13389 N N . LEU D 2 801 ? 34.087 20.058 96.664 1.000 31.672 804 LEU D N 1
ATOM 13390 C CA . LEU D 2 801 ? 33.691 19.042 97.630 1.000 33.717 804 LEU D CA 1
ATOM 13391 C C . LEU D 2 801 ? 33.260 17.783 96.882 1.000 34.524 804 LEU D C 1
ATOM 13392 O O . LEU D 2 801 ? 32.522 17.874 95.901 1.000 32.905 804 LEU D O 1
ATOM 13397 N N . ILE D 2 802 ? 33.733 16.614 97.342 1.000 37.465 805 ILE D N 1
ATOM 13398 C CA . ILE D 2 802 ? 33.454 15.336 96.698 1.000 35.422 805 ILE D CA 1
ATOM 13399 C C . ILE D 2 802 ? 32.726 14.414 97.669 1.000 38.562 805 ILE D C 1
ATOM 13400 O O . ILE D 2 802 ? 33.269 14.074 98.717 1.000 41.061 805 ILE D O 1
ATOM 13405 N N . GLU D 2 803 ? 31.493 14.026 97.305 1.000 47.348 806 GLU D N 1
ATOM 13406 C CA . GLU D 2 803 ? 30.731 12.993 97.999 1.000 46.769 806 GLU D CA 1
ATOM 13407 C C . GLU D 2 803 ? 31.370 11.641 97.689 1.000 46.897 806 GLU D C 1
ATOM 13408 O O . GLU D 2 803 ? 31.618 11.327 96.523 1.000 45.308 806 GLU D O 1
ATOM 13414 N N . LYS D 2 804 ? 31.659 10.874 98.748 1.000 44.387 807 LYS D N 1
ATOM 13415 C CA . LYS D 2 804 ? 32.117 9.500 98.625 1.000 45.690 807 LYS D CA 1
ATOM 13416 C C . LYS D 2 804 ? 31.618 8.711 99.832 1.000 46.736 807 LYS D C 1
ATOM 13417 O O . LYS D 2 804 ? 31.887 9.086 100.970 1.000 46.598 807 LYS D O 1
ATOM 13423 N N . ASN D 2 805 ? 30.891 7.615 99.566 1.000 50.285 808 ASN D N 1
ATOM 13424 C CA . ASN D 2 805 ? 30.167 6.870 100.586 1.000 51.691 808 ASN D CA 1
ATOM 13425 C C . ASN D 2 805 ? 29.333 7.843 101.415 1.000 51.322 808 ASN D C 1
ATOM 13426 O O . ASN D 2 805 ? 28.522 8.588 100.866 1.000 60.974 808 ASN D O 1
ATOM 13431 N N . SER D 2 806 ? 29.563 7.876 102.726 1.000 50.227 809 SER D N 1
ATOM 13432 C CA . SER D 2 806 ? 28.769 8.756 103.569 1.000 55.081 809 SER D CA 1
ATOM 13433 C C . SER D 2 806 ? 29.421 10.136 103.717 1.000 48.351 809 SER D C 1
ATOM 13434 O O . SER D 2 806 ? 28.806 11.041 104.255 1.000 44.402 809 SER D O 1
ATOM 13437 N N . TYR D 2 807 ? 30.650 10.307 103.215 1.000 47.461 810 TYR D N 1
ATOM 13438 C CA . TYR D 2 807 ? 31.501 11.394 103.678 1.000 41.368 810 TYR D CA 1
ATOM 13439 C C . TYR D 2 807 ? 32.057 12.208 102.513 1.000 36.813 810 TYR D C 1
ATOM 13440 O O . TYR D 2 807 ? 31.674 12.004 101.363 1.000 34.921 810 TYR D O 1
ATOM 13449 N N . TYR D 2 808 ? 32.937 13.159 102.843 1.000 36.409 811 TYR D N 1
ATOM 13450 C CA . TYR D 2 808 ? 33.600 13.966 101.833 1.000 34.683 811 TYR D CA 1
ATOM 13451 C C . TYR D 2 808 ? 35.094 13.666 101.845 1.000 32.569 811 TYR D C 1
ATOM 13452 O O . TYR D 2 808 ? 35.655 13.342 102.900 1.000 35.399 811 TYR D O 1
ATOM 13461 N N . VAL D 2 809 ? 35.708 13.760 100.662 1.000 27.174 812 VAL D N 1
ATOM 13462 C CA . VAL D 2 809 ? 37.154 13.862 100.519 1.000 29.635 812 VAL D CA 1
ATOM 13463 C C . VAL D 2 809 ? 37.475 15.143 99.736 1.000 30.397 812 VAL D C 1
ATOM 13464 O O . VAL D 2 809 ? 36.570 15.857 99.286 1.000 30.699 812 VAL D O 1
ATOM 13468 N N . TYR D 2 810 ? 38.764 15.434 99.537 1.000 28.225 813 TYR D N 1
ATOM 13469 C CA . TYR D 2 810 ? 39.073 16.697 98.884 1.000 28.131 813 TYR D CA 1
ATOM 13470 C C . TYR D 2 810 ? 40.168 16.508 97.839 1.000 27.279 813 TYR D C 1
ATOM 13471 O O . TYR D 2 810 ? 41.129 15.777 98.060 1.000 28.358 813 TYR D O 1
ATOM 13480 N N . PRO D 2 811 ? 40.043 17.156 96.663 1.000 26.506 814 PRO D N 1
ATOM 13481 C CA . PRO D 2 811 ? 41.066 17.074 95.624 1.000 25.876 814 PRO D CA 1
ATOM 13482 C C . PRO D 2 811 ? 42.262 17.915 96.035 1.000 26.271 814 PRO D C 1
ATOM 13483 O O . PRO D 2 811 ? 42.094 18.957 96.666 1.000 29.371 814 PRO D O 1
ATOM 13487 N N . GLY D 2 812 ? 43.461 17.435 95.691 1.000 26.047 815 GLY D N 1
ATOM 13488 C CA . GLY D 2 812 ? 44.696 18.179 95.871 1.000 24.456 815 GLY D CA 1
ATOM 13489 C C . GLY D 2 812 ? 44.876 19.186 94.749 1.000 26.571 815 GLY D C 1
ATOM 13490 O O . GLY D 2 812 ? 43.896 19.575 94.126 1.000 30.912 815 GLY D O 1
ATOM 13491 N N . GLN D 2 813 ? 46.127 19.601 94.505 1.000 30.785 816 GLN D N 1
ATOM 13492 C CA . GLN D 2 813 ? 46.436 20.648 93.541 1.000 33.222 816 GLN D CA 1
ATOM 13493 C C . GLN D 2 813 ? 45.909 20.237 92.172 1.000 33.276 816 GLN D C 1
ATOM 13494 O O . GLN D 2 813 ? 46.130 19.101 91.742 1.000 32.847 816 GLN D O 1
ATOM 13500 N N . PHE D 2 814 ? 45.223 21.175 91.507 1.000 34.280 817 PHE D N 1
ATOM 13501 C CA . PHE D 2 814 ? 44.760 21.014 90.133 1.000 36.839 817 PHE D CA 1
ATOM 13502 C C . PHE D 2 814 ? 43.714 19.896 90.030 1.000 35.321 817 PHE D C 1
ATOM 13503 O O . PHE D 2 814 ? 43.340 19.496 88.935 1.000 39.140 817 PHE D O 1
ATOM 13511 N N . SER D 2 815 ? 43.247 19.395 91.178 1.000 33.059 818 SER D N 1
ATOM 13512 C CA . SER D 2 815 ? 42.286 18.303 91.262 1.000 35.211 818 SER D CA 1
ATOM 13513 C C . SER D 2 815 ? 42.694 17.120 90.381 1.000 36.577 818 SER D C 1
ATOM 13514 O O . SER D 2 815 ? 41.847 16.517 89.737 1.000 39.704 818 SER D O 1
ATOM 13517 N N . TYR D 2 816 ? 43.983 16.770 90.359 1.000 38.415 819 TYR D N 1
ATOM 13518 C CA . TYR D 2 816 ? 44.408 15.570 89.655 1.000 33.824 819 TYR D CA 1
ATOM 13519 C C . TYR D 2 816 ? 44.317 14.346 90.551 1.000 35.196 819 TYR D C 1
ATOM 13520 O O . TYR D 2 816 ? 44.162 13.244 90.040 1.000 38.538 819 TYR D O 1
ATOM 13529 N N . ARG D 2 817 ? 44.458 14.545 91.872 1.000 36.883 820 ARG D N 1
ATOM 13530 C CA . ARG D 2 817 ? 44.426 13.472 92.858 1.000 34.511 820 ARG D CA 1
ATOM 13531 C C . ARG D 2 817 ? 43.937 14.009 94.208 1.000 36.440 820 ARG D C 1
ATOM 13532 O O . ARG D 2 817 ? 44.018 15.204 94.479 1.000 36.371 820 ARG D O 1
ATOM 13540 N N . LEU D 2 818 ? 43.447 13.110 95.068 1.000 35.641 821 LEU D N 1
ATOM 13541 C CA . LEU D 2 818 ? 42.989 13.473 96.402 1.000 35.637 821 LEU D CA 1
ATOM 13542 C C . LEU D 2 818 ? 44.187 13.825 97.287 1.000 35.319 821 LEU D C 1
ATOM 13543 O O . LEU D 2 818 ? 45.312 13.402 97.012 1.000 34.658 821 LEU D O 1
ATOM 13548 N N . ALA D 2 819 ? 43.917 14.552 98.387 1.000 31.975 822 ALA D N 1
ATOM 13549 C CA . ALA D 2 819 ? 44.928 14.839 99.392 1.000 27.571 822 ALA D CA 1
ATOM 13550 C C . ALA D 2 819 ? 44.271 15.237 100.712 1.000 25.344 822 ALA D C 1
ATOM 13551 O O . ALA D 2 819 ? 43.240 15.889 100.725 1.000 24.113 822 ALA D O 1
ATOM 13553 N N . ASP D 2 820 ? 44.898 14.862 101.829 1.000 25.877 823 ASP D N 1
ATOM 13554 C CA . ASP D 2 820 ? 44.331 15.096 103.146 1.000 26.381 823 ASP D CA 1
ATOM 13555 C C . ASP D 2 820 ? 45.129 16.137 103.941 1.000 25.285 823 ASP D C 1
ATOM 13556 O O . ASP D 2 820 ? 44.816 16.402 105.099 1.000 26.075 823 ASP D O 1
ATOM 13561 N N . ASP D 2 821 ? 46.139 16.741 103.311 1.000 23.474 824 ASP D N 1
ATOM 13562 C CA . ASP D 2 821 ? 47.125 17.575 103.984 1.000 22.956 824 ASP D CA 1
ATOM 13563 C C . ASP D 2 821 ? 46.603 19.000 104.213 1.000 23.069 824 ASP D C 1
ATOM 13564 O O . ASP D 2 821 ? 45.504 19.366 103.794 1.000 21.780 824 ASP D O 1
ATOM 13569 N N . VAL D 2 822 ? 47.420 19.815 104.892 1.000 22.966 825 VAL D N 1
ATOM 13570 C CA . VAL D 2 822 ? 47.018 21.165 105.251 1.000 22.576 825 VAL D CA 1
ATOM 13571 C C . VAL D 2 822 ? 47.149 22.068 104.020 1.000 23.710 825 VAL D C 1
ATOM 13572 O O . VAL D 2 822 ? 46.259 22.847 103.739 1.000 22.511 825 VAL D O 1
ATOM 13576 N N . TYR D 2 823 ? 48.246 21.915 103.271 1.000 25.742 826 TYR D N 1
ATOM 13577 C CA . TYR D 2 823 ? 48.571 22.719 102.104 1.000 26.116 826 TYR D CA 1
ATOM 13578 C C . TYR D 2 823 ? 47.488 22.687 101.018 1.000 27.838 826 TYR D C 1
ATOM 13579 O O . TYR D 2 823 ? 47.190 23.732 100.422 1.000 29.224 826 TYR D O 1
ATOM 13588 N N . THR D 2 824 ? 46.918 21.507 100.731 1.000 26.403 827 THR D N 1
ATOM 13589 C CA . THR D 2 824 ? 46.006 21.387 99.598 1.000 26.533 827 THR D CA 1
ATOM 13590 C C . THR D 2 824 ? 44.773 20.555 99.951 1.000 27.732 827 THR D C 1
ATOM 13591 O O . THR D 2 824 ? 43.737 20.645 99.295 1.000 27.790 827 THR D O 1
ATOM 13595 N N . GLY D 2 825 ? 44.902 19.724 100.984 1.000 26.668 828 GLY D N 1
ATOM 13596 C CA . GLY D 2 825 ? 43.924 18.685 101.208 1.000 25.225 828 GLY D CA 1
ATOM 13597 C C . GLY D 2 825 ? 42.900 19.086 102.258 1.000 25.619 828 GLY D C 1
ATOM 13598 O O . GLY D 2 825 ? 42.830 20.236 102.665 1.000 26.203 828 GLY D O 1
ATOM 13599 N N . SER D 2 826 ? 42.147 18.085 102.723 1.000 25.906 829 SER D N 1
ATOM 13600 C CA . SER D 2 826 ? 40.965 18.319 103.530 1.000 25.688 829 SER D CA 1
ATOM 13601 C C . SER D 2 826 ? 41.290 18.947 104.890 1.000 23.604 829 SER D C 1
ATOM 13602 O O . SER D 2 826 ? 40.461 19.668 105.425 1.000 23.581 829 SER D O 1
ATOM 13605 N N . SER D 2 827 ? 42.481 18.689 105.435 1.000 23.131 830 SER D N 1
ATOM 13606 C CA . SER D 2 827 ? 42.881 19.233 106.725 1.000 24.940 830 SER D CA 1
ATOM 13607 C C . SER D 2 827 ? 42.950 20.762 106.676 1.000 25.847 830 SER D C 1
ATOM 13608 O O . SER D 2 827 ? 42.489 21.439 107.598 1.000 23.846 830 SER D O 1
ATOM 13611 N N . GLY D 2 828 ? 43.523 21.291 105.582 1.000 24.273 831 GLY D N 1
ATOM 13612 C CA . GLY D 2 828 ? 43.595 22.721 105.367 1.000 22.142 831 GLY D CA 1
ATOM 13613 C C . GLY D 2 828 ? 42.199 23.327 105.463 1.000 23.056 831 GLY D C 1
ATOM 13614 O O . GLY D 2 828 ? 42.005 24.349 106.128 1.000 21.609 831 GLY D O 1
ATOM 13615 N N . ILE D 2 829 ? 41.245 22.643 104.818 1.000 22.164 832 ILE D N 1
ATOM 13616 C CA . ILE D 2 829 ? 39.869 23.086 104.696 1.000 23.559 832 ILE D CA 1
ATOM 13617 C C . ILE D 2 829 ? 39.145 22.931 106.035 1.000 24.985 832 ILE D C 1
ATOM 13618 O O . ILE D 2 829 ? 38.392 23.818 106.427 1.000 28.752 832 ILE D O 1
ATOM 13623 N N . ILE D 2 830 ? 39.346 21.800 106.726 1.000 23.970 833 ILE D N 1
ATOM 13624 C CA . ILE D 2 830 ? 38.720 21.589 108.022 1.000 23.012 833 ILE D CA 1
ATOM 13625 C C . ILE D 2 830 ? 39.134 22.742 108.942 1.000 23.254 833 ILE D C 1
ATOM 13626 O O . ILE D 2 830 ? 38.300 23.305 109.632 1.000 25.941 833 ILE D O 1
ATOM 13631 N N . LEU D 2 831 ? 40.427 23.079 108.956 1.000 22.931 834 LEU D N 1
ATOM 13632 C CA . LEU D 2 831 ? 40.948 24.146 109.799 1.000 22.337 834 LEU D CA 1
ATOM 13633 C C . LEU D 2 831 ? 40.296 25.485 109.448 1.000 21.392 834 LEU D C 1
ATOM 13634 O O . LEU D 2 831 ? 40.010 26.290 110.327 1.000 20.820 834 LEU D O 1
ATOM 13639 N N . ALA D 2 832 ? 40.037 25.711 108.157 1.000 21.591 835 ALA D N 1
ATOM 13640 C CA . ALA D 2 832 ? 39.501 26.976 107.700 1.000 21.327 835 ALA D CA 1
ATOM 13641 C C . ALA D 2 832 ? 38.051 27.107 108.153 1.000 22.913 835 ALA D C 1
ATOM 13642 O O . ALA D 2 832 ? 37.597 28.187 108.552 1.000 21.709 835 ALA D O 1
ATOM 13644 N N . LEU D 2 833 ? 37.329 25.983 108.078 1.000 23.400 836 LEU D N 1
ATOM 13645 C CA . LEU D 2 833 ? 35.916 25.969 108.405 1.000 22.555 836 LEU D CA 1
ATOM 13646 C C . LEU D 2 833 ? 35.746 26.140 109.914 1.000 22.511 836 LEU D C 1
ATOM 13647 O O . LEU D 2 833 ? 34.771 26.718 110.382 1.000 21.893 836 LEU D O 1
ATOM 13652 N N . MET D 2 834 ? 36.703 25.614 110.673 1.000 21.984 837 MET D N 1
ATOM 13653 C CA . MET D 2 834 ? 36.687 25.745 112.115 1.000 25.063 837 MET D CA 1
ATOM 13654 C C . MET D 2 834 ? 37.021 27.188 112.499 1.000 25.144 837 MET D C 1
ATOM 13655 O O . MET D 2 834 ? 36.532 27.688 113.505 1.000 25.756 837 MET D O 1
ATOM 13660 N N . GLY D 2 835 ? 37.847 27.855 111.681 1.000 26.098 838 GLY D N 1
ATOM 13661 C CA . GLY D 2 835 ? 38.107 29.282 111.827 1.000 29.065 838 GLY D CA 1
ATOM 13662 C C . GLY D 2 835 ? 36.817 30.099 111.740 1.000 29.908 838 GLY D C 1
ATOM 13663 O O . GLY D 2 835 ? 36.490 30.861 112.645 1.000 29.408 838 GLY D O 1
ATOM 13664 N N . VAL D 2 836 ? 36.067 29.887 110.654 1.000 29.973 839 VAL D N 1
ATOM 13665 C CA . VAL D 2 836 ? 34.778 30.523 110.442 1.000 30.662 839 VAL D CA 1
ATOM 13666 C C . VAL D 2 836 ? 33.938 30.426 111.713 1.000 32.860 839 VAL D C 1
ATOM 13667 O O . VAL D 2 836 ? 33.546 31.454 112.264 1.000 33.274 839 VAL D O 1
ATOM 13671 N N . ILE D 2 837 ? 33.687 29.190 112.173 1.000 35.203 840 ILE D N 1
ATOM 13672 C CA . ILE D 2 837 ? 32.952 28.954 113.406 1.000 36.550 840 ILE D CA 1
ATOM 13673 C C . ILE D 2 837 ? 33.502 29.879 114.490 1.000 35.499 840 ILE D C 1
ATOM 13674 O O . ILE D 2 837 ? 32.769 30.705 115.028 1.000 35.901 840 ILE D O 1
ATOM 13679 N N . LYS D 2 838 ? 34.806 29.768 114.757 1.000 33.378 841 LYS D N 1
ATOM 13680 C CA . LYS D 2 838 ? 35.461 30.445 115.868 1.000 34.477 841 LYS D CA 1
ATOM 13681 C C . LYS D 2 838 ? 35.675 31.939 115.605 1.000 34.380 841 LYS D C 1
ATOM 13682 O O . LYS D 2 838 ? 36.099 32.654 116.509 1.000 33.712 841 LYS D O 1
ATOM 13688 N N . GLY D 2 839 ? 35.387 32.404 114.380 1.000 31.103 842 GLY D N 1
ATOM 13689 C CA . GLY D 2 839 ? 35.699 33.765 113.973 1.000 30.599 842 GLY D CA 1
ATOM 13690 C C . GLY D 2 839 ? 37.186 34.069 114.157 1.000 32.990 842 GLY D C 1
ATOM 13691 O O . GLY D 2 839 ? 37.559 35.140 114.652 1.000 36.333 842 GLY D O 1
ATOM 13692 N N . ASN D 2 840 ? 38.018 33.094 113.776 1.000 29.413 843 ASN D N 1
ATOM 13693 C CA . ASN D 2 840 ? 39.462 33.143 113.933 1.000 27.336 843 ASN D CA 1
ATOM 13694 C C . ASN D 2 840 ? 40.119 32.881 112.576 1.000 26.846 843 ASN D C 1
ATOM 13695 O O . ASN D 2 840 ? 40.217 31.738 112.125 1.000 27.892 843 ASN D O 1
ATOM 13700 N N . PRO D 2 841 ? 40.605 33.938 111.890 1.000 25.518 844 PRO D N 1
ATOM 13701 C CA . PRO D 2 841 ? 41.279 33.771 110.595 1.000 24.948 844 PRO D CA 1
ATOM 13702 C C . PRO D 2 841 ? 42.717 33.264 110.661 1.000 24.508 844 PRO D C 1
ATOM 13703 O O . PRO D 2 841 ? 43.394 33.207 109.636 1.000 23.297 844 PRO D O 1
ATOM 13707 N N . LEU D 2 842 ? 43.186 32.908 111.867 1.000 26.127 845 LEU D N 1
ATOM 13708 C CA . LEU D 2 842 ? 44.547 32.411 112.048 1.000 28.058 845 LEU D CA 1
ATOM 13709 C C . LEU D 2 842 ? 44.554 30.922 112.446 1.000 28.509 845 LEU D C 1
ATOM 13710 O O . LEU D 2 842 ? 45.581 30.379 112.847 1.000 30.743 845 LEU D O 1
ATOM 13715 N N . TYR D 2 843 ? 43.411 30.241 112.352 1.000 26.251 846 TYR D N 1
ATOM 13716 C CA . TYR D 2 843 ? 43.263 28.936 112.975 1.000 27.355 846 TYR D CA 1
ATOM 13717 C C . TYR D 2 843 ? 44.044 27.850 112.228 1.000 27.806 846 TYR D C 1
ATOM 13718 O O . TYR D 2 843 ? 44.203 26.745 112.728 1.000 30.769 846 TYR D O 1
ATOM 13727 N N . TRP D 2 844 ? 44.533 28.171 111.029 1.000 27.256 847 TRP D N 1
ATOM 13728 C CA . TRP D 2 844 ? 45.305 27.263 110.204 1.000 24.675 847 TRP D CA 1
ATOM 13729 C C . TRP D 2 844 ? 46.774 27.290 110.624 1.000 25.151 847 TRP D C 1
ATOM 13730 O O . TRP D 2 844 ? 47.603 26.590 110.032 1.000 25.690 847 TRP D O 1
ATOM 13741 N N . LEU D 2 845 ? 47.104 28.114 111.632 1.000 25.292 848 LEU D N 1
ATOM 13742 C CA . LEU D 2 845 ? 48.484 28.254 112.085 1.000 23.011 848 LEU D CA 1
ATOM 13743 C C . LEU D 2 845 ? 48.776 27.182 113.133 1.000 22.068 848 LEU D C 1
ATOM 13744 O O . LEU D 2 845 ? 47.975 26.964 114.030 1.000 21.310 848 LEU D O 1
ATOM 13749 N N . PRO D 2 846 ? 49.915 26.461 113.053 1.000 21.669 849 PRO D N 1
ATOM 13750 C CA . PRO D 2 846 ? 50.236 25.455 114.058 1.000 22.201 849 PRO D CA 1
ATOM 13751 C C . PRO D 2 846 ? 50.916 26.071 115.280 1.000 23.672 849 PRO D C 1
ATOM 13752 O O . PRO D 2 846 ? 52.131 25.910 115.457 1.000 22.938 849 PRO D O 1
ATOM 13756 N N . LEU D 2 847 ? 50.107 26.728 116.124 1.000 21.531 850 LEU D N 1
ATOM 13757 C CA . LEU D 2 847 ? 50.584 27.323 117.360 1.000 20.826 850 LEU D CA 1
ATOM 13758 C C . LEU D 2 847 ? 50.160 26.478 118.565 1.000 19.527 850 LEU D C 1
ATOM 13759 O O . LEU D 2 847 ? 49.179 25.741 118.511 1.000 19.108 850 LEU D O 1
ATOM 13764 N N . VAL D 2 848 ? 50.915 26.603 119.663 1.000 20.000 851 VAL D N 1
ATOM 13765 C CA . VAL D 2 848 ? 50.589 26.019 120.952 1.000 20.625 851 VAL D CA 1
ATOM 13766 C C . VAL D 2 848 ? 49.228 26.545 121.393 1.000 22.177 851 VAL D C 1
ATOM 13767 O O . VAL D 2 848 ? 48.975 27.743 121.299 1.000 23.558 851 VAL D O 1
ATOM 13771 N N . ASN D 2 849 ? 48.365 25.634 121.873 1.000 23.871 852 ASN D N 1
ATOM 13772 C CA . ASN D 2 849 ? 47.070 25.940 122.465 1.000 24.796 852 ASN D CA 1
ATOM 13773 C C . ASN D 2 849 ? 46.432 27.134 121.770 1.000 28.061 852 ASN D C 1
ATOM 13774 O O . ASN D 2 849 ? 46.092 28.123 122.423 1.000 33.402 852 ASN D O 1
ATOM 13779 N N . SER D 2 850 ? 46.262 27.000 120.451 1.000 27.262 853 SER D N 1
ATOM 13780 C CA . SER D 2 850 ? 45.839 28.061 119.556 1.000 25.840 853 SER D CA 1
ATOM 13781 C C . SER D 2 850 ? 44.351 28.344 119.742 1.000 30.438 853 SER D C 1
ATOM 13782 O O . SER D 2 850 ? 43.788 29.176 119.033 1.000 34.800 853 SER D O 1
ATOM 13785 N N . ASP D 2 851 ? 43.710 27.611 120.658 1.000 30.988 854 ASP D N 1
ATOM 13786 C CA . ASP D 2 851 ? 42.309 27.838 120.970 1.000 31.086 854 ASP D CA 1
ATOM 13787 C C . ASP D 2 851 ? 42.199 28.950 122.013 1.000 34.297 854 ASP D C 1
ATOM 13788 O O . ASP D 2 851 ? 41.104 29.460 122.227 1.000 34.390 854 ASP D O 1
ATOM 13793 N N . GLU D 2 852 ? 43.322 29.303 122.665 1.000 32.036 855 GLU D N 1
ATOM 13794 C CA . GLU D 2 852 ? 43.324 30.409 123.609 1.000 33.976 855 GLU D CA 1
ATOM 13795 C C . GLU D 2 852 ? 44.038 31.628 123.021 1.000 33.772 855 GLU D C 1
ATOM 13796 O O . GLU D 2 852 ? 43.927 32.729 123.577 1.000 31.044 855 GLU D O 1
ATOM 13802 N N . PHE D 2 853 ? 44.734 31.425 121.887 1.000 30.035 856 PHE D N 1
ATOM 13803 C CA . PHE D 2 853 ? 45.702 32.378 121.366 1.000 28.792 856 PHE D CA 1
ATOM 13804 C C . PHE D 2 853 ? 45.118 33.781 121.138 1.000 31.699 856 PHE D C 1
ATOM 13805 O O . PHE D 2 853 ? 45.704 34.780 121.557 1.000 32.190 856 PHE D O 1
ATOM 13813 N N . LEU D 2 854 ? 43.972 33.861 120.461 1.000 29.544 857 LEU D N 1
ATOM 13814 C CA . LEU D 2 854 ? 43.340 35.137 120.162 1.000 30.618 857 LEU D CA 1
ATOM 13815 C C . LEU D 2 854 ? 43.034 35.910 121.446 1.000 31.894 857 LEU D C 1
ATOM 13816 O O . LEU D 2 854 ? 43.329 37.102 121.528 1.000 37.147 857 LEU D O 1
ATOM 13821 N N . ALA D 2 855 ? 42.441 35.235 122.438 1.000 29.986 858 ALA D N 1
ATOM 13822 C CA . ALA D 2 855 ? 42.071 35.882 123.687 1.000 29.940 858 ALA D CA 1
ATOM 13823 C C . ALA D 2 855 ? 43.316 36.402 124.402 1.000 31.128 858 ALA D C 1
ATOM 13824 O O . ALA D 2 855 ? 43.245 37.407 125.100 1.000 37.053 858 ALA D O 1
ATOM 13826 N N . ARG D 2 856 ? 44.448 35.723 124.207 1.000 27.812 859 ARG D N 1
ATOM 13827 C CA . ARG D 2 856 ? 45.679 36.021 124.917 1.000 28.720 859 ARG D CA 1
ATOM 13828 C C . ARG D 2 856 ? 46.478 37.122 124.217 1.000 30.306 859 ARG D C 1
ATOM 13829 O O . ARG D 2 856 ? 47.373 37.710 124.818 1.000 33.610 859 ARG D O 1
ATOM 13837 N N . THR D 2 857 ? 46.172 37.373 122.942 1.000 28.051 860 THR D N 1
ATOM 13838 C CA . THR D 2 857 ? 46.853 38.400 122.179 1.000 27.239 860 THR D CA 1
ATOM 13839 C C . THR D 2 857 ? 45.972 39.646 122.045 1.000 27.741 860 THR D C 1
ATOM 13840 O O . THR D 2 857 ? 46.433 40.673 121.551 1.000 28.350 860 THR D O 1
ATOM 13844 N N . LYS D 2 858 ? 44.699 39.556 122.445 1.000 29.327 861 LYS D N 1
ATOM 13845 C CA . LYS D 2 858 ? 43.800 40.692 122.268 1.000 32.548 861 LYS D CA 1
ATOM 13846 C C . LYS D 2 858 ? 44.305 41.914 123.045 1.000 32.734 861 LYS D C 1
ATOM 13847 O O . LYS D 2 858 ? 45.063 41.775 124.005 1.000 35.921 861 LYS D O 1
ATOM 13853 N N . VAL D 2 859 ? 43.879 43.113 122.621 1.000 30.047 862 VAL D N 1
ATOM 13854 C CA . VAL D 2 859 ? 44.451 44.370 123.099 1.000 28.277 862 VAL D CA 1
ATOM 13855 C C . VAL D 2 859 ? 44.411 44.484 124.630 1.000 25.400 862 VAL D C 1
ATOM 13856 O O . VAL D 2 859 ? 43.312 44.267 125.184 1.000 26.076 862 VAL D O 1
#

Solvent-accessible surface area: 72183 Å² total; per-residue (Å²): 113,93,128,55,2,39,78,3,5,126,48,40,129,148,99,141,101,73,5,43,99,16,4,136,49,80,91,149,79,100,41,1,67,96,7,36,68,76,141,16,47,43,0,63,80,68,141,140,138,9,104,20,105,113,65,58,130,89,15,47,63,96,91,83,157,128,49,32,38,44,52,1,56,8,121,61,49,135,36,40,98,16,8,7,8,0,1,0,0,1,11,37,122,22,0,89,76,1,2,68,76,0,0,73,70,0,10,120,79,125,10,19,2,30,0,0,63,22,112,49,10,2,22,80,49,1,20,54,87,16,106,27,6,31,1,1,4,0,0,1,0,15,2,82,78,38,118,36,1,25,72,0,1,95,58,0,16,129,13,8,141,61,47,104,85,6,4,33,0,6,0,3,60,26,22,87,118,20,7,0,2,0,11,21,0,11,19,119,36,9,138,65,148,101,30,145,77,2,4,103,32,121,157,60,64,30,75,98,15,51,97,50,27,64,51,81,40,28,114,65,31,100,133,34,6,65,105,1,66,115,61,28,141,140,89,18,67,71,6,128,28,72,45,6,103,62,67,36,1,9,2,6,30,4,61,1,30,51,146,117,73,95,78,98,4,18,0,36,11,3,4,38,13,0,0,10,19,55,39,65,53,30,5,59,22,11,7,67,56,2,33,59,5,0,92,103,0,88,132,21,101,12,1,0,41,36,54,43,43,31,81,42,48,42,4,34,0,0,0,7,36,57,11,114,35,53,41,0,140,99,12,9,70,127,103,6,24,67,58,60,59,121,154,20,14,72,106,9,27,125,32,0,81,79,0,0,95,67,0,18,89,19,1,41,42,2,27,142,61,31,2,0,3,12,9,8,16,8,25,14,0,25,0,29,145,91,30,59,6,50,0,35,40,0,37,11,6,39,68,22,101,31,91,84,170,13,23,71,76,23,16,2,6,29,20,106,131,21,123,18,0,0,0,25,3,3,31,1,0,40,8,0,0,4,9,0,0,0,6,0,27,2,4,63,36,0,29,44,63,0,60,56,8,0,21,31,22,0,64,147,55,20,21,139,128,1,12,39,36,0,26,80,6,21,101,65,0,20,140,54,0,118,116,50,22,128,34,160,57,183,152,114,86,25,139,82,23,114,57,22,82,84,18,80,25,0,12,74,65,0,10,75,1,1,60,60,16,44,22,147,60,72,11,8,0,8,0,0,0,0,3,62,69,49,91,22,1,50,18,0,0,0,1,0,0,0,0,0,0,2,1,1,39,40,45,195,19,22,118,68,76,1,42,147,12,0,100,75,27,0,45,90,42,4,85,138,11,108,56,18,1,0,0,10,0,16,0,0,0,1,0,0,0,21,52,43,50,47,105,128,43,0,74,76,21,5,137,102,12,93,115,61,102,67,45,55,29,28,12,0,11,25,2,3,0,0,10,0,1,0,0,0,1,0,27,26,50,44,132,52,135,125,15,28,104,10,0,77,28,5,8,138,50,0,92,108,15,38,79,125,74,147,115,50,163,53,153,6,91,27,12,19,55,8,0,0,0,19,4,30,0,0,2,0,0,0,1,0,0,0,26,18,30,37,116,51,88,141,24,6,88,54,0,39,77,1,0,105,53,5,20,136,38,24,100,113,44,143,141,34,22,8,10,31,0,21,8,117,131,122,117,68,5,15,34,0,5,1,0,0,0,0,0,0,0,0,0,24,1,0,18,17,1,20,54,70,84,56,33,88,114,58,7,70,4,0,18,87,9,1,66,20,20,2,6,63,2,0,2,0,0,12,0,1,0,0,0,0,2,0,0,0,4,12,114,68,105,118,74,54,82,66,16,26,64,34,1,1,74,2,0,12,2,0,10,0,98,38,120,93,27,24,5,0,0,2,3,34,0,19,4,3,1,5,0,0,0,0,0,1,0,0,0,0,0,1,0,20,1,7,104,100,18,10,0,6,4,2,1,0,2,1,38,6,72,78,6,30,77,89,1,128,110,77,80,36,2,76,72,5,34,72,75,155,16,48,38,0,62,78,76,145,153,146,10,110,34,107,105,57,40,148,57,20,38,55,111,111,85,145,167,39,23,51,20,61,7,46,15,127,76,64,128,59,60,82,24,10,7,22,0,4,0,1,0,7,42,128,12,0,77,75,0,0,50,93,0,8,104,27,0,36,108,87,110,16,12,2,30,1,0,40,23,115,47,5,2,41,71,58,1,28,66,97,17,106,36,6,36,3,2,22,0,0,1,0,6,5,66,101,46,109,32,0,22,80,1,1,88,111,0,22,121,18,6,138,119,56,116,70,6,2,35,0,7,2,2,64,34,22,96,117,19,6,0,2,0,10,27,0,16,17,161,54,48,122,46,108,95,24,54,94,13,11,4,32,66,144,62,114,97,74,90,14,76,128,47,18,58,55,66,37,31,96,62,26,113,122,23,12,75,107,0,78,128,53,21,140,105,107,21,52,124,9,108,32,95,39,1,83,59,49,23,1,8,5,2,31,0,43,0,14,73,95,215,75,99,77,82,0,24,1,24,10,2,4,43,16,0,0,7,16,64,41,58,48,25,4,42,32,8,4,75,53,0,44,93,4,0,53,117,0,98,98,25,86,7,0,0,49,16,72,36,42,19,105,32,60,49,4,45,0,0,0,4,40,56,18,118,33,57,32,1,138,98,4,10,70,111,96,8,24,59,46,40,54,120,148,25,13,74,115,10,33,128,34,0,80,97,1,0,91,43,0,18,82,17,2,49,31,1,25,123,66,29,4,0,3,11,11,8,18,5,23,14,0,23,1,24,141,104,20,59,3,27,0,47,50,0,29,16,3,39,80,25,65,18,120,81,204,32,18,86,85,33,16,3,6,27,11,137,110,14,139,20,0,0,0,23,2,3,27,0,0,37,10,0,0,7,11,0,0,0,5,0,24,1,4,73,43,0,30,44,64,0,60,62,6,0,18,29,22,0,56,134,58,20,21,135,134,5,12,39,40,0,33,84,8,23,96,76,0,20,110,70,0,112,39,54,19,141,30,132,42,152,126,102,87,19,139,77,26,110,59,20,82,87,20,80,22,0,11,76,58,0,10,75,1,1,65,63,14,37,22,155,62,75,18,8,0,8,1,0,0,0,2,60,68,45,87,24,1,61,20,0,0,0,0,0,0,0,0,0,0,2,1,1,37,39,42,195,20,19,120,69,76,1,43,153,12,0,102,68,29,0,44,105,40,3,85,138,12,113,49,6,0,0,0,10,0,18,0,0,0,1,0,0,0,24,51,44,53,46,114,128,43,0,69,74,23,2,120,97,10,108,110,77,104,23,81,53,67,24,9,0,11,28,2,5,0,0,8,0,1,0,0,0,1,0,33,22,51,31,150,54,149,116,17,24,119,11,0,74,40,1,16,132,46,0,108,108,13,40,79,133,90,169,103,38,159,54,165,8,95,51,14,17,29,8,0,0,0,14,3,27,0,0,2,0,0,0,2,0,0,0,22,18,29,35,115,45,105,143,28,8,108,36,0,42,70,0,0,105,61,5,19,131,39,29,85,89,38,145,146,33,20,6,10,32,0,37,14,115,139,127,124,67,6,15,36,0,10,2,0,0,0,0,0,0,0,0,0,25,1,0,12,24,1,19,52,68,78,52,34,84,125,52,8,75,2,0,18,91,8,4,60,18,15,2,5,63,2,0,2,0,0,13,0,1,0,0,0,0,2,0,0,4,5,12,132,86,89,158,76,65,108,78,13,27,69,30,1,2,72,2,0,11,2,0,9,1,96,40,128,94,29,24,5,1,0,1,2,28,0,19,4,3,1,5,0,0,2,0,0,1,1,0,0,0,0,1,0,19,1,7,101,101,28,10,0,6,5,1,1,0,2,2,44,5,74,77,6,31,79,94,0,130,107

Nearest PDB structures (foldseek):
  8sao-assembly2_C  TM=1.077E+00  e=6.704E-01  Bacillus thuringiensis serovar andalousiensis
  8sao-assembly2_D  TM=1.001E+00  e=0.000E+00  Bacillus thuringiensis serovar andalousiensis
  8sap-assembly2_B  TM=9.734E-01  e=0.000E+00  Bacillus thuringiensis serovar andalousiensis
  8sam-assembly2_B  TM=9.418E-01  e=0.000E+00  Bacillus thuringiensis serovar andalousiensis
  8sap-assembly1_A  TM=9.278E-01  e=0.000E+00  Bacillus thuringiensis serovar andalousiensis

Foldseek 3Di:
DVCVVVCVVVDDDD/DVVVVPVCVVPDDD/DCCQVQQCPPPAQFRHGDDDALDDDPDDPQQDWDDDPDAQKIWGDHDDDDQDLWAKKKFFFAFLPCLSVLCVLLVCVCVVVVWIKMFGGDSVSLCQQFAFAHDLLRHRRGMMTRDSHDVVVVVCLPVSQVSCVPGDQAFDRQQFDDQQRGSMTMAITGPDAAADQPHAGFGQDDVNGHHGDDRDSHHDHDVNVVVVVVVSVVVSPVDPVQKDWDAWDAATFQGTWTFIQGPVHRQTWIKDKGGFNGNAWPQSDGSVLLVVQCVVLLPLVCPAVQEWHWDDWDCPDVMIITITRDDDAAQQVVCCQPPVDFFLPPDDNVVLLVLLVLALVVVLVSLVSSVVSQKAQQEADSRQWGQHPVGRIHGYRRSFIDGFLDFDPTTDYDFQQADPVQRTRQLRRLSSSLSRSLCSQPVAGAGPSCCVFLVLLSLVLSCVPPNVVSSVVSVVSNVVSVVSNVVRDDDDDDDDDSVVADFDLDLVQFLVQQLVVLVVAQDLDLQRWRADCCCVVPQPLCCFCFAGNLVNLVLCVVVVHPVVSSVVNCPPHVLVCQVVRLALAQRRHNLLSLQSCVQNPVVVSNVVVVVCVLVSDLDLALFLGGHLLVNLQQLLLVCLVPVDCVSLVSSVVSVVSNVVSCVVDVDFDDDDPLAAQAFCGRHLLVSLLSLLSNCLVPVDCVSLVSSVVSLVVRQVQWDQDPVQGAIWGAGPVGDTHLFRRHIDLRSLLSQLSSCQQPVDNPPVVNNVRSLSSLSTSEFNAQFRGRGLVRQLLSLLSDPDPVVSSVSSSSSSSHNSSFWGDDPPHTWGAAGSNHRTGCHLNGTSSVNSQSSVSNVVSHSCSSRSHRPVVCSSVSSGD/DVCQVQQCQPPAQFRHGDDDAEDDPPLDPQWDWDDDPPDFKIWTHGHPDDADQWWKKKFFFAFLVCLRVLCVQVVVVCVVVVWIKMFGHHSVSLCQQFAFAHDLLGHRRGMMTGADPPPVNVVCLPVSCVSCVPGDQAFDRQAFDDQAPGSMTMATFGPDFPQDFPDDRGWAADPHRIGGDDRDSHYDDDPRVVVVVVVSVVVSPVPPVQWDFPAWDAATFQGTWTFIAGPPHGQTWIKDKGTPSGNAFPVSDGSVNLVVQCPVLQVLCCPVQLEWHWDDWDDDDRIIITIIHDDPFFQQVVCCQPPVDFFQPPDDVVVVLVLLVLQLVQVVVSLVVSVVSQKQQQEAASRQWGAHPVGRTHGYDRSQIDGWLDQDDGGDYDFQQAEPPQRTRSLSSLSNSLSVSLCSQPVAGAGNSCCVFLVLLSLVLSCVPPNVVSSVVSVVSNVVSVVSSVVRDDDDDDDDDSVVADFDLDLVQALVQALVVLVVAQDLDLQRWRFDCCCVVPQCQCCFCFAGNLVNLVLCVVVVHPVVSSVVNCPPHVVVCQVVRQALAQRRHNLLSLQSCVQNPVVVSNVVVVVQVLPHSLAAQQFLGGHLLVNLQQLLLVCLVVVDCVSLVSSVVSVVRNVVNCVVDVWGDDDPPPAAAAFCGRYLLVSLLSLLSNCLVPVDCVSLVSSVVSLVVRQVQWDADDVQGAIWGAGPVRRTHLFRRHIVLRSLLSQLSSCQQPVDNPPVVNNVRNLSSLSGSEFNAQARGRGLVRQLLSLLSDPDVVVSSVSSVSSSNHNSSFWGDDDPHTWGAAGSNHRTTCHLNGTSSVNSQSSVSNVVSHSCSSGSHHPVVCSSVSSGD

Radius of gyration: 47.35 Å; Cα contacts (8 Å, |Δi|>4): 3336; chains: 4; bounding box: 106×79×146 Å

B-factor: mean 62.7, std 26.55, range [12.89, 158.07]